Protein 9FRB (pdb70)

InterPro domains:
  IPR006028 Gamma-aminobutyric acid A receptor/Glycine receptor alpha [PR00253] (284-304)
  IPR006028 Gamma-aminobutyric acid A receptor/Glycine receptor alpha [PR00253] (310-331)
  IPR006028 Gamma-aminobutyric acid A receptor/Glycine receptor alpha [PR00253] (344-365)
  IPR006028 Gamma-aminobutyric acid A receptor/Glycine receptor alpha [PR00253] (458-478)
  IPR006029 Neurotransmitter-gated ion-channel transmembrane domain [PF02932] (288-475)
  IPR006201 Neurotransmitter-gated ion-channel [PR00252] (119-135)
  IPR006201 Neurotransmitter-gated ion-channel [PR00252] (152-163)
  IPR006201 Neurotransmitter-gated ion-channel [PR00252] (198-212)
  IPR006201 Neurotransmitter-gated ion-channel [PR00252] (275-287)
  IPR006201 Neurotransmitter-gated ion-channel [PTHR18945] (76-378)
  IPR006201 Neurotransmitter-gated ion-channel [TIGR00860] (82-477)
  IPR006202 Neurotransmitter-gated ion-channel ligand-binding domain [PF02931] (81-280)
  IPR008057 Gamma-aminobutyric-acid A receptor, Rho [PR01670] (7-24)
  IPR008057 Gamma-aminobutyric-acid A receptor, Rho [PR01670] (396-407)
  IPR008057 Gamma-aminobutyric-acid A receptor, Rho [PR01670] (431-441)
  IPR008058 Gamma-aminobutyric-acid A receptor, Rho1 [PR01671] (17-29)
  IPR008058 Gamma-aminobutyric-acid A receptor, Rho1 [PR01671] (43-54)
  IPR008058 Gamma-aminobutyric-acid A receptor, Rho1 [PR01671] (416-428)
  IPR018000 Neurotransmitter-gated ion-channel, conserved site [PS00236] (198-212)
  IPR036719 Neurotransmitter-gated ion-channel transmembrane domain superfamily [SSF90112] (282-478)

Nearest PDB structures (foldseek):
  8oq6-assembly1_A  TM=1.001E+00  e=8.379E-66  Homo sapiens
  8rh9-assembly1_A  TM=1.001E+00  e=1.060E-65  Homo sapiens
  7qnd-assembly1_E  TM=8.812E-01  e=1.172E-38  Homo sapiens
  7l31-assembly1_E  TM=9.126E-01  e=3.224E-34  Homo sapiens
  5bkf-assembly1_E  TM=8.501E-01  e=2.734E-35  Homo sapiens

B-factor: mean 10.72, std 11.0, range [0.01, 55.04]

Sequence (1665 aa):
KSEQLLRIDDHDFSMRPGFGGPAIPVGVDVQVESLDSISEVDMDFTMTLYLRHYWKDERLSFPSTNNLSMTFDGRLVKKIWVPDMFFVHSKRSFIHDTTTDNVMLRVQPDGKVLYSLRVTVTAMCNMDFSRFPLDTQTCSLEIESYAYTEDDLMLYWKKGNDSLKTDERISLSQFLIQEFHTTTKLAFYSSTGWYNRLYINFTLRRHIFFFLLQTYFPATLMVMLSWVSFWIDRRAVPARVPLGITTVLTMSTIITGVNASMPRVSYIKAVDIYLWVSFVFVFLSVLEYAAVNYLTTVQERKEQDTHAIDKYSRIIFPAAYILFNLIYWSIFSKSEQLLRIDDHDFSMRPGFGGPAIPVGVDVQVESLDSISEVDMDFTMTLYLRHYWKDERLSFPSTNNLSMTFDGRLVKKIWVPDMFFVHSKRSFIHDTTTDNVMLRVQPDGKVLYSLRVTVTAMCNMDFSRFPLDTQTCSLEIESYAYTEDDLMLYWKKGNDSLKTDERISLSQFLIQEFHTTTKLAFYSSTGWYNRLYINFTLRRHIFFFLLQTYFPATLMVMLSWVSFWIDRRAVPARVPLGITTVLTMSTIITGVNASMPRVSYIKAVDIYLWVSFVFVFLSVLEYAAVNYLTTVQERKEQDTHAIDKYSRIIFPAAYILFNLIYWSIFSKSEQLLRIDDHDFSMRPGFGGPAIPVGVDVQVESLDSISEVDMDFTMTLYLRHYWKDERLSFPSTNNLSMTFDGRLVKKIWVPDMFFVHSKRSFIHDTTTDNVMLRVQPDGKVLYSLRVTVTAMCNMDFSRFPLDTQTCSLEIESYAYTEDDLMLYWKKGNDSLKTDERISLSQFLIQEFHTTTKLAFYSSTGWYNRLYINFTLRRHIFFFLLQTYFPATLMVMLSWVSFWIDRRAVPARVPLGITTVLTMSTIITGVNASMPRVSYIKAVDIYLWVSFVFVFLSVLEYAAVNYLTTVQERKEQDTHAIDKYSRIIFPAAYILFNLIYWSIFSKSEQLLRIDDHDFSMRPGFGGPAIPVGVDVQVESLDSISEVDMDFTMTLYLRHYWKDERLSFPSTNNLSMTFDGRLVKKIWVPDMFFVHSKRSFIHDTTTDNVMLRVQPDGKVLYSLRVTVTAMCNMDFSRFPLDTQTCSLEIESYAYTEDDLMLYWKKGNDSLKTDERISLSQFLIQEFHTTTKLAFYSSTGWYNRLYINFTLRRHIFFFLLQTYFPATLMVMLSWVSFWIDRRAVPARVPLGITTVLTMSTIITGVNASMPRVSYIKAVDIYLWVSFVFVFLSVLEYAAVNYLTTVQERKEQDTHAIDKYSRIIFPAAYILFNLIYWSIFSKSEQLLRIDDHDFSMRPGFGGPAIPVGVDVQVESLDSISEVDMDFTMTLYLRHYWKDERLSFPSTNNLSMTFDGRLVKKIWVPDMFFVHSKRSFIHDTTTDNVMLRVQPDGKVLYSLRVTVTAMCNMDFSRFPLDTQTCSLEIESYAYTEDDLMLYWKKGNDSLKTDERISLSQFLIQEFHTTTKLAFYSSTGWYNRLYINFTLRRHIFFFLLQTYFPATLMVMLSWVSFWIDRRAVPARVPLGITTVLTMSTIITGVNASMPRVSYIKAVDIYLWVSFVFVFLSVLEYAAVNYLTTVQERKEQDTHAIDKYSRIIFPAAYILFNLIYWSIFS

GO terms:
  GO:0005886 plasma membrane (C, EXP)
  GO:0004890 GABA-A receptor activity (F, TAS)
  GO:0005886 plasma membrane (C, TAS)
  GO:0007214 gamma-aminobutyric acid signaling pathway (P, TAS)
  GO:0007268 chemical synaptic transmission (P, TAS)

Secondary structure (DSSP, 8-state):
-GGGTTTGGGS-TTS-TTTTSSPEEEEEEEEEEEEEEEETTTTEEEEEEEEEEEEE-GGG----SS---EEE-GGGGGGS----EEEETEEEEEE--SSS--EEEEE-TTSEEEEEEEEEEEEE-----TTTTS--EEEEEEEEESS--TTTEEEEETTGGGGEEE-TT---SS-EEEEEEEEEEEEEETTTEEEEEEEEEEEEE--HHHHIIIIIHHHHHHHHHHGGGGGS-TT-HHHHHHHHHHHHHHHHHHHHHHHHHS----S--HHHHHHHHHHHHHHHHHHHHHHHHHHHHHHHHHH----HHHHHHHHHHHHHHHHHHHHHHHH--/-GGGTTTGGGS-TTS-TTTTSSPEEEEEEEEEEEEEEEETTTTEEEEEEEEEEEEE-GGG----SS---EEE-GGGGGGS----EEEETEEEEEE--SSS--EEEEE-TTSEEEEEEEEEEEEE-----TTTTS--EEEEEEEEESS--TTTEEEEETTGGGGEEE-TT---SS-EEEEEEEEEEEEEETTTEEEEEEEEEEEEE--HHHHIIIIIHHHHHHHHHHGGGGGS-TT-HHHHHHHHHHHHHHHHHHHHHHHHHS----S--HHHHHHHHHHHHHHHHHHHHHHHHHHHHHHHHHH----HHHHHHHHHHHHHHHHHHHHHHHH--/-GGGTTTGGGS-TTS-TTTTSSPEEEEEEEEEEEEEEEETTTTEEEEEEEEEEEEE-GGG----SS---EEE-GGGGGGS----EEEETEEEEEE--SSS--EEEEE-TTSEEEEEEEEEEEEE-----TTTTS--EEEEEEEEESS--TTTEEEEETTGGGGEEE-TT---SS-EEEEEEEEEEEEEETTTEEEEEEEEEEEEE--HHHHIIIIIHHHHHHHHHHGGGGGS-TT-HHHHHHHHHHHHHHHHHHHHHHHHHS----S--HHHHHHHHHHHHHHHHHHHHHHHHHHHHHHHHHH----HHHHHHHHHHHHHHHHHHHHHHHH--/-GGGTTTGGGS-TTS-TTTTSSPEEEEEEEEEEEEEEEETTTTEEEEEEEEEEEEE-GGG----SS---EEE-GGGGGGS----EEEETEEEEEE--SSS--EEEEE-TTSEEEEEEEEEEEEE-----TTTTS--EEEEEEEEESS--TTTEEEEETTGGGGEEE-TT---SS-EEEEEEEEEEEEEETTTEEEEEEEEEEEEE--HHHHIIIIIHHHHHHHHHHGGGGGS-TT-HHHHHHHHHHHHHHHHHHHHHHHHHS----S--HHHHHHHHHHHHHHHHHHHHHHHHHHHHHHHHHH----HHHHHHHHHHHHHHHHHHHHHHHH--/-GGGTTTGGGS-TTS-TTTTSSPEEEEEEEEEEEEEEEETTTTEEEEEEEEEEEEE-GGG----SS---EEE-GGGGGGS----EEEETEEEEEE--SSS--EEEEE-TTSEEEEEEEEEEEEE-----TTTTS--EEEEEEEEESS--TTTEEEEETTGGGGEEE-TT---SS-EEEEEEEEEEEEEETTTEEEEEEEEEEEEE--HHHHIIIIIHHHHHHHHHHGGGGGS-TT-HHHHHHHHHHHHHHHHHHHHHHHHHS----S--HHHHHHHHHHHHHHHHHHHHHHHHHHHHHHHHHH----HHHHHHHHHHHHHHHHHHHHHHHH--

Structure (mmCIF, N/CA/C/O backbone):
data_9FRB
#
_entry.id   9FRB
#
_cell.length_a   1.00
_cell.length_b   1.00
_cell.length_c   1.00
_cell.angle_alpha   90.00
_cell.angle_beta   90.00
_cell.angle_gamma   90.00
#
_symmetry.space_group_name_H-M   'P 1'
#
loop_
_entity.id
_entity.type
_entity.pdbx_description
1 polymer 'Gamma-aminobutyric acid receptor subunit rho-1'
2 non-polymer CGP-36742
3 non-polymer 2-acetamido-2-deoxy-beta-D-glucopyranose
4 non-polymer HEXANE
5 non-polymer N-OCTANE
6 non-polymer DODECANE
7 non-polymer DECANE
8 non-polymer 'CHLORIDE ION'
9 water water
#
loop_
_atom_site.group_PDB
_atom_site.id
_atom_site.type_symbol
_atom_site.label_atom_id
_atom_site.label_alt_id
_atom_site.label_comp_id
_atom_site.label_asym_id
_atom_site.label_entity_id
_atom_site.label_seq_id
_atom_site.pdbx_PDB_ins_code
_atom_site.Cartn_x
_atom_site.Cartn_y
_atom_site.Cartn_z
_atom_site.occupancy
_atom_site.B_iso_or_equiv
_atom_site.auth_seq_id
_atom_site.auth_comp_id
_atom_site.auth_asym_id
_atom_site.auth_atom_id
_atom_site.pdbx_PDB_model_num
ATOM 1 N N . LYS A 1 74 ? 138.564 162.159 62.549 1.00 40.21 74 LYS A N 1
ATOM 2 C CA . LYS A 1 74 ? 139.160 161.483 63.694 1.00 28.85 74 LYS A CA 1
ATOM 3 C C . LYS A 1 74 ? 140.334 162.282 64.240 1.00 34.30 74 LYS A C 1
ATOM 4 O O . LYS A 1 74 ? 141.223 162.676 63.492 1.00 32.59 74 LYS A O 1
ATOM 6 N N . SER A 1 75 ? 140.312 162.548 65.548 1.00 32.49 75 SER A N 1
ATOM 7 C CA . SER A 1 75 ? 141.369 163.338 66.167 1.00 29.93 75 SER A CA 1
ATOM 8 C C . SER A 1 75 ? 142.698 162.596 66.195 1.00 27.53 75 SER A C 1
ATOM 9 O O . SER A 1 75 ? 143.759 163.224 66.187 1.00 28.02 75 SER A O 1
ATOM 12 N N . GLU A 1 76 ? 142.661 161.265 66.230 1.00 26.72 76 GLU A N 1
ATOM 13 C CA . GLU A 1 76 ? 143.884 160.473 66.243 1.00 30.64 76 GLU A CA 1
ATOM 14 C C . GLU A 1 76 ? 144.582 160.450 64.892 1.00 30.70 76 GLU A C 1
ATOM 15 O O . GLU A 1 76 ? 145.697 159.927 64.808 1.00 33.03 76 GLU A O 1
ATOM 17 N N . GLN A 1 77 ? 143.959 160.986 63.841 1.00 33.08 77 GLN A N 1
ATOM 18 C CA . GLN A 1 77 ? 144.611 161.142 62.547 1.00 29.05 77 GLN A CA 1
ATOM 19 C C . GLN A 1 77 ? 145.306 162.490 62.402 1.00 31.23 77 GLN A C 1
ATOM 20 O O . GLN A 1 77 ? 146.096 162.660 61.470 1.00 37.21 77 GLN A O 1
ATOM 22 N N . LEU A 1 78 ? 145.041 163.438 63.301 1.00 31.39 78 LEU A N 1
ATOM 23 C CA . LEU A 1 78 ? 145.813 164.673 63.315 1.00 30.07 78 LEU A CA 1
ATOM 24 C C . LEU A 1 78 ? 147.225 164.416 63.815 1.00 33.34 78 LEU A C 1
ATOM 25 O O . LEU A 1 78 ? 148.172 165.079 63.380 1.00 38.33 78 LEU A O 1
ATOM 30 N N . LEU A 1 79 ? 147.387 163.463 64.731 1.00 29.22 79 LEU A N 1
ATOM 31 C CA . LEU A 1 79 ? 148.694 162.943 65.099 1.00 29.26 79 LEU A CA 1
ATOM 32 C C . LEU A 1 79 ? 149.001 161.745 64.209 1.00 34.82 79 LEU A C 1
ATOM 33 O O . LEU A 1 79 ? 148.209 160.803 64.131 1.00 35.70 79 LEU A O 1
ATOM 38 N N . ARG A 1 80 ? 150.146 161.778 63.536 1.00 31.47 80 ARG A N 1
ATOM 39 C CA . ARG A 1 80 ? 150.518 160.708 62.612 1.00 29.69 80 ARG A CA 1
ATOM 40 C C . ARG A 1 80 ? 150.977 159.507 63.433 1.00 30.92 80 ARG A C 1
ATOM 41 O O . ARG A 1 80 ? 152.167 159.211 63.566 1.00 39.12 80 ARG A O 1
ATOM 43 N N . ILE A 1 81 ? 149.994 158.808 63.999 1.00 29.79 81 ILE A N 1
ATOM 44 C CA . ILE A 1 81 ? 150.297 157.710 64.916 1.00 32.14 81 ILE A CA 1
ATOM 45 C C . ILE A 1 81 ? 151.023 156.577 64.204 1.00 35.29 81 ILE A C 1
ATOM 46 O O . ILE A 1 81 ? 151.988 156.012 64.733 1.00 42.96 81 ILE A O 1
ATOM 51 N N . ASP A 1 82 ? 150.583 156.230 63.001 1.00 35.03 82 ASP A N 1
ATOM 52 C CA . ASP A 1 82 ? 151.147 155.099 62.278 1.00 31.84 82 ASP A CA 1
ATOM 53 C C . ASP A 1 82 ? 152.418 155.450 61.516 1.00 35.35 82 ASP A C 1
ATOM 54 O O . ASP A 1 82 ? 153.008 154.560 60.895 1.00 36.66 82 ASP A O 1
ATOM 56 N N . ASP A 1 83 ? 152.855 156.707 61.551 1.00 32.96 83 ASP A N 1
ATOM 57 C CA . ASP A 1 83 ? 154.053 157.141 60.846 1.00 35.83 83 ASP A CA 1
ATOM 58 C C . ASP A 1 83 ? 155.298 157.156 61.724 1.00 35.63 83 ASP A C 1
ATOM 59 O O . ASP A 1 83 ? 156.353 157.602 61.264 1.00 34.72 83 ASP A O 1
ATOM 61 N N . HIS A 1 84 ? 155.203 156.710 62.974 1.00 31.17 84 HIS A N 1
ATOM 62 C CA . HIS A 1 84 ? 156.333 156.760 63.889 1.00 32.06 84 HIS A CA 1
ATOM 63 C C . HIS A 1 84 ? 156.386 155.489 64.725 1.00 34.24 84 HIS A C 1
ATOM 64 O O . HIS A 1 84 ? 155.358 154.872 65.017 1.00 40.24 84 HIS A O 1
ATOM 71 N N . ASP A 1 85 ? 157.601 155.121 65.128 1.00 26.71 85 ASP A N 1
ATOM 72 C CA . ASP A 1 85 ? 157.822 154.004 66.042 1.00 25.87 85 ASP A CA 1
ATOM 73 C C . ASP A 1 85 ? 157.801 154.552 67.464 1.00 27.66 85 ASP A C 1
ATOM 74 O O . ASP A 1 85 ? 158.742 155.228 67.889 1.00 30.01 85 ASP A O 1
ATOM 79 N N . PHE A 1 86 ? 156.724 154.274 68.196 1.00 29.07 86 PHE A N 1
ATOM 80 C CA . PHE A 1 86 ? 156.573 154.747 69.564 1.00 24.00 86 PHE A CA 1
ATOM 81 C C . PHE A 1 86 ? 157.039 153.723 70.592 1.00 29.78 86 PHE A C 1
ATOM 82 O O . PHE A 1 86 ? 156.620 153.781 71.754 1.00 31.94 86 PHE A O 1
ATOM 90 N N . SER A 1 87 ? 157.870 152.770 70.182 1.00 26.88 87 SER A N 1
ATOM 91 C CA . SER A 1 87 ? 158.587 151.916 71.120 1.00 26.47 87 SER A CA 1
ATOM 92 C C . SER A 1 87 ? 159.939 152.495 71.522 1.00 24.45 87 SER A C 1
ATOM 93 O O . SER A 1 87 ? 160.575 151.957 72.428 1.00 26.82 87 SER A O 1
ATOM 96 N N . MET A 1 88 ? 160.391 153.565 70.875 1.00 21.70 88 MET A N 1
ATOM 97 C CA . MET A 1 88 ? 161.616 154.255 71.248 1.00 21.71 88 MET A CA 1
ATOM 98 C C . MET A 1 88 ? 161.304 155.638 71.812 1.00 18.96 88 MET A C 1
ATOM 99 O O . MET A 1 88 ? 160.275 156.245 71.512 1.00 22.62 88 MET A O 1
ATOM 101 N N . ARG A 1 89 ? 162.225 156.146 72.625 1.00 15.45 89 ARG A N 1
ATOM 102 C CA . ARG A 1 89 ? 162.048 157.415 73.313 1.00 15.13 89 ARG A CA 1
ATOM 103 C C . ARG A 1 89 ? 162.251 158.595 72.366 1.00 16.71 89 ARG A C 1
ATOM 104 O O . ARG A 1 89 ? 162.897 158.471 71.325 1.00 18.33 89 ARG A O 1
ATOM 112 N N . PRO A 1 90 ? 161.687 159.753 72.693 1.00 18.20 90 PRO A N 1
ATOM 113 C CA . PRO A 1 90 ? 162.028 160.963 71.939 1.00 16.35 90 PRO A CA 1
ATOM 114 C C . PRO A 1 90 ? 163.509 161.289 72.086 1.00 19.97 90 PRO A C 1
ATOM 115 O O . PRO A 1 90 ? 164.091 161.141 73.160 1.00 17.53 90 PRO A O 1
ATOM 119 N N . GLY A 1 91 ? 164.122 161.735 70.991 1.00 24.47 91 GLY A N 1
ATOM 120 C CA . GLY A 1 91 ? 165.536 162.049 71.026 1.00 20.02 91 GLY A CA 1
ATOM 121 C C . GLY A 1 91 ? 166.457 160.852 71.035 1.00 20.34 91 GLY A C 1
ATOM 122 O O . GLY A 1 91 ? 167.616 160.987 71.433 1.00 25.82 91 GLY A O 1
ATOM 123 N N . PHE A 1 92 ? 165.966 159.678 70.632 1.00 22.90 92 PHE A N 1
ATOM 124 C CA . PHE A 1 92 ? 166.752 158.451 70.673 1.00 20.74 92 PHE A CA 1
ATOM 125 C C . PHE A 1 92 ? 168.067 158.607 69.922 1.00 27.70 92 PHE A C 1
ATOM 126 O O . PHE A 1 92 ? 168.114 159.166 68.824 1.00 35.77 92 PHE A O 1
ATOM 134 N N . GLY A 1 93 ? 169.146 158.118 70.537 1.00 25.81 93 GLY A N 1
ATOM 135 C CA . GLY A 1 93 ? 170.471 158.207 69.965 1.00 27.56 93 GLY A CA 1
ATOM 136 C C . GLY A 1 93 ? 171.258 159.437 70.367 1.00 30.85 93 GLY A C 1
ATOM 137 O O . GLY A 1 93 ? 172.450 159.517 70.054 1.00 33.78 93 GLY A O 1
ATOM 138 N N . GLY A 1 94 ? 170.631 160.396 71.044 1.00 28.40 94 GLY A N 1
ATOM 139 C CA . GLY A 1 94 ? 171.283 161.624 71.432 1.00 24.42 94 GLY A CA 1
ATOM 140 C C . GLY A 1 94 ? 171.238 161.868 72.928 1.00 25.83 94 GLY A C 1
ATOM 141 O O . GLY A 1 94 ? 171.219 160.940 73.736 1.00 28.18 94 GLY A O 1
ATOM 142 N N . PRO A 1 95 ? 171.229 163.139 73.319 1.00 26.22 95 PRO A N 1
ATOM 143 C CA . PRO A 1 95 ? 171.169 163.482 74.741 1.00 21.01 95 PRO A CA 1
ATOM 144 C C . PRO A 1 95 ? 169.869 163.017 75.383 1.00 20.10 95 PRO A C 1
ATOM 145 O O . PRO A 1 95 ? 168.841 162.846 74.728 1.00 22.82 95 PRO A O 1
ATOM 149 N N . ALA A 1 96 ? 169.938 162.811 76.694 1.00 11.93 96 ALA A N 1
ATOM 150 C CA . ALA A 1 96 ? 168.793 162.356 77.472 1.00 15.34 96 ALA A CA 1
ATOM 151 C C . ALA A 1 96 ? 167.658 163.379 77.445 1.00 8.43 96 ALA A C 1
ATOM 152 O O . ALA A 1 96 ? 167.883 164.587 77.356 1.00 12.61 96 ALA A O 1
ATOM 154 N N . ILE A 1 97 ? 166.424 162.886 77.529 1.00 9.31 97 ILE A N 1
ATOM 155 C CA . ILE A 1 97 ? 165.240 163.742 77.511 1.00 6.25 97 ILE A CA 1
ATOM 156 C C . ILE A 1 97 ? 164.873 164.108 78.948 1.00 6.62 97 ILE A C 1
ATOM 157 O O . ILE A 1 97 ? 164.735 163.212 79.791 1.00 8.02 97 ILE A O 1
ATOM 162 N N . PRO A 1 98 ? 164.756 165.391 79.280 1.00 5.99 98 PRO A N 1
ATOM 163 C CA . PRO A 1 98 ? 164.351 165.766 80.640 1.00 7.16 98 PRO A CA 1
ATOM 164 C C . PRO A 1 98 ? 162.855 165.583 80.877 1.00 2.74 98 PRO A C 1
ATOM 165 O O . PRO A 1 98 ? 162.026 165.885 80.019 1.00 2.93 98 PRO A O 1
ATOM 169 N N . VAL A 1 99 ? 162.517 165.082 82.063 1.00 1.82 99 VAL A N 1
ATOM 170 C CA . VAL A 1 99 ? 161.132 164.859 82.472 1.00 1.37 99 VAL A CA 1
ATOM 171 C C . VAL A 1 99 ? 160.916 165.504 83.842 1.00 1.12 99 VAL A C 1
ATOM 172 O O . VAL A 1 99 ? 161.558 165.109 84.819 1.00 1.13 99 VAL A O 1
ATOM 176 N N . GLY A 1 100 ? 159.988 166.455 83.921 1.00 1.01 100 GLY A N 1
ATOM 177 C CA . GLY A 1 100 ? 159.674 167.143 85.159 1.00 0.87 100 GLY A CA 1
ATOM 178 C C . GLY A 1 100 ? 158.452 166.560 85.849 1.00 0.58 100 GLY A C 1
ATOM 179 O O . GLY A 1 100 ? 157.530 166.089 85.200 1.00 1.03 100 GLY A O 1
ATOM 180 N N . VAL A 1 101 ? 158.442 166.614 87.182 1.00 0.60 101 VAL A N 1
ATOM 181 C CA . VAL A 1 101 ? 157.430 165.960 88.015 1.00 0.53 101 VAL A CA 1
ATOM 182 C C . VAL A 1 101 ? 156.879 166.938 89.051 1.00 1.33 101 VAL A C 1
ATOM 183 O O . VAL A 1 101 ? 157.634 167.713 89.643 1.00 2.99 101 VAL A O 1
ATOM 187 N N . ASP A 1 102 ? 155.556 166.911 89.255 1.00 1.27 102 ASP A N 1
ATOM 188 C CA . ASP A 1 102 ? 154.863 167.569 90.364 1.00 1.33 102 ASP A CA 1
ATOM 189 C C . ASP A 1 102 ? 153.976 166.559 91.087 1.00 0.37 102 ASP A C 1
ATOM 190 O O . ASP A 1 102 ? 153.491 165.607 90.477 1.00 0.54 102 ASP A O 1
ATOM 195 N N . VAL A 1 103 ? 153.756 166.769 92.392 1.00 0.17 103 VAL A N 1
ATOM 196 C CA . VAL A 1 103 ? 152.965 165.863 93.226 1.00 0.15 103 VAL A CA 1
ATOM 197 C C . VAL A 1 103 ? 151.993 166.664 94.098 1.00 0.29 103 VAL A C 1
ATOM 198 O O . VAL A 1 103 ? 152.366 167.681 94.689 1.00 1.01 103 VAL A O 1
ATOM 202 N N . GLN A 1 104 ? 150.745 166.201 94.180 1.00 0.19 104 GLN A N 1
ATOM 203 C CA . GLN A 1 104 ? 149.746 166.733 95.105 1.00 0.53 104 GLN A CA 1
ATOM 204 C C . GLN A 1 104 ? 149.235 165.599 95.988 1.00 0.19 104 GLN A C 1
ATOM 205 O O . GLN A 1 104 ? 148.660 164.633 95.486 1.00 0.35 104 GLN A O 1
ATOM 211 N N . VAL A 1 105 ? 149.415 165.729 97.296 1.00 0.14 105 VAL A N 1
ATOM 212 C CA . VAL A 1 105 ? 149.039 164.685 98.247 1.00 0.39 105 VAL A CA 1
ATOM 213 C C . VAL A 1 105 ? 147.613 164.944 98.727 1.00 0.73 105 VAL A C 1
ATOM 214 O O . VAL A 1 105 ? 147.313 166.011 99.266 1.00 4.28 105 VAL A O 1
ATOM 218 N N . GLU A 1 106 ? 146.731 163.963 98.540 1.00 0.56 106 GLU A N 1
ATOM 219 C CA . GLU A 1 106 ? 145.328 164.125 98.907 1.00 0.88 106 GLU A CA 1
ATOM 220 C C . GLU A 1 106 ? 145.033 163.697 100.345 1.00 1.07 106 GLU A C 1
ATOM 221 O O . GLU A 1 106 ? 144.312 164.409 101.048 1.00 1.88 106 GLU A O 1
ATOM 227 N N . SER A 1 107 ? 145.557 162.560 100.806 1.00 1.12 107 SER A N 1
ATOM 228 C CA . SER A 1 107 ? 145.276 162.113 102.166 1.00 1.45 107 SER A CA 1
ATOM 229 C C . SER A 1 107 ? 146.300 161.081 102.618 1.00 1.86 107 SER A C 1
ATOM 230 O O . SER A 1 107 ? 147.007 160.479 101.811 1.00 1.28 107 SER A O 1
ATOM 233 N N . LEU A 1 108 ? 146.358 160.888 103.932 1.00 2.24 108 LEU A N 1
ATOM 234 C CA . LEU A 1 108 ? 147.071 159.781 104.560 1.00 2.30 108 LEU A CA 1
ATOM 235 C C . LEU A 1 108 ? 146.036 158.824 105.131 1.00 3.78 108 LEU A C 1
ATOM 236 O O . LEU A 1 108 ? 145.268 159.195 106.022 1.00 11.06 108 LEU A O 1
ATOM 241 N N . ASP A 1 109 ? 146.027 157.594 104.629 1.00 7.43 109 ASP A N 1
ATOM 242 C CA . ASP A 1 109 ? 144.892 156.707 104.861 1.00 3.75 109 ASP A CA 1
ATOM 243 C C . ASP A 1 109 ? 145.022 155.855 106.118 1.00 4.62 109 ASP A C 1
ATOM 244 O O . ASP A 1 109 ? 144.018 155.647 106.806 1.00 14.99 109 ASP A O 1
ATOM 249 N N . SER A 1 110 ? 146.209 155.345 106.432 1.00 3.01 110 SER A N 1
ATOM 250 C CA . SER A 1 110 ? 146.388 154.478 107.594 1.00 3.24 110 SER A CA 1
ATOM 251 C C . SER A 1 110 ? 147.877 154.309 107.868 1.00 4.35 110 SER A C 1
ATOM 252 O O . SER A 1 110 ? 148.723 154.665 107.047 1.00 3.32 110 SER A O 1
ATOM 255 N N . ILE A 1 111 ? 148.183 153.770 109.044 1.00 3.32 111 ILE A N 1
ATOM 256 C CA . ILE A 1 111 ? 149.546 153.426 109.440 1.00 3.51 111 ILE A CA 1
ATOM 257 C C . ILE A 1 111 ? 149.510 152.174 110.312 1.00 4.52 111 ILE A C 1
ATOM 258 O O . ILE A 1 111 ? 148.616 152.004 111.142 1.00 5.95 111 ILE A O 1
ATOM 263 N N . SER A 1 112 ? 150.488 151.294 110.120 1.00 3.24 112 SER A N 1
ATOM 264 C CA . SER A 1 112 ? 150.568 150.026 110.837 1.00 4.25 112 SER A CA 1
ATOM 265 C C . SER A 1 112 ? 151.901 149.966 111.573 1.00 5.58 112 SER A C 1
ATOM 266 O O . SER A 1 112 ? 152.962 149.933 110.945 1.00 4.80 112 SER A O 1
ATOM 269 N N . GLU A 1 113 ? 151.847 149.961 112.900 1.00 4.95 113 GLU A N 1
ATOM 270 C CA . GLU A 1 113 ? 153.075 149.963 113.685 1.00 5.99 113 GLU A CA 1
ATOM 271 C C . GLU A 1 113 ? 153.739 148.593 113.754 1.00 4.55 113 GLU A C 1
ATOM 272 O O . GLU A 1 113 ? 154.969 148.518 113.781 1.00 4.97 113 GLU A O 1
ATOM 278 N N . VAL A 1 114 ? 152.963 147.507 113.769 1.00 4.32 114 VAL A N 1
ATOM 279 C CA . VAL A 1 114 ? 153.558 146.174 113.832 1.00 6.45 114 VAL A CA 1
ATOM 280 C C . VAL A 1 114 ? 154.224 145.811 112.506 1.00 7.36 114 VAL A C 1
ATOM 281 O O . VAL A 1 114 ? 155.343 145.289 112.484 1.00 7.14 114 VAL A O 1
ATOM 285 N N . ASP A 1 115 ? 153.566 146.093 1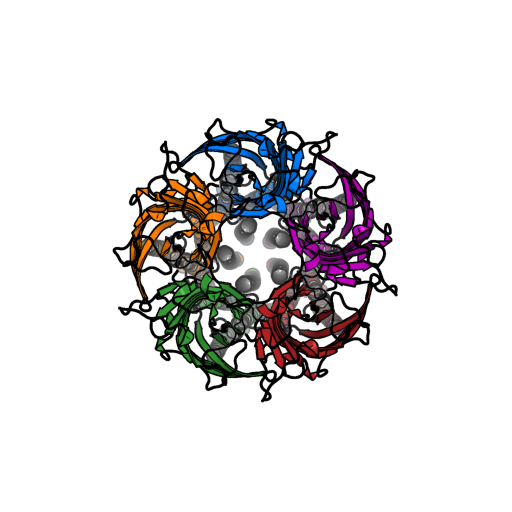11.382 1.00 8.52 115 ASP A N 1
ATOM 286 C CA . ASP A 1 115 ? 154.135 145.783 110.075 1.00 7.60 115 ASP A CA 1
ATOM 287 C C . ASP A 1 115 ? 155.039 146.883 109.534 1.00 5.02 115 ASP A C 1
ATOM 288 O O . ASP A 1 115 ? 155.728 146.646 108.540 1.00 7.86 115 ASP A O 1
ATOM 293 N N . MET A 1 116 ? 155.064 148.058 110.169 1.00 4.65 116 MET A N 1
ATOM 294 C CA . MET A 1 116 ? 155.942 149.176 109.806 1.00 6.01 116 MET A CA 1
ATOM 295 C C . MET A 1 116 ? 155.738 149.631 108.352 1.00 3.46 116 MET A C 1
ATOM 296 O O . MET A 1 116 ? 156.615 149.498 107.503 1.00 5.96 116 MET A O 1
ATOM 301 N N . ASP A 1 117 ? 154.552 150.187 108.083 1.00 2.67 117 ASP A N 1
ATOM 302 C CA . ASP A 1 117 ? 154.257 150.777 106.775 1.00 2.48 117 ASP A CA 1
ATOM 303 C C . ASP A 1 117 ? 153.155 151.830 106.906 1.00 1.35 117 ASP A C 1
ATOM 304 O O . ASP A 1 117 ? 152.504 151.942 107.945 1.00 2.83 117 ASP A O 1
ATOM 309 N N . PHE A 1 118 ? 152.947 152.597 105.827 1.00 0.63 118 PHE A N 1
ATOM 310 C CA . PHE A 1 118 ? 151.911 153.630 105.758 1.00 0.70 118 PHE A CA 1
ATOM 311 C C . PHE A 1 118 ? 151.312 153.674 104.350 1.00 0.30 118 PHE A C 1
ATOM 312 O O . PHE A 1 118 ? 151.916 153.205 103.389 1.00 0.39 118 PHE A O 1
ATOM 320 N N . THR A 1 119 ? 150.110 154.255 104.234 1.00 0.20 119 THR A N 1
ATOM 321 C CA . THR A 1 119 ? 149.348 154.308 102.982 1.00 0.48 119 THR A CA 1
ATOM 322 C C . THR A 1 119 ? 148.948 155.744 102.646 1.00 0.33 119 THR A C 1
ATOM 323 O O . THR A 1 119 ? 148.484 156.483 103.513 1.00 1.25 119 THR A O 1
ATOM 327 N N . MET A 1 120 ? 149.112 156.128 101.373 1.00 0.12 120 MET A N 1
ATOM 328 C CA . MET A 1 120 ? 148.879 157.488 100.890 1.00 0.14 120 MET A CA 1
ATOM 329 C C . MET A 1 120 ? 148.158 157.487 99.536 1.00 0.08 120 MET A C 1
ATOM 330 O O . MET A 1 120 ? 148.356 156.591 98.720 1.00 0.04 120 MET A O 1
ATOM 335 N N . THR A 1 121 ? 147.333 158.514 99.293 1.00 0.07 121 THR A N 1
ATOM 336 C CA . THR A 1 121 ? 146.660 158.747 98.011 1.00 0.08 121 THR A CA 1
ATOM 337 C C . THR A 1 121 ? 147.093 160.091 97.436 1.00 0.06 121 THR A C 1
ATOM 338 O O . THR A 1 121 ? 147.102 161.096 98.154 1.00 0.18 121 THR A O 1
ATOM 342 N N . LEU A 1 122 ? 147.457 160.088 96.148 1.00 0.02 122 LEU A N 1
ATOM 343 C CA . LEU A 1 122 ? 147.986 161.302 95.537 1.00 0.05 122 LEU A CA 1
ATOM 344 C C . LEU A 1 122 ? 147.831 161.433 94.023 1.00 0.04 122 LEU A C 1
ATOM 345 O O . LEU A 1 122 ? 147.517 160.471 93.327 1.00 0.05 122 LEU A O 1
ATOM 350 N N . TYR A 1 123 ? 148.055 162.642 93.519 1.00 0.03 123 TYR A N 1
ATOM 351 C CA . TYR A 1 123 ? 148.059 162.920 92.084 1.00 0.04 123 TYR A CA 1
ATOM 352 C C . TYR A 1 123 ? 149.500 163.055 91.596 1.00 0.05 123 TYR A C 1
ATOM 353 O O . TYR A 1 123 ? 150.280 163.807 92.184 1.00 0.06 123 TYR A O 1
ATOM 362 N N . LEU A 1 124 ? 149.838 162.361 90.506 1.00 0.04 124 LEU A N 1
ATOM 363 C CA . LEU A 1 124 ? 151.169 162.389 89.903 1.00 0.03 124 LEU A CA 1
ATOM 364 C C . LEU A 1 124 ? 151.097 162.996 88.503 1.00 0.14 124 LEU A C 1
ATOM 365 O O . LEU A 1 124 ? 150.315 162.536 87.669 1.00 0.53 124 LEU A O 1
ATOM 370 N N . ARG A 1 125 ? 151.926 164.008 88.232 1.00 0.07 125 ARG A N 1
ATOM 371 C CA . ARG A 1 125 ? 151.889 164.737 86.964 1.00 0.30 125 ARG A CA 1
ATOM 372 C C . ARG A 1 125 ? 153.274 164.776 86.314 1.00 0.47 125 ARG A C 1
ATOM 373 O O . ARG A 1 125 ? 154.272 164.993 87.000 1.00 1.01 125 ARG A O 1
ATOM 381 N N . HIS A 1 126 ? 153.330 164.570 84.987 1.00 0.59 126 HIS A N 1
ATOM 382 C CA . HIS A 1 126 ? 154.571 164.526 84.209 1.00 0.64 126 HIS A CA 1
ATOM 383 C C . HIS A 1 126 ? 154.554 165.572 83.093 1.00 1.08 126 HIS A C 1
ATOM 384 O O . HIS A 1 126 ? 153.520 165.820 82.475 1.00 2.09 126 HIS A O 1
ATOM 391 N N . TYR A 1 127 ? 155.724 166.142 82.793 1.00 0.83 127 TYR A N 1
ATOM 392 C CA . TYR A 1 127 ? 155.884 167.128 81.721 1.00 1.44 127 TYR A CA 1
ATOM 393 C C . TYR A 1 127 ? 157.084 166.783 80.843 1.00 1.56 127 TYR A C 1
ATOM 394 O O . TYR A 1 127 ? 158.187 166.595 81.358 1.00 2.35 127 TYR A O 1
ATOM 403 N N . TRP A 1 128 ? 156.878 166.732 79.523 1.00 1.78 128 TRP A N 1
ATOM 404 C CA . TRP A 1 128 ? 157.962 166.546 78.556 1.00 2.51 128 TRP A CA 1
ATOM 405 C C . TRP A 1 128 ? 157.489 166.995 77.177 1.00 5.28 128 TRP A C 1
ATOM 406 O O . TRP A 1 128 ? 156.309 167.263 76.959 1.00 10.24 128 TRP A O 1
ATOM 417 N N . LYS A 1 129 ? 158.432 167.072 76.236 1.00 6.79 129 LYS A N 1
ATOM 418 C CA . LYS A 1 129 ? 158.160 167.503 74.868 1.00 9.25 129 LYS A CA 1
ATOM 419 C C . LYS A 1 129 ? 158.492 166.398 73.867 1.00 11.08 129 LYS A C 1
ATOM 420 O O . LYS A 1 129 ? 159.501 165.704 74.011 1.00 13.14 129 LYS A O 1
ATOM 426 N N . ASP A 1 130 ? 157.647 166.247 72.846 1.00 14.42 130 ASP A N 1
ATOM 427 C CA . ASP A 1 130 ? 157.854 165.256 71.786 1.00 14.93 130 ASP A CA 1
ATOM 428 C C . ASP A 1 130 ? 157.422 165.871 70.461 1.00 19.11 130 ASP A C 1
ATOM 429 O O . ASP A 1 130 ? 156.230 166.089 70.236 1.00 20.44 130 ASP A O 1
ATOM 434 N N . GLU A 1 131 ? 158.387 166.134 69.575 1.00 20.79 131 GLU A N 1
ATOM 435 C CA . GLU A 1 131 ? 158.081 166.760 68.292 1.00 23.23 131 GLU A CA 1
ATOM 436 C C . GLU A 1 131 ? 157.244 165.873 67.374 1.00 21.51 131 GLU A C 1
ATOM 437 O O . GLU A 1 131 ? 156.612 166.388 66.452 1.00 27.99 131 GLU A O 1
ATOM 443 N N . ARG A 1 132 ? 157.226 164.559 67.596 1.00 21.49 132 ARG A N 1
ATOM 444 C CA . ARG A 1 132 ? 156.435 163.669 66.751 1.00 17.97 132 ARG A CA 1
ATOM 445 C C . ARG A 1 132 ? 154.933 163.849 66.945 1.00 19.87 132 ARG A C 1
ATOM 446 O O . ARG A 1 132 ? 154.158 163.394 66.102 1.00 30.12 132 ARG A O 1
ATOM 454 N N . LEU A 1 133 ? 154.506 164.487 68.029 1.00 18.13 133 LEU A N 1
ATOM 455 C CA . LEU A 1 133 ? 153.093 164.680 68.315 1.00 21.23 133 LEU A CA 1
ATOM 456 C C . LEU A 1 133 ? 152.579 166.053 67.900 1.00 21.23 133 LEU A C 1
ATOM 457 O O . LEU A 1 133 ? 151.402 166.346 68.119 1.00 30.92 133 LEU A O 1
ATOM 462 N N . SER A 1 134 ? 153.417 166.890 67.299 1.00 21.67 134 SER A N 1
ATOM 463 C CA . SER A 1 134 ? 152.985 168.208 66.858 1.00 25.77 134 SER A CA 1
ATOM 464 C C . SER A 1 134 ? 151.947 168.097 65.742 1.00 26.11 134 SER A C 1
ATOM 465 O O . SER A 1 134 ? 152.023 167.211 64.888 1.00 34.01 134 SER A O 1
ATOM 468 N N . PHE A 1 135 ? 150.969 168.999 65.754 1.00 25.91 135 PHE A N 1
ATOM 469 C CA . PHE A 1 135 ? 149.901 169.005 64.764 1.00 26.29 135 PHE A CA 1
ATOM 470 C C . PHE A 1 135 ? 149.591 170.433 64.341 1.00 31.23 135 PHE A C 1
ATOM 471 O O . PHE A 1 135 ? 149.780 171.371 65.124 1.00 31.30 135 PHE A O 1
ATOM 479 N N . PRO A 1 136 ? 149.130 170.630 63.107 1.00 33.88 136 PRO A N 1
ATOM 480 C CA . PRO A 1 136 ? 148.802 171.984 62.653 1.00 31.97 136 PRO A CA 1
ATOM 481 C C . PRO A 1 136 ? 147.522 172.495 63.289 1.00 35.14 136 PRO A C 1
ATOM 482 O O . PRO A 1 136 ? 146.586 171.739 63.560 1.00 37.33 136 PRO A O 1
ATOM 486 N N . SER A 1 137 ? 147.478 173.807 63.496 1.00 36.62 137 SER A N 1
ATOM 487 C CA . SER A 1 137 ? 146.308 174.436 64.083 1.00 35.98 137 SER A CA 1
ATOM 488 C C . SER A 1 137 ? 146.225 175.878 63.605 1.00 35.10 137 SER A C 1
ATOM 489 O O . SER A 1 137 ? 147.244 176.547 63.421 1.00 38.27 137 SER A O 1
ATOM 492 N N . THR A 1 138 ? 144.998 176.351 63.420 1.00 38.53 138 THR A N 1
ATOM 493 C CA . THR A 1 138 ? 144.735 177.742 63.079 1.00 38.04 138 THR A CA 1
ATOM 494 C C . THR A 1 138 ? 144.515 178.594 64.315 1.00 38.68 138 THR A C 1
ATOM 495 O O . THR A 1 138 ? 144.200 179.780 64.197 1.00 43.60 138 THR A O 1
ATOM 499 N N . ASN A 1 139 ? 144.681 178.004 65.490 1.00 37.87 139 ASN A N 1
ATOM 500 C CA . ASN A 1 139 ? 144.509 178.660 66.770 1.00 39.27 139 ASN A CA 1
ATOM 501 C C . ASN A 1 139 ? 145.512 178.039 67.732 1.00 39.48 139 ASN A C 1
ATOM 502 O O . ASN A 1 139 ? 146.412 177.299 67.326 1.00 38.60 139 ASN A O 1
ATOM 507 N N . ASN A 1 140 ? 145.366 178.341 69.013 1.00 37.77 140 ASN A N 1
ATOM 508 C CA . ASN A 1 140 ? 146.269 177.814 70.026 1.00 35.22 140 ASN A CA 1
ATOM 509 C C . ASN A 1 140 ? 145.557 176.893 71.009 1.00 34.78 140 ASN A C 1
ATOM 510 O O . ASN A 1 140 ? 145.898 176.859 72.191 1.00 42.68 140 ASN A O 1
ATOM 515 N N . LEU A 1 141 ? 144.560 176.153 70.540 1.00 34.44 141 LEU A N 1
ATOM 516 C CA . LEU A 1 141 ? 143.829 175.219 71.386 1.00 33.66 141 LEU A CA 1
ATOM 517 C C . LEU A 1 141 ? 144.510 173.857 71.415 1.00 31.48 141 LEU A C 1
ATOM 518 O O . LEU A 1 141 ? 145.036 173.390 70.402 1.00 30.19 141 LEU A O 1
ATOM 523 N N . SER A 1 142 ? 144.477 173.216 72.576 1.00 30.61 142 SER A N 1
ATOM 524 C CA . SER A 1 142 ? 145.055 171.896 72.769 1.00 22.11 142 SER A CA 1
ATOM 525 C C . SER A 1 142 ? 143.982 170.812 72.700 1.00 23.87 142 SER A C 1
ATOM 526 O O . SER A 1 142 ? 142.785 171.083 72.787 1.00 31.30 142 SER A O 1
ATOM 529 N N . MET A 1 143 ? 144.431 169.570 72.542 1.00 22.75 143 MET A N 1
ATOM 530 C CA . MET A 1 143 ? 143.551 168.413 72.454 1.00 17.29 143 MET A CA 1
ATOM 531 C C . MET A 1 143 ? 143.742 167.507 73.667 1.00 17.93 143 MET A C 1
ATOM 532 O O . MET A 1 143 ? 144.870 167.293 74.117 1.00 14.99 143 MET A O 1
ATOM 537 N N . THR A 1 144 ? 142.637 166.975 74.187 1.00 15.56 144 THR A N 1
ATOM 538 C CA . THR A 1 144 ? 142.620 166.193 75.417 1.00 14.90 144 THR A CA 1
ATOM 539 C C . THR A 1 144 ? 142.127 164.777 75.143 1.00 16.17 144 THR A C 1
ATOM 540 O O . THR A 1 144 ? 141.147 164.580 74.423 1.00 23.56 144 THR A O 1
ATOM 544 N N . PHE A 1 145 ? 142.804 163.792 75.731 1.00 13.82 145 PHE A N 1
ATOM 545 C CA . PHE A 1 145 ? 142.483 162.386 75.560 1.00 12.98 145 PHE A CA 1
ATOM 546 C C . PHE A 1 145 ? 142.452 161.682 76.910 1.00 15.68 145 PHE A C 1
ATOM 547 O O . PHE A 1 145 ? 143.025 162.164 77.886 1.00 19.52 145 PHE A O 1
ATOM 555 N N . ASP A 1 146 ? 141.765 160.550 76.971 1.00 17.81 146 ASP A N 1
ATOM 556 C CA . ASP A 1 146 ? 141.737 159.707 78.158 1.00 19.54 146 ASP A CA 1
ATOM 557 C C . ASP A 1 146 ? 142.764 158.584 78.022 1.00 20.28 146 ASP A C 1
ATOM 558 O O . ASP A 1 146 ? 143.620 158.601 77.139 1.00 23.72 146 ASP A O 1
ATOM 563 N N . GLY A 1 147 ? 142.672 157.590 78.908 1.00 18.86 147 GLY A N 1
ATOM 564 C CA . GLY A 1 147 ? 143.674 156.547 79.028 1.00 17.02 147 GLY A CA 1
ATOM 565 C C . GLY A 1 147 ? 143.824 155.626 77.832 1.00 22.17 147 GLY A C 1
ATOM 566 O O . GLY A 1 147 ? 144.821 154.900 77.769 1.00 24.55 147 GLY A O 1
ATOM 567 N N . ARG A 1 148 ? 142.874 155.623 76.894 1.00 24.30 148 ARG A N 1
ATOM 568 C CA . ARG A 1 148 ? 142.960 154.713 75.757 1.00 20.08 148 ARG A CA 1
ATOM 569 C C . ARG A 1 148 ? 144.090 155.077 74.797 1.00 24.53 148 ARG A C 1
ATOM 570 O O . ARG A 1 148 ? 144.586 154.195 74.095 1.00 27.48 148 ARG A O 1
ATOM 578 N N . LEU A 1 149 ? 144.513 156.338 74.761 1.00 25.87 149 LEU A N 1
ATOM 579 C CA . LEU A 1 149 ? 145.603 156.744 73.883 1.00 19.31 149 LEU A CA 1
ATOM 580 C C . LEU A 1 149 ? 146.975 156.347 74.418 1.00 21.03 149 LEU A C 1
ATOM 581 O O . LEU A 1 149 ? 147.935 156.305 73.645 1.00 19.58 149 LEU A O 1
ATOM 586 N N . VAL A 1 150 ? 147.081 156.036 75.711 1.00 19.73 150 VAL A N 1
ATOM 587 C CA . VAL A 1 150 ? 148.382 155.791 76.329 1.00 15.23 150 VAL A CA 1
ATOM 588 C C . VAL A 1 150 ? 149.088 154.607 75.673 1.00 20.41 150 VAL A C 1
ATOM 589 O O . VAL A 1 150 ? 150.308 154.620 75.494 1.00 18.05 150 VAL A O 1
ATOM 593 N N . LYS A 1 151 ? 148.335 153.573 75.296 1.00 21.23 151 LYS A N 1
ATOM 594 C CA . LYS A 1 151 ? 148.933 152.393 74.683 1.00 16.22 151 LYS A CA 1
ATOM 595 C C . LYS A 1 151 ? 149.453 152.643 73.274 1.00 18.51 151 LYS A C 1
ATOM 596 O O . LYS A 1 151 ? 150.139 151.776 72.729 1.00 21.51 151 LYS A O 1
ATOM 602 N N . LYS A 1 152 ? 149.162 153.791 72.672 1.00 16.85 152 LYS A N 1
ATOM 603 C CA . LYS A 1 152 ? 149.570 154.049 71.299 1.00 17.64 152 LYS A CA 1
ATOM 604 C C . LYS A 1 152 ? 150.798 154.938 71.176 1.00 21.70 152 LYS A C 1
ATOM 605 O O . LYS A 1 152 ? 151.345 155.044 70.077 1.00 23.26 152 LYS A O 1
ATOM 611 N N . ILE A 1 153 ? 151.252 155.572 72.256 1.00 15.78 153 ILE A N 1
ATOM 612 C CA . ILE A 1 153 ? 152.392 156.480 72.223 1.00 14.83 153 ILE A CA 1
ATOM 613 C C . ILE A 1 153 ? 153.374 156.088 73.321 1.00 15.03 153 ILE A C 1
ATOM 614 O O . ILE A 1 153 ? 153.106 155.219 74.145 1.00 21.06 153 ILE A O 1
ATOM 619 N N . TRP A 1 154 ? 154.534 156.740 73.306 1.00 12.79 154 TRP A N 1
ATOM 620 C CA . TRP A 1 154 ? 155.552 156.546 74.334 1.00 11.80 154 TRP A CA 1
ATOM 621 C C . TRP A 1 154 ? 155.245 157.418 75.553 1.00 6.18 154 TRP A C 1
ATOM 622 O O . TRP A 1 154 ? 154.919 158.598 75.407 1.00 8.06 154 TRP A O 1
ATOM 633 N N . VAL A 1 155 ? 155.344 156.836 76.744 1.00 5.99 155 VAL A N 1
ATOM 634 C CA . VAL A 1 155 ? 155.218 157.562 78.009 1.00 6.49 155 VAL A CA 1
ATOM 635 C C . VAL A 1 155 ? 156.295 157.075 78.973 1.00 6.11 155 VAL A C 1
ATOM 636 O O . VAL A 1 155 ? 156.810 155.959 78.833 1.00 8.51 155 VAL A O 1
ATOM 640 N N . PRO A 1 156 ? 156.675 157.904 79.951 1.00 8.12 156 PRO A N 1
ATOM 641 C CA . PRO A 1 156 ? 157.667 157.471 80.956 1.00 7.53 156 PRO A CA 1
ATOM 642 C C . PRO A 1 156 ? 157.141 156.390 81.903 1.00 6.37 156 PRO A C 1
ATOM 643 O O . PRO A 1 156 ? 155.955 156.340 82.227 1.00 10.31 156 PRO A O 1
ATOM 647 N N . ASP A 1 157 ? 158.043 155.511 82.337 1.00 6.53 157 ASP A N 1
ATOM 648 C CA . ASP A 1 157 ? 157.711 154.333 83.162 1.00 4.44 157 ASP A CA 1
ATOM 649 C C . ASP A 1 157 ? 158.125 154.504 84.629 1.00 2.95 157 ASP A C 1
ATOM 650 O O . ASP A 1 157 ? 159.004 153.806 85.117 1.00 7.87 157 ASP A O 1
ATOM 655 N N . MET A 1 158 ? 157.454 155.381 85.367 1.00 2.17 158 MET A N 1
ATOM 656 C CA . MET A 1 158 ? 157.797 155.578 86.777 1.00 0.34 158 MET A CA 1
ATOM 657 C C . MET A 1 158 ? 157.224 154.465 87.661 1.00 0.13 158 MET A C 1
ATOM 658 O O . MET A 1 158 ? 156.154 153.922 87.385 1.00 0.09 158 MET A O 1
ATOM 663 N N . PHE A 1 159 ? 157.939 154.145 88.748 1.00 0.01 159 PHE A N 1
ATOM 664 C CA . PHE A 1 159 ? 157.485 153.183 89.752 1.00 0.01 159 PHE A CA 1
ATOM 665 C C . PHE A 1 159 ? 157.944 153.628 91.141 1.00 0.00 159 PHE A C 1
ATOM 666 O O . PHE A 1 159 ? 158.853 154.445 91.278 1.00 0.02 159 PHE A O 1
ATOM 674 N N . PHE A 1 160 ? 157.303 153.083 92.179 1.00 0.07 160 PHE A N 1
ATOM 675 C CA . PHE A 1 160 ? 157.571 153.467 93.565 1.00 0.01 160 PHE A CA 1
ATOM 676 C C . PHE A 1 160 ? 158.521 152.464 94.225 1.00 0.02 160 PHE A C 1
ATOM 677 O O . PHE A 1 160 ? 158.190 151.284 94.358 1.00 0.02 160 PHE A O 1
ATOM 685 N N . VAL A 1 161 ? 159.673 152.949 94.685 1.00 0.04 161 VAL A N 1
ATOM 686 C CA . VAL A 1 161 ? 160.706 152.104 95.282 1.00 0.09 161 VAL A CA 1
ATOM 687 C C . VAL A 1 161 ? 160.325 151.779 96.721 1.00 0.15 161 VAL A C 1
ATOM 688 O O . VAL A 1 161 ? 159.822 152.636 97.453 1.00 0.18 161 VAL A O 1
ATOM 692 N N . HIS A 1 162 ? 160.582 150.533 97.131 1.00 0.26 162 HIS A N 1
ATOM 693 C CA . HIS A 1 162 ? 160.304 150.051 98.491 1.00 0.59 162 HIS A CA 1
ATOM 694 C C . HIS A 1 162 ? 158.810 150.059 98.821 1.00 0.78 162 HIS A C 1
ATOM 695 O O . HIS A 1 162 ? 158.425 150.319 99.957 1.00 3.20 162 HIS A O 1
ATOM 702 N N . SER A 1 163 ? 157.944 149.788 97.855 1.00 0.10 163 SER A N 1
ATOM 703 C CA . SER A 1 163 ? 156.519 149.693 98.122 1.00 0.28 163 SER A CA 1
ATOM 704 C C . SER A 1 163 ? 156.081 148.236 98.234 1.00 0.14 163 SER A C 1
ATOM 705 O O . SER A 1 163 ? 156.717 147.325 97.707 1.00 0.22 163 SER A O 1
ATOM 708 N N . LYS A 1 164 ? 154.957 148.034 98.915 1.00 0.23 164 LYS A N 1
ATOM 709 C CA . LYS A 1 164 ? 154.388 146.707 99.103 1.00 0.32 164 LYS A CA 1
ATOM 710 C C . LYS A 1 164 ? 153.205 146.415 98.195 1.00 0.26 164 LYS A C 1
ATOM 711 O O . LYS A 1 164 ? 153.025 145.261 97.810 1.00 1.84 164 LYS A O 1
ATOM 717 N N . ARG A 1 165 ? 152.408 147.419 97.837 1.00 0.23 165 ARG A N 1
ATOM 718 C CA . ARG A 1 165 ? 151.261 147.261 96.943 1.00 0.66 165 ARG A CA 1
ATOM 719 C C . ARG A 1 165 ? 150.773 148.638 96.495 1.00 0.22 165 ARG A C 1
ATOM 720 O O . ARG A 1 165 ? 150.978 149.627 97.199 1.00 1.18 165 ARG A O 1
ATOM 728 N N . SER A 1 166 ? 150.135 148.693 95.322 1.00 0.03 166 SER A N 1
ATOM 729 C CA . SER A 1 166 ? 149.618 149.947 94.773 1.00 0.05 166 SER A CA 1
ATOM 730 C C . SER A 1 166 ? 148.625 149.657 93.650 1.00 0.02 166 SER A C 1
ATOM 731 O O . SER A 1 166 ? 148.609 148.562 93.090 1.00 0.02 166 SER A O 1
ATOM 734 N N . PHE A 1 167 ? 147.791 150.653 93.327 1.00 0.02 167 PHE A N 1
ATOM 735 C CA . PHE A 1 167 ? 146.831 150.529 92.228 1.00 0.00 167 PHE A CA 1
ATOM 736 C C . PHE A 1 167 ? 146.401 151.911 91.739 1.00 0.00 167 PHE A C 1
ATOM 737 O O . PHE A 1 167 ? 146.538 152.907 92.446 1.00 0.02 167 PHE A O 1
ATOM 745 N N . ILE A 1 168 ? 145.848 151.945 90.524 1.00 0.02 168 ILE A N 1
ATOM 746 C CA . ILE A 1 168 ? 145.322 153.156 89.891 1.00 0.00 168 ILE A CA 1
ATOM 747 C C . ILE A 1 168 ? 143.797 153.106 89.932 1.00 0.02 168 ILE A C 1
ATOM 748 O O . ILE A 1 168 ? 143.196 152.097 89.551 1.00 0.03 168 ILE A O 1
ATOM 753 N N . HIS A 1 169 ? 143.172 154.200 90.377 1.00 0.03 169 HIS A N 1
ATOM 754 C CA . HIS A 1 169 ? 141.715 154.245 90.534 1.00 0.07 169 HIS A CA 1
ATOM 755 C C . HIS A 1 169 ? 141.000 154.200 89.181 1.00 0.27 169 HIS A C 1
ATOM 756 O O . HIS A 1 169 ? 141.461 154.784 88.201 1.00 0.35 169 HIS A O 1
ATOM 763 N N . ASP A 1 170 ? 139.848 153.504 89.133 1.00 0.91 170 ASP A N 1
ATOM 764 C CA . ASP A 1 170 ? 139.194 153.258 87.848 1.00 1.93 170 ASP A CA 1
ATOM 765 C C . ASP A 1 170 ? 137.663 153.423 87.871 1.00 2.10 170 ASP A C 1
ATOM 766 O O . ASP A 1 170 ? 136.966 152.807 87.063 1.00 3.89 170 ASP A O 1
ATOM 771 N N . THR A 1 171 ? 137.119 154.255 88.754 1.00 1.96 171 THR A N 1
ATOM 772 C CA . THR A 1 171 ? 135.684 154.539 88.789 1.00 1.63 171 THR A CA 1
ATOM 773 C C . THR A 1 171 ? 135.453 156.031 88.549 1.00 1.54 171 THR A C 1
ATOM 774 O O . THR A 1 171 ? 136.095 156.862 89.190 1.00 1.57 171 THR A O 1
ATOM 778 N N . THR A 1 172 ? 134.542 156.380 87.637 1.00 1.92 172 THR A N 1
ATOM 779 C CA . THR A 1 172 ? 133.728 155.458 86.847 1.00 3.06 172 THR A CA 1
ATOM 780 C C . THR A 1 172 ? 134.457 154.942 85.610 1.00 3.08 172 THR A C 1
ATOM 781 O O . THR A 1 172 ? 133.972 154.043 84.943 1.00 8.79 172 THR A O 1
ATOM 785 N N . THR A 1 173 ? 135.599 155.542 85.295 1.00 2.76 173 THR A N 1
ATOM 786 C CA . THR A 1 173 ? 136.518 155.029 84.289 1.00 4.43 173 THR A CA 1
ATOM 787 C C . THR A 1 173 ? 137.931 155.281 84.805 1.00 2.92 173 THR A C 1
ATOM 788 O O . THR A 1 173 ? 138.110 155.820 85.897 1.00 2.21 173 THR A O 1
ATOM 792 N N . ASP A 1 174 ? 138.943 154.870 84.035 1.00 4.54 174 ASP A N 1
ATOM 793 C CA . ASP A 1 174 ? 140.329 155.057 84.468 1.00 2.22 174 ASP A CA 1
ATOM 794 C C . ASP A 1 174 ? 140.629 156.538 84.680 1.00 1.44 174 ASP A C 1
ATOM 795 O O . ASP A 1 174 ? 140.373 157.361 83.801 1.00 1.41 174 ASP A O 1
ATOM 800 N N . ASN A 1 175 ? 141.205 156.869 85.839 1.00 0.68 175 ASN A N 1
ATOM 801 C CA . ASN A 1 175 ? 141.486 158.257 86.222 1.00 0.79 175 ASN A CA 1
ATOM 802 C C . ASN A 1 175 ? 142.830 158.707 85.630 1.00 0.78 175 ASN A C 1
ATOM 803 O O . ASN A 1 175 ? 143.817 158.934 86.334 1.00 0.94 175 ASN A O 1
ATOM 808 N N . VAL A 1 176 ? 142.860 158.826 84.298 1.00 1.23 176 VAL A N 1
ATOM 809 C CA . VAL A 1 176 ? 144.060 159.162 83.534 1.00 1.28 176 VAL A CA 1
ATOM 810 C C . VAL A 1 176 ? 143.709 160.217 82.487 1.00 3.72 176 VAL A C 1
ATOM 811 O O . VAL A 1 176 ? 142.655 160.159 81.863 1.00 20.26 176 VAL A O 1
ATOM 815 N N . MET A 1 177 ? 144.699 160.958 82.062 1.00 4.65 177 MET A N 1
ATOM 816 C CA . MET A 1 177 ? 144.452 161.866 80.960 1.00 4.84 177 MET A CA 1
ATOM 817 C C . MET A 1 177 ? 145.757 162.390 80.354 1.00 3.36 177 MET A C 1
ATOM 818 O O . MET A 1 177 ? 146.755 162.491 81.049 1.00 4.13 177 MET A O 1
ATOM 823 N N . LEU A 1 178 ? 145.726 162.731 79.071 1.00 4.57 178 LEU A N 1
ATOM 824 C CA . LEU A 1 178 ? 146.848 163.308 78.347 1.00 5.67 178 LEU A CA 1
ATOM 825 C C . LEU A 1 178 ? 146.433 164.560 77.559 1.00 7.09 178 LEU A C 1
ATOM 826 O O . LEU A 1 178 ? 145.524 164.480 76.748 1.00 13.69 178 LEU A O 1
ATOM 831 N N . ARG A 1 179 ? 147.134 165.665 77.769 1.00 5.90 179 ARG A N 1
ATOM 832 C CA . ARG A 1 179 ? 146.861 166.907 77.063 1.00 6.42 179 ARG A CA 1
ATOM 833 C C . ARG A 1 179 ? 148.039 167.258 76.170 1.00 8.45 179 ARG A C 1
ATOM 834 O O . ARG A 1 179 ? 149.175 167.283 76.624 1.00 11.04 179 ARG A O 1
ATOM 842 N N . VAL A 1 180 ? 147.770 167.578 74.919 1.00 11.26 180 VAL A N 1
ATOM 843 C CA . VAL A 1 180 ? 148.827 167.783 73.936 1.00 8.75 180 VAL A CA 1
ATOM 844 C C . VAL A 1 180 ? 148.702 169.181 73.340 1.00 13.98 180 VAL A C 1
ATOM 845 O O . VAL A 1 180 ? 147.652 169.534 72.795 1.00 17.40 180 VAL A O 1
ATOM 849 N N . GLN A 1 181 ? 149.780 169.951 73.408 1.00 13.30 181 GLN A N 1
ATOM 850 C CA . GLN A 1 181 ? 149.842 171.281 72.818 1.00 15.91 181 GLN A CA 1
ATOM 851 C C . GLN A 1 181 ? 150.173 171.200 71.326 1.00 17.82 181 GLN A C 1
ATOM 852 O O . GLN A 1 181 ? 150.689 170.191 70.847 1.00 19.68 181 GLN A O 1
ATOM 858 N N . PRO A 1 182 ? 149.860 172.252 70.562 1.00 24.35 182 PRO A N 1
ATOM 859 C CA . PRO A 1 182 ? 150.184 172.229 69.124 1.00 21.63 182 PRO A CA 1
ATOM 860 C C . PRO A 1 182 ? 151.655 172.007 68.812 1.00 22.37 182 PRO A C 1
ATOM 861 O O . PRO A 1 182 ? 151.961 171.434 67.762 1.00 24.90 182 PRO A O 1
ATOM 865 N N . ASP A 1 183 ? 152.570 172.432 69.680 1.00 23.29 183 ASP A N 1
ATOM 866 C CA . ASP A 1 183 ? 154.000 172.291 69.444 1.00 19.90 183 ASP A CA 1
ATOM 867 C C . ASP A 1 183 ? 154.586 170.993 70.006 1.00 24.72 183 ASP A C 1
ATOM 868 O O . ASP A 1 183 ? 155.792 170.779 69.871 1.00 31.16 183 ASP A O 1
ATOM 873 N N . GLY A 1 184 ? 153.773 170.132 70.601 1.00 22.56 184 GLY A N 1
ATOM 874 C CA . GLY A 1 184 ? 154.241 168.845 71.073 1.00 17.10 184 GLY A CA 1
ATOM 875 C C . GLY A 1 184 ? 154.530 168.722 72.554 1.00 17.34 184 GLY A C 1
ATOM 876 O O . GLY A 1 184 ? 155.091 167.704 72.965 1.00 18.20 184 GLY A O 1
ATOM 877 N N . LYS A 1 185 ? 154.183 169.719 73.362 1.00 15.61 185 LYS A N 1
ATOM 878 C CA . LYS A 1 185 ? 154.309 169.601 74.811 1.00 10.87 185 LYS A CA 1
ATOM 879 C C . LYS A 1 185 ? 153.170 168.758 75.375 1.00 9.02 185 LYS A C 1
ATOM 880 O O . LYS A 1 185 ? 152.026 168.863 74.930 1.00 15.99 185 LYS A O 1
ATOM 886 N N . VAL A 1 186 ? 153.488 167.913 76.359 1.00 5.79 186 VAL A N 1
ATOM 887 C CA . VAL A 1 186 ? 152.569 166.906 76.876 1.00 4.33 186 VAL A CA 1
ATOM 888 C C . VAL A 1 186 ? 152.472 167.029 78.394 1.00 3.96 186 VAL A C 1
ATOM 889 O O . VAL A 1 186 ? 153.486 167.212 79.073 1.00 6.66 186 VAL A O 1
ATOM 893 N N . LEU A 1 187 ? 151.250 166.927 78.922 1.00 3.25 187 LEU A N 1
ATOM 894 C CA . LEU A 1 187 ? 150.983 166.762 80.348 1.00 2.14 187 LEU A CA 1
ATOM 895 C C . LEU A 1 187 ? 150.291 165.421 80.580 1.00 2.27 187 LEU A C 1
ATOM 896 O O . LEU A 1 187 ? 149.313 165.101 79.901 1.00 4.40 187 LEU A O 1
ATOM 901 N N . TYR A 1 188 ? 150.787 164.653 81.551 1.00 2.02 188 TYR A N 1
ATOM 902 C CA . TYR A 1 188 ? 150.319 163.301 81.844 1.00 1.29 188 TYR A CA 1
ATOM 903 C C . TYR A 1 188 ? 149.992 163.196 83.334 1.00 0.82 188 TYR A C 1
ATOM 904 O O . TYR A 1 188 ? 150.886 163.335 84.170 1.00 3.17 188 TYR A O 1
ATOM 913 N N . SER A 1 189 ? 148.724 162.925 83.663 1.00 0.54 189 SER A N 1
ATOM 914 C CA . SER A 1 189 ? 148.210 163.014 85.028 1.00 0.44 189 SER A CA 1
ATOM 915 C C . SER A 1 189 ? 147.408 161.772 85.411 1.00 0.29 189 SER A C 1
ATOM 916 O O . SER A 1 189 ? 146.571 161.304 84.635 1.00 1.56 189 SER A O 1
ATOM 919 N N . LEU A 1 190 ? 147.645 161.251 86.618 1.00 0.13 190 LEU A N 1
ATOM 920 C CA . LEU A 1 190 ? 146.901 160.088 87.097 1.00 0.21 190 LEU A CA 1
ATOM 921 C C . LEU A 1 190 ? 146.819 160.067 88.623 1.00 0.09 190 LEU A C 1
ATOM 922 O O . LEU A 1 190 ? 147.640 160.664 89.319 1.00 0.08 190 LEU A O 1
ATOM 927 N N . ARG A 1 191 ? 145.807 159.362 89.131 1.00 0.03 191 ARG A N 1
ATOM 928 C CA . ARG A 1 191 ? 145.489 159.293 90.556 1.00 0.03 191 ARG A CA 1
ATOM 929 C C . ARG A 1 191 ? 145.756 157.884 91.085 1.00 0.02 191 ARG A C 1
ATOM 930 O O . ARG A 1 191 ? 145.211 156.915 90.555 1.00 0.02 191 ARG A O 1
ATOM 938 N N . VAL A 1 192 ? 146.555 157.774 92.156 1.00 0.00 192 VAL A N 1
ATOM 939 C CA . VAL A 1 192 ? 147.092 156.493 92.622 1.00 0.01 192 VAL A CA 1
ATOM 940 C C . VAL A 1 192 ? 147.081 156.396 94.152 1.00 0.02 192 VAL A C 1
ATOM 941 O O . VAL A 1 192 ? 147.139 157.404 94.859 1.00 0.06 192 VAL A O 1
ATOM 945 N N . THR A 1 193 ? 147.011 155.161 94.662 1.00 0.00 193 THR A N 1
ATOM 946 C CA . THR A 1 193 ? 147.140 154.851 96.089 1.00 0.03 193 THR A CA 1
ATOM 947 C C . THR A 1 193 ? 148.280 153.855 96.293 1.00 0.02 193 THR A C 1
ATOM 948 O O . THR A 1 193 ? 148.372 152.867 95.565 1.00 0.02 193 THR A O 1
ATOM 952 N N . VAL A 1 194 ? 149.147 154.109 97.280 1.00 0.02 194 VAL A N 1
ATOM 953 C CA . VAL A 1 194 ? 150.371 153.327 97.480 1.00 0.02 194 VAL A CA 1
ATOM 954 C C . VAL A 1 194 ? 150.590 153.025 98.965 1.00 0.05 194 VAL A C 1
ATOM 955 O O . VAL A 1 194 ? 150.303 153.855 99.833 1.00 0.08 194 VAL A O 1
ATOM 959 N N . THR A 1 195 ? 151.092 151.824 99.256 1.00 0.08 195 THR A N 1
ATOM 960 C CA . THR A 1 195 ? 151.532 151.419 100.591 1.00 0.11 195 THR A CA 1
ATOM 961 C C . THR A 1 195 ? 153.045 151.215 100.586 1.00 0.16 195 THR A C 1
ATOM 962 O O . THR A 1 195 ? 153.559 150.424 99.794 1.00 0.33 195 THR A O 1
ATOM 966 N N . ALA A 1 196 ? 153.754 151.902 101.487 1.00 0.14 196 ALA A N 1
ATOM 967 C CA . ALA A 1 196 ? 155.214 151.921 101.496 1.00 0.64 196 ALA A CA 1
ATOM 968 C C . ALA A 1 196 ? 155.785 151.583 102.872 1.00 1.22 196 ALA A C 1
ATOM 969 O O . ALA A 1 196 ? 155.177 151.870 103.901 1.00 1.31 196 ALA A O 1
ATOM 971 N N . MET A 1 197 ? 156.979 150.997 102.876 1.00 1.20 197 MET A N 1
ATOM 972 C CA . MET A 1 197 ? 157.623 150.568 104.114 1.00 3.00 197 MET A CA 1
ATOM 973 C C . MET A 1 197 ? 158.281 151.737 104.852 1.00 4.90 197 MET A C 1
ATOM 974 O O . MET A 1 197 ? 158.697 152.724 104.248 1.00 3.88 197 MET A O 1
ATOM 979 N N . CYS A 1 198 ? 158.313 151.670 106.191 1.00 4.07 198 CYS A N 1
ATOM 980 C CA . CYS A 1 198 ? 158.936 152.735 107.022 1.00 8.49 198 CYS A CA 1
ATOM 981 C C . CYS A 1 198 ? 159.524 152.093 108.298 1.00 7.36 198 CYS A C 1
ATOM 982 O O . CYS A 1 198 ? 158.773 151.814 109.226 1.00 11.39 198 CYS A O 1
ATOM 985 N N . ASN A 1 199 ? 160.842 151.828 108.344 1.00 6.74 199 ASN A N 1
ATOM 986 C CA . ASN A 1 199 ? 161.472 151.263 109.541 1.00 9.61 199 ASN A CA 1
ATOM 987 C C . ASN A 1 199 ? 161.336 152.203 110.736 1.00 7.46 199 ASN A C 1
ATOM 988 O O . ASN A 1 199 ? 161.685 153.384 110.655 1.00 6.93 199 ASN A O 1
ATOM 993 N N . MET A 1 200 ? 160.868 151.667 111.854 1.00 6.56 200 MET A N 1
ATOM 994 C CA . MET A 1 200 ? 160.603 152.437 113.058 1.00 5.64 200 MET A CA 1
ATOM 995 C C . MET A 1 200 ? 161.418 151.898 114.232 1.00 5.82 200 MET A C 1
ATOM 996 O O . MET A 1 200 ? 161.792 150.725 114.261 1.00 7.06 200 MET A O 1
ATOM 1001 N N . ASP A 1 201 ? 161.698 152.772 115.198 1.00 6.16 201 ASP A N 1
ATOM 1002 C CA . ASP A 1 201 ? 162.459 152.438 116.399 1.00 7.37 201 ASP A CA 1
ATOM 1003 C C . ASP A 1 201 ? 161.652 152.874 117.613 1.00 5.01 201 ASP A C 1
ATOM 1004 O O . ASP A 1 201 ? 161.382 154.065 117.784 1.00 5.24 201 ASP A O 1
ATOM 1009 N N . PHE A 1 202 ? 161.289 151.915 118.462 1.00 3.91 202 PHE A N 1
ATOM 1010 C CA . PHE A 1 202 ? 160.428 152.164 119.606 1.00 4.24 202 PHE A CA 1
ATOM 1011 C C . PHE A 1 202 ? 161.167 152.177 120.944 1.00 2.39 202 PHE A C 1
ATOM 1012 O O . PHE A 1 202 ? 160.547 152.009 121.989 1.00 2.56 202 PHE A O 1
ATOM 1020 N N . SER A 1 203 ? 162.492 152.378 120.927 1.00 2.82 203 SER A N 1
ATOM 1021 C CA . SER A 1 203 ? 163.269 152.341 122.169 1.00 3.29 203 SER A CA 1
ATOM 1022 C C . SER A 1 203 ? 162.830 153.424 123.157 1.00 1.82 203 SER A C 1
ATOM 1023 O O . SER A 1 203 ? 162.821 153.191 124.369 1.00 1.96 203 SER A O 1
ATOM 1026 N N . ARG A 1 204 ? 162.482 154.607 122.665 1.00 1.75 204 ARG A N 1
ATOM 1027 C CA . ARG A 1 204 ? 162.160 155.749 123.511 1.00 2.07 204 ARG A CA 1
ATOM 1028 C C . ARG A 1 204 ? 160.656 155.948 123.706 1.00 2.10 204 ARG A C 1
ATOM 1029 O O . ARG A 1 204 ? 160.250 156.989 124.220 1.00 3.39 204 ARG A O 1
ATOM 1037 N N . PHE A 1 205 ? 159.835 154.975 123.318 1.00 1.87 205 PHE A N 1
ATOM 1038 C CA . PHE A 1 205 ? 158.385 155.082 123.443 1.00 1.99 205 PHE A CA 1
ATOM 1039 C C . PHE A 1 205 ? 157.996 155.396 124.890 1.00 2.29 205 PHE A C 1
ATOM 1040 O O . PHE A 1 205 ? 158.526 154.782 125.821 1.00 2.20 205 PHE A O 1
ATOM 1048 N N . PRO A 1 206 ? 157.044 156.320 125.123 1.00 2.46 206 PRO A N 1
ATOM 1049 C CA . PRO A 1 206 ? 156.232 157.067 124.158 1.00 2.59 206 PRO A CA 1
ATOM 1050 C C . PRO A 1 206 ? 156.799 158.411 123.710 1.00 2.18 206 PRO A C 1
ATOM 1051 O O . PRO A 1 206 ? 156.048 159.221 123.188 1.00 4.07 206 PRO A O 1
ATOM 1055 N N . LEU A 1 207 ? 158.093 158.647 123.905 1.00 2.39 207 LEU A N 1
ATOM 1056 C CA . LEU A 1 207 ? 158.720 159.911 123.541 1.00 3.33 207 LEU A CA 1
ATOM 1057 C C . LEU A 1 207 ? 159.536 159.804 122.254 1.00 2.93 207 LEU A C 1
ATOM 1058 O O . LEU A 1 207 ? 160.459 160.593 122.043 1.00 9.66 207 LEU A O 1
ATOM 1063 N N . ASP A 1 208 ? 159.210 158.850 121.391 1.00 2.94 208 ASP A N 1
ATOM 1064 C CA . ASP A 1 208 ? 159.941 158.600 120.160 1.00 5.14 208 ASP A CA 1
ATOM 1065 C C . ASP A 1 208 ? 159.489 159.544 119.045 1.00 4.00 208 ASP A C 1
ATOM 1066 O O . ASP A 1 208 ? 158.389 160.091 119.068 1.00 10.50 208 ASP A O 1
ATOM 1071 N N . THR A 1 209 ? 160.368 159.720 118.060 1.00 7.23 209 THR A N 1
ATOM 1072 C CA . THR A 1 209 ? 160.109 160.480 116.841 1.00 5.95 209 THR A CA 1
ATOM 1073 C C . THR A 1 209 ? 160.476 159.615 115.639 1.00 6.55 209 THR A C 1
ATOM 1074 O O . THR A 1 209 ? 161.505 158.943 115.650 1.00 13.07 209 THR A O 1
ATOM 1078 N N . GLN A 1 210 ? 159.638 159.632 114.602 1.00 5.79 210 GLN A N 1
ATOM 1079 C CA . GLN A 1 210 ? 159.849 158.810 113.414 1.00 4.07 210 GLN A CA 1
ATOM 1080 C C . GLN A 1 210 ? 159.922 159.674 112.156 1.00 4.75 210 GLN A C 1
ATOM 1081 O O . GLN A 1 210 ? 159.244 160.694 112.049 1.00 5.96 210 GLN A O 1
ATOM 1087 N N . THR A 1 211 ? 160.750 159.255 111.198 1.00 5.12 211 THR A N 1
ATOM 1088 C CA . THR A 1 211 ? 160.862 159.904 109.892 1.00 9.87 211 THR A CA 1
ATOM 1089 C C . THR A 1 211 ? 160.557 158.903 108.782 1.00 4.91 211 THR A C 1
ATOM 1090 O O . THR A 1 211 ? 161.056 157.776 108.801 1.00 16.60 211 THR A O 1
ATOM 1094 N N . CYS A 1 212 ? 159.668 159.284 107.862 1.00 9.09 212 CYS A N 1
ATOM 1095 C CA . CYS A 1 212 ? 159.291 158.414 106.744 1.00 7.20 212 CYS A CA 1
ATOM 1096 C C . CYS A 1 212 ? 159.526 159.091 105.393 1.00 3.19 212 CYS A C 1
ATOM 1097 O O . CYS A 1 212 ? 159.676 160.313 105.326 1.00 3.45 212 CYS A O 1
ATOM 1100 N N . SER A 1 213 ? 159.521 158.309 104.310 1.00 3.98 213 SER A N 1
ATOM 1101 C CA . SER A 1 213 ? 159.735 158.835 102.967 1.00 2.66 213 SER A CA 1
ATOM 1102 C C . SER A 1 213 ? 159.047 157.971 101.912 1.00 1.39 213 SER A C 1
ATOM 1103 O O . SER A 1 213 ? 158.831 156.775 102.108 1.00 1.69 213 SER A O 1
ATOM 1106 N N . LEU A 1 214 ? 158.713 158.599 100.786 1.00 0.88 214 LEU A N 1
ATOM 1107 C CA . LEU A 1 214 ? 158.218 157.938 99.583 1.00 0.56 214 LEU A CA 1
ATOM 1108 C C . LEU A 1 214 ? 159.152 158.264 98.421 1.00 0.54 214 LEU A C 1
ATOM 1109 O O . LEU A 1 214 ? 159.532 159.422 98.241 1.00 1.18 214 LEU A O 1
ATOM 1114 N N . GLU A 1 215 ? 159.517 157.251 97.630 1.00 0.28 215 GLU A N 1
ATOM 1115 C CA . GLU A 1 215 ? 160.574 157.356 96.624 1.00 0.30 215 GLU A CA 1
ATOM 1116 C C . GLU A 1 215 ? 160.060 156.992 95.230 1.00 0.12 215 GLU A C 1
ATOM 1117 O O . GLU A 1 215 ? 159.289 156.044 95.070 1.00 0.10 215 GLU A O 1
ATOM 1123 N N . ILE A 1 216 ? 160.502 157.750 94.221 1.00 0.10 216 ILE A N 1
ATOM 1124 C CA . ILE A 1 216 ? 160.054 157.622 92.833 1.00 0.05 216 ILE A CA 1
ATOM 1125 C C . ILE A 1 216 ? 161.274 157.472 91.922 1.00 0.06 216 ILE A C 1
ATOM 1126 O O . ILE A 1 216 ? 162.245 158.224 92.058 1.00 0.17 216 ILE A O 1
ATOM 1131 N N . GLU A 1 217 ? 161.212 156.521 90.982 1.00 0.07 217 GLU A N 1
ATOM 1132 C CA . GLU A 1 217 ? 162.340 156.179 90.119 1.00 0.12 217 GLU A CA 1
ATOM 1133 C C . GLU A 1 217 ? 161.848 155.578 88.800 1.00 0.21 217 GLU A C 1
ATOM 1134 O O . GLU A 1 217 ? 160.758 155.017 88.728 1.00 0.10 217 GLU A O 1
ATOM 1140 N N . SER A 1 218 ? 162.663 155.706 87.755 1.00 0.12 218 SER A N 1
ATOM 1141 C CA . SER A 1 218 ? 162.411 155.046 86.475 1.00 0.49 218 SER A CA 1
ATOM 1142 C C . SER A 1 218 ? 162.831 153.572 86.517 1.00 0.29 218 SER A C 1
ATOM 1143 O O . SER A 1 218 ? 163.875 153.227 87.070 1.00 0.29 218 SER A O 1
ATOM 1146 N N . TYR A 1 219 ? 162.011 152.695 85.925 1.00 0.47 219 TYR A N 1
ATOM 1147 C CA . TYR A 1 219 ? 162.323 151.266 85.975 1.00 0.45 219 TYR A CA 1
ATOM 1148 C C . TYR A 1 219 ? 163.454 150.891 85.015 1.00 0.64 219 TYR A C 1
ATOM 1149 O O . TYR A 1 219 ? 164.358 150.144 85.391 1.00 1.01 219 TYR A O 1
ATOM 1158 N N . ALA A 1 220 ? 163.418 151.374 83.775 1.00 0.58 220 ALA A N 1
ATOM 1159 C CA . ALA A 1 220 ? 164.272 150.829 82.730 1.00 2.10 220 ALA A CA 1
ATOM 1160 C C . ALA A 1 220 ? 165.264 151.803 82.098 1.00 3.00 220 ALA A C 1
ATOM 1161 O O . ALA A 1 220 ? 166.118 151.352 81.334 1.00 8.96 220 ALA A O 1
ATOM 1163 N N . TYR A 1 221 ? 165.197 153.101 82.376 1.00 2.65 221 TYR A N 1
ATOM 1164 C CA . TYR A 1 221 ? 166.048 154.086 81.705 1.00 2.54 221 TYR A CA 1
ATOM 1165 C C . TYR A 1 221 ? 167.056 154.677 82.685 1.00 2.51 221 TYR A C 1
ATOM 1166 O O . TYR A 1 221 ? 166.670 155.243 83.709 1.00 2.34 221 TYR A O 1
ATOM 1175 N N . THR A 1 222 ? 168.339 154.587 82.346 1.00 2.76 222 THR A N 1
ATOM 1176 C CA . THR A 1 222 ? 169.397 155.193 83.143 1.00 3.95 222 THR A CA 1
ATOM 1177 C C . THR A 1 222 ? 169.470 156.697 82.875 1.00 4.86 222 THR A C 1
ATOM 1178 O O . THR A 1 222 ? 168.814 157.230 81.981 1.00 8.21 222 THR A O 1
ATOM 1182 N N . GLU A 1 223 ? 170.301 157.383 83.658 1.00 6.81 223 GLU A N 1
ATOM 1183 C CA . GLU A 1 223 ? 170.443 158.830 83.542 1.00 10.86 223 GLU A CA 1
ATOM 1184 C C . GLU A 1 223 ? 171.034 159.267 82.206 1.00 12.68 223 GLU A C 1
ATOM 1185 O O . GLU A 1 223 ? 170.979 160.456 81.891 1.00 13.56 223 GLU A O 1
ATOM 1191 N N . ASP A 1 224 ? 171.604 158.353 81.426 1.00 14.55 224 ASP A N 1
ATOM 1192 C CA . ASP A 1 224 ? 172.085 158.710 80.099 1.00 14.42 224 ASP A CA 1
ATOM 1193 C C . ASP A 1 224 ? 170.953 158.833 79.083 1.00 13.37 224 ASP A C 1
ATOM 1194 O O . ASP A 1 224 ? 171.130 159.496 78.057 1.00 16.86 224 ASP A O 1
ATOM 1199 N N . ASP A 1 225 ? 169.808 158.210 79.343 1.00 10.94 225 ASP A N 1
ATOM 1200 C CA . ASP A 1 225 ? 168.669 158.255 78.441 1.00 11.32 225 ASP A CA 1
ATOM 1201 C C . ASP A 1 225 ? 167.513 159.113 78.943 1.00 11.27 225 ASP A C 1
ATOM 1202 O O . ASP A 1 225 ? 166.797 159.686 78.127 1.00 13.19 225 ASP A O 1
ATOM 1207 N N . LEU A 1 226 ? 167.306 159.213 80.256 1.00 10.61 226 LEU A N 1
ATOM 1208 C CA . LEU A 1 226 ? 166.185 159.957 80.822 1.00 5.55 226 LEU A CA 1
ATOM 1209 C C . LEU A 1 226 ? 166.663 160.711 82.055 1.00 8.01 226 LEU A C 1
ATOM 1210 O O . LEU A 1 226 ? 167.228 160.105 82.966 1.00 9.99 226 LEU A O 1
ATOM 1215 N N . MET A 1 227 ? 166.417 162.020 82.097 1.00 8.66 227 MET A N 1
ATOM 1216 C CA . MET A 1 227 ? 166.829 162.881 83.203 1.00 4.98 227 MET A CA 1
ATOM 1217 C C . MET A 1 227 ? 165.591 163.320 83.986 1.00 3.72 227 MET A C 1
ATOM 1218 O O . MET A 1 227 ? 164.797 164.131 83.502 1.00 8.96 227 MET A O 1
ATOM 1223 N N . LEU A 1 228 ? 165.443 162.807 85.202 1.00 2.19 228 LEU A N 1
ATOM 1224 C CA . LEU A 1 228 ? 164.266 163.026 86.037 1.00 1.73 228 LEU A CA 1
ATOM 1225 C C . LEU A 1 228 ? 164.567 164.062 87.120 1.00 1.49 228 LEU A C 1
ATOM 1226 O O . LEU A 1 228 ? 165.567 163.939 87.831 1.00 1.84 228 LEU A O 1
ATOM 1231 N N . TYR A 1 229 ? 163.696 165.069 87.257 1.00 1.16 229 TYR A N 1
ATOM 1232 C CA . TYR A 1 229 ? 163.923 166.170 88.195 1.00 1.04 229 TYR A CA 1
ATOM 1233 C C . TYR A 1 229 ? 162.591 166.755 88.672 1.00 1.19 229 TYR A C 1
ATOM 1234 O O . TYR A 1 229 ? 161.552 166.584 88.037 1.00 0.96 229 TYR A O 1
ATOM 1243 N N . TRP A 1 230 ? 162.640 167.479 89.795 1.00 1.04 230 TRP A N 1
ATOM 1244 C CA . TRP A 1 230 ? 161.479 168.214 90.301 1.00 1.56 230 TRP A CA 1
ATOM 1245 C C . TRP A 1 230 ? 161.270 169.466 89.456 1.00 3.00 230 TRP A C 1
ATOM 1246 O O . TRP A 1 230 ? 162.190 170.267 89.288 1.00 9.61 230 TRP A O 1
ATOM 1257 N N . LYS A 1 231 ? 160.050 169.648 88.946 1.00 3.55 231 LYS A N 1
ATOM 1258 C CA . LYS A 1 231 ? 159.814 170.688 87.947 1.00 5.99 231 LYS A CA 1
ATOM 1259 C C . LYS A 1 231 ? 160.044 172.096 88.506 1.00 9.95 231 LYS A C 1
ATOM 1260 O O . LYS A 1 231 ? 160.630 172.936 87.820 1.00 12.80 231 LYS A O 1
ATOM 1266 N N . LYS A 1 232 ? 159.599 172.368 89.726 1.00 9.22 232 LYS A N 1
ATOM 1267 C CA . LYS A 1 232 ? 159.717 173.705 90.303 1.00 10.93 232 LYS A CA 1
ATOM 1268 C C . LYS A 1 232 ? 160.411 173.674 91.663 1.00 12.77 232 LYS A C 1
ATOM 1269 O O . LYS A 1 232 ? 160.079 174.463 92.544 1.00 14.84 232 LYS A O 1
ATOM 1275 N N . GLY A 1 233 ? 161.368 172.764 91.856 1.00 9.98 233 GLY A N 1
ATOM 1276 C CA . GLY A 1 233 ? 162.084 172.692 93.125 1.00 8.78 233 GLY A CA 1
ATOM 1277 C C . GLY A 1 233 ? 161.162 172.321 94.277 1.00 13.21 233 GLY A C 1
ATOM 1278 O O . GLY A 1 233 ? 160.385 171.367 94.196 1.00 9.64 233 GLY A O 1
ATOM 1279 N N . ASN A 1 234 ? 161.246 173.077 95.372 1.00 13.77 234 ASN A N 1
ATOM 1280 C CA . ASN A 1 234 ? 160.423 172.820 96.548 1.00 14.76 234 ASN A CA 1
ATOM 1281 C C . ASN A 1 234 ? 158.979 173.269 96.375 1.00 16.11 234 ASN A C 1
ATOM 1282 O O . ASN A 1 234 ? 158.130 172.898 97.189 1.00 18.95 234 ASN A O 1
ATOM 1287 N N . ASP A 1 235 ? 158.673 174.030 95.330 1.00 13.70 235 ASP A N 1
ATOM 1288 C CA . ASP A 1 235 ? 157.301 174.420 95.040 1.00 12.64 235 ASP A CA 1
ATOM 1289 C C . ASP A 1 235 ? 156.527 173.336 94.300 1.00 11.84 235 ASP A C 1
ATOM 1290 O O . ASP A 1 235 ? 155.346 173.537 94.009 1.00 12.00 235 ASP A O 1
ATOM 1295 N N . SER A 1 236 ? 157.156 172.202 94.000 1.00 11.46 236 SER A N 1
ATOM 1296 C CA . SER A 1 236 ? 156.513 171.114 93.272 1.00 8.95 236 SER A CA 1
ATOM 1297 C C . SER A 1 236 ? 155.639 170.230 94.154 1.00 4.84 236 SER A C 1
ATOM 1298 O O . SER A 1 236 ? 154.940 169.368 93.620 1.00 6.76 236 SER A O 1
ATOM 1301 N N . LEU A 1 237 ? 155.659 170.411 95.468 1.00 3.08 237 LEU A N 1
ATOM 1302 C CA . LEU A 1 237 ? 154.927 169.565 96.404 1.00 3.07 237 LEU A CA 1
ATOM 1303 C C . LEU A 1 237 ? 153.828 170.378 97.088 1.00 3.30 237 LEU A C 1
ATOM 1304 O O . LEU A 1 237 ? 154.112 171.406 97.708 1.00 6.55 237 LEU A O 1
ATOM 1309 N N . LYS A 1 238 ? 152.585 169.906 96.993 1.00 2.94 238 LYS A N 1
ATOM 1310 C CA . LYS A 1 238 ? 151.447 170.504 97.679 1.00 3.35 238 LYS A CA 1
ATOM 1311 C C . LYS A 1 238 ? 150.750 169.449 98.528 1.00 3.06 238 LYS A C 1
ATOM 1312 O O . LYS A 1 238 ? 150.693 168.275 98.161 1.00 2.13 238 LYS A O 1
ATOM 1318 N N . THR A 1 239 ? 150.221 169.870 99.674 1.00 3.54 239 THR A N 1
ATOM 1319 C CA . THR A 1 239 ? 149.520 168.974 100.587 1.00 5.72 239 THR A CA 1
ATOM 1320 C C . THR A 1 239 ? 148.158 169.549 100.959 1.00 7.34 239 THR A C 1
ATOM 1321 O O . THR A 1 239 ? 147.978 170.765 101.027 1.00 11.80 239 THR A O 1
ATOM 1325 N N . ASP A 1 240 ? 147.205 168.656 101.210 1.00 5.42 240 ASP A N 1
ATOM 1326 C CA . ASP A 1 240 ? 145.842 169.051 101.548 1.00 9.94 240 ASP A CA 1
ATOM 1327 C C . ASP A 1 240 ? 145.785 169.723 102.919 1.00 16.88 240 ASP A C 1
ATOM 1328 O O . ASP A 1 240 ? 146.509 169.349 103.844 1.00 14.04 240 ASP A O 1
ATOM 1333 N N . GLU A 1 241 ? 144.912 170.724 103.043 1.00 12.51 241 GLU A N 1
ATOM 1334 C CA . GLU A 1 241 ? 144.827 171.511 104.270 1.00 17.82 241 GLU A CA 1
ATOM 1335 C C . GLU A 1 241 ? 144.339 170.708 105.470 1.00 20.13 241 GLU A C 1
ATOM 1336 O O . GLU A 1 241 ? 144.605 171.109 106.603 1.00 24.74 241 GLU A O 1
ATOM 1342 N N . ARG A 1 242 ? 143.645 169.594 105.258 1.00 19.29 242 ARG A N 1
ATOM 1343 C CA . ARG A 1 242 ? 143.035 168.835 106.342 1.00 19.18 242 ARG A CA 1
ATOM 1344 C C . ARG A 1 242 ? 143.648 167.445 106.496 1.00 13.65 242 ARG A C 1
ATOM 1345 O O . ARG A 1 242 ? 142.998 166.528 106.991 1.00 20.63 242 ARG A O 1
ATOM 1353 N N . ILE A 1 243 ? 144.907 167.275 106.097 1.00 10.62 243 ILE A N 1
ATOM 1354 C CA . ILE A 1 243 ? 145.573 165.984 106.235 1.00 12.12 243 ILE A CA 1
ATOM 1355 C C . ILE A 1 243 ? 145.837 165.696 107.709 1.00 12.91 243 ILE A C 1
ATOM 1356 O O . ILE A 1 243 ? 146.341 166.553 108.445 1.00 15.81 243 ILE A O 1
ATOM 1361 N N . SER A 1 244 ? 145.481 164.493 108.155 1.00 12.50 244 SER A N 1
ATOM 1362 C CA . SER A 1 244 ? 145.629 164.164 109.568 1.00 15.63 244 SER A CA 1
ATOM 1363 C C . SER A 1 244 ? 145.654 162.656 109.763 1.00 14.22 244 SER A C 1
ATOM 1364 O O . SER A 1 244 ? 145.169 161.888 108.933 1.00 12.57 244 SER A O 1
ATOM 1367 N N . LEU A 1 245 ? 146.208 162.249 110.900 1.00 16.39 245 LEU A N 1
ATOM 1368 C CA . LEU A 1 245 ? 146.194 160.870 111.372 1.00 12.10 245 LEU A CA 1
ATOM 1369 C C . LEU A 1 245 ? 145.628 160.863 112.784 1.00 13.53 245 LEU A C 1
ATOM 1370 O O . LEU A 1 245 ? 145.754 161.829 113.528 1.00 18.86 245 LEU A O 1
ATOM 1375 N N . SER A 1 246 ? 144.988 159.750 113.146 1.00 17.68 246 SER A N 1
ATOM 1376 C CA . SER A 1 246 ? 144.279 159.689 114.417 1.00 12.20 246 SER A CA 1
ATOM 1377 C C . SER A 1 246 ? 145.237 159.763 115.609 1.00 13.76 246 SER A C 1
ATOM 1378 O O . SER A 1 246 ? 144.999 160.518 116.556 1.00 16.05 246 SER A O 1
ATOM 1381 N N . GLN A 1 247 ? 146.321 158.989 115.589 1.00 10.80 247 GLN A N 1
ATOM 1382 C CA . GLN A 1 247 ? 147.206 158.894 116.745 1.00 12.01 247 GLN A CA 1
ATOM 1383 C C . GLN A 1 247 ? 148.539 159.638 116.597 1.00 7.66 247 GLN A C 1
ATOM 1384 O O . GLN A 1 247 ? 149.390 159.513 117.480 1.00 11.95 247 GLN A O 1
ATOM 1390 N N . PHE A 1 248 ? 148.757 160.399 115.520 1.00 5.41 248 PHE A N 1
ATOM 1391 C CA . PHE A 1 248 ? 150.030 161.089 115.317 1.00 4.49 248 PHE A CA 1
ATOM 1392 C C . PHE A 1 248 ? 149.820 162.545 114.908 1.00 6.06 248 PHE A C 1
ATOM 1393 O O . PHE A 1 248 ? 148.783 162.918 114.359 1.00 9.54 248 PHE A O 1
ATOM 1401 N N . LEU A 1 249 ? 150.835 163.365 115.171 1.00 6.38 249 LEU A N 1
ATOM 1402 C CA . LEU A 1 249 ? 150.958 164.700 114.596 1.00 5.12 249 LEU A CA 1
ATOM 1403 C C . LEU A 1 249 ? 151.960 164.668 113.443 1.00 5.72 249 LEU A C 1
ATOM 1404 O O . LEU A 1 249 ? 152.994 164.009 113.535 1.00 7.51 249 LEU A O 1
ATOM 1409 N N . ILE A 1 250 ? 151.656 165.389 112.364 1.00 5.25 250 ILE A N 1
ATOM 1410 C CA . ILE A 1 250 ? 152.435 165.357 111.125 1.00 6.06 250 ILE A CA 1
ATOM 1411 C C . ILE A 1 250 ? 153.044 166.735 110.884 1.00 7.92 250 ILE A C 1
ATOM 1412 O O . ILE A 1 250 ? 152.349 167.749 111.005 1.00 15.48 250 ILE A O 1
ATOM 1417 N N . GLN A 1 251 ? 154.331 166.775 110.530 1.00 7.26 251 GLN A N 1
ATOM 1418 C CA . GLN A 1 251 ? 155.013 168.047 110.323 1.00 9.91 251 GLN A CA 1
ATOM 1419 C C . GLN A 1 251 ? 156.156 167.903 109.318 1.00 5.95 251 GLN A C 1
ATOM 1420 O O . GLN A 1 251 ? 156.646 166.801 109.054 1.00 7.86 251 GLN A O 1
ATOM 1426 N N . GLU A 1 252 ? 156.562 169.044 108.750 1.00 9.42 252 GLU A N 1
ATOM 1427 C CA . GLU A 1 252 ? 157.809 169.211 108.006 1.00 11.32 252 GLU A CA 1
ATOM 1428 C C . GLU A 1 252 ? 157.878 168.390 106.716 1.00 5.09 252 GLU A C 1
ATOM 1429 O O . GLU A 1 252 ? 158.778 167.559 106.567 1.00 9.12 252 GLU A O 1
ATOM 1435 N N . PHE A 1 253 ? 156.976 168.643 105.767 1.00 4.28 253 PHE A N 1
ATOM 1436 C CA . PHE A 1 253 ? 157.069 168.087 104.419 1.00 2.24 253 PHE A CA 1
ATOM 1437 C C . PHE A 1 253 ? 158.135 168.829 103.613 1.00 2.02 253 PHE A C 1
ATOM 1438 O O . PHE A 1 253 ? 158.205 170.058 103.654 1.00 7.70 253 PHE A O 1
ATOM 1446 N N . HIS A 1 254 ? 158.971 168.077 102.890 1.00 2.31 254 HIS A N 1
ATOM 1447 C CA . HIS A 1 254 ? 159.943 168.657 101.965 1.00 2.45 254 HIS A CA 1
ATOM 1448 C C . HIS A 1 254 ? 160.442 167.575 101.006 1.00 1.40 254 HIS A C 1
ATOM 1449 O O . HIS A 1 254 ? 160.204 166.383 101.206 1.00 2.52 254 HIS A O 1
ATOM 1456 N N . THR A 1 255 ? 161.140 168.009 99.953 1.00 1.22 255 THR A N 1
ATOM 1457 C CA . THR A 1 255 ? 161.645 167.132 98.900 1.00 1.99 255 THR A CA 1
ATOM 1458 C C . THR A 1 255 ? 163.171 167.147 98.823 1.00 1.97 255 THR A C 1
ATOM 1459 O O . THR A 1 255 ? 163.812 168.138 99.178 1.00 6.17 255 THR A O 1
ATOM 1463 N N . THR A 1 256 ? 163.747 166.029 98.355 1.00 2.47 256 THR A N 1
ATOM 1464 C CA . THR A 1 256 ? 165.176 165.898 98.059 1.00 2.17 256 THR A CA 1
ATOM 1465 C C . THR A 1 256 ? 165.373 165.005 96.831 1.00 1.77 256 THR A C 1
ATOM 1466 O O . THR A 1 256 ? 164.427 164.402 96.323 1.00 2.80 256 THR A O 1
ATOM 1470 N N . THR A 1 257 ? 166.620 164.941 96.338 1.00 2.28 257 THR A N 1
ATOM 1471 C CA . THR A 1 257 ? 167.012 164.067 95.233 1.00 2.62 257 THR A CA 1
ATOM 1472 C C . THR A 1 257 ? 168.371 163.428 95.513 1.00 4.04 257 THR A C 1
ATOM 1473 O O . THR A 1 257 ? 169.207 164.007 96.210 1.00 9.69 257 THR A O 1
ATOM 1477 N N . LYS A 1 258 ? 168.604 162.246 94.933 1.00 3.65 258 LYS A N 1
ATOM 1478 C CA . LYS A 1 258 ? 169.870 161.535 95.100 1.00 4.07 258 LYS A CA 1
ATOM 1479 C C . LYS A 1 258 ? 170.047 160.494 93.995 1.00 4.42 258 LYS A C 1
ATOM 1480 O O . LYS A 1 258 ? 169.076 159.906 93.520 1.00 3.66 258 LYS A O 1
ATOM 1486 N N . LEU A 1 259 ? 171.302 160.245 93.623 1.00 3.08 259 LEU A N 1
ATOM 1487 C CA . LEU A 1 259 ? 171.643 159.255 92.604 1.00 3.22 259 LEU A CA 1
ATOM 1488 C C . LEU A 1 259 ? 171.858 157.877 93.223 1.00 3.37 259 LEU A C 1
ATOM 1489 O O . LEU A 1 259 ? 172.491 157.746 94.270 1.00 13.30 259 LEU A O 1
ATOM 1494 N N . ALA A 1 260 ? 171.327 156.847 92.565 1.00 2.41 260 ALA A N 1
ATOM 1495 C CA . ALA A 1 260 ? 171.435 155.464 93.015 1.00 3.83 260 ALA A CA 1
ATOM 1496 C C . ALA A 1 260 ? 172.142 154.614 91.966 1.00 4.34 260 ALA A C 1
ATOM 1497 O O . ALA A 1 260 ? 172.011 154.848 90.765 1.00 7.01 260 ALA A O 1
ATOM 1499 N N . PHE A 1 261 ? 172.881 153.608 92.426 1.00 5.49 261 PHE A N 1
ATOM 1500 C CA . PHE A 1 261 ? 173.682 152.751 91.558 1.00 4.83 261 PHE A CA 1
ATOM 1501 C C . PHE A 1 261 ? 173.201 151.305 91.624 1.00 4.01 261 PHE A C 1
ATOM 1502 O O . PHE A 1 261 ? 172.992 150.763 92.710 1.00 6.53 261 PHE A O 1
ATOM 1510 N N . TYR A 1 262 ? 173.030 150.689 90.461 1.00 3.33 262 TYR A N 1
ATOM 1511 C CA . TYR A 1 262 ? 172.718 149.271 90.334 1.00 4.90 262 TYR A CA 1
ATOM 1512 C C . TYR A 1 262 ? 173.828 148.604 89.537 1.00 7.91 262 TYR A C 1
ATOM 1513 O O . TYR A 1 262 ? 174.138 149.033 88.425 1.00 8.55 262 TYR A O 1
ATOM 1522 N N . SER A 1 263 ? 174.425 147.554 90.099 1.00 7.75 263 SER A N 1
ATOM 1523 C CA . SER A 1 263 ? 175.490 146.862 89.382 1.00 10.48 263 SER A CA 1
ATOM 1524 C C . SER A 1 263 ? 174.994 146.184 88.112 1.00 12.28 263 SER A C 1
ATOM 1525 O O . SER A 1 263 ? 175.787 145.962 87.198 1.00 15.93 263 SER A O 1
ATOM 1528 N N . SER A 1 264 ? 173.706 145.863 88.026 1.00 12.34 264 SER A N 1
ATOM 1529 C CA . SER A 1 264 ? 173.193 145.210 86.829 1.00 11.74 264 SER A CA 1
ATOM 1530 C C . SER A 1 264 ? 173.085 146.172 85.645 1.00 12.67 264 SER A C 1
ATOM 1531 O O . SER A 1 264 ? 173.307 145.768 84.500 1.00 16.62 264 SER A O 1
ATOM 1534 N N . THR A 1 265 ? 172.737 147.438 85.879 1.00 10.26 265 THR A N 1
ATOM 1535 C CA . THR A 1 265 ? 172.496 148.322 84.736 1.00 10.61 265 THR A CA 1
ATOM 1536 C C . THR A 1 265 ? 173.093 149.724 84.818 1.00 8.96 265 THR A C 1
ATOM 1537 O O . THR A 1 265 ? 173.284 150.330 83.761 1.00 14.82 265 THR A O 1
ATOM 1541 N N . GLY A 1 266 ? 173.386 150.284 85.986 1.00 8.61 266 GLY A N 1
ATOM 1542 C CA . GLY A 1 266 ? 174.006 151.599 86.001 1.00 5.83 266 GLY A CA 1
ATOM 1543 C C . GLY A 1 266 ? 173.386 152.577 86.983 1.00 4.08 266 GLY A C 1
ATOM 1544 O O . GLY A 1 266 ? 172.825 152.150 87.994 1.00 3.70 266 GLY A O 1
ATOM 1545 N N . TRP A 1 267 ? 173.506 153.880 86.716 1.00 4.34 267 TRP A N 1
ATOM 1546 C CA . TRP A 1 267 ? 173.094 154.955 87.620 1.00 4.31 267 TRP A CA 1
ATOM 1547 C C . TRP A 1 267 ? 171.703 155.482 87.274 1.00 2.00 267 TRP A C 1
ATOM 1548 O O . TRP A 1 267 ? 171.379 155.659 86.102 1.00 5.22 267 TRP A O 1
ATOM 1559 N N . TYR A 1 268 ? 170.893 155.754 88.306 1.00 1.78 268 TYR A N 1
ATOM 1560 C CA . TYR A 1 268 ? 169.527 156.247 88.152 1.00 1.65 268 TYR A CA 1
ATOM 1561 C C . TYR A 1 268 ? 169.267 157.422 89.094 1.00 1.78 268 TYR A C 1
ATOM 1562 O O . TYR A 1 268 ? 169.806 157.475 90.200 1.00 1.92 268 TYR A O 1
ATOM 1571 N N . ASN A 1 269 ? 168.409 158.351 88.653 1.00 1.64 269 ASN A N 1
ATOM 1572 C CA . ASN A 1 269 ? 167.939 159.451 89.500 1.00 1.67 269 ASN A CA 1
ATOM 1573 C C . ASN A 1 269 ? 166.764 159.010 90.369 1.00 0.88 269 ASN A C 1
ATOM 1574 O O . ASN A 1 269 ? 165.834 158.363 89.890 1.00 3.92 269 ASN A O 1
ATOM 1579 N N . ARG A 1 270 ? 166.789 159.394 91.645 1.00 0.84 270 ARG A N 1
ATOM 1580 C CA . ARG A 1 270 ? 165.730 159.062 92.596 1.00 0.58 270 ARG A CA 1
ATOM 1581 C C . ARG A 1 270 ? 165.225 160.322 93.307 1.00 0.75 270 ARG A C 1
ATOM 1582 O O . ARG A 1 270 ? 166.021 161.163 93.725 1.00 2.20 270 ARG A O 1
ATOM 1590 N N . LEU A 1 271 ? 163.902 160.447 93.443 1.00 0.46 271 LEU A N 1
ATOM 1591 C CA . LEU A 1 271 ? 163.256 161.577 94.106 1.00 0.52 271 LEU A CA 1
ATOM 1592 C C . LEU A 1 271 ? 162.600 161.140 95.416 1.00 0.49 271 LEU A C 1
ATOM 1593 O O . LEU A 1 271 ? 162.070 160.034 95.517 1.00 0.48 271 LEU A O 1
ATOM 1598 N N . TYR A 1 272 ? 162.607 162.033 96.416 1.00 0.35 272 TYR A N 1
ATOM 1599 C CA . TYR A 1 272 ? 162.137 161.726 97.769 1.00 0.66 272 TYR A CA 1
ATOM 1600 C C . TYR A 1 272 ? 161.114 162.743 98.275 1.00 0.87 272 TYR A C 1
ATOM 1601 O O . TYR A 1 272 ? 161.241 163.943 98.024 1.00 1.46 272 TYR A O 1
ATOM 1610 N N . ILE A 1 273 ? 160.128 162.255 99.031 1.00 0.95 273 ILE A N 1
ATOM 1611 C CA . ILE A 1 273 ? 159.179 163.071 99.790 1.00 1.64 273 ILE A CA 1
ATOM 1612 C C . ILE A 1 273 ? 159.309 162.687 101.265 1.00 1.54 273 ILE A C 1
ATOM 1613 O O . ILE A 1 273 ? 159.066 161.533 101.625 1.00 5.51 273 ILE A O 1
ATOM 1618 N N . ASN A 1 274 ? 159.661 163.655 102.123 1.00 1.19 274 ASN A N 1
ATOM 1619 C CA . ASN A 1 274 ? 159.996 163.395 103.526 1.00 1.54 274 ASN A CA 1
ATOM 1620 C C . ASN A 1 274 ? 159.024 164.086 104.483 1.00 1.82 274 ASN A C 1
ATOM 1621 O O . ASN A 1 274 ? 158.566 165.196 104.214 1.00 2.33 274 ASN A O 1
ATOM 1626 N N . PHE A 1 275 ? 158.731 163.439 105.621 1.00 1.01 275 PHE A N 1
ATOM 1627 C CA . PHE A 1 275 ? 157.900 164.020 106.681 1.00 1.93 275 PHE A CA 1
ATOM 1628 C C . PHE A 1 275 ? 158.191 163.325 108.015 1.00 1.55 275 PHE A C 1
ATOM 1629 O O . PHE A 1 275 ? 158.831 162.275 108.057 1.00 2.58 275 PHE A O 1
ATOM 1637 N N . THR A 1 276 ? 157.707 163.932 109.114 1.00 1.46 276 THR A N 1
ATOM 1638 C CA . THR A 1 276 ? 157.994 163.526 110.493 1.00 2.23 276 THR A CA 1
ATOM 1639 C C . THR A 1 276 ? 156.707 163.329 111.303 1.00 2.54 276 THR A C 1
ATOM 1640 O O . THR A 1 276 ? 155.715 164.026 111.094 1.00 7.00 276 THR A O 1
ATOM 1644 N N . LEU A 1 277 ? 156.733 162.377 112.246 1.00 2.28 277 LEU A N 1
ATOM 1645 C CA . LEU A 1 277 ? 155.584 162.035 113.089 1.00 3.09 277 LEU A CA 1
ATOM 1646 C C . LEU A 1 277 ? 155.916 162.146 114.581 1.00 5.01 277 LEU A C 1
ATOM 1647 O O . LEU A 1 277 ? 157.013 161.778 115.005 1.00 4.42 277 LEU A O 1
ATOM 1652 N N . ARG A 1 278 ? 154.950 162.619 115.381 1.00 4.17 278 ARG A N 1
ATOM 1653 C CA . ARG A 1 278 ? 155.075 162.725 116.840 1.00 4.77 278 ARG A CA 1
ATOM 1654 C C . ARG A 1 278 ? 153.771 162.320 117.529 1.00 3.82 278 ARG A C 1
ATOM 1655 O O . ARG A 1 278 ? 152.691 162.427 116.953 1.00 5.69 278 ARG A O 1
ATOM 1663 N N . ARG A 1 279 ? 153.879 161.894 118.794 1.00 2.94 279 ARG A N 1
ATOM 1664 C CA . ARG A 1 279 ? 152.737 161.472 119.609 1.00 2.41 279 ARG A CA 1
ATOM 1665 C C . ARG A 1 279 ? 152.255 162.590 120.542 1.00 2.76 279 ARG A C 1
ATOM 1666 O O . ARG A 1 279 ? 152.897 163.626 120.697 1.00 3.07 279 ARG A O 1
ATOM 1674 N N . HIS A 1 280 ? 151.099 162.356 121.175 1.00 2.80 280 HIS A N 1
ATOM 1675 C CA . HIS A 1 280 ? 150.533 163.248 122.196 1.00 4.43 280 HIS A CA 1
ATOM 1676 C C . HIS A 1 280 ? 151.032 162.805 123.572 1.00 3.61 280 HIS A C 1
ATOM 1677 O O . HIS A 1 280 ? 150.539 161.826 124.133 1.00 4.83 280 HIS A O 1
ATOM 1684 N N . ILE A 1 281 ? 151.978 163.548 124.145 1.00 4.15 281 ILE A N 1
ATOM 1685 C CA . ILE A 1 281 ? 152.677 163.082 125.345 1.00 7.41 281 ILE A CA 1
ATOM 1686 C C . ILE A 1 281 ? 151.756 163.058 126.571 1.00 4.05 281 ILE A C 1
ATOM 1687 O O . ILE A 1 281 ? 151.831 162.135 127.392 1.00 5.08 281 ILE A O 1
ATOM 1692 N N . PHE A 1 282 ? 150.888 164.063 126.724 1.00 4.18 282 PHE A N 1
ATOM 1693 C CA . PHE A 1 282 ? 150.120 164.200 127.963 1.00 5.55 282 PHE A CA 1
ATOM 1694 C C . PHE A 1 282 ? 149.142 163.050 128.174 1.00 4.52 282 PHE A C 1
ATOM 1695 O O . PHE A 1 282 ? 148.919 162.635 129.320 1.00 4.78 282 PHE A O 1
ATOM 1703 N N . PHE A 1 283 ? 148.563 162.522 127.095 1.00 2.10 283 PHE A N 1
ATOM 1704 C CA . PHE A 1 283 ? 147.697 161.355 127.209 1.00 2.13 283 PHE A CA 1
ATOM 1705 C C . PHE A 1 283 ? 148.448 160.182 127.837 1.00 2.60 283 PHE A C 1
ATOM 1706 O O . PHE A 1 283 ? 147.942 159.522 128.753 1.00 2.85 283 PHE A O 1
ATOM 1714 N N . PHE A 1 284 ? 149.666 159.914 127.360 1.00 2.12 284 PHE A N 1
ATOM 1715 C CA . PHE A 1 284 ? 150.433 158.792 127.896 1.00 2.41 284 PHE A CA 1
ATOM 1716 C C . PHE A 1 284 ? 150.894 159.063 129.324 1.00 3.27 284 PHE A C 1
ATOM 1717 O O . PHE A 1 284 ? 150.893 158.147 130.155 1.00 5.88 284 PHE A O 1
ATOM 1725 N N . LEU A 1 285 ? 151.263 160.305 129.640 1.00 2.38 285 LEU A N 1
ATOM 1726 C CA . LEU A 1 285 ? 151.641 160.617 131.016 1.00 3.54 285 LEU A CA 1
ATOM 1727 C C . LEU A 1 285 ? 150.492 160.315 131.969 1.00 2.88 285 LEU A C 1
ATOM 1728 O O . LEU A 1 285 ? 150.661 159.561 132.937 1.00 3.26 285 LEU A O 1
ATOM 1733 N N . LEU A 1 286 ? 149.297 160.824 131.652 1.00 3.32 286 LEU A N 1
ATOM 1734 C CA . LEU A 1 286 ? 148.134 160.615 132.510 1.00 3.13 286 LEU A CA 1
ATOM 1735 C C . LEU A 1 286 ? 147.746 159.144 132.597 1.00 3.55 286 LEU A C 1
ATOM 1736 O O . LEU A 1 286 ? 147.360 158.666 133.666 1.00 3.33 286 LEU A O 1
ATOM 1741 N N . GLN A 1 287 ? 147.822 158.412 131.484 1.00 3.30 287 GLN A N 1
ATOM 1742 C CA . GLN A 1 287 ? 147.352 157.030 131.485 1.00 5.20 287 GLN A CA 1
ATOM 1743 C C . GLN A 1 287 ? 148.334 156.065 132.144 1.00 5.64 287 GLN A C 1
ATOM 1744 O O . GLN A 1 287 ? 147.910 155.046 132.692 1.00 8.51 287 GLN A O 1
ATOM 1750 N N . THR A 1 288 ? 149.635 156.340 132.099 1.00 4.73 288 THR A N 1
ATOM 1751 C CA . THR A 1 288 ? 150.597 155.361 132.588 1.00 3.56 288 THR A CA 1
ATOM 1752 C C . THR A 1 288 ? 151.395 155.843 133.788 1.00 4.81 288 THR A C 1
ATOM 1753 O O . THR A 1 288 ? 151.437 155.146 134.807 1.00 4.96 288 THR A O 1
ATOM 1757 N N . TYR A 1 289 ? 152.048 157.005 133.697 1.00 3.82 289 TYR A N 1
ATOM 1758 C CA . TYR A 1 289 ? 153.008 157.371 134.731 1.00 2.18 289 TYR A CA 1
ATOM 1759 C C . TYR A 1 289 ? 152.307 157.781 136.024 1.00 1.21 289 TYR A C 1
ATOM 1760 O O . TYR A 1 289 ? 152.847 157.555 137.109 1.00 1.91 289 TYR A O 1
ATOM 1769 N N . PHE A 1 290 ? 151.120 158.388 135.917 1.00 1.06 290 PHE A N 1
ATOM 1770 C CA . PHE A 1 290 ? 150.385 158.884 137.081 1.00 1.31 290 PHE A CA 1
ATOM 1771 C C . PHE A 1 290 ? 149.971 157.775 138.048 1.00 1.12 290 PHE A C 1
ATOM 1772 O O . PHE A 1 290 ? 150.326 157.852 139.239 1.00 0.94 290 PHE A O 1
ATOM 1780 N N . PRO A 1 291 ? 149.243 156.728 137.624 1.00 1.53 291 PRO A N 1
ATOM 1781 C CA . PRO A 1 291 ? 148.827 155.688 138.591 1.00 1.47 291 PRO A CA 1
ATOM 1782 C C . PRO A 1 291 ? 149.978 154.973 139.282 1.00 0.68 291 PRO A C 1
ATOM 1783 O O . PRO A 1 291 ? 149.866 154.640 140.467 1.00 0.71 291 PRO A O 1
ATOM 1787 N N . ALA A 1 292 ? 151.076 154.710 138.567 1.00 0.82 292 ALA A N 1
ATOM 1788 C CA . ALA A 1 292 ? 152.202 154.004 139.174 1.00 0.88 292 ALA A CA 1
ATOM 1789 C C . ALA A 1 292 ? 152.843 154.833 140.284 1.00 0.77 292 ALA A C 1
ATOM 1790 O O . ALA A 1 292 ? 153.141 154.308 141.365 1.00 0.98 292 ALA A O 1
ATOM 1792 N N . THR A 1 293 ? 153.028 156.132 140.046 1.00 0.49 293 THR A N 1
ATOM 1793 C CA . THR A 1 293 ? 153.545 157.018 141.087 1.00 0.86 293 THR A CA 1
ATOM 1794 C C . THR A 1 293 ? 152.591 157.083 142.277 1.00 0.64 293 THR A C 1
ATOM 1795 O O . THR A 1 293 ? 153.031 157.074 143.433 1.00 1.01 293 THR A O 1
ATOM 1799 N N . LEU A 1 294 ? 151.279 157.130 142.011 1.00 0.70 294 LEU A N 1
ATOM 1800 C CA . LEU A 1 294 ? 150.313 157.157 143.109 1.00 0.78 294 LEU A CA 1
ATOM 1801 C C . LEU A 1 294 ? 150.387 155.887 143.956 1.00 0.60 294 LEU A C 1
ATOM 1802 O O . LEU A 1 294 ? 150.323 155.954 145.186 1.00 0.68 294 LEU A O 1
ATOM 1807 N N . MET A 1 295 ? 150.535 154.723 143.324 1.00 0.37 295 MET A N 1
ATOM 1808 C CA . MET A 1 295 ? 150.611 153.485 144.100 1.00 0.69 295 MET A CA 1
ATOM 1809 C C . MET A 1 295 ? 151.912 153.392 144.901 1.00 0.61 295 MET A C 1
ATOM 1810 O O . MET A 1 295 ? 151.915 152.901 146.040 1.00 0.90 295 MET A O 1
ATOM 1815 N N . VAL A 1 296 ? 153.024 153.875 144.339 1.00 0.39 296 VAL A N 1
ATOM 1816 C CA . VAL A 1 296 ? 154.268 153.914 145.107 1.00 0.39 296 VAL A CA 1
ATOM 1817 C C . VAL A 1 296 ? 154.113 154.821 146.329 1.00 0.64 296 VAL A C 1
ATOM 1818 O O . VAL A 1 296 ? 154.544 154.472 147.434 1.00 0.69 296 VAL A O 1
ATOM 1822 N N . MET A 1 297 ? 153.477 155.981 146.162 1.00 0.68 297 MET A N 1
ATOM 1823 C CA . MET A 1 297 ? 153.255 156.860 147.310 1.00 1.34 297 MET A CA 1
ATOM 1824 C C . MET A 1 297 ? 152.313 156.218 148.330 1.00 1.32 297 MET A C 1
ATOM 1825 O O . MET A 1 297 ? 152.482 156.418 149.534 1.00 1.35 297 MET A O 1
ATOM 1830 N N . LEU A 1 298 ? 151.328 155.452 147.865 1.00 0.90 298 LEU A N 1
ATOM 1831 C CA . LEU A 1 298 ? 150.412 154.779 148.773 1.00 0.94 298 LEU A CA 1
ATOM 1832 C C . LEU A 1 298 ? 151.122 153.719 149.612 1.00 1.68 298 LEU A C 1
ATOM 1833 O O . LEU A 1 298 ? 150.749 153.502 150.769 1.00 1.69 298 LEU A O 1
ATOM 1838 N N . SER A 1 299 ? 152.123 153.039 149.049 1.00 0.91 299 SER A N 1
ATOM 1839 C CA . SER A 1 299 ? 152.823 152.022 149.828 1.00 1.51 299 SER A CA 1
ATOM 1840 C C . SER A 1 299 ? 153.605 152.610 151.004 1.00 1.57 299 SER A C 1
ATOM 1841 O O . SER A 1 299 ? 153.936 151.878 151.934 1.00 2.98 299 SER A O 1
ATOM 1844 N N . TRP A 1 300 ? 153.878 153.913 151.006 1.00 0.99 300 TRP A N 1
ATOM 1845 C CA . TRP A 1 300 ? 154.636 154.528 152.093 1.00 1.95 300 TRP A CA 1
ATOM 1846 C C . TRP A 1 300 ? 153.787 154.812 153.332 1.00 3.15 300 TRP A C 1
ATOM 1847 O O . TRP A 1 300 ? 154.349 155.146 154.376 1.00 8.07 300 TRP A O 1
ATOM 1858 N N . VAL A 1 301 ? 152.460 154.676 153.241 1.00 3.05 301 VAL A N 1
ATOM 1859 C CA . VAL A 1 301 ? 151.576 154.975 154.367 1.00 3.50 301 VAL A CA 1
ATOM 1860 C C . VAL A 1 301 ? 151.831 154.017 155.523 1.00 4.19 301 VAL A C 1
ATOM 1861 O O . VAL A 1 301 ? 151.715 154.402 156.693 1.00 5.27 301 VAL A O 1
ATOM 1865 N N . SER A 1 302 ? 152.178 152.765 155.220 1.00 2.68 302 SER A N 1
ATOM 1866 C CA . SER A 1 302 ? 152.380 151.771 156.266 1.00 6.17 302 SER A CA 1
ATOM 1867 C C . SER A 1 302 ? 153.490 152.148 157.242 1.00 4.86 302 SER A C 1
ATOM 1868 O O . SER A 1 302 ? 153.496 151.643 158.363 1.00 7.89 302 SER A O 1
ATOM 1871 N N . PHE A 1 303 ? 154.418 153.025 156.851 1.00 3.95 303 PHE A N 1
ATOM 1872 C CA . PHE A 1 303 ? 155.507 153.398 157.748 1.00 4.07 303 PHE A CA 1
ATOM 1873 C C . PHE A 1 303 ? 155.023 154.235 158.929 1.00 5.21 303 PHE A C 1
ATOM 1874 O O . PHE A 1 303 ? 155.754 154.368 159.913 1.00 11.40 303 PHE A O 1
ATOM 1882 N N . TRP A 1 304 ? 153.820 154.801 158.853 1.00 3.88 304 TRP A N 1
ATOM 1883 C CA . TRP A 1 304 ? 153.264 155.627 159.915 1.00 8.12 304 TRP A CA 1
ATOM 1884 C C . TRP A 1 304 ? 152.198 154.912 160.744 1.00 9.27 304 TRP A C 1
ATOM 1885 O O . TRP A 1 304 ? 151.596 155.535 161.618 1.00 14.97 304 TRP A O 1
ATOM 1896 N N . ILE A 1 305 ? 151.955 153.629 160.499 1.00 7.66 305 ILE A N 1
ATOM 1897 C CA . ILE A 1 305 ? 150.939 152.845 161.201 1.00 9.64 305 ILE A CA 1
ATOM 1898 C C . ILE A 1 305 ? 151.599 152.080 162.340 1.00 12.62 305 ILE A C 1
ATOM 1899 O O . ILE A 1 305 ? 152.740 151.627 162.220 1.00 9.11 305 ILE A O 1
ATOM 1904 N N . ASP A 1 306 ? 150.879 151.951 163.455 1.00 16.54 306 ASP A N 1
ATOM 1905 C CA . ASP A 1 306 ? 151.352 151.231 164.639 1.00 12.79 306 ASP A CA 1
ATOM 1906 C C . ASP A 1 306 ? 151.825 149.824 164.289 1.00 13.03 306 ASP A C 1
ATOM 1907 O O . ASP A 1 306 ? 151.089 149.042 163.683 1.00 19.03 306 ASP A O 1
ATOM 1912 N N . ARG A 1 307 ? 153.059 149.499 164.687 1.00 14.82 307 ARG A N 1
ATOM 1913 C CA . ARG A 1 307 ? 153.642 148.200 164.358 1.00 16.09 307 ARG A CA 1
ATOM 1914 C C . ARG A 1 307 ? 152.958 147.034 165.063 1.00 19.82 307 ARG A C 1
ATOM 1915 O O . ARG A 1 307 ? 153.181 145.882 164.680 1.00 20.49 307 ARG A O 1
ATOM 1923 N N . ARG A 1 308 ? 152.168 147.293 166.097 1.00 18.45 308 ARG A N 1
ATOM 1924 C CA . ARG A 1 308 ? 151.440 146.237 166.784 1.00 16.00 308 ARG A CA 1
ATOM 1925 C C . ARG A 1 308 ? 150.190 145.795 166.035 1.00 15.00 308 ARG A C 1
ATOM 1926 O O . ARG A 1 308 ? 149.640 144.741 166.360 1.00 14.72 308 ARG A O 1
ATOM 1934 N N . ALA A 1 309 ? 149.745 146.556 165.039 1.00 16.15 309 ALA A N 1
ATOM 1935 C CA . ALA A 1 309 ? 148.556 146.211 164.257 1.00 13.99 309 ALA A CA 1
ATOM 1936 C C . ALA A 1 309 ? 148.949 145.361 163.043 1.00 17.77 309 ALA A C 1
ATOM 1937 O O . ALA A 1 309 ? 148.899 145.790 161.892 1.00 18.44 309 ALA A O 1
ATOM 1939 N N . VAL A 1 310 ? 149.334 144.111 163.330 1.00 8.40 310 VAL A N 1
ATOM 1940 C CA . VAL A 1 310 ? 149.721 143.176 162.262 1.00 8.56 310 VAL A CA 1
ATOM 1941 C C . VAL A 1 310 ? 148.584 142.914 161.275 1.00 8.99 310 VAL A C 1
ATOM 1942 O O . VAL A 1 310 ? 148.826 142.980 160.054 1.00 14.19 310 VAL A O 1
ATOM 1946 N N . PRO A 1 311 ? 147.351 142.611 161.709 1.00 10.09 311 PRO A N 1
ATOM 1947 C CA . PRO A 1 311 ? 146.271 142.353 160.742 1.00 11.31 311 PRO A CA 1
ATOM 1948 C C . PRO A 1 311 ? 145.891 143.564 159.904 1.00 13.58 311 PRO A C 1
ATOM 1949 O O . PRO A 1 311 ? 145.065 143.424 158.999 1.00 17.65 311 PRO A O 1
ATOM 1953 N N . ALA A 1 312 ? 146.430 144.742 160.190 1.00 11.60 312 ALA A N 1
ATOM 1954 C CA . ALA A 1 312 ? 146.281 145.887 159.305 1.00 16.39 312 ALA A CA 1
ATOM 1955 C C . ALA A 1 312 ? 147.492 146.092 158.401 1.00 14.26 312 ALA A C 1
ATOM 1956 O O . ALA A 1 312 ? 147.325 146.432 157.229 1.00 16.99 312 ALA A O 1
ATOM 1958 N N . ARG A 1 313 ? 148.707 145.865 158.911 1.00 7.51 313 ARG A N 1
ATOM 1959 C CA . ARG A 1 313 ? 149.908 146.120 158.115 1.00 9.17 313 ARG A CA 1
ATOM 1960 C C . ARG A 1 313 ? 150.075 145.099 156.989 1.00 6.70 313 ARG A C 1
ATOM 1961 O O . ARG A 1 313 ? 150.435 145.473 155.870 1.00 9.73 313 ARG A O 1
ATOM 1969 N N . VAL A 1 314 ? 149.832 143.818 157.254 1.00 10.61 314 VAL A N 1
ATOM 1970 C CA . VAL A 1 314 ? 150.122 142.797 156.235 1.00 10.88 314 VAL A CA 1
ATOM 1971 C C . VAL A 1 314 ? 149.193 142.888 155.017 1.00 8.76 314 VAL A C 1
ATOM 1972 O O . VAL A 1 314 ? 149.683 142.971 153.865 1.00 12.86 314 VAL A O 1
ATOM 1976 N N . PRO A 1 315 ? 147.863 142.857 155.200 1.00 9.60 315 PRO A N 1
ATOM 1977 C CA . PRO A 1 315 ? 146.975 142.895 154.024 1.00 6.64 315 PRO A CA 1
ATOM 1978 C C . PRO A 1 315 ? 147.161 144.126 153.165 1.00 8.47 315 PRO A C 1
ATOM 1979 O O . PRO A 1 315 ? 146.990 144.043 151.946 1.00 11.08 315 PRO A O 1
ATOM 1983 N N . LEU A 1 316 ? 147.521 145.257 153.766 1.00 8.55 316 LEU A N 1
ATOM 1984 C CA . LEU A 1 316 ? 147.739 146.475 153.001 1.00 7.56 316 LEU A CA 1
ATOM 1985 C C . LEU A 1 316 ? 148.871 146.302 151.987 1.00 5.67 316 LEU A C 1
ATOM 1986 O O . LEU A 1 316 ? 148.719 146.631 150.803 1.00 5.13 316 LEU A O 1
ATOM 1991 N N . GLY A 1 317 ? 150.008 145.762 152.434 1.00 3.97 317 GLY A N 1
ATOM 1992 C CA . GLY A 1 317 ? 151.120 145.535 151.522 1.00 3.19 317 GLY A CA 1
ATOM 1993 C C . GLY A 1 317 ? 150.791 144.550 150.417 1.00 2.17 317 GLY A C 1
ATOM 1994 O O . GLY A 1 317 ? 151.074 144.803 149.237 1.00 1.60 317 GLY A O 1
ATOM 1995 N N . ILE A 1 318 ? 150.179 143.414 150.778 1.00 2.37 318 ILE A N 1
ATOM 1996 C CA . ILE A 1 318 ? 149.913 142.421 149.734 1.00 2.93 318 ILE A CA 1
ATOM 1997 C C . ILE A 1 318 ? 148.884 142.947 148.725 1.00 1.71 318 ILE A C 1
ATOM 1998 O O . ILE A 1 318 ? 148.996 142.702 147.515 1.00 1.47 318 ILE A O 1
ATOM 2003 N N . THR A 1 319 ? 147.892 143.714 149.192 1.00 0.98 319 THR A N 1
ATOM 2004 C CA . THR A 1 319 ? 146.903 144.264 148.267 1.00 1.37 319 THR A CA 1
ATOM 2005 C C . THR A 1 319 ? 147.505 145.336 147.368 1.00 0.45 319 THR A C 1
ATOM 2006 O O . THR A 1 319 ? 147.110 145.449 146.202 1.00 0.26 319 THR A O 1
ATOM 2010 N N . THR A 1 320 ? 148.456 146.124 147.886 1.00 0.55 320 THR A N 1
ATOM 2011 C CA . THR A 1 320 ? 149.154 147.092 147.041 1.00 0.47 320 THR A CA 1
ATOM 2012 C C . THR A 1 320 ? 149.926 146.386 145.926 1.00 0.20 320 THR A C 1
ATOM 2013 O O . THR A 1 320 ? 149.927 146.841 144.772 1.00 0.09 320 THR A O 1
ATOM 2017 N N . VAL A 1 321 ? 150.577 145.262 146.255 1.00 0.16 321 VAL A N 1
ATOM 2018 C CA . VAL A 1 321 ? 151.277 144.488 145.223 1.00 0.10 321 VAL A CA 1
ATOM 2019 C C . VAL A 1 321 ? 150.295 143.992 144.156 1.00 0.08 321 VAL A C 1
ATOM 2020 O O . VAL A 1 321 ? 150.564 144.085 142.949 1.00 0.06 321 VAL A O 1
ATOM 2024 N N . LEU A 1 322 ? 149.139 143.466 144.582 1.00 0.08 322 LEU A N 1
ATOM 2025 C CA . LEU A 1 322 ? 148.140 143.000 143.613 1.00 0.09 322 LEU A CA 1
ATOM 2026 C C . LEU A 1 322 ? 147.664 144.136 142.699 1.00 0.11 322 LEU A C 1
ATOM 2027 O O . LEU A 1 322 ? 147.533 143.956 141.479 1.00 0.13 322 LEU A O 1
ATOM 2032 N N . THR A 1 323 ? 147.410 145.316 143.275 1.00 0.08 323 THR A N 1
ATOM 2033 C CA . THR A 1 323 ? 146.943 146.447 142.477 1.00 0.22 323 THR A CA 1
ATOM 2034 C C . THR A 1 323 ? 147.976 146.864 141.429 1.00 0.25 323 THR A C 1
ATOM 2035 O O . THR A 1 323 ? 147.628 147.101 140.264 1.00 0.34 323 THR A O 1
ATOM 2039 N N . MET A 1 324 ? 149.250 146.944 141.826 1.00 0.17 324 MET A N 1
ATOM 2040 C CA . MET A 1 324 ? 150.296 147.314 140.872 1.00 0.30 324 MET A CA 1
ATOM 2041 C C . MET A 1 324 ? 150.411 146.288 139.748 1.00 0.42 324 MET A C 1
ATOM 2042 O O . MET A 1 324 ? 150.615 146.648 138.579 1.00 0.61 324 MET A O 1
ATOM 2047 N N . SER A 1 325 ? 150.279 145.000 140.083 1.00 0.31 325 SER A N 1
ATOM 2048 C CA . SER A 1 325 ? 150.332 143.970 139.050 1.00 0.44 325 SER A CA 1
ATOM 2049 C C . SER A 1 325 ? 149.191 144.122 138.044 1.00 0.61 325 SER A C 1
ATOM 2050 O O . SER A 1 325 ? 149.406 144.009 136.828 1.00 0.84 325 SER A O 1
ATOM 2053 N N . THR A 1 326 ? 147.970 144.390 138.528 1.00 0.55 326 THR A N 1
ATOM 2054 C CA . THR A 1 326 ? 146.850 144.553 137.598 1.00 0.71 326 THR A CA 1
ATOM 2055 C C . THR A 1 326 ? 147.038 145.787 136.716 1.00 0.88 326 THR A C 1
ATOM 2056 O O . THR A 1 326 ? 146.691 145.765 135.529 1.00 1.14 326 THR A O 1
ATOM 2060 N N . ILE A 1 327 ? 147.615 146.857 137.269 1.00 0.76 327 ILE A N 1
ATOM 2061 C CA . ILE A 1 327 ? 147.888 148.044 136.457 1.00 1.02 327 ILE A CA 1
ATOM 2062 C C . ILE A 1 327 ? 148.867 147.716 135.330 1.00 0.95 327 ILE A C 1
ATOM 2063 O O . ILE A 1 327 ? 148.650 148.086 134.169 1.00 1.33 327 ILE A O 1
ATOM 2068 N N . ILE A 1 328 ? 149.956 147.011 135.654 1.00 0.93 328 ILE A N 1
ATOM 2069 C CA . ILE A 1 328 ? 150.958 146.701 134.630 1.00 1.19 328 ILE A CA 1
ATOM 2070 C C . ILE A 1 328 ? 150.367 145.803 133.540 1.00 2.64 328 ILE A C 1
ATOM 2071 O O . ILE A 1 328 ? 150.618 146.009 132.347 1.00 2.83 328 ILE A O 1
ATOM 2076 N N . THR A 1 329 ? 149.579 144.797 133.931 1.00 1.62 329 THR A N 1
ATOM 2077 C CA . THR A 1 329 ? 148.951 143.936 132.925 1.00 3.08 329 THR A CA 1
ATOM 2078 C C . THR A 1 329 ? 148.029 144.738 132.008 1.00 3.24 329 THR A C 1
ATOM 2079 O O . THR A 1 329 ? 148.057 144.573 130.777 1.00 4.91 329 THR A O 1
ATOM 2083 N N . GLY A 1 330 ? 147.215 145.625 132.589 1.00 2.26 330 GLY A N 1
ATOM 2084 C CA . GLY A 1 330 ? 146.340 146.444 131.771 1.00 2.79 330 GLY A CA 1
ATOM 2085 C C . GLY A 1 330 ? 147.094 147.345 130.810 1.00 7.33 330 GLY A C 1
ATOM 2086 O O . GLY A 1 330 ? 146.691 147.511 129.656 1.00 10.24 330 GLY A O 1
ATOM 2087 N N . VAL A 1 331 ? 148.203 147.929 131.267 1.00 5.45 331 VAL A N 1
ATOM 2088 C CA . VAL A 1 331 ? 148.993 148.798 130.400 1.00 6.64 331 VAL A CA 1
ATOM 2089 C C . VAL A 1 331 ? 149.612 147.994 129.259 1.00 10.32 331 VAL A C 1
ATOM 2090 O O . VAL A 1 331 ? 149.615 148.443 128.109 1.00 11.68 331 VAL A O 1
ATOM 2094 N N . ASN A 1 332 ? 150.133 146.805 129.557 1.00 6.39 332 ASN A N 1
ATOM 2095 C CA . ASN A 1 332 ? 150.693 145.966 128.500 1.00 7.37 332 ASN A CA 1
ATOM 2096 C C . ASN A 1 332 ? 149.642 145.619 127.456 1.00 13.12 332 ASN A C 1
ATOM 2097 O O . ASN A 1 332 ? 149.954 145.509 126.267 1.00 13.19 332 ASN A O 1
ATOM 2102 N N . ALA A 1 333 ? 148.393 145.424 127.881 1.00 11.18 333 ALA A N 1
ATOM 2103 C CA . ALA A 1 333 ? 147.369 145.014 126.926 1.00 14.35 333 ALA A CA 1
ATOM 2104 C C . ALA A 1 333 ? 147.025 146.099 125.902 1.00 14.71 333 ALA A C 1
ATOM 2105 O O . ALA A 1 333 ? 146.428 145.780 124.871 1.00 19.69 333 ALA A O 1
ATOM 2107 N N . SER A 1 334 ? 147.380 147.363 126.144 1.00 16.03 334 SER A N 1
ATOM 2108 C CA . SER A 1 334 ? 146.925 148.463 125.297 1.00 16.05 334 SER A CA 1
ATOM 2109 C C . SER A 1 334 ? 148.008 149.073 124.413 1.00 17.41 334 SER A C 1
ATOM 2110 O O . SER A 1 334 ? 147.710 149.996 123.654 1.00 21.07 334 SER A O 1
ATOM 2113 N N . MET A 1 335 ? 149.235 148.612 124.487 1.00 17.85 335 MET A N 1
ATOM 2114 C CA . MET A 1 335 ? 150.290 149.143 123.635 1.00 18.01 335 MET A CA 1
ATOM 2115 C C . MET A 1 335 ? 150.474 148.258 122.409 1.00 20.75 335 MET A C 1
ATOM 2116 O O . MET A 1 335 ? 150.051 147.100 122.403 1.00 20.06 335 MET A O 1
ATOM 2121 N N . PRO A 1 336 ? 151.082 148.775 121.337 1.00 25.75 336 PRO A N 1
ATOM 2122 C CA . PRO A 1 336 ? 151.362 147.925 120.170 1.00 19.36 336 PRO A CA 1
ATOM 2123 C C . PRO A 1 336 ? 152.297 146.780 120.532 1.00 16.21 336 PRO A C 1
ATOM 2124 O O . PRO A 1 336 ? 153.232 146.940 121.316 1.00 23.59 336 PRO A O 1
ATOM 2128 N N . ARG A 1 337 ? 152.048 145.616 119.932 1.00 16.97 337 ARG A N 1
ATOM 2129 C CA . ARG A 1 337 ? 152.735 144.376 120.302 1.00 17.18 337 ARG A CA 1
ATOM 2130 C C . ARG A 1 337 ? 154.142 144.370 119.707 1.00 15.51 337 ARG A C 1
ATOM 2131 O O . ARG A 1 337 ? 154.425 143.733 118.693 1.00 19.17 337 ARG A O 1
ATOM 2139 N N . VAL A 1 338 ? 155.041 145.100 120.360 1.00 14.54 338 VAL A N 1
ATOM 2140 C CA . VAL A 1 338 ? 156.451 145.163 119.992 1.00 13.73 338 VAL A CA 1
ATOM 2141 C C . VAL A 1 338 ? 157.253 144.505 121.113 1.00 11.32 338 VAL A C 1
ATOM 2142 O O . VAL A 1 338 ? 157.220 144.963 122.260 1.00 16.36 338 VAL A O 1
ATOM 2146 N N . SER A 1 339 ? 157.968 143.437 120.785 1.00 4.64 339 SER A N 1
ATOM 2147 C CA . SER A 1 339 ? 158.589 142.570 121.797 1.00 4.41 339 SER A CA 1
ATOM 2148 C C . SER A 1 339 ? 160.056 142.933 122.024 1.00 2.42 339 SER A C 1
ATOM 2149 O O . SER A 1 339 ? 160.952 142.139 121.778 1.00 2.88 339 SER A O 1
ATOM 2152 N N . TYR A 1 340 ? 160.297 144.135 122.532 1.00 1.97 340 TYR A N 1
ATOM 2153 C CA . TYR A 1 340 ? 161.596 144.482 123.100 1.00 1.35 340 TYR A CA 1
ATOM 2154 C C . TYR A 1 340 ? 161.403 145.640 124.074 1.00 0.85 340 TYR A C 1
ATOM 2155 O O . TYR A 1 340 ? 160.340 146.256 124.130 1.00 1.63 340 TYR A O 1
ATOM 2164 N N . ILE A 1 341 ? 162.448 145.924 124.840 1.00 0.59 341 ILE A N 1
ATOM 2165 C CA . ILE A 1 341 ? 162.344 146.763 126.032 1.00 1.06 341 ILE A CA 1
ATOM 2166 C C . ILE A 1 341 ? 162.206 148.232 125.639 1.00 1.14 341 ILE A C 1
ATOM 2167 O O . ILE A 1 341 ? 162.987 148.755 124.840 1.00 1.12 341 ILE A O 1
ATOM 2172 N N . LYS A 1 342 ? 161.210 148.901 126.214 1.00 0.78 342 LYS A N 1
ATOM 2173 C CA . LYS A 1 342 ? 160.946 150.321 126.017 1.00 2.24 342 LYS A CA 1
ATOM 2174 C C . LYS A 1 342 ? 161.040 151.072 127.344 1.00 0.68 342 LYS A C 1
ATOM 2175 O O . LYS A 1 342 ? 161.008 150.480 128.422 1.00 0.61 342 LYS A O 1
ATOM 2181 N N . ALA A 1 343 ? 161.141 152.403 127.245 1.00 0.74 343 ALA A N 1
ATOM 2182 C CA . ALA A 1 343 ? 161.392 153.242 128.421 1.00 1.01 343 ALA A CA 1
ATOM 2183 C C . ALA A 1 343 ? 160.288 153.111 129.467 1.00 0.50 343 ALA A C 1
ATOM 2184 O O . ALA A 1 343 ? 160.568 153.092 130.668 1.00 0.62 343 ALA A O 1
ATOM 2186 N N . VAL A 1 344 ? 159.025 153.057 129.029 1.00 0.54 344 VAL A N 1
ATOM 2187 C CA . VAL A 1 344 ? 157.900 152.977 129.962 1.00 0.66 344 VAL A CA 1
ATOM 2188 C C . VAL A 1 344 ? 157.936 151.672 130.764 1.00 0.36 344 VAL A C 1
ATOM 2189 O O . VAL A 1 344 ? 157.535 151.643 131.932 1.00 0.32 344 VAL A O 1
ATOM 2193 N N . ASP A 1 345 ? 158.442 150.586 130.169 1.00 0.58 345 ASP A N 1
ATOM 2194 C CA . ASP A 1 345 ? 158.614 149.321 130.893 1.00 1.39 345 ASP A CA 1
ATOM 2195 C C . ASP A 1 345 ? 159.629 149.459 132.021 1.00 0.17 345 ASP A C 1
ATOM 2196 O O . ASP A 1 345 ? 159.440 148.914 133.109 1.00 0.16 345 ASP A O 1
ATOM 2201 N N . ILE A 1 346 ? 160.714 150.189 131.774 1.00 0.14 346 ILE A N 1
ATOM 2202 C CA . ILE A 1 346 ? 161.714 150.420 132.815 1.00 0.17 346 ILE A CA 1
ATOM 2203 C C . ILE A 1 346 ? 161.093 151.146 134.003 1.00 0.11 346 ILE A C 1
ATOM 2204 O O . ILE A 1 346 ? 161.292 150.762 135.160 1.00 0.05 346 ILE A O 1
ATOM 2209 N N . TYR A 1 347 ? 160.334 152.208 133.732 1.00 0.11 347 TYR A N 1
ATOM 2210 C CA . TYR A 1 347 ? 159.680 152.953 134.802 1.00 0.11 347 TYR A CA 1
ATOM 2211 C C . TYR A 1 347 ? 158.735 152.055 135.603 1.00 0.05 347 TYR A C 1
ATOM 2212 O O . TYR A 1 347 ? 158.754 152.061 136.837 1.00 0.07 347 TYR A O 1
ATOM 2221 N N . LEU A 1 348 ? 157.903 151.269 134.912 1.00 0.05 348 LEU A N 1
ATOM 2222 C CA . LEU A 1 348 ? 156.911 150.448 135.608 1.00 0.13 348 LEU A CA 1
ATOM 2223 C C . LEU A 1 348 ? 157.557 149.379 136.489 1.00 0.07 348 LEU A C 1
ATOM 2224 O O . LEU A 1 348 ? 157.116 149.154 137.622 1.00 0.07 348 LEU A O 1
ATOM 2229 N N . TRP A 1 349 ? 158.600 148.704 135.992 1.00 0.04 349 TRP A N 1
ATOM 2230 C CA . TRP A 1 349 ? 159.182 147.620 136.773 1.00 0.10 349 TRP A CA 1
ATOM 2231 C C . TRP A 1 349 ? 160.030 148.127 137.935 1.00 0.07 349 TRP A C 1
ATOM 2232 O O . TRP A 1 349 ? 160.109 147.447 138.959 1.00 0.05 349 TRP A O 1
ATOM 2243 N N . VAL A 1 350 ? 160.653 149.306 137.813 1.00 0.04 350 VAL A N 1
ATOM 2244 C CA . VAL A 1 350 ? 161.310 149.917 138.975 1.00 0.05 350 VAL A CA 1
ATOM 2245 C C . VAL A 1 350 ? 160.285 150.239 140.059 1.00 0.03 350 VAL A C 1
ATOM 2246 O O . VAL A 1 350 ? 160.519 149.995 141.249 1.00 0.03 350 VAL A O 1
ATOM 2250 N N . SER A 1 351 ? 159.126 150.778 139.664 1.00 0.05 351 SER A N 1
ATOM 2251 C CA . SER A 1 351 ? 158.078 151.061 140.645 1.00 0.09 351 SER A CA 1
ATOM 2252 C C . SER A 1 351 ? 157.612 149.789 141.345 1.00 0.06 351 SER A C 1
ATOM 2253 O O . SER A 1 351 ? 157.364 149.800 142.553 1.00 0.04 351 SER A O 1
ATOM 2256 N N . PHE A 1 352 ? 157.474 148.694 140.589 1.00 0.04 352 PHE A N 1
ATOM 2257 C CA . PHE A 1 352 ? 157.079 147.414 141.172 1.00 0.10 352 PHE A CA 1
ATOM 2258 C C . PHE A 1 352 ? 158.090 146.939 142.215 1.00 0.05 352 PHE A C 1
ATOM 2259 O O . PHE A 1 352 ? 157.710 146.409 143.262 1.00 0.05 352 PHE A O 1
ATOM 2267 N N . VAL A 1 353 ? 159.383 147.101 141.927 1.00 0.04 353 VAL A N 1
ATOM 2268 C CA . VAL A 1 353 ? 160.423 146.719 142.882 1.00 0.04 353 VAL A CA 1
ATOM 2269 C C . VAL A 1 353 ? 160.312 147.534 144.168 1.00 0.06 353 VAL A C 1
ATOM 2270 O O . VAL A 1 353 ? 160.449 146.992 145.273 1.00 0.05 353 VAL A O 1
ATOM 2274 N N . PHE A 1 354 ? 160.048 148.841 144.051 1.00 0.06 354 PHE A N 1
ATOM 2275 C CA . PHE A 1 354 ? 159.858 149.660 145.249 1.00 0.11 354 PHE A CA 1
ATOM 2276 C C . PHE A 1 354 ? 158.729 149.113 146.124 1.00 0.14 354 PHE A C 1
ATOM 2277 O O . PHE A 1 354 ? 158.866 149.036 147.347 1.00 0.21 354 PHE A O 1
ATOM 2285 N N . VAL A 1 355 ? 157.599 148.745 145.511 1.00 0.07 355 VAL A N 1
ATOM 2286 C CA . VAL A 1 355 ? 156.462 148.224 146.274 1.00 0.13 355 VAL A CA 1
ATOM 2287 C C . VAL A 1 355 ? 156.817 146.912 146.980 1.00 0.20 355 VAL A C 1
ATOM 2288 O O . VAL A 1 355 ? 156.429 146.681 148.133 1.00 0.36 355 VAL A O 1
ATOM 2292 N N . PHE A 1 356 ? 157.570 146.045 146.306 1.00 0.19 356 PHE A N 1
ATOM 2293 C CA . PHE A 1 356 ? 158.017 144.776 146.885 1.00 0.17 356 PHE A CA 1
ATOM 2294 C C . PHE A 1 356 ? 158.895 145.004 148.115 1.00 0.39 356 PHE A C 1
ATOM 2295 O O . PHE A 1 356 ? 158.732 144.329 149.136 1.00 0.65 356 PHE A O 1
ATOM 2303 N N . LEU A 1 357 ? 159.852 145.938 148.027 1.00 0.34 357 LEU A N 1
ATOM 2304 C CA . LEU A 1 357 ? 160.732 146.186 149.169 1.00 0.63 357 LEU A CA 1
ATOM 2305 C C . LEU A 1 357 ? 159.972 146.712 150.393 1.00 0.70 357 LEU A C 1
ATOM 2306 O O . LEU A 1 357 ? 160.362 146.431 151.531 1.00 0.86 357 LEU A O 1
ATOM 2311 N N . SER A 1 358 ? 158.891 147.471 150.181 1.00 0.91 358 SER A N 1
ATOM 2312 C CA . SER A 1 358 ? 158.101 147.975 151.302 1.00 1.62 358 SER A CA 1
ATOM 2313 C C . SER A 1 358 ? 157.455 146.848 152.105 1.00 1.57 358 SER A C 1
ATOM 2314 O O . SER A 1 358 ? 157.231 146.990 153.309 1.00 2.33 358 SER A O 1
ATOM 2317 N N . VAL A 1 359 ? 157.213 145.700 151.485 1.00 1.35 359 VAL A N 1
ATOM 2318 C CA . VAL A 1 359 ? 156.673 144.581 152.251 1.00 1.39 359 VAL A CA 1
ATOM 2319 C C . VAL A 1 359 ? 157.773 143.863 153.025 1.00 1.85 359 VAL A C 1
ATOM 2320 O O . VAL A 1 359 ? 157.556 143.423 154.156 1.00 0.97 359 VAL A O 1
ATOM 2324 N N . LEU A 1 360 ? 158.951 143.695 152.418 1.00 1.77 360 LEU A N 1
ATOM 2325 C CA . LEU A 1 360 ? 160.059 143.083 153.136 1.00 2.02 360 LEU A CA 1
ATOM 2326 C C . LEU A 1 360 ? 160.416 143.867 154.401 1.00 2.12 360 LEU A C 1
ATOM 2327 O O . LEU A 1 360 ? 160.834 143.278 155.408 1.00 2.19 360 LEU A O 1
ATOM 2332 N N . GLU A 1 361 ? 160.277 145.193 154.359 1.00 2.38 361 GLU A N 1
ATOM 2333 C CA . GLU A 1 361 ? 160.620 146.021 155.513 1.00 2.69 361 GLU A CA 1
ATOM 2334 C C . GLU A 1 361 ? 159.793 145.656 156.741 1.00 2.75 361 GLU A C 1
ATOM 2335 O O . GLU A 1 361 ? 160.328 145.512 157.840 1.00 2.86 361 GLU A O 1
ATOM 2341 N N . TYR A 1 362 ? 158.480 145.514 156.576 1.00 1.55 362 TYR A N 1
ATOM 2342 C CA . TYR A 1 362 ? 157.645 145.193 157.726 1.00 2.51 362 TYR A CA 1
ATOM 2343 C C . TYR A 1 362 ? 157.853 143.764 158.202 1.00 3.24 362 TYR A C 1
ATOM 2344 O O . TYR A 1 362 ? 157.730 143.494 159.401 1.00 3.74 362 TYR A O 1
ATOM 2353 N N . ALA A 1 363 ? 158.153 142.837 157.290 1.00 1.66 363 ALA A N 1
ATOM 2354 C CA . ALA A 1 363 ? 158.483 141.486 157.723 1.00 2.23 363 ALA A CA 1
ATOM 2355 C C . ALA A 1 363 ? 159.652 141.503 158.701 1.00 4.04 363 ALA A C 1
ATOM 2356 O O . ALA A 1 363 ? 159.623 140.826 159.734 1.00 3.75 363 ALA A O 1
ATOM 2358 N N . ALA A 1 364 ? 160.703 142.265 158.378 1.00 3.09 364 ALA A N 1
ATOM 2359 C CA . ALA A 1 364 ? 161.845 142.346 159.282 1.00 3.98 364 ALA A CA 1
ATOM 2360 C C . ALA A 1 364 ? 161.464 142.969 160.626 1.00 6.50 364 ALA A C 1
ATOM 2361 O O . ALA A 1 364 ? 161.922 142.516 161.682 1.00 5.95 364 ALA A O 1
ATOM 2363 N N . VAL A 1 365 ? 160.655 144.029 160.599 1.00 4.27 365 VAL A N 1
ATOM 2364 C CA . VAL A 1 365 ? 160.264 144.707 161.834 1.00 6.05 365 VAL A CA 1
ATOM 2365 C C . VAL A 1 365 ? 159.489 143.759 162.749 1.00 8.29 365 VAL A C 1
ATOM 2366 O O . VAL A 1 365 ? 159.747 143.679 163.953 1.00 10.47 365 VAL A O 1
ATOM 2370 N N . ASN A 1 366 ? 158.534 143.020 162.184 1.00 8.42 366 ASN A N 1
ATOM 2371 C CA . ASN A 1 366 ? 157.723 142.124 163.001 1.00 7.46 366 ASN A CA 1
ATOM 2372 C C . ASN A 1 366 ? 158.567 141.025 163.635 1.00 8.49 366 ASN A C 1
ATOM 2373 O O . ASN A 1 366 ? 158.380 140.691 164.809 1.00 12.76 366 ASN A O 1
ATOM 2378 N N . TYR A 1 367 ? 159.489 140.440 162.869 1.00 10.39 367 TYR A N 1
ATOM 2379 C CA . TYR A 1 367 ? 160.330 139.388 163.425 1.00 9.04 367 TYR A CA 1
ATOM 2380 C C . TYR A 1 367 ? 161.186 139.902 164.582 1.00 12.61 367 TYR A C 1
ATOM 2381 O O . TYR A 1 367 ? 161.302 139.240 165.619 1.00 14.11 367 TYR A O 1
ATOM 2390 N N . LEU A 1 368 ? 161.801 141.076 164.421 1.00 8.74 368 LEU A N 1
ATOM 2391 C CA . LEU A 1 368 ? 162.663 141.593 165.476 1.00 12.20 368 LEU A CA 1
ATOM 2392 C C . LEU A 1 368 ? 161.879 141.921 166.743 1.00 16.86 368 LEU A C 1
ATOM 2393 O O . LEU A 1 368 ? 162.352 141.665 167.856 1.00 22.03 368 LEU A O 1
ATOM 2398 N N . THR A 1 369 ? 160.680 142.487 166.599 1.00 16.63 369 THR A N 1
ATOM 2399 C CA . THR A 1 369 ? 159.875 142.786 167.777 1.00 17.37 369 THR A CA 1
ATOM 2400 C C . THR A 1 369 ? 159.500 141.515 168.528 1.00 22.85 369 THR A C 1
ATOM 2401 O O . THR A 1 369 ? 159.558 141.475 169.763 1.00 25.15 369 THR A O 1
ATOM 2405 N N . THR A 1 370 ? 159.107 140.470 167.798 1.00 19.82 370 THR A N 1
ATOM 2406 C CA . THR A 1 370 ? 158.752 139.217 168.450 1.00 18.96 370 THR A CA 1
ATOM 2407 C C . THR A 1 370 ? 159.943 138.630 169.192 1.00 22.93 370 THR A C 1
ATOM 2408 O O . THR A 1 370 ? 159.798 138.121 170.307 1.00 26.45 370 THR A O 1
ATOM 2412 N N . VAL A 1 371 ? 161.129 138.691 168.587 1.00 19.91 371 VAL A N 1
ATOM 2413 C CA . VAL A 1 371 ? 162.323 138.179 169.248 1.00 21.64 371 VAL A CA 1
ATOM 2414 C C . VAL A 1 371 ? 162.568 138.916 170.558 1.00 28.23 371 VAL A C 1
ATOM 2415 O O . VAL A 1 371 ? 162.869 138.302 171.587 1.00 28.45 371 VAL A O 1
ATOM 2419 N N . GLN A 1 372 ? 162.443 140.243 170.541 1.00 27.10 372 GLN A N 1
ATOM 2420 C CA . GLN A 1 372 ? 162.706 141.016 171.750 1.00 22.96 372 GLN A CA 1
ATOM 2421 C C . GLN A 1 372 ? 161.711 140.687 172.856 1.00 30.19 372 GLN A C 1
ATOM 2422 O O . GLN A 1 372 ? 162.094 140.553 174.022 1.00 33.45 372 GLN A O 1
ATOM 2424 N N . GLU A 1 373 ? 160.429 140.561 172.515 1.00 27.87 373 GLU A N 1
ATOM 2425 C CA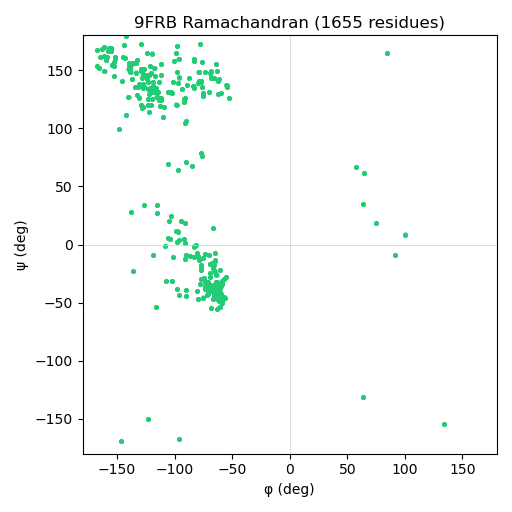 . GLU A 1 373 ? 159.441 140.258 173.542 1.00 24.88 373 GLU A CA 1
ATOM 2426 C C . GLU A 1 373 ? 159.679 138.885 174.154 1.00 32.67 373 GLU A C 1
ATOM 2427 O O . GLU A 1 373 ? 159.604 138.719 175.377 1.00 35.93 373 GLU A O 1
ATOM 2429 N N . ARG A 1 374 ? 159.992 137.891 173.320 1.00 28.87 374 ARG A N 1
ATOM 2430 C CA . ARG A 1 374 ? 160.255 136.560 173.846 1.00 29.19 374 ARG A CA 1
ATOM 2431 C C . ARG A 1 374 ? 161.469 136.562 174.764 1.00 34.51 374 ARG A C 1
ATOM 2432 O O . ARG A 1 374 ? 161.463 135.923 175.821 1.00 36.76 374 ARG A O 1
ATOM 2434 N N . LYS A 1 375 ? 162.521 137.280 174.375 1.00 33.88 375 LYS A N 1
ATOM 2435 C CA . LYS A 1 375 ? 163.711 137.351 175.213 1.00 31.19 375 LYS A CA 1
ATOM 2436 C C . LYS A 1 375 ? 163.408 138.004 176.554 1.00 35.66 375 LYS A C 1
ATOM 2437 O O . LYS A 1 375 ? 163.879 137.542 177.597 1.00 40.50 375 LYS A O 1
ATOM 2439 N N . GLU A 1 376 ? 162.629 139.087 176.547 1.00 36.24 376 GLU A N 1
ATOM 2440 C CA . GLU A 1 376 ? 162.330 139.770 177.800 1.00 37.03 376 GLU A CA 1
ATOM 2441 C C . GLU A 1 376 ? 161.529 138.886 178.741 1.00 36.24 376 GLU A C 1
ATOM 2442 O O . GLU A 1 376 ? 161.807 138.830 179.944 1.00 48.49 376 GLU A O 1
ATOM 2444 N N . GLN A 1 377 ? 160.528 138.178 178.220 1.00 34.91 377 GLN A N 1
ATOM 2445 C CA . GLN A 1 377 ? 159.743 137.307 179.083 1.00 36.56 377 GLN A CA 1
ATOM 2446 C C . GLN A 1 377 ? 160.585 136.150 179.609 1.00 39.42 377 GLN A C 1
ATOM 2447 O O . GLN A 1 377 ? 160.442 135.745 180.767 1.00 49.64 377 GLN A O 1
ATOM 2449 N N . ASP A 1 451 ? 156.632 152.908 171.449 1.00 31.24 451 ASP A N 1
ATOM 2450 C CA . ASP A 1 451 ? 157.675 153.635 170.733 1.00 28.40 451 ASP A CA 1
ATOM 2451 C C . ASP A 1 451 ? 157.805 153.155 169.289 1.00 28.39 451 ASP A C 1
ATOM 2452 O O . ASP A 1 451 ? 157.296 152.099 168.935 1.00 29.37 451 ASP A O 1
ATOM 2457 N N . THR A 1 452 ? 158.486 153.943 168.460 1.00 25.88 452 THR A N 1
ATOM 2458 C CA . THR A 1 452 ? 158.694 153.614 167.056 1.00 18.89 452 THR A CA 1
ATOM 2459 C C . THR A 1 452 ? 160.019 152.880 166.887 1.00 20.93 452 THR A C 1
ATOM 2460 O O . THR A 1 452 ? 161.041 153.300 167.435 1.00 26.31 452 THR A O 1
ATOM 2464 N N . HIS A 1 453 ? 159.992 151.786 166.131 1.00 17.68 453 HIS A N 1
ATOM 2465 C CA . HIS A 1 453 ? 161.200 151.042 165.805 1.00 16.14 453 HIS A CA 1
ATOM 2466 C C . HIS A 1 453 ? 162.097 151.862 164.878 1.00 13.96 453 HIS A C 1
ATOM 2467 O O . HIS A 1 453 ? 161.624 152.666 164.073 1.00 14.82 453 HIS A O 1
ATOM 2474 N N . ALA A 1 454 ? 163.410 151.654 165.005 1.00 12.63 454 ALA A N 1
ATOM 2475 C CA . ALA A 1 454 ? 164.378 152.443 164.243 1.00 14.53 454 ALA A CA 1
ATOM 2476 C C . ALA A 1 454 ? 164.221 152.257 162.736 1.00 11.55 454 ALA A C 1
ATOM 2477 O O . ALA A 1 454 ? 164.458 153.198 161.964 1.00 12.12 454 ALA A O 1
ATOM 2479 N N . ILE A 1 455 ? 163.834 151.056 162.300 1.00 12.14 455 ILE A N 1
ATOM 2480 C CA . ILE A 1 455 ? 163.717 150.771 160.873 1.00 9.78 455 ILE A CA 1
ATOM 2481 C C . ILE A 1 455 ? 162.634 151.633 160.236 1.00 9.74 455 ILE A C 1
ATOM 2482 O O . ILE A 1 455 ? 162.831 152.188 159.152 1.00 13.19 455 ILE A O 1
ATOM 2487 N N . ASP A 1 456 ? 161.483 151.772 160.902 1.00 8.21 456 ASP A N 1
ATOM 2488 C CA . ASP A 1 456 ? 160.437 152.660 160.395 1.00 9.20 456 ASP A CA 1
ATOM 2489 C C . ASP A 1 456 ? 160.929 154.099 160.303 1.00 9.92 456 ASP A C 1
ATOM 2490 O O . ASP A 1 456 ? 160.655 154.795 159.315 1.00 10.69 456 ASP A O 1
ATOM 2495 N N . LYS A 1 457 ? 161.657 154.559 161.326 1.00 8.93 457 LYS A N 1
ATOM 2496 C CA . LYS A 1 457 ? 162.142 155.935 161.354 1.00 11.58 457 LYS A CA 1
ATOM 2497 C C . LYS A 1 457 ? 163.083 156.216 160.192 1.00 5.54 457 LYS A C 1
ATOM 2498 O O . LYS A 1 457 ? 163.010 157.281 159.575 1.00 11.24 457 LYS A O 1
ATOM 2504 N N . TYR A 1 458 ? 163.973 155.275 159.876 1.00 7.18 458 TYR A N 1
ATOM 2505 C CA . TYR A 1 458 ? 164.868 155.494 158.744 1.00 11.49 458 TYR A CA 1
ATOM 2506 C C . TYR A 1 458 ? 164.138 155.347 157.409 1.00 7.96 458 TYR A C 1
ATOM 2507 O O . TYR A 1 458 ? 164.404 156.113 156.479 1.00 10.61 458 TYR A O 1
ATOM 2516 N N . SER A 1 459 ? 163.205 154.392 157.300 1.00 7.05 459 SER A N 1
ATOM 2517 C CA . SER A 1 459 ? 162.505 154.170 156.034 1.00 9.30 459 SER A CA 1
ATOM 2518 C C . SER A 1 459 ? 161.675 155.382 155.631 1.00 5.72 459 SER A C 1
ATOM 2519 O O . SER A 1 459 ? 161.622 155.732 154.441 1.00 7.35 459 SER A O 1
ATOM 2522 N N . ARG A 1 460 ? 161.054 156.044 156.617 1.00 6.74 460 ARG A N 1
ATOM 2523 C CA . ARG A 1 460 ? 160.239 157.229 156.351 1.00 5.98 460 ARG A CA 1
ATOM 2524 C C . ARG A 1 460 ? 161.015 158.301 155.594 1.00 7.37 460 ARG A C 1
ATOM 2525 O O . ARG A 1 460 ? 160.420 159.102 154.869 1.00 8.44 460 ARG A O 1
ATOM 2533 N N . ILE A 1 461 ? 162.332 158.340 155.754 1.00 5.82 461 ILE A N 1
ATOM 2534 C CA . ILE A 1 461 ? 163.174 159.289 155.043 1.00 8.68 461 ILE A CA 1
ATOM 2535 C C . ILE A 1 461 ? 163.783 158.673 153.792 1.00 5.92 461 ILE A C 1
ATOM 2536 O O . ILE A 1 461 ? 163.823 159.310 152.743 1.00 7.10 461 ILE A O 1
ATOM 2541 N N . ILE A 1 462 ? 164.272 157.438 153.898 1.00 3.71 462 ILE A N 1
ATOM 2542 C CA . ILE A 1 462 ? 165.106 156.866 152.849 1.00 4.11 462 ILE A CA 1
ATOM 2543 C C . ILE A 1 462 ? 164.290 156.556 151.592 1.00 4.25 462 ILE A C 1
ATOM 2544 O O . ILE A 1 462 ? 164.757 156.800 150.474 1.00 4.93 462 ILE A O 1
ATOM 2549 N N . PHE A 1 463 ? 163.077 156.004 151.736 1.00 3.42 463 PHE A N 1
ATOM 2550 C CA . PHE A 1 463 ? 162.334 155.601 150.538 1.00 3.28 463 PHE A CA 1
ATOM 2551 C C . PHE A 1 463 ? 162.025 156.768 149.592 1.00 3.51 463 PHE A C 1
ATOM 2552 O O . PHE A 1 463 ? 162.351 156.668 148.389 1.00 5.71 463 PHE A O 1
ATOM 2560 N N . PRO A 1 464 ? 161.406 157.876 150.039 1.00 5.43 464 PRO A N 1
ATOM 2561 C CA . PRO A 1 464 ? 161.121 158.980 149.101 1.00 3.21 464 PRO A CA 1
ATOM 2562 C C . PRO A 1 464 ? 162.351 159.598 148.457 1.00 3.87 464 PRO A C 1
ATOM 2563 O O . PRO A 1 464 ? 162.290 160.012 147.293 1.00 4.84 464 PRO A O 1
ATOM 2567 N N . ALA A 1 465 ? 163.462 159.699 149.190 1.00 3.73 465 ALA A N 1
ATOM 2568 C CA . ALA A 1 465 ? 164.661 160.305 148.619 1.00 5.36 465 ALA A CA 1
ATOM 2569 C C . ALA A 1 465 ? 165.221 159.465 147.476 1.00 4.26 465 ALA A C 1
ATOM 2570 O O . ALA A 1 465 ? 165.628 160.006 146.439 1.00 5.59 465 ALA A O 1
ATOM 2572 N N . ALA A 1 466 ? 165.235 158.140 147.646 1.00 2.14 466 ALA A N 1
ATOM 2573 C CA . ALA A 1 466 ? 165.677 157.253 146.576 1.00 2.30 466 ALA A CA 1
ATOM 2574 C C . ALA A 1 466 ? 164.752 157.337 145.367 1.00 2.03 466 ALA A C 1
ATOM 2575 O O . ALA A 1 466 ? 165.218 157.332 144.221 1.00 2.16 466 ALA A O 1
ATOM 2577 N N . TYR A 1 467 ? 163.435 157.417 145.597 1.00 1.95 467 TYR A N 1
ATOM 2578 C CA . TYR A 1 467 ? 162.523 157.519 144.457 1.00 1.85 467 TYR A CA 1
ATOM 2579 C C . TYR A 1 467 ? 162.719 158.835 143.699 1.00 1.95 467 TYR A C 1
ATOM 2580 O O . TYR A 1 467 ? 162.677 158.860 142.461 1.00 1.81 467 TYR A O 1
ATOM 2589 N N . ILE A 1 468 ? 162.942 159.935 144.428 1.00 2.00 468 ILE A N 1
ATOM 2590 C CA . ILE A 1 468 ? 163.196 161.227 143.790 1.00 2.86 468 ILE A CA 1
ATOM 2591 C C . ILE A 1 468 ? 164.483 161.188 142.972 1.00 3.56 468 ILE A C 1
ATOM 2592 O O . ILE A 1 468 ? 164.546 161.724 141.856 1.00 5.75 468 ILE A O 1
ATOM 2597 N N . LEU A 1 469 ? 165.532 160.569 143.514 1.00 3.07 469 LEU A N 1
ATOM 2598 C CA . LEU A 1 469 ? 166.792 160.463 142.780 1.00 6.24 469 LEU A CA 1
ATOM 2599 C C . LEU A 1 469 ? 166.626 159.648 141.500 1.00 5.35 469 LEU A C 1
ATOM 2600 O O . LEU A 1 469 ? 167.161 160.017 140.440 1.00 6.37 469 LEU A O 1
ATOM 2605 N N . PHE A 1 470 ? 165.889 158.532 141.581 1.00 2.83 470 PHE A N 1
ATOM 2606 C CA . PHE A 1 470 ? 165.620 157.738 140.387 1.00 2.91 470 PHE A CA 1
ATOM 2607 C C . PHE A 1 470 ? 164.882 158.565 139.340 1.00 2.57 470 PHE A C 1
ATOM 2608 O O . PHE A 1 470 ? 165.212 158.503 138.154 1.00 3.36 470 PHE A O 1
ATOM 2616 N N . ASN A 1 471 ? 163.890 159.352 139.763 1.00 1.73 471 ASN A N 1
ATOM 2617 C CA . ASN A 1 471 ? 163.161 160.186 138.813 1.00 2.69 471 ASN A CA 1
ATOM 2618 C C . ASN A 1 471 ? 164.064 161.229 138.156 1.00 5.72 471 ASN A C 1
ATOM 2619 O O . ASN A 1 471 ? 163.959 161.477 136.947 1.00 5.37 471 ASN A O 1
ATOM 2624 N N . LEU A 1 472 ? 164.965 161.841 138.927 1.00 4.88 472 LEU A N 1
ATOM 2625 C CA . LEU A 1 472 ? 165.870 162.830 138.345 1.00 7.49 472 LEU A CA 1
ATOM 2626 C C . LEU A 1 472 ? 166.762 162.202 137.280 1.00 10.89 472 LEU A C 1
ATOM 2627 O O . LEU A 1 472 ? 166.920 162.749 136.183 1.00 13.17 472 LEU A O 1
ATOM 2632 N N . ILE A 1 473 ? 167.324 161.032 137.575 1.00 7.06 473 ILE A N 1
ATOM 2633 C CA . ILE A 1 473 ? 168.193 160.373 136.602 1.00 7.96 473 ILE A CA 1
ATOM 2634 C C . ILE A 1 473 ? 167.402 159.956 135.362 1.00 10.64 473 ILE A C 1
ATOM 2635 O O . ILE A 1 473 ? 167.842 160.167 134.224 1.00 9.94 473 ILE A O 1
ATOM 2640 N N . TYR A 1 474 ? 166.221 159.362 135.566 1.00 8.24 474 TYR A N 1
ATOM 2641 C CA . TYR A 1 474 ? 165.406 158.888 134.450 1.00 3.73 474 TYR A CA 1
ATOM 2642 C C . TYR A 1 474 ? 165.033 160.026 133.509 1.00 6.12 474 TYR A C 1
ATOM 2643 O O . TYR A 1 474 ? 165.173 159.905 132.289 1.00 5.90 474 TYR A O 1
ATOM 2652 N N . TRP A 1 475 ? 164.532 161.133 134.058 1.00 6.10 475 TRP A N 1
ATOM 2653 C CA . TRP A 1 475 ? 164.084 162.219 133.203 1.00 7.43 475 TRP A CA 1
ATOM 2654 C C . TRP A 1 475 ? 165.238 163.045 132.648 1.00 12.63 475 TRP A C 1
ATOM 2655 O O . TRP A 1 475 ? 165.049 163.740 131.649 1.00 17.49 475 TRP A O 1
ATOM 2666 N N . SER A 1 476 ? 166.431 162.984 133.247 1.00 13.69 476 SER A N 1
ATOM 2667 C CA . SER A 1 476 ? 167.586 163.568 132.574 1.00 15.32 476 SER A CA 1
ATOM 2668 C C . SER A 1 476 ? 168.065 162.702 131.417 1.00 17.25 476 SER A C 1
ATOM 2669 O O . SER A 1 476 ? 168.614 163.226 130.445 1.00 23.18 476 SER A O 1
ATOM 2672 N N . ILE A 1 477 ? 167.857 161.389 131.486 1.00 14.93 477 ILE A N 1
ATOM 2673 C CA . ILE A 1 477 ? 168.284 160.533 130.383 1.00 13.21 477 ILE A CA 1
ATOM 2674 C C . ILE A 1 477 ? 167.289 160.580 129.229 1.00 17.47 477 ILE A C 1
ATOM 2675 O O . ILE A 1 477 ? 167.678 160.733 128.067 1.00 29.00 477 ILE A O 1
ATOM 2680 N N . PHE A 1 478 ? 165.993 160.454 129.514 1.00 16.12 478 PHE A N 1
ATOM 2681 C CA . PHE A 1 478 ? 164.993 160.299 128.463 1.00 14.35 478 PHE A CA 1
ATOM 2682 C C . PHE A 1 478 ? 164.301 161.600 128.087 1.00 22.71 478 PHE A C 1
ATOM 2683 O O . PHE A 1 478 ? 163.302 161.561 127.364 1.00 24.40 478 PHE A O 1
ATOM 2691 N N . SER A 1 479 ? 164.806 162.739 128.554 1.00 25.75 479 SER A N 1
ATOM 2692 C CA . SER A 1 479 ? 164.247 164.066 128.266 1.00 30.02 479 SER A CA 1
ATOM 2693 C C . SER A 1 479 ? 162.857 164.257 128.845 1.00 26.87 479 SER A C 1
ATOM 2694 O O . SER A 1 479 ? 162.460 165.378 129.157 1.00 31.05 479 SER A O 1
ATOM 2698 N N . LYS B 1 74 ? 160.282 150.130 62.465 1.00 40.21 74 LYS B N 1
ATOM 2699 C CA . LYS B 1 74 ? 159.825 149.354 63.611 1.00 28.85 74 LYS B CA 1
ATOM 2700 C C . LYS B 1 74 ? 160.952 148.492 64.161 1.00 34.30 74 LYS B C 1
ATOM 2701 O O . LYS B 1 74 ? 161.607 147.770 63.415 1.00 32.59 74 LYS B O 1
ATOM 2703 N N . SER B 1 75 ? 161.195 148.599 65.469 1.00 32.49 75 SER B N 1
ATOM 2704 C CA . SER B 1 75 ? 162.276 147.846 66.092 1.00 29.93 75 SER B CA 1
ATOM 2705 C C . SER B 1 75 ? 161.990 146.351 66.122 1.00 27.53 75 SER B C 1
ATOM 2706 O O . SER B 1 75 ? 162.920 145.541 66.118 1.00 28.02 75 SER B O 1
ATOM 2709 N N . GLU B 1 76 ? 160.715 145.967 66.156 1.00 26.72 76 GLU B N 1
ATOM 2710 C CA . GLU B 1 76 ? 160.347 144.558 66.171 1.00 30.64 76 GLU B CA 1
ATOM 2711 C C . GLU B 1 76 ? 160.547 143.885 64.822 1.00 30.70 76 GLU B C 1
ATOM 2712 O O . GLU B 1 76 ? 160.402 142.662 64.741 1.00 33.03 76 GLU B O 1
ATOM 2714 N N . GLN B 1 77 ? 160.862 144.642 63.770 1.00 33.08 77 GLN B N 1
ATOM 2715 C CA . GLN B 1 77 ? 161.218 144.070 62.478 1.00 29.05 77 GLN B CA 1
ATOM 2716 C C . GLN B 1 77 ? 162.716 143.833 62.336 1.00 31.23 77 GLN B C 1
ATOM 2717 O O . GLN B 1 77 ? 163.128 143.135 61.406 1.00 37.21 77 GLN B O 1
ATOM 2719 N N . LEU B 1 78 ? 163.531 144.385 63.235 1.00 31.39 78 LEU B N 1
ATOM 2720 C CA . LEU B 1 78 ? 164.946 144.041 63.253 1.00 30.07 78 LEU B CA 1
ATOM 2721 C C . LEU B 1 78 ? 165.145 142.620 63.756 1.00 33.34 78 LEU B C 1
ATOM 2722 O O . LEU B 1 78 ? 166.073 141.929 63.324 1.00 38.33 78 LEU B O 1
ATOM 2727 N N . LEU B 1 79 ? 164.290 142.169 64.672 1.00 29.22 79 LEU B N 1
ATOM 2728 C CA . LEU B 1 79 ? 164.207 140.766 65.043 1.00 29.26 79 LEU B CA 1
ATOM 2729 C C . LEU B 1 79 ? 163.167 140.096 64.152 1.00 34.82 79 LEU B C 1
ATOM 2730 O O . LEU B 1 79 ? 162.024 140.551 64.071 1.00 35.70 79 LEU B O 1
ATOM 2735 N N . ARG B 1 80 ? 163.560 139.018 63.482 1.00 31.47 80 ARG B N 1
ATOM 2736 C CA . ARG B 1 80 ? 162.663 138.326 62.558 1.00 29.69 80 ARG B CA 1
ATOM 2737 C C . ARG B 1 80 ? 161.666 137.514 63.379 1.00 30.92 80 ARG B C 1
ATOM 2738 O O . ARG B 1 80 ? 161.759 136.292 63.515 1.00 39.12 80 ARG B O 1
ATOM 2740 N N . ILE B 1 81 ? 160.692 138.229 63.942 1.00 29.79 81 ILE B N 1
ATOM 2741 C CA . ILE B 1 81 ? 159.743 137.598 64.858 1.00 32.14 81 ILE B CA 1
ATOM 2742 C C . ILE B 1 81 ? 158.897 136.551 64.147 1.00 35.29 81 ILE B C 1
ATOM 2743 O O . ILE B 1 81 ? 158.664 135.459 64.678 1.00 42.96 81 ILE B O 1
ATOM 2748 N N . ASP B 1 82 ? 158.432 136.857 62.943 1.00 35.03 82 ASP B N 1
ATOM 2749 C CA . ASP B 1 82 ? 157.537 135.964 62.220 1.00 31.84 82 ASP B CA 1
ATOM 2750 C C . ASP B 1 82 ? 158.271 134.867 61.462 1.00 35.35 82 ASP B C 1
ATOM 2751 O O . ASP B 1 82 ? 157.613 134.025 60.841 1.00 36.66 82 ASP B O 1
ATOM 2753 N N . ASP B 1 83 ? 159.602 134.847 61.499 1.00 32.96 83 ASP B N 1
ATOM 2754 C CA . ASP B 1 83 ? 160.392 133.845 60.798 1.00 35.83 83 ASP B CA 1
ATOM 2755 C C . ASP B 1 83 ? 160.796 132.670 61.679 1.00 35.63 83 ASP B C 1
ATOM 2756 O O . ASP B 1 83 ? 161.552 131.807 61.222 1.00 34.72 83 ASP B O 1
ATOM 2758 N N . HIS B 1 84 ? 160.340 132.622 62.929 1.00 31.17 84 HIS B N 1
ATOM 2759 C CA . HIS B 1 84 ? 160.741 131.567 63.847 1.00 32.06 84 HIS B CA 1
ATOM 2760 C C . HIS B 1 84 ? 159.550 131.119 64.681 1.00 34.24 84 HIS B C 1
ATOM 2761 O O . HIS B 1 84 ? 158.641 131.902 64.970 1.00 40.24 84 HIS B O 1
ATOM 2768 N N . ASP B 1 85 ? 159.582 129.851 65.087 1.00 26.71 85 ASP B N 1
ATOM 2769 C CA . ASP B 1 85 ? 158.589 129.292 66.001 1.00 25.87 85 ASP B CA 1
ATOM 2770 C C . ASP B 1 85 ? 159.101 129.487 67.423 1.00 27.66 85 ASP B C 1
ATOM 2771 O O . ASP B 1 85 ? 160.037 128.808 67.851 1.00 30.01 85 ASP B O 1
ATOM 2776 N N . PHE B 1 86 ? 158.497 130.424 68.152 1.00 29.07 86 PHE B N 1
ATOM 2777 C CA . PHE B 1 86 ? 158.896 130.719 69.520 1.00 24.00 86 PHE B CA 1
ATOM 2778 C C . PHE B 1 86 ? 158.068 129.957 70.548 1.00 29.78 86 PHE B C 1
ATOM 2779 O O . PHE B 1 86 ? 157.989 130.375 71.709 1.00 31.94 86 PHE B O 1
ATOM 2787 N N . SER B 1 87 ? 157.426 128.867 70.140 1.00 26.88 87 SER B N 1
ATOM 2788 C CA . SER B 1 87 ? 156.839 127.920 71.079 1.00 26.47 87 SER B CA 1
ATOM 2789 C C . SER B 1 87 ? 157.813 126.820 71.485 1.00 24.45 87 SER B C 1
ATOM 2790 O O . SER B 1 87 ? 157.500 126.049 72.392 1.00 26.82 87 SER B O 1
ATOM 2793 N N . MET B 1 88 ? 158.972 126.726 70.840 1.00 21.70 88 MET B N 1
ATOM 2794 C CA . MET B 1 88 ? 160.011 125.781 71.217 1.00 21.71 88 MET B CA 1
ATOM 2795 C C . MET B 1 88 ? 161.225 126.513 71.782 1.00 18.96 88 MET B C 1
ATOM 2796 O O . MET B 1 88 ? 161.478 127.680 71.479 1.00 22.62 88 MET B O 1
ATOM 2798 N N . ARG B 1 89 ? 161.995 125.800 72.598 1.00 15.45 89 ARG B N 1
ATOM 2799 C CA . ARG B 1 89 ? 163.143 126.369 73.286 1.00 15.13 89 ARG B CA 1
ATOM 2800 C C . ARG B 1 89 ? 164.329 126.545 72.341 1.00 16.71 89 ARG B C 1
ATOM 2801 O O . ARG B 1 89 ? 164.416 125.891 71.302 1.00 18.33 89 ARG B O 1
ATOM 2809 N N . PRO B 1 90 ? 165.250 127.445 72.668 1.00 18.20 90 PRO B N 1
ATOM 2810 C CA . PRO B 1 90 ? 166.507 127.501 71.916 1.00 16.35 90 PRO B CA 1
ATOM 2811 C C . PRO B 1 90 ? 167.282 126.197 72.067 1.00 19.97 90 PRO B C 1
ATOM 2812 O O . PRO B 1 90 ? 167.323 125.601 73.143 1.00 17.53 90 PRO B O 1
ATOM 2816 N N . GLY B 1 91 ? 167.900 125.753 70.974 1.00 24.47 91 GLY B N 1
ATOM 2817 C CA . GLY B 1 91 ? 168.643 124.510 71.013 1.00 20.02 91 GLY B CA 1
ATOM 2818 C C . GLY B 1 91 ? 167.796 123.259 71.024 1.00 20.34 91 GLY B C 1
ATOM 2819 O O . GLY B 1 91 ? 168.288 122.202 71.425 1.00 25.82 91 GLY B O 1
ATOM 2820 N N . PHE B 1 92 ? 166.528 123.355 70.618 1.00 22.90 92 PHE B N 1
ATOM 2821 C CA . PHE B 1 92 ? 165.610 122.223 70.660 1.00 20.74 92 PHE B CA 1
ATOM 2822 C C . PHE B 1 92 ? 166.173 121.023 69.913 1.00 27.70 92 PHE B C 1
ATOM 2823 O O . PHE B 1 92 ? 166.721 121.151 68.815 1.00 35.77 92 PHE B O 1
ATOM 2831 N N . GLY B 1 93 ? 166.047 119.846 70.530 1.00 25.81 93 GLY B N 1
ATOM 2832 C CA . GLY B 1 93 ? 166.550 118.615 69.962 1.00 27.56 93 GLY B CA 1
ATOM 2833 C C . GLY B 1 93 ? 167.964 118.255 70.367 1.00 30.85 93 GLY B C 1
ATOM 2834 O O . GLY B 1 93 ? 168.415 117.148 70.057 1.00 33.78 93 GLY B O 1
ATOM 2835 N N . GLY B 1 94 ? 168.676 119.154 71.043 1.00 28.40 94 GLY B N 1
ATOM 2836 C CA . GLY B 1 94 ? 170.046 118.922 71.434 1.00 24.42 94 GLY B CA 1
ATOM 2837 C C . GLY B 1 94 ? 170.261 119.044 72.930 1.00 25.83 94 GLY B C 1
ATOM 2838 O O . GLY B 1 94 ? 169.372 118.772 73.737 1.00 28.18 94 GLY B O 1
ATOM 2839 N N . PRO B 1 95 ? 171.464 119.454 73.323 1.00 26.22 95 PRO B N 1
ATOM 2840 C CA . PRO B 1 95 ? 171.768 119.621 74.745 1.00 21.01 95 PRO B CA 1
ATOM 2841 C C . PRO B 1 95 ? 170.916 120.711 75.383 1.00 20.10 95 PRO B C 1
ATOM 2842 O O . PRO B 1 95 ? 170.432 121.631 74.725 1.00 22.82 95 PRO B O 1
ATOM 2846 N N . ALA B 1 96 ? 170.740 120.583 76.694 1.00 11.93 96 ALA B N 1
ATOM 2847 C CA . ALA B 1 96 ? 169.947 121.529 77.468 1.00 15.34 96 ALA B CA 1
ATOM 2848 C C . ALA B 1 96 ? 170.561 122.928 77.439 1.00 8.43 96 ALA B C 1
ATOM 2849 O O . ALA B 1 96 ? 171.779 123.094 77.352 1.00 12.61 96 ALA B O 1
ATOM 2851 N N . ILE B 1 97 ? 169.705 123.944 77.520 1.00 9.31 97 ILE B N 1
ATOM 2852 C CA . ILE B 1 97 ? 170.145 125.338 77.499 1.00 6.25 97 ILE B CA 1
ATOM 2853 C C . ILE B 1 97 ? 170.375 125.804 78.936 1.00 6.62 97 ILE B C 1
ATOM 2854 O O . ILE B 1 97 ? 169.479 125.655 79.777 1.00 8.02 97 ILE B O 1
ATOM 2859 N N . PRO B 1 98 ? 171.555 126.319 79.269 1.00 5.99 98 PRO B N 1
ATOM 2860 C CA . PRO B 1 98 ? 171.781 126.825 80.628 1.00 7.16 98 PRO B CA 1
ATOM 2861 C C . PRO B 1 98 ? 171.137 128.188 80.861 1.00 2.74 98 PRO B C 1
ATOM 2862 O O . PRO B 1 98 ? 171.164 129.068 80.001 1.00 2.93 98 PRO B O 1
ATOM 2866 N N . VAL B 1 99 ? 170.553 128.354 82.045 1.00 1.82 99 VAL B N 1
ATOM 2867 C CA . VAL B 1 99 ? 169.905 129.599 82.451 1.00 1.37 99 VAL B CA 1
ATOM 2868 C C . VAL B 1 99 ? 170.447 130.010 83.821 1.00 1.12 99 VAL B C 1
ATOM 2869 O O . VAL B 1 99 ? 170.272 129.279 84.799 1.00 1.13 99 VAL B O 1
ATOM 2873 N N . GLY B 1 100 ? 171.058 131.190 83.898 1.00 1.01 100 GLY B N 1
ATOM 2874 C CA . GLY B 1 100 ? 171.610 131.707 85.136 1.00 0.87 100 GLY B CA 1
ATOM 2875 C C . GLY B 1 100 ? 170.671 132.686 85.822 1.00 0.58 100 GLY B C 1
ATOM 2876 O O . GLY B 1 100 ? 169.935 133.411 85.170 1.00 1.03 100 GLY B O 1
ATOM 2877 N N . VAL B 1 101 ? 170.717 132.715 87.155 1.00 0.60 101 VAL B N 1
ATOM 2878 C CA . VAL B 1 101 ? 169.776 133.472 87.985 1.00 0.53 101 VAL B CA 1
ATOM 2879 C C . VAL B 1 101 ? 170.529 134.305 89.020 1.00 1.33 101 VAL B C 1
ATOM 2880 O O . VAL B 1 101 ? 171.501 133.833 89.615 1.00 2.99 101 VAL B O 1
ATOM 2884 N N . ASP B 1 102 ? 170.087 135.553 89.221 1.00 1.27 102 ASP B N 1
ATOM 2885 C CA . ASP B 1 102 ? 170.492 136.420 90.329 1.00 1.33 102 ASP B CA 1
ATOM 2886 C C . ASP B 1 102 ? 169.253 136.946 91.048 1.00 0.37 102 ASP B C 1
ATOM 2887 O O . ASP B 1 102 ? 168.198 137.106 90.436 1.00 0.54 102 ASP B O 1
ATOM 2892 N N . VAL B 1 103 ? 169.381 137.224 92.353 1.00 0.17 103 VAL B N 1
ATOM 2893 C CA . VAL B 1 103 ? 168.270 137.691 93.184 1.00 0.15 103 VAL B CA 1
ATOM 2894 C C . VAL B 1 103 ? 168.724 138.868 94.054 1.00 0.29 103 VAL B C 1
ATOM 2895 O O . VAL B 1 103 ? 169.805 138.835 94.647 1.00 1.01 103 VAL B O 1
ATOM 2899 N N . GLN B 1 104 ? 167.892 139.907 94.132 1.00 0.19 104 GLN B N 1
ATOM 2900 C CA . GLN B 1 104 ? 168.081 141.025 95.055 1.00 0.53 104 GLN B CA 1
ATOM 2901 C C . GLN B 1 104 ? 166.842 141.155 95.936 1.00 0.19 104 GLN B C 1
ATOM 2902 O O . GLN B 1 104 ? 165.745 141.396 95.431 1.00 0.35 104 GLN B O 1
ATOM 2908 N N . VAL B 1 105 ? 167.020 141.028 97.244 1.00 0.14 105 VAL B N 1
ATOM 2909 C CA . VAL B 1 105 ? 165.909 141.059 98.193 1.00 0.39 105 VAL B CA 1
ATOM 2910 C C . VAL B 1 105 ? 165.705 142.495 98.670 1.00 0.73 105 VAL B C 1
ATOM 2911 O O . VAL B 1 105 ? 166.623 143.117 99.209 1.00 4.28 105 VAL B O 1
ATOM 2915 N N . GLU B 1 106 ? 164.497 143.023 98.479 1.00 0.56 106 GLU B N 1
ATOM 2916 C CA . GLU B 1 106 ? 164.209 144.407 98.843 1.00 0.88 106 GLU B CA 1
ATOM 2917 C C . GLU B 1 106 ? 163.707 144.556 100.279 1.00 1.07 106 GLU B C 1
ATOM 2918 O O . GLU B 1 106 ? 164.155 145.465 100.981 1.00 1.88 106 GLU B O 1
ATOM 2924 N N . SER B 1 107 ? 162.792 143.702 100.741 1.00 1.12 107 SER B N 1
ATOM 2925 C CA . SER B 1 107 ? 162.277 143.831 102.100 1.00 1.45 107 SER B CA 1
ATOM 2926 C C . SER B 1 107 ? 161.618 142.535 102.553 1.00 1.86 107 SER B C 1
ATOM 2927 O O . SER B 1 107 ? 161.271 141.673 101.747 1.00 1.28 107 SER B O 1
ATOM 2930 N N . LEU B 1 108 ? 161.451 142.422 103.867 1.00 2.24 108 LEU B N 1
ATOM 2931 C CA . LEU B 1 108 ? 160.623 141.399 104.496 1.00 2.30 108 LEU B CA 1
ATOM 2932 C C . LEU B 1 108 ? 159.388 142.082 105.063 1.00 3.78 108 LEU B C 1
ATOM 2933 O O . LEU B 1 108 ? 159.497 142.929 105.952 1.00 11.06 108 LEU B O 1
ATOM 2938 N N . ASP B 1 109 ? 158.219 141.702 104.560 1.00 7.43 109 ASP B N 1
ATOM 2939 C CA . ASP B 1 109 ? 157.019 142.501 104.788 1.00 3.75 109 ASP B CA 1
ATOM 2940 C C . ASP B 1 109 ? 156.249 142.113 106.044 1.00 4.62 109 ASP B C 1
ATOM 2941 O O . ASP B 1 109 ? 155.735 143.002 106.730 1.00 14.99 109 ASP B O 1
ATOM 2946 N N . SER B 1 110 ? 156.138 140.826 106.361 1.00 3.01 110 SER B N 1
ATOM 2947 C CA . SER B 1 110 ? 155.369 140.386 107.523 1.00 3.24 110 SER B CA 1
ATOM 2948 C C . SER B 1 110 ? 155.676 138.920 107.800 1.00 4.35 110 SER B C 1
ATOM 2949 O O . SER B 1 110 ? 156.282 138.227 106.982 1.00 3.32 110 SER B O 1
ATOM 2952 N N . ILE B 1 111 ? 155.259 138.463 108.977 1.00 3.32 111 ILE B N 1
ATOM 2953 C CA . ILE B 1 111 ? 155.360 137.062 109.376 1.00 3.51 111 ILE B CA 1
ATOM 2954 C C . ILE B 1 111 ? 154.159 136.704 110.247 1.00 4.52 111 ILE B C 1
ATOM 2955 O O . ILE B 1 111 ? 153.715 137.501 111.074 1.00 5.95 111 ILE B O 1
ATOM 2960 N N . SER B 1 112 ? 153.631 135.499 110.056 1.00 3.24 112 SER B N 1
ATOM 2961 C CA . SER B 1 112 ? 152.451 135.026 110.772 1.00 4.25 112 SER B CA 1
ATOM 2962 C C . SER B 1 112 ? 152.812 133.743 111.512 1.00 5.58 112 SER B C 1
ATOM 2963 O O . SER B 1 112 ? 153.116 132.724 110.886 1.00 4.80 112 SER B O 1
ATOM 2966 N N . GLU B 1 113 ? 152.788 133.796 112.838 1.00 4.95 113 GLU B N 1
ATOM 2967 C CA . GLU B 1 113 ? 153.175 132.632 113.627 1.00 5.99 113 GLU B CA 1
ATOM 2968 C C . GLU B 1 113 ? 152.083 131.571 113.696 1.00 4.55 113 GLU B C 1
ATOM 2969 O O . GLU B 1 113 ? 152.398 130.380 113.726 1.00 4.97 113 GLU B O 1
ATOM 2975 N N . VAL B 1 114 ? 150.808 131.967 113.708 1.00 4.32 114 VAL B N 1
ATOM 2976 C CA . VAL B 1 114 ? 149.729 130.983 113.771 1.00 6.45 114 VAL B CA 1
ATOM 2977 C C . VAL B 1 114 ? 149.597 130.233 112.447 1.00 7.36 114 VAL B C 1
ATOM 2978 O O . VAL B 1 114 ? 149.453 129.007 112.427 1.00 7.14 114 VAL B O 1
ATOM 2982 N N . ASP B 1 115 ? 149.659 130.944 111.321 1.00 8.52 115 ASP B N 1
ATOM 2983 C CA . ASP B 1 115 ? 149.546 130.304 110.015 1.00 7.60 115 ASP B CA 1
ATOM 2984 C C . ASP B 1 115 ? 150.876 129.790 109.478 1.00 5.02 115 ASP B C 1
ATOM 2985 O O . ASP B 1 115 ? 150.869 129.060 108.485 1.00 7.86 115 ASP B O 1
ATOM 2990 N N . MET B 1 116 ? 151.998 130.137 110.114 1.00 4.65 116 MET B N 1
ATOM 2991 C CA . MET B 1 116 ? 153.336 129.655 109.755 1.00 6.01 116 MET B CA 1
ATOM 2992 C C . MET B 1 116 ? 153.706 129.988 108.300 1.00 3.46 116 MET B C 1
ATOM 2993 O O . MET B 1 116 ? 153.857 129.112 107.454 1.00 5.96 116 MET B O 1
ATOM 2998 N N . ASP B 1 117 ? 153.862 131.288 108.029 1.00 2.67 117 ASP B N 1
ATOM 2999 C CA . ASP B 1 117 ? 154.331 131.751 106.721 1.00 2.48 117 ASP B CA 1
ATOM 3000 C C . ASP B 1 117 ? 154.984 133.129 106.850 1.00 1.35 117 ASP B C 1
ATOM 3001 O O . ASP B 1 117 ? 154.884 133.784 107.887 1.00 2.83 117 ASP B O 1
ATOM 3006 N N . PHE B 1 118 ? 155.649 133.565 105.771 1.00 0.63 118 PHE B N 1
ATOM 3007 C CA . PHE B 1 118 ? 156.304 134.873 105.700 1.00 0.70 118 PHE B CA 1
ATOM 3008 C C . PHE B 1 118 ? 156.160 135.452 104.291 1.00 0.30 118 PHE B C 1
ATOM 3009 O O . PHE B 1 118 ? 155.906 134.729 103.331 1.00 0.39 118 PHE B O 1
ATOM 3017 N N . THR B 1 119 ? 156.334 136.776 104.172 1.00 0.20 119 THR B N 1
ATOM 3018 C CA . THR B 1 119 ? 156.147 137.513 102.918 1.00 0.48 119 THR B CA 1
ATOM 3019 C C . THR B 1 119 ? 157.385 138.343 102.583 1.00 0.33 119 THR B C 1
ATOM 3020 O O . THR B 1 119 ? 157.939 139.018 103.449 1.00 1.25 119 THR B O 1
ATOM 3024 N N . MET B 1 120 ? 157.803 138.306 101.311 1.00 0.12 120 MET B N 1
ATOM 3025 C CA . MET B 1 120 ? 159.022 138.954 100.828 1.00 0.14 120 MET B CA 1
ATOM 3026 C C . MET B 1 120 ? 158.796 139.635 99.472 1.00 0.08 120 MET B C 1
ATOM 3027 O O . MET B 1 120 ? 158.010 139.163 98.656 1.00 0.04 120 MET B O 1
ATOM 3032 N N . THR B 1 121 ? 159.512 140.740 99.228 1.00 0.07 121 THR B N 1
ATOM 3033 C CA . THR B 1 121 ? 159.524 141.450 97.945 1.00 0.08 121 THR B CA 1
ATOM 3034 C C . THR B 1 121 ? 160.937 141.460 97.372 1.00 0.06 121 THR B C 1
ATOM 3035 O O . THR B 1 121 ? 161.893 141.769 98.091 1.00 0.18 121 THR B O 1
ATOM 3039 N N . LEU B 1 122 ? 161.051 141.111 96.085 1.00 0.02 122 LEU B N 1
ATOM 3040 C CA . LEU B 1 122 ? 162.371 140.989 95.477 1.00 0.05 122 LEU B CA 1
ATOM 3041 C C . LEU B 1 122 ? 162.449 141.174 93.963 1.00 0.04 122 LEU B C 1
ATOM 3042 O O . LEU B 1 122 ? 161.439 141.168 93.265 1.00 0.05 122 LEU B O 1
ATOM 3047 N N . TYR B 1 123 ? 163.668 141.340 93.460 1.00 0.03 123 TYR B N 1
ATOM 3048 C CA . TYR B 1 123 ? 163.936 141.421 92.026 1.00 0.04 123 TYR B CA 1
ATOM 3049 C C . TYR B 1 123 ? 164.518 140.094 91.542 1.00 0.05 123 TYR B C 1
ATOM 3050 O O . TYR B 1 123 ? 165.476 139.591 92.133 1.00 0.06 123 TYR B O 1
ATOM 3059 N N . LEU B 1 124 ? 163.968 139.553 90.452 1.00 0.04 124 LEU B N 1
ATOM 3060 C CA . LEU B 1 124 ? 164.414 138.297 89.853 1.00 0.03 124 LEU B CA 1
ATOM 3061 C C . LEU B 1 124 ? 164.970 138.553 88.453 1.00 0.14 124 LEU B C 1
ATOM 3062 O O . LEU B 1 124 ? 164.289 139.149 87.616 1.00 0.53 124 LEU B O 1
ATOM 3067 N N . ARG B 1 125 ? 166.192 138.083 88.185 1.00 0.07 125 ARG B N 1
ATOM 3068 C CA . ARG B 1 125 ? 166.875 138.345 86.918 1.00 0.30 125 ARG B CA 1
ATOM 3069 C C . ARG B 1 125 ? 167.348 137.041 86.272 1.00 0.47 125 ARG B C 1
ATOM 3070 O O . ARG B 1 125 ? 167.867 136.163 86.960 1.00 1.01 125 ARG B O 1
ATOM 3078 N N . HIS B 1 126 ? 167.173 136.920 84.945 1.00 0.59 126 HIS B N 1
ATOM 3079 C CA . HIS B 1 126 ? 167.523 135.727 84.170 1.00 0.64 126 HIS B CA 1
ATOM 3080 C C . HIS B 1 126 ? 168.512 136.069 83.055 1.00 1.08 126 HIS B C 1
ATOM 3081 O O . HIS B 1 126 ? 168.424 137.127 82.434 1.00 2.09 126 HIS B O 1
ATOM 3088 N N . TYR B 1 127 ? 169.422 135.137 82.758 1.00 0.83 127 TYR B N 1
ATOM 3089 C CA . TYR B 1 127 ? 170.410 135.293 81.688 1.00 1.44 127 TYR B CA 1
ATOM 3090 C C . TYR B 1 127 ? 170.461 134.043 80.813 1.00 1.56 127 TYR B C 1
ATOM 3091 O O . TYR B 1 127 ? 170.629 132.938 81.331 1.00 2.35 127 TYR B O 1
ATOM 3100 N N . TRP B 1 128 ? 170.351 134.220 79.492 1.00 1.78 128 TRP B N 1
ATOM 3101 C CA . TRP B 1 128 ? 170.517 133.130 78.528 1.00 2.51 128 TRP B CA 1
ATOM 3102 C C . TRP B 1 128 ? 170.797 133.718 77.148 1.00 5.28 128 TRP B C 1
ATOM 3103 O O . TRP B 1 128 ? 170.680 134.921 76.927 1.00 10.24 128 TRP B O 1
ATOM 3114 N N . LYS B 1 129 ? 171.168 132.844 76.210 1.00 6.79 129 LYS B N 1
ATOM 3115 C CA . LYS B 1 129 ? 171.494 133.235 74.841 1.00 9.25 129 LYS B CA 1
ATOM 3116 C C . LYS B 1 129 ? 170.551 132.570 73.840 1.00 11.08 129 LYS B C 1
ATOM 3117 O O . LYS B 1 129 ? 170.210 131.395 73.986 1.00 13.14 129 LYS B O 1
ATOM 3123 N N . ASP B 1 130 ? 170.144 133.323 72.817 1.00 14.42 130 ASP B N 1
ATOM 3124 C CA . ASP B 1 130 ? 169.270 132.812 71.756 1.00 14.93 130 ASP B CA 1
ATOM 3125 C C . ASP B 1 130 ? 169.721 133.413 70.431 1.00 19.11 130 ASP B C 1
ATOM 3126 O O . ASP B 1 130 ? 169.553 134.612 70.203 1.00 20.44 130 ASP B O 1
ATOM 3131 N N . GLU B 1 131 ? 170.275 132.578 69.548 1.00 20.79 131 GLU B N 1
ATOM 3132 C CA . GLU B 1 131 ? 170.776 133.062 68.264 1.00 23.23 131 GLU B CA 1
ATOM 3133 C C . GLU B 1 131 ? 169.672 133.576 67.343 1.00 21.51 131 GLU B C 1
ATOM 3134 O O . GLU B 1 131 ? 169.964 134.336 66.420 1.00 27.99 131 GLU B O 1
ATOM 3140 N N . ARG B 1 132 ? 168.419 133.180 67.564 1.00 21.49 132 ARG B N 1
ATOM 3141 C CA . ARG B 1 132 ? 167.327 133.649 66.716 1.00 17.97 132 ARG B CA 1
ATOM 3142 C C . ARG B 1 132 ? 167.025 135.132 66.906 1.00 19.87 132 ARG B C 1
ATOM 3143 O O . ARG B 1 132 ? 166.351 135.723 66.061 1.00 30.12 132 ARG B O 1
ATOM 3151 N N . LEU B 1 133 ? 167.494 135.740 67.990 1.00 18.13 133 LEU B N 1
ATOM 3152 C CA . LEU B 1 133 ? 167.233 137.143 68.272 1.00 21.23 133 LEU B CA 1
ATOM 3153 C C . LEU B 1 133 ? 168.375 138.062 67.857 1.00 21.23 133 LEU B C 1
ATOM 3154 O O . LEU B 1 133 ? 168.283 139.272 68.073 1.00 30.92 133 LEU B O 1
ATOM 3159 N N . SER B 1 134 ? 169.434 137.528 67.259 1.00 21.67 134 SER B N 1
ATOM 3160 C CA . SER B 1 134 ? 170.551 138.352 66.818 1.00 25.77 134 SER B CA 1
ATOM 3161 C C . SER B 1 134 ? 170.121 139.300 65.700 1.00 26.11 134 SER B C 1
ATOM 3162 O O . SER B 1 134 ? 169.305 138.947 64.845 1.00 34.01 134 SER B O 1
ATOM 3165 N N . PHE B 1 135 ? 170.670 140.512 65.710 1.00 25.91 135 PHE B N 1
ATOM 3166 C CA . PHE B 1 135 ? 170.341 141.525 64.717 1.00 26.29 135 PHE B CA 1
ATOM 3167 C C . PHE B 1 135 ? 171.600 142.268 64.295 1.00 31.23 135 PHE B C 1
ATOM 3168 O O . PHE B 1 135 ? 172.548 142.385 65.079 1.00 31.30 135 PHE B O 1
ATOM 3176 N N . PRO B 1 136 ? 171.644 142.765 63.060 1.00 33.88 136 PRO B N 1
ATOM 3177 C CA . PRO B 1 136 ? 172.827 143.501 62.606 1.00 31.97 136 PRO B CA 1
ATOM 3178 C C . PRO B 1 136 ? 172.909 144.878 63.239 1.00 35.14 136 PRO B C 1
ATOM 3179 O O . PRO B 1 136 ? 171.896 145.529 63.507 1.00 37.33 136 PRO B O 1
ATOM 3183 N N . SER B 1 137 ? 174.140 145.333 63.448 1.00 36.62 137 SER B N 1
ATOM 3184 C CA . SER B 1 137 ? 174.368 146.642 64.032 1.00 35.98 137 SER B CA 1
ATOM 3185 C C . SER B 1 137 ? 175.712 147.173 63.555 1.00 35.10 137 SER B C 1
ATOM 3186 O O . SER B 1 137 ? 176.668 146.416 63.375 1.00 38.27 137 SER B O 1
ATOM 3189 N N . THR B 1 138 ? 175.775 148.487 63.368 1.00 38.53 138 THR B N 1
ATOM 3190 C CA . THR B 1 138 ? 177.014 149.173 63.027 1.00 38.04 138 THR B CA 1
ATOM 3191 C C . THR B 1 138 ? 177.751 149.652 64.264 1.00 38.68 138 THR B C 1
ATOM 3192 O O . THR B 1 138 ? 178.778 150.324 64.146 1.00 43.60 138 THR B O 1
ATOM 3196 N N . ASN B 1 139 ? 177.241 149.312 65.438 1.00 37.87 139 ASN B N 1
ATOM 3197 C CA . ASN B 1 139 ? 177.807 149.684 66.719 1.00 39.27 139 ASN B CA 1
ATOM 3198 C C . ASN B 1 139 ? 177.531 148.539 67.683 1.00 39.48 139 ASN B C 1
ATOM 3199 O O . ASN B 1 139 ? 177.113 147.451 67.278 1.00 38.60 139 ASN B O 1
ATOM 3204 N N . ASN B 1 140 ? 177.770 148.775 68.964 1.00 37.77 140 ASN B N 1
ATOM 3205 C CA . ASN B 1 140 ? 177.552 147.755 69.978 1.00 35.22 140 ASN B CA 1
ATOM 3206 C C . ASN B 1 140 ? 176.452 148.143 70.959 1.00 34.78 140 ASN B C 1
ATOM 3207 O O . ASN B 1 140 ? 176.525 147.811 72.141 1.00 42.68 140 ASN B O 1
ATOM 3212 N N . LEU B 1 141 ? 175.437 148.856 70.486 1.00 34.44 141 LEU B N 1
ATOM 3213 C CA . LEU B 1 141 ? 174.319 149.258 71.329 1.00 33.66 141 LEU B CA 1
ATOM 3214 C C . LEU B 1 141 ? 173.240 148.183 71.359 1.00 31.48 141 LEU B C 1
ATOM 3215 O O . LEU B 1 141 ? 172.964 147.535 70.347 1.00 30.19 141 LEU B O 1
ATOM 3220 N N . SER B 1 142 ? 172.619 148.015 72.519 1.00 30.61 142 SER B N 1
ATOM 3221 C CA . SER B 1 142 ? 171.547 147.052 72.712 1.00 22.11 142 SER B CA 1
ATOM 3222 C C . SER B 1 142 ? 170.181 147.730 72.639 1.00 23.87 142 SER B C 1
ATOM 3223 O O . SER B 1 142 ? 170.062 148.951 72.723 1.00 31.30 142 SER B O 1
ATOM 3226 N N . MET B 1 143 ? 169.143 146.913 72.481 1.00 22.75 143 MET B N 1
ATOM 3227 C CA . MET B 1 143 ? 167.769 147.384 72.390 1.00 17.29 143 MET B CA 1
ATOM 3228 C C . MET B 1 143 ? 166.966 146.920 73.602 1.00 17.93 143 MET B C 1
ATOM 3229 O O . MET B 1 143 ? 167.117 145.783 74.055 1.00 14.99 143 MET B O 1
ATOM 3234 N N . THR B 1 144 ? 166.113 147.803 74.119 1.00 15.56 144 THR B N 1
ATOM 3235 C CA . THR B 1 144 ? 165.363 147.576 75.348 1.00 14.90 144 THR B CA 1
ATOM 3236 C C . THR B 1 144 ? 163.864 147.598 75.071 1.00 16.17 144 THR B C 1
ATOM 3237 O O . THR B 1 144 ? 163.371 148.465 74.348 1.00 23.56 144 THR B O 1
ATOM 3241 N N . PHE B 1 145 ? 163.141 146.647 75.660 1.00 13.82 145 PHE B N 1
ATOM 3242 C CA . PHE B 1 145 ? 161.706 146.509 75.486 1.00 12.98 145 PHE B CA 1
ATOM 3243 C C . PHE B 1 145 ? 161.025 146.321 76.836 1.00 15.68 145 PHE B C 1
ATOM 3244 O O . PHE B 1 145 ? 161.661 145.930 77.814 1.00 19.52 145 PHE B O 1
ATOM 3252 N N . ASP B 1 146 ? 159.735 146.617 76.894 1.00 17.81 146 ASP B N 1
ATOM 3253 C CA . ASP B 1 146 ? 158.923 146.381 78.080 1.00 19.54 146 ASP B CA 1
ATOM 3254 C C . ASP B 1 146 ? 158.181 145.053 77.945 1.00 20.28 146 ASP B C 1
ATOM 3255 O O . ASP B 1 146 ? 158.468 144.243 77.065 1.00 23.72 146 ASP B O 1
ATOM 3260 N N . GLY B 1 147 ? 157.207 144.829 78.830 1.00 18.86 147 GLY B N 1
ATOM 3261 C CA . GLY B 1 147 ? 156.531 143.550 78.952 1.00 17.02 147 GLY B CA 1
ATOM 3262 C C . GLY B 1 147 ? 155.706 143.116 77.755 1.00 22.17 147 GLY B C 1
ATOM 3263 O O . GLY B 1 147 ? 155.331 141.941 77.694 1.00 24.55 147 GLY B O 1
ATOM 3264 N N . ARG B 1 148 ? 155.406 144.015 76.815 1.00 24.30 148 ARG B N 1
ATOM 3265 C CA . ARG B 1 148 ? 154.572 143.644 75.677 1.00 20.08 148 ARG B CA 1
ATOM 3266 C C . ARG B 1 148 ? 155.274 142.684 74.720 1.00 24.53 148 ARG B C 1
ATOM 3267 O O . ARG B 1 148 ? 154.594 141.934 74.019 1.00 27.48 148 ARG B O 1
ATOM 3275 N N . LEU B 1 149 ? 156.604 142.679 74.687 1.00 25.87 149 LEU B N 1
ATOM 3276 C CA . LEU B 1 149 ? 157.334 141.770 73.812 1.00 19.31 149 LEU B CA 1
ATOM 3277 C C . LEU B 1 149 ? 157.388 140.344 74.350 1.00 21.03 149 LEU B C 1
ATOM 3278 O O . LEU B 1 149 ? 157.651 139.418 73.580 1.00 19.58 149 LEU B O 1
ATOM 3283 N N . VAL B 1 150 ? 157.123 140.148 75.643 1.00 19.73 150 VAL B N 1
ATOM 3284 C CA . VAL B 1 150 ? 157.299 138.838 76.264 1.00 15.23 150 VAL B CA 1
ATOM 3285 C C . VAL B 1 150 ? 156.398 137.794 75.609 1.00 20.41 150 VAL B C 1
ATOM 3286 O O . VAL B 1 150 ? 156.794 136.639 75.433 1.00 18.05 150 VAL B O 1
ATOM 3290 N N . LYS B 1 151 ? 155.180 138.183 75.229 1.00 21.23 151 LYS B N 1
ATOM 3291 C CA . LYS B 1 151 ? 154.249 137.242 74.616 1.00 16.22 151 LYS B CA 1
ATOM 3292 C C . LYS B 1 151 ? 154.653 136.824 73.209 1.00 18.51 151 LYS B C 1
ATOM 3293 O O . LYS B 1 151 ? 154.047 135.899 72.665 1.00 21.51 151 LYS B O 1
ATOM 3299 N N . LYS B 1 152 ? 155.652 137.460 72.607 1.00 16.85 152 LYS B N 1
ATOM 3300 C CA . LYS B 1 152 ? 156.028 137.151 71.236 1.00 17.64 152 LYS B CA 1
ATOM 3301 C C . LYS B 1 152 ? 157.258 136.265 71.117 1.00 21.70 152 LYS B C 1
ATOM 3302 O O . LYS B 1 152 ? 157.533 135.776 70.020 1.00 23.26 152 LYS B O 1
ATOM 3308 N N . ILE B 1 153 ? 158.001 136.035 72.199 1.00 15.78 153 ILE B N 1
ATOM 3309 C CA . ILE B 1 153 ? 159.221 135.239 72.170 1.00 14.83 153 ILE B CA 1
ATOM 3310 C C . ILE B 1 153 ? 159.156 134.186 73.270 1.00 15.03 153 ILE B C 1
ATOM 3311 O O . ILE B 1 153 ? 158.245 134.169 74.092 1.00 21.06 153 ILE B O 1
ATOM 3316 N N . TRP B 1 154 ? 160.140 133.289 73.259 1.00 12.79 154 TRP B N 1
ATOM 3317 C CA . TRP B 1 154 ? 160.274 132.264 74.289 1.00 11.80 154 TRP B CA 1
ATOM 3318 C C . TRP B 1 154 ? 161.003 132.833 75.508 1.00 6.18 154 TRP B C 1
ATOM 3319 O O . TRP B 1 154 ? 162.021 133.513 75.363 1.00 8.06 154 TRP B O 1
ATOM 3330 N N . VAL B 1 155 ? 160.479 132.558 76.699 1.00 5.99 155 VAL B N 1
ATOM 3331 C CA . VAL B 1 155 ? 161.127 132.909 77.964 1.00 6.49 155 VAL B CA 1
ATOM 3332 C C . VAL B 1 155 ? 161.001 131.736 78.931 1.00 6.11 155 VAL B C 1
ATOM 3333 O O . VAL B 1 155 ? 160.104 130.896 78.791 1.00 8.51 155 VAL B O 1
ATOM 3337 N N . PRO B 1 156 ? 161.906 131.638 79.911 1.00 8.12 156 PRO B N 1
ATOM 3338 C CA . PRO B 1 156 ? 161.805 130.562 80.918 1.00 7.53 156 PRO B CA 1
ATOM 3339 C C . PRO B 1 156 ? 160.612 130.724 81.862 1.00 6.37 156 PRO B C 1
ATOM 3340 O O . PRO B 1 156 ? 160.191 131.834 82.183 1.00 10.31 156 PRO B O 1
ATOM 3344 N N . ASP B 1 157 ? 160.060 129.592 82.298 1.00 6.53 157 ASP B N 1
ATOM 3345 C CA . ASP B 1 157 ? 158.836 129.538 83.121 1.00 4.44 157 ASP B CA 1
ATOM 3346 C C . ASP B 1 157 ? 159.126 129.202 84.589 1.00 2.95 157 ASP B C 1
ATOM 3347 O O . ASP B 1 157 ? 158.739 128.150 85.079 1.00 7.87 157 ASP B O 1
ATOM 3352 N N . MET B 1 158 ? 159.746 130.117 85.326 1.00 2.17 158 MET B N 1
ATOM 3353 C CA . MET B 1 158 ? 160.038 129.856 86.737 1.00 0.34 158 MET B CA 1
ATOM 3354 C C . MET B 1 158 ? 158.800 130.052 87.618 1.00 0.13 158 MET B C 1
ATOM 3355 O O . MET B 1 158 ? 157.949 130.897 87.339 1.00 0.09 158 MET B O 1
ATOM 3360 N N . PHE B 1 159 ? 158.719 129.275 88.707 1.00 0.01 159 PHE B N 1
ATOM 3361 C CA . PHE B 1 159 ? 157.661 129.406 89.709 1.00 0.01 159 PHE B CA 1
ATOM 3362 C C . PHE B 1 159 ? 158.225 129.113 91.100 1.00 0.00 159 PHE B C 1
ATOM 3363 O O . PHE B 1 159 ? 159.287 128.507 91.240 1.00 0.02 159 PHE B O 1
ATOM 3371 N N . PHE B 1 160 ? 157.505 129.553 92.135 1.00 0.07 160 PHE B N 1
ATOM 3372 C CA . PHE B 1 160 ? 157.951 129.422 93.522 1.00 0.01 160 PHE B CA 1
ATOM 3373 C C . PHE B 1 160 ? 157.296 128.206 94.184 1.00 0.02 160 PHE B C 1
ATOM 3374 O O . PHE B 1 160 ? 156.072 128.150 94.315 1.00 0.02 160 PHE B O 1
ATOM 3382 N N . VAL B 1 161 ? 158.118 127.266 94.647 1.00 0.04 161 VAL B N 1
ATOM 3383 C CA . VAL B 1 161 ? 157.640 126.021 95.246 1.00 0.09 161 VAL B CA 1
ATOM 3384 C C . VAL B 1 161 ? 157.209 126.284 96.684 1.00 0.15 161 VAL B C 1
ATOM 3385 O O . VAL B 1 161 ? 157.863 127.032 97.415 1.00 0.18 161 VAL B O 1
ATOM 3389 N N . HIS B 1 162 ? 156.106 125.649 97.093 1.00 0.26 162 HIS B N 1
ATOM 3390 C CA . HIS B 1 162 ? 155.559 125.764 98.452 1.00 0.59 162 HIS B CA 1
ATOM 3391 C C . HIS B 1 162 ? 155.096 127.186 98.778 1.00 0.78 162 HIS B C 1
ATOM 3392 O O . HIS B 1 162 ? 155.220 127.635 99.913 1.00 3.20 162 HIS B O 1
ATOM 3399 N N . SER B 1 163 ? 154.568 127.920 97.810 1.00 0.10 163 SER B N 1
ATOM 3400 C CA . SER B 1 163 ? 154.029 129.244 98.073 1.00 0.28 163 SER B CA 1
ATOM 3401 C C . SER B 1 163 ? 152.508 129.202 98.182 1.00 0.14 163 SER B C 1
ATOM 3402 O O . SER B 1 163 ? 151.845 128.310 97.656 1.00 0.22 163 SER B O 1
ATOM 3405 N N . LYS B 1 164 ? 151.962 130.207 98.860 1.00 0.23 164 LYS B N 1
ATOM 3406 C CA . LYS B 1 164 ? 150.523 130.330 99.045 1.00 0.32 164 LYS B CA 1
ATOM 3407 C C . LYS B 1 164 ? 149.875 131.359 98.133 1.00 0.26 164 LYS B C 1
ATOM 3408 O O . LYS B 1 164 ? 148.724 131.166 97.747 1.00 1.84 164 LYS B O 1
ATOM 3414 N N . ARG B 1 165 ? 150.579 132.431 97.774 1.00 0.23 165 ARG B N 1
ATOM 3415 C CA . ARG B 1 165 ? 150.070 133.468 96.877 1.00 0.66 165 ARG B CA 1
ATOM 3416 C C . ARG B 1 165 ? 151.224 134.363 96.429 1.00 0.22 165 ARG B C 1
ATOM 3417 O O . ARG B 1 165 ? 152.226 134.481 97.135 1.00 1.18 165 ARG B O 1
ATOM 3425 N N . SER B 1 166 ? 151.078 134.983 95.255 1.00 0.03 166 SER B N 1
ATOM 3426 C CA . SER B 1 166 ? 152.107 135.867 94.706 1.00 0.05 166 SER B CA 1
ATOM 3427 C C . SER B 1 166 ? 151.521 136.716 93.580 1.00 0.02 166 SER B C 1
ATOM 3428 O O . SER B 1 166 ? 150.478 136.386 93.019 1.00 0.02 166 SER B O 1
ATOM 3431 N N . PHE B 1 167 ? 152.205 137.820 93.255 1.00 0.02 167 PHE B N 1
ATOM 3432 C CA . PHE B 1 167 ? 151.787 138.690 92.154 1.00 0.00 167 PHE B CA 1
ATOM 3433 C C . PHE B 1 167 ? 152.965 139.532 91.665 1.00 0.00 167 PHE B C 1
ATOM 3434 O O . PHE B 1 167 ? 153.952 139.717 92.373 1.00 0.02 167 PHE B O 1
ATOM 3442 N N . ILE B 1 168 ? 152.825 140.065 90.449 1.00 0.02 168 ILE B N 1
ATOM 3443 C CA . ILE B 1 168 ? 153.811 140.944 89.815 1.00 0.00 168 ILE B CA 1
ATOM 3444 C C . ILE B 1 168 ? 153.284 142.376 89.852 1.00 0.02 168 ILE B C 1
ATOM 3445 O O . ILE B 1 168 ? 152.138 142.628 89.469 1.00 0.03 168 ILE B O 1
ATOM 3450 N N . HIS B 1 169 ? 154.125 143.314 90.297 1.00 0.03 169 HIS B N 1
ATOM 3451 C CA . HIS B 1 169 ? 153.709 144.712 90.450 1.00 0.07 169 HIS B CA 1
ATOM 3452 C C . HIS B 1 169 ? 153.444 145.373 89.095 1.00 0.27 169 HIS B C 1
ATOM 3453 O O . HIS B 1 169 ? 154.145 145.117 88.117 1.00 0.35 169 HIS B O 1
ATOM 3460 N N . ASP B 1 170 ? 152.421 146.248 89.043 1.00 0.91 170 ASP B N 1
ATOM 3461 C CA . ASP B 1 170 ? 151.984 146.788 87.756 1.00 1.93 170 ASP B CA 1
ATOM 3462 C C . ASP B 1 170 ? 151.660 148.294 87.775 1.00 2.10 170 ASP B C 1
ATOM 3463 O O . ASP B 1 170 ? 150.857 148.760 86.965 1.00 3.89 170 ASP B O 1
ATOM 3468 N N . THR B 1 171 ? 152.277 149.074 88.658 1.00 1.96 171 THR B N 1
ATOM 3469 C CA . THR B 1 171 ? 152.095 150.525 88.689 1.00 1.63 171 THR B CA 1
ATOM 3470 C C . THR B 1 171 ? 153.439 151.213 88.450 1.00 1.54 171 THR B C 1
ATOM 3471 O O . THR B 1 171 ? 154.429 150.866 89.094 1.00 1.57 171 THR B O 1
ATOM 3475 N N . THR B 1 172 ? 153.486 152.186 87.536 1.00 1.92 172 THR B N 1
ATOM 3476 C CA . THR B 1 172 ? 152.356 152.667 86.743 1.00 3.06 172 THR B CA 1
ATOM 3477 C C . THR B 1 172 ? 152.098 151.810 85.507 1.00 3.08 172 THR B C 1
ATOM 3478 O O . THR B 1 172 ? 151.093 151.986 84.838 1.00 8.79 172 THR B O 1
ATOM 3482 N N . THR B 1 173 ? 153.027 150.914 85.196 1.00 2.76 173 THR B N 1
ATOM 3483 C CA . THR B 1 173 ? 152.831 149.878 84.192 1.00 4.43 173 THR B CA 1
ATOM 3484 C C . THR B 1 173 ? 153.513 148.617 84.712 1.00 2.92 173 THR B C 1
ATOM 3485 O O . THR B 1 173 ? 154.079 148.619 85.805 1.00 2.21 173 THR B O 1
ATOM 3489 N N . ASP B 1 174 ? 153.443 147.525 83.944 1.00 4.54 174 ASP B N 1
ATOM 3490 C CA . ASP B 1 174 ? 154.055 146.269 84.381 1.00 2.22 174 ASP B CA 1
ATOM 3491 C C . ASP B 1 174 ? 155.555 146.451 84.596 1.00 1.44 174 ASP B C 1
ATOM 3492 O O . ASP B 1 174 ? 156.257 146.950 83.717 1.00 1.41 174 ASP B O 1
ATOM 3497 N N . ASN B 1 175 ? 156.048 146.010 85.756 1.00 0.68 175 ASN B N 1
ATOM 3498 C CA . ASN B 1 175 ? 157.454 146.181 86.142 1.00 0.79 175 ASN B CA 1
ATOM 3499 C C . ASN B 1 175 ? 158.304 145.045 85.554 1.00 0.78 175 ASN B C 1
ATOM 3500 O O . ASN B 1 175 ? 158.829 144.181 86.260 1.00 0.94 175 ASN B O 1
ATOM 3505 N N . VAL B 1 176 ? 158.429 145.051 84.222 1.00 1.23 176 VAL B N 1
ATOM 3506 C CA . VAL B 1 176 ? 159.127 144.016 83.461 1.00 1.28 176 VAL B CA 1
ATOM 3507 C C . VAL B 1 176 ? 160.020 144.679 82.414 1.00 3.72 176 VAL B C 1
ATOM 3508 O O . VAL B 1 176 ? 159.634 145.660 81.788 1.00 20.26 176 VAL B O 1
ATOM 3512 N N . MET B 1 177 ? 161.035 143.971 81.993 1.00 4.65 177 MET B N 1
ATOM 3513 C CA . MET B 1 177 ? 161.822 144.489 80.891 1.00 4.84 177 MET B CA 1
ATOM 3514 C C . MET B 1 177 ? 162.730 143.413 80.289 1.00 3.36 177 MET B C 1
ATOM 3515 O O . MET B 1 177 ? 163.139 142.499 80.987 1.00 4.13 177 MET B O 1
ATOM 3520 N N . LEU B 1 178 ? 163.047 143.547 79.006 1.00 4.57 178 LEU B N 1
ATOM 3521 C CA . LEU B 1 178 ? 163.949 142.662 78.286 1.00 5.67 178 LEU B CA 1
ATOM 3522 C C . LEU B 1 178 ? 165.008 143.448 77.498 1.00 7.09 178 LEU B C 1
ATOM 3523 O O . LEU B 1 178 ? 164.648 144.284 76.685 1.00 13.69 178 LEU B O 1
ATOM 3528 N N . ARG B 1 179 ? 166.277 143.130 77.711 1.00 5.90 179 ARG B N 1
ATOM 3529 C CA . ARG B 1 179 ? 167.371 143.778 77.006 1.00 6.42 179 ARG B CA 1
ATOM 3530 C C . ARG B 1 179 ? 168.077 142.769 76.116 1.00 8.45 179 ARG B C 1
ATOM 3531 O O . ARG B 1 179 ? 168.457 141.699 76.573 1.00 11.04 179 ARG B O 1
ATOM 3539 N N . VAL B 1 180 ? 168.298 143.122 74.865 1.00 11.26 180 VAL B N 1
ATOM 3540 C CA . VAL B 1 180 ? 168.827 142.181 73.885 1.00 8.75 180 VAL B CA 1
ATOM 3541 C C . VAL B 1 180 ? 170.116 142.738 73.290 1.00 13.98 180 VAL B C 1
ATOM 3542 O O . VAL B 1 180 ? 170.122 143.844 72.743 1.00 17.40 180 VAL B O 1
ATOM 3546 N N . GLN B 1 181 ? 171.185 141.957 73.362 1.00 13.30 181 GLN B N 1
ATOM 3547 C CA . GLN B 1 181 ? 172.469 142.315 72.773 1.00 15.91 181 GLN B CA 1
ATOM 3548 C C . GLN B 1 181 ? 172.498 141.972 71.282 1.00 17.82 181 GLN B C 1
ATOM 3549 O O . GLN B 1 181 ? 171.704 141.164 70.803 1.00 19.68 181 GLN B O 1
ATOM 3555 N N . PRO B 1 182 ? 173.400 142.598 70.518 1.00 24.35 182 PRO B N 1
ATOM 3556 C CA . PRO B 1 182 ? 173.483 142.280 69.081 1.00 21.63 182 PRO B CA 1
ATOM 3557 C C . PRO B 1 182 ? 173.735 140.813 68.773 1.00 22.37 182 PRO B C 1
ATOM 3558 O O . PRO B 1 182 ? 173.289 140.340 67.723 1.00 24.90 182 PRO B O 1
ATOM 3562 N N . ASP B 1 183 ? 174.425 140.080 69.644 1.00 23.29 183 ASP B N 1
ATOM 3563 C CA . ASP B 1 183 ? 174.741 138.678 69.411 1.00 19.90 183 ASP B CA 1
ATOM 3564 C C . ASP B 1 183 ? 173.692 137.715 69.973 1.00 24.72 183 ASP B C 1
ATOM 3565 O O . ASP B 1 183 ? 173.868 136.502 69.841 1.00 31.16 183 ASP B O 1
ATOM 3570 N N . GLY B 1 184 ? 172.618 138.217 70.565 1.00 22.56 184 GLY B N 1
ATOM 3571 C CA . GLY B 1 184 ? 171.543 137.369 71.037 1.00 17.10 184 GLY B CA 1
ATOM 3572 C C . GLY B 1 184 ? 171.514 137.059 72.519 1.00 17.34 184 GLY B C 1
ATOM 3573 O O . GLY B 1 184 ? 170.723 136.208 72.930 1.00 18.20 184 GLY B O 1
ATOM 3574 N N . LYS B 1 185 ? 172.350 137.704 73.327 1.00 15.61 185 LYS B N 1
ATOM 3575 C CA . LYS B 1 185 ? 172.275 137.550 74.776 1.00 10.87 185 LYS B CA 1
ATOM 3576 C C . LYS B 1 185 ? 171.115 138.368 75.336 1.00 9.02 185 LYS B C 1
ATOM 3577 O O . LYS B 1 185 ? 170.856 139.486 74.888 1.00 15.99 185 LYS B O 1
ATOM 3583 N N . VAL B 1 186 ? 170.411 137.802 76.320 1.00 5.79 186 VAL B N 1
ATOM 3584 C CA . VAL B 1 186 ? 169.166 138.359 76.834 1.00 4.33 186 VAL B CA 1
ATOM 3585 C C . VAL B 1 186 ? 169.249 138.493 78.352 1.00 3.96 186 VAL B C 1
ATOM 3586 O O . VAL B 1 186 ? 169.741 137.590 79.034 1.00 6.66 186 VAL B O 1
ATOM 3590 N N . LEU B 1 187 ? 168.767 139.622 78.876 1.00 3.25 187 LEU B N 1
ATOM 3591 C CA . LEU B 1 187 ? 168.524 139.827 80.302 1.00 2.14 187 LEU B CA 1
ATOM 3592 C C . LEU B 1 187 ? 167.033 140.063 80.530 1.00 2.27 187 LEU B C 1
ATOM 3593 O O . LEU B 1 187 ? 166.423 140.889 79.848 1.00 4.40 187 LEU B O 1
ATOM 3598 N N . TYR B 1 188 ? 166.458 139.353 81.502 1.00 2.02 188 TYR B N 1
ATOM 3599 C CA . TYR B 1 188 ? 165.027 139.373 81.792 1.00 1.29 188 TYR B CA 1
ATOM 3600 C C . TYR B 1 188 ? 164.822 139.653 83.281 1.00 0.82 188 TYR B C 1
ATOM 3601 O O . TYR B 1 188 ? 165.233 138.850 84.120 1.00 3.17 188 TYR B O 1
ATOM 3610 N N . SER B 1 189 ? 164.165 140.772 83.607 1.00 0.54 189 SER B N 1
ATOM 3611 C CA . SER B 1 189 ? 164.086 141.291 84.970 1.00 0.44 189 SER B CA 1
ATOM 3612 C C . SER B 1 189 ? 162.654 141.663 85.350 1.00 0.29 189 SER B C 1
ATOM 3613 O O . SER B 1 189 ? 161.948 142.309 84.571 1.00 1.56 189 SER B O 1
ATOM 3616 N N . LEU B 1 190 ? 162.232 141.277 86.557 1.00 0.13 190 LEU B N 1
ATOM 3617 C CA . LEU B 1 190 ? 160.893 141.618 87.033 1.00 0.21 190 LEU B CA 1
ATOM 3618 C C . LEU B 1 190 ? 160.844 141.693 88.559 1.00 0.09 190 LEU B C 1
ATOM 3619 O O . LEU B 1 190 ? 161.668 141.103 89.257 1.00 0.08 190 LEU B O 1
ATOM 3624 N N . ARG B 1 191 ? 159.856 142.433 89.063 1.00 0.03 191 ARG B N 1
ATOM 3625 C CA . ARG B 1 191 ? 159.688 142.716 90.487 1.00 0.03 191 ARG B CA 1
ATOM 3626 C C . ARG B 1 191 ? 158.433 142.021 91.015 1.00 0.02 191 ARG B C 1
ATOM 3627 O O . ARG B 1 191 ? 157.343 142.233 90.483 1.00 0.02 191 ARG B O 1
ATOM 3635 N N . VAL B 1 192 ? 158.578 141.230 92.088 1.00 0.00 192 VAL B N 1
ATOM 3636 C CA . VAL B 1 192 ? 157.530 140.319 92.555 1.00 0.01 192 VAL B CA 1
ATOM 3637 C C . VAL B 1 192 ? 157.432 140.302 94.084 1.00 0.02 192 VAL B C 1
ATOM 3638 O O . VAL B 1 192 ? 158.406 140.566 94.793 1.00 0.06 192 VAL B O 1
ATOM 3642 N N . THR B 1 193 ? 156.237 139.981 94.593 1.00 0.00 193 THR B N 1
ATOM 3643 C CA . THR B 1 193 ? 155.980 139.765 96.020 1.00 0.03 193 THR B CA 1
ATOM 3644 C C . THR B 1 193 ? 155.393 138.370 96.226 1.00 0.02 193 THR B C 1
ATOM 3645 O O . THR B 1 193 ? 154.485 137.970 95.497 1.00 0.02 193 THR B O 1
ATOM 3649 N N . VAL B 1 194 ? 155.905 137.629 97.216 1.00 0.02 194 VAL B N 1
ATOM 3650 C CA . VAL B 1 194 ? 155.547 136.221 97.418 1.00 0.02 194 VAL B CA 1
ATOM 3651 C C . VAL B 1 194 ? 155.327 135.922 98.903 1.00 0.05 194 VAL B C 1
ATOM 3652 O O . VAL B 1 194 ? 156.023 136.457 99.771 1.00 0.08 194 VAL B O 1
ATOM 3656 N N . THR B 1 195 ? 154.344 135.068 99.194 1.00 0.08 195 THR B N 1
ATOM 3657 C CA . THR B 1 195 ? 154.095 134.526 100.530 1.00 0.11 195 THR B CA 1
ATOM 3658 C C . THR B 1 195 ? 154.377 133.026 100.529 1.00 0.16 195 THR B C 1
ATOM 3659 O O . THR B 1 195 ? 153.790 132.287 99.738 1.00 0.33 195 THR B O 1
ATOM 3663 N N . ALA B 1 196 ? 155.251 132.571 101.433 1.00 0.14 196 ALA B N 1
ATOM 3664 C CA . ALA B 1 196 ? 155.728 131.191 101.445 1.00 0.64 196 ALA B CA 1
ATOM 3665 C C . ALA B 1 196 ? 155.584 130.545 102.823 1.00 1.22 196 ALA B C 1
ATOM 3666 O O . ALA B 1 196 ? 155.664 131.215 103.850 1.00 1.31 196 ALA B O 1
ATOM 3668 N N . MET B 1 197 ? 155.403 129.228 102.829 1.00 1.20 197 MET B N 1
ATOM 3669 C CA . MET B 1 197 ? 155.196 128.484 104.068 1.00 3.00 197 MET B CA 1
ATOM 3670 C C . MET B 1 197 ? 156.512 128.229 104.809 1.00 4.90 197 MET B C 1
ATOM 3671 O O . MET B 1 197 ? 157.580 128.143 104.208 1.00 3.88 197 MET B O 1
ATOM 3676 N N . CYS B 1 198 ? 156.456 128.180 106.148 1.00 4.07 198 CYS B N 1
ATOM 3677 C CA . CYS B 1 198 ? 157.661 127.926 106.982 1.00 8.49 198 CYS B CA 1
ATOM 3678 C C . CYS B 1 198 ? 157.234 127.168 108.259 1.00 7.36 198 CYS B C 1
ATOM 3679 O O . CYS B 1 198 ? 156.731 127.796 109.185 1.00 11.39 198 CYS B O 1
ATOM 3682 N N . ASN B 1 199 ? 157.397 125.834 108.308 1.00 6.74 199 ASN B N 1
ATOM 3683 C CA . ASN B 1 199 ? 157.057 125.061 109.506 1.00 9.61 199 ASN B CA 1
ATOM 3684 C C . ASN B 1 199 ? 157.904 125.488 110.702 1.00 7.46 199 ASN B C 1
ATOM 3685 O O . ASN B 1 199 ? 159.135 125.528 110.623 1.00 6.93 199 ASN B O 1
ATOM 3690 N N . MET B 1 200 ? 157.246 125.766 111.818 1.00 6.56 200 MET B N 1
ATOM 3691 C CA . MET B 1 200 ? 157.891 126.263 113.022 1.00 5.64 200 MET B CA 1
ATOM 3692 C C . MET B 1 200 ? 157.634 125.322 114.198 1.00 5.82 200 MET B C 1
ATOM 3693 O O . MET B 1 200 ? 156.638 124.598 114.227 1.00 7.06 200 MET B O 1
ATOM 3698 N N . ASP B 1 201 ? 158.550 125.333 115.166 1.00 6.16 201 ASP B N 1
ATOM 3699 C CA . ASP B 1 201 ? 158.470 124.509 116.368 1.00 7.37 201 ASP B CA 1
ATOM 3700 C C . ASP B 1 201 ? 158.628 125.414 117.580 1.00 5.01 201 ASP B C 1
ATOM 3701 O O . ASP B 1 201 ? 159.673 126.046 117.752 1.00 5.24 201 ASP B O 1
ATOM 3706 N N . PHE B 1 202 ? 157.602 125.459 118.428 1.00 3.91 202 PHE B N 1
ATOM 3707 C CA . PHE B 1 202 ? 157.565 126.357 119.570 1.00 4.24 202 PHE B CA 1
ATOM 3708 C C . PHE B 1 202 ? 157.808 125.663 120.909 1.00 2.39 202 PHE B C 1
ATOM 3709 O O . PHE B 1 202 ? 157.451 126.201 121.953 1.00 2.56 202 PHE B O 1
ATOM 3717 N N . SER B 1 203 ? 158.415 124.468 120.896 1.00 2.82 203 SER B N 1
ATOM 3718 C CA . SER B 1 203 ? 158.622 123.722 122.140 1.00 3.29 203 SER B CA 1
ATOM 3719 C C . SER B 1 203 ? 159.510 124.481 123.128 1.00 1.82 203 SER B C 1
ATOM 3720 O O . SER B 1 203 ? 159.284 124.419 124.340 1.00 1.96 203 SER B O 1
ATOM 3723 N N . ARG B 1 204 ? 160.525 125.183 122.636 1.00 1.75 204 ARG B N 1
ATOM 3724 C CA . ARG B 1 204 ? 161.506 125.849 123.483 1.00 2.07 204 ARG B CA 1
ATOM 3725 C C . ARG B 1 204 ? 161.222 127.340 123.674 1.00 2.10 204 ARG B C 1
ATOM 3726 O O . ARG B 1 204 ? 162.081 128.054 124.188 1.00 3.39 204 ARG B O 1
ATOM 3734 N N . PHE B 1 205 ? 160.041 127.812 123.283 1.00 1.87 205 PHE B N 1
ATOM 3735 C CA . PHE B 1 205 ? 159.686 129.223 123.404 1.00 1.99 205 PHE B CA 1
ATOM 3736 C C . PHE B 1 205 ? 159.859 129.694 124.850 1.00 2.29 205 PHE B C 1
ATOM 3737 O O . PHE B 1 205 ? 159.441 129.000 125.782 1.00 2.20 205 PHE B O 1
ATOM 3745 N N . PRO B 1 206 ? 160.436 130.889 125.082 1.00 2.46 206 PRO B N 1
ATOM 3746 C CA . PRO B 1 206 ? 160.892 131.892 124.115 1.00 2.59 206 PRO B CA 1
ATOM 3747 C C . PRO B 1 206 ? 162.347 131.776 123.670 1.00 2.18 206 PRO B C 1
ATOM 3748 O O . PRO B 1 206 ? 162.881 132.742 123.147 1.00 4.07 206 PRO B O 1
ATOM 3752 N N . LEU B 1 207 ? 162.977 130.622 123.869 1.00 2.39 207 LEU B N 1
ATOM 3753 C CA . LEU B 1 207 ? 164.375 130.423 123.508 1.00 3.33 207 LEU B CA 1
ATOM 3754 C C . LEU B 1 207 ? 164.533 129.612 122.223 1.00 2.93 207 LEU B C 1
ATOM 3755 O O . LEU B 1 207 ? 165.572 128.984 122.015 1.00 9.66 207 LEU B O 1
ATOM 3760 N N . ASP B 1 208 ? 163.526 129.620 121.358 1.00 2.94 208 ASP B N 1
ATOM 3761 C CA . ASP B 1 208 ? 163.521 128.845 120.129 1.00 5.14 208 ASP B CA 1
ATOM 3762 C C . ASP B 1 208 ? 164.277 129.568 119.014 1.00 4.00 208 ASP B C 1
ATOM 3763 O O . ASP B 1 208 ? 164.450 130.784 119.034 1.00 10.50 208 ASP B O 1
ATOM 3768 N N . THR B 1 209 ? 164.722 128.787 118.031 1.00 7.23 209 THR B N 1
ATOM 3769 C CA . THR B 1 209 ? 165.364 129.269 116.812 1.00 5.95 209 THR B CA 1
ATOM 3770 C C . THR B 1 209 ? 164.661 128.646 115.610 1.00 6.55 209 THR B C 1
ATOM 3771 O O . THR B 1 209 ? 164.346 127.458 115.623 1.00 13.07 209 THR B O 1
ATOM 3775 N N . GLN B 1 210 ? 164.415 129.445 114.571 1.00 5.79 210 GLN B N 1
ATOM 3776 C CA . GLN B 1 210 ? 163.703 128.983 113.383 1.00 4.07 210 GLN B CA 1
ATOM 3777 C C . GLN B 1 210 ? 164.549 129.183 112.126 1.00 4.75 210 GLN B C 1
ATOM 3778 O O . GLN B 1 210 ? 165.304 130.147 112.018 1.00 5.96 210 GLN B O 1
ATOM 3784 N N . THR B 1 211 ? 164.413 128.263 111.170 1.00 5.12 211 THR B N 1
ATOM 3785 C CA . THR B 1 211 ? 165.067 128.358 109.865 1.00 9.87 211 THR B CA 1
ATOM 3786 C C . THR B 1 211 ? 164.023 128.330 108.753 1.00 4.91 211 THR B C 1
ATOM 3787 O O . THR B 1 211 ? 163.110 127.502 108.772 1.00 16.60 211 THR B O 1
ATOM 3791 N N . CYS B 1 212 ? 164.106 129.292 107.831 1.00 9.09 212 CYS B N 1
ATOM 3792 C CA . CYS B 1 212 ? 163.164 129.374 106.711 1.00 7.20 212 CYS B CA 1
ATOM 3793 C C . CYS B 1 212 ? 163.883 129.361 105.361 1.00 3.19 212 CYS B C 1
ATOM 3794 O O . CYS B 1 212 ? 165.090 129.602 105.296 1.00 3.45 212 CYS B O 1
ATOM 3797 N N . SER B 1 213 ? 163.141 129.117 104.277 1.00 3.98 213 SER B N 1
ATOM 3798 C CA . SER B 1 213 ? 163.710 129.076 102.936 1.00 2.66 213 SER B CA 1
ATOM 3799 C C . SER B 1 213 ? 162.676 129.455 101.878 1.00 1.39 213 SER B C 1
ATOM 3800 O O . SER B 1 213 ? 161.472 129.285 102.072 1.00 1.69 213 SER B O 1
ATOM 3803 N N . LEU B 1 214 ? 163.169 129.967 100.752 1.00 0.88 214 LEU B N 1
ATOM 3804 C CA . LEU B 1 214 ? 162.388 130.227 99.547 1.00 0.56 214 LEU B CA 1
ATOM 3805 C C . LEU B 1 214 ? 162.993 129.440 98.387 1.00 0.54 214 LEU B C 1
ATOM 3806 O O . LEU B 1 214 ? 164.212 129.443 98.210 1.00 1.18 214 LEU B O 1
ATOM 3811 N N . GLU B 1 215 ? 162.148 128.773 97.596 1.00 0.28 215 GLU B N 1
ATOM 3812 C CA . GLU B 1 215 ? 162.581 127.801 96.593 1.00 0.30 215 GLU B CA 1
ATOM 3813 C C . GLU B 1 215 ? 162.077 128.171 95.198 1.00 0.12 215 GLU B C 1
ATOM 3814 O O . GLU B 1 215 ? 160.935 128.605 95.035 1.00 0.10 215 GLU B O 1
ATOM 3820 N N . ILE B 1 216 ? 162.937 127.988 94.191 1.00 0.10 216 ILE B N 1
ATOM 3821 C CA . ILE B 1 216 ? 162.677 128.370 92.801 1.00 0.05 216 ILE B CA 1
ATOM 3822 C C . ILE B 1 216 ? 162.920 127.163 91.893 1.00 0.06 216 ILE B C 1
ATOM 3823 O O . ILE B 1 216 ? 163.939 126.478 92.033 1.00 0.17 216 ILE B O 1
ATOM 3828 N N . GLU B 1 217 ? 162.000 126.920 90.952 1.00 0.07 217 GLU B N 1
ATOM 3829 C CA . GLU B 1 217 ? 162.031 125.740 90.092 1.00 0.12 217 GLU B CA 1
ATOM 3830 C C . GLU B 1 217 ? 161.308 126.015 88.771 1.00 0.21 217 GLU B C 1
ATOM 3831 O O . GLU B 1 217 ? 160.433 126.873 88.695 1.00 0.10 217 GLU B O 1
ATOM 3837 N N . SER B 1 218 ? 161.688 125.279 87.728 1.00 0.12 218 SER B N 1
ATOM 3838 C CA . SER B 1 218 ? 160.985 125.308 86.447 1.00 0.49 218 SER B CA 1
ATOM 3839 C C . SER B 1 218 ? 159.717 124.446 86.488 1.00 0.29 218 SER B C 1
ATOM 3840 O O . SER B 1 218 ? 159.717 123.348 87.044 1.00 0.29 218 SER B O 1
ATOM 3843 N N . TYR B 1 219 ? 158.628 124.948 85.893 1.00 0.47 219 TYR B N 1
ATOM 3844 C CA . TYR B 1 219 ? 157.370 124.202 85.943 1.00 0.45 219 TYR B CA 1
ATOM 3845 C C . TYR B 1 219 ? 157.371 123.009 84.985 1.00 0.64 219 TYR B C 1
ATOM 3846 O O . TYR B 1 219 ? 156.945 121.916 85.363 1.00 1.01 219 TYR B O 1
ATOM 3855 N N . ALA B 1 220 ? 157.820 123.192 83.746 1.00 0.58 220 ALA B N 1
ATOM 3856 C CA . ALA B 1 220 ? 157.573 122.208 82.703 1.00 2.10 220 ALA B CA 1
ATOM 3857 C C . ALA B 1 220 ? 158.811 121.571 82.074 1.00 3.00 220 ALA B C 1
ATOM 3858 O O . ALA B 1 220 ? 158.653 120.617 81.312 1.00 8.96 220 ALA B O 1
ATOM 3860 N N . TYR B 1 221 ? 160.022 122.043 82.353 1.00 2.65 221 TYR B N 1
ATOM 3861 C CA . TYR B 1 221 ? 161.226 121.543 81.686 1.00 2.54 221 TYR B CA 1
ATOM 3862 C C . TYR B 1 221 ? 162.102 120.775 82.669 1.00 2.51 221 TYR B C 1
ATOM 3863 O O . TYR B 1 221 ? 162.516 121.321 83.692 1.00 2.34 221 TYR B O 1
ATOM 3872 N N . THR B 1 222 ? 162.420 119.528 82.333 1.00 2.76 222 THR B N 1
ATOM 3873 C CA . THR B 1 222 ? 163.327 118.716 83.134 1.00 3.95 222 THR B CA 1
ATOM 3874 C C . THR B 1 222 ? 164.778 119.119 82.867 1.00 4.86 222 THR B C 1
ATOM 3875 O O . THR B 1 222 ? 165.079 119.907 81.972 1.00 8.21 222 THR B O 1
ATOM 3879 N N . GLU B 1 223 ? 165.689 118.547 83.653 1.00 6.81 223 GLU B N 1
ATOM 3880 C CA . GLU B 1 223 ? 167.108 118.867 83.539 1.00 10.86 223 GLU B CA 1
ATOM 3881 C C . GLU B 1 223 ? 167.711 118.441 82.205 1.00 12.68 223 GLU B C 1
ATOM 3882 O O . GLU B 1 223 ? 168.823 118.866 81.891 1.00 13.56 223 GLU B O 1
ATOM 3888 N N . ASP B 1 224 ? 167.024 117.610 81.426 1.00 14.55 224 ASP B N 1
ATOM 3889 C CA . ASP B 1 224 ? 167.516 117.263 80.100 1.00 14.42 224 ASP B CA 1
ATOM 3890 C C . ASP B 1 224 ? 167.279 118.374 79.081 1.00 13.37 224 ASP B C 1
ATOM 3891 O O . ASP B 1 224 ? 167.966 118.412 78.057 1.00 16.86 224 ASP B O 1
ATOM 3896 N N . ASP B 1 225 ? 166.327 119.266 79.338 1.00 10.94 225 ASP B N 1
ATOM 3897 C CA . ASP B 1 225 ? 166.013 120.359 78.433 1.00 11.32 225 ASP B CA 1
ATOM 3898 C C . ASP B 1 225 ? 166.463 121.727 78.933 1.00 11.27 225 ASP B C 1
ATOM 3899 O O . ASP B 1 225 ? 166.783 122.585 78.115 1.00 13.19 225 ASP B O 1
ATOM 3904 N N . LEU B 1 226 ? 166.491 121.958 80.245 1.00 10.61 226 LEU B N 1
ATOM 3905 C CA . LEU B 1 226 ? 166.843 123.258 80.809 1.00 5.55 226 LEU B CA 1
ATOM 3906 C C . LEU B 1 226 ? 167.707 123.044 82.044 1.00 8.01 226 LEU B C 1
ATOM 3907 O O . LEU B 1 226 ? 167.308 122.319 82.956 1.00 9.99 226 LEU B O 1
ATOM 3912 N N . MET B 1 227 ? 168.872 123.689 82.087 1.00 8.66 227 MET B N 1
ATOM 3913 C CA . MET B 1 227 ? 169.817 123.571 83.195 1.00 4.98 227 MET B CA 1
ATOM 3914 C C . MET B 1 227 ? 169.843 124.886 83.975 1.00 3.72 227 MET B C 1
ATOM 3915 O O . MET B 1 227 ? 170.364 125.894 83.490 1.00 8.96 227 MET B O 1
ATOM 3920 N N . LEU B 1 228 ? 169.308 124.868 85.190 1.00 2.19 228 LEU B N 1
ATOM 3921 C CA . LEU B 1 228 ? 169.144 126.056 86.022 1.00 1.73 228 LEU B CA 1
ATOM 3922 C C . LEU B 1 228 ? 170.220 126.098 87.107 1.00 1.49 228 LEU B C 1
ATOM 3923 O O . LEU B 1 228 ? 170.416 125.112 87.820 1.00 1.84 228 LEU B O 1
ATOM 3928 N N . TYR B 1 229 ? 170.902 127.242 87.243 1.00 1.16 229 TYR B N 1
ATOM 3929 C CA . TYR B 1 229 ? 172.017 127.375 88.182 1.00 1.04 229 TYR B CA 1
ATOM 3930 C C . TYR B 1 229 ? 172.152 128.824 88.656 1.00 1.19 229 TYR B C 1
ATOM 3931 O O . TYR B 1 229 ? 171.664 129.755 88.018 1.00 0.96 229 TYR B O 1
ATOM 3940 N N . TRP B 1 230 ? 172.853 129.008 89.780 1.00 1.04 230 TRP B N 1
ATOM 3941 C CA . TRP B 1 230 ? 173.185 130.342 90.284 1.00 1.56 230 TRP B CA 1
ATOM 3942 C C . TRP B 1 230 ? 174.309 130.932 89.440 1.00 3.00 230 TRP B C 1
ATOM 3943 O O . TRP B 1 230 ? 175.359 130.311 89.275 1.00 9.61 230 TRP B O 1
ATOM 3954 N N . LYS B 1 231 ? 174.099 132.147 88.927 1.00 3.55 231 LYS B N 1
ATOM 3955 C CA . LYS B 1 231 ? 175.014 132.695 87.928 1.00 5.99 231 LYS B CA 1
ATOM 3956 C C . LYS B 1 231 ? 176.422 132.921 88.489 1.00 9.95 231 LYS B C 1
ATOM 3957 O O . LYS B 1 231 ? 177.405 132.627 87.805 1.00 12.80 231 LYS B O 1
ATOM 3963 N N . LYS B 1 232 ? 176.538 133.432 89.708 1.00 9.22 232 LYS B N 1
ATOM 3964 C CA . LYS B 1 232 ? 177.843 133.741 90.287 1.00 10.93 232 LYS B CA 1
ATOM 3965 C C . LYS B 1 232 ? 178.029 133.076 91.649 1.00 12.77 232 LYS B C 1
ATOM 3966 O O . LYS B 1 232 ? 178.672 133.641 92.530 1.00 14.84 232 LYS B O 1
ATOM 3972 N N . GLY B 1 233 ? 177.466 131.882 91.843 1.00 9.98 233 GLY B N 1
ATOM 3973 C CA . GLY B 1 233 ? 177.621 131.182 93.114 1.00 8.78 233 GLY B CA 1
ATOM 3974 C C . GLY B 1 233 ? 176.976 131.943 94.263 1.00 13.21 233 GLY B C 1
ATOM 3975 O O . GLY B 1 233 ? 175.827 132.381 94.179 1.00 9.64 233 GLY B O 1
ATOM 3976 N N . ASN B 1 234 ? 177.719 132.104 95.359 1.00 13.77 234 ASN B N 1
ATOM 3977 C CA . ASN B 1 234 ? 177.214 132.807 96.533 1.00 14.76 234 ASN B CA 1
ATOM 3978 C C . ASN B 1 234 ? 177.186 134.318 96.356 1.00 16.11 234 ASN B C 1
ATOM 3979 O O . ASN B 1 234 ? 176.566 135.009 97.168 1.00 18.95 234 ASN B O 1
ATOM 3984 N N . ASP B 1 235 ? 177.814 134.846 95.311 1.00 13.70 235 ASP B N 1
ATOM 3985 C CA . ASP B 1 235 ? 177.754 136.270 95.018 1.00 12.64 235 ASP B CA 1
ATOM 3986 C C . ASP B 1 235 ? 176.483 136.662 94.275 1.00 11.84 235 ASP B C 1
ATOM 3987 O O . ASP B 1 235 ? 176.302 137.846 93.981 1.00 12.00 235 ASP B O 1
ATOM 3992 N N . SER B 1 236 ? 175.604 135.708 93.975 1.00 11.46 236 SER B N 1
ATOM 3993 C CA . SER B 1 236 ? 174.371 135.975 93.245 1.00 8.95 236 SER B CA 1
ATOM 3994 C C . SER B 1 236 ? 173.255 136.528 94.123 1.00 4.84 236 SER B C 1
ATOM 3995 O O . SER B 1 236 ? 172.218 136.920 93.587 1.00 6.76 236 SER B O 1
ATOM 3998 N N . LEU B 1 237 ? 173.431 136.569 95.438 1.00 3.08 237 LEU B N 1
ATOM 3999 C CA . LEU B 1 237 ? 172.396 137.000 96.371 1.00 3.07 237 LEU B CA 1
ATOM 4000 C C . LEU B 1 237 ? 172.821 138.300 97.053 1.00 3.30 237 LEU B C 1
ATOM 4001 O O . LEU B 1 237 ? 173.885 138.355 97.675 1.00 6.55 237 LEU B O 1
ATOM 4006 N N . LYS B 1 238 ? 171.982 139.332 96.954 1.00 2.94 238 LYS B N 1
ATOM 4007 C CA . LYS B 1 238 ? 172.191 140.602 97.638 1.00 3.35 238 LYS B CA 1
ATOM 4008 C C . LYS B 1 238 ? 170.969 140.933 98.484 1.00 3.06 238 LYS B C 1
ATOM 4009 O O . LYS B 1 238 ? 169.837 140.617 98.115 1.00 2.13 238 LYS B O 1
ATOM 4015 N N . THR B 1 239 ? 171.200 141.570 99.629 1.00 3.54 239 THR B N 1
ATOM 4016 C CA . THR B 1 239 ? 170.127 141.956 100.539 1.00 5.72 239 THR B CA 1
ATOM 4017 C C . THR B 1 239 ? 170.244 143.431 100.908 1.00 7.34 239 THR B C 1
ATOM 4018 O O . THR B 1 239 ? 171.342 143.984 100.977 1.00 11.80 239 THR B O 1
ATOM 4022 N N . ASP B 1 240 ? 169.096 144.055 101.155 1.00 5.42 240 ASP B N 1
ATOM 4023 C CA . ASP B 1 240 ? 169.042 145.474 101.490 1.00 9.94 240 ASP B CA 1
ATOM 4024 C C . ASP B 1 240 ? 169.659 145.742 102.862 1.00 16.88 240 ASP B C 1
ATOM 4025 O O . ASP B 1 240 ? 169.530 144.939 103.788 1.00 14.04 240 ASP B O 1
ATOM 4030 N N . GLU B 1 241 ? 170.335 146.886 102.984 1.00 12.51 241 GLU B N 1
ATOM 4031 C CA . GLU B 1 241 ? 171.053 147.217 104.212 1.00 17.82 241 GLU B CA 1
ATOM 4032 C C . GLU B 1 241 ? 170.135 147.430 105.410 1.00 20.13 241 GLU B C 1
ATOM 4033 O O . GLU B 1 241 ? 170.597 147.306 106.544 1.00 24.74 241 GLU B O 1
ATOM 4039 N N . ARG B 1 242 ? 168.860 147.738 105.195 1.00 19.29 242 ARG B N 1
ATOM 4040 C CA . ARG B 1 242 ? 167.946 148.081 106.276 1.00 19.18 242 ARG B CA 1
ATOM 4041 C C . ARG B 1 242 ? 166.819 147.062 106.431 1.00 13.65 242 ARG B C 1
ATOM 4042 O O . ARG B 1 242 ? 165.743 147.392 106.923 1.00 20.63 242 ARG B O 1
ATOM 4050 N N . ILE B 1 243 ? 167.054 145.813 106.035 1.00 10.62 243 ILE B N 1
ATOM 4051 C CA . ILE B 1 243 ? 166.037 144.775 106.173 1.00 12.12 243 ILE B CA 1
ATOM 4052 C C . ILE B 1 243 ? 165.844 144.437 107.648 1.00 12.91 243 ILE B C 1
ATOM 4053 O O . ILE B 1 243 ? 166.815 144.230 108.386 1.00 15.81 243 ILE B O 1
ATOM 4058 N N . SER B 1 244 ? 164.590 144.398 108.091 1.00 12.50 244 SER B N 1
ATOM 4059 C CA . SER B 1 244 ? 164.321 144.157 109.505 1.00 15.63 244 SER B CA 1
ATOM 4060 C C . SER B 1 244 ? 162.897 143.660 109.698 1.00 14.22 244 SER B C 1
ATOM 4061 O O . SER B 1 244 ? 162.017 143.877 108.866 1.00 12.57 244 SER B O 1
ATOM 4064 N N . LEU B 1 245 ? 162.683 143.008 110.836 1.00 16.39 245 LEU B N 1
ATOM 4065 C CA . LEU B 1 245 ? 161.369 142.589 111.307 1.00 12.10 245 LEU B CA 1
ATOM 4066 C C . LEU B 1 245 ? 161.182 143.127 112.717 1.00 13.53 245 LEU B C 1
ATOM 4067 O O . LEU B 1 245 ? 162.137 143.313 113.462 1.00 18.86 245 LEU B O 1
ATOM 4072 N N . SER B 1 246 ? 159.923 143.385 113.076 1.00 17.68 246 SER B N 1
ATOM 4073 C CA . SER B 1 246 ? 159.640 144.042 114.345 1.00 12.20 246 SER B CA 1
ATOM 4074 C C . SER B 1 246 ? 160.009 143.159 115.540 1.00 13.76 246 SER B C 1
ATOM 4075 O O . SER B 1 246 ? 160.650 143.624 116.487 1.00 16.05 246 SER B O 1
ATOM 4078 N N . GLN B 1 247 ? 159.616 141.886 115.522 1.00 10.80 247 GLN B N 1
ATOM 4079 C CA . GLN B 1 247 ? 159.802 141.019 116.680 1.00 12.01 247 GLN B CA 1
ATOM 4080 C C . GLN B 1 247 ? 160.927 139.987 116.537 1.00 7.66 247 GLN B C 1
ATOM 4081 O O . GLN B 1 247 ? 161.075 139.142 117.422 1.00 11.95 247 GLN B O 1
ATOM 4087 N N . PHE B 1 248 ? 161.720 140.017 115.461 1.00 5.41 248 PHE B N 1
ATOM 4088 C CA . PHE B 1 248 ? 162.776 139.025 115.262 1.00 4.49 248 PHE B CA 1
ATOM 4089 C C . PHE B 1 248 ? 164.093 139.681 114.854 1.00 6.06 248 PHE B C 1
ATOM 4090 O O . PHE B 1 248 ? 164.122 140.782 114.303 1.00 9.54 248 PHE B O 1
ATOM 4098 N N . LEU B 1 249 ? 165.190 138.976 115.121 1.00 6.38 249 LEU B N 1
ATOM 4099 C CA . LEU B 1 249 ? 166.497 139.278 114.547 1.00 5.12 249 LEU B CA 1
ATOM 4100 C C . LEU B 1 249 ? 166.784 138.314 113.397 1.00 5.72 249 LEU B C 1
ATOM 4101 O O . LEU B 1 249 ? 166.483 137.126 113.491 1.00 7.51 249 LEU B O 1
ATOM 4106 N N . ILE B 1 250 ? 167.374 138.827 112.318 1.00 5.25 250 ILE B N 1
ATOM 4107 C CA . ILE B 1 250 ? 167.591 138.075 111.081 1.00 6.06 250 ILE B CA 1
ATOM 4108 C C . ILE B 1 250 ? 169.091 137.929 110.843 1.00 7.92 250 ILE B C 1
ATOM 4109 O O . ILE B 1 250 ? 169.835 138.908 110.963 1.00 15.48 250 ILE B O 1
ATOM 4114 N N . GLN B 1 251 ? 169.534 136.720 110.492 1.00 7.26 251 GLN B N 1
ATOM 4115 C CA . GLN B 1 251 ? 170.957 136.472 110.288 1.00 9.91 251 GLN B CA 1
ATOM 4116 C C . GLN B 1 251 ? 171.181 135.339 109.286 1.00 5.95 251 GLN B C 1
ATOM 4117 O O . GLN B 1 251 ? 170.290 134.527 109.023 1.00 7.86 251 GLN B O 1
ATOM 4123 N N . GLU B 1 252 ? 172.393 135.311 108.721 1.00 9.42 252 GLU B N 1
ATOM 4124 C CA . GLU B 1 252 ? 172.945 134.178 107.980 1.00 11.32 252 GLU B CA 1
ATOM 4125 C C . GLU B 1 252 ? 172.190 133.852 106.689 1.00 5.09 252 GLU B C 1
ATOM 4126 O O . GLU B 1 252 ? 171.684 132.736 106.542 1.00 9.12 252 GLU B O 1
ATOM 4132 N N . PHE B 1 253 ? 172.148 134.786 105.738 1.00 4.28 253 PHE B N 1
ATOM 4133 C CA . PHE B 1 253 ? 171.652 134.520 104.390 1.00 2.24 253 PHE B CA 1
ATOM 4134 C C . PHE B 1 253 ? 172.693 133.739 103.588 1.00 2.02 253 PHE B C 1
ATOM 4135 O O . PHE B 1 253 ? 173.882 134.059 103.630 1.00 7.70 253 PHE B O 1
ATOM 4143 N N . HIS B 1 254 ? 172.243 132.708 102.866 1.00 2.31 254 HIS B N 1
ATOM 4144 C CA . HIS B 1 254 ? 173.101 131.965 101.944 1.00 2.45 254 HIS B CA 1
ATOM 4145 C C . HIS B 1 254 ? 172.233 131.149 100.985 1.00 1.40 254 HIS B C 1
ATOM 4146 O O . HIS B 1 254 ? 171.026 131.001 101.184 1.00 2.52 254 HIS B O 1
ATOM 4153 N N . THR B 1 255 ? 172.866 130.621 99.935 1.00 1.22 255 THR B N 1
ATOM 4154 C CA . THR B 1 255 ? 172.194 129.863 98.882 1.00 1.99 255 THR B CA 1
ATOM 4155 C C . THR B 1 255 ? 172.688 128.419 98.809 1.00 1.97 255 THR B C 1
ATOM 4156 O O . THR B 1 255 ? 173.830 128.123 99.167 1.00 6.17 255 THR B O 1
ATOM 4160 N N . THR B 1 256 ? 171.809 127.520 98.342 1.00 2.47 256 THR B N 1
ATOM 4161 C CA . THR B 1 256 ? 172.135 126.121 98.049 1.00 2.17 256 THR B CA 1
ATOM 4162 C C . THR B 1 256 ? 171.351 125.651 96.821 1.00 1.77 256 THR B C 1
ATOM 4163 O O . THR B 1 256 ? 170.482 126.358 96.310 1.00 2.80 256 THR B O 1
ATOM 4167 N N . THR B 1 257 ? 171.683 124.446 96.331 1.00 2.28 257 THR B N 1
ATOM 4168 C CA . THR B 1 257 ? 170.979 123.797 95.226 1.00 2.62 257 THR B CA 1
ATOM 4169 C C . THR B 1 257 ? 170.799 122.306 95.509 1.00 4.04 257 THR B C 1
ATOM 4170 O O . THR B 1 257 ? 171.610 121.696 96.209 1.00 9.69 257 THR B O 1
ATOM 4174 N N . LYS B 1 258 ? 169.751 121.712 94.929 1.00 3.65 258 LYS B N 1
ATOM 4175 C CA . LYS B 1 258 ? 169.474 120.287 95.098 1.00 4.07 258 LYS B CA 1
ATOM 4176 C C . LYS B 1 258 ? 168.544 119.789 93.993 1.00 4.42 258 LYS B C 1
ATOM 4177 O O . LYS B 1 258 ? 167.681 120.525 93.515 1.00 3.66 258 LYS B O 1
ATOM 4183 N N . LEU B 1 259 ? 168.703 118.519 93.624 1.00 3.08 259 LEU B N 1
ATOM 4184 C CA . LEU B 1 259 ? 167.872 117.882 92.605 1.00 3.22 259 LEU B CA 1
ATOM 4185 C C . LEU B 1 259 ? 166.630 117.246 93.223 1.00 3.37 259 LEU B C 1
ATOM 4186 O O . LEU B 1 259 ? 166.703 116.606 94.271 1.00 13.30 259 LEU B O 1
ATOM 4191 N N . ALA B 1 260 ? 165.487 117.424 92.562 1.00 2.41 260 ALA B N 1
ATOM 4192 C CA . ALA B 1 260 ? 164.207 116.888 93.011 1.00 3.83 260 ALA B CA 1
ATOM 4193 C C . ALA B 1 260 ? 163.624 115.947 91.963 1.00 4.34 260 ALA B C 1
ATOM 4194 O O . ALA B 1 260 ? 163.808 116.143 90.762 1.00 7.01 260 ALA B O 1
ATOM 4196 N N . PHE B 1 261 ? 162.901 114.930 92.424 1.00 5.49 261 PHE B N 1
ATOM 4197 C CA . PHE B 1 261 ? 162.341 113.899 91.557 1.00 4.83 261 PHE B CA 1
ATOM 4198 C C . PHE B 1 261 ? 160.817 113.901 91.621 1.00 4.01 261 PHE B C 1
ATOM 4199 O O . PHE B 1 261 ? 160.235 113.931 92.706 1.00 6.53 261 PHE B O 1
ATOM 4207 N N . TYR B 1 262 ? 160.180 113.867 90.457 1.00 3.33 262 TYR B N 1
ATOM 4208 C CA . TYR B 1 262 ? 158.737 113.717 90.327 1.00 4.90 262 TYR B CA 1
ATOM 4209 C C . TYR B 1 262 ? 158.454 112.452 89.533 1.00 7.91 262 TYR B C 1
ATOM 4210 O O . TYR B 1 262 ? 158.961 112.290 88.422 1.00 8.55 262 TYR B O 1
ATOM 4219 N N . SER B 1 263 ? 157.644 111.556 90.095 1.00 7.75 263 SER B N 1
ATOM 4220 C CA . SER B 1 263 ? 157.323 110.326 89.380 1.00 10.48 263 SER B CA 1
ATOM 4221 C C . SER B 1 263 ? 156.526 110.581 88.108 1.00 12.28 263 SER B C 1
ATOM 4222 O O . SER B 1 263 ? 156.566 109.756 87.196 1.00 15.93 263 SER B O 1
ATOM 4225 N N . SER B 1 264 ? 155.816 111.702 88.018 1.00 12.34 264 SER B N 1
ATOM 4226 C CA . SER B 1 264 ? 155.037 111.981 86.819 1.00 11.74 264 SER B CA 1
ATOM 4227 C C . SER B 1 264 ? 155.919 112.384 85.636 1.00 12.67 264 SER B C 1
ATOM 4228 O O . SER B 1 264 ? 155.607 112.043 84.491 1.00 16.62 264 SER B O 1
ATOM 4231 N N . THR B 1 265 ? 157.011 113.113 85.871 1.00 10.26 265 THR B N 1
ATOM 4232 C CA . THR B 1 265 ? 157.776 113.617 84.728 1.00 10.61 265 THR B CA 1
ATOM 4233 C C . THR B 1 265 ? 159.294 113.491 84.813 1.00 8.96 265 THR B C 1
ATOM 4234 O O . THR B 1 265 ? 159.932 113.498 83.757 1.00 14.82 265 THR B O 1
ATOM 4238 N N . GLY B 1 266 ? 159.916 113.392 85.982 1.00 8.61 266 GLY B N 1
ATOM 4239 C CA . GLY B 1 266 ? 161.359 113.217 86.000 1.00 5.83 266 GLY B CA 1
ATOM 4240 C C . GLY B 1 266 ? 162.091 114.115 86.982 1.00 4.08 266 GLY B C 1
ATOM 4241 O O . GLY B 1 266 ? 161.507 114.515 87.991 1.00 3.70 266 GLY B O 1
ATOM 4242 N N . TRP B 1 267 ? 163.366 114.410 86.716 1.00 4.34 267 TRP B N 1
ATOM 4243 C CA . TRP B 1 267 ? 164.255 115.141 87.620 1.00 4.31 267 TRP B CA 1
ATOM 4244 C C . TRP B 1 267 ? 164.319 116.627 87.271 1.00 2.00 267 TRP B C 1
ATOM 4245 O O . TRP B 1 267 ? 164.387 116.987 86.098 1.00 5.22 267 TRP B O 1
ATOM 4256 N N . TYR B 1 268 ? 164.320 117.483 88.301 1.00 1.78 268 TYR B N 1
ATOM 4257 C CA . TYR B 1 268 ? 164.359 118.935 88.144 1.00 1.65 268 TYR B CA 1
ATOM 4258 C C . TYR B 1 268 ? 165.391 119.553 89.087 1.00 1.78 268 TYR B C 1
ATOM 4259 O O . TYR B 1 268 ? 165.609 119.060 90.194 1.00 1.92 268 TYR B O 1
ATOM 4268 N N . ASN B 1 269 ? 166.004 120.659 88.644 1.00 1.64 269 ASN B N 1
ATOM 4269 C CA . ASN B 1 269 ? 166.899 121.453 89.491 1.00 1.67 269 ASN B CA 1
ATOM 4270 C C . ASN B 1 269 ? 166.109 122.431 90.356 1.00 0.88 269 ASN B C 1
ATOM 4271 O O . ASN B 1 269 ? 165.204 123.110 89.874 1.00 3.92 269 ASN B O 1
ATOM 4276 N N . ARG B 1 270 ? 166.479 122.531 91.633 1.00 0.84 270 ARG B N 1
ATOM 4277 C CA . ARG B 1 270 ? 165.829 123.434 92.581 1.00 0.58 270 ARG B CA 1
ATOM 4278 C C . ARG B 1 270 ? 166.865 124.311 93.292 1.00 0.75 270 ARG B C 1
ATOM 4279 O O . ARG B 1 270 ? 167.913 123.821 93.713 1.00 2.20 270 ARG B O 1
ATOM 4287 N N . LEU B 1 271 ? 166.568 125.607 93.424 1.00 0.46 271 LEU B N 1
ATOM 4288 C CA . LEU B 1 271 ? 167.436 126.577 94.087 1.00 0.52 271 LEU B CA 1
ATOM 4289 C C . LEU B 1 271 ? 166.813 127.065 95.395 1.00 0.49 271 LEU B C 1
ATOM 4290 O O . LEU B 1 271 ? 165.596 127.220 95.493 1.00 0.48 271 LEU B O 1
ATOM 4295 N N . TYR B 1 272 ? 167.661 127.341 96.396 1.00 0.35 272 TYR B N 1
ATOM 4296 C CA . TYR B 1 272 ? 167.219 127.694 97.747 1.00 0.66 272 TYR B CA 1
ATOM 4297 C C . TYR B 1 272 ? 167.862 128.986 98.251 1.00 0.87 272 TYR B C 1
ATOM 4298 O O . TYR B 1 272 ? 169.042 129.242 98.002 1.00 1.46 272 TYR B O 1
ATOM 4307 N N . ILE B 1 273 ? 167.087 129.770 99.004 1.00 0.95 273 ILE B N 1
ATOM 4308 C CA . ILE B 1 273 ? 167.562 130.929 99.761 1.00 1.64 273 ILE B CA 1
ATOM 4309 C C . ILE B 1 273 ? 167.236 130.688 101.236 1.00 1.54 273 ILE B C 1
ATOM 4310 O O . ILE B 1 273 ? 166.063 130.557 101.595 1.00 5.51 273 ILE B O 1
ATOM 4315 N N . ASN B 1 274 ? 168.264 130.660 102.096 1.00 1.19 274 ASN B N 1
ATOM 4316 C CA . ASN B 1 274 ? 168.120 130.264 103.500 1.00 1.54 274 ASN B CA 1
ATOM 4317 C C . ASN B 1 274 ? 168.468 131.406 104.455 1.00 1.82 274 ASN B C 1
ATOM 4318 O O . ASN B 1 274 ? 169.379 132.189 104.186 1.00 2.33 274 ASN B O 1
ATOM 4323 N N . PHE B 1 275 ? 167.760 131.483 105.592 1.00 1.01 275 PHE B N 1
ATOM 4324 C CA . PHE B 1 275 ? 168.048 132.457 106.650 1.00 1.93 275 PHE B CA 1
ATOM 4325 C C . PHE B 1 275 ? 167.478 131.965 107.984 1.00 1.55 275 PHE B C 1
ATOM 4326 O O . PHE B 1 275 ? 166.682 131.027 108.027 1.00 2.58 275 PHE B O 1
ATOM 4334 N N . THR B 1 276 ? 167.900 132.618 109.082 1.00 1.46 276 THR B N 1
ATOM 4335 C CA . THR B 1 276 ? 167.602 132.221 110.462 1.00 2.23 276 THR B CA 1
ATOM 4336 C C . THR B 1 276 ? 167.009 133.382 111.268 1.00 2.54 276 THR B C 1
ATOM 4337 O O . THR B 1 276 ? 167.359 134.543 111.057 1.00 7.00 276 THR B O 1
ATOM 4341 N N . LEU B 1 277 ? 166.112 133.060 112.210 1.00 2.28 277 LEU B N 1
ATOM 4342 C CA . LEU B 1 277 ? 165.424 134.045 113.050 1.00 3.09 277 LEU B CA 1
ATOM 4343 C C . LEU B 1 277 ? 165.631 133.768 114.543 1.00 5.01 277 LEU B C 1
ATOM 4344 O O . LEU B 1 277 ? 165.626 132.612 114.969 1.00 4.42 277 LEU B O 1
ATOM 4349 N N . ARG B 1 278 ? 165.775 134.836 115.341 1.00 4.17 278 ARG B N 1
ATOM 4350 C CA . ARG B 1 278 ? 165.912 134.754 116.800 1.00 4.77 278 ARG B CA 1
ATOM 4351 C C . ARG B 1 278 ? 165.117 135.866 117.485 1.00 3.82 278 ARG B C 1
ATOM 4352 O O . ARG B 1 278 ? 164.880 136.923 116.906 1.00 5.69 278 ARG B O 1
ATOM 4360 N N . ARG B 1 279 ? 164.744 135.632 118.750 1.00 2.94 279 ARG B N 1
ATOM 4361 C CA . ARG B 1 279 ? 163.983 136.585 119.562 1.00 2.41 279 ARG B CA 1
ATOM 4362 C C . ARG B 1 279 ? 164.891 137.396 120.494 1.00 2.76 279 ARG B C 1
ATOM 4363 O O . ARG B 1 279 ? 166.076 137.113 120.652 1.00 3.07 279 ARG B O 1
ATOM 4371 N N . HIS B 1 280 ? 164.304 138.421 121.124 1.00 2.80 280 HIS B N 1
ATOM 4372 C CA . HIS B 1 280 ? 164.971 139.242 122.145 1.00 4.43 280 HIS B CA 1
ATOM 4373 C C . HIS B 1 280 ? 164.705 138.632 123.521 1.00 3.61 280 HIS B C 1
ATOM 4374 O O . HIS B 1 280 ? 163.620 138.793 124.080 1.00 4.83 280 HIS B O 1
ATOM 4381 N N . ILE B 1 281 ? 165.707 137.968 124.098 1.00 4.15 281 ILE B N 1
ATOM 4382 C CA . ILE B 1 281 ? 165.482 137.161 125.299 1.00 7.41 281 ILE B CA 1
ATOM 4383 C C . ILE B 1 281 ? 165.167 138.030 126.523 1.00 4.05 281 ILE B C 1
ATOM 4384 O O . ILE B 1 281 ? 164.313 137.671 127.343 1.00 5.08 281 ILE B O 1
ATOM 4389 N N . PHE B 1 282 ? 165.848 139.171 126.674 1.00 4.18 282 PHE B N 1
ATOM 4390 C CA . PHE B 1 282 ? 165.734 139.946 127.911 1.00 5.55 282 PHE B CA 1
ATOM 4391 C C . PHE B 1 282 ? 164.335 140.513 128.119 1.00 4.52 282 PHE B C 1
ATOM 4392 O O . PHE B 1 282 ? 163.869 140.597 129.264 1.00 4.78 282 PHE B O 1
ATOM 4400 N N . PHE B 1 283 ? 163.654 140.894 127.038 1.00 2.10 283 PHE B N 1
ATOM 4401 C CA . PHE B 1 283 ? 162.273 141.349 127.148 1.00 2.13 283 PHE B CA 1
ATOM 4402 C C . PHE B 1 283 ? 161.395 140.269 127.777 1.00 2.60 283 PHE B C 1
ATOM 4403 O O . PHE B 1 283 ? 160.607 140.544 128.691 1.00 2.85 283 PHE B O 1
ATOM 4411 N N . PHE B 1 284 ? 161.524 139.028 127.303 1.00 2.12 284 PHE B N 1
ATOM 4412 C CA . PHE B 1 284 ? 160.699 137.948 127.840 1.00 2.41 284 PHE B CA 1
ATOM 4413 C C . PHE B 1 284 ? 161.099 137.599 129.269 1.00 3.27 284 PHE B C 1
ATOM 4414 O O . PHE B 1 284 ? 160.228 137.313 130.099 1.00 5.88 284 PHE B O 1
ATOM 4422 N N . LEU B 1 285 ? 162.393 137.640 129.587 1.00 2.38 285 LEU B N 1
ATOM 4423 C CA . LEU B 1 285 ? 162.806 137.382 130.965 1.00 3.54 285 LEU B CA 1
ATOM 4424 C C . LEU B 1 285 ? 162.156 138.380 131.914 1.00 2.88 285 LEU B C 1
ATOM 4425 O O . LEU B 1 285 ? 161.492 137.984 132.882 1.00 3.26 285 LEU B O 1
ATOM 4430 N N . LEU B 1 286 ? 162.264 139.673 131.595 1.00 3.32 286 LEU B N 1
ATOM 4431 C CA . LEU B 1 286 ? 161.699 140.714 132.449 1.00 3.13 286 LEU B CA 1
ATOM 4432 C C . LEU B 1 286 ? 160.180 140.620 132.534 1.00 3.55 286 LEU B C 1
ATOM 4433 O O . LEU B 1 286 ? 159.603 140.838 133.601 1.00 3.33 286 LEU B O 1
ATOM 4438 N N . GLN B 1 287 ? 159.511 140.315 131.420 1.00 3.30 287 GLN B N 1
ATOM 4439 C CA . GLN B 1 287 ? 158.051 140.326 131.419 1.00 5.20 287 GLN B CA 1
ATOM 4440 C C . GLN B 1 287 ? 157.443 139.092 132.079 1.00 5.64 287 GLN B C 1
ATOM 4441 O O . GLN B 1 287 ? 156.341 139.175 132.625 1.00 8.51 287 GLN B O 1
ATOM 4447 N N . THR B 1 288 ? 158.113 137.944 132.038 1.00 4.73 288 THR B N 1
ATOM 4448 C CA . THR B 1 288 ? 157.485 136.724 132.529 1.00 3.56 288 THR B CA 1
ATOM 4449 C C . THR B 1 288 ? 158.192 136.120 133.731 1.00 4.81 288 THR B C 1
ATOM 4450 O O . THR B 1 288 ? 157.541 135.863 134.750 1.00 4.96 288 THR B O 1
ATOM 4454 N N . TYR B 1 289 ? 159.500 135.866 133.643 1.00 3.82 289 TYR B N 1
ATOM 4455 C CA . TYR B 1 289 ? 160.148 135.072 134.680 1.00 2.18 289 TYR B CA 1
ATOM 4456 C C . TYR B 1 289 ? 160.314 135.869 135.972 1.00 1.21 289 TYR B C 1
ATOM 4457 O O . TYR B 1 289 ? 160.267 135.288 137.058 1.00 1.91 289 TYR B O 1
ATOM 4466 N N . PHE B 1 290 ? 160.517 137.186 135.862 1.00 1.06 290 PHE B N 1
ATOM 4467 C CA . PHE B 1 290 ? 160.755 138.043 137.025 1.00 1.31 290 PHE B CA 1
ATOM 4468 C C . PHE B 1 290 ? 159.570 138.089 137.989 1.00 1.12 290 PHE B C 1
ATOM 4469 O O . PHE B 1 290 ? 159.753 137.779 139.181 1.00 0.94 290 PHE B O 1
ATOM 4477 N N . PRO B 1 291 ? 158.348 138.450 137.562 1.00 1.53 291 PRO B N 1
ATOM 4478 C CA . PRO B 1 291 ? 157.228 138.520 138.527 1.00 1.47 291 PRO B CA 1
ATOM 4479 C C . PRO B 1 291 ? 156.910 137.204 139.221 1.00 0.68 291 PRO B C 1
ATOM 4480 O O . PRO B 1 291 ? 156.557 137.208 140.405 1.00 0.71 291 PRO B O 1
ATOM 4484 N N . ALA B 1 292 ? 157.007 136.077 138.508 1.00 0.82 292 ALA B N 1
ATOM 4485 C CA . ALA B 1 292 ? 156.690 134.788 139.117 1.00 0.88 292 ALA B CA 1
ATOM 4486 C C . ALA B 1 292 ? 157.676 134.442 140.230 1.00 0.77 292 ALA B C 1
ATOM 4487 O O . ALA B 1 292 ? 157.270 133.997 141.311 1.00 0.98 292 ALA B O 1
ATOM 4489 N N . THR B 1 293 ? 158.968 134.675 139.994 1.00 0.49 293 THR B N 1
ATOM 4490 C CA . THR B 1 293 ? 159.970 134.465 141.037 1.00 0.86 293 THR B CA 1
ATOM 4491 C C . THR B 1 293 ? 159.729 135.394 142.225 1.00 0.64 293 THR B C 1
ATOM 4492 O O . THR B 1 293 ? 159.857 134.976 143.382 1.00 1.01 293 THR B O 1
ATOM 4496 N N . LEU B 1 294 ? 159.362 136.653 141.955 1.00 0.70 294 LEU B N 1
ATOM 4497 C CA . LEU B 1 294 ? 159.082 137.581 143.051 1.00 0.78 294 LEU B CA 1
ATOM 4498 C C . LEU B 1 294 ? 157.898 137.113 143.897 1.00 0.60 294 LEU B C 1
ATOM 4499 O O . LEU B 1 294 ? 157.939 137.198 145.126 1.00 0.68 294 LEU B O 1
ATOM 4504 N N . MET B 1 295 ? 156.841 136.605 143.264 1.00 0.37 295 MET B N 1
ATOM 4505 C CA . MET B 1 295 ? 155.688 136.146 144.039 1.00 0.69 295 MET B CA 1
ATOM 4506 C C . MET B 1 295 ? 156.007 134.883 144.843 1.00 0.61 295 MET B C 1
ATOM 4507 O O . MET B 1 295 ? 155.540 134.729 145.982 1.00 0.90 295 MET B O 1
ATOM 4512 N N . VAL B 1 296 ? 156.817 133.978 144.284 1.00 0.39 296 VAL B N 1
ATOM 4513 C CA . VAL B 1 296 ? 157.243 132.811 145.056 1.00 0.39 296 VAL B CA 1
ATOM 4514 C C . VAL B 1 296 ? 158.053 133.246 146.278 1.00 0.64 296 VAL B C 1
ATOM 4515 O O . VAL B 1 296 ? 157.856 132.730 147.384 1.00 0.69 296 VAL B O 1
ATOM 4519 N N . MET B 1 297 ? 158.955 134.215 146.111 1.00 0.68 297 MET B N 1
ATOM 4520 C CA . MET B 1 297 ? 159.717 134.704 147.259 1.00 1.34 297 MET B CA 1
ATOM 4521 C C . MET B 1 297 ? 158.810 135.399 148.276 1.00 1.32 297 MET B C 1
ATOM 4522 O O . MET B 1 297 ? 159.051 135.304 149.481 1.00 1.35 297 MET B O 1
ATOM 4527 N N . LEU B 1 298 ? 157.774 136.092 147.808 1.00 0.90 298 LEU B N 1
ATOM 4528 C CA . LEU B 1 298 ? 156.845 136.752 148.712 1.00 0.94 298 LEU B CA 1
ATOM 4529 C C . LEU B 1 298 ? 156.061 135.746 149.552 1.00 1.68 298 LEU B C 1
ATOM 4530 O O . LEU B 1 298 ? 155.736 136.035 150.708 1.00 1.69 298 LEU B O 1
ATOM 4535 N N . SER B 1 299 ? 155.731 134.581 148.991 1.00 0.91 299 SER B N 1
ATOM 4536 C CA . SER B 1 299 ? 154.984 133.599 149.771 1.00 1.51 299 SER B CA 1
ATOM 4537 C C . SER B 1 299 ? 155.786 133.044 150.950 1.00 1.57 299 SER B C 1
ATOM 4538 O O . SER B 1 299 ? 155.194 132.501 151.880 1.00 2.98 299 SER B O 1
ATOM 4541 N N . TRP B 1 300 ? 157.109 133.194 150.954 1.00 0.99 300 TRP B N 1
ATOM 4542 C CA . TRP B 1 300 ? 157.929 132.670 152.043 1.00 1.95 300 TRP B CA 1
ATOM 4543 C C . TRP B 1 300 ? 157.930 133.568 153.280 1.00 3.15 300 TRP B C 1
ATOM 4544 O O . TRP B 1 300 ? 158.422 133.142 154.326 1.00 8.07 300 TRP B O 1
ATOM 4555 N N . VAL B 1 301 ? 157.384 134.785 153.186 1.00 3.05 301 VAL B N 1
ATOM 4556 C CA . VAL B 1 301 ? 157.387 135.721 154.310 1.00 3.50 301 VAL B CA 1
ATOM 4557 C C . VAL B 1 301 ? 156.556 135.180 155.465 1.00 4.19 301 VAL B C 1
ATOM 4558 O O . VAL B 1 301 ? 156.883 135.414 156.635 1.00 5.27 301 VAL B O 1
ATOM 4562 N N . SER B 1 302 ? 155.477 134.456 155.162 1.00 2.68 302 SER B N 1
ATOM 4563 C CA . SER B 1 302 ? 154.595 133.954 156.208 1.00 6.17 302 SER B CA 1
ATOM 4564 C C . SER B 1 302 ? 155.300 133.021 157.187 1.00 4.86 302 SER B C 1
ATOM 4565 O O . SER B 1 302 ? 154.821 132.859 158.307 1.00 7.89 302 SER B O 1
ATOM 4568 N N . PHE B 1 303 ? 156.425 132.415 156.799 1.00 3.95 303 PHE B N 1
ATOM 4569 C CA . PHE B 1 303 ? 157.120 131.501 157.700 1.00 4.07 303 PHE B CA 1
ATOM 4570 C C . PHE B 1 303 ? 157.761 132.226 158.880 1.00 5.21 303 PHE B C 1
ATOM 4571 O O . PHE B 1 303 ? 158.115 131.576 159.866 1.00 11.40 303 PHE B O 1
ATOM 4579 N N . TRP B 1 304 ? 157.920 133.546 158.801 1.00 3.88 304 TRP B N 1
ATOM 4580 C CA . TRP B 1 304 ? 158.527 134.336 159.863 1.00 8.12 304 TRP B CA 1
ATOM 4581 C C . TRP B 1 304 ? 157.512 135.125 160.688 1.00 9.27 304 TRP B C 1
ATOM 4582 O O . TRP B 1 304 ? 157.912 135.894 161.561 1.00 14.97 304 TRP B O 1
ATOM 4593 N N . ILE B 1 305 ? 156.218 134.951 160.441 1.00 7.66 305 ILE B N 1
ATOM 4594 C CA . ILE B 1 305 ? 155.153 135.671 161.140 1.00 9.64 305 ILE B CA 1
ATOM 4595 C C . ILE B 1 305 ? 154.632 134.806 162.280 1.00 12.62 305 ILE B C 1
ATOM 4596 O O . ILE B 1 305 ? 154.561 133.580 162.162 1.00 9.11 305 ILE B O 1
ATOM 4601 N N . ASP B 1 306 ? 154.281 135.452 163.393 1.00 16.54 306 ASP B N 1
ATOM 4602 C CA . ASP B 1 306 ? 153.744 134.779 164.577 1.00 12.79 306 ASP B CA 1
ATOM 4603 C C . ASP B 1 306 ? 152.558 133.887 164.227 1.00 13.03 306 ASP B C 1
ATOM 4604 O O . ASP B 1 306 ? 151.585 134.338 163.618 1.00 19.03 306 ASP B O 1
ATOM 4609 N N . ARG B 1 307 ? 152.637 132.614 164.628 1.00 14.82 307 ARG B N 1
ATOM 4610 C CA . ARG B 1 307 ? 151.588 131.651 164.299 1.00 16.09 307 ARG B CA 1
ATOM 4611 C C . ARG B 1 307 ? 150.264 131.935 165.001 1.00 19.82 307 ARG B C 1
ATOM 4612 O O . ARG B 1 307 ? 149.242 131.361 164.618 1.00 20.49 307 ARG B O 1
ATOM 4620 N N . ARG B 1 308 ? 150.260 132.769 166.033 1.00 18.45 308 ARG B N 1
ATOM 4621 C CA . ARG B 1 308 ? 149.027 133.130 166.717 1.00 16.00 308 ARG B CA 1
ATOM 4622 C C . ARG B 1 308 ? 148.216 134.176 165.965 1.00 15.00 308 ARG B C 1
ATOM 4623 O O . ARG B 1 308 ? 147.042 134.367 166.287 1.00 14.72 308 ARG B O 1
ATOM 4631 N N . ALA B 1 309 ? 148.800 134.835 164.968 1.00 16.15 309 ALA B N 1
ATOM 4632 C CA . ALA B 1 309 ? 148.100 135.854 164.183 1.00 13.99 309 ALA B CA 1
ATOM 4633 C C . ALA B 1 309 ? 147.419 135.211 162.969 1.00 17.77 309 ALA B C 1
ATOM 4634 O O . ALA B 1 309 ? 147.813 135.390 161.818 1.00 18.44 309 ALA B O 1
ATOM 4636 N N . VAL B 1 310 ? 146.353 134.453 163.256 1.00 8.40 310 VAL B N 1
ATOM 4637 C CA . VAL B 1 310 ? 145.589 133.789 162.188 1.00 8.56 310 VAL B CA 1
ATOM 4638 C C . VAL B 1 310 ? 144.985 134.784 161.197 1.00 8.99 310 VAL B C 1
ATOM 4639 O O . VAL B 1 310 ? 145.126 134.572 159.977 1.00 14.19 310 VAL B O 1
ATOM 4643 N N . PRO B 1 311 ? 144.309 135.860 161.628 1.00 10.09 311 PRO B N 1
ATOM 4644 C CA . PRO B 1 311 ? 143.726 136.802 160.658 1.00 11.31 311 PRO B CA 1
ATOM 4645 C C . PRO B 1 311 ? 144.758 137.541 159.820 1.00 13.58 311 PRO B C 1
ATOM 4646 O O . PRO B 1 311 ? 144.367 138.280 158.913 1.00 17.65 311 PRO B O 1
ATOM 4650 N N . ALA B 1 312 ? 146.045 137.401 160.109 1.00 11.60 312 ALA B N 1
ATOM 4651 C CA . ALA B 1 312 ? 147.086 137.900 159.224 1.00 16.39 312 ALA B CA 1
ATOM 4652 C C . ALA B 1 312 ? 147.663 136.813 158.324 1.00 14.26 312 ALA B C 1
ATOM 4653 O O . ALA B 1 312 ? 147.936 137.076 157.152 1.00 16.99 312 ALA B O 1
ATOM 4655 N N . ARG B 1 313 ? 147.829 135.590 158.837 1.00 7.51 313 ARG B N 1
ATOM 4656 C CA . ARG B 1 313 ? 148.450 134.528 158.044 1.00 9.17 313 ARG B CA 1
ATOM 4657 C C . ARG B 1 313 ? 147.536 134.046 156.918 1.00 6.70 313 ARG B C 1
ATOM 4658 O O . ARG B 1 313 ? 148.006 133.819 155.800 1.00 9.73 313 ARG B O 1
ATOM 4666 N N . VAL B 1 314 ? 146.243 133.874 157.181 1.00 10.61 314 VAL B N 1
ATOM 4667 C CA . VAL B 1 314 ? 145.367 133.276 156.161 1.00 10.88 314 VAL B CA 1
ATOM 4668 C C . VAL B 1 314 ? 145.163 134.184 154.941 1.00 8.76 314 VAL B C 1
ATOM 4669 O O . VAL B 1 314 ? 145.398 133.742 153.790 1.00 12.86 314 VAL B O 1
ATOM 4673 N N . PRO B 1 315 ? 144.715 135.437 155.120 1.00 9.60 315 PRO B N 1
ATOM 4674 C CA . PRO B 1 315 ? 144.474 136.289 153.942 1.00 6.64 315 PRO B CA 1
ATOM 4675 C C . PRO B 1 315 ? 145.703 136.498 153.085 1.00 8.47 315 PRO B C 1
ATOM 4676 O O . PRO B 1 315 ? 145.572 136.631 151.865 1.00 11.08 315 PRO B O 1
ATOM 4680 N N . LEU B 1 316 ? 146.888 136.513 153.688 1.00 8.55 316 LEU B N 1
ATOM 4681 C CA . LEU B 1 316 ? 148.115 136.687 152.925 1.00 7.56 316 LEU B CA 1
ATOM 4682 C C . LEU B 1 316 ? 148.308 135.556 151.914 1.00 5.67 316 LEU B C 1
ATOM 4683 O O . LEU B 1 316 ? 148.575 135.801 150.730 1.00 5.13 316 LEU B O 1
ATOM 4688 N N . GLY B 1 317 ? 148.152 134.308 152.363 1.00 3.97 317 GLY B N 1
ATOM 4689 C CA . GLY B 1 317 ? 148.288 133.179 151.454 1.00 3.19 317 GLY B CA 1
ATOM 4690 C C . GLY B 1 317 ? 147.252 133.179 150.347 1.00 2.17 317 GLY B C 1
ATOM 4691 O O . GLY B 1 317 ? 147.583 132.988 149.168 1.00 1.60 317 GLY B O 1
ATOM 4692 N N . ILE B 1 318 ? 145.980 133.404 150.705 1.00 2.37 318 ILE B N 1
ATOM 4693 C CA . ILE B 1 318 ? 144.956 133.342 149.659 1.00 2.93 318 ILE B CA 1
ATOM 4694 C C . ILE B 1 318 ? 145.133 134.482 148.648 1.00 1.71 318 ILE B C 1
ATOM 4695 O O . ILE B 1 318 ? 144.938 134.296 147.438 1.00 1.47 318 ILE B O 1
ATOM 4700 N N . THR B 1 319 ? 145.549 135.666 149.113 1.00 0.98 319 THR B N 1
ATOM 4701 C CA . THR B 1 319 ? 145.761 136.775 148.186 1.00 1.37 319 THR B CA 1
ATOM 4702 C C . THR B 1 319 ? 146.970 136.539 147.290 1.00 0.45 319 THR B C 1
ATOM 4703 O O . THR B 1 319 ? 146.955 136.947 146.123 1.00 0.26 319 THR B O 1
ATOM 4707 N N . THR B 1 320 ? 148.016 135.885 147.811 1.00 0.55 320 THR B N 1
ATOM 4708 C CA . THR B 1 320 ? 149.156 135.525 146.969 1.00 0.47 320 THR B CA 1
ATOM 4709 C C . THR B 1 320 ? 148.731 134.568 145.856 1.00 0.20 320 THR B C 1
ATOM 4710 O O . THR B 1 320 ? 149.165 134.707 144.702 1.00 0.09 320 THR B O 1
ATOM 4714 N N . VAL B 1 321 ? 147.868 133.597 146.185 1.00 0.16 321 VAL B N 1
ATOM 4715 C CA . VAL B 1 321 ? 147.355 132.687 145.154 1.00 0.10 321 VAL B CA 1
ATOM 4716 C C . VAL B 1 321 ? 146.577 133.461 144.084 1.00 0.08 321 VAL B C 1
ATOM 4717 O O . VAL B 1 321 ? 146.752 133.232 142.878 1.00 0.06 321 VAL B O 1
ATOM 4721 N N . LEU B 1 322 ? 145.714 134.394 144.506 1.00 0.08 322 LEU B N 1
ATOM 4722 C CA . LEU B 1 322 ? 144.959 135.193 143.534 1.00 0.09 322 LEU B CA 1
ATOM 4723 C C . LEU B 1 322 ? 145.889 136.000 142.620 1.00 0.11 322 LEU B C 1
ATOM 4724 O O . LEU B 1 322 ? 145.679 136.065 141.400 1.00 0.13 322 LEU B O 1
ATOM 4729 N N . THR B 1 323 ? 146.928 136.614 143.197 1.00 0.08 323 THR B N 1
ATOM 4730 C CA . THR B 1 323 ? 147.857 137.411 142.399 1.00 0.22 323 THR B CA 1
ATOM 4731 C C . THR B 1 323 ? 148.579 136.559 141.354 1.00 0.25 323 THR B C 1
ATOM 4732 O O . THR B 1 323 ? 148.697 136.962 140.188 1.00 0.34 323 THR B O 1
ATOM 4736 N N . MET B 1 324 ? 149.055 135.376 141.754 1.00 0.17 324 MET B N 1
ATOM 4737 C CA . MET B 1 324 ? 149.737 134.497 140.804 1.00 0.30 324 MET B CA 1
ATOM 4738 C C . MET B 1 324 ? 148.801 134.063 139.679 1.00 0.42 324 MET B C 1
ATOM 4739 O O . MET B 1 324 ? 149.209 133.980 138.511 1.00 0.61 324 MET B O 1
ATOM 4744 N N . SER B 1 325 ? 147.536 133.784 140.012 1.00 0.31 325 SER B N 1
ATOM 4745 C CA . SER B 1 325 ? 146.577 133.408 138.978 1.00 0.44 325 SER B CA 1
ATOM 4746 C C . SER B 1 325 ? 146.364 134.536 137.969 1.00 0.61 325 SER B C 1
ATOM 4747 O O . SER B 1 325 ? 146.327 134.294 136.754 1.00 0.84 325 SER B O 1
ATOM 4750 N N . THR B 1 326 ? 146.234 135.781 138.450 1.00 0.55 326 THR B N 1
ATOM 4751 C CA . THR B 1 326 ? 146.038 136.893 137.518 1.00 0.71 326 THR B CA 1
ATOM 4752 C C . THR B 1 326 ? 147.270 137.101 136.637 1.00 0.88 326 THR B C 1
ATOM 4753 O O . THR B 1 326 ? 147.143 137.421 135.449 1.00 1.14 326 THR B O 1
ATOM 4757 N N . ILE B 1 327 ? 148.467 136.891 137.193 1.00 0.76 327 ILE B N 1
ATOM 4758 C CA . ILE B 1 327 ? 149.681 137.003 136.383 1.00 1.02 327 ILE B CA 1
ATOM 4759 C C . ILE B 1 327 ? 149.679 135.968 135.258 1.00 0.95 327 ILE B C 1
ATOM 4760 O O . ILE B 1 327 ? 149.964 136.288 134.097 1.00 1.33 327 ILE B O 1
ATOM 4765 N N . ILE B 1 328 ? 149.352 134.713 135.584 1.00 0.93 328 ILE B N 1
ATOM 4766 C CA . ILE B 1 328 ? 149.374 133.662 134.563 1.00 1.19 328 ILE B CA 1
ATOM 4767 C C . ILE B 1 328 ? 148.338 133.939 133.470 1.00 2.64 328 ILE B C 1
ATOM 4768 O O . ILE B 1 328 ? 148.615 133.762 132.278 1.00 2.83 328 ILE B O 1
ATOM 4773 N N . THR B 1 329 ? 147.135 134.371 133.858 1.00 1.62 329 THR B N 1
ATOM 4774 C CA . THR B 1 329 ? 146.122 134.694 132.850 1.00 3.08 329 THR B CA 1
ATOM 4775 C C . THR B 1 329 ? 146.595 135.820 131.931 1.00 3.24 329 THR B C 1
ATOM 4776 O O . THR B 1 329 ? 146.449 135.739 130.700 1.00 4.91 329 THR B O 1
ATOM 4780 N N . GLY B 1 330 ? 147.180 136.873 132.511 1.00 2.26 330 GLY B N 1
ATOM 4781 C CA . GLY B 1 330 ? 147.684 137.959 131.691 1.00 2.79 330 GLY B CA 1
ATOM 4782 C C . GLY B 1 330 ? 148.778 137.524 130.733 1.00 7.33 330 GLY B C 1
ATOM 4783 O O . GLY B 1 330 ? 148.811 137.957 129.578 1.00 10.24 330 GLY B O 1
ATOM 4784 N N . VAL B 1 331 ? 149.680 136.656 131.194 1.00 5.45 331 VAL B N 1
ATOM 4785 C CA . VAL B 1 331 ? 150.755 136.178 130.330 1.00 6.64 331 VAL B CA 1
ATOM 4786 C C . VAL B 1 331 ? 150.188 135.335 129.189 1.00 10.32 331 VAL B C 1
ATOM 4787 O O . VAL B 1 331 ? 150.618 135.471 128.040 1.00 11.68 331 VAL B O 1
ATOM 4791 N N . ASN B 1 332 ? 149.223 134.467 129.488 1.00 6.39 332 ASN B N 1
ATOM 4792 C CA . ASN B 1 332 ? 148.605 133.669 128.431 1.00 7.37 332 ASN B CA 1
ATOM 4793 C C . ASN B 1 332 ? 147.947 134.556 127.384 1.00 13.12 332 ASN B C 1
ATOM 4794 O O . ASN B 1 332 ? 147.942 134.222 126.196 1.00 13.19 332 ASN B O 1
ATOM 4799 N N . ALA B 1 333 ? 147.368 135.681 127.806 1.00 11.18 333 ALA B N 1
ATOM 4800 C CA . ALA B 1 333 ? 146.658 136.522 126.847 1.00 14.35 333 ALA B CA 1
ATOM 4801 C C . ALA B 1 333 ? 147.582 137.187 125.824 1.00 14.71 333 ALA B C 1
ATOM 4802 O O . ALA B 1 333 ? 147.093 137.651 124.791 1.00 19.69 333 ALA B O 1
ATOM 4804 N N . SER B 1 334 ? 148.893 137.248 126.068 1.00 16.03 334 SER B N 1
ATOM 4805 C CA . SER B 1 334 ? 149.796 138.024 125.221 1.00 16.05 334 SER B CA 1
ATOM 4806 C C . SER B 1 334 ? 150.717 137.186 124.340 1.00 17.41 334 SER B C 1
ATOM 4807 O O . SER B 1 334 ? 151.501 137.757 123.581 1.00 21.07 334 SER B O 1
ATOM 4810 N N . MET B 1 335 ? 150.665 135.876 124.417 1.00 17.85 335 MET B N 1
ATOM 4811 C CA . MET B 1 335 ? 151.502 135.040 123.568 1.00 18.01 335 MET B CA 1
ATOM 4812 C C . MET B 1 335 ? 150.722 134.584 122.342 1.00 20.75 335 MET B C 1
ATOM 4813 O O . MET B 1 335 ? 149.490 134.622 122.334 1.00 20.06 335 MET B O 1
ATOM 4818 N N . PRO B 1 336 ? 151.406 134.168 121.272 1.00 25.75 336 PRO B N 1
ATOM 4819 C CA . PRO B 1 336 ? 150.690 133.632 120.105 1.00 19.36 336 PRO B CA 1
ATOM 4820 C C . PRO B 1 336 ? 149.896 132.385 120.468 1.00 16.21 336 PRO B C 1
ATOM 4821 O O . PRO B 1 336 ? 150.340 131.550 121.255 1.00 23.59 336 PRO B O 1
ATOM 4825 N N . ARG B 1 337 ? 148.714 132.254 119.867 1.00 16.97 337 ARG B N 1
ATOM 4826 C CA . ARG B 1 337 ? 147.752 131.213 120.237 1.00 17.18 337 ARG B CA 1
ATOM 4827 C C . ARG B 1 337 ? 148.190 129.874 119.646 1.00 15.51 337 ARG B C 1
ATOM 4828 O O . ARG B 1 337 ? 147.676 129.403 118.632 1.00 19.17 337 ARG B O 1
ATOM 4836 N N . VAL B 1 338 ? 149.164 129.252 120.302 1.00 14.54 338 VAL B N 1
ATOM 4837 C CA . VAL B 1 338 ? 149.668 127.932 119.938 1.00 13.73 338 VAL B CA 1
ATOM 4838 C C . VAL B 1 338 ? 149.294 126.966 121.060 1.00 11.32 338 VAL B C 1
ATOM 4839 O O . VAL B 1 338 ? 149.716 127.144 122.208 1.00 16.36 338 VAL B O 1
ATOM 4843 N N . SER B 1 339 ? 148.505 125.951 120.733 1.00 4.64 339 SER B N 1
ATOM 4844 C CA . SER B 1 339 ? 147.876 125.091 121.746 1.00 4.41 339 SER B CA 1
ATOM 4845 C C . SER B 1 339 ? 148.681 123.813 121.977 1.00 2.42 339 SER B C 1
ATOM 4846 O O . SER B 1 339 ? 148.210 122.712 121.733 1.00 2.88 339 SER B O 1
ATOM 4849 N N . TYR B 1 340 ? 149.897 123.964 122.487 1.00 1.97 340 TYR B N 1
ATOM 4850 C CA . TYR B 1 340 ? 150.634 122.841 123.059 1.00 1.35 340 TYR B CA 1
ATOM 4851 C C . TYR B 1 340 ? 151.671 123.390 124.033 1.00 0.85 340 TYR B C 1
ATOM 4852 O O . TYR B 1 340 ? 151.921 124.593 124.087 1.00 1.63 340 TYR B O 1
ATOM 4861 N N . ILE B 1 341 ? 152.268 122.489 124.802 1.00 0.59 341 ILE B N 1
ATOM 4862 C CA . ILE B 1 341 ? 153.029 122.854 125.995 1.00 1.06 341 ILE B CA 1
ATOM 4863 C C . ILE B 1 341 ? 154.381 123.447 125.603 1.00 1.14 341 ILE B C 1
ATOM 4864 O O . ILE B 1 341 ? 155.124 122.868 124.807 1.00 1.12 341 ILE B O 1
ATOM 4869 N N . LYS B 1 342 ? 154.702 124.604 126.176 1.00 0.78 342 LYS B N 1
ATOM 4870 C CA . LYS B 1 342 ? 155.967 125.300 125.980 1.00 2.24 342 LYS B CA 1
ATOM 4871 C C . LYS B 1 342 ? 156.707 125.450 127.308 1.00 0.68 342 LYS B C 1
ATOM 4872 O O . LYS B 1 342 ? 156.133 125.297 128.385 1.00 0.61 342 LYS B O 1
ATOM 4878 N N . ALA B 1 343 ? 158.003 125.773 127.211 1.00 0.74 343 ALA B N 1
ATOM 4879 C CA . ALA B 1 343 ? 158.876 125.801 128.388 1.00 1.01 343 ALA B CA 1
ATOM 4880 C C . ALA B 1 343 ? 158.402 126.810 129.431 1.00 0.50 343 ALA B C 1
ATOM 4881 O O . ALA B 1 343 ? 158.470 126.541 130.633 1.00 0.62 343 ALA B O 1
ATOM 4883 N N . VAL B 1 344 ? 157.955 127.991 128.990 1.00 0.54 344 VAL B N 1
ATOM 4884 C CA . VAL B 1 344 ? 157.523 129.036 129.920 1.00 0.66 344 VAL B CA 1
ATOM 4885 C C . VAL B 1 344 ? 156.294 128.593 130.720 1.00 0.36 344 VAL B C 1
ATOM 4886 O O . VAL B 1 344 ? 156.139 128.967 131.887 1.00 0.32 344 VAL B O 1
ATOM 4890 N N . ASP B 1 345 ? 155.424 127.770 130.126 1.00 0.58 345 ASP B N 1
ATOM 4891 C CA . ASP B 1 345 ? 154.276 127.210 130.849 1.00 1.39 345 ASP B CA 1
ATOM 4892 C C . ASP B 1 345 ? 154.724 126.293 131.980 1.00 0.17 345 ASP B C 1
ATOM 4893 O O . ASP B 1 345 ? 154.145 126.303 133.066 1.00 0.16 345 ASP B O 1
ATOM 4898 N N . ILE B 1 346 ? 155.758 125.492 131.736 1.00 0.14 346 ILE B N 1
ATOM 4899 C CA . ILE B 1 346 ? 156.290 124.617 132.780 1.00 0.17 346 ILE B CA 1
ATOM 4900 C C . ILE B 1 346 ? 156.782 125.438 133.967 1.00 0.11 346 ILE B C 1
ATOM 4901 O O . ILE B 1 346 ? 156.478 125.131 135.124 1.00 0.05 346 ILE B O 1
ATOM 4906 N N . TYR B 1 347 ? 157.552 126.492 133.695 1.00 0.11 347 TYR B N 1
ATOM 4907 C CA . TYR B 1 347 ? 158.052 127.349 134.764 1.00 0.11 347 TYR B CA 1
ATOM 4908 C C . TYR B 1 347 ? 156.901 127.965 135.562 1.00 0.05 347 TYR B C 1
ATOM 4909 O O . TYR B 1 347 ? 156.910 127.952 136.796 1.00 0.07 347 TYR B O 1
ATOM 4918 N N . LEU B 1 348 ? 155.894 128.507 134.868 1.00 0.05 348 LEU B N 1
ATOM 4919 C CA . LEU B 1 348 ? 154.802 129.192 135.560 1.00 0.13 348 LEU B CA 1
ATOM 4920 C C . LEU B 1 348 ? 153.988 128.244 136.442 1.00 0.07 348 LEU B C 1
ATOM 4921 O O . LEU B 1 348 ? 153.634 128.595 137.574 1.00 0.07 348 LEU B O 1
ATOM 4926 N N . TRP B 1 349 ? 153.676 127.041 135.947 1.00 0.04 349 TRP B N 1
ATOM 4927 C CA . TRP B 1 349 ? 152.829 126.149 136.728 1.00 0.10 349 TRP B CA 1
ATOM 4928 C C . TRP B 1 349 ? 153.575 125.506 137.893 1.00 0.07 349 TRP B C 1
ATOM 4929 O O . TRP B 1 349 ? 152.952 125.220 138.917 1.00 0.05 349 TRP B O 1
ATOM 4940 N N . VAL B 1 350 ? 154.890 125.285 137.774 1.00 0.04 350 VAL B N 1
ATOM 4941 C CA . VAL B 1 350 ? 155.675 124.856 138.938 1.00 0.05 350 VAL B CA 1
ATOM 4942 C C . VAL B 1 350 ? 155.656 125.933 140.020 1.00 0.03 350 VAL B C 1
ATOM 4943 O O . VAL B 1 350 ? 155.496 125.637 141.210 1.00 0.03 350 VAL B O 1
ATOM 4947 N N . SER B 1 351 ? 155.804 127.202 139.623 1.00 0.05 351 SER B N 1
ATOM 4948 C CA . SER B 1 351 ? 155.741 128.288 140.601 1.00 0.09 351 SER B CA 1
ATOM 4949 C C . SER B 1 351 ? 154.386 128.332 141.298 1.00 0.06 351 SER B C 1
ATOM 4950 O O . SER B 1 351 ? 154.316 128.573 142.506 1.00 0.04 351 SER B O 1
ATOM 4953 N N . PHE B 1 352 ? 153.304 128.117 140.541 1.00 0.04 352 PHE B N 1
ATOM 4954 C CA . PHE B 1 352 ? 151.964 128.090 141.122 1.00 0.10 352 PHE B CA 1
ATOM 4955 C C . PHE B 1 352 ? 151.829 126.984 142.167 1.00 0.05 352 PHE B C 1
ATOM 4956 O O . PHE B 1 352 ? 151.205 127.180 143.212 1.00 0.05 352 PHE B O 1
ATOM 4964 N N . VAL B 1 353 ? 152.390 125.807 141.882 1.00 0.04 353 VAL B N 1
ATOM 4965 C CA . VAL B 1 353 ? 152.353 124.701 142.840 1.00 0.04 353 VAL B CA 1
ATOM 4966 C C . VAL B 1 353 ? 153.089 125.066 144.126 1.00 0.06 353 VAL B C 1
ATOM 4967 O O . VAL B 1 353 ? 152.616 124.768 145.231 1.00 0.05 353 VAL B O 1
ATOM 4971 N N . PHE B 1 354 ? 154.247 125.727 144.010 1.00 0.06 354 PHE B N 1
ATOM 4972 C CA . PHE B 1 354 ? 154.963 126.168 145.208 1.00 0.11 354 PHE B CA 1
ATOM 4973 C C . PHE B 1 354 ? 154.087 127.069 146.080 1.00 0.14 354 PHE B C 1
ATOM 4974 O O . PHE B 1 354 ? 154.055 126.918 147.303 1.00 0.21 354 PHE B O 1
ATOM 4982 N N . VAL B 1 355 ? 153.383 128.025 145.463 1.00 0.07 355 VAL B N 1
ATOM 4983 C CA . VAL B 1 355 ? 152.530 128.942 146.223 1.00 0.13 355 VAL B CA 1
ATOM 4984 C C . VAL B 1 355 ? 151.395 128.194 146.928 1.00 0.20 355 VAL B C 1
ATOM 4985 O O . VAL B 1 355 ? 151.051 128.492 148.080 1.00 0.36 355 VAL B O 1
ATOM 4989 N N . PHE B 1 356 ? 150.810 127.205 146.256 1.00 0.19 356 PHE B N 1
ATOM 4990 C CA . PHE B 1 356 ? 149.745 126.383 146.834 1.00 0.17 356 PHE B CA 1
ATOM 4991 C C . PHE B 1 356 ? 150.235 125.624 148.067 1.00 0.39 356 PHE B C 1
ATOM 4992 O O . PHE B 1 356 ? 149.541 125.569 149.087 1.00 0.65 356 PHE B O 1
ATOM 5000 N N . LEU B 1 357 ? 151.423 125.009 147.982 1.00 0.34 357 LEU B N 1
ATOM 5001 C CA . LEU B 1 357 ? 151.933 124.254 149.127 1.00 0.63 357 LEU B CA 1
ATOM 5002 C C . LEU B 1 357 ? 152.191 125.144 150.350 1.00 0.70 357 LEU B C 1
ATOM 5003 O O . LEU B 1 357 ? 152.045 124.688 151.488 1.00 0.86 357 LEU B O 1
ATOM 5008 N N . SER B 1 358 ? 152.572 126.408 150.135 1.00 0.91 358 SER B N 1
ATOM 5009 C CA . SER B 1 358 ? 152.800 127.319 151.255 1.00 1.62 358 SER B CA 1
ATOM 5010 C C . SER B 1 358 ? 151.525 127.580 152.055 1.00 1.57 358 SER B C 1
ATOM 5011 O O . SER B 1 358 ? 151.588 127.840 153.259 1.00 2.33 358 SER B O 1
ATOM 5014 N N . VAL B 1 359 ? 150.361 127.447 151.433 1.00 1.35 359 VAL B N 1
ATOM 5015 C CA . VAL B 1 359 ? 149.127 127.609 152.197 1.00 1.39 359 VAL B CA 1
ATOM 5016 C C . VAL B 1 359 ? 148.790 126.341 152.973 1.00 1.85 359 VAL B C 1
ATOM 5017 O O . VAL B 1 359 ? 148.302 126.411 154.103 1.00 0.97 359 VAL B O 1
ATOM 5021 N N . LEU B 1 360 ? 149.002 125.169 152.369 1.00 1.77 360 LEU B N 1
ATOM 5022 C CA . LEU B 1 360 ? 148.768 123.926 153.089 1.00 2.02 360 LEU B CA 1
ATOM 5023 C C . LEU B 1 360 ? 149.622 123.836 154.356 1.00 2.12 360 LEU B C 1
ATOM 5024 O O . LEU B 1 360 ? 149.193 123.257 155.363 1.00 2.19 360 LEU B O 1
ATOM 5029 N N . GLU B 1 361 ? 150.838 124.385 154.315 1.00 2.38 361 GLU B N 1
ATOM 5030 C CA . GLU B 1 361 ? 151.729 124.323 155.471 1.00 2.69 361 GLU B CA 1
ATOM 5031 C C . GLU B 1 361 ? 151.121 124.996 156.696 1.00 2.75 361 GLU B C 1
ATOM 5032 O O . GLU B 1 361 ? 151.150 124.445 157.796 1.00 2.86 361 GLU B O 1
ATOM 5038 N N . TYR B 1 362 ? 150.573 126.197 156.527 1.00 1.55 362 TYR B N 1
ATOM 5039 C CA . TYR B 1 362 ? 150.004 126.891 157.675 1.00 2.51 362 TYR B CA 1
ATOM 5040 C C . TYR B 1 362 ? 148.712 126.245 158.150 1.00 3.24 362 TYR B C 1
ATOM 5041 O O . TYR B 1 362 ? 148.415 126.280 159.348 1.00 3.74 362 TYR B O 1
ATOM 5050 N N . ALA B 1 363 ? 147.928 125.667 157.238 1.00 1.66 363 ALA B N 1
ATOM 5051 C CA . ALA B 1 363 ? 146.748 124.930 157.670 1.00 2.23 363 ALA B CA 1
ATOM 5052 C C . ALA B 1 363 ? 147.130 123.828 158.651 1.00 4.04 363 ALA B C 1
ATOM 5053 O O . ALA B 1 363 ? 146.477 123.645 159.684 1.00 3.75 363 ALA B O 1
ATOM 5055 N N . ALA B 1 364 ? 148.185 123.069 158.332 1.00 3.09 364 ALA B N 1
ATOM 5056 C CA . ALA B 1 364 ? 148.619 122.012 159.239 1.00 3.98 364 ALA B CA 1
ATOM 5057 C C . ALA B 1 364 ? 149.088 122.573 160.583 1.00 6.50 364 ALA B C 1
ATOM 5058 O O . ALA B 1 364 ? 148.800 121.998 161.639 1.00 5.95 364 ALA B O 1
ATOM 5060 N N . VAL B 1 365 ? 149.840 123.674 160.555 1.00 4.27 365 VAL B N 1
ATOM 5061 C CA . VAL B 1 365 ? 150.359 124.261 161.789 1.00 6.05 365 VAL B CA 1
ATOM 5062 C C . VAL B 1 365 ? 149.213 124.701 162.701 1.00 8.29 365 VAL B C 1
ATOM 5063 O O . VAL B 1 365 ? 149.216 124.433 163.906 1.00 10.47 365 VAL B O 1
ATOM 5067 N N . ASN B 1 366 ? 148.213 125.374 162.133 1.00 8.42 366 ASN B N 1
ATOM 5068 C CA . ASN B 1 366 ? 147.106 125.864 162.947 1.00 7.46 366 ASN B CA 1
ATOM 5069 C C . ASN B 1 366 ? 146.326 124.718 163.582 1.00 8.49 366 ASN B C 1
ATOM 5070 O O . ASN B 1 366 ? 145.949 124.793 164.755 1.00 12.76 366 ASN B O 1
ATOM 5075 N N . TYR B 1 367 ? 146.062 123.657 162.818 1.00 10.39 367 TYR B N 1
ATOM 5076 C CA . TYR B 1 367 ? 145.327 122.530 163.375 1.00 9.04 367 TYR B CA 1
ATOM 5077 C C . TYR B 1 367 ? 146.082 121.881 164.535 1.00 12.61 367 TYR B C 1
ATOM 5078 O O . TYR B 1 367 ? 145.488 121.565 165.571 1.00 14.11 367 TYR B O 1
ATOM 5087 N N . LEU B 1 368 ? 147.390 121.666 164.377 1.00 8.74 368 LEU B N 1
ATOM 5088 C CA . LEU B 1 368 ? 148.150 121.013 165.434 1.00 12.20 368 LEU B CA 1
ATOM 5089 C C . LEU B 1 368 ? 148.213 121.863 166.700 1.00 16.86 368 LEU B C 1
ATOM 5090 O O . LEU B 1 368 ? 148.117 121.336 167.814 1.00 22.03 368 LEU B O 1
ATOM 5095 N N . THR B 1 369 ? 148.373 123.179 166.553 1.00 16.63 369 THR B N 1
ATOM 5096 C CA . THR B 1 369 ? 148.402 124.040 167.729 1.00 17.37 369 THR B CA 1
ATOM 5097 C C . THR B 1 369 ? 147.076 123.998 168.478 1.00 22.85 369 THR B C 1
ATOM 5098 O O . THR B 1 369 ? 147.054 123.933 169.713 1.00 25.15 369 THR B O 1
ATOM 5102 N N . THR B 1 370 ? 145.962 124.040 167.746 1.00 19.82 370 THR B N 1
ATOM 5103 C CA . THR B 1 370 ? 144.660 123.985 168.396 1.00 18.96 370 THR B CA 1
ATOM 5104 C C . THR B 1 370 ? 144.476 122.671 169.140 1.00 22.93 370 THR B C 1
ATOM 5105 O O . THR B 1 370 ? 143.945 122.651 170.254 1.00 26.45 370 THR B O 1
ATOM 5109 N N . VAL B 1 371 ? 144.908 121.563 168.538 1.00 19.91 371 VAL B N 1
ATOM 5110 C CA . VAL B 1 371 ? 144.796 120.270 169.202 1.00 21.64 371 VAL B CA 1
ATOM 5111 C C . VAL B 1 371 ? 145.570 120.272 170.513 1.00 28.23 371 VAL B C 1
ATOM 5112 O O . VAL B 1 371 ? 145.080 119.796 171.543 1.00 28.45 371 VAL B O 1
ATOM 5116 N N . GLN B 1 372 ? 146.790 120.808 170.497 1.00 27.10 372 GLN B N 1
ATOM 5117 C CA . GLN B 1 372 ? 147.605 120.804 171.708 1.00 22.96 372 GLN B CA 1
ATOM 5118 C C . GLN B 1 372 ? 146.978 121.648 172.811 1.00 30.19 372 GLN B C 1
ATOM 5119 O O . GLN B 1 372 ? 146.969 121.245 173.978 1.00 33.45 372 GLN B O 1
ATOM 5121 N N . GLU B 1 373 ? 146.455 122.824 172.466 1.00 27.87 373 GLU B N 1
ATOM 5122 C CA . GLU B 1 373 ? 145.855 123.669 173.490 1.00 24.88 373 GLU B CA 1
ATOM 5123 C C . GLU B 1 373 ? 144.626 123.013 174.102 1.00 32.67 373 GLU B C 1
ATOM 5124 O O . GLU B 1 373 ? 144.442 123.035 175.324 1.00 35.93 373 GLU B O 1
ATOM 5126 N N . ARG B 1 374 ? 143.782 122.401 173.267 1.00 28.87 374 ARG B N 1
ATOM 5127 C CA . ARG B 1 374 ? 142.600 121.734 173.793 1.00 29.19 374 ARG B CA 1
ATOM 5128 C C . ARG B 1 374 ? 142.982 120.585 174.714 1.00 34.51 374 ARG B C 1
ATOM 5129 O O . ARG B 1 374 ? 142.372 120.392 175.770 1.00 36.76 374 ARG B O 1
ATOM 5131 N N . LYS B 1 375 ? 143.995 119.811 174.329 1.00 33.88 375 LYS B N 1
ATOM 5132 C CA . LYS B 1 375 ? 144.435 118.705 175.170 1.00 31.19 375 LYS B CA 1
ATOM 5133 C C . LYS B 1 375 ? 144.958 119.201 176.511 1.00 35.66 375 LYS B C 1
ATOM 5134 O O . LYS B 1 375 ? 144.665 118.611 177.554 1.00 40.50 375 LYS B O 1
ATOM 5136 N N . GLU B 1 376 ? 145.741 120.281 176.503 1.00 36.24 376 GLU B N 1
ATOM 5137 C CA . GLU B 1 376 ? 146.293 120.783 177.756 1.00 37.03 376 GLU B CA 1
ATOM 5138 C C . GLU B 1 376 ? 145.200 121.267 178.694 1.00 36.24 376 GLU B C 1
ATOM 5139 O O . GLU B 1 376 ? 145.232 120.988 179.897 1.00 48.49 376 GLU B O 1
ATOM 5141 N N . GLN B 1 377 ? 144.214 121.994 178.169 1.00 34.91 377 GLN B N 1
ATOM 5142 C CA . GLN B 1 377 ? 143.139 122.467 179.029 1.00 36.56 377 GLN B CA 1
ATOM 5143 C C . GLN B 1 377 ? 142.304 121.305 179.556 1.00 39.42 377 GLN B C 1
ATOM 5144 O O . GLN B 1 377 ? 141.873 121.316 180.713 1.00 49.64 377 GLN B O 1
ATOM 5146 N N . ASP B 1 451 ? 156.984 130.309 171.403 1.00 31.24 451 ASP B N 1
ATOM 5147 C CA . ASP B 1 451 ? 158.004 129.546 170.690 1.00 28.40 451 ASP B CA 1
ATOM 5148 C C . ASP B 1 451 ? 157.591 129.268 169.246 1.00 28.39 451 ASP B C 1
ATOM 5149 O O . ASP B 1 451 ? 156.430 129.419 168.890 1.00 29.37 451 ASP B O 1
ATOM 5154 N N . THR B 1 452 ? 158.555 128.868 168.420 1.00 25.88 452 THR B N 1
ATOM 5155 C CA . THR B 1 452 ? 158.311 128.564 167.016 1.00 18.89 452 THR B CA 1
ATOM 5156 C C . THR B 1 452 ? 158.031 127.075 166.850 1.00 20.93 452 THR B C 1
ATOM 5157 O O . THR B 1 452 ? 158.750 126.238 167.401 1.00 26.31 452 THR B O 1
ATOM 5161 N N . HIS B 1 453 ? 156.985 126.755 166.093 1.00 17.68 453 HIS B N 1
ATOM 5162 C CA . HIS B 1 453 ? 156.659 125.373 165.769 1.00 16.14 453 HIS B CA 1
ATOM 5163 C C . HIS B 1 453 ? 157.722 124.778 164.845 1.00 13.96 453 HIS B C 1
ATOM 5164 O O . HIS B 1 453 ? 158.337 125.478 164.040 1.00 14.82 453 HIS B O 1
ATOM 5171 N N . ALA B 1 454 ? 157.937 123.466 164.976 1.00 12.63 454 ALA B N 1
ATOM 5172 C CA . ALA B 1 454 ? 158.991 122.794 164.217 1.00 14.53 454 ALA B CA 1
ATOM 5173 C C . ALA B 1 454 ? 158.768 122.881 162.710 1.00 11.55 454 ALA B C 1
ATOM 5174 O O . ALA B 1 454 ? 159.737 122.950 161.939 1.00 12.12 454 ALA B O 1
ATOM 5176 N N . ILE B 1 455 ? 157.507 122.870 162.271 1.00 12.14 455 ILE B N 1
ATOM 5177 C CA . ILE B 1 455 ? 157.202 122.888 160.844 1.00 9.78 455 ILE B CA 1
ATOM 5178 C C . ILE B 1 455 ? 157.681 124.186 160.205 1.00 9.74 455 ILE B C 1
ATOM 5179 O O . ILE B 1 455 ? 158.272 124.171 159.122 1.00 13.19 455 ILE B O 1
ATOM 5184 N N . ASP B 1 456 ? 157.450 125.324 160.868 1.00 8.21 456 ASP B N 1
ATOM 5185 C CA . ASP B 1 456 ? 157.965 126.595 160.359 1.00 9.20 456 ASP B CA 1
ATOM 5186 C C . ASP B 1 456 ? 159.486 126.580 160.270 1.00 9.92 456 ASP B C 1
ATOM 5187 O O . ASP B 1 456 ? 160.062 127.057 159.282 1.00 10.69 456 ASP B O 1
ATOM 5192 N N . LYS B 1 457 ? 160.150 126.036 161.295 1.00 8.93 457 LYS B N 1
ATOM 5193 C CA . LYS B 1 457 ? 161.608 126.008 161.326 1.00 11.58 457 LYS B CA 1
ATOM 5194 C C . LYS B 1 457 ? 162.173 125.201 160.167 1.00 5.54 457 LYS B C 1
ATOM 5195 O O . LYS B 1 457 ? 163.162 125.603 159.550 1.00 11.24 457 LYS B O 1
ATOM 5201 N N . TYR B 1 458 ? 161.560 124.059 159.852 1.00 7.18 458 TYR B N 1
ATOM 5202 C CA . TYR B 1 458 ? 162.052 123.276 158.723 1.00 11.49 458 TYR B CA 1
ATOM 5203 C C . TYR B 1 458 ? 161.685 123.920 157.385 1.00 7.96 458 TYR B C 1
ATOM 5204 O O . TYR B 1 458 ? 162.497 123.906 156.457 1.00 10.61 458 TYR B O 1
ATOM 5213 N N . SER B 1 459 ? 160.485 124.505 157.273 1.00 7.05 459 SER B N 1
ATOM 5214 C CA . SER B 1 459 ? 160.057 125.097 156.005 1.00 9.30 459 SER B CA 1
ATOM 5215 C C . SER B 1 459 ? 160.947 126.265 155.601 1.00 5.72 459 SER B C 1
ATOM 5216 O O . SER B 1 459 ? 161.265 126.423 154.411 1.00 7.35 459 SER B O 1
ATOM 5219 N N . ARG B 1 460 ? 161.378 127.065 156.586 1.00 6.74 460 ARG B N 1
ATOM 5220 C CA . ARG B 1 460 ? 162.247 128.210 156.319 1.00 5.98 460 ARG B CA 1
ATOM 5221 C C . ARG B 1 460 ? 163.510 127.809 155.565 1.00 7.37 460 ARG B C 1
ATOM 5222 O O . ARG B 1 460 ? 164.085 128.624 154.839 1.00 8.44 460 ARG B O 1
ATOM 5230 N N . ILE B 1 461 ? 163.961 126.572 155.729 1.00 5.82 461 ILE B N 1
ATOM 5231 C CA . ILE B 1 461 ? 165.128 126.069 155.021 1.00 8.68 461 ILE B CA 1
ATOM 5232 C C . ILE B 1 461 ? 164.737 125.295 153.771 1.00 5.92 461 ILE B C 1
ATOM 5233 O O . ILE B 1 461 ? 165.356 125.455 152.723 1.00 7.10 461 ILE B O 1
ATOM 5238 N N . ILE B 1 462 ? 163.718 124.442 153.877 1.00 3.71 462 ILE B N 1
ATOM 5239 C CA . ILE B 1 462 ? 163.440 123.468 152.830 1.00 4.11 462 ILE B CA 1
ATOM 5240 C C . ILE B 1 462 ? 162.891 124.143 151.570 1.00 4.25 462 ILE B C 1
ATOM 5241 O O . ILE B 1 462 ? 163.272 123.774 150.454 1.00 4.93 462 ILE B O 1
ATOM 5246 N N . PHE B 1 463 ? 161.985 125.121 151.710 1.00 3.42 463 PHE B N 1
ATOM 5247 C CA . PHE B 1 463 ? 161.371 125.697 150.510 1.00 3.28 463 PHE B CA 1
ATOM 5248 C C . PHE B 1 463 ? 162.384 126.355 149.564 1.00 3.51 463 PHE B C 1
ATOM 5249 O O . PHE B 1 463 ? 162.393 126.012 148.362 1.00 5.71 463 PHE B O 1
ATOM 5257 N N . PRO B 1 464 ? 163.240 127.292 150.011 1.00 5.43 464 PRO B N 1
ATOM 5258 C CA . PRO B 1 464 ? 164.200 127.908 149.073 1.00 3.21 464 PRO B CA 1
ATOM 5259 C C . PRO B 1 464 ? 165.175 126.933 148.433 1.00 3.87 464 PRO B C 1
ATOM 5260 O O . PRO B 1 464 ? 165.551 127.119 147.269 1.00 4.84 464 PRO B O 1
ATOM 5264 N N . ALA B 1 465 ? 165.619 125.912 149.169 1.00 3.73 465 ALA B N 1
ATOM 5265 C CA . ALA B 1 465 ? 166.572 124.963 148.602 1.00 5.36 465 ALA B CA 1
ATOM 5266 C C . ALA B 1 465 ? 165.953 124.165 147.460 1.00 4.26 465 ALA B C 1
ATOM 5267 O O . ALA B 1 465 ? 166.596 123.946 146.424 1.00 5.59 465 ALA B O 1
ATOM 5269 N N . ALA B 1 466 ? 164.699 123.735 147.628 1.00 2.14 466 ALA B N 1
ATOM 5270 C CA . ALA B 1 466 ? 163.998 123.034 146.559 1.00 2.30 466 ALA B CA 1
ATOM 5271 C C . ALA B 1 466 ? 163.789 123.936 145.347 1.00 2.03 466 ALA B C 1
ATOM 5272 O O . ALA B 1 466 ? 163.933 123.490 144.202 1.00 2.16 466 ALA B O 1
ATOM 5274 N N . TYR B 1 467 ? 163.450 125.212 145.574 1.00 1.95 467 TYR B N 1
ATOM 5275 C CA . TYR B 1 467 ? 163.262 126.107 144.431 1.00 1.85 467 TYR B CA 1
ATOM 5276 C C . TYR B 1 467 ? 164.575 126.333 143.675 1.00 1.95 467 TYR B C 1
ATOM 5277 O O . TYR B 1 467 ? 164.587 126.378 142.437 1.00 1.81 467 TYR B O 1
ATOM 5286 N N . ILE B 1 468 ? 165.688 126.469 144.406 1.00 2.00 468 ILE B N 1
ATOM 5287 C CA . ILE B 1 468 ? 166.995 126.633 143.770 1.00 2.86 468 ILE B CA 1
ATOM 5288 C C . ILE B 1 468 ? 167.364 125.397 142.955 1.00 3.56 468 ILE B C 1
ATOM 5289 O O . ILE B 1 468 ? 167.895 125.503 141.840 1.00 5.75 468 ILE B O 1
ATOM 5294 N N . LEU B 1 469 ? 167.106 124.208 143.500 1.00 3.07 469 LEU B N 1
ATOM 5295 C CA . LEU B 1 469 ? 167.403 122.977 142.769 1.00 6.24 469 LEU B CA 1
ATOM 5296 C C . LEU B 1 469 ? 166.579 122.875 141.488 1.00 5.35 469 LEU B C 1
ATOM 5297 O O . LEU B 1 469 ? 167.099 122.481 140.429 1.00 6.37 469 LEU B O 1
ATOM 5302 N N . PHE B 1 470 ? 165.288 123.224 141.565 1.00 2.83 470 PHE B N 1
ATOM 5303 C CA . PHE B 1 470 ? 164.452 123.227 140.370 1.00 2.91 470 PHE B CA 1
ATOM 5304 C C . PHE B 1 470 ? 165.006 124.186 139.322 1.00 2.57 470 PHE B C 1
ATOM 5305 O O . PHE B 1 470 ? 165.053 123.850 138.137 1.00 3.36 470 PHE B O 1
ATOM 5313 N N . ASN B 1 471 ? 165.441 125.376 139.743 1.00 1.73 471 ASN B N 1
ATOM 5314 C CA . ASN B 1 471 ? 166.005 126.328 138.792 1.00 2.69 471 ASN B CA 1
ATOM 5315 C C . ASN B 1 471 ? 167.280 125.797 138.138 1.00 5.72 471 ASN B C 1
ATOM 5316 O O . ASN B 1 471 ? 167.485 125.972 136.929 1.00 5.37 471 ASN B O 1
ATOM 5321 N N . LEU B 1 472 ? 168.143 125.136 138.912 1.00 4.88 472 LEU B N 1
ATOM 5322 C CA . LEU B 1 472 ? 169.368 124.587 138.334 1.00 7.49 472 LEU B CA 1
ATOM 5323 C C . LEU B 1 472 ? 169.054 123.540 137.271 1.00 10.89 472 LEU B C 1
ATOM 5324 O O . LEU B 1 472 ? 169.625 123.560 136.175 1.00 13.17 472 LEU B O 1
ATOM 5329 N N . ILE B 1 473 ? 168.119 122.639 137.566 1.00 7.06 473 ILE B N 1
ATOM 5330 C CA . ILE B 1 473 ? 167.769 121.605 136.594 1.00 7.96 473 ILE B CA 1
ATOM 5331 C C . ILE B 1 473 ? 167.126 122.222 135.352 1.00 10.64 473 ILE B C 1
ATOM 5332 O O . ILE B 1 473 ? 167.467 121.868 134.215 1.00 9.94 473 ILE B O 1
ATOM 5337 N N . TYR B 1 474 ? 166.191 123.157 135.552 1.00 8.24 474 TYR B N 1
ATOM 5338 C CA . TYR B 1 474 ? 165.487 123.779 134.434 1.00 3.73 474 TYR B CA 1
ATOM 5339 C C . TYR B 1 474 ? 166.451 124.489 133.493 1.00 6.12 474 TYR B C 1
ATOM 5340 O O . TYR B 1 474 ? 166.383 124.315 132.273 1.00 5.90 474 TYR B O 1
ATOM 5349 N N . TRP B 1 475 ? 167.344 125.314 134.042 1.00 6.10 475 TRP B N 1
ATOM 5350 C CA . TRP B 1 475 ? 168.235 126.079 133.186 1.00 7.43 475 TRP B CA 1
ATOM 5351 C C . TRP B 1 475 ? 169.383 125.242 132.635 1.00 12.63 475 TRP B C 1
ATOM 5352 O O . TRP B 1 475 ? 169.985 125.637 131.637 1.00 17.49 475 TRP B O 1
ATOM 5363 N N . SER B 1 476 ? 169.699 124.091 133.238 1.00 13.69 476 SER B N 1
ATOM 5364 C CA . SER B 1 476 ? 170.618 123.177 132.568 1.00 15.32 476 SER B CA 1
ATOM 5365 C C . SER B 1 476 ? 169.949 122.447 131.412 1.00 17.25 476 SER B C 1
ATOM 5366 O O . SER B 1 476 ? 170.621 122.089 130.442 1.00 23.18 476 SER B O 1
ATOM 5369 N N . ILE B 1 477 ? 168.637 122.232 131.479 1.00 14.93 477 ILE B N 1
ATOM 5370 C CA . ILE B 1 477 ? 167.961 121.555 130.376 1.00 13.21 477 ILE B CA 1
ATOM 5371 C C . ILE B 1 477 ? 167.694 122.512 129.219 1.00 17.47 477 ILE B C 1
ATOM 5372 O O . ILE B 1 477 ? 167.964 122.188 128.059 1.00 29.00 477 ILE B O 1
ATOM 5377 N N . PHE B 1 478 ? 167.167 123.703 129.501 1.00 16.12 478 PHE B N 1
ATOM 5378 C CA . PHE B 1 478 ? 166.707 124.602 128.447 1.00 14.35 478 PHE B CA 1
ATOM 5379 C C . PHE B 1 478 ? 167.725 125.667 128.070 1.00 22.71 478 PHE B C 1
ATOM 5380 O O . PHE B 1 478 ? 167.375 126.601 127.345 1.00 24.40 478 PHE B O 1
ATOM 5388 N N . SER B 1 479 ? 168.964 125.546 128.540 1.00 25.75 479 SER B N 1
ATOM 5389 C CA . SER B 1 479 ? 170.049 126.494 128.252 1.00 30.02 479 SER B CA 1
ATOM 5390 C C . SER B 1 479 ? 169.792 127.875 128.827 1.00 26.87 479 SER B C 1
ATOM 5391 O O . SER B 1 479 ? 170.731 128.605 129.139 1.00 31.05 479 SER B O 1
ATOM 5395 N N . LYS C 1 74 ? 155.642 125.666 62.502 1.00 40.21 74 LYS C N 1
ATOM 5396 C CA . LYS C 1 74 ? 154.766 125.871 63.648 1.00 28.85 74 LYS C CA 1
ATOM 5397 C C . LYS C 1 74 ? 154.276 124.539 64.196 1.00 34.30 74 LYS C C 1
ATOM 539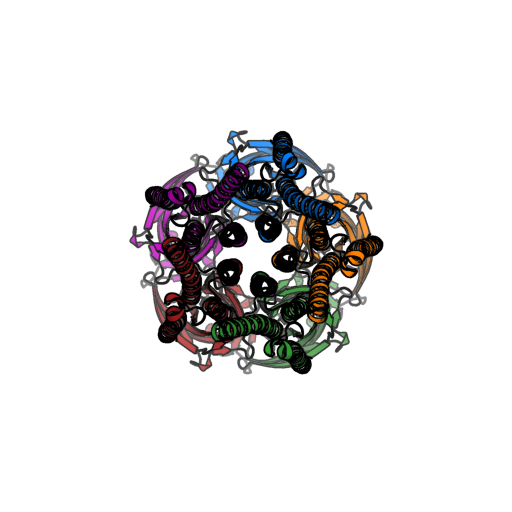8 O O . LYS C 1 74 ? 153.780 123.701 63.450 1.00 32.59 74 LYS C O 1
ATOM 5400 N N . SER C 1 75 ? 154.450 124.337 65.504 1.00 32.49 75 SER C N 1
ATOM 5401 C CA . SER C 1 75 ? 154.050 123.081 66.125 1.00 29.93 75 SER C CA 1
ATOM 5402 C C . SER C 1 75 ? 152.537 122.913 66.156 1.00 27.53 75 SER C C 1
ATOM 5403 O O . SER C 1 75 ? 152.038 121.785 66.150 1.00 28.02 75 SER C O 1
ATOM 5406 N N . GLU C 1 76 ? 151.794 124.018 66.191 1.00 26.72 76 GLU C N 1
ATOM 5407 C CA . GLU C 1 76 ? 150.339 123.952 66.207 1.00 30.64 76 GLU C CA 1
ATOM 5408 C C . GLU C 1 76 ? 149.755 123.564 64.857 1.00 30.70 76 GLU C C 1
ATOM 5409 O O . GLU C 1 76 ? 148.543 123.341 64.776 1.00 33.03 76 GLU C O 1
ATOM 5411 N N . GLN C 1 77 ? 150.571 123.488 63.805 1.00 33.08 77 GLN C N 1
ATOM 5412 C CA . GLN C 1 77 ? 150.129 122.981 62.512 1.00 29.05 77 GLN C CA 1
ATOM 5413 C C . GLN C 1 77 ? 150.346 121.480 62.369 1.00 31.23 77 GLN C C 1
ATOM 5414 O O . GLN C 1 77 ? 149.800 120.881 61.438 1.00 37.21 77 GLN C O 1
ATOM 5416 N N . LEU C 1 78 ? 151.114 120.863 63.267 1.00 31.39 78 LEU C N 1
ATOM 5417 C CA . LEU C 1 78 ? 151.203 119.409 63.282 1.00 30.07 78 LEU C CA 1
ATOM 5418 C C . LEU C 1 78 ? 149.906 118.799 63.785 1.00 33.34 78 LEU C C 1
ATOM 5419 O O . LEU C 1 78 ? 149.519 117.708 63.352 1.00 38.33 78 LEU C O 1
ATOM 5424 N N . LEU C 1 79 ? 149.222 119.481 64.702 1.00 29.22 79 LEU C N 1
ATOM 5425 C CA . LEU C 1 79 ? 147.856 119.146 65.073 1.00 29.26 79 LEU C CA 1
ATOM 5426 C C . LEU C 1 79 ? 146.909 119.942 64.183 1.00 34.82 79 LEU C C 1
ATOM 5427 O O . LEU C 1 79 ? 147.006 121.168 64.104 1.00 35.70 79 LEU C O 1
ATOM 5432 N N . ARG C 1 80 ? 145.995 119.249 63.513 1.00 31.47 80 ARG C N 1
ATOM 5433 C CA . ARG C 1 80 ? 145.069 119.903 62.589 1.00 29.69 80 ARG C CA 1
ATOM 5434 C C . ARG C 1 80 ? 143.999 120.614 63.412 1.00 30.92 80 ARG C C 1
ATOM 5435 O O . ARG C 1 80 ? 142.859 120.164 63.547 1.00 39.12 80 ARG C O 1
ATOM 5437 N N . ILE C 1 81 ? 144.394 121.755 63.976 1.00 29.79 81 ILE C N 1
ATOM 5438 C CA . ILE C 1 81 ? 143.511 122.474 64.893 1.00 32.14 81 ILE C CA 1
ATOM 5439 C C . ILE C 1 81 ? 142.261 122.973 64.183 1.00 35.29 81 ILE C C 1
ATOM 5440 O O . ILE C 1 81 ? 141.148 122.873 64.714 1.00 42.96 81 ILE C O 1
ATOM 5445 N N . ASP C 1 82 ? 142.415 123.510 62.979 1.00 35.03 82 ASP C N 1
ATOM 5446 C CA . ASP C 1 82 ? 141.298 124.102 62.257 1.00 31.84 82 ASP C CA 1
ATOM 5447 C C . ASP C 1 82 ? 140.466 123.077 61.498 1.00 35.35 82 ASP C C 1
ATOM 5448 O O . ASP C 1 82 ? 139.468 123.458 60.878 1.00 36.66 82 ASP C O 1
ATOM 5450 N N . ASP C 1 83 ? 140.841 121.800 61.534 1.00 32.96 83 ASP C N 1
ATOM 5451 C CA . ASP C 1 83 ? 140.116 120.750 60.831 1.00 35.83 83 ASP C CA 1
ATOM 5452 C C . ASP C 1 83 ? 139.113 120.016 61.712 1.00 35.63 83 ASP C C 1
ATOM 5453 O O . ASP C 1 83 ? 138.513 119.039 61.254 1.00 34.72 83 ASP C O 1
ATOM 5455 N N . HIS C 1 84 ? 138.934 120.435 62.961 1.00 31.17 84 HIS C N 1
ATOM 5456 C CA . HIS C 1 84 ? 138.045 119.739 63.879 1.00 32.06 84 HIS C CA 1
ATOM 5457 C C . HIS C 1 84 ? 137.265 120.744 64.715 1.00 34.24 84 HIS C C 1
ATOM 5458 O O . HIS C 1 84 ? 137.743 121.844 65.005 1.00 40.24 84 HIS C O 1
ATOM 5465 N N . ASP C 1 85 ? 136.063 120.338 65.121 1.00 26.71 85 ASP C N 1
ATOM 5466 C CA . ASP C 1 85 ? 135.235 121.120 66.035 1.00 25.87 85 ASP C CA 1
ATOM 5467 C C . ASP C 1 85 ? 135.573 120.688 67.457 1.00 27.66 85 ASP C C 1
ATOM 5468 O O . ASP C 1 85 ? 135.201 119.591 67.884 1.00 30.01 85 ASP C O 1
ATOM 5473 N N . PHE C 1 86 ? 136.290 121.541 68.187 1.00 29.07 86 PHE C N 1
ATOM 5474 C CA . PHE C 1 86 ? 136.690 121.245 69.554 1.00 24.00 86 PHE C CA 1
ATOM 5475 C C . PHE C 1 86 ? 135.717 121.809 70.584 1.00 29.78 86 PHE C C 1
ATOM 5476 O O . PHE C 1 86 ? 136.094 122.006 71.745 1.00 31.94 86 PHE C O 1
ATOM 5484 N N . SER C 1 87 ? 134.487 122.101 70.175 1.00 26.88 87 SER C N 1
ATOM 5485 C CA . SER C 1 87 ? 133.408 122.381 71.115 1.00 26.47 87 SER C CA 1
ATOM 5486 C C . SER C 1 87 ? 132.645 121.125 71.520 1.00 24.45 87 SER C C 1
ATOM 5487 O O . SER C 1 87 ? 131.816 121.194 72.427 1.00 26.82 87 SER C O 1
ATOM 5490 N N . MET C 1 88 ? 132.898 119.991 70.873 1.00 21.70 88 MET C N 1
ATOM 5491 C CA . MET C 1 88 ? 132.302 118.718 71.249 1.00 21.71 88 MET C CA 1
ATOM 5492 C C . MET C 1 88 ? 133.360 117.774 71.812 1.00 18.96 88 MET C C 1
ATOM 5493 O O . MET C 1 88 ? 134.550 117.877 71.510 1.00 22.62 88 MET C O 1
ATOM 5495 N N . ARG C 1 89 ? 132.907 116.826 72.627 1.00 15.45 89 ARG C N 1
ATOM 5496 C CA . ARG C 1 89 ? 133.790 115.897 73.315 1.00 15.13 89 ARG C CA 1
ATOM 5497 C C . ARG C 1 89 ? 134.308 114.818 72.368 1.00 16.71 89 ARG C C 1
ATOM 5498 O O . ARG C 1 89 ? 133.709 114.542 71.328 1.00 18.33 89 ARG C O 1
ATOM 5506 N N . PRO C 1 90 ? 135.441 114.203 72.694 1.00 18.20 90 PRO C N 1
ATOM 5507 C CA . PRO C 1 90 ? 135.865 113.019 71.940 1.00 16.35 90 PRO C CA 1
ATOM 5508 C C . PRO C 1 90 ? 134.849 111.894 72.090 1.00 19.97 90 PRO C C 1
ATOM 5509 O O . PRO C 1 90 ? 134.291 111.677 73.166 1.00 17.53 90 PRO C O 1
ATOM 5513 N N . GLY C 1 91 ? 134.607 111.173 70.997 1.00 24.47 91 GLY C N 1
ATOM 5514 C CA . GLY C 1 91 ? 133.639 110.096 71.035 1.00 20.02 91 GLY C CA 1
ATOM 5515 C C . GLY C 1 91 ? 132.194 110.536 71.046 1.00 20.34 91 GLY C C 1
ATOM 5516 O O . GLY C 1 91 ? 131.329 109.753 71.446 1.00 25.82 91 GLY C O 1
ATOM 5517 N N . PHE C 1 92 ? 131.911 111.776 70.642 1.00 22.90 92 PHE C N 1
ATOM 5518 C CA . PHE C 1 92 ? 130.558 112.318 70.684 1.00 20.74 92 PHE C CA 1
ATOM 5519 C C . PHE C 1 92 ? 129.577 111.426 69.936 1.00 27.70 92 PHE C C 1
ATOM 5520 O O . PHE C 1 92 ? 129.862 110.943 68.838 1.00 35.77 92 PHE C O 1
ATOM 5528 N N . GLY C 1 93 ? 128.416 111.198 70.553 1.00 25.81 93 GLY C N 1
ATOM 5529 C CA . GLY C 1 93 ? 127.388 110.355 69.984 1.00 27.56 93 GLY C CA 1
ATOM 5530 C C . GLY C 1 93 ? 127.463 108.898 70.388 1.00 30.85 93 GLY C C 1
ATOM 5531 O O . GLY C 1 93 ? 126.538 108.140 70.077 1.00 33.78 93 GLY C O 1
ATOM 5532 N N . GLY C 1 94 ? 128.531 108.482 71.063 1.00 28.40 94 GLY C N 1
ATOM 5533 C CA . GLY C 1 94 ? 128.715 107.104 71.452 1.00 24.42 94 GLY C CA 1
ATOM 5534 C C . GLY C 1 94 ? 128.896 106.933 72.948 1.00 25.83 94 GLY C C 1
ATOM 5535 O O . GLY C 1 94 ? 128.373 107.701 73.756 1.00 28.18 94 GLY C O 1
ATOM 5536 N N . PRO C 1 95 ? 129.642 105.904 73.339 1.00 26.22 95 PRO C N 1
ATOM 5537 C CA . PRO C 1 95 ? 129.893 105.662 74.761 1.00 21.01 95 PRO C CA 1
ATOM 5538 C C . PRO C 1 95 ? 130.682 106.796 75.400 1.00 20.10 95 PRO C C 1
ATOM 5539 O O . PRO C 1 95 ? 131.418 107.532 74.743 1.00 22.82 95 PRO C O 1
ATOM 5543 N N . ALA C 1 96 ? 130.508 106.925 76.712 1.00 11.93 96 ALA C N 1
ATOM 5544 C CA . ALA C 1 96 ? 131.177 107.962 77.487 1.00 15.34 96 ALA C CA 1
ATOM 5545 C C . ALA C 1 96 ? 132.695 107.788 77.458 1.00 8.43 96 ALA C C 1
ATOM 5546 O O . ALA C 1 96 ? 133.214 106.674 77.369 1.00 12.61 96 ALA C O 1
ATOM 5548 N N . ILE C 1 97 ? 133.413 108.907 77.539 1.00 9.31 97 ILE C N 1
ATOM 5549 C CA . ILE C 1 97 ? 134.874 108.898 77.519 1.00 6.25 97 ILE C CA 1
ATOM 5550 C C . ILE C 1 97 ? 135.388 108.815 78.955 1.00 6.62 97 ILE C C 1
ATOM 5551 O O . ILE C 1 97 ? 134.981 109.625 79.798 1.00 8.02 97 ILE C O 1
ATOM 5556 N N . PRO C 1 98 ? 136.229 107.839 79.287 1.00 5.99 98 PRO C N 1
ATOM 5557 C CA . PRO C 1 98 ? 136.779 107.770 80.646 1.00 7.16 98 PRO C CA 1
ATOM 5558 C C . PRO C 1 98 ? 137.891 108.789 80.880 1.00 2.74 98 PRO C C 1
ATOM 5559 O O . PRO C 1 98 ? 138.740 109.023 80.020 1.00 2.93 98 PRO C O 1
ATOM 5563 N N . VAL C 1 99 ? 137.877 109.394 82.065 1.00 1.82 99 VAL C N 1
ATOM 5564 C CA . VAL C 1 99 ? 138.876 110.381 82.471 1.00 1.37 99 VAL C CA 1
ATOM 5565 C C . VAL C 1 99 ? 139.428 109.983 83.841 1.00 1.12 99 VAL C C 1
ATOM 5566 O O . VAL C 1 99 ? 138.678 109.932 84.819 1.00 1.13 99 VAL C O 1
ATOM 5570 N N . GLY C 1 100 ? 140.736 109.748 83.918 1.00 1.01 100 GLY C N 1
ATOM 5571 C CA . GLY C 1 100 ? 141.394 109.372 85.155 1.00 0.87 100 GLY C CA 1
ATOM 5572 C C . GLY C 1 100 ? 142.051 110.557 85.842 1.00 0.58 100 GLY C C 1
ATOM 5573 O O . GLY C 1 100 ? 142.527 111.475 85.192 1.00 1.03 100 GLY C O 1
ATOM 5574 N N . VAL C 1 101 ? 142.093 110.520 87.175 1.00 0.60 101 VAL C N 1
ATOM 5575 C CA . VAL C 1 101 ? 142.538 111.641 88.006 1.00 0.53 101 VAL C CA 1
ATOM 5576 C C . VAL C 1 101 ? 143.556 111.167 89.041 1.00 1.33 101 VAL C C 1
ATOM 5577 O O . VAL C 1 101 ? 143.393 110.098 89.635 1.00 2.99 101 VAL C O 1
ATOM 5581 N N . ASP C 1 102 ? 144.618 111.957 89.242 1.00 1.27 102 ASP C N 1
ATOM 5582 C CA . ASP C 1 102 ? 145.566 111.826 90.350 1.00 1.33 102 ASP C CA 1
ATOM 5583 C C . ASP C 1 102 ? 145.703 113.164 91.071 1.00 0.37 102 ASP C C 1
ATOM 5584 O O . ASP C 1 102 ? 145.543 114.220 90.460 1.00 0.54 102 ASP C O 1
ATOM 5589 N N . VAL C 1 103 ? 146.006 113.122 92.376 1.00 0.17 103 VAL C N 1
ATOM 5590 C CA . VAL C 1 103 ? 146.125 114.320 93.208 1.00 0.15 103 VAL C CA 1
ATOM 5591 C C . VAL C 1 103 ? 147.383 114.234 94.078 1.00 0.29 103 VAL C C 1
ATOM 5592 O O . VAL C 1 103 ? 147.671 113.190 94.670 1.00 1.01 103 VAL C O 1
ATOM 5596 N N . GLN C 1 104 ? 148.130 115.336 94.157 1.00 0.19 104 GLN C N 1
ATOM 5597 C CA . GLN C 1 104 ? 149.254 115.484 95.080 1.00 0.53 104 GLN C CA 1
ATOM 5598 C C . GLN C 1 104 ? 149.012 116.705 95.962 1.00 0.19 104 GLN C C 1
ATOM 5599 O O . GLN C 1 104 ? 148.918 117.825 95.459 1.00 0.35 104 GLN C O 1
ATOM 5605 N N . VAL C 1 105 ? 148.944 116.496 97.271 1.00 0.14 105 VAL C N 1
ATOM 5606 C CA . VAL C 1 105 ? 148.645 117.565 98.221 1.00 0.39 105 VAL C CA 1
ATOM 5607 C C . VAL C 1 105 ? 149.957 118.184 98.698 1.00 0.73 105 VAL C C 1
ATOM 5608 O O . VAL C 1 105 ? 150.822 117.490 99.236 1.00 4.28 105 VAL C O 1
ATOM 5612 N N . GLU C 1 106 ? 150.105 119.494 98.509 1.00 0.56 106 GLU C N 1
ATOM 5613 C CA . GLU C 1 106 ? 151.341 120.178 98.873 1.00 0.88 106 GLU C CA 1
ATOM 5614 C C . GLU C 1 106 ? 151.335 120.699 100.311 1.00 1.07 106 GLU C C 1
ATOM 5615 O O . GLU C 1 106 ? 152.337 120.539 101.012 1.00 1.88 106 GLU C O 1
ATOM 5621 N N . SER C 1 107 ? 150.249 121.321 100.773 1.00 1.12 107 SER C N 1
ATOM 5622 C CA . SER C 1 107 ? 150.220 121.849 102.132 1.00 1.45 107 SER C CA 1
ATOM 5623 C C . SER C 1 107 ? 148.788 122.095 102.587 1.00 1.86 107 SER C C 1
ATOM 5624 O O . SER C 1 107 ? 147.862 122.173 101.781 1.00 1.28 107 SER C O 1
ATOM 5627 N N . LEU C 1 108 ? 148.631 122.220 103.901 1.00 2.24 108 LEU C N 1
ATOM 5628 C CA . LEU C 1 108 ? 147.409 122.708 104.530 1.00 2.30 108 LEU C CA 1
ATOM 5629 C C . LEU C 1 108 ? 147.696 124.088 105.099 1.00 3.78 108 LEU C C 1
ATOM 5630 O O . LEU C 1 108 ? 148.539 124.234 105.989 1.00 11.06 108 LEU C O 1
ATOM 5635 N N . ASP C 1 109 ? 146.988 125.094 104.597 1.00 7.43 109 ASP C N 1
ATOM 5636 C CA . ASP C 1 109 ? 147.397 126.476 104.827 1.00 3.75 109 ASP C CA 1
ATOM 5637 C C . ASP C 1 109 ? 146.799 127.095 106.084 1.00 4.62 109 ASP C C 1
ATOM 5638 O O . ASP C 1 109 ? 147.496 127.849 106.770 1.00 14.99 109 ASP C O 1
ATOM 5643 N N . SER C 1 110 ? 145.537 126.821 106.401 1.00 3.01 110 SER C N 1
ATOM 5644 C CA . SER C 1 110 ? 144.889 127.424 107.563 1.00 3.24 110 SER C CA 1
ATOM 5645 C C . SER C 1 110 ? 143.580 126.697 107.840 1.00 4.35 110 SER C C 1
ATOM 5646 O O . SER C 1 110 ? 143.097 125.915 107.021 1.00 3.32 110 SER C O 1
ATOM 5649 N N . ILE C 1 111 ? 143.020 126.959 109.017 1.00 3.32 111 ILE C N 1
ATOM 5650 C CA . ILE C 1 111 ? 141.711 126.448 109.416 1.00 3.51 111 ILE C CA 1
ATOM 5651 C C . ILE C 1 111 ? 141.014 127.489 110.288 1.00 4.52 111 ILE C C 1
ATOM 5652 O O . ILE C 1 111 ? 141.645 128.148 111.116 1.00 5.95 111 ILE C O 1
ATOM 5657 N N . SER C 1 112 ? 139.707 127.637 110.098 1.00 3.24 112 SER C N 1
ATOM 5658 C CA . SER C 1 112 ? 138.906 128.623 110.815 1.00 4.25 112 SER C CA 1
ATOM 5659 C C . SER C 1 112 ? 137.788 127.899 111.554 1.00 5.58 112 SER C C 1
ATOM 5660 O O . SER C 1 112 ? 136.904 127.308 110.928 1.00 4.80 112 SER C O 1
ATOM 5663 N N . GLU C 1 113 ? 137.831 127.936 112.881 1.00 4.95 113 GLU C N 1
ATOM 5664 C CA . GLU C 1 113 ? 136.834 127.222 113.668 1.00 5.99 113 GLU C CA 1
ATOM 5665 C C . GLU C 1 113 ? 135.498 127.951 113.739 1.00 4.55 113 GLU C C 1
ATOM 5666 O O . GLU C 1 113 ? 134.453 127.298 113.769 1.00 4.97 113 GLU C O 1
ATOM 5672 N N . VAL C 1 114 ? 135.499 129.286 113.752 1.00 4.32 114 VAL C N 1
ATOM 5673 C CA . VAL C 1 114 ? 134.240 130.025 113.817 1.00 6.45 114 VAL C CA 1
ATOM 5674 C C . VAL C 1 114 ? 133.485 129.932 112.492 1.00 7.36 114 VAL C C 1
ATOM 5675 O O . VAL C 1 114 ? 132.271 129.707 112.473 1.00 7.14 114 VAL C O 1
ATOM 5679 N N . ASP C 1 115 ? 134.182 130.084 111.367 1.00 8.52 115 ASP C N 1
ATOM 5680 C CA . ASP C 1 115 ? 133.537 130.004 110.061 1.00 7.60 115 ASP C CA 1
ATOM 5681 C C . ASP C 1 115 ? 133.439 128.583 109.522 1.00 5.02 115 ASP C C 1
ATOM 5682 O O . ASP C 1 115 ? 132.739 128.374 108.529 1.00 7.86 115 ASP C O 1
ATOM 5687 N N . MET C 1 116 ? 134.102 127.613 110.157 1.00 4.65 116 MET C N 1
ATOM 5688 C CA . MET C 1 116 ? 134.037 126.192 109.795 1.00 6.01 116 MET C CA 1
ATOM 5689 C C . MET C 1 116 ? 134.464 125.939 108.341 1.00 3.46 116 MET C C 1
ATOM 5690 O O . MET C 1 116 ? 133.672 125.536 107.494 1.00 5.96 116 MET C O 1
ATOM 5695 N N . ASP C 1 117 ? 135.752 126.175 108.070 1.00 2.67 117 ASP C N 1
ATOM 5696 C CA . ASP C 1 117 ? 136.333 125.864 106.761 1.00 2.48 117 ASP C CA 1
ATOM 5697 C C . ASP C 1 117 ? 137.842 125.648 106.890 1.00 1.35 117 ASP C C 1
ATOM 5698 O O . ASP C 1 117 ? 138.439 125.936 107.927 1.00 2.83 117 ASP C O 1
ATOM 5703 N N . PHE C 1 118 ? 138.455 125.143 105.810 1.00 0.63 118 PHE C N 1
ATOM 5704 C CA . PHE C 1 118 ? 139.898 124.904 105.739 1.00 0.70 118 PHE C CA 1
ATOM 5705 C C . PHE C 1 118 ? 140.409 125.214 104.330 1.00 0.30 118 PHE C C 1
ATOM 5706 O O . PHE C 1 118 ? 139.643 125.244 103.370 1.00 0.39 118 PHE C O 1
ATOM 5714 N N . THR C 1 119 ? 141.725 125.440 104.211 1.00 0.20 119 THR C N 1
ATOM 5715 C CA . THR C 1 119 ? 142.373 125.838 102.957 1.00 0.48 119 THR C CA 1
ATOM 5716 C C . THR C 1 119 ? 143.533 124.901 102.620 1.00 0.33 119 THR C C 1
ATOM 5717 O O . THR C 1 119 ? 144.341 124.570 103.486 1.00 1.25 119 THR C O 1
ATOM 5721 N N . MET C 1 120 ? 143.620 124.492 101.348 1.00 0.12 120 MET C N 1
ATOM 5722 C CA . MET C 1 120 ? 144.599 123.519 100.864 1.00 0.14 120 MET C CA 1
ATOM 5723 C C . MET C 1 120 ? 145.183 123.938 99.509 1.00 0.08 120 MET C C 1
ATOM 5724 O O . MET C 1 120 ? 144.500 124.551 98.693 1.00 0.04 120 MET C O 1
ATOM 5729 N N . THR C 1 121 ? 146.450 123.581 99.264 1.00 0.07 121 THR C N 1
ATOM 5730 C CA . THR C 1 121 ? 147.131 123.780 97.981 1.00 0.08 121 THR C CA 1
ATOM 5731 C C . THR C 1 121 ? 147.559 122.434 97.406 1.00 0.06 121 THR C C 1
ATOM 5732 O O . THR C 1 121 ? 148.136 121.612 98.124 1.00 0.18 121 THR C O 1
ATOM 5736 N N . LEU C 1 122 ? 147.258 122.224 96.119 1.00 0.02 122 LEU C N 1
ATOM 5737 C CA . LEU C 1 122 ? 147.532 120.928 95.509 1.00 0.05 122 LEU C CA 1
ATOM 5738 C C . LEU C 1 122 ? 147.732 120.909 93.995 1.00 0.04 122 LEU C C 1
ATOM 5739 O O . LEU C 1 122 ? 147.427 121.874 93.298 1.00 0.05 122 LEU C O 1
ATOM 5744 N N . TYR C 1 123 ? 148.251 119.795 93.491 1.00 0.03 123 TYR C N 1
ATOM 5745 C CA . TYR C 1 123 ? 148.407 119.564 92.056 1.00 0.04 123 TYR C CA 1
ATOM 5746 C C . TYR C 1 123 ? 147.311 118.617 91.571 1.00 0.05 123 TYR C C 1
ATOM 5747 O O . TYR C 1 123 ? 147.114 117.552 92.161 1.00 0.06 123 TYR C O 1
ATOM 5756 N N . LEU C 1 124 ? 146.631 118.984 90.482 1.00 0.04 124 LEU C N 1
ATOM 5757 C CA . LEU C 1 124 ? 145.563 118.187 89.882 1.00 0.03 124 LEU C CA 1
ATOM 5758 C C . LEU C 1 124 ? 145.972 117.733 88.481 1.00 0.14 124 LEU C C 1
ATOM 5759 O O . LEU C 1 124 ? 146.340 118.561 87.646 1.00 0.53 124 LEU C O 1
ATOM 5764 N N . ARG C 1 125 ? 145.884 116.428 88.212 1.00 0.07 125 ARG C N 1
ATOM 5765 C CA . ARG C 1 125 ? 146.336 115.855 86.944 1.00 0.30 125 ARG C CA 1
ATOM 5766 C C . ARG C 1 125 ? 145.230 115.017 86.297 1.00 0.47 125 ARG C C 1
ATOM 5767 O O . ARG C 1 125 ? 144.545 114.262 86.985 1.00 1.01 125 ARG C O 1
ATOM 5775 N N . HIS C 1 126 ? 145.063 115.151 84.970 1.00 0.59 126 HIS C N 1
ATOM 5776 C CA . HIS C 1 126 ? 144.025 114.465 84.195 1.00 0.64 126 HIS C CA 1
ATOM 5777 C C . HIS C 1 126 ? 144.645 113.622 83.078 1.00 1.08 126 HIS C C 1
ATOM 5778 O O . HIS C 1 126 ? 145.630 114.020 82.458 1.00 2.09 126 HIS C O 1
ATOM 5785 N N . TYR C 1 127 ? 144.023 112.478 82.781 1.00 0.83 127 TYR C N 1
ATOM 5786 C CA . TYR C 1 127 ? 144.464 111.582 81.709 1.00 1.44 127 TYR C CA 1
ATOM 5787 C C . TYR C 1 127 ? 143.285 111.164 80.834 1.00 1.56 127 TYR C C 1
ATOM 5788 O O . TYR C 1 127 ? 142.279 110.677 81.351 1.00 2.35 127 TYR C O 1
ATOM 5797 N N . TRP C 1 128 ? 143.421 111.324 79.513 1.00 1.78 128 TRP C N 1
ATOM 5798 C CA . TRP C 1 128 ? 142.429 110.844 78.548 1.00 2.51 128 TRP C CA 1
ATOM 5799 C C . TRP C 1 128 ? 143.072 110.752 77.168 1.00 5.28 128 TRP C C 1
ATOM 5800 O O . TRP C 1 128 ? 144.188 111.219 76.948 1.00 10.24 128 TRP C O 1
ATOM 5811 N N . LYS C 1 129 ? 142.348 110.141 76.229 1.00 6.79 129 LYS C N 1
ATOM 5812 C CA . LYS C 1 129 ? 142.817 109.946 74.861 1.00 9.25 129 LYS C CA 1
ATOM 5813 C C . LYS C 1 129 ? 141.904 110.652 73.861 1.00 11.08 129 LYS C C 1
ATOM 5814 O O . LYS C 1 129 ? 140.679 110.631 74.007 1.00 13.14 129 LYS C O 1
ATOM 5820 N N . ASP C 1 130 ? 142.502 111.264 72.838 1.00 14.42 130 ASP C N 1
ATOM 5821 C CA . ASP C 1 130 ? 141.756 111.949 71.778 1.00 14.93 130 ASP C CA 1
ATOM 5822 C C . ASP C 1 130 ? 142.462 111.698 70.452 1.00 19.11 130 ASP C C 1
ATOM 5823 O O . ASP C 1 130 ? 143.559 112.213 70.225 1.00 20.44 130 ASP C O 1
ATOM 5828 N N . GLU C 1 131 ? 141.828 110.923 69.568 1.00 20.79 131 GLU C N 1
ATOM 5829 C CA . GLU C 1 131 ? 142.439 110.589 68.285 1.00 23.23 131 GLU C CA 1
ATOM 5830 C C . GLU C 1 131 ? 142.603 111.797 67.365 1.00 21.51 131 GLU C C 1
ATOM 5831 O O . GLU C 1 131 ? 143.415 111.743 66.442 1.00 27.99 131 GLU C O 1
ATOM 5837 N N . ARG C 1 132 ? 141.855 112.877 67.587 1.00 21.49 132 ARG C N 1
ATOM 5838 C CA . ARG C 1 132 ? 141.980 114.060 66.741 1.00 17.97 132 ARG C CA 1
ATOM 5839 C C . ARG C 1 132 ? 143.308 114.786 66.931 1.00 19.87 132 ARG C C 1
ATOM 5840 O O . ARG C 1 132 ? 143.673 115.606 66.087 1.00 30.12 132 ARG C O 1
ATOM 5848 N N . LEU C 1 133 ? 144.028 114.516 68.014 1.00 18.13 133 LEU C N 1
ATOM 5849 C CA . LEU C 1 133 ? 145.290 115.180 68.298 1.00 21.23 133 LEU C CA 1
ATOM 5850 C C . LEU C 1 133 ? 146.506 114.361 67.881 1.00 21.23 133 LEU C C 1
ATOM 5851 O O . LEU C 1 133 ? 147.634 114.806 68.098 1.00 30.92 133 LEU C O 1
ATOM 5856 N N . SER C 1 134 ? 146.309 113.192 67.282 1.00 21.67 134 SER C N 1
ATOM 5857 C CA . SER C 1 134 ? 147.425 112.370 66.840 1.00 25.77 134 SER C CA 1
ATOM 5858 C C . SER C 1 134 ? 148.204 113.062 65.722 1.00 26.11 134 SER C C 1
ATOM 5859 O O . SER C 1 134 ? 147.626 113.738 64.868 1.00 34.01 134 SER C O 1
ATOM 5862 N N . PHE C 1 135 ? 149.524 112.896 65.732 1.00 25.91 135 PHE C N 1
ATOM 5863 C CA . PHE C 1 135 ? 150.395 113.510 64.740 1.00 26.29 135 PHE C CA 1
ATOM 5864 C C . PHE C 1 135 ? 151.476 112.527 64.316 1.00 31.23 135 PHE C C 1
ATOM 5865 O O . PHE C 1 135 ? 151.869 111.655 65.099 1.00 31.30 135 PHE C O 1
ATOM 5873 N N . PRO C 1 136 ? 151.964 112.633 63.081 1.00 33.88 136 PRO C N 1
ATOM 5874 C CA . PRO C 1 136 ? 153.016 111.721 62.626 1.00 31.97 136 PRO C CA 1
ATOM 5875 C C . PRO C 1 136 ? 154.356 112.050 63.259 1.00 35.14 136 PRO C C 1
ATOM 5876 O O . PRO C 1 136 ? 154.679 113.209 63.528 1.00 37.33 136 PRO C O 1
ATOM 5880 N N . SER C 1 137 ? 155.155 111.008 63.466 1.00 36.62 137 SER C N 1
ATOM 5881 C CA . SER C 1 137 ? 156.473 111.176 64.051 1.00 35.98 137 SER C CA 1
ATOM 5882 C C . SER C 1 137 ? 157.378 110.050 63.572 1.00 35.10 137 SER C C 1
ATOM 5883 O O . SER C 1 137 ? 156.937 108.913 63.391 1.00 38.27 137 SER C O 1
ATOM 5886 N N . THR C 1 138 ? 158.651 110.377 63.385 1.00 38.53 138 THR C N 1
ATOM 5887 C CA . THR C 1 138 ? 159.672 109.398 63.043 1.00 38.04 138 THR C CA 1
ATOM 5888 C C . THR C 1 138 ? 160.349 108.833 64.279 1.00 38.68 138 THR C C 1
ATOM 5889 O O . THR C 1 138 ? 161.294 108.051 64.160 1.00 43.60 138 THR C O 1
ATOM 5893 N N . ASN C 1 139 ? 159.873 109.219 65.454 1.00 37.87 139 ASN C N 1
ATOM 5894 C CA . ASN C 1 139 ? 160.396 108.786 66.734 1.00 39.27 139 ASN C CA 1
ATOM 5895 C C . ASN C 1 139 ? 159.221 108.710 67.698 1.00 39.48 139 ASN C C 1
ATOM 5896 O O . ASN C 1 139 ? 158.057 108.789 67.294 1.00 38.60 139 ASN C O 1
ATOM 5901 N N . ASN C 1 140 ? 159.517 108.550 68.978 1.00 37.77 140 ASN C N 1
ATOM 5902 C CA . ASN C 1 140 ? 158.478 108.456 69.993 1.00 35.22 140 ASN C CA 1
ATOM 5903 C C . ASN C 1 140 ? 158.524 109.620 70.975 1.00 34.78 140 ASN C C 1
ATOM 5904 O O . ASN C 1 140 ? 158.229 109.451 72.158 1.00 42.68 140 ASN C O 1
ATOM 5909 N N . LEU C 1 141 ? 158.905 110.801 70.504 1.00 34.44 141 LEU C N 1
ATOM 5910 C CA . LEU C 1 141 ? 158.959 111.987 71.348 1.00 33.66 141 LEU C CA 1
ATOM 5911 C C . LEU C 1 141 ? 157.613 112.700 71.379 1.00 31.48 141 LEU C C 1
ATOM 5912 O O . LEU C 1 141 ? 156.912 112.774 70.367 1.00 30.19 141 LEU C O 1
ATOM 5917 N N . SER C 1 142 ? 157.270 113.242 72.540 1.00 30.61 142 SER C N 1
ATOM 5918 C CA . SER C 1 142 ? 156.033 113.981 72.734 1.00 22.11 142 SER C CA 1
ATOM 5919 C C . SER C 1 142 ? 156.276 115.487 72.663 1.00 23.87 142 SER C C 1
ATOM 5920 O O . SER C 1 142 ? 157.408 115.962 72.748 1.00 31.30 142 SER C O 1
ATOM 5923 N N . MET C 1 143 ? 155.189 116.237 72.506 1.00 22.75 143 MET C N 1
ATOM 5924 C CA . MET C 1 143 ? 155.233 117.690 72.416 1.00 17.29 143 MET C CA 1
ATOM 5925 C C . MET C 1 143 ? 154.553 118.317 73.630 1.00 17.93 143 MET C C 1
ATOM 5926 O O . MET C 1 143 ? 153.512 117.837 74.082 1.00 14.99 143 MET C O 1
ATOM 5931 N N . THR C 1 144 ? 155.145 119.393 74.148 1.00 15.56 144 THR C N 1
ATOM 5932 C CA . THR C 1 144 ? 154.706 120.041 75.378 1.00 14.90 144 THR C CA 1
ATOM 5933 C C . THR C 1 144 ? 154.284 121.479 75.103 1.00 16.17 144 THR C C 1
ATOM 5934 O O . THR C 1 144 ? 154.966 122.208 74.381 1.00 23.56 144 THR C O 1
ATOM 5938 N N . PHE C 1 145 ? 153.162 121.889 75.692 1.00 13.82 145 PHE C N 1
ATOM 5939 C CA . PHE C 1 145 ? 152.606 123.219 75.521 1.00 12.98 145 PHE C CA 1
ATOM 5940 C C . PHE C 1 145 ? 152.225 123.812 76.871 1.00 15.68 145 PHE C C 1
ATOM 5941 O O . PHE C 1 145 ? 152.040 123.088 77.848 1.00 19.52 145 PHE C O 1
ATOM 5949 N N . ASP C 1 146 ? 152.127 125.132 76.930 1.00 17.81 146 ASP C N 1
ATOM 5950 C CA . ASP C 1 146 ? 151.662 125.836 78.117 1.00 19.54 146 ASP C CA 1
ATOM 5951 C C . ASP C 1 146 ? 150.173 126.154 77.984 1.00 20.28 146 ASP C C 1
ATOM 5952 O O . ASP C 1 146 ? 149.485 125.641 77.102 1.00 23.72 146 ASP C O 1
ATOM 5957 N N . GLY C 1 147 ? 149.672 127.017 78.869 1.00 18.86 147 GLY C N 1
ATOM 5958 C CA . GLY C 1 147 ? 148.251 127.284 78.992 1.00 17.02 147 GLY C CA 1
ATOM 5959 C C . GLY C 1 147 ? 147.592 127.945 77.796 1.00 22.17 147 GLY C C 1
ATOM 5960 O O . GLY C 1 147 ? 146.358 127.957 77.735 1.00 24.55 147 GLY C O 1
ATOM 5961 N N . ARG C 1 148 ? 148.362 128.498 76.856 1.00 24.30 148 ARG C N 1
ATOM 5962 C CA . ARG C 1 148 ? 147.761 129.188 75.719 1.00 20.08 148 ARG C CA 1
ATOM 5963 C C . ARG C 1 148 ? 147.051 128.234 74.762 1.00 24.53 148 ARG C C 1
ATOM 5964 O O . ARG C 1 148 ? 146.134 128.663 74.061 1.00 27.48 148 ARG C O 1
ATOM 5972 N N . LEU C 1 149 ? 147.439 126.962 74.726 1.00 25.87 149 LEU C N 1
ATOM 5973 C CA . LEU C 1 149 ? 146.786 125.997 73.851 1.00 19.31 149 LEU C CA 1
ATOM 5974 C C . LEU C 1 149 ? 145.440 125.524 74.388 1.00 21.03 149 LEU C C 1
ATOM 5975 O O . LEU C 1 149 ? 144.633 125.000 73.617 1.00 19.58 149 LEU C O 1
ATOM 5980 N N . VAL C 1 150 ? 145.175 125.717 75.682 1.00 19.73 150 VAL C N 1
ATOM 5981 C CA . VAL C 1 150 ? 143.975 125.161 76.302 1.00 15.23 150 VAL C CA 1
ATOM 5982 C C . VAL C 1 150 ? 142.711 125.714 75.648 1.00 20.41 150 VAL C C 1
ATOM 5983 O O . VAL C 1 150 ? 141.726 124.995 75.471 1.00 18.05 150 VAL C O 1
ATOM 5987 N N . LYS C 1 151 ? 142.723 126.993 75.269 1.00 21.23 151 LYS C N 1
ATOM 5988 C CA . LYS C 1 151 ? 141.550 127.605 74.658 1.00 16.22 151 LYS C CA 1
ATOM 5989 C C . LYS C 1 151 ? 141.269 127.098 73.250 1.00 18.51 151 LYS C C 1
ATOM 5990 O O . LYS C 1 151 ? 140.206 127.405 72.706 1.00 21.51 151 LYS C O 1
ATOM 5996 N N . LYS C 1 152 ? 142.172 126.332 72.647 1.00 16.85 152 LYS C N 1
ATOM 5997 C CA . LYS C 1 152 ? 141.987 125.883 71.275 1.00 17.64 152 LYS C CA 1
ATOM 5998 C C . LYS C 1 152 ? 141.504 124.446 71.154 1.00 21.70 152 LYS C C 1
ATOM 5999 O O . LYS C 1 152 ? 141.118 124.041 70.057 1.00 23.26 152 LYS C O 1
ATOM 6005 N N . ILE C 1 153 ? 141.505 123.668 72.235 1.00 15.78 153 ILE C N 1
ATOM 6006 C CA . ILE C 1 153 ? 141.104 122.266 72.205 1.00 14.83 153 ILE C CA 1
ATOM 6007 C C . ILE C 1 153 ? 140.079 122.016 73.305 1.00 15.03 153 ILE C C 1
ATOM 6008 O O . ILE C 1 153 ? 139.794 122.880 74.128 1.00 21.06 153 ILE C O 1
ATOM 6013 N N . TRP C 1 154 ? 139.514 120.812 73.292 1.00 12.79 154 TRP C N 1
ATOM 6014 C CA . TRP C 1 154 ? 138.574 120.379 74.322 1.00 11.80 154 TRP C CA 1
ATOM 6015 C C . TRP C 1 154 ? 139.333 119.849 75.540 1.00 6.18 154 TRP C C 1
ATOM 6016 O O . TRP C 1 154 ? 140.283 119.078 75.394 1.00 8.06 154 TRP C O 1
ATOM 6027 N N . VAL C 1 155 ? 138.916 120.267 76.732 1.00 5.99 155 VAL C N 1
ATOM 6028 C CA . VAL C 1 155 ? 139.443 119.751 77.996 1.00 6.49 155 VAL C CA 1
ATOM 6029 C C . VAL C 1 155 ? 138.285 119.522 78.963 1.00 6.11 155 VAL C C 1
ATOM 6030 O O . VAL C 1 155 ? 137.217 120.131 78.824 1.00 8.51 155 VAL C O 1
ATOM 6034 N N . PRO C 1 156 ? 138.459 118.628 79.941 1.00 8.12 156 PRO C N 1
ATOM 6035 C CA . PRO C 1 156 ? 137.401 118.405 80.949 1.00 7.53 156 PRO C CA 1
ATOM 6036 C C . PRO C 1 156 ? 137.203 119.592 81.894 1.00 6.37 156 PRO C C 1
ATOM 6037 O O . PRO C 1 156 ? 138.140 120.322 82.216 1.00 10.31 156 PRO C O 1
ATOM 6041 N N . ASP C 1 157 ? 135.959 119.784 82.330 1.00 6.53 157 ASP C N 1
ATOM 6042 C CA . ASP C 1 157 ? 135.546 120.936 83.155 1.00 4.44 157 ASP C CA 1
ATOM 6043 C C . ASP C 1 157 ? 135.311 120.558 84.623 1.00 2.95 157 ASP C C 1
ATOM 6044 O O . ASP C 1 157 ? 134.191 120.616 85.113 1.00 7.87 157 ASP C O 1
ATOM 6049 N N . MET C 1 158 ? 136.368 120.235 85.359 1.00 2.17 158 MET C N 1
ATOM 6050 C CA . MET C 1 158 ? 136.206 119.877 86.770 1.00 0.34 158 MET C CA 1
ATOM 6051 C C . MET C 1 158 ? 136.027 121.117 87.653 1.00 0.13 158 MET C C 1
ATOM 6052 O O . MET C 1 158 ? 136.582 122.180 87.375 1.00 0.09 158 MET C O 1
ATOM 6057 N N . PHE C 1 159 ? 135.261 120.963 88.741 1.00 0.01 159 PHE C N 1
ATOM 6058 C CA . PHE C 1 159 ? 135.074 122.011 89.744 1.00 0.01 159 PHE C CA 1
ATOM 6059 C C . PHE C 1 159 ? 134.961 121.384 91.134 1.00 0.00 159 PHE C C 1
ATOM 6060 O O . PHE C 1 159 ? 134.696 120.191 91.273 1.00 0.02 159 PHE C O 1
ATOM 6068 N N . PHE C 1 160 ? 135.168 122.201 92.171 1.00 0.07 160 PHE C N 1
ATOM 6069 C CA . PHE C 1 160 ? 135.175 121.735 93.558 1.00 0.01 160 PHE C CA 1
ATOM 6070 C C . PHE C 1 160 ? 133.821 122.000 94.220 1.00 0.02 160 PHE C C 1
ATOM 6071 O O . PHE C 1 160 ? 133.405 123.153 94.352 1.00 0.02 160 PHE C O 1
ATOM 6079 N N . VAL C 1 161 ? 133.165 120.936 94.682 1.00 0.04 161 VAL C N 1
ATOM 6080 C CA . VAL C 1 161 ? 131.835 121.025 95.281 1.00 0.09 161 VAL C CA 1
ATOM 6081 C C . VAL C 1 161 ? 131.959 121.512 96.719 1.00 0.15 161 VAL C C 1
ATOM 6082 O O . VAL C 1 161 ? 132.867 121.108 97.450 1.00 0.18 161 VAL C O 1
ATOM 6086 N N . HIS C 1 162 ? 131.026 122.378 97.130 1.00 0.26 162 HIS C N 1
ATOM 6087 C CA . HIS C 1 162 ? 130.975 122.933 98.489 1.00 0.59 162 HIS C CA 1
ATOM 6088 C C . HIS C 1 162 ? 132.196 123.795 98.816 1.00 0.78 162 HIS C C 1
ATOM 6089 O O . HIS C 1 162 ? 132.663 123.808 99.952 1.00 3.20 162 HIS C O 1
ATOM 6096 N N . SER C 1 163 ? 132.742 124.517 97.849 1.00 0.10 163 SER C N 1
ATOM 6097 C CA . SER C 1 163 ? 133.847 125.423 98.113 1.00 0.28 163 SER C CA 1
ATOM 6098 C C . SER C 1 163 ? 133.357 126.863 98.224 1.00 0.14 163 SER C C 1
ATOM 6099 O O . SER C 1 163 ? 132.310 127.235 97.698 1.00 0.22 163 SER C O 1
ATOM 6102 N N . LYS C 1 164 ? 134.156 127.681 98.903 1.00 0.23 164 LYS C N 1
ATOM 6103 C CA . LYS C 1 164 ? 133.849 129.092 99.089 1.00 0.32 164 LYS C CA 1
ATOM 6104 C C . LYS C 1 164 ? 134.640 130.016 98.179 1.00 0.26 164 LYS C C 1
ATOM 6105 O O . LYS C 1 164 ? 134.116 131.060 97.794 1.00 1.84 164 LYS C O 1
ATOM 6111 N N . ARG C 1 165 ? 135.872 129.662 97.819 1.00 0.23 165 ARG C N 1
ATOM 6112 C CA . ARG C 1 165 ? 136.712 130.455 96.923 1.00 0.66 165 ARG C CA 1
ATOM 6113 C C . ARG C 1 165 ? 137.908 129.618 96.474 1.00 0.22 165 ARG C C 1
ATOM 6114 O O . ARG C 1 165 ? 138.317 128.694 97.178 1.00 1.18 165 ARG C O 1
ATOM 6122 N N . SER C 1 166 ? 138.458 129.942 95.299 1.00 0.03 166 SER C N 1
ATOM 6123 C CA . SER C 1 166 ? 139.606 129.221 94.749 1.00 0.05 166 SER C CA 1
ATOM 6124 C C . SER C 1 166 ? 140.244 130.033 93.624 1.00 0.02 166 SER C C 1
ATOM 6125 O O . SER C 1 166 ? 139.620 130.933 93.064 1.00 0.02 166 SER C O 1
ATOM 6128 N N . PHE C 1 167 ? 141.501 129.706 93.299 1.00 0.02 167 PHE C N 1
ATOM 6129 C CA . PHE C 1 167 ? 142.208 130.364 92.199 1.00 0.00 167 PHE C CA 1
ATOM 6130 C C . PHE C 1 167 ? 143.360 129.488 91.709 1.00 0.00 167 PHE C C 1
ATOM 6131 O O . PHE C 1 167 ? 143.828 128.598 92.416 1.00 0.02 167 PHE C O 1
ATOM 6139 N N . ILE C 1 168 ? 143.828 129.780 90.492 1.00 0.02 168 ILE C N 1
ATOM 6140 C CA . ILE C 1 168 ? 144.958 129.099 89.858 1.00 0.00 168 ILE C CA 1
ATOM 6141 C C . ILE C 1 168 ? 146.171 130.026 89.896 1.00 0.02 168 ILE C C 1
ATOM 6142 O O . ILE C 1 168 ? 146.073 131.196 89.514 1.00 0.03 168 ILE C O 1
ATOM 6147 N N . HIS C 1 169 ? 147.316 129.499 90.340 1.00 0.03 169 HIS C N 1
ATOM 6148 C CA . HIS C 1 169 ? 148.528 130.309 90.494 1.00 0.07 169 HIS C CA 1
ATOM 6149 C C . HIS C 1 169 ? 149.082 130.759 89.139 1.00 0.27 169 HIS C C 1
ATOM 6150 O O . HIS C 1 169 ? 149.044 130.015 88.160 1.00 0.35 169 HIS C O 1
ATOM 6157 N N . ASP C 1 170 ? 149.615 131.995 89.089 1.00 0.91 170 ASP C N 1
ATOM 6158 C CA . ASP C 1 170 ? 150.002 132.574 87.802 1.00 1.93 170 ASP C CA 1
ATOM 6159 C C . ASP C 1 170 ? 151.344 133.329 87.822 1.00 2.10 170 ASP C C 1
ATOM 6160 O O . ASP C 1 170 ? 151.552 134.234 87.013 1.00 3.89 170 ASP C O 1
ATOM 6165 N N . THR C 1 171 ? 152.272 132.969 88.704 1.00 1.96 171 THR C N 1
ATOM 6166 C CA . THR C 1 171 ? 153.605 133.571 88.736 1.00 1.63 171 THR C CA 1
ATOM 6167 C C . THR C 1 171 ? 154.659 132.491 88.495 1.00 1.54 171 THR C C 1
ATOM 6168 O O . THR C 1 171 ? 154.620 131.442 89.138 1.00 1.57 171 THR C O 1
ATOM 6172 N N . THR C 1 172 ? 155.602 132.735 87.582 1.00 1.92 172 THR C N 1
ATOM 6173 C CA . THR C 1 172 ? 155.727 133.957 86.790 1.00 3.06 172 THR C CA 1
ATOM 6174 C C . THR C 1 172 ? 154.832 133.952 85.555 1.00 3.08 172 THR C C 1
ATOM 6175 O O . THR C 1 172 ? 154.704 134.965 84.887 1.00 8.79 172 THR C O 1
ATOM 6179 N N . THR C 1 173 ? 154.251 132.800 85.242 1.00 2.76 173 THR C N 1
ATOM 6180 C CA . THR C 1 173 ? 153.203 132.683 84.238 1.00 4.43 173 THR C CA 1
ATOM 6181 C C . THR C 1 173 ? 152.200 131.657 84.757 1.00 2.92 173 THR C C 1
ATOM 6182 O O . THR C 1 173 ? 152.369 131.116 85.849 1.00 2.21 173 THR C O 1
ATOM 6186 N N . ASP C 1 174 ? 151.136 131.403 83.989 1.00 4.54 174 ASP C N 1
ATOM 6187 C CA . ASP C 1 174 ? 150.117 130.446 84.425 1.00 2.22 174 ASP C CA 1
ATOM 6188 C C . ASP C 1 174 ? 150.734 129.067 84.637 1.00 1.44 174 ASP C C 1
ATOM 6189 O O . ASP C 1 174 ? 151.419 128.545 83.758 1.00 1.41 174 ASP C O 1
ATOM 6194 N N . ASN C 1 175 ? 150.459 128.464 85.797 1.00 0.68 175 ASN C N 1
ATOM 6195 C CA . ASN C 1 175 ? 151.038 127.171 86.181 1.00 0.79 175 ASN C CA 1
ATOM 6196 C C . ASN C 1 175 ? 150.204 126.024 85.592 1.00 0.78 175 ASN C C 1
ATOM 6197 O O . ASN C 1 175 ? 149.534 125.266 86.298 1.00 0.94 175 ASN C O 1
ATOM 6202 N N . VAL C 1 176 ? 150.247 125.908 84.260 1.00 1.23 176 VAL C N 1
ATOM 6203 C CA . VAL C 1 176 ? 149.464 124.936 83.498 1.00 1.28 176 VAL C CA 1
ATOM 6204 C C . VAL C 1 176 ? 150.360 124.280 82.450 1.00 3.72 176 VAL C C 1
ATOM 6205 O O . VAL C 1 176 ? 151.184 124.939 81.824 1.00 20.26 176 VAL C O 1
ATOM 6209 N N . MET C 1 177 ? 149.984 123.102 82.027 1.00 4.65 177 MET C N 1
ATOM 6210 C CA . MET C 1 177 ? 150.711 122.505 80.925 1.00 4.84 177 MET C CA 1
ATOM 6211 C C . MET C 1 177 ? 149.952 121.320 80.321 1.00 3.36 177 MET C C 1
ATOM 6212 O O . MET C 1 177 ? 149.200 120.658 81.018 1.00 4.13 177 MET C O 1
ATOM 6217 N N . LEU C 1 178 ? 150.173 121.059 79.038 1.00 4.57 178 LEU C N 1
ATOM 6218 C CA . LEU C 1 178 ? 149.594 119.936 78.317 1.00 5.67 178 LEU C CA 1
ATOM 6219 C C . LEU C 1 178 ? 150.658 119.157 77.528 1.00 7.09 178 LEU C C 1
ATOM 6220 O O . LEU C 1 178 ? 151.350 119.750 76.715 1.00 13.69 178 LEU C O 1
ATOM 6225 N N . ARG C 1 179 ? 150.729 117.851 77.739 1.00 5.90 179 ARG C N 1
ATOM 6226 C CA . ARG C 1 179 ? 151.672 116.998 77.032 1.00 6.42 179 ARG C CA 1
ATOM 6227 C C . ARG C 1 179 ? 150.915 116.027 76.142 1.00 8.45 179 ARG C C 1
ATOM 6228 O O . ARG C 1 179 ? 150.006 115.347 76.598 1.00 11.04 179 ARG C O 1
ATOM 6236 N N . VAL C 1 180 ? 151.318 115.921 74.890 1.00 11.26 180 VAL C N 1
ATOM 6237 C CA . VAL C 1 180 ? 150.575 115.139 73.909 1.00 8.75 180 VAL C CA 1
ATOM 6238 C C . VAL C 1 180 ? 151.488 114.073 73.313 1.00 13.98 180 VAL C C 1
ATOM 6239 O O . VAL C 1 180 ? 152.547 114.395 72.766 1.00 17.40 180 VAL C O 1
ATOM 6243 N N . GLN C 1 181 ? 151.058 112.820 73.383 1.00 13.30 181 GLN C N 1
ATOM 6244 C CA . GLN C 1 181 ? 151.779 111.701 72.793 1.00 15.91 181 GLN C CA 1
ATOM 6245 C C . GLN C 1 181 ? 151.460 111.573 71.302 1.00 17.82 181 GLN C C 1
ATOM 6246 O O . GLN C 1 181 ? 150.453 112.094 70.824 1.00 19.68 181 GLN C O 1
ATOM 6252 N N . PRO C 1 182 ? 152.325 110.898 70.537 1.00 24.35 182 PRO C N 1
ATOM 6253 C CA . PRO C 1 182 ? 152.045 110.726 69.100 1.00 21.63 182 PRO C CA 1
ATOM 6254 C C . PRO C 1 182 ? 150.718 110.052 68.791 1.00 22.37 182 PRO C C 1
ATOM 6255 O O . PRO C 1 182 ? 150.134 110.340 67.742 1.00 24.90 182 PRO C O 1
ATOM 6259 N N . ASP C 1 183 ? 150.222 109.176 69.661 1.00 23.29 183 ASP C N 1
ATOM 6260 C CA . ASP C 1 183 ? 148.976 108.460 69.428 1.00 19.90 183 ASP C CA 1
ATOM 6261 C C . ASP C 1 183 ? 147.746 109.176 69.991 1.00 24.72 183 ASP C C 1
ATOM 6262 O O . ASP C 1 183 ? 146.639 108.650 69.859 1.00 31.16 183 ASP C O 1
ATOM 6267 N N . GLY C 1 184 ? 147.908 110.350 70.585 1.00 22.56 184 GLY C N 1
ATOM 6268 C CA . GLY C 1 184 ? 146.780 111.126 71.058 1.00 17.10 184 GLY C CA 1
ATOM 6269 C C . GLY C 1 184 ? 146.476 111.060 72.539 1.00 17.34 184 GLY C C 1
ATOM 6270 O O . GLY C 1 184 ? 145.429 111.563 72.951 1.00 18.20 184 GLY C O 1
ATOM 6271 N N . LYS C 1 185 ? 147.339 110.451 73.346 1.00 15.61 185 LYS C N 1
ATOM 6272 C CA . LYS C 1 185 ? 147.171 110.476 74.796 1.00 10.87 185 LYS C CA 1
ATOM 6273 C C . LYS C 1 185 ? 147.609 111.824 75.357 1.00 9.02 185 LYS C C 1
ATOM 6274 O O . LYS C 1 185 ? 148.600 112.403 74.910 1.00 15.99 185 LYS C O 1
ATOM 6280 N N . VAL C 1 186 ? 146.861 112.328 76.342 1.00 5.79 186 VAL C N 1
ATOM 6281 C CA . VAL C 1 186 ? 147.025 113.682 76.857 1.00 4.33 186 VAL C CA 1
ATOM 6282 C C . VAL C 1 186 ? 147.178 113.640 78.375 1.00 3.96 186 VAL C C 1
ATOM 6283 O O . VAL C 1 186 ? 146.460 112.903 79.056 1.00 6.66 186 VAL C O 1
ATOM 6287 N N . LEU C 1 187 ? 148.114 114.434 78.900 1.00 3.25 187 LEU C N 1
ATOM 6288 C CA . LEU C 1 187 ? 148.238 114.725 80.326 1.00 2.14 187 LEU C CA 1
ATOM 6289 C C . LEU C 1 187 ? 148.023 116.219 80.557 1.00 2.27 187 LEU C C 1
ATOM 6290 O O . LEU C 1 187 ? 148.632 117.047 79.876 1.00 4.40 187 LEU C O 1
ATOM 6295 N N . TYR C 1 188 ? 147.175 116.557 81.529 1.00 2.02 188 TYR C N 1
ATOM 6296 C CA . TYR C 1 188 ? 146.771 117.930 81.821 1.00 1.29 188 TYR C CA 1
ATOM 6297 C C . TYR C 1 188 ? 146.978 118.207 83.310 1.00 0.82 188 TYR C C 1
ATOM 6298 O O . TYR C 1 188 ? 146.333 117.575 84.148 1.00 3.17 188 TYR C O 1
ATOM 6307 N N . SER C 1 189 ? 147.854 119.164 83.637 1.00 0.54 189 SER C N 1
ATOM 6308 C CA . SER C 1 189 ? 148.326 119.392 85.000 1.00 0.44 189 SER C CA 1
ATOM 6309 C C . SER C 1 189 ? 148.258 120.869 85.382 1.00 0.29 189 SER C C 1
ATOM 6310 O O . SER C 1 189 ? 148.666 121.736 84.604 1.00 1.56 189 SER C O 1
ATOM 6313 N N . LEU C 1 190 ? 147.765 121.157 86.589 1.00 0.13 190 LEU C N 1
ATOM 6314 C CA . LEU C 1 190 ? 147.695 122.536 87.067 1.00 0.21 190 LEU C CA 1
ATOM 6315 C C . LEU C 1 190 ? 147.753 122.603 88.593 1.00 0.09 190 LEU C C 1
ATOM 6316 O O . LEU C 1 190 ? 147.432 121.641 89.290 1.00 0.08 190 LEU C O 1
ATOM 6321 N N . ARG C 1 191 ? 148.168 123.765 89.099 1.00 0.03 191 ARG C N 1
ATOM 6322 C CA . ARG C 1 191 ? 148.389 124.008 90.523 1.00 0.03 191 ARG C CA 1
ATOM 6323 C C . ARG C 1 191 ? 147.354 125.000 91.053 1.00 0.02 191 ARG C C 1
ATOM 6324 O O . ARG C 1 191 ? 147.234 126.105 90.522 1.00 0.02 191 ARG C O 1
ATOM 6332 N N . VAL C 1 192 ? 146.641 124.627 92.125 1.00 0.00 192 VAL C N 1
ATOM 6333 C CA . VAL C 1 192 ? 145.461 125.358 92.593 1.00 0.01 192 VAL C CA 1
ATOM 6334 C C . VAL C 1 192 ? 145.416 125.445 94.123 1.00 0.02 192 VAL C C 1
ATOM 6335 O O . VAL C 1 192 ? 145.956 124.592 94.830 1.00 0.06 192 VAL C O 1
ATOM 6339 N N . THR C 1 193 ? 144.757 126.492 94.633 1.00 0.00 193 THR C N 1
ATOM 6340 C CA . THR C 1 193 ? 144.474 126.671 96.060 1.00 0.03 193 THR C CA 1
ATOM 6341 C C . THR C 1 193 ? 142.968 126.819 96.266 1.00 0.02 193 THR C C 1
ATOM 6342 O O . THR C 1 193 ? 142.318 127.569 95.539 1.00 0.02 193 THR C O 1
ATOM 6346 N N . VAL C 1 194 ? 142.411 126.110 97.255 1.00 0.02 194 VAL C N 1
ATOM 6347 C CA . VAL C 1 194 ? 140.961 126.036 97.458 1.00 0.02 194 VAL C CA 1
ATOM 6348 C C . VAL C 1 194 ? 140.610 126.156 98.943 1.00 0.05 194 VAL C C 1
ATOM 6349 O O . VAL C 1 194 ? 141.327 125.648 99.810 1.00 0.08 194 VAL C O 1
ATOM 6353 N N . THR C 1 195 ? 139.504 126.842 99.235 1.00 0.08 195 THR C N 1
ATOM 6354 C CA . THR C 1 195 ? 138.913 126.918 100.571 1.00 0.11 195 THR C CA 1
ATOM 6355 C C . THR C 1 195 ? 137.563 126.205 100.569 1.00 0.16 195 THR C C 1
ATOM 6356 O O . THR C 1 195 ? 136.684 126.549 99.778 1.00 0.33 195 THR C O 1
ATOM 6360 N N . ALA C 1 196 ? 137.387 125.235 101.472 1.00 0.14 196 ALA C N 1
ATOM 6361 C CA . ALA C 1 196 ? 136.209 124.371 101.484 1.00 0.64 196 ALA C CA 1
ATOM 6362 C C . ALA C 1 196 ? 135.551 124.316 102.861 1.00 1.22 196 ALA C C 1
ATOM 6363 O O . ALA C 1 196 ? 136.214 124.437 103.889 1.00 1.31 196 ALA C O 1
ATOM 6365 N N . MET C 1 197 ? 134.238 124.100 102.868 1.00 1.20 197 MET C N 1
ATOM 6366 C CA . MET C 1 197 ? 133.467 124.076 104.107 1.00 3.00 197 MET C CA 1
ATOM 6367 C C . MET C 1 197 ? 133.612 122.743 104.846 1.00 4.90 197 MET C C 1
ATOM 6368 O O . MET C 1 197 ? 133.846 121.697 104.243 1.00 3.88 197 MET C O 1
ATOM 6373 N N . CYS C 1 198 ? 133.549 122.781 106.185 1.00 4.07 198 CYS C N 1
ATOM 6374 C CA . CYS C 1 198 ? 133.662 121.553 107.017 1.00 8.49 198 CYS C CA 1
ATOM 6375 C C . CYS C 1 198 ? 132.813 121.735 108.295 1.00 7.36 198 CYS C C 1
ATOM 6376 O O . CYS C 1 198 ? 133.264 122.400 109.221 1.00 11.39 198 CYS C O 1
ATOM 6379 N N . ASN C 1 199 ? 131.586 121.185 108.343 1.00 6.74 199 ASN C N 1
ATOM 6380 C CA . ASN C 1 199 ? 130.747 121.281 109.542 1.00 9.61 199 ASN C CA 1
ATOM 6381 C C . ASN C 1 199 ? 131.406 120.596 110.736 1.00 7.46 199 ASN C C 1
ATOM 6382 O O . ASN C 1 199 ? 131.808 119.432 110.656 1.00 6.93 199 ASN C O 1
ATOM 6387 N N . MET C 1 200 ? 131.478 121.305 111.854 1.00 6.56 200 MET C N 1
ATOM 6388 C CA . MET C 1 200 ? 132.143 120.834 113.057 1.00 5.64 200 MET C CA 1
ATOM 6389 C C . MET C 1 200 ? 131.168 120.800 114.233 1.00 5.82 200 MET C C 1
ATOM 6390 O O . MET C 1 200 ? 130.183 121.538 114.262 1.00 7.06 200 MET C O 1
ATOM 6395 N N . ASP C 1 201 ? 131.450 119.928 115.199 1.00 6.16 201 ASP C N 1
ATOM 6396 C CA . ASP C 1 201 ? 130.639 119.759 116.402 1.00 7.37 201 ASP C CA 1
ATOM 6397 C C . ASP C 1 201 ? 131.551 119.874 117.614 1.00 5.01 201 ASP C C 1
ATOM 6398 O O . ASP C 1 201 ? 132.463 119.062 117.784 1.00 5.24 201 ASP C O 1
ATOM 6403 N N . PHE C 1 202 ? 131.291 120.866 118.462 1.00 3.91 202 PHE C N 1
ATOM 6404 C CA . PHE C 1 202 ? 132.138 121.165 119.605 1.00 4.24 202 PHE C CA 1
ATOM 6405 C C . PHE C 1 202 ? 131.546 120.727 120.944 1.00 2.39 202 PHE C C 1
ATOM 6406 O O . PHE C 1 202 ? 131.955 121.225 121.988 1.00 2.56 202 PHE C O 1
ATOM 6414 N N . SER C 1 203 ? 130.585 119.794 120.930 1.00 2.82 203 SER C N 1
ATOM 6415 C CA . SER C 1 203 ? 129.933 119.374 122.173 1.00 3.29 203 SER C CA 1
ATOM 6416 C C . SER C 1 203 ? 130.921 118.748 123.160 1.00 1.82 203 SER C C 1
ATOM 6417 O O . SER C 1 203 ? 130.795 118.945 124.372 1.00 1.96 203 SER C O 1
ATOM 6420 N N . ARG C 1 204 ? 131.891 117.987 122.668 1.00 1.75 204 ARG C N 1
ATOM 6421 C CA . ARG C 1 204 ? 132.818 117.246 123.513 1.00 2.07 204 ARG C CA 1
ATOM 6422 C C . ARG C 1 204 ? 134.158 117.957 123.705 1.00 2.10 204 ARG C C 1
ATOM 6423 O O . ARG C 1 204 ? 135.094 117.347 124.218 1.00 3.39 204 ARG C O 1
ATOM 6431 N N . PHE C 1 205 ? 134.260 119.226 123.315 1.00 1.87 205 PHE C N 1
ATOM 6432 C CA . PHE C 1 205 ? 135.503 119.981 123.437 1.00 1.99 205 PHE C CA 1
ATOM 6433 C C . PHE C 1 205 ? 136.004 119.953 124.883 1.00 2.29 205 PHE C C 1
ATOM 6434 O O . PHE C 1 205 ? 135.218 120.146 125.815 1.00 2.20 205 PHE C O 1
ATOM 6442 N N . PRO C 1 206 ? 137.316 119.755 125.114 1.00 2.46 206 PRO C N 1
ATOM 6443 C CA . PRO C 1 206 ? 138.410 119.617 124.147 1.00 2.59 206 PRO C CA 1
ATOM 6444 C C . PRO C 1 206 ? 138.728 118.193 123.701 1.00 2.18 206 PRO C C 1
ATOM 6445 O O . PRO C 1 206 ? 139.809 117.970 123.177 1.00 4.07 206 PRO C O 1
ATOM 6449 N N . LEU C 1 207 ? 137.812 117.250 123.898 1.00 2.39 207 LEU C N 1
ATOM 6450 C CA . LEU C 1 207 ? 138.036 115.856 123.535 1.00 3.33 207 LEU C CA 1
ATOM 6451 C C . LEU C 1 207 ? 137.307 115.468 122.250 1.00 2.93 207 LEU C C 1
ATOM 6452 O O . LEU C 1 207 ? 137.014 114.289 122.041 1.00 9.66 207 LEU C O 1
ATOM 6457 N N . ASP C 1 208 ? 137.017 116.433 121.387 1.00 2.94 208 ASP C N 1
ATOM 6458 C CA . ASP C 1 208 ? 136.274 116.210 120.157 1.00 5.14 208 ASP C CA 1
ATOM 6459 C C . ASP C 1 208 ? 137.189 115.703 119.041 1.00 4.00 208 ASP C C 1
ATOM 6460 O O . ASP C 1 208 ? 138.402 115.897 119.062 1.00 10.50 208 ASP C O 1
ATOM 6465 N N . THR C 1 209 ? 136.574 115.048 118.058 1.00 7.23 209 THR C N 1
ATOM 6466 C CA . THR C 1 209 ? 137.224 114.579 116.838 1.00 5.95 209 THR C CA 1
ATOM 6467 C C . THR C 1 209 ? 136.421 115.068 115.637 1.00 6.55 209 THR C C 1
ATOM 6468 O O . THR C 1 209 ? 135.193 115.017 115.650 1.00 13.07 209 THR C O 1
ATOM 6472 N N . GLN C 1 210 ? 137.111 115.540 114.598 1.00 5.79 210 GLN C N 1
ATOM 6473 C CA . GLN C 1 210 ? 136.459 116.085 113.411 1.00 4.07 210 GLN C CA 1
ATOM 6474 C C . GLN C 1 210 ? 136.900 115.338 112.153 1.00 4.75 210 GLN C C 1
ATOM 6475 O O . GLN C 1 210 ? 138.044 114.901 112.044 1.00 5.96 210 GLN C O 1
ATOM 6481 N N . THR C 1 211 ? 135.981 115.197 111.197 1.00 5.12 211 THR C N 1
ATOM 6482 C CA . THR C 1 211 ? 136.264 114.602 109.891 1.00 9.87 211 THR C CA 1
ATOM 6483 C C . THR C 1 211 ? 135.929 115.593 108.780 1.00 4.91 211 THR C C 1
ATOM 6484 O O . THR C 1 211 ? 134.868 116.220 108.800 1.00 16.60 211 THR C O 1
ATOM 6488 N N . CYS C 1 212 ? 136.873 115.798 107.858 1.00 9.09 212 CYS C N 1
ATOM 6489 C CA . CYS C 1 212 ? 136.672 116.724 106.740 1.00 7.20 212 CYS C CA 1
ATOM 6490 C C . CYS C 1 212 ? 136.872 116.035 105.389 1.00 3.19 212 CYS C C 1
ATOM 6491 O O . CYS C 1 212 ? 137.459 114.953 105.322 1.00 3.45 212 CYS C O 1
ATOM 6494 N N . SER C 1 213 ? 136.420 116.673 104.306 1.00 3.98 213 SER C N 1
ATOM 6495 C CA . SER C 1 213 ? 136.549 116.119 102.964 1.00 2.66 213 SER C CA 1
ATOM 6496 C C . SER C 1 213 ? 136.605 117.221 101.907 1.00 1.39 213 SER C C 1
ATOM 6497 O O . SER C 1 213 ? 136.086 118.320 102.103 1.00 1.69 213 SER C O 1
ATOM 6500 N N . LEU C 1 214 ? 137.240 116.902 100.781 1.00 0.88 214 LEU C N 1
ATOM 6501 C CA . LEU C 1 214 ? 137.256 117.726 99.577 1.00 0.56 214 LEU C CA 1
ATOM 6502 C C . LEU C 1 214 ? 136.684 116.917 98.416 1.00 0.54 214 LEU C C 1
ATOM 6503 O O . LEU C 1 214 ? 137.047 115.754 98.237 1.00 1.18 214 LEU C O 1
ATOM 6508 N N . GLU C 1 215 ? 135.797 117.529 97.626 1.00 0.28 215 GLU C N 1
ATOM 6509 C CA . GLU C 1 215 ? 134.996 116.828 96.623 1.00 0.30 215 GLU C CA 1
ATOM 6510 C C . GLU C 1 215 ? 135.200 117.421 95.227 1.00 0.12 215 GLU C C 1
ATOM 6511 O O . GLU C 1 215 ? 135.277 118.641 95.066 1.00 0.10 215 GLU C O 1
ATOM 6517 N N . ILE C 1 216 ? 135.279 116.546 94.219 1.00 0.10 216 ILE C N 1
ATOM 6518 C CA . ILE C 1 216 ? 135.567 116.909 92.830 1.00 0.05 216 ILE C CA 1
ATOM 6519 C C . ILE C 1 216 ? 134.485 116.322 91.922 1.00 0.06 216 ILE C C 1
ATOM 6520 O O . ILE C 1 216 ? 134.132 115.146 92.060 1.00 0.17 216 ILE C O 1
ATOM 6525 N N . GLU C 1 217 ? 133.981 117.131 90.982 1.00 0.07 217 GLU C N 1
ATOM 6526 C CA . GLU C 1 217 ? 132.863 116.753 90.121 1.00 0.12 217 GLU C CA 1
ATOM 6527 C C . GLU C 1 217 ? 132.912 117.526 88.801 1.00 0.21 217 GLU C C 1
ATOM 6528 O O . GLU C 1 217 ? 133.473 118.616 88.727 1.00 0.10 217 GLU C O 1
ATOM 6534 N N . SER C 1 218 ? 132.321 116.947 87.758 1.00 0.12 218 SER C N 1
ATOM 6535 C CA . SER C 1 218 ? 132.141 117.630 86.478 1.00 0.49 218 SER C CA 1
ATOM 6536 C C . SER C 1 218 ? 130.943 118.585 86.521 1.00 0.29 218 SER C C 1
ATOM 6537 O O . SER C 1 218 ? 129.894 118.260 87.076 1.00 0.29 218 SER C O 1
ATOM 6540 N N . TYR C 1 219 ? 131.100 119.775 85.927 1.00 0.47 219 TYR C N 1
ATOM 6541 C CA . TYR C 1 219 ? 130.016 120.757 85.978 1.00 0.45 219 TYR C CA 1
ATOM 6542 C C . TYR C 1 219 ? 128.876 120.404 85.020 1.00 0.64 219 TYR C C 1
ATOM 6543 O O . TYR C 1 219 ? 127.706 120.487 85.398 1.00 1.01 219 TYR C O 1
ATOM 6552 N N . ALA C 1 220 ? 129.183 120.030 83.780 1.00 0.58 220 ALA C N 1
ATOM 6553 C CA . ALA C 1 220 ? 128.170 119.977 82.737 1.00 2.10 220 ALA C CA 1
ATOM 6554 C C . ALA C 1 220 ? 127.927 118.607 82.107 1.00 3.00 220 ALA C C 1
ATOM 6555 O O . ALA C 1 220 ? 126.969 118.477 81.344 1.00 8.96 220 ALA C O 1
ATOM 6557 N N . TYR C 1 221 ? 128.736 117.589 82.384 1.00 2.65 221 TYR C N 1
ATOM 6558 C CA . TYR C 1 221 ? 128.615 116.293 81.715 1.00 2.54 221 TYR C CA 1
ATOM 6559 C C . TYR C 1 221 ? 128.139 115.227 82.697 1.00 2.51 221 TYR C C 1
ATOM 6560 O O . TYR C 1 221 ? 128.784 114.992 83.720 1.00 2.34 221 TYR C O 1
ATOM 6569 N N . THR C 1 222 ? 127.042 114.555 82.361 1.00 2.76 222 THR C N 1
ATOM 6570 C CA . THR C 1 222 ? 126.534 113.448 83.160 1.00 3.95 222 THR C CA 1
ATOM 6571 C C . THR C 1 222 ? 127.348 112.181 82.892 1.00 4.86 222 THR C C 1
ATOM 6572 O O . THR C 1 222 ? 128.190 112.127 81.997 1.00 8.21 222 THR C O 1
ATOM 6576 N N . GLU C 1 223 ? 127.071 111.141 83.677 1.00 6.81 223 GLU C N 1
ATOM 6577 C CA . GLU C 1 223 ? 127.796 109.880 83.561 1.00 10.86 223 GLU C CA 1
ATOM 6578 C C . GLU C 1 223 ? 127.567 109.180 82.226 1.00 12.68 223 GLU C C 1
ATOM 6579 O O . GLU C 1 223 ? 128.302 108.243 81.911 1.00 13.56 223 GLU C O 1
ATOM 6585 N N . ASP C 1 224 ? 126.571 109.592 81.447 1.00 14.55 224 ASP C N 1
ATOM 6586 C CA . ASP C 1 224 ? 126.384 109.020 80.121 1.00 14.42 224 ASP C CA 1
ATOM 6587 C C . ASP C 1 224 ? 127.375 109.576 79.103 1.00 13.37 224 ASP C C 1
ATOM 6588 O O . ASP C 1 224 ? 127.615 108.933 78.077 1.00 16.86 224 ASP C O 1
ATOM 6593 N N . ASP C 1 225 ? 127.946 110.749 79.361 1.00 10.94 225 ASP C N 1
ATOM 6594 C CA . ASP C 1 225 ? 128.897 111.373 78.456 1.00 11.32 225 ASP C CA 1
ATOM 6595 C C . ASP C 1 225 ? 130.338 111.347 78.956 1.00 11.27 225 ASP C C 1
ATOM 6596 O O . ASP C 1 225 ? 131.252 111.295 78.138 1.00 13.19 225 ASP C O 1
ATOM 6601 N N . LEU C 1 226 ? 130.566 111.387 80.268 1.00 10.61 226 LEU C N 1
ATOM 6602 C CA . LEU C 1 226 ? 131.912 111.433 80.832 1.00 5.55 226 LEU C CA 1
ATOM 6603 C C . LEU C 1 226 ? 131.963 110.543 82.066 1.00 8.01 226 LEU C C 1
ATOM 6604 O O . LEU C 1 226 ? 131.153 110.709 82.978 1.00 9.99 226 LEU C O 1
ATOM 6609 N N . MET C 1 227 ? 132.924 109.621 82.107 1.00 8.66 227 MET C N 1
ATOM 6610 C CA . MET C 1 227 ? 133.091 108.682 83.214 1.00 4.98 227 MET C CA 1
ATOM 6611 C C . MET C 1 227 ? 134.355 109.045 83.995 1.00 3.72 227 MET C C 1
ATOM 6612 O O . MET C 1 227 ? 135.471 108.845 83.509 1.00 8.96 227 MET C O 1
ATOM 6617 N N . LEU C 1 228 ? 134.179 109.550 85.210 1.00 2.19 228 LEU C N 1
ATOM 6618 C CA . LEU C 1 228 ? 135.266 110.056 86.043 1.00 1.73 228 LEU C CA 1
ATOM 6619 C C . LEU C 1 228 ? 135.625 109.039 87.126 1.00 1.49 228 LEU C C 1
ATOM 6620 O O . LEU C 1 228 ? 134.741 108.559 87.839 1.00 1.84 228 LEU C O 1
ATOM 6625 N N . TYR C 1 229 ? 136.919 108.726 87.261 1.00 1.16 229 TYR C N 1
ATOM 6626 C CA . TYR C 1 229 ? 137.375 107.699 88.200 1.00 1.04 229 TYR C CA 1
ATOM 6627 C C . TYR C 1 229 ? 138.800 107.997 88.674 1.00 1.19 229 TYR C C 1
ATOM 6628 O O . TYR C 1 229 ? 139.545 108.739 88.037 1.00 0.96 229 TYR C O 1
ATOM 6637 N N . TRP C 1 230 ? 139.183 107.380 89.797 1.00 1.04 230 TRP C N 1
ATOM 6638 C CA . TRP C 1 230 ? 140.556 107.457 90.301 1.00 1.56 230 TRP C CA 1
ATOM 6639 C C . TRP C 1 230 ? 141.452 106.559 89.455 1.00 3.00 230 TRP C C 1
ATOM 6640 O O . TRP C 1 230 ? 141.168 105.372 89.289 1.00 9.61 230 TRP C O 1
ATOM 6651 N N . LYS C 1 231 ? 142.550 107.119 88.943 1.00 3.55 231 LYS C N 1
ATOM 6652 C CA . LYS C 1 231 ? 143.344 106.408 87.943 1.00 5.99 231 LYS C CA 1
ATOM 6653 C C . LYS C 1 231 ? 143.976 105.129 88.502 1.00 9.95 231 LYS C C 1
ATOM 6654 O O . LYS C 1 231 ? 143.986 104.104 87.817 1.00 12.80 231 LYS C O 1
ATOM 6660 N N . LYS C 1 232 ? 144.498 105.167 89.721 1.00 9.22 232 LYS C N 1
ATOM 6661 C CA . LYS C 1 232 ? 145.180 104.011 90.299 1.00 10.93 232 LYS C CA 1
ATOM 6662 C C . LYS C 1 232 ? 144.599 103.635 91.660 1.00 12.77 232 LYS C C 1
ATOM 6663 O O . LYS C 1 232 ? 145.329 103.187 92.540 1.00 14.84 232 LYS C O 1
ATOM 6669 N N . GLY C 1 233 ? 143.292 103.820 91.855 1.00 9.98 233 GLY C N 1
ATOM 6670 C CA . GLY C 1 233 ? 142.670 103.464 93.126 1.00 8.78 233 GLY C CA 1
ATOM 6671 C C . GLY C 1 233 ? 143.206 104.303 94.276 1.00 13.21 233 GLY C C 1
ATOM 6672 O O . GLY C 1 233 ? 143.285 105.531 94.193 1.00 9.64 233 GLY C O 1
ATOM 6673 N N . ASN C 1 234 ? 143.579 103.640 95.371 1.00 13.77 234 ASN C N 1
ATOM 6674 C CA . ASN C 1 234 ? 144.102 104.329 96.545 1.00 14.76 234 ASN C CA 1
ATOM 6675 C C . ASN C 1 234 ? 145.538 104.802 96.369 1.00 16.11 234 ASN C C 1
ATOM 6676 O O . ASN C 1 234 ? 146.015 105.598 97.181 1.00 18.95 234 ASN C O 1
ATOM 6681 N N . ASP C 1 235 ? 146.227 104.359 95.323 1.00 13.70 235 ASP C N 1
ATOM 6682 C CA . ASP C 1 235 ? 147.570 104.838 95.030 1.00 12.64 235 ASP C CA 1
ATOM 6683 C C . ASP C 1 235 ? 147.569 106.169 94.289 1.00 11.84 235 ASP C C 1
ATOM 6684 O O . ASP C 1 235 ? 148.646 106.692 93.995 1.00 12.00 235 ASP C O 1
ATOM 6689 N N . SER C 1 236 ? 146.398 106.727 93.990 1.00 11.46 236 SER C N 1
ATOM 6690 C CA . SER C 1 236 ? 146.288 107.985 93.261 1.00 8.95 236 SER C CA 1
ATOM 6691 C C . SER C 1 236 ? 146.487 109.213 94.141 1.00 4.84 236 SER C C 1
ATOM 6692 O O . SER C 1 236 ? 146.554 110.320 93.606 1.00 6.76 236 SER C O 1
ATOM 6695 N N . LEU C 1 237 ? 146.578 109.056 95.455 1.00 3.08 237 LEU C N 1
ATOM 6696 C CA . LEU C 1 237 ? 146.684 110.171 96.390 1.00 3.07 237 LEU C CA 1
ATOM 6697 C C . LEU C 1 237 ? 148.052 110.148 97.072 1.00 3.30 237 LEU C C 1
ATOM 6698 O O . LEU C 1 237 ? 148.419 109.147 97.692 1.00 6.55 237 LEU C O 1
ATOM 6703 N N . LYS C 1 238 ? 148.790 111.254 96.974 1.00 2.94 238 LYS C N 1
ATOM 6704 C CA . LYS C 1 238 ? 150.064 111.429 97.658 1.00 3.35 238 LYS C CA 1
ATOM 6705 C C . LYS C 1 238 ? 150.020 112.694 98.505 1.00 3.06 238 LYS C C 1
ATOM 6706 O O . LYS C 1 238 ? 149.384 113.682 98.138 1.00 2.13 238 LYS C O 1
ATOM 6712 N N . THR C 1 239 ? 150.697 112.660 99.650 1.00 3.54 239 THR C N 1
ATOM 6713 C CA . THR C 1 239 ? 150.749 113.798 100.562 1.00 5.72 239 THR C CA 1
ATOM 6714 C C . THR C 1 239 ? 152.192 114.121 100.931 1.00 7.34 239 THR C C 1
ATOM 6715 O O . THR C 1 239 ? 153.045 113.236 100.998 1.00 11.80 239 THR C O 1
ATOM 6719 N N . ASP C 1 240 ? 152.450 115.402 101.180 1.00 5.42 240 ASP C N 1
ATOM 6720 C CA . ASP C 1 240 ? 153.789 115.873 101.515 1.00 9.94 240 ASP C CA 1
ATOM 6721 C C . ASP C 1 240 ? 154.228 115.360 102.886 1.00 16.88 240 ASP C C 1
ATOM 6722 O O . ASP C 1 240 ? 153.423 115.245 103.812 1.00 14.04 240 ASP C O 1
ATOM 6727 N N . GLU C 1 241 ? 155.521 115.053 103.008 1.00 12.51 241 GLU C N 1
ATOM 6728 C CA . GLU C 1 241 ? 156.049 114.463 104.235 1.00 17.82 241 GLU C CA 1
ATOM 6729 C C . GLU C 1 241 ? 155.982 115.402 105.434 1.00 20.13 241 GLU C C 1
ATOM 6730 O O . GLU C 1 241 ? 156.000 114.922 106.567 1.00 24.74 241 GLU C O 1
ATOM 6736 N N . ARG C 1 242 ? 155.899 116.711 105.220 1.00 19.29 242 ARG C N 1
ATOM 6737 C CA . ARG C 1 242 ? 155.957 117.685 106.303 1.00 19.18 242 ARG C CA 1
ATOM 6738 C C . ARG C 1 242 ? 154.651 118.460 106.459 1.00 13.65 242 ARG C C 1
ATOM 6739 O O . ARG C 1 242 ? 154.648 119.585 106.952 1.00 20.63 242 ARG C O 1
ATOM 6747 N N . ILE C 1 243 ? 153.526 117.867 106.062 1.00 10.62 243 ILE C N 1
ATOM 6748 C CA . ILE C 1 243 ? 152.235 118.531 106.202 1.00 12.12 243 ILE C CA 1
ATOM 6749 C C . ILE C 1 243 ? 151.855 118.613 107.676 1.00 12.91 243 ILE C C 1
ATOM 6750 O O . ILE C 1 243 ? 151.944 117.624 108.413 1.00 15.81 243 ILE C O 1
ATOM 6755 N N . SER C 1 244 ? 151.447 119.800 108.122 1.00 12.50 244 SER C N 1
ATOM 6756 C CA . SER C 1 244 ? 151.137 119.983 109.535 1.00 15.63 244 SER C CA 1
ATOM 6757 C C . SER C 1 244 ? 150.241 121.197 109.730 1.00 14.22 244 SER C C 1
ATOM 6758 O O . SER C 1 244 ? 150.189 122.102 108.899 1.00 12.57 244 SER C O 1
ATOM 6761 N N . LEU C 1 245 ? 149.556 121.207 110.868 1.00 16.39 245 LEU C N 1
ATOM 6762 C CA . LEU C 1 245 ? 148.767 122.338 111.340 1.00 12.10 245 LEU C CA 1
ATOM 6763 C C . LEU C 1 245 ? 149.226 122.675 112.751 1.00 13.53 245 LEU C C 1
ATOM 6764 O O . LEU C 1 245 ? 149.686 121.816 113.495 1.00 18.86 245 LEU C O 1
ATOM 6769 N N . SER C 1 246 ? 149.101 123.953 113.112 1.00 17.68 246 SER C N 1
ATOM 6770 C CA . SER C 1 246 ? 149.645 124.416 114.381 1.00 12.20 246 SER C CA 1
ATOM 6771 C C . SER C 1 246 ? 148.910 123.800 115.575 1.00 13.76 246 SER C C 1
ATOM 6772 O O . SER C 1 246 ? 149.544 123.325 116.522 1.00 16.05 246 SER C O 1
ATOM 6775 N N . GLN C 1 247 ? 147.578 123.801 115.558 1.00 10.80 247 GLN C N 1
ATOM 6776 C CA . GLN C 1 247 ? 146.805 123.365 116.716 1.00 12.01 247 GLN C CA 1
ATOM 6777 C C . GLN C 1 247 ? 146.152 121.985 116.570 1.00 7.66 247 GLN C C 1
ATOM 6778 O O . GLN C 1 247 ? 145.388 121.593 117.455 1.00 11.95 247 GLN C O 1
ATOM 6784 N N . PHE C 1 248 ? 146.415 121.238 115.494 1.00 5.41 248 PHE C N 1
ATOM 6785 C CA . PHE C 1 248 ? 145.779 119.936 115.293 1.00 4.49 248 PHE C CA 1
ATOM 6786 C C . PHE C 1 248 ? 146.795 118.873 114.884 1.00 6.06 248 PHE C C 1
ATOM 6787 O O . PHE C 1 248 ? 147.855 119.171 114.333 1.00 9.54 248 PHE C O 1
ATOM 6795 N N . LEU C 1 249 ? 146.446 117.616 115.149 1.00 6.38 249 LEU C N 1
ATOM 6796 C CA . LEU C 1 249 ? 147.120 116.457 114.574 1.00 5.12 249 LEU C CA 1
ATOM 6797 C C . LEU C 1 249 ? 146.284 115.900 113.423 1.00 5.72 249 LEU C C 1
ATOM 6798 O O . LEU C 1 249 ? 145.060 115.836 113.517 1.00 7.51 249 LEU C O 1
ATOM 6803 N N . ILE C 1 250 ? 146.948 115.488 112.343 1.00 5.25 250 ILE C N 1
ATOM 6804 C CA . ILE C 1 250 ? 146.293 115.060 111.106 1.00 6.06 250 ILE C CA 1
ATOM 6805 C C . ILE C 1 250 ? 146.598 113.585 110.866 1.00 7.92 250 ILE C C 1
ATOM 6806 O O . ILE C 1 250 ? 147.753 113.163 110.986 1.00 15.48 250 ILE C O 1
ATOM 6811 N N . GLN C 1 251 ? 145.573 112.804 110.515 1.00 7.26 251 GLN C N 1
ATOM 6812 C CA . GLN C 1 251 ? 145.756 111.372 110.309 1.00 9.91 251 GLN C CA 1
ATOM 6813 C C . GLN C 1 251 ? 144.741 110.824 109.307 1.00 5.95 251 GLN C C 1
ATOM 6814 O O . GLN C 1 251 ? 143.701 111.436 109.044 1.00 7.86 251 GLN C O 1
ATOM 6820 N N . GLU C 1 252 ? 145.072 109.659 108.739 1.00 9.42 252 GLU C N 1
ATOM 6821 C CA . GLU C 1 252 ? 144.153 108.798 107.998 1.00 11.32 252 GLU C CA 1
ATOM 6822 C C . GLU C 1 252 ? 143.617 109.425 106.708 1.00 5.09 252 GLU C C 1
ATOM 6823 O O . GLU C 1 252 ? 142.402 109.578 106.561 1.00 9.12 252 GLU C O 1
ATOM 6829 N N . PHE C 1 253 ? 144.497 109.742 105.757 1.00 4.28 253 PHE C N 1
ATOM 6830 C CA . PHE C 1 253 ? 144.096 110.139 104.409 1.00 2.24 253 PHE C CA 1
ATOM 6831 C C . PHE C 1 253 ? 143.658 108.914 103.606 1.00 2.02 253 PHE C C 1
ATOM 6832 O O . PHE C 1 253 ? 144.315 107.873 103.647 1.00 7.70 253 PHE C O 1
ATOM 6840 N N . HIS C 1 254 ? 142.539 109.040 102.884 1.00 2.31 254 HIS C N 1
ATOM 6841 C CA . HIS C 1 254 ? 142.083 108.002 101.961 1.00 2.45 254 HIS C CA 1
ATOM 6842 C C . HIS C 1 254 ? 141.047 108.592 101.003 1.00 1.40 254 HIS C C 1
ATOM 6843 O O . HIS C 1 254 ? 140.549 109.701 101.203 1.00 2.52 254 HIS C O 1
ATOM 6850 N N . THR C 1 255 ? 140.729 107.832 99.952 1.00 1.22 255 THR C N 1
ATOM 6851 C CA . THR C 1 255 ? 139.807 108.251 98.900 1.00 1.99 255 THR C CA 1
ATOM 6852 C C . THR C 1 255 ? 138.573 107.352 98.826 1.00 1.97 255 THR C C 1
ATOM 6853 O O . THR C 1 255 ? 138.628 106.174 99.182 1.00 6.17 255 THR C O 1
ATOM 6857 N N . THR C 1 256 ? 137.454 107.927 98.359 1.00 2.47 256 THR C N 1
ATOM 6858 C CA . THR C 1 256 ? 136.215 107.203 98.066 1.00 2.17 256 THR C CA 1
ATOM 6859 C C . THR C 1 256 ? 135.533 107.814 96.839 1.00 1.77 256 THR C C 1
ATOM 6860 O O . THR C 1 256 ? 135.952 108.854 96.329 1.00 2.80 256 THR C O 1
ATOM 6864 N N . THR C 1 257 ? 134.480 107.142 96.349 1.00 2.28 257 THR C N 1
ATOM 6865 C CA . THR C 1 257 ? 133.652 107.624 95.244 1.00 2.62 257 THR C CA 1
ATOM 68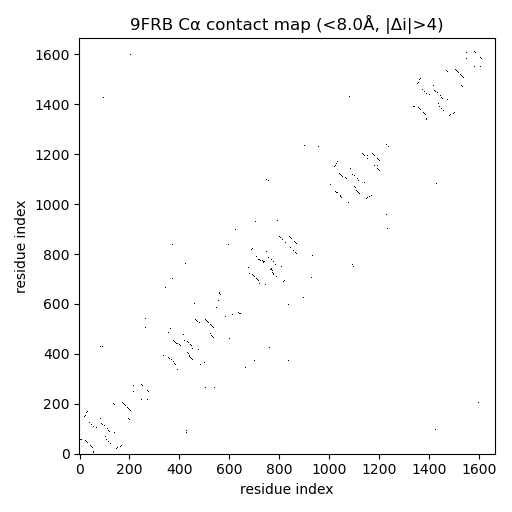66 C C . THR C 1 257 ? 132.175 107.355 95.527 1.00 4.04 257 THR C C 1
ATOM 6867 O O . THR C 1 257 ? 131.832 106.399 96.226 1.00 9.69 257 THR C O 1
ATOM 6871 N N . LYS C 1 258 ? 131.297 108.181 94.948 1.00 3.65 258 LYS C N 1
ATOM 6872 C CA . LYS C 1 258 ? 129.854 108.024 95.118 1.00 4.07 258 LYS C CA 1
ATOM 6873 C C . LYS C 1 258 ? 129.103 108.768 94.013 1.00 4.42 258 LYS C C 1
ATOM 6874 O O . LYS C 1 258 ? 129.551 109.810 93.536 1.00 3.66 258 LYS C O 1
ATOM 6880 N N . LEU C 1 259 ? 127.937 108.241 93.644 1.00 3.08 259 LEU C N 1
ATOM 6881 C CA . LEU C 1 259 ? 127.082 108.847 92.625 1.00 3.22 259 LEU C CA 1
ATOM 6882 C C . LEU C 1 259 ? 126.108 109.845 93.245 1.00 3.37 259 LEU C C 1
ATOM 6883 O O . LEU C 1 259 ? 125.518 109.585 94.293 1.00 13.30 259 LEU C O 1
ATOM 6888 N N . ALA C 1 260 ? 125.940 110.991 92.586 1.00 2.41 260 ALA C N 1
ATOM 6889 C CA . ALA C 1 260 ? 125.050 112.054 93.036 1.00 3.83 260 ALA C CA 1
ATOM 6890 C C . ALA C 1 260 ? 123.979 112.334 91.989 1.00 4.34 260 ALA C C 1
ATOM 6891 O O . ALA C 1 260 ? 124.219 112.219 90.787 1.00 7.01 260 ALA C O 1
ATOM 6893 N N . PHE C 1 261 ? 122.794 112.724 92.450 1.00 5.49 261 PHE C N 1
ATOM 6894 C CA . PHE C 1 261 ? 121.642 112.956 91.584 1.00 4.83 261 PHE C CA 1
ATOM 6895 C C . PHE C 1 261 ? 121.194 114.412 91.649 1.00 4.01 261 PHE C C 1
ATOM 6896 O O . PHE C 1 261 ? 121.051 114.976 92.735 1.00 6.53 261 PHE C O 1
ATOM 6904 N N . TYR C 1 262 ? 120.973 115.012 90.486 1.00 3.33 262 TYR C N 1
ATOM 6905 C CA . TYR C 1 262 ? 120.403 116.347 90.358 1.00 4.90 262 TYR C CA 1
ATOM 6906 C C . TYR C 1 262 ? 119.111 116.244 89.564 1.00 7.91 262 TYR C C 1
ATOM 6907 O O . TYR C 1 262 ? 119.106 115.714 88.452 1.00 8.55 262 TYR C O 1
ATOM 6916 N N . SER C 1 263 ? 118.016 116.753 90.127 1.00 7.75 263 SER C N 1
ATOM 6917 C CA . SER C 1 263 ? 116.746 116.696 89.412 1.00 10.48 263 SER C CA 1
ATOM 6918 C C . SER C 1 263 ? 116.753 117.535 88.141 1.00 12.28 263 SER C C 1
ATOM 6919 O O . SER C 1 263 ? 115.977 117.254 87.229 1.00 15.93 263 SER C O 1
ATOM 6922 N N . SER C 1 264 ? 117.615 118.544 88.053 1.00 12.34 264 SER C N 1
ATOM 6923 C CA . SER C 1 264 ? 117.651 119.372 86.855 1.00 11.74 264 SER C CA 1
ATOM 6924 C C . SER C 1 264 ? 118.296 118.651 85.670 1.00 12.67 264 SER C C 1
ATOM 6925 O O . SER C 1 264 ? 117.879 118.849 84.526 1.00 16.62 264 SER C O 1
ATOM 6928 N N . THR C 1 265 ? 119.315 117.823 85.904 1.00 10.26 265 THR C N 1
ATOM 6929 C CA . THR C 1 265 ? 120.023 117.242 84.760 1.00 10.61 265 THR C CA 1
ATOM 6930 C C . THR C 1 265 ? 120.352 115.754 84.843 1.00 8.96 265 THR C C 1
ATOM 6931 O O . THR C 1 265 ? 120.546 115.149 83.786 1.00 14.82 265 THR C O 1
ATOM 6935 N N . GLY C 1 266 ? 120.440 115.129 86.012 1.00 8.61 266 GLY C N 1
ATOM 6936 C CA . GLY C 1 266 ? 120.700 113.699 86.028 1.00 5.83 266 GLY C CA 1
ATOM 6937 C C . GLY C 1 266 ? 121.774 113.264 87.008 1.00 4.08 266 GLY C C 1
ATOM 6938 O O . GLY C 1 266 ? 121.985 113.939 88.018 1.00 3.70 266 GLY C O 1
ATOM 6939 N N . TRP C 1 267 ? 122.433 112.133 86.742 1.00 4.34 267 TRP C N 1
ATOM 6940 C CA . TRP C 1 267 ? 123.394 111.499 87.645 1.00 4.31 267 TRP C CA 1
ATOM 6941 C C . TRP C 1 267 ? 124.832 111.878 87.296 1.00 2.00 267 TRP C C 1
ATOM 6942 O O . TRP C 1 267 ? 125.197 111.920 86.123 1.00 5.22 267 TRP C O 1
ATOM 6953 N N . TYR C 1 268 ? 125.651 112.128 88.326 1.00 1.78 268 TYR C N 1
ATOM 6954 C CA . TYR C 1 268 ? 127.049 112.520 88.169 1.00 1.65 268 TYR C CA 1
ATOM 6955 C C . TYR C 1 268 ? 127.945 111.716 89.111 1.00 1.78 268 TYR C C 1
ATOM 6956 O O . TYR C 1 268 ? 127.539 111.361 90.218 1.00 1.92 268 TYR C O 1
ATOM 6965 N N . ASN C 1 269 ? 129.182 111.457 88.668 1.00 1.64 269 ASN C N 1
ATOM 6966 C CA . ASN C 1 269 ? 130.206 110.836 89.514 1.00 1.67 269 ASN C CA 1
ATOM 6967 C C . ASN C 1 269 ? 130.907 111.879 90.380 1.00 0.88 269 ASN C C 1
ATOM 6968 O O . ASN C 1 269 ? 131.288 112.945 89.899 1.00 3.92 269 ASN C O 1
ATOM 6973 N N . ARG C 1 270 ? 131.112 111.553 91.656 1.00 0.84 270 ARG C N 1
ATOM 6974 C CA . ARG C 1 270 ? 131.783 112.440 92.605 1.00 0.58 270 ARG C CA 1
ATOM 6975 C C . ARG C 1 270 ? 132.927 111.708 93.315 1.00 0.75 270 ARG C C 1
ATOM 6976 O O . ARG C 1 270 ? 132.769 110.562 93.735 1.00 2.20 270 ARG C O 1
ATOM 6984 N N . LEU C 1 271 ? 134.077 112.375 93.448 1.00 0.46 271 LEU C N 1
ATOM 6985 C CA . LEU C 1 271 ? 135.260 111.831 94.110 1.00 0.52 271 LEU C CA 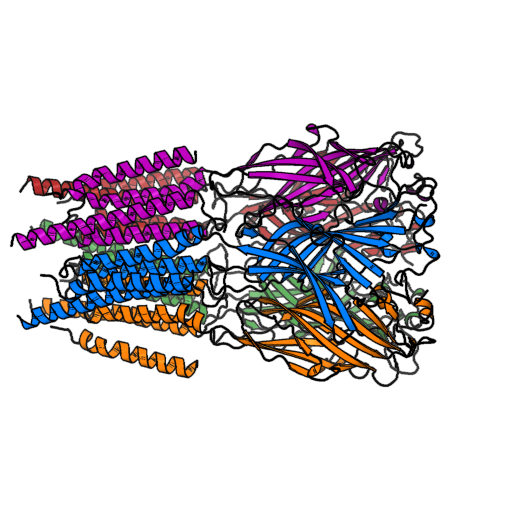1
ATOM 6986 C C . LEU C 1 271 ? 135.543 112.570 95.418 1.00 0.49 271 LEU C C 1
ATOM 6987 O O . LEU C 1 271 ? 135.332 113.778 95.518 1.00 0.48 271 LEU C O 1
ATOM 6992 N N . TYR C 1 272 ? 136.057 111.840 96.418 1.00 0.35 272 TYR C N 1
ATOM 6993 C CA . TYR C 1 272 ? 136.264 112.364 97.770 1.00 0.66 272 TYR C CA 1
ATOM 6994 C C . TYR C 1 272 ? 137.688 112.131 98.274 1.00 0.87 272 TYR C C 1
ATOM 6995 O O . TYR C 1 272 ? 138.282 111.081 98.023 1.00 1.46 272 TYR C O 1
ATOM 7004 N N . ILE C 1 273 ? 138.209 113.102 99.028 1.00 0.95 273 ILE C N 1
ATOM 7005 C CA . ILE C 1 273 ? 139.457 112.990 99.785 1.00 1.64 273 ILE C CA 1
ATOM 7006 C C . ILE C 1 273 ? 139.130 113.229 101.260 1.00 1.54 273 ILE C C 1
ATOM 7007 O O . ILE C 1 273 ? 138.658 114.310 101.620 1.00 5.51 273 ILE C O 1
ATOM 7012 N N . ASN C 1 274 ? 139.408 112.238 102.119 1.00 1.19 274 ASN C N 1
ATOM 7013 C CA . ASN C 1 274 ? 138.986 112.256 103.523 1.00 1.54 274 ASN C CA 1
ATOM 7014 C C . ASN C 1 274 ? 140.180 112.260 104.478 1.00 1.82 274 ASN C C 1
ATOM 7015 O O . ASN C 1 274 ? 141.198 111.622 104.208 1.00 2.33 274 ASN C O 1
ATOM 7020 N N . PHE C 1 275 ? 140.045 112.958 105.615 1.00 1.01 275 PHE C N 1
ATOM 7021 C CA . PHE C 1 275 ? 141.061 112.969 106.673 1.00 1.93 275 PHE C CA 1
ATOM 7022 C C . PHE C 1 275 ? 140.423 113.367 108.008 1.00 1.55 275 PHE C C 1
ATOM 7023 O O . PHE C 1 275 ? 139.292 113.850 108.052 1.00 2.58 275 PHE C O 1
ATOM 7031 N N . THR C 1 276 ? 141.171 113.155 109.106 1.00 1.46 276 THR C N 1
ATOM 7032 C CA . THR C 1 276 ? 140.704 113.321 110.486 1.00 2.23 276 THR C CA 1
ATOM 7033 C C . THR C 1 276 ? 141.638 114.230 111.293 1.00 2.54 276 THR C C 1
ATOM 7034 O O . THR C 1 276 ? 142.850 114.238 111.082 1.00 7.00 276 THR C O 1
ATOM 7038 N N . LEU C 1 277 ? 141.066 114.990 112.236 1.00 2.28 277 LEU C N 1
ATOM 7039 C CA . LEU C 1 277 ? 141.804 115.937 113.077 1.00 3.09 277 LEU C CA 1
ATOM 7040 C C . LEU C 1 277 ? 141.601 115.656 114.569 1.00 5.01 277 LEU C C 1
ATOM 7041 O O . LEU C 1 277 ? 140.495 115.318 114.996 1.00 4.42 277 LEU C O 1
ATOM 7046 N N . ARG C 1 278 ? 142.663 115.833 115.367 1.00 4.17 278 ARG C N 1
ATOM 7047 C CA . ARG C 1 278 ? 142.626 115.676 116.827 1.00 4.77 278 ARG C CA 1
ATOM 7048 C C . ARG C 1 278 ? 143.453 116.764 117.513 1.00 3.82 278 ARG C C 1
ATOM 7049 O O . ARG C 1 278 ? 144.393 117.303 116.935 1.00 5.69 278 ARG C O 1
ATOM 7057 N N . ARG C 1 279 ? 143.120 117.049 118.778 1.00 2.94 279 ARG C N 1
ATOM 7058 C CA . ARG C 1 279 ? 143.805 118.057 119.591 1.00 2.41 279 ARG C CA 1
ATOM 7059 C C . ARG C 1 279 ? 144.849 117.428 120.523 1.00 2.76 279 ARG C C 1
ATOM 7060 O O . ARG C 1 279 ? 144.928 116.212 120.679 1.00 3.07 279 ARG C O 1
ATOM 7068 N N . HIS C 1 280 ? 145.655 118.291 121.153 1.00 2.80 280 HIS C N 1
ATOM 7069 C CA . HIS C 1 280 ? 146.636 117.895 122.173 1.00 4.43 280 HIS C CA 1
ATOM 7070 C C . HIS C 1 280 ? 145.974 117.967 123.550 1.00 3.61 280 HIS C C 1
ATOM 7071 O O . HIS C 1 280 ? 145.808 119.051 124.110 1.00 4.83 280 HIS C O 1
ATOM 7078 N N . ILE C 1 281 ? 145.637 116.813 124.125 1.00 4.15 281 ILE C N 1
ATOM 7079 C CA . ILE C 1 281 ? 144.800 116.788 125.327 1.00 7.41 281 ILE C CA 1
ATOM 7080 C C . ILE C 1 281 ? 145.537 117.344 126.551 1.00 4.05 281 ILE C C 1
ATOM 7081 O O . ILE C 1 281 ? 144.942 118.052 127.372 1.00 5.08 281 ILE C O 1
ATOM 7086 N N . PHE C 1 282 ? 146.828 117.030 126.702 1.00 4.18 282 PHE C N 1
ATOM 7087 C CA . PHE C 1 282 ? 147.535 117.366 127.939 1.00 5.55 282 PHE C CA 1
ATOM 7088 C C . PHE C 1 282 ? 147.663 118.871 128.148 1.00 4.52 282 PHE C C 1
ATOM 7089 O O . PHE C 1 282 ? 147.606 119.339 129.294 1.00 4.78 282 PHE C O 1
ATOM 7097 N N . PHE C 1 283 ? 147.826 119.636 127.068 1.00 2.10 283 PHE C N 1
ATOM 7098 C CA . PHE C 1 283 ? 147.853 121.089 127.180 1.00 2.13 283 PHE C CA 1
ATOM 7099 C C . PHE C 1 283 ? 146.561 121.608 127.810 1.00 2.60 283 PHE C C 1
ATOM 7100 O O . PHE C 1 283 ? 146.591 122.440 128.725 1.00 2.85 283 PHE C O 1
ATOM 7108 N N . PHE C 1 284 ? 145.413 121.118 127.336 1.00 2.12 284 PHE C N 1
ATOM 7109 C CA . PHE C 1 284 ? 144.138 121.586 127.873 1.00 2.41 284 PHE C CA 1
ATOM 7110 C C . PHE C 1 284 ? 143.923 121.099 129.302 1.00 3.27 284 PHE C C 1
ATOM 7111 O O . PHE C 1 284 ? 143.393 121.847 130.133 1.00 5.88 284 PHE C O 1
ATOM 7119 N N . LEU C 1 285 ? 144.345 119.875 129.619 1.00 2.38 285 LEU C N 1
ATOM 7120 C CA . LEU C 1 285 ? 144.221 119.403 130.996 1.00 3.54 285 LEU C CA 1
ATOM 7121 C C . LEU C 1 285 ? 144.982 120.317 131.946 1.00 2.88 285 LEU C C 1
ATOM 7122 O O . LEU C 1 285 ? 144.408 120.834 132.915 1.00 3.26 285 LEU C O 1
ATOM 7127 N N . LEU C 1 286 ? 146.250 120.596 131.627 1.00 3.32 286 LEU C N 1
ATOM 7128 C CA . LEU C 1 286 ? 147.077 121.443 132.482 1.00 3.13 286 LEU C CA 1
ATOM 7129 C C . LEU C 1 286 ? 146.538 122.866 132.569 1.00 3.55 286 LEU C C 1
ATOM 7130 O O . LEU C 1 286 ? 146.576 123.481 133.637 1.00 3.33 286 LEU C O 1
ATOM 7135 N N . GLN C 1 287 ? 146.049 123.416 131.456 1.00 3.30 287 GLN C N 1
ATOM 7136 C CA . GLN C 1 287 ? 145.629 124.814 131.456 1.00 5.20 287 GLN C CA 1
ATOM 7137 C C . GLN C 1 287 ? 144.270 125.030 132.117 1.00 5.64 287 GLN C C 1
ATOM 7138 O O . GLN C 1 287 ? 144.024 126.106 132.664 1.00 8.51 287 GLN C O 1
ATOM 7144 N N . THR C 1 288 ? 143.371 124.050 132.075 1.00 4.73 288 THR C N 1
ATOM 7145 C CA . THR C 1 288 ? 142.020 124.289 132.566 1.00 3.56 288 THR C CA 1
ATOM 7146 C C . THR C 1 288 ? 141.652 123.434 133.767 1.00 4.81 288 THR C C 1
ATOM 7147 O O . THR C 1 288 ? 141.215 123.979 134.787 1.00 4.96 288 THR C O 1
ATOM 7151 N N . TYR C 1 289 ? 141.796 122.109 133.678 1.00 3.82 289 TYR C N 1
ATOM 7152 C CA . TYR C 1 289 ? 141.229 121.255 134.714 1.00 2.18 289 TYR C CA 1
ATOM 7153 C C . TYR C 1 289 ? 142.040 121.330 136.005 1.00 1.21 289 TYR C C 1
ATOM 7154 O O . TYR C 1 289 ? 141.471 121.201 137.091 1.00 1.91 289 TYR C O 1
ATOM 7163 N N . PHE C 1 290 ? 143.358 121.525 135.896 1.00 1.06 290 PHE C N 1
ATOM 7164 C CA . PHE C 1 290 ? 144.247 121.550 137.058 1.00 1.31 290 PHE C CA 1
ATOM 7165 C C . PHE C 1 290 ? 143.941 122.694 138.024 1.00 1.12 290 PHE C C 1
ATOM 7166 O O . PHE C 1 290 ? 143.699 122.426 139.216 1.00 0.94 290 PHE C O 1
ATOM 7174 N N . PRO C 1 291 ? 143.925 123.969 137.599 1.00 1.53 291 PRO C N 1
ATOM 7175 C CA . PRO C 1 291 ? 143.661 125.058 138.565 1.00 1.47 291 PRO C CA 1
ATOM 7176 C C . PRO C 1 291 ? 142.310 124.972 139.259 1.00 0.68 291 PRO C C 1
ATOM 7177 O O . PRO C 1 291 ? 142.210 125.310 140.443 1.00 0.71 291 PRO C O 1
ATOM 7181 N N . ALA C 1 292 ? 141.262 124.547 138.546 1.00 0.82 292 ALA C N 1
ATOM 7182 C CA . ALA C 1 292 ? 139.936 124.469 139.155 1.00 0.88 292 ALA C CA 1
ATOM 7183 C C . ALA C 1 292 ? 139.898 123.423 140.267 1.00 0.77 292 ALA C C 1
ATOM 7184 O O . ALA C 1 292 ? 139.353 123.678 141.348 1.00 0.98 292 ALA C O 1
ATOM 7186 N N . THR C 1 293 ? 140.502 122.258 140.029 1.00 0.49 293 THR C N 1
ATOM 7187 C CA . THR C 1 293 ? 140.598 121.237 141.071 1.00 0.86 293 THR C CA 1
ATOM 7188 C C . THR C 1 293 ? 141.414 121.740 142.259 1.00 0.64 293 THR C C 1
ATOM 7189 O O . THR C 1 293 ? 141.052 121.493 143.416 1.00 1.01 293 THR C O 1
ATOM 7193 N N . LEU C 1 294 ? 142.509 122.464 141.990 1.00 0.70 294 LEU C N 1
ATOM 7194 C CA . LEU C 1 294 ? 143.312 123.004 143.086 1.00 0.78 294 LEU C CA 1
ATOM 7195 C C . LEU C 1 294 ? 142.516 123.996 143.933 1.00 0.60 294 LEU C C 1
ATOM 7196 O O . LEU C 1 294 ? 142.609 123.980 145.163 1.00 0.68 294 LEU C O 1
ATOM 7201 N N . MET C 1 295 ? 141.718 124.857 143.302 1.00 0.37 295 MET C N 1
ATOM 7202 C CA . MET C 1 295 ? 140.938 125.821 144.078 1.00 0.69 295 MET C CA 1
ATOM 7203 C C . MET C 1 295 ? 139.827 125.142 144.882 1.00 0.61 295 MET C C 1
ATOM 7204 O O . MET C 1 295 ? 139.541 125.541 146.021 1.00 0.90 295 MET C O 1
ATOM 7209 N N . VAL C 1 296 ? 139.201 124.102 144.322 1.00 0.39 296 VAL C N 1
ATOM 7210 C CA . VAL C 1 296 ? 138.213 123.349 145.093 1.00 0.39 296 VAL C CA 1
ATOM 7211 C C . VAL C 1 296 ? 138.868 122.702 146.314 1.00 0.64 296 VAL C C 1
ATOM 7212 O O . VAL C 1 296 ? 138.316 122.737 147.420 1.00 0.69 296 VAL C O 1
ATOM 7216 N N . MET C 1 297 ? 140.059 122.127 146.146 1.00 0.68 297 MET C N 1
ATOM 7217 C CA . MET C 1 297 ? 140.753 121.542 147.293 1.00 1.34 297 MET C CA 1
ATOM 7218 C C . MET C 1 297 ? 141.148 122.613 148.311 1.00 1.32 297 MET C C 1
ATOM 7219 O O . MET C 1 297 ? 141.129 122.353 149.516 1.00 1.35 297 MET C O 1
ATOM 7224 N N . LEU C 1 298 ? 141.504 123.808 147.844 1.00 0.90 298 LEU C N 1
ATOM 7225 C CA . LEU C 1 298 ? 141.860 124.889 148.751 1.00 0.94 298 LEU C CA 1
ATOM 7226 C C . LEU C 1 298 ? 140.668 125.340 149.591 1.00 1.68 298 LEU C C 1
ATOM 7227 O O . LEU C 1 298 ? 140.848 125.735 150.747 1.00 1.69 298 LEU C O 1
ATOM 7232 N N . SER C 1 299 ? 139.457 125.311 149.030 1.00 0.91 299 SER C N 1
ATOM 7233 C CA . SER C 1 299 ? 138.298 125.733 149.811 1.00 1.51 299 SER C CA 1
ATOM 7234 C C . SER C 1 299 ? 138.005 124.802 150.988 1.00 1.57 299 SER C C 1
ATOM 7235 O O . SER C 1 299 ? 137.312 125.206 151.919 1.00 2.98 299 SER C O 1
ATOM 7238 N N . TRP C 1 300 ? 138.540 123.583 150.991 1.00 0.99 300 TRP C N 1
ATOM 7239 C CA . TRP C 1 300 ? 138.282 122.643 152.079 1.00 1.95 300 TRP C CA 1
ATOM 7240 C C . TRP C 1 300 ? 139.140 122.906 153.316 1.00 3.15 300 TRP C C 1
ATOM 7241 O O . TRP C 1 300 ? 138.879 122.309 154.362 1.00 8.07 300 TRP C O 1
ATOM 7252 N N . VAL C 1 301 ? 140.141 123.788 153.223 1.00 3.05 301 VAL C N 1
ATOM 7253 C CA . VAL C 1 301 ? 141.036 124.059 154.347 1.00 3.50 301 VAL C CA 1
ATOM 7254 C C . VAL C 1 301 ? 140.274 124.692 155.503 1.00 4.19 301 VAL C C 1
ATOM 7255 O O . VAL C 1 301 ? 140.594 124.448 156.673 1.00 5.27 301 VAL C O 1
ATOM 7259 N N . SER C 1 302 ? 139.264 125.509 155.201 1.00 2.68 302 SER C N 1
ATOM 7260 C CA . SER C 1 302 ? 138.524 126.202 156.248 1.00 6.17 302 SER C CA 1
ATOM 7261 C C . SER C 1 302 ? 137.841 125.252 157.226 1.00 4.86 302 SER C C 1
ATOM 7262 O O . SER C 1 302 ? 137.545 125.661 158.347 1.00 7.89 302 SER C O 1
ATOM 7265 N N . PHE C 1 303 ? 137.595 123.998 156.837 1.00 3.95 303 PHE C N 1
ATOM 7266 C CA . PHE C 1 303 ? 136.926 123.063 157.736 1.00 4.07 303 PHE C CA 1
ATOM 7267 C C . PHE C 1 303 ? 137.809 122.664 158.916 1.00 5.21 303 PHE C C 1
ATOM 7268 O O . PHE C 1 303 ? 137.293 122.133 159.902 1.00 11.40 303 PHE C O 1
ATOM 7276 N N . TRP C 1 304 ? 139.117 122.903 158.838 1.00 3.88 304 TRP C N 1
ATOM 7277 C CA . TRP C 1 304 ? 140.051 122.554 159.898 1.00 8.12 304 TRP C CA 1
ATOM 7278 C C . TRP C 1 304 ? 140.505 123.757 160.725 1.00 9.27 304 TRP C C 1
ATOM 7279 O O . TRP C 1 304 ? 141.358 123.600 161.598 1.00 14.97 304 TRP C O 1
ATOM 7290 N N . ILE C 1 305 ? 139.957 124.942 160.480 1.00 7.66 305 ILE C N 1
ATOM 7291 C CA . ILE C 1 305 ? 140.329 126.171 161.180 1.00 9.64 305 ILE C CA 1
ATOM 7292 C C . ILE C 1 305 ? 139.350 126.412 162.320 1.00 12.62 305 ILE C C 1
ATOM 7293 O O . ILE C 1 305 ? 138.158 126.117 162.203 1.00 9.11 305 ILE C O 1
ATOM 7298 N N . ASP C 1 306 ? 139.863 126.936 163.434 1.00 16.54 306 ASP C N 1
ATOM 7299 C CA . ASP C 1 306 ? 139.061 127.249 164.619 1.00 12.79 306 ASP C CA 1
ATOM 7300 C C . ASP C 1 306 ? 137.859 128.119 164.270 1.00 13.03 306 ASP C C 1
ATOM 7301 O O . ASP C 1 306 ? 138.002 129.182 163.662 1.00 19.03 306 ASP C O 1
ATOM 7306 N N . ARG C 1 307 ? 136.666 127.667 164.670 1.00 14.82 307 ARG C N 1
ATOM 7307 C CA . ARG C 1 307 ? 135.436 128.385 164.343 1.00 16.09 307 ARG C CA 1
ATOM 7308 C C . ARG C 1 307 ? 135.317 129.732 165.046 1.00 19.82 307 ARG C C 1
ATOM 7309 O O . ARG C 1 307 ? 134.465 130.540 164.664 1.00 20.49 307 ARG C O 1
ATOM 7317 N N . ARG C 1 308 ? 136.112 129.982 166.079 1.00 18.45 308 ARG C N 1
ATOM 7318 C CA . ARG C 1 308 ? 136.092 131.265 166.764 1.00 16.00 308 ARG C CA 1
ATOM 7319 C C . ARG C 1 308 ? 136.852 132.350 166.013 1.00 15.00 308 ARG C C 1
ATOM 7320 O O . ARG C 1 308 ? 136.688 133.528 166.337 1.00 14.72 308 ARG C O 1
ATOM 7328 N N . ALA C 1 309 ? 137.654 131.988 165.016 1.00 16.15 309 ALA C N 1
ATOM 7329 C CA . ALA C 1 309 ? 138.420 132.959 164.231 1.00 13.99 309 ALA C CA 1
ATOM 7330 C C . ALA C 1 309 ? 137.605 133.421 163.018 1.00 17.77 309 ALA C C 1
ATOM 7331 O O . ALA C 1 309 ? 137.893 133.099 161.867 1.00 18.44 309 ALA C O 1
ATOM 7333 N N . VAL C 1 310 ? 136.566 134.215 163.306 1.00 8.40 310 VAL C N 1
ATOM 7334 C CA . VAL C 1 310 ? 135.706 134.750 162.239 1.00 8.56 310 VAL C CA 1
ATOM 7335 C C . VAL C 1 310 ? 136.477 135.623 161.250 1.00 8.99 310 VAL C C 1
ATOM 7336 O O . VAL C 1 310 ? 136.316 135.427 160.029 1.00 14.19 310 VAL C O 1
ATOM 7340 N N . PRO C 1 311 ? 137.305 136.586 161.681 1.00 10.09 311 PRO C N 1
ATOM 7341 C CA . PRO C 1 311 ? 138.033 137.422 160.712 1.00 11.31 311 PRO C CA 1
ATOM 7342 C C . PRO C 1 311 ? 139.044 136.656 159.873 1.00 13.58 311 PRO C C 1
ATOM 7343 O O . PRO C 1 311 ? 139.634 137.249 158.966 1.00 17.65 311 PRO C O 1
ATOM 7347 N N . ALA C 1 312 ? 139.290 135.385 160.160 1.00 11.60 312 ALA C N 1
ATOM 7348 C CA . ALA C 1 312 ? 140.075 134.538 159.275 1.00 16.39 312 ALA C CA 1
ATOM 7349 C C . ALA C 1 312 ? 139.207 133.667 158.373 1.00 14.26 312 ALA C C 1
ATOM 7350 O O . ALA C 1 312 ? 139.539 133.486 157.201 1.00 16.99 312 ALA C O 1
ATOM 7352 N N . ARG C 1 313 ? 138.087 133.146 158.886 1.00 7.51 313 ARG C N 1
ATOM 7353 C CA . ARG C 1 313 ? 137.256 132.240 158.092 1.00 9.17 313 ARG C CA 1
ATOM 7354 C C . ARG C 1 313 ? 136.525 132.973 156.967 1.00 6.70 313 ARG C C 1
ATOM 7355 O O . ARG C 1 313 ? 136.448 132.458 155.848 1.00 9.73 313 ARG C O 1
ATOM 7363 N N . VAL C 1 314 ? 135.979 134.157 157.231 1.00 10.61 314 VAL C N 1
ATOM 7364 C CA . VAL C 1 314 ? 135.149 134.819 156.213 1.00 10.88 314 VAL C CA 1
ATOM 7365 C C . VAL C 1 314 ? 135.955 135.283 154.993 1.00 8.76 314 VAL C C 1
ATOM 7366 O O . VAL C 1 314 ? 135.603 134.929 153.842 1.00 12.86 314 VAL C O 1
ATOM 7370 N N . PRO C 1 315 ? 137.020 136.081 155.173 1.00 9.60 315 PRO C N 1
ATOM 7371 C CA . PRO C 1 315 ? 137.763 136.564 153.995 1.00 6.64 315 PRO C CA 1
ATOM 7372 C C . PRO C 1 315 ? 138.325 135.453 153.137 1.00 8.47 315 PRO C C 1
ATOM 7373 O O . PRO C 1 315 ? 138.414 135.619 151.917 1.00 11.08 315 PRO C O 1
ATOM 7377 N N . LEU C 1 316 ? 138.690 134.324 153.738 1.00 8.55 316 LEU C N 1
ATOM 7378 C CA . LEU C 1 316 ? 139.219 133.205 152.974 1.00 7.56 316 LEU C CA 1
ATOM 7379 C C . LEU C 1 316 ? 138.196 132.688 151.962 1.00 5.67 316 LEU C C 1
ATOM 7380 O O . LEU C 1 316 ? 138.508 132.507 150.778 1.00 5.13 316 LEU C O 1
ATOM 7385 N N . GLY C 1 317 ? 136.957 132.467 152.411 1.00 3.97 317 GLY C N 1
ATOM 7386 C CA . GLY C 1 317 ? 135.919 132.005 151.502 1.00 3.19 317 GLY C CA 1
ATOM 7387 C C . GLY C 1 317 ? 135.612 132.996 150.396 1.00 2.17 317 GLY C C 1
ATOM 7388 O O . GLY C 1 317 ? 135.527 132.625 149.217 1.00 1.60 317 GLY C O 1
ATOM 7389 N N . ILE C 1 318 ? 135.451 134.277 150.756 1.00 2.37 318 ILE C N 1
ATOM 7390 C CA . ILE C 1 318 ? 135.089 135.239 149.711 1.00 2.93 318 ILE C CA 1
ATOM 7391 C C . ILE C 1 318 ? 136.230 135.407 148.700 1.00 1.71 318 ILE C C 1
ATOM 7392 O O . ILE C 1 318 ? 135.995 135.540 147.490 1.00 1.47 318 ILE C O 1
ATOM 7397 N N . THR C 1 319 ? 137.484 135.360 149.165 1.00 0.98 319 THR C N 1
ATOM 7398 C CA . THR C 1 319 ? 138.607 135.485 148.238 1.00 1.37 319 THR C CA 1
ATOM 7399 C C . THR C 1 319 ? 138.738 134.262 147.340 1.00 0.45 319 THR C C 1
ATOM 7400 O O . THR C 1 319 ? 139.123 134.398 146.173 1.00 0.26 319 THR C O 1
ATOM 7404 N N . THR C 1 320 ? 138.423 133.069 147.860 1.00 0.55 320 THR C N 1
ATOM 7405 C CA . THR C 1 320 ? 138.416 131.874 147.016 1.00 0.47 320 THR C CA 1
ATOM 7406 C C . THR C 1 320 ? 137.375 131.999 145.903 1.00 0.20 320 THR C C 1
ATOM 7407 O O . THR C 1 320 ? 137.637 131.627 144.749 1.00 0.09 320 THR C O 1
ATOM 7411 N N . VAL C 1 321 ? 136.193 132.536 146.234 1.00 0.16 321 VAL C N 1
ATOM 7412 C CA . VAL C 1 321 ? 135.172 132.759 145.203 1.00 0.10 321 VAL C CA 1
ATOM 7413 C C . VAL C 1 321 ? 135.681 133.732 144.134 1.00 0.08 321 VAL C C 1
ATOM 7414 O O . VAL C 1 321 ? 135.514 133.498 142.928 1.00 0.06 321 VAL C O 1
ATOM 7418 N N . LEU C 1 322 ? 136.317 134.832 144.558 1.00 0.08 322 LEU C N 1
ATOM 7419 C CA . LEU C 1 322 ? 136.858 135.790 143.587 1.00 0.09 322 LEU C CA 1
ATOM 7420 C C . LEU C 1 322 ? 137.904 135.141 142.672 1.00 0.11 322 LEU C C 1
ATOM 7421 O O . LEU C 1 322 ? 137.904 135.362 141.451 1.00 0.13 322 LEU C O 1
ATOM 7426 N N . THR C 1 323 ? 138.797 134.329 143.247 1.00 0.08 323 THR C N 1
ATOM 7427 C CA . THR C 1 323 ? 139.833 133.679 142.448 1.00 0.22 323 THR C CA 1
ATOM 7428 C C . THR C 1 323 ? 139.232 132.738 141.402 1.00 0.25 323 THR C C 1
ATOM 7429 O O . THR C 1 323 ? 139.651 132.746 140.236 1.00 0.34 323 THR C O 1
ATOM 7433 N N . MET C 1 324 ? 138.242 131.933 141.802 1.00 0.17 324 MET C N 1
ATOM 7434 C CA . MET C 1 324 ? 137.604 131.023 140.850 1.00 0.30 324 MET C CA 1
ATOM 7435 C C . MET C 1 324 ? 136.913 131.790 139.726 1.00 0.42 324 MET C C 1
ATOM 7436 O O . MET C 1 324 ? 136.954 131.377 138.558 1.00 0.61 324 MET C O 1
ATOM 7441 N N . SER C 1 325 ? 136.273 132.916 140.061 1.00 0.31 325 SER C N 1
ATOM 7442 C CA . SER C 1 325 ? 135.629 133.722 139.028 1.00 0.44 325 SER C CA 1
ATOM 7443 C C . SER C 1 325 ? 136.645 134.260 138.020 1.00 0.61 325 SER C C 1
ATOM 7444 O O . SER C 1 325 ? 136.402 134.226 136.804 1.00 0.84 325 SER C O 1
ATOM 7447 N N . THR C 1 326 ? 137.795 134.752 138.501 1.00 0.55 326 THR C N 1
ATOM 7448 C CA . THR C 1 326 ? 138.800 135.269 137.569 1.00 0.71 326 THR C CA 1
ATOM 7449 C C . THR C 1 326 ? 139.362 134.154 136.687 1.00 0.88 326 THR C C 1
ATOM 7450 O O . THR C 1 326 ? 139.630 134.372 135.499 1.00 1.14 326 THR C O 1
ATOM 7454 N N . ILE C 1 327 ? 139.515 132.949 137.241 1.00 0.76 327 ILE C N 1
ATOM 7455 C CA . ILE C 1 327 ? 139.981 131.823 136.430 1.00 1.02 327 ILE C CA 1
ATOM 7456 C C . ILE C 1 327 ? 138.991 131.520 135.305 1.00 0.95 327 ILE C C 1
ATOM 7457 O O . ILE C 1 327 ? 139.381 131.343 134.143 1.00 1.33 327 ILE C O 1
ATOM 7462 N N . ILE C 1 328 ? 137.696 131.461 135.631 1.00 0.93 328 ILE C N 1
ATOM 7463 C CA . ILE C 1 328 ? 136.699 131.130 134.609 1.00 1.19 328 ILE C CA 1
ATOM 7464 C C . ILE C 1 328 ? 136.656 132.203 133.518 1.00 2.64 328 ILE C C 1
ATOM 7465 O O . ILE C 1 328 ? 136.569 131.889 132.326 1.00 2.83 328 ILE C O 1
ATOM 7470 N N . THR C 1 329 ? 136.714 133.481 133.908 1.00 1.62 329 THR C N 1
ATOM 7471 C CA . THR C 1 329 ? 136.723 134.545 132.900 1.00 3.08 329 THR C CA 1
ATOM 7472 C C . THR C 1 329 ? 137.938 134.427 131.981 1.00 3.24 329 THR C C 1
ATOM 7473 O O . THR C 1 329 ? 137.817 134.543 130.750 1.00 4.91 329 THR C O 1
ATOM 7477 N N . GLY C 1 330 ? 139.117 134.178 132.561 1.00 2.26 330 GLY C N 1
ATOM 7478 C CA . GLY C 1 330 ? 140.303 134.019 131.741 1.00 2.79 330 GLY C CA 1
ATOM 7479 C C . GLY C 1 330 ? 140.211 132.847 130.781 1.00 7.33 330 GLY C C 1
ATOM 7480 O O . GLY C 1 330 ? 140.634 132.944 129.626 1.00 10.24 330 GLY C O 1
ATOM 7481 N N . VAL C 1 331 ? 139.649 131.728 131.240 1.00 5.45 331 VAL C N 1
ATOM 7482 C CA . VAL C 1 331 ? 139.509 130.560 130.375 1.00 6.64 331 VAL C CA 1
ATOM 7483 C C . VAL C 1 331 ? 138.536 130.854 129.235 1.00 10.32 331 VAL C C 1
ATOM 7484 O O . VAL C 1 331 ? 138.792 130.485 128.085 1.00 11.68 331 VAL C O 1
ATOM 7488 N N . ASN C 1 332 ? 137.422 131.519 129.535 1.00 6.39 332 ASN C N 1
ATOM 7489 C CA . ASN C 1 332 ? 136.477 131.876 128.479 1.00 7.37 332 ASN C CA 1
ATOM 7490 C C . ASN C 1 332 ? 137.129 132.767 127.433 1.00 13.12 332 ASN C C 1
ATOM 7491 O O . ASN C 1 332 ? 136.809 132.674 126.244 1.00 13.19 332 ASN C O 1
ATOM 7496 N N . ALA C 1 333 ? 138.033 133.652 127.855 1.00 11.18 333 ALA C N 1
ATOM 7497 C CA . ALA C 1 333 ? 138.626 134.580 126.898 1.00 14.35 333 ALA C CA 1
ATOM 7498 C C . ALA C 1 333 ? 139.535 133.895 125.873 1.00 14.71 333 ALA C C 1
ATOM 7499 O O . ALA C 1 333 ? 139.834 134.501 124.841 1.00 19.69 333 ALA C O 1
ATOM 7501 N N . SER C 1 334 ? 139.981 132.660 126.116 1.00 16.03 334 SER C N 1
ATOM 7502 C CA . SER C 1 334 ? 140.989 132.028 125.268 1.00 16.05 334 SER C CA 1
ATOM 7503 C C . SER C 1 334 ? 140.460 130.902 124.386 1.00 17.41 334 SER C C 1
ATOM 7504 O O . SER C 1 334 ? 141.237 130.323 123.626 1.00 21.07 334 SER C O 1
ATOM 7507 N N . MET C 1 335 ? 139.194 130.564 124.463 1.00 17.85 335 MET C N 1
ATOM 7508 C CA . MET C 1 335 ? 138.642 129.518 123.613 1.00 18.01 335 MET C CA 1
ATOM 7509 C C . MET C 1 335 ? 137.976 130.130 122.387 1.00 20.75 335 MET C C 1
ATOM 7510 O O . MET C 1 335 ? 137.647 131.319 122.380 1.00 20.06 335 MET C O 1
ATOM 7515 N N . PRO C 1 336 ? 137.779 129.355 121.316 1.00 25.75 336 PRO C N 1
ATOM 7516 C CA . PRO C 1 336 ? 137.056 129.883 120.150 1.00 19.36 336 PRO C CA 1
ATOM 7517 C C . PRO C 1 336 ? 135.630 130.272 120.514 1.00 16.21 336 PRO C C 1
ATOM 7518 O O . PRO C 1 336 ? 134.963 129.600 121.300 1.00 23.59 336 PRO C O 1
ATOM 7522 N N . ARG C 1 337 ? 135.156 131.364 119.914 1.00 16.97 337 ARG C N 1
ATOM 7523 C CA . ARG C 1 337 ? 133.877 131.974 120.285 1.00 17.18 337 ARG C CA 1
ATOM 7524 C C . ARG C 1 337 ? 132.727 131.161 119.693 1.00 15.51 337 ARG C C 1
ATOM 7525 O O . ARG C 1 337 ? 132.125 131.514 118.680 1.00 19.17 337 ARG C O 1
ATOM 7533 N N . VAL C 1 338 ? 132.420 130.045 120.348 1.00 14.54 338 VAL C N 1
ATOM 7534 C CA . VAL C 1 338 ? 131.309 129.175 119.983 1.00 13.73 338 VAL C CA 1
ATOM 7535 C C . VAL C 1 338 ? 130.276 129.245 121.106 1.00 11.32 338 VAL C C 1
ATOM 7536 O O . VAL C 1 338 ? 130.571 128.893 122.252 1.00 16.36 338 VAL C O 1
ATOM 7540 N N . SER C 1 339 ? 129.073 129.699 120.779 1.00 4.64 339 SER C N 1
ATOM 7541 C CA . SER C 1 339 ? 128.065 130.045 121.792 1.00 4.41 339 SER C CA 1
ATOM 7542 C C . SER C 1 339 ? 127.082 128.898 122.022 1.00 2.42 339 SER C C 1
ATOM 7543 O O . SER C 1 339 ? 125.891 129.023 121.778 1.00 2.88 339 SER C O 1
ATOM 7546 N N . TYR C 1 340 ? 127.585 127.780 122.531 1.00 1.97 340 TYR C N 1
ATOM 7547 C CA . TYR C 1 340 ? 126.731 126.744 123.102 1.00 1.35 340 TYR C CA 1
ATOM 7548 C C . TYR C 1 340 ? 127.562 125.914 124.075 1.00 0.85 340 TYR C C 1
ATOM 7549 O O . TYR C 1 340 ? 128.785 126.030 124.129 1.00 1.63 340 TYR C O 1
ATOM 7558 N N . ILE C 1 341 ? 126.878 125.077 124.843 1.00 0.59 341 ILE C N 1
ATOM 7559 C CA . ILE C 1 341 ? 127.452 124.456 126.035 1.00 1.06 341 ILE C CA 1
ATOM 7560 C C . ILE C 1 341 ? 128.417 123.340 125.642 1.00 1.14 341 ILE C C 1
ATOM 7561 O O . ILE C 1 341 ? 128.084 122.459 124.844 1.00 1.12 341 ILE C O 1
ATOM 7566 N N . LYS C 1 342 ? 129.617 123.374 126.214 1.00 0.78 342 LYS C N 1
ATOM 7567 C CA . LYS C 1 342 ? 130.657 122.372 126.017 1.00 2.24 342 LYS C CA 1
ATOM 7568 C C . LYS C 1 342 ? 131.019 121.707 127.344 1.00 0.68 342 LYS C C 1
ATOM 7569 O O . LYS C 1 342 ? 130.703 122.209 128.422 1.00 0.61 342 LYS C O 1
ATOM 7575 N N . ALA C 1 343 ? 131.710 120.565 127.245 1.00 0.74 343 ALA C N 1
ATOM 7576 C CA . ALA C 1 343 ? 131.995 119.738 128.421 1.00 1.01 343 ALA C CA 1
ATOM 7577 C C . ALA C 1 343 ? 132.819 120.487 129.465 1.00 0.50 343 ALA C C 1
ATOM 7578 O O . ALA C 1 343 ? 132.582 120.341 130.667 1.00 0.62 343 ALA C O 1
ATOM 7580 N N . VAL C 1 344 ? 133.815 121.264 129.025 1.00 0.54 344 VAL C N 1
ATOM 7581 C CA . VAL C 1 344 ? 134.686 121.984 129.955 1.00 0.66 344 VAL C CA 1
ATOM 7582 C C . VAL C 1 344 ? 133.900 123.026 130.757 1.00 0.36 344 VAL C C 1
ATOM 7583 O O . VAL C 1 344 ? 134.211 123.284 131.925 1.00 0.32 344 VAL C O 1
ATOM 7587 N N . ASP C 1 345 ? 132.856 123.615 130.164 1.00 0.58 345 ASP C N 1
ATOM 7588 C CA . ASP C 1 345 ? 131.983 124.546 130.888 1.00 1.39 345 ASP C CA 1
ATOM 7589 C C . ASP C 1 345 ? 131.238 123.845 132.018 1.00 0.17 345 ASP C C 1
ATOM 7590 O O . ASP C 1 345 ? 131.078 124.400 133.106 1.00 0.16 345 ASP C O 1
ATOM 7595 N N . ILE C 1 346 ? 130.779 122.621 131.773 1.00 0.14 346 ILE C N 1
ATOM 7596 C CA . ILE C 1 346 ? 130.101 121.853 132.816 1.00 0.17 346 ILE C CA 1
ATOM 7597 C C . ILE C 1 346 ? 131.030 121.624 134.003 1.00 0.11 346 ILE C C 1
ATOM 7598 O O . ILE C 1 346 ? 130.647 121.822 135.160 1.00 0.05 346 ILE C O 1
ATOM 7603 N N . TYR C 1 347 ? 132.265 121.200 133.730 1.00 0.11 347 TYR C N 1
ATOM 7604 C CA . TYR C 1 347 ? 133.232 120.975 134.799 1.00 0.11 347 TYR C CA 1
ATOM 7605 C C . TYR C 1 347 ? 133.480 122.256 135.598 1.00 0.05 347 TYR C C 1
ATOM 7606 O O . TYR C 1 347 ? 133.471 122.241 136.832 1.00 0.07 347 TYR C O 1
ATOM 7615 N N . LEU C 1 348 ? 133.700 123.378 134.905 1.00 0.05 348 LEU C N 1
ATOM 7616 C CA . LEU C 1 348 ? 134.032 124.623 135.599 1.00 0.13 348 LEU C CA 1
ATOM 7617 C C . LEU C 1 348 ? 132.886 125.119 136.482 1.00 0.07 348 LEU C C 1
ATOM 7618 O O . LEU C 1 348 ? 133.116 125.560 137.614 1.00 0.07 348 LEU C O 1
ATOM 7623 N N . TRP C 1 349 ? 131.644 125.062 135.987 1.00 0.04 349 TRP C N 1
ATOM 7624 C CA . TRP C 1 349 ? 130.542 125.607 136.769 1.00 0.10 349 TRP C CA 1
ATOM 7625 C C . TRP C 1 349 ? 130.149 124.703 137.933 1.00 0.07 349 TRP C C 1
ATOM 7626 O O . TRP C 1 349 ? 129.691 125.212 138.957 1.00 0.05 349 TRP C O 1
ATOM 7637 N N . VAL C 1 350 ? 130.326 123.382 137.812 1.00 0.04 350 VAL C N 1
ATOM 7638 C CA . VAL C 1 350 ? 130.148 122.504 138.976 1.00 0.05 350 VAL C CA 1
ATOM 7639 C C . VAL C 1 350 ? 131.172 122.839 140.057 1.00 0.03 350 VAL C C 1
ATOM 7640 O O . VAL C 1 350 ? 130.841 122.903 141.248 1.00 0.03 350 VAL C O 1
ATOM 7644 N N . SER C 1 351 ? 132.427 123.073 139.660 1.00 0.05 351 SER C N 1
ATOM 7645 C CA . SER C 1 351 ? 133.447 123.452 140.639 1.00 0.09 351 SER C CA 1
ATOM 7646 C C . SER C 1 351 ? 133.088 124.759 141.338 1.00 0.06 351 SER C C 1
ATOM 7647 O O . SER C 1 351 ? 133.298 124.896 142.545 1.00 0.04 351 SER C O 1
ATOM 7650 N N . PHE C 1 352 ? 132.563 125.730 140.582 1.00 0.04 352 PHE C N 1
ATOM 7651 C CA . PHE C 1 352 ? 132.142 127.002 141.164 1.00 0.10 352 PHE C CA 1
ATOM 7652 C C . PHE C 1 352 ? 131.045 126.802 142.209 1.00 0.05 352 PHE C C 1
ATOM 7653 O O . PHE C 1 352 ? 131.048 127.456 143.255 1.00 0.05 352 PHE C O 1
ATOM 7661 N N . VAL C 1 353 ? 130.086 125.919 141.924 1.00 0.04 353 VAL C N 1
ATOM 7662 C CA . VAL C 1 353 ? 129.019 125.627 142.881 1.00 0.04 353 VAL C CA 1
ATOM 7663 C C . VAL C 1 353 ? 129.585 125.029 144.167 1.00 0.06 353 VAL C C 1
ATOM 7664 O O . VAL C 1 353 ? 129.161 125.392 145.272 1.00 0.05 353 VAL C O 1
ATOM 7668 N N . PHE C 1 354 ? 130.559 124.119 144.049 1.00 0.06 354 PHE C N 1
ATOM 7669 C CA . PHE C 1 354 ? 131.192 123.564 145.246 1.00 0.11 354 PHE C CA 1
ATOM 7670 C C . PHE C 1 354 ? 131.794 124.666 146.119 1.00 0.14 354 PHE C C 1
ATOM 7671 O O . PHE C 1 354 ? 131.640 124.650 147.342 1.00 0.21 354 PHE C O 1
ATOM 7679 N N . VAL C 1 355 ? 132.499 125.621 145.504 1.00 0.07 355 VAL C N 1
ATOM 7680 C CA . VAL C 1 355 ? 133.124 126.707 146.265 1.00 0.13 355 VAL C CA 1
ATOM 7681 C C . VAL C 1 355 ? 132.074 127.569 146.971 1.00 0.20 355 VAL C C 1
ATOM 7682 O O . VAL C 1 355 ? 132.257 127.984 148.124 1.00 0.36 355 VAL C O 1
ATOM 7686 N N . PHE C 1 356 ? 130.956 127.837 146.299 1.00 0.19 356 PHE C N 1
ATOM 7687 C CA . PHE C 1 356 ? 129.856 128.611 146.879 1.00 0.17 356 PHE C CA 1
ATOM 7688 C C . PHE C 1 356 ? 129.276 127.916 148.111 1.00 0.39 356 PHE C C 1
ATOM 7689 O O . PHE C 1 356 ? 129.018 128.562 149.132 1.00 0.65 356 PHE C O 1
ATOM 7697 N N . LEU C 1 357 ? 129.039 126.600 148.025 1.00 0.34 357 LEU C N 1
ATOM 7698 C CA . LEU C 1 357 ? 128.469 125.888 149.169 1.00 0.63 357 LEU C CA 1
ATOM 7699 C C . LEU C 1 357 ? 129.395 125.903 150.391 1.00 0.70 357 LEU C C 1
ATOM 7700 O O . LEU C 1 357 ? 128.917 125.907 151.530 1.00 0.86 357 LEU C O 1
ATOM 7705 N N . SER C 1 358 ? 130.716 125.913 150.177 1.00 0.91 358 SER C N 1
ATOM 7706 C CA . SER C 1 358 ? 131.654 125.963 151.296 1.00 1.62 358 SER C CA 1
ATOM 7707 C C . SER C 1 358 ? 131.526 127.257 152.098 1.00 1.57 358 SER C C 1
ATOM 7708 O O . SER C 1 358 ? 131.793 127.272 153.301 1.00 2.33 358 SER C O 1
ATOM 7711 N N . VAL C 1 359 ? 131.055 128.331 151.477 1.00 1.35 359 VAL C N 1
ATOM 7712 C CA . VAL C 1 359 ? 130.846 129.556 152.242 1.00 1.39 359 VAL C CA 1
ATOM 7713 C C . VAL C 1 359 ? 129.535 129.503 153.019 1.00 1.85 359 VAL C C 1
ATOM 7714 O O . VAL C 1 359 ? 129.458 129.988 154.149 1.00 0.97 359 VAL C O 1
ATOM 7718 N N . LEU C 1 360 ? 128.477 128.954 152.414 1.00 1.77 360 LEU C N 1
ATOM 7719 C CA . LEU C 1 360 ? 127.221 128.810 153.134 1.00 2.02 360 LEU C CA 1
ATOM 7720 C C . LEU C 1 360 ? 127.388 127.965 154.400 1.00 2.12 360 LEU C C 1
ATOM 7721 O O . LEU C 1 360 ? 126.707 128.203 155.408 1.00 2.19 360 LEU C O 1
ATOM 7726 N N . GLU C 1 361 ? 128.271 126.967 154.358 1.00 2.38 361 GLU C N 1
ATOM 7727 C CA . GLU C 1 361 ? 128.475 126.095 155.512 1.00 2.69 361 GLU C CA 1
ATOM 7728 C C . GLU C 1 361 ? 128.939 126.874 156.739 1.00 2.75 361 GLU C C 1
ATOM 7729 O O . GLU C 1 361 ? 128.421 126.682 157.839 1.00 2.86 361 GLU C O 1
ATOM 7735 N N . TYR C 1 362 ? 129.924 127.752 156.571 1.00 1.55 362 TYR C N 1
ATOM 7736 C CA . TYR C 1 362 ? 130.420 128.500 157.719 1.00 2.51 362 TYR C CA 1
ATOM 7737 C C . TYR C 1 362 ? 129.421 129.543 158.196 1.00 3.24 362 TYR C C 1
ATOM 7738 O O . TYR C 1 362 ? 129.366 129.835 159.395 1.00 3.74 362 TYR C O 1
ATOM 7747 N N . ALA C 1 363 ? 128.637 130.122 157.284 1.00 1.66 363 ALA C N 1
ATOM 7748 C CA . ALA C 1 363 ? 127.584 131.030 157.718 1.00 2.23 363 ALA C CA 1
ATOM 7749 C C . ALA C 1 363 ? 126.644 130.338 158.699 1.00 4.04 363 ALA C C 1
ATOM 7750 O O . ALA C 1 363 ? 126.276 130.907 159.732 1.00 3.75 363 ALA C O 1
ATOM 7752 N N . ALA C 1 364 ? 126.231 129.107 158.378 1.00 3.09 364 ALA C N 1
ATOM 7753 C CA . ALA C 1 364 ? 125.350 128.379 159.284 1.00 3.98 364 ALA C CA 1
ATOM 7754 C C . ALA C 1 364 ? 126.024 128.095 160.627 1.00 6.50 364 ALA C C 1
ATOM 7755 O O . ALA C 1 364 ? 125.390 128.199 161.684 1.00 5.95 364 ALA C O 1
ATOM 7757 N N . VAL C 1 365 ? 127.298 127.702 160.599 1.00 4.27 365 VAL C N 1
ATOM 7758 C CA . VAL C 1 365 ? 128.013 127.379 161.833 1.00 6.05 365 VAL C CA 1
ATOM 7759 C C . VAL C 1 365 ? 128.094 128.601 162.746 1.00 8.29 365 VAL C C 1
ATOM 7760 O O . VAL C 1 365 ? 127.840 128.518 163.951 1.00 10.47 365 VAL C O 1
ATOM 7764 N N . ASN C 1 366 ? 128.441 129.757 162.179 1.00 8.42 366 ASN C N 1
ATOM 7765 C CA . ASN C 1 366 ? 128.582 130.958 162.995 1.00 7.46 366 ASN C CA 1
ATOM 7766 C C . ASN C 1 366 ? 127.258 131.363 163.630 1.00 8.49 366 ASN C C 1
ATOM 7767 O O . ASN C 1 366 ? 127.218 131.745 164.804 1.00 12.76 366 ASN C O 1
ATOM 7772 N N . TYR C 1 367 ? 126.166 131.303 162.866 1.00 10.39 367 TYR C N 1
ATOM 7773 C CA . TYR C 1 367 ? 124.872 131.671 163.424 1.00 9.04 367 TYR C CA 1
ATOM 7774 C C . TYR C 1 367 ? 124.476 130.757 164.583 1.00 12.61 367 TYR C C 1
ATOM 7775 O O . TYR C 1 367 ? 123.998 131.230 165.620 1.00 14.11 367 TYR C O 1
ATOM 7784 N N . LEU C 1 368 ? 124.657 129.444 164.423 1.00 8.74 368 LEU C N 1
ATOM 7785 C CA . LEU C 1 368 ? 124.257 128.524 165.480 1.00 12.20 368 LEU C CA 1
ATOM 7786 C C . LEU C 1 368 ? 125.088 128.714 166.745 1.00 16.86 368 LEU C C 1
ATOM 7787 O O . LEU C 1 368 ? 124.556 128.649 167.859 1.00 22.03 368 LEU C O 1
ATOM 7792 N N . THR C 1 369 ? 126.393 128.949 166.599 1.00 16.63 369 THR C N 1
ATOM 7793 C CA . THR C 1 369 ? 127.224 129.175 167.775 1.00 17.37 369 THR C CA 1
ATOM 7794 C C . THR C 1 369 ? 126.792 130.428 168.525 1.00 22.85 369 THR C C 1
ATOM 7795 O O . THR C 1 369 ? 126.724 130.428 169.760 1.00 25.15 369 THR C O 1
ATOM 7799 N N . THR C 1 370 ? 126.503 131.506 167.795 1.00 19.82 370 THR C N 1
ATOM 7800 C CA . THR C 1 370 ? 126.066 132.733 168.446 1.00 18.96 370 THR C CA 1
ATOM 7801 C C . THR C 1 370 ? 124.756 132.520 169.190 1.00 22.93 370 THR C C 1
ATOM 7802 O O . THR C 1 370 ? 124.581 133.020 170.305 1.00 26.45 370 THR C O 1
ATOM 7806 N N . VAL C 1 371 ? 123.825 131.781 168.588 1.00 19.91 371 VAL C N 1
ATOM 7807 C CA . VAL C 1 371 ? 122.557 131.504 169.251 1.00 21.64 371 VAL C CA 1
ATOM 7808 C C . VAL C 1 371 ? 122.788 130.764 170.562 1.00 28.23 371 VAL C C 1
ATOM 7809 O O . VAL C 1 371 ? 122.188 131.090 171.592 1.00 28.45 371 VAL C O 1
ATOM 7813 N N . GLN C 1 372 ? 123.661 129.756 170.545 1.00 27.10 372 GLN C N 1
ATOM 7814 C CA . GLN C 1 372 ? 123.898 128.976 171.754 1.00 22.96 372 GLN C CA 1
ATOM 7815 C C . GLN C 1 372 ? 124.519 129.823 172.858 1.00 30.19 372 GLN C C 1
ATOM 7816 O O . GLN C 1 372 ? 124.131 129.711 174.025 1.00 33.45 372 GLN C O 1
ATOM 7818 N N . GLU C 1 373 ? 125.488 130.670 172.514 1.00 27.87 373 GLU C N 1
ATOM 7819 C CA . GLU C 1 373 ? 126.118 131.491 173.539 1.00 24.88 373 GLU C CA 1
ATOM 7820 C C . GLU C 1 373 ? 125.128 132.471 174.152 1.00 32.67 373 GLU C C 1
ATOM 7821 O O . GLU C 1 373 ? 125.095 132.651 175.375 1.00 35.93 373 GLU C O 1
ATOM 7823 N N . ARG C 1 374 ? 124.294 133.098 173.319 1.00 28.87 374 ARG C N 1
ATOM 7824 C CA . ARG C 1 374 ? 123.308 134.029 173.845 1.00 29.19 374 ARG C CA 1
ATOM 7825 C C . ARG C 1 374 ? 122.323 133.323 174.766 1.00 34.51 374 ARG C C 1
ATOM 7826 O O . ARG C 1 374 ? 121.958 133.848 175.823 1.00 36.76 374 ARG C O 1
ATOM 7828 N N . LYS C 1 375 ? 121.883 132.127 174.379 1.00 33.88 375 LYS C N 1
ATOM 7829 C CA . LYS C 1 375 ? 120.957 131.379 175.219 1.00 31.19 375 LYS C CA 1
ATOM 7830 C C . LYS C 1 375 ? 121.585 131.025 176.560 1.00 35.66 375 LYS C C 1
ATOM 7831 O O . LYS C 1 375 ? 120.935 131.129 177.604 1.00 40.50 375 LYS C O 1
ATOM 7833 N N . GLU C 1 376 ? 122.848 130.596 176.551 1.00 36.24 376 GLU C N 1
ATOM 7834 C CA . GLU C 1 376 ? 123.491 130.215 177.803 1.00 37.03 376 GLU C CA 1
ATOM 7835 C C . GLU C 1 376 ? 123.631 131.401 178.743 1.00 36.24 376 GLU C C 1
ATOM 7836 O O . GLU C 1 376 ? 123.374 131.287 179.946 1.00 48.49 376 GLU C O 1
ATOM 7838 N N . GLN C 1 377 ? 124.033 132.558 178.220 1.00 34.91 377 GLN C N 1
ATOM 7839 C CA . GLN C 1 377 ? 124.168 133.724 179.081 1.00 36.56 377 GLN C CA 1
ATOM 7840 C C . GLN C 1 377 ? 122.811 134.177 179.609 1.00 39.42 377 GLN C C 1
ATOM 7841 O O . GLN C 1 377 ? 122.694 134.591 180.767 1.00 49.64 377 GLN C O 1
ATOM 7843 N N . ASP C 1 451 ? 135.750 122.824 171.440 1.00 31.24 451 ASP C N 1
ATOM 7844 C CA . ASP C 1 451 ? 135.322 121.626 170.726 1.00 28.40 451 ASP C CA 1
ATOM 7845 C C . ASP C 1 451 ? 134.935 121.939 169.282 1.00 28.39 451 ASP C C 1
ATOM 7846 O O . ASP C 1 451 ? 134.735 123.094 168.927 1.00 29.37 451 ASP C O 1
ATOM 7851 N N . THR C 1 452 ? 134.837 120.901 168.454 1.00 25.88 452 THR C N 1
ATOM 7852 C CA . THR C 1 452 ? 134.474 121.047 167.051 1.00 18.89 452 THR C CA 1
ATOM 7853 C C . THR C 1 452 ? 132.969 120.874 166.885 1.00 20.93 452 THR C C 1
ATOM 7854 O O . THR C 1 452 ? 132.382 119.939 167.435 1.00 26.31 452 THR C O 1
ATOM 7858 N N . HIS C 1 453 ? 132.354 121.779 166.129 1.00 17.68 453 HIS C N 1
ATOM 7859 C CA . HIS C 1 453 ? 130.938 121.683 165.805 1.00 16.14 453 HIS C CA 1
ATOM 7860 C C . HIS C 1 453 ? 130.683 120.493 164.880 1.00 13.96 453 HIS C C 1
ATOM 7861 O O . HIS C 1 453 ? 131.533 120.113 164.074 1.00 14.82 453 HIS C O 1
ATOM 7868 N N . ALA C 1 454 ? 129.493 119.900 165.010 1.00 12.63 454 ALA C N 1
ATOM 7869 C CA . ALA C 1 454 ? 129.162 118.695 164.250 1.00 14.53 454 ALA C CA 1
ATOM 7870 C C . ALA C 1 454 ? 129.179 118.935 162.742 1.00 11.55 454 ALA C C 1
ATOM 7871 O O . ALA C 1 454 ? 129.532 118.031 161.971 1.00 12.12 454 ALA C O 1
ATOM 7873 N N . ILE C 1 455 ? 128.796 120.137 162.306 1.00 12.14 455 ILE C N 1
ATOM 7874 C CA . ILE C 1 455 ? 128.723 120.436 160.878 1.00 9.78 455 ILE C CA 1
ATOM 7875 C C . ILE C 1 455 ? 130.104 120.362 160.239 1.00 9.74 455 ILE C C 1
ATOM 7876 O O . ILE C 1 455 ? 130.265 119.795 159.155 1.00 13.19 455 ILE C O 1
ATOM 7881 N N . ASP C 1 456 ? 131.123 120.919 160.903 1.00 8.21 456 ASP C N 1
ATOM 7882 C CA . ASP C 1 456 ? 132.490 120.803 160.393 1.00 9.20 456 ASP C CA 1
ATOM 7883 C C . ASP C 1 456 ? 132.925 119.346 160.302 1.00 9.92 456 ASP C C 1
ATOM 7884 O O . ASP C 1 456 ? 133.550 118.937 159.314 1.00 10.69 456 ASP C O 1
ATOM 7889 N N . LYS C 1 457 ? 132.601 118.550 161.327 1.00 8.93 457 LYS C N 1
ATOM 7890 C CA . LYS C 1 457 ? 133.006 117.148 161.356 1.00 11.58 457 LYS C CA 1
ATOM 7891 C C . LYS C 1 457 ? 132.401 116.371 160.196 1.00 5.54 457 LYS C C 1
ATOM 7892 O O . LYS C 1 457 ? 133.078 115.546 159.578 1.00 11.24 457 LYS C O 1
ATOM 7898 N N . TYR C 1 458 ? 131.130 116.620 159.882 1.00 7.18 458 TYR C N 1
ATOM 7899 C CA . TYR C 1 458 ? 130.526 115.920 158.751 1.00 11.49 458 TYR C CA 1
ATOM 7900 C C . TYR C 1 458 ? 131.033 116.462 157.415 1.00 7.96 458 TYR C C 1
ATOM 7901 O O . TYR C 1 458 ? 131.260 115.683 156.485 1.00 10.61 458 TYR C O 1
ATOM 7910 N N . SER C 1 459 ? 131.237 117.782 157.304 1.00 7.05 459 SER C N 1
ATOM 7911 C CA . SER C 1 459 ? 131.676 118.368 156.037 1.00 9.30 459 SER C CA 1
ATOM 7912 C C . SER C 1 459 ? 133.055 117.863 155.632 1.00 5.72 459 SER C C 1
ATOM 7913 O O . SER C 1 459 ? 133.299 117.607 154.442 1.00 7.35 459 SER C O 1
ATOM 7916 N N . ARG C 1 460 ? 133.947 117.686 156.616 1.00 6.74 460 ARG C N 1
ATOM 7917 C CA . ARG C 1 460 ? 135.298 117.194 156.349 1.00 5.98 460 ARG C CA 1
ATOM 7918 C C . ARG C 1 460 ? 135.288 115.870 155.593 1.00 7.37 460 ARG C C 1
ATOM 7919 O O . ARG C 1 460 ? 136.236 115.563 154.867 1.00 8.44 460 ARG C O 1
ATOM 7927 N N . ILE C 1 461 ? 134.239 115.074 155.756 1.00 5.82 461 ILE C N 1
ATOM 7928 C CA . ILE C 1 461 ? 134.103 113.811 155.047 1.00 8.68 461 ILE C CA 1
ATOM 7929 C C . ILE C 1 461 ? 133.248 113.957 153.797 1.00 5.92 461 ILE C C 1
ATOM 7930 O O . ILE C 1 461 ? 133.583 113.414 152.748 1.00 7.10 461 ILE C O 1
ATOM 7935 N N . ILE C 1 462 ? 132.132 114.679 153.904 1.00 3.71 462 ILE C N 1
ATOM 7936 C CA . ILE C 1 462 ? 131.119 114.659 152.857 1.00 4.11 462 ILE C CA 1
ATOM 7937 C C . ILE C 1 462 ? 131.601 115.383 151.598 1.00 4.25 462 ILE C C 1
ATOM 7938 O O . ILE C 1 462 ? 131.361 114.912 150.481 1.00 4.93 462 ILE C O 1
ATOM 7943 N N . PHE C 1 463 ? 132.268 116.538 151.740 1.00 3.42 463 PHE C N 1
ATOM 7944 C CA . PHE C 1 463 ? 132.637 117.296 150.540 1.00 3.28 463 PHE C CA 1
ATOM 7945 C C . PHE C 1 463 ? 133.565 116.524 149.593 1.00 3.51 463 PHE C C 1
ATOM 7946 O O . PHE C 1 463 ? 133.239 116.415 148.391 1.00 5.71 463 PHE C O 1
ATOM 7954 N N . PRO C 1 464 ? 134.713 115.983 150.039 1.00 5.43 464 PRO C N 1
ATOM 7955 C CA . PRO C 1 464 ? 135.585 115.249 149.100 1.00 3.21 464 PRO C CA 1
ATOM 7956 C C . PRO C 1 464 ? 134.941 114.030 148.459 1.00 3.87 464 PRO C C 1
ATOM 7957 O O . PRO C 1 464 ? 135.230 113.727 147.295 1.00 4.84 464 PRO C O 1
ATOM 7961 N N . ALA C 1 465 ? 134.097 113.303 149.194 1.00 3.73 465 ALA C N 1
ATOM 7962 C CA . ALA C 1 465 ? 133.472 112.113 148.626 1.00 5.36 465 ALA C CA 1
ATOM 7963 C C . ALA C 1 465 ? 132.526 112.470 147.484 1.00 4.26 465 ALA C C 1
ATOM 7964 O O . ALA C 1 465 ? 132.508 111.792 146.448 1.00 5.59 465 ALA C O 1
ATOM 7966 N N . ALA C 1 466 ? 131.746 113.541 147.654 1.00 2.14 466 ALA C N 1
ATOM 7967 C CA . ALA C 1 466 ? 130.869 114.005 146.585 1.00 2.30 466 ALA C CA 1
ATOM 7968 C C . ALA C 1 466 ? 131.668 114.472 145.374 1.00 2.03 466 ALA C C 1
ATOM 7969 O O . ALA C 1 466 ? 131.284 114.204 144.229 1.00 2.16 466 ALA C O 1
ATOM 7971 N N . TYR C 1 467 ? 132.787 115.172 145.601 1.00 1.95 467 TYR C N 1
ATOM 7972 C CA . TYR C 1 467 ? 133.587 115.618 144.459 1.00 1.85 467 TYR C CA 1
ATOM 7973 C C . TYR C 1 467 ? 134.190 114.432 143.702 1.00 1.95 467 TYR C C 1
ATOM 7974 O O . TYR C 1 467 ? 134.237 114.435 142.464 1.00 1.81 467 TYR C O 1
ATOM 7983 N N . ILE C 1 468 ? 134.649 113.408 144.431 1.00 2.00 468 ILE C N 1
ATOM 7984 C CA . ILE C 1 468 ? 135.192 112.208 143.794 1.00 2.86 468 ILE C CA 1
ATOM 7985 C C . ILE C 1 468 ? 134.120 111.491 142.978 1.00 3.56 468 ILE C C 1
ATOM 7986 O O . ILE C 1 468 ? 134.378 111.017 141.862 1.00 5.75 468 ILE C O 1
ATOM 7991 N N . LEU C 1 469 ? 132.908 111.386 143.522 1.00 3.07 469 LEU C N 1
ATOM 7992 C CA . LEU C 1 469 ? 131.819 110.740 142.791 1.00 6.24 469 LEU C CA 1
ATOM 7993 C C . LEU C 1 469 ? 131.479 111.498 141.511 1.00 5.35 469 LEU C C 1
ATOM 7994 O O . LEU C 1 469 ? 131.256 110.886 140.452 1.00 6.37 469 LEU C O 1
ATOM 7999 N N . PHE C 1 470 ? 131.430 112.835 141.590 1.00 2.83 470 PHE C N 1
ATOM 8000 C CA . PHE C 1 470 ? 131.186 113.636 140.396 1.00 2.91 470 PHE C CA 1
ATOM 8001 C C . PHE C 1 470 ? 132.265 113.390 139.347 1.00 2.57 470 PHE C C 1
ATOM 8002 O O . PHE C 1 470 ? 131.959 113.248 138.162 1.00 3.36 470 PHE C O 1
ATOM 8010 N N . ASN C 1 471 ? 133.531 113.326 139.768 1.00 1.73 471 ASN C N 1
ATOM 8011 C CA . ASN C 1 471 ? 134.607 113.070 138.817 1.00 2.69 471 ASN C CA 1
ATOM 8012 C C . ASN C 1 471 ? 134.477 111.696 138.161 1.00 5.72 471 ASN C C 1
ATOM 8013 O O . ASN C 1 471 ? 134.704 111.553 136.952 1.00 5.37 471 ASN C O 1
ATOM 8018 N N . LEU C 1 472 ? 134.100 110.675 138.934 1.00 4.88 472 LEU C N 1
ATOM 8019 C CA . LEU C 1 472 ? 133.937 109.344 138.354 1.00 7.49 472 LEU C CA 1
ATOM 8020 C C . LEU C 1 472 ? 132.844 109.335 137.291 1.00 10.89 472 LEU C C 1
ATOM 8021 O O . LEU C 1 472 ? 133.032 108.797 136.194 1.00 13.17 472 LEU C O 1
ATOM 8026 N N . ILE C 1 473 ? 131.708 109.962 137.587 1.00 7.06 473 ILE C N 1
ATOM 8027 C CA . ILE C 1 473 ? 130.616 109.992 136.616 1.00 7.96 473 ILE C CA 1
ATOM 8028 C C . ILE C 1 473 ? 131.015 110.790 135.374 1.00 10.64 473 ILE C C 1
ATOM 8029 O O . ILE C 1 473 ? 130.778 110.361 134.237 1.00 9.94 473 ILE C O 1
ATOM 8034 N N . TYR C 1 474 ? 131.632 111.959 135.576 1.00 8.24 474 TYR C N 1
ATOM 8035 C CA . TYR C 1 474 ? 132.018 112.817 134.458 1.00 3.73 474 TYR C CA 1
ATOM 8036 C C . TYR C 1 474 ? 132.981 112.107 133.516 1.00 6.12 474 TYR C C 1
ATOM 8037 O O . TYR C 1 474 ? 132.795 112.122 132.297 1.00 5.90 474 TYR C O 1
ATOM 8046 N N . TRP C 1 475 ? 134.033 111.497 134.064 1.00 6.10 475 TRP C N 1
ATOM 8047 C CA . TRP C 1 475 ? 135.027 110.873 133.208 1.00 7.43 475 TRP C CA 1
ATOM 8048 C C . TRP C 1 475 ? 134.567 109.529 132.656 1.00 12.63 475 TRP C C 1
ATOM 8049 O O . TRP C 1 475 ? 135.122 109.072 131.656 1.00 17.49 475 TRP C O 1
ATOM 8060 N N . SER C 1 476 ? 133.561 108.887 133.257 1.00 13.69 476 SER C N 1
ATOM 8061 C CA . SER C 1 476 ? 132.959 107.739 132.587 1.00 15.32 476 SER C CA 1
ATOM 8062 C C . SER C 1 476 ? 132.064 108.165 131.431 1.00 17.25 476 SER C C 1
ATOM 8063 O O . SER C 1 476 ? 131.920 107.418 130.460 1.00 23.18 476 SER C O 1
ATOM 8066 N N . ILE C 1 477 ? 131.471 109.354 131.499 1.00 14.93 477 ILE C N 1
ATOM 8067 C CA . ILE C 1 477 ? 130.624 109.802 130.397 1.00 13.21 477 ILE C CA 1
ATOM 8068 C C . ILE C 1 477 ? 131.459 110.340 129.241 1.00 17.47 477 ILE C C 1
ATOM 8069 O O . ILE C 1 477 ? 131.230 109.988 128.080 1.00 29.00 477 ILE C O 1
ATOM 8074 N N . PHE C 1 478 ? 132.441 111.196 129.523 1.00 16.12 478 PHE C N 1
ATOM 8075 C CA . PHE C 1 478 ? 133.164 111.902 128.470 1.00 14.35 478 PHE C CA 1
ATOM 8076 C C . PHE C 1 478 ? 134.482 111.245 128.093 1.00 22.71 478 PHE C C 1
ATOM 8077 O O . PHE C 1 478 ? 135.271 111.856 127.368 1.00 24.40 478 PHE C O 1
ATOM 8085 N N . SER C 1 479 ? 134.733 110.025 128.561 1.00 25.75 479 SER C N 1
ATOM 8086 C CA . SER C 1 479 ? 135.959 109.269 128.272 1.00 30.02 479 SER C CA 1
ATOM 8087 C C . SER C 1 479 ? 137.202 109.922 128.848 1.00 26.87 479 SER C C 1
ATOM 8088 O O . SER C 1 479 ? 138.177 109.240 129.159 1.00 31.05 479 SER C O 1
ATOM 8092 N N . LYS D 1 74 ? 131.138 122.905 62.512 1.00 40.21 74 LYS D N 1
ATOM 8093 C CA . LYS D 1 74 ? 131.051 123.799 63.659 1.00 28.85 74 LYS D CA 1
ATOM 8094 C C . LYS D 1 74 ? 129.631 123.837 64.205 1.00 34.30 74 LYS D C 1
ATOM 8095 O O . LYS D 1 74 ? 128.680 124.041 63.458 1.00 32.59 74 LYS D O 1
ATOM 8097 N N . SER D 1 75 ? 129.493 123.605 65.513 1.00 32.49 75 SER D N 1
ATOM 8098 C CA . SER D 1 75 ? 128.174 123.581 66.132 1.00 29.93 75 SER D CA 1
ATOM 8099 C C . SER D 1 75 ? 127.531 124.961 66.164 1.00 27.53 75 SER D C 1
ATOM 8100 O O . SER D 1 75 ? 126.303 125.073 66.156 1.00 28.02 75 SER D O 1
ATOM 8103 N N . GLU D 1 76 ? 128.340 126.018 66.202 1.00 26.72 76 GLU D N 1
ATOM 8104 C CA . GLU D 1 76 ? 127.813 127.376 66.219 1.00 30.64 76 GLU D CA 1
ATOM 8105 C C . GLU D 1 76 ? 127.260 127.808 64.869 1.00 30.70 76 GLU D C 1
ATOM 8106 O O . GLU D 1 76 ? 126.663 128.885 64.788 1.00 33.03 76 GLU D O 1
ATOM 8108 N N . GLN D 1 77 ? 127.452 127.012 63.816 1.00 33.08 77 GLN D N 1
ATOM 8109 C CA . GLN D 1 77 ? 126.832 127.271 62.523 1.00 29.05 77 GLN D CA 1
ATOM 8110 C C . GLN D 1 77 ? 125.479 126.586 62.375 1.00 31.23 77 GLN D C 1
ATOM 8111 O O . GLN D 1 77 ? 124.739 126.913 61.444 1.00 37.21 77 GLN D O 1
ATOM 8113 N N . LEU D 1 78 ? 125.139 125.659 63.272 1.00 31.39 78 LEU D N 1
ATOM 8114 C CA . LEU D 1 78 ? 123.790 125.110 63.284 1.00 30.07 78 LEU D CA 1
ATOM 8115 C C . LEU D 1 78 ? 122.796 126.144 63.787 1.00 33.34 78 LEU D C 1
ATOM 8116 O O . LEU D 1 78 ? 121.640 126.162 63.352 1.00 38.33 78 LEU D O 1
ATOM 8121 N N . LEU D 1 79 ? 123.222 127.009 64.706 1.00 29.22 79 LEU D N 1
ATOM 8122 C CA . LEU D 1 79 ? 122.467 128.194 65.077 1.00 29.26 79 LEU D CA 1
ATOM 8123 C C . LEU D 1 79 ? 122.920 129.348 64.191 1.00 34.82 79 LEU D C 1
ATOM 8124 O O . LEU D 1 79 ? 124.114 129.648 64.114 1.00 35.70 79 LEU D O 1
ATOM 8129 N N . ARG D 1 80 ? 121.973 129.994 63.520 1.00 31.47 80 ARG D N 1
ATOM 8130 C CA . ARG D 1 80 ? 122.298 131.082 62.599 1.00 29.69 80 ARG D CA 1
ATOM 8131 C C . ARG D 1 80 ? 122.629 132.321 63.423 1.00 30.92 80 ARG D C 1
ATOM 8132 O O . ARG D 1 80 ? 121.838 133.258 63.559 1.00 39.12 80 ARG D O 1
ATOM 8134 N N . ILE D 1 81 ? 123.835 132.311 63.989 1.00 29.79 81 ILE D N 1
ATOM 8135 C CA . ILE D 1 81 ? 124.232 133.375 64.910 1.00 32.14 81 ILE D CA 1
ATOM 8136 C C . ILE D 1 81 ? 124.307 134.721 64.202 1.00 35.29 81 ILE D C 1
ATOM 8137 O O . ILE D 1 81 ? 123.856 135.743 64.734 1.00 42.96 81 ILE D O 1
ATOM 8142 N N . ASP D 1 82 ? 124.867 134.748 62.999 1.00 35.03 82 ASP D N 1
ATOM 8143 C CA . ASP D 1 82 ? 125.072 135.997 62.279 1.00 31.84 82 ASP D CA 1
ATOM 8144 C C . ASP D 1 82 ? 123.837 136.460 61.519 1.00 35.35 82 ASP D C 1
ATOM 8145 O O . ASP D 1 82 ? 123.880 137.528 60.901 1.00 36.66 82 ASP D O 1
ATOM 8147 N N . ASP D 1 83 ? 122.746 135.696 61.551 1.00 32.96 83 ASP D N 1
ATOM 8148 C CA . ASP D 1 83 ? 121.521 136.048 60.847 1.00 35.83 83 ASP D CA 1
ATOM 8149 C C . ASP D 1 83 ? 120.503 136.763 61.728 1.00 35.63 83 ASP D C 1
ATOM 8150 O O . ASP D 1 83 ? 119.387 137.020 61.268 1.00 34.72 83 ASP D O 1
ATOM 8152 N N . HIS D 1 84 ? 120.841 137.065 62.978 1.00 31.17 84 HIS D N 1
ATOM 8153 C CA . HIS D 1 84 ? 119.896 137.683 63.895 1.00 32.06 84 HIS D CA 1
ATOM 8154 C C . HIS D 1 84 ? 120.597 138.742 64.734 1.00 34.24 84 HIS D C 1
ATOM 8155 O O . HIS D 1 84 ? 121.792 138.639 65.026 1.00 40.24 84 HIS D O 1
ATOM 8162 N N . ASP D 1 85 ? 119.828 139.751 65.140 1.00 26.71 85 ASP D N 1
ATOM 8163 C CA . ASP D 1 85 ? 120.303 140.783 66.057 1.00 25.87 85 ASP D CA 1
ATOM 8164 C C . ASP D 1 85 ? 119.999 140.322 67.478 1.00 27.66 85 ASP D C 1
ATOM 8165 O O . ASP D 1 85 ? 118.840 140.324 67.903 1.00 30.01 85 ASP D O 1
ATOM 8170 N N . PHE D 1 86 ? 121.035 139.915 68.209 1.00 29.07 86 PHE D N 1
ATOM 8171 C CA . PHE D 1 86 ? 120.880 139.439 69.575 1.00 24.00 86 PHE D CA 1
ATOM 8172 C C . PHE D 1 86 ? 121.102 140.539 70.607 1.00 29.78 86 PHE D C 1
ATOM 8173 O O . PHE D 1 86 ? 121.408 140.243 71.768 1.00 31.94 86 PHE D O 1
ATOM 8181 N N . SER D 1 87 ? 120.987 141.799 70.200 1.00 26.88 87 SER D N 1
ATOM 8182 C CA . SER D 1 87 ? 120.905 142.908 71.142 1.00 26.47 87 SER D CA 1
ATOM 8183 C C . SER D 1 87 ? 119.470 143.230 71.545 1.00 24.45 87 SER D C 1
ATOM 8184 O O . SER D 1 87 ? 119.270 144.035 72.453 1.00 26.82 87 SER D O 1
ATOM 8187 N N . MET D 1 88 ? 118.477 142.629 70.896 1.00 21.70 88 MET D N 1
ATOM 8188 C CA . MET D 1 88 ? 117.080 142.786 71.269 1.00 21.71 88 MET D CA 1
ATOM 8189 C C . MET D 1 88 ? 116.523 141.480 71.829 1.00 18.96 88 MET D C 1
ATOM 8190 O O . MET D 1 88 ? 117.002 140.387 71.526 1.00 22.62 88 MET D O 1
ATOM 8192 N N . ARG D 1 89 ? 115.479 141.605 72.643 1.00 15.45 89 ARG D N 1
ATOM 8193 C CA . ARG D 1 89 ? 114.880 140.471 73.327 1.00 15.13 89 ARG D CA 1
ATOM 8194 C C . ARG D 1 89 ? 114.024 139.636 72.378 1.00 16.71 89 ARG D C 1
ATOM 8195 O O . ARG D 1 89 ? 113.573 140.118 71.338 1.00 18.33 89 ARG D O 1
ATOM 8203 N N . PRO D 1 90 ? 113.803 138.366 72.701 1.00 18.20 90 PRO D N 1
ATOM 8204 C CA . PRO D 1 90 ? 112.818 137.587 71.945 1.00 16.35 90 PRO D CA 1
ATOM 8205 C C . PRO D 1 90 ? 111.427 138.190 72.094 1.00 19.97 90 PRO D C 1
ATOM 8206 O O . PRO D 1 90 ? 111.042 138.648 73.169 1.00 17.53 90 PRO D O 1
ATOM 8210 N N . GLY D 1 91 ? 110.669 138.191 70.999 1.00 24.47 91 GLY D N 1
ATOM 8211 C CA . GLY D 1 91 ? 109.339 138.764 71.035 1.00 20.02 91 GLY D CA 1
ATOM 8212 C C . GLY D 1 91 ? 109.293 140.274 71.049 1.00 20.34 91 GLY D C 1
ATOM 8213 O O . GLY D 1 91 ? 108.275 140.842 71.448 1.00 25.82 91 GLY D O 1
ATOM 8214 N N . PHE D 1 92 ? 110.379 140.939 70.648 1.00 22.90 92 PHE D N 1
ATOM 8215 C CA . PHE D 1 92 ? 110.460 142.394 70.693 1.00 20.74 92 PHE D CA 1
ATOM 8216 C C . PHE D 1 92 ? 109.303 143.040 69.944 1.00 27.70 92 PHE D C 1
ATOM 8217 O O . PHE D 1 92 ? 108.937 142.617 68.845 1.00 35.77 92 PHE D O 1
ATOM 8225 N N . GLY D 1 93 ? 108.714 144.066 70.562 1.00 25.81 93 GLY D N 1
ATOM 8226 C CA . GLY D 1 93 ? 107.588 144.772 69.992 1.00 27.56 93 GLY D CA 1
ATOM 8227 C C . GLY D 1 93 ? 106.230 144.234 70.392 1.00 30.85 93 GLY D C 1
ATOM 8228 O O . GLY D 1 93 ? 105.217 144.868 70.081 1.00 33.78 93 GLY D O 1
ATOM 8229 N N . GLY D 1 94 ? 106.177 143.088 71.066 1.00 28.40 94 GLY D N 1
ATOM 8230 C CA . GLY D 1 94 ? 104.929 142.473 71.452 1.00 24.42 94 GLY D CA 1
ATOM 8231 C C . GLY D 1 94 ? 104.823 142.244 72.948 1.00 25.83 94 GLY D C 1
ATOM 8232 O O . GLY D 1 94 ? 105.381 142.983 73.758 1.00 28.18 94 GLY D O 1
ATOM 8233 N N . PRO D 1 95 ? 104.086 141.208 73.336 1.00 26.22 95 PRO D N 1
ATOM 8234 C CA . PRO D 1 95 ? 103.933 140.890 74.757 1.00 21.01 95 PRO D CA 1
ATOM 8235 C C . PRO D 1 95 ? 105.259 140.504 75.397 1.00 20.10 95 PRO D C 1
ATOM 8236 O O . PRO D 1 95 ? 106.193 140.043 74.741 1.00 22.82 95 PRO D O 1
ATOM 8240 N N . ALA D 1 96 ? 105.324 140.708 76.709 1.00 11.93 96 ALA D N 1
ATOM 8241 C CA . ALA D 1 96 ? 106.519 140.404 77.486 1.00 15.34 96 ALA D CA 1
ATOM 8242 C C . ALA D 1 96 ? 106.840 138.910 77.455 1.00 8.43 96 ALA D C 1
ATOM 8243 O O . ALA D 1 96 ? 105.950 138.063 77.363 1.00 12.61 96 ALA D O 1
ATOM 8245 N N . ILE D 1 97 ? 108.129 138.586 77.538 1.00 9.31 97 ILE D N 1
ATOM 8246 C CA . ILE D 1 97 ? 108.587 137.199 77.516 1.00 6.25 97 ILE D CA 1
ATOM 8247 C C . ILE D 1 97 ? 108.670 136.683 78.951 1.00 6.62 97 ILE D C 1
ATOM 8248 O O . ILE D 1 97 ? 109.307 137.326 79.796 1.00 8.02 97 ILE D O 1
ATOM 8253 N N . PRO D 1 98 ? 108.014 135.574 79.280 1.00 5.99 98 PRO D N 1
ATOM 8254 C CA . PRO D 1 98 ? 108.122 135.029 80.638 1.00 7.16 98 PRO D CA 1
ATOM 8255 C C . PRO D 1 98 ? 109.442 134.300 80.873 1.00 2.74 98 PRO D C 1
ATOM 8256 O O . PRO D 1 98 ? 109.937 133.573 80.013 1.00 2.93 98 PRO D O 1
ATOM 8260 N N . VAL D 1 99 ? 110.010 134.505 82.060 1.00 1.82 99 VAL D N 1
ATOM 8261 C CA . VAL D 1 99 ? 111.263 133.874 82.467 1.00 1.37 99 VAL D CA 1
ATOM 8262 C C . VAL D 1 99 ? 111.060 133.220 83.835 1.00 1.12 99 VAL D C 1
ATOM 8263 O O . VAL D 1 99 ? 110.771 133.913 84.814 1.00 1.13 99 VAL D O 1
ATOM 8267 N N . GLY D 1 100 ? 111.256 131.906 83.910 1.00 1.01 100 GLY D N 1
ATOM 8268 C CA . GLY D 1 100 ? 111.107 131.160 85.146 1.00 0.87 100 GLY D CA 1
ATOM 8269 C C . GLY D 1 100 ? 112.439 130.915 85.835 1.00 0.58 100 GLY D C 1
ATOM 8270 O O . GLY D 1 100 ? 113.462 130.759 85.186 1.00 1.03 100 GLY D O 1
ATOM 8271 N N . VAL D 1 101 ? 112.416 130.862 87.168 1.00 0.60 101 VAL D N 1
ATOM 8272 C CA . VAL D 1 101 ? 113.619 130.797 88.001 1.00 0.53 101 VAL D CA 1
ATOM 8273 C C . VAL D 1 101 ? 113.493 129.678 89.034 1.00 1.33 101 VAL D C 1
ATOM 8274 O O . VAL D 1 101 ? 112.427 129.490 89.625 1.00 2.99 101 VAL D O 1
ATOM 8278 N N . ASP D 1 102 ? 114.581 128.925 89.235 1.00 1.27 102 ASP D N 1
ATOM 8279 C CA . ASP D 1 102 ? 114.757 127.982 90.342 1.00 1.33 102 ASP D CA 1
ATOM 8280 C C . ASP D 1 102 ? 116.068 128.280 91.066 1.00 0.37 102 ASP D C 1
ATOM 8281 O O . ASP D 1 102 ? 117.019 128.769 90.457 1.00 0.54 102 ASP D O 1
ATOM 8286 N N . VAL D 1 103 ? 116.123 127.977 92.370 1.00 0.17 103 VAL D N 1
ATOM 8287 C CA . VAL D 1 103 ? 117.295 128.245 93.204 1.00 0.15 103 VAL D CA 1
ATOM 8288 C C . VAL D 1 103 ? 117.614 127.024 94.073 1.00 0.29 103 VAL D C 1
ATOM 8289 O O . VAL D 1 103 ? 116.716 126.417 94.662 1.00 1.01 103 VAL D O 1
ATOM 8293 N N . GLN D 1 104 ? 118.897 126.668 94.154 1.00 0.19 104 GLN D N 1
ATOM 8294 C CA . GLN D 1 104 ? 119.395 125.649 95.076 1.00 0.53 104 GLN D CA 1
ATOM 8295 C C . GLN D 1 104 ? 120.473 126.267 95.961 1.00 0.19 104 GLN D C 1
ATOM 8296 O O . GLN D 1 104 ? 121.505 126.715 95.460 1.00 0.35 104 GLN D O 1
ATOM 8302 N N . VAL D 1 105 ? 120.251 126.263 97.269 1.00 0.14 105 VAL D N 1
ATOM 8303 C CA . VAL D 1 105 ? 121.167 126.886 98.221 1.00 0.39 105 VAL D CA 1
ATOM 8304 C C . VAL D 1 105 ? 122.171 125.840 98.698 1.00 0.73 105 VAL D C 1
ATOM 8305 O O . VAL D 1 105 ? 121.790 124.798 99.234 1.00 4.28 105 VAL D O 1
ATOM 8309 N N . GLU D 1 106 ? 123.461 126.119 98.512 1.00 0.56 106 GLU D N 1
ATOM 8310 C CA . GLU D 1 106 ? 124.503 125.165 98.876 1.00 0.88 106 GLU D CA 1
ATOM 8311 C C . GLU D 1 106 ? 124.993 125.335 100.315 1.00 1.07 106 GLU D C 1
ATOM 8312 O O . GLU D 1 106 ? 125.160 124.334 101.015 1.00 1.88 106 GLU D O 1
ATOM 8318 N N . SER D 1 107 ? 125.234 126.562 100.780 1.00 1.12 107 SER D N 1
ATOM 8319 C CA . SER D 1 107 ? 125.724 126.756 102.140 1.00 1.45 107 SER D CA 1
ATOM 8320 C C . SER D 1 107 ? 125.498 128.191 102.596 1.00 1.86 107 SER D C 1
ATOM 8321 O O . SER D 1 107 ? 125.277 129.095 101.792 1.00 1.28 107 SER D O 1
ATOM 8324 N N . LEU D 1 108 ? 125.564 128.377 103.911 1.00 2.24 108 LEU D N 1
ATOM 8325 C CA . LEU D 1 108 ? 125.634 129.690 104.543 1.00 2.30 108 LEU D CA 1
ATOM 8326 C C . LEU D 1 108 ? 127.034 129.858 105.114 1.00 3.78 108 LEU D C 1
ATOM 8327 O O . LEU D 1 108 ? 127.439 129.105 106.003 1.00 11.06 108 LEU D O 1
ATOM 8332 N N . ASP D 1 109 ? 127.761 130.851 104.615 1.00 7.43 109 ASP D N 1
ATOM 8333 C CA . ASP D 1 109 ? 129.201 130.905 104.848 1.00 3.75 109 ASP D CA 1
ATOM 8334 C C . ASP D 1 109 ? 129.594 131.668 106.107 1.00 4.62 109 ASP D C 1
ATOM 8335 O O . ASP D 1 109 ? 130.530 131.247 106.794 1.00 14.99 109 ASP D O 1
ATOM 8340 N N . SER D 1 110 ? 128.931 132.776 106.424 1.00 3.01 110 SER D N 1
ATOM 8341 C CA . SER D 1 110 ? 129.293 133.580 107.588 1.00 3.24 110 SER D CA 1
ATOM 8342 C C . SER D 1 110 ? 128.185 134.588 107.865 1.00 4.35 110 SER D C 1
ATOM 8343 O O . SER D 1 110 ? 127.291 134.797 107.045 1.00 3.32 110 SER D O 1
ATOM 8346 N N . ILE D 1 111 ? 128.253 135.201 109.043 1.00 3.32 111 ILE D N 1
ATOM 8347 C CA . ILE D 1 111 ? 127.349 136.277 109.442 1.00 3.51 111 ILE D CA 1
ATOM 8348 C C . ILE D 1 111 ? 128.112 137.268 110.317 1.00 4.52 111 ILE D C 1
ATOM 8349 O O . ILE D 1 111 ? 128.936 136.880 111.146 1.00 5.95 111 ILE D O 1
ATOM 8354 N N . SER D 1 112 ? 127.834 138.554 110.129 1.00 3.24 112 SER D N 1
ATOM 8355 C CA . SER D 1 112 ? 128.512 139.627 110.849 1.00 4.25 112 SER D CA 1
ATOM 8356 C C . SER D 1 112 ? 127.467 140.454 111.588 1.00 5.58 112 SER D C 1
ATOM 8357 O O . SER D 1 112 ? 126.626 141.104 110.962 1.00 4.80 112 SER D O 1
ATOM 8360 N N . GLU D 1 113 ? 127.513 140.422 112.915 1.00 4.95 113 GLU D N 1
ATOM 8361 C CA . GLU D 1 113 ? 126.517 141.138 113.702 1.00 5.99 113 GLU D CA 1
ATOM 8362 C C . GLU D 1 113 ? 126.781 142.637 113.775 1.00 4.55 113 GLU D C 1
ATOM 8363 O O . GLU D 1 113 ? 125.828 143.418 113.805 1.00 4.97 113 GLU D O 1
ATOM 8369 N N . VAL D 1 114 ? 128.046 143.063 113.791 1.00 4.32 114 VAL D N 1
ATOM 8370 C CA . VAL D 1 114 ? 128.344 144.491 113.859 1.00 6.45 114 VAL D CA 1
ATOM 8371 C C . VAL D 1 114 ? 128.017 145.180 112.535 1.00 7.36 114 VAL D C 1
ATOM 8372 O O . VAL D 1 114 ? 127.415 146.258 112.516 1.00 7.14 114 VAL D O 1
ATOM 8376 N N . ASP D 1 115 ? 128.385 144.569 111.409 1.00 8.52 115 ASP D N 1
ATOM 8377 C CA . ASP D 1 115 ? 128.105 145.157 110.104 1.00 7.60 115 ASP D CA 1
ATOM 8378 C C . ASP D 1 115 ? 126.728 144.797 109.562 1.00 5.02 115 ASP D C 1
ATOM 8379 O O . ASP D 1 115 ? 126.309 145.395 108.569 1.00 7.86 115 ASP D O 1
ATOM 8384 N N . MET D 1 116 ? 126.020 143.857 110.194 1.00 4.65 116 MET D N 1
ATOM 8385 C CA . MET D 1 116 ? 124.654 143.466 109.830 1.00 6.01 116 MET D CA 1
ATOM 8386 C C . MET D 1 116 ? 124.552 142.982 108.374 1.00 3.46 116 MET D C 1
ATOM 8387 O O . MET D 1 116 ? 123.919 143.606 107.527 1.00 5.96 116 MET D O 1
ATOM 8392 N N . ASP D 1 117 ? 125.188 141.838 108.102 1.00 2.67 117 ASP D N 1
ATOM 8393 C CA . ASP D 1 117 ? 125.082 141.190 106.792 1.00 2.48 117 ASP D CA 1
ATOM 8394 C C . ASP D 1 117 ? 125.359 139.691 106.918 1.00 1.35 117 ASP D C 1
ATOM 8395 O O . ASP D 1 117 ? 125.821 139.216 107.956 1.00 2.83 117 ASP D O 1
ATOM 8400 N N . PHE D 1 118 ? 125.078 138.951 105.837 1.00 0.63 118 PHE D N 1
ATOM 8401 C CA . PHE D 1 118 ? 125.313 137.507 105.764 1.00 0.70 118 PHE D CA 1
ATOM 8402 C C . PHE D 1 118 ? 125.773 137.125 104.355 1.00 0.30 118 PHE D C 1
ATOM 8403 O O . PHE D 1 118 ? 125.558 137.861 103.396 1.00 0.39 118 PHE D O 1
ATOM 8411 N N . THR D 1 119 ? 126.407 135.950 104.235 1.00 0.20 119 THR D N 1
ATOM 8412 C CA . THR D 1 119 ? 126.993 135.465 102.982 1.00 0.48 119 THR D CA 1
ATOM 8413 C C . THR D 1 119 ? 126.477 134.067 102.642 1.00 0.33 119 THR D C 1
ATOM 8414 O O . THR D 1 119 ? 126.420 133.194 103.506 1.00 1.25 119 THR D O 1
ATOM 8418 N N . MET D 1 120 ? 126.119 133.856 101.368 1.00 0.12 120 MET D N 1
ATOM 8419 C CA . MET D 1 120 ? 125.511 132.619 100.882 1.00 0.14 120 MET D CA 1
ATOM 8420 C C . MET D 1 120 ? 126.096 132.201 99.526 1.00 0.08 120 MET D C 1
ATOM 8421 O O . MET D 1 120 ? 126.461 133.046 98.713 1.00 0.04 120 MET D O 1
ATOM 8426 N N . THR D 1 121 ? 126.164 130.886 99.279 1.00 0.07 121 THR D N 1
ATOM 8427 C CA . THR D 1 121 ? 126.573 130.307 97.996 1.00 0.08 121 THR D CA 1
ATOM 8428 C C . THR D 1 121 ? 125.435 129.473 97.418 1.00 0.06 121 THR D C 1
ATOM 8429 O O . THR D 1 121 ? 124.839 128.661 98.134 1.00 0.18 121 THR D O 1
ATOM 8433 N N . LEU D 1 122 ? 125.142 129.692 96.131 1.00 0.02 122 LEU D N 1
ATOM 8434 C CA . LEU D 1 122 ? 124.002 129.020 95.518 1.00 0.05 122 LEU D CA 1
ATOM 8435 C C . LEU D 1 122 ? 124.051 128.827 94.003 1.00 0.04 122 LEU D C 1
ATOM 8436 O O . LEU D 1 122 ? 124.869 129.425 93.309 1.00 0.05 122 LEU D O 1
ATOM 8441 N N . TYR D 1 123 ? 123.161 127.980 93.497 1.00 0.03 123 TYR D N 1
ATOM 8442 C CA . TYR D 1 123 ? 122.995 127.761 92.061 1.00 0.04 123 TYR D CA 1
ATOM 8443 C C . TYR D 1 123 ? 121.748 128.497 91.575 1.00 0.05 123 TYR D C 1
ATOM 8444 O O . TYR D 1 123 ? 120.675 128.343 92.163 1.00 0.06 123 TYR D O 1
ATOM 8453 N N . LEU D 1 124 ? 121.881 129.261 90.487 1.00 0.04 124 LEU D N 1
ATOM 8454 C CA . LEU D 1 124 ? 120.785 130.019 89.887 1.00 0.03 124 LEU D CA 1
ATOM 8455 C C . LEU D 1 124 ? 120.488 129.489 88.485 1.00 0.14 124 LEU D C 1
ATOM 8456 O O . LEU D 1 124 ? 121.391 129.407 87.651 1.00 0.53 124 LEU D O 1
ATOM 8461 N N . ARG D 1 125 ? 119.224 129.155 88.213 1.00 0.07 125 ARG D N 1
ATOM 8462 C CA . ARG D 1 125 ? 118.827 128.546 86.943 1.00 0.30 125 ARG D CA 1
ATOM 8463 C C . ARG D 1 125 ? 117.681 129.328 86.296 1.00 0.47 125 ARG D C 1
ATOM 8464 O O . ARG D 1 125 ? 116.745 129.734 86.983 1.00 1.01 125 ARG D O 1
ATOM 8472 N N . HIS D 1 126 ? 117.756 129.532 84.969 1.00 0.59 126 HIS D N 1
ATOM 8473 C CA . HIS D 1 126 ? 116.776 130.296 84.193 1.00 0.64 126 HIS D CA 1
ATOM 8474 C C . HIS D 1 126 ? 116.177 129.442 83.075 1.00 1.08 126 HIS D C 1
ATOM 8475 O O . HIS D 1 126 ? 116.870 128.637 82.455 1.00 2.09 126 HIS D O 1
ATOM 8482 N N . TYR D 1 127 ? 114.895 129.666 82.776 1.00 0.83 127 TYR D N 1
ATOM 8483 C CA . TYR D 1 127 ? 114.188 128.963 81.701 1.00 1.44 127 TYR D CA 1
ATOM 8484 C C . TYR D 1 127 ? 113.418 129.948 80.826 1.00 1.56 127 TYR D C 1
ATOM 8485 O O . TYR D 1 127 ? 112.634 130.745 81.344 1.00 2.35 127 TYR D O 1
ATOM 8494 N N . TRP D 1 128 ? 113.614 129.873 79.506 1.00 1.78 128 TRP D N 1
ATOM 8495 C CA . TRP D 1 128 ? 112.845 130.661 78.541 1.00 2.51 128 TRP D CA 1
ATOM 8496 C C . TRP D 1 128 ? 112.965 130.024 77.161 1.00 5.28 128 TRP D C 1
ATOM 8497 O O . TRP D 1 128 ? 113.765 129.117 76.940 1.00 10.24 128 TRP D O 1
ATOM 8508 N N . LYS D 1 129 ? 112.156 130.517 76.221 1.00 6.79 129 LYS D N 1
ATOM 8509 C CA . LYS D 1 129 ? 112.124 130.012 74.852 1.00 9.25 129 LYS D CA 1
ATOM 8510 C C . LYS D 1 129 ? 112.502 131.106 73.854 1.00 11.08 129 LYS D C 1
ATOM 8511 O O . LYS D 1 129 ? 112.090 132.259 74.001 1.00 13.14 129 LYS D O 1
ATOM 8517 N N . ASP D 1 130 ? 113.275 130.736 72.832 1.00 14.42 130 ASP D N 1
ATOM 8518 C CA . ASP D 1 130 ? 113.688 131.664 71.774 1.00 14.93 130 ASP D CA 1
ATOM 8519 C C . ASP D 1 130 ? 113.678 130.916 70.447 1.00 19.11 130 ASP D C 1
ATOM 8520 O O . ASP D 1 130 ? 114.516 130.042 70.220 1.00 20.44 130 ASP D O 1
ATOM 8525 N N . GLU D 1 131 ? 112.742 131.271 69.562 1.00 20.79 131 GLU D N 1
ATOM 8526 C CA . GLU D 1 131 ? 112.623 130.588 68.277 1.00 23.23 131 GLU D CA 1
ATOM 8527 C C . GLU D 1 131 ? 113.821 130.819 67.360 1.00 21.51 131 GLU D C 1
ATOM 8528 O O . GLU D 1 131 ? 114.032 130.035 66.436 1.00 27.99 131 GLU D O 1
ATOM 8534 N N . ARG D 1 132 ? 114.605 131.873 67.585 1.00 21.49 132 ARG D N 1
ATOM 8535 C CA . ARG D 1 132 ? 115.767 132.134 66.741 1.00 17.97 132 ARG D CA 1
ATOM 8536 C C . ARG D 1 132 ? 116.879 131.108 66.932 1.00 19.87 132 ARG D C 1
ATOM 8537 O O . ARG D 1 132 ? 117.774 131.026 66.089 1.00 30.12 132 ARG D O 1
ATOM 8545 N N . LEU D 1 133 ? 116.852 130.338 68.014 1.00 18.13 133 LEU D N 1
ATOM 8546 C CA . LEU D 1 133 ? 117.884 129.353 68.297 1.00 21.23 133 LEU D CA 1
ATOM 8547 C C . LEU D 1 133 ? 117.497 127.940 67.877 1.00 21.23 133 LEU D C 1
ATOM 8548 O O . LEU D 1 133 ? 118.279 127.013 68.094 1.00 30.92 133 LEU D O 1
ATOM 8553 N N . SER D 1 134 ? 116.328 127.754 67.276 1.00 21.67 134 SER D N 1
ATOM 8554 C CA . SER D 1 134 ? 115.906 126.434 66.831 1.00 25.77 134 SER D CA 1
ATOM 8555 C C . SER D 1 134 ? 116.812 125.920 65.713 1.00 26.11 134 SER D C 1
ATOM 8556 O O . SER D 1 134 ? 117.270 126.685 64.862 1.00 34.01 134 SER D O 1
ATOM 8559 N N . PHE D 1 135 ? 117.077 124.616 65.722 1.00 25.91 135 PHE D N 1
ATOM 8560 C CA . PHE D 1 135 ? 117.939 123.988 64.730 1.00 26.29 135 PHE D CA 1
ATOM 8561 C C . PHE D 1 135 ? 117.354 122.651 64.303 1.00 31.23 135 PHE D C 1
ATOM 8562 O O . PHE D 1 135 ? 116.652 121.999 65.084 1.00 31.30 135 PHE D O 1
ATOM 8570 N N . PRO D 1 136 ? 117.612 122.225 63.067 1.00 33.88 136 PRO D N 1
ATOM 8571 C CA . PRO D 1 136 ? 117.085 120.936 62.610 1.00 31.97 136 PRO D CA 1
ATOM 8572 C C . PRO D 1 136 ? 117.824 119.771 63.242 1.00 35.14 136 PRO D C 1
ATOM 8573 O O . PRO D 1 136 ? 119.025 119.834 63.513 1.00 37.33 136 PRO D O 1
ATOM 8577 N N . SER D 1 137 ? 117.091 118.681 63.446 1.00 36.62 137 SER D N 1
ATOM 8578 C CA . SER D 1 137 ? 117.671 117.484 64.029 1.00 35.98 137 SER D CA 1
ATOM 8579 C C . SER D 1 137 ? 116.894 116.268 63.548 1.00 35.10 137 SER D C 1
ATOM 8580 O O . SER D 1 137 ? 115.676 116.323 63.364 1.00 38.27 137 SER D O 1
ATOM 8583 N N . THR D 1 138 ? 117.612 115.166 63.360 1.00 38.53 138 THR D N 1
ATOM 8584 C CA . THR D 1 138 ? 117.010 113.886 63.015 1.00 38.04 138 THR D CA 1
ATOM 8585 C C . THR D 1 138 ? 116.690 113.063 64.248 1.00 38.68 138 THR D C 1
ATOM 8586 O O . THR D 1 138 ? 116.250 111.917 64.127 1.00 43.60 138 THR D O 1
ATOM 8590 N N . ASN D 1 139 ? 116.901 113.635 65.425 1.00 37.87 139 ASN D N 1
ATOM 8591 C CA . ASN D 1 139 ? 116.656 112.999 66.703 1.00 39.27 139 ASN D CA 1
ATOM 8592 C C . ASN D 1 139 ? 116.206 114.086 67.668 1.00 39.48 139 ASN D C 1
ATOM 8593 O O . ASN D 1 139 ? 115.910 115.215 67.266 1.00 38.60 139 ASN D O 1
ATOM 8598 N N . ASN D 1 140 ? 116.148 113.752 68.948 1.00 37.77 140 ASN D N 1
ATOM 8599 C CA . ASN D 1 140 ? 115.725 114.705 69.964 1.00 35.22 140 ASN D CA 1
ATOM 8600 C C . ASN D 1 140 ? 116.841 115.032 70.948 1.00 34.78 140 ASN D C 1
ATOM 8601 O O . ASN D 1 140 ? 116.584 115.256 72.131 1.00 42.68 140 ASN D O 1
ATOM 8606 N N . LEU D 1 141 ? 118.082 115.049 70.479 1.00 34.44 141 LEU D N 1
ATOM 8607 C CA . LEU D 1 141 ? 119.222 115.376 71.326 1.00 33.66 141 LEU D CA 1
ATOM 8608 C C . LEU D 1 141 ? 119.468 116.879 71.360 1.00 31.48 141 LEU D C 1
ATOM 8609 O O . LEU D 1 141 ? 119.315 117.568 70.349 1.00 30.19 141 LEU D O 1
ATOM 8614 N N . SER D 1 142 ? 119.870 117.376 72.522 1.00 30.61 142 SER D N 1
ATOM 8615 C CA . SER D 1 142 ? 120.174 118.783 72.719 1.00 22.11 142 SER D CA 1
ATOM 8616 C C . SER D 1 142 ? 121.679 119.034 72.651 1.00 23.87 142 SER D C 1
ATOM 8617 O O . SER D 1 142 ? 122.490 118.113 72.735 1.00 31.30 142 SER D O 1
ATOM 8620 N N . MET D 1 143 ? 122.042 120.304 72.497 1.00 22.75 143 MET D N 1
ATOM 8621 C CA . MET D 1 143 ? 123.433 120.727 72.410 1.00 17.29 143 MET D CA 1
ATOM 8622 C C . MET D 1 143 ? 123.809 121.570 73.626 1.00 17.93 143 MET D C 1
ATOM 8623 O O . MET D 1 143 ? 123.020 122.402 74.078 1.00 14.99 143 MET D O 1
ATOM 8628 N N . THR D 1 144 ? 125.016 121.352 74.145 1.00 15.56 144 THR D N 1
ATOM 8629 C CA . THR D 1 144 ? 125.488 121.972 75.377 1.00 14.90 144 THR D CA 1
ATOM 8630 C C . THR D 1 144 ? 126.716 122.832 75.105 1.00 16.17 144 THR D C 1
ATOM 8631 O O . THR D 1 144 ? 127.626 122.420 74.384 1.00 23.56 144 THR D O 1
ATOM 8635 N N . PHE D 1 145 ? 126.744 124.026 75.697 1.00 13.82 145 PHE D N 1
ATOM 8636 C CA . PHE D 1 145 ? 127.828 124.978 75.529 1.00 12.98 145 PHE D CA 1
ATOM 8637 C C . PHE D 1 145 ? 128.265 125.526 76.880 1.00 15.68 145 PHE D C 1
ATOM 8638 O O . PHE D 1 145 ? 127.519 125.468 77.856 1.00 19.52 145 PHE D O 1
ATOM 8646 N N . ASP D 1 146 ? 129.485 126.041 76.943 1.00 17.81 146 ASP D N 1
ATOM 8647 C CA . ASP D 1 146 ? 130.002 126.705 78.132 1.00 19.54 146 ASP D CA 1
ATOM 8648 C C . ASP D 1 146 ? 129.827 128.217 78.000 1.00 20.28 146 ASP D C 1
ATOM 8649 O O . ASP D 1 146 ? 129.123 128.707 77.119 1.00 23.72 146 ASP D O 1
ATOM 8654 N N . GLY D 1 147 ? 130.483 128.966 78.889 1.00 18.86 147 GLY D N 1
ATOM 8655 C CA . GLY D 1 147 ? 130.282 130.398 79.013 1.00 17.02 147 GLY D CA 1
ATOM 8656 C C . GLY D 1 147 ? 130.700 131.236 77.819 1.00 22.17 147 GLY D C 1
ATOM 8657 O O . GLY D 1 147 ? 130.317 132.408 77.760 1.00 24.55 147 GLY D O 1
ATOM 8658 N N . ARG D 1 148 ? 131.471 130.685 76.880 1.00 24.30 148 ARG D N 1
ATOM 8659 C CA . ARG D 1 148 ? 131.935 131.476 75.745 1.00 20.08 148 ARG D CA 1
ATOM 8660 C C . ARG D 1 148 ? 130.806 131.846 74.786 1.00 24.53 148 ARG D C 1
ATOM 8661 O O . ARG D 1 148 ? 130.920 132.853 74.087 1.00 27.48 148 ARG D O 1
ATOM 8669 N N . LEU D 1 149 ? 129.724 131.071 74.748 1.00 25.87 149 LEU D N 1
ATOM 8670 C CA . LEU D 1 149 ? 128.603 131.383 73.871 1.00 19.31 149 LEU D CA 1
ATOM 8671 C C . LEU D 1 149 ? 127.723 132.507 74.409 1.00 21.03 149 LEU D C 1
ATOM 8672 O O . LEU D 1 149 ? 126.970 133.105 73.638 1.00 19.58 149 LEU D O 1
ATOM 8677 N N . VAL D 1 150 ? 127.819 132.817 75.703 1.00 19.73 150 VAL D N 1
ATOM 8678 C CA . VAL D 1 150 ? 126.908 133.776 76.324 1.00 15.23 150 VAL D CA 1
ATOM 8679 C C . VAL D 1 150 ? 127.029 135.151 75.672 1.00 20.41 150 VAL D C 1
ATOM 8680 O O . VAL D 1 150 ? 126.033 135.855 75.495 1.00 18.05 150 VAL D O 1
ATOM 8684 N N . LYS D 1 151 ? 128.245 135.549 75.296 1.00 21.23 151 LYS D N 1
ATOM 8685 C CA . LYS D 1 151 ? 128.452 136.858 74.687 1.00 16.22 151 LYS D CA 1
ATOM 8686 C C . LYS D 1 151 ? 127.884 136.964 73.278 1.00 18.51 151 LYS D C 1
ATOM 8687 O O . LYS D 1 151 ? 127.835 138.070 72.737 1.00 21.51 151 LYS D O 1
ATOM 8693 N N . LYS D 1 152 ? 127.447 135.865 72.673 1.00 16.85 152 LYS D N 1
ATOM 8694 C CA . LYS D 1 152 ? 126.966 135.898 71.300 1.00 17.64 152 LYS D CA 1
ATOM 8695 C C . LYS D 1 152 ? 125.450 135.897 71.177 1.00 21.70 152 LYS D C 1
ATOM 8696 O O . LYS D 1 152 ? 124.944 136.135 70.079 1.00 23.26 152 LYS D O 1
ATOM 8702 N N . ILE D 1 153 ? 124.710 135.646 72.256 1.00 15.78 153 ILE D N 1
ATOM 8703 C CA . ILE D 1 153 ? 123.254 135.578 72.223 1.00 14.83 153 ILE D CA 1
ATOM 8704 C C . ILE D 1 153 ? 122.688 136.467 73.324 1.00 15.03 153 ILE D C 1
ATOM 8705 O O . ILE D 1 153 ? 123.414 137.012 74.149 1.00 21.06 153 ILE D O 1
ATOM 8710 N N . TRP D 1 154 ? 121.366 136.618 73.309 1.00 12.79 154 TRP D N 1
ATOM 8711 C CA . TRP D 1 154 ? 120.654 137.368 74.339 1.00 11.80 154 TRP D CA 1
ATOM 8712 C C . TRP D 1 154 ? 120.392 136.478 75.556 1.00 6.18 154 TRP D C 1
ATOM 8713 O O . TRP D 1 154 ? 119.966 135.331 75.406 1.00 8.06 154 TRP D O 1
ATOM 8724 N N . VAL D 1 155 ? 120.653 137.004 76.748 1.00 5.99 155 VAL D N 1
ATOM 8725 C CA . VAL D 1 155 ? 120.330 136.338 78.011 1.00 6.49 155 VAL D CA 1
ATOM 8726 C C . VAL D 1 155 ? 119.742 137.361 78.978 1.00 6.11 155 VAL D C 1
ATOM 8727 O O . VAL D 1 155 ? 119.978 138.568 78.842 1.00 8.51 155 VAL D O 1
ATOM 8731 N N . PRO D 1 156 ? 118.949 136.909 79.955 1.00 8.12 156 PRO D N 1
ATOM 8732 C CA . PRO D 1 156 ? 118.398 137.838 80.963 1.00 7.53 156 PRO D CA 1
ATOM 8733 C C . PRO D 1 156 ? 119.457 138.403 81.911 1.00 6.37 156 PRO D C 1
ATOM 8734 O O . PRO D 1 156 ? 120.448 137.748 82.234 1.00 10.31 156 PRO D O 1
ATOM 8738 N N . ASP D 1 157 ? 119.241 139.642 82.349 1.00 6.53 157 ASP D N 1
ATOM 8739 C CA . ASP D 1 157 ? 120.200 140.400 83.176 1.00 4.44 157 ASP D CA 1
ATOM 8740 C C . ASP D 1 157 ? 119.764 140.500 84.644 1.00 2.95 157 ASP D C 1
ATOM 8741 O O . ASP D 1 157 ? 119.460 141.579 85.135 1.00 7.87 157 ASP D O 1
ATOM 8746 N N . MET D 1 158 ? 119.795 139.394 85.378 1.00 2.17 158 MET D N 1
ATOM 8747 C CA . MET D 1 158 ? 119.401 139.431 86.789 1.00 0.34 158 MET D CA 1
ATOM 8748 C C . MET D 1 158 ? 120.517 139.995 87.674 1.00 0.13 158 MET D C 1
ATOM 8749 O O . MET D 1 158 ? 121.703 139.809 87.398 1.00 0.09 158 MET D O 1
ATOM 8754 N N . PHE D 1 159 ? 120.125 140.670 88.763 1.00 0.01 159 PHE D N 1
ATOM 8755 C CA . PHE D 1 159 ? 121.057 141.181 89.769 1.00 0.01 159 PHE D CA 1
ATOM 8756 C C . PHE D 1 159 ? 120.424 141.085 91.157 1.00 0.00 159 PHE D C 1
ATOM 8757 O O . PHE D 1 159 ? 119.209 140.954 91.294 1.00 0.02 159 PHE D O 1
ATOM 8765 N N . PHE D 1 160 ? 121.263 141.148 92.196 1.00 0.07 160 PHE D N 1
ATOM 8766 C CA . PHE D 1 160 ? 120.820 140.990 93.581 1.00 0.01 160 PHE D CA 1
ATOM 8767 C C . PHE D 1 160 ? 120.638 142.357 94.245 1.00 0.02 160 PHE D C 1
ATOM 8768 O O . PHE D 1 160 ? 121.597 143.119 94.380 1.00 0.02 160 PHE D O 1
ATOM 8776 N N . VAL D 1 161 ? 119.420 142.637 94.706 1.00 0.04 161 VAL D N 1
ATOM 8777 C CA . VAL D 1 161 ? 119.077 143.925 95.307 1.00 0.09 161 VAL D CA 1
ATOM 8778 C C . VAL D 1 161 ? 119.577 143.961 96.746 1.00 0.15 161 VAL D C 1
ATOM 8779 O O . VAL D 1 161 ? 119.482 142.970 97.475 1.00 0.18 161 VAL D O 1
ATOM 8783 N N . HIS D 1 162 ? 120.098 145.121 97.159 1.00 0.26 162 HIS D N 1
ATOM 8784 C CA . HIS D 1 162 ? 120.605 145.345 98.520 1.00 0.59 162 HIS D CA 1
ATOM 8785 C C . HIS D 1 162 ? 121.812 144.462 98.847 1.00 0.78 162 HIS D C 1
ATOM 8786 O O . HIS D 1 162 ? 121.972 144.023 99.982 1.00 3.20 162 HIS D O 1
ATOM 8793 N N . SER D 1 163 ? 122.672 144.178 97.881 1.00 0.10 163 SER D N 1
ATOM 8794 C CA . SER D 1 163 ? 123.883 143.419 98.145 1.00 0.28 163 SER D CA 1
ATOM 8795 C C . SER D 1 163 ? 125.091 144.344 98.260 1.00 0.14 163 SER D C 1
ATOM 8796 O O . SER D 1 163 ? 125.109 145.456 97.736 1.00 0.22 163 SER D O 1
ATOM 8799 N N . LYS D 1 164 ? 126.121 143.847 98.940 1.00 0.23 164 LYS D N 1
ATOM 8800 C CA . LYS D 1 164 ? 127.359 144.589 99.130 1.00 0.32 164 LYS D CA 1
ATOM 8801 C C . LYS D 1 164 ? 128.489 144.136 98.221 1.00 0.26 164 LYS D C 1
ATOM 8802 O O . LYS D 1 164 ? 129.311 144.967 97.838 1.00 1.84 164 LYS D O 1
ATOM 8808 N N . ARG D 1 165 ? 128.547 142.856 97.859 1.00 0.23 165 ARG D N 1
ATOM 8809 C CA . ARG D 1 165 ? 129.570 142.315 96.963 1.00 0.66 165 ARG D CA 1
ATOM 8810 C C . ARG D 1 165 ? 129.159 140.915 96.511 1.00 0.22 165 ARG D C 1
ATOM 8811 O O . ARG D 1 165 ? 128.413 140.231 97.213 1.00 1.18 165 ARG D O 1
ATOM 8819 N N . SER D 1 166 ? 129.644 140.500 95.337 1.00 0.03 166 SER D N 1
ATOM 8820 C CA . SER D 1 166 ? 129.328 139.182 94.784 1.00 0.05 166 SER D CA 1
ATOM 8821 C C . SER D 1 166 ? 130.303 138.839 93.660 1.00 0.02 166 SER D C 1
ATOM 8822 O O . SER D 1 166 ? 130.957 139.719 93.103 1.00 0.02 166 SER D O 1
ATOM 8825 N N . PHE D 1 167 ? 130.396 137.544 93.333 1.00 0.02 167 PHE D N 1
ATOM 8826 C CA . PHE D 1 167 ? 131.247 137.086 92.233 1.00 0.00 167 PHE D CA 1
ATOM 8827 C C . PHE D 1 167 ? 130.786 135.715 91.740 1.00 0.00 167 PHE D C 1
ATOM 8828 O O . PHE D 1 167 ? 130.092 134.986 92.445 1.00 0.02 167 PHE D O 1
ATOM 8836 N N . ILE D 1 168 ? 131.214 135.367 90.524 1.00 0.02 168 ILE D N 1
ATOM 8837 C CA . ILE D 1 168 ? 130.932 134.080 89.887 1.00 0.00 168 ILE D CA 1
ATOM 8838 C C . ILE D 1 168 ? 132.197 133.227 89.925 1.00 0.02 168 ILE D C 1
ATOM 8839 O O . ILE D 1 168 ? 133.275 133.694 89.546 1.00 0.03 168 ILE D O 1
ATOM 8844 N N . HIS D 1 169 ? 132.063 131.973 90.367 1.00 0.03 169 HIS D N 1
ATOM 8845 C CA . HIS D 1 169 ? 133.218 131.083 90.521 1.00 0.07 169 HIS D CA 1
ATOM 8846 C C . HIS D 1 169 ? 133.824 130.705 89.167 1.00 0.27 169 HIS D C 1
ATOM 8847 O O . HIS D 1 169 ? 133.108 130.504 88.186 1.00 0.35 169 HIS D O 1
ATOM 8854 N N . ASP D 1 170 ? 135.165 130.594 89.119 1.00 0.91 170 ASP D N 1
ATOM 8855 C CA . ASP D 1 170 ? 135.839 130.414 87.833 1.00 1.93 170 ASP D CA 1
ATOM 8856 C C . ASP D 1 170 ? 136.984 129.384 87.853 1.00 2.10 170 ASP D C 1
ATOM 8857 O O . ASP D 1 170 ? 137.909 129.478 87.045 1.00 3.89 170 ASP D O 1
ATOM 8862 N N . THR D 1 171 ? 136.937 128.389 88.733 1.00 1.96 171 THR D N 1
ATOM 8863 C CA . THR D 1 171 ? 137.934 127.318 88.765 1.00 1.63 171 THR D CA 1
ATOM 8864 C C . THR D 1 171 ? 137.248 125.974 88.521 1.00 1.54 171 THR D C 1
ATOM 8865 O O . THR D 1 171 ? 136.241 125.674 89.161 1.00 1.57 171 THR D O 1
ATOM 8869 N N . THR D 1 172 ? 137.782 125.160 87.607 1.00 1.92 172 THR D N 1
ATOM 8870 C CA . THR D 1 172 ? 138.982 125.433 86.817 1.00 3.06 172 THR D CA 1
ATOM 8871 C C . THR D 1 172 ? 138.693 126.282 85.583 1.00 3.08 172 THR D C 1
ATOM 8872 O O . THR D 1 172 ? 139.613 126.729 84.917 1.00 8.79 172 THR D O 1
ATOM 8876 N N . THR D 1 173 ? 137.416 126.465 85.268 1.00 2.76 173 THR D N 1
ATOM 8877 C CA . THR D 1 173 ? 136.971 127.422 84.265 1.00 4.43 173 THR D CA 1
ATOM 8878 C C . THR D 1 173 ? 135.678 128.044 84.783 1.00 2.92 173 THR D C 1
ATOM 8879 O O . THR D 1 173 ? 135.218 127.709 85.874 1.00 2.21 173 THR D O 1
ATOM 8883 N N . ASP D 1 174 ? 135.099 128.972 84.016 1.00 4.54 174 ASP D N 1
ATOM 8884 C CA . ASP D 1 174 ? 133.866 129.631 84.451 1.00 2.22 174 ASP D CA 1
ATOM 8885 C C . ASP D 1 174 ? 132.755 128.605 84.660 1.00 1.44 174 ASP D C 1
ATOM 8886 O O . ASP D 1 174 ? 132.481 127.791 83.778 1.00 1.41 174 ASP D O 1
ATOM 8891 N N . ASN D 1 175 ? 132.095 128.671 85.819 1.00 0.68 175 ASN D N 1
ATOM 8892 C CA . ASN D 1 175 ? 131.054 127.709 86.199 1.00 0.79 175 ASN D CA 1
ATOM 8893 C C . ASN D 1 175 ? 129.701 128.133 85.608 1.00 0.78 175 ASN D C 1
ATOM 8894 O O . ASN D 1 175 ? 128.768 128.525 86.313 1.00 0.94 175 ASN D O 1
ATOM 8899 N N . VAL D 1 176 ? 129.607 128.058 84.276 1.00 1.23 176 VAL D N 1
ATOM 8900 C CA . VAL D 1 176 ? 128.438 128.491 83.513 1.00 1.28 176 VAL D CA 1
ATOM 8901 C C . VAL D 1 176 ? 128.104 127.433 82.463 1.00 3.72 176 VAL D C 1
ATOM 8902 O O . VAL D 1 176 ? 128.993 126.865 81.837 1.00 20.26 176 VAL D O 1
ATOM 8906 N N . MET D 1 177 ? 126.868 127.414 82.038 1.00 4.65 177 MET D N 1
ATOM 8907 C CA . MET D 1 177 ? 126.536 126.536 80.933 1.00 4.84 177 MET D CA 1
ATOM 8908 C C . MET D 1 177 ? 125.172 126.878 80.328 1.00 3.36 177 MET D C 1
ATOM 8909 O O . MET D 1 177 ? 124.304 127.378 81.025 1.00 4.13 177 MET D O 1
ATOM 8914 N N . LEU D 1 178 ? 124.997 126.587 79.045 1.00 4.57 178 LEU D N 1
ATOM 8915 C CA . LEU D 1 178 ? 123.750 126.778 78.321 1.00 5.67 178 LEU D CA 1
ATOM 8916 C C . LEU D 1 178 ? 123.353 125.523 77.529 1.00 7.09 178 LEU D C 1
ATOM 8917 O O . LEU D 1 178 ? 124.137 125.058 76.717 1.00 13.69 178 LEU D O 1
ATOM 8922 N N . ARG D 1 179 ? 122.138 125.037 77.738 1.00 5.90 179 ARG D N 1
ATOM 8923 C CA . ARG D 1 179 ? 121.632 123.872 77.028 1.00 6.42 179 ARG D CA 1
ATOM 8924 C C . ARG D 1 179 ? 120.471 124.280 76.137 1.00 8.45 179 ARG D C 1
ATOM 8925 O O . ARG D 1 179 ? 119.536 124.924 76.593 1.00 11.04 179 ARG D O 1
ATOM 8933 N N . VAL D 1 180 ? 120.502 123.867 74.884 1.00 11.26 180 VAL D N 1
ATOM 8934 C CA . VAL D 1 180 ? 119.525 124.323 73.903 1.00 8.75 180 VAL D CA 1
ATOM 8935 C C . VAL D 1 180 ? 118.808 123.118 73.303 1.00 13.98 180 VAL D C 1
ATOM 8936 O O . VAL D 1 180 ? 119.452 122.219 72.756 1.00 17.40 180 VAL D O 1
ATOM 8940 N N . GLN D 1 181 ? 117.483 123.125 73.371 1.00 13.30 181 GLN D N 1
ATOM 8941 C CA . GLN D 1 181 ? 116.654 122.085 72.778 1.00 15.91 181 GLN D CA 1
ATOM 8942 C C . GLN D 1 181 ? 116.433 122.349 71.287 1.00 17.82 181 GLN D C 1
ATOM 8943 O O . GLN D 1 181 ? 116.606 123.470 70.811 1.00 19.68 181 GLN D O 1
ATOM 8949 N N . PRO D 1 182 ? 116.071 121.315 70.520 1.00 24.35 182 PRO D N 1
ATOM 8950 C CA . PRO D 1 182 ? 115.822 121.528 69.082 1.00 21.63 182 PRO D CA 1
ATOM 8951 C C . PRO D 1 182 ? 114.759 122.570 68.774 1.00 22.37 182 PRO D C 1
ATOM 8952 O O . PRO D 1 182 ? 114.847 123.217 67.725 1.00 24.90 182 PRO D O 1
ATOM 8956 N N . ASP D 1 183 ? 113.769 122.759 69.642 1.00 23.29 183 ASP D N 1
ATOM 8957 C CA . ASP D 1 183 ? 112.692 123.711 69.409 1.00 19.90 183 ASP D CA 1
ATOM 8958 C C . ASP D 1 183 ? 112.977 125.105 69.975 1.00 24.72 183 ASP D C 1
ATOM 8959 O O . ASP D 1 183 ? 112.125 125.985 69.843 1.00 31.16 183 ASP D O 1
ATOM 8964 N N . GLY D 1 184 ? 114.140 125.325 70.571 1.00 22.56 184 GLY D N 1
ATOM 8965 C CA . GLY D 1 184 ? 114.515 126.641 71.047 1.00 17.10 184 GLY D CA 1
ATOM 8966 C C . GLY D 1 184 ? 114.352 126.905 72.528 1.00 17.34 184 GLY D C 1
ATOM 8967 O O . GLY D 1 184 ? 114.494 128.058 72.943 1.00 18.20 184 GLY D O 1
ATOM 8968 N N . LYS D 1 185 ? 114.050 125.892 73.333 1.00 15.61 185 LYS D N 1
ATOM 8969 C CA . LYS D 1 185 ? 114.017 126.057 74.783 1.00 10.87 185 LYS D CA 1
ATOM 8970 C C . LYS D 1 185 ? 115.434 126.071 75.347 1.00 9.02 185 LYS D C 1
ATOM 8971 O O . LYS D 1 185 ? 116.300 125.318 74.900 1.00 15.99 185 LYS D O 1
ATOM 8977 N N . VAL D 1 186 ? 115.671 126.940 76.333 1.00 5.79 186 VAL D N 1
ATOM 8978 C CA . VAL D 1 186 ? 117.005 127.216 76.851 1.00 4.33 186 VAL D CA 1
ATOM 8979 C C . VAL D 1 186 ? 117.012 127.055 78.369 1.00 3.96 186 VAL D C 1
ATOM 8980 O O . VAL D 1 186 ? 116.083 127.499 79.049 1.00 6.66 186 VAL D O 1
ATOM 8984 N N . LEU D 1 187 ? 118.062 126.421 78.895 1.00 3.25 187 LEU D N 1
ATOM 8985 C CA . LEU D 1 187 ? 118.375 126.394 80.321 1.00 2.14 187 LEU D CA 1
ATOM 8986 C C . LEU D 1 187 ? 119.722 127.075 80.555 1.00 2.27 187 LEU D C 1
ATOM 8987 O O . LEU D 1 187 ? 120.702 126.764 79.875 1.00 4.40 187 LEU D O 1
ATOM 8992 N N . TYR D 1 188 ? 119.769 127.985 81.529 1.00 2.02 188 TYR D N 1
ATOM 8993 C CA . TYR D 1 188 ? 120.940 128.806 81.824 1.00 1.29 188 TYR D CA 1
ATOM 8994 C C . TYR D 1 188 ? 121.267 128.695 83.314 1.00 0.82 188 TYR D C 1
ATOM 8995 O O . TYR D 1 188 ? 120.461 129.104 84.151 1.00 3.17 188 TYR D O 1
ATOM 9004 N N . SER D 1 189 ? 122.453 128.172 83.641 1.00 0.54 189 SER D N 1
ATOM 9005 C CA . SER D 1 189 ? 122.818 127.794 85.005 1.00 0.44 189 SER D CA 1
ATOM 9006 C C . SER D 1 189 ? 124.195 128.330 85.390 1.00 0.29 189 SER D C 1
ATOM 9007 O O . SER D 1 189 ? 125.148 128.222 84.613 1.00 1.56 189 SER D O 1
ATOM 9010 N N . LEU D 1 190 ? 124.308 128.888 86.598 1.00 0.13 190 LEU D N 1
ATOM 9011 C CA . LEU D 1 190 ? 125.592 129.394 87.079 1.00 0.21 190 LEU D CA 1
ATOM 9012 C C . LEU D 1 190 ? 125.671 129.358 88.605 1.00 0.09 190 LEU D C 1
ATOM 9013 O O . LEU D 1 190 ? 124.656 129.353 89.301 1.00 0.08 190 LEU D O 1
ATOM 9018 N N . ARG D 1 191 ? 126.904 129.335 89.113 1.00 0.03 191 ARG D N 1
ATOM 9019 C CA . ARG D 1 191 ? 127.202 129.201 90.537 1.00 0.03 191 ARG D CA 1
ATOM 9020 C C . ARG D 1 191 ? 127.811 130.498 91.070 1.00 0.02 191 ARG D C 1
ATOM 9021 O O . ARG D 1 191 ? 128.820 130.966 90.542 1.00 0.02 191 ARG D O 1
ATOM 9029 N N . VAL D 1 192 ? 127.228 131.052 92.143 1.00 0.00 192 VAL D N 1
ATOM 9030 C CA . VAL D 1 192 ? 127.543 132.403 92.613 1.00 0.01 192 VAL D CA 1
ATOM 9031 C C . VAL D 1 192 ? 127.608 132.471 94.143 1.00 0.02 192 VAL D C 1
ATOM 9032 O O . VAL D 1 192 ? 126.971 131.686 94.848 1.00 0.06 192 VAL D O 1
ATOM 9036 N N . THR D 1 193 ? 128.388 133.429 94.656 1.00 0.00 193 THR D N 1
ATOM 9037 C CA . THR D 1 193 ? 128.465 133.752 96.084 1.00 0.03 193 THR D CA 1
ATOM 9038 C C . THR D 1 193 ? 128.124 135.226 96.292 1.00 0.02 193 THR D C 1
ATOM 9039 O O . THR D 1 193 ? 128.629 136.083 95.567 1.00 0.02 193 THR D O 1
ATOM 9043 N N . VAL D 1 194 ? 127.273 135.525 97.280 1.00 0.02 194 VAL D N 1
ATOM 9044 C CA . VAL D 1 194 ? 126.739 136.875 97.484 1.00 0.02 194 VAL D CA 1
ATOM 9045 C C . VAL D 1 194 ? 126.738 137.244 98.970 1.00 0.05 194 VAL D C 1
ATOM 9046 O O . VAL D 1 194 ? 126.485 136.401 99.836 1.00 0.08 194 VAL D O 1
ATOM 9050 N N . THR D 1 195 ? 127.034 138.511 99.265 1.00 0.08 195 THR D N 1
ATOM 9051 C CA . THR D 1 195 ? 126.915 139.093 100.602 1.00 0.11 195 THR D CA 1
ATOM 9052 C C . THR D 1 195 ? 125.808 140.144 100.600 1.00 0.16 195 THR D C 1
ATOM 9053 O O . THR D 1 195 ? 125.855 141.088 99.811 1.00 0.33 195 THR D O 1
ATOM 9057 N N . ALA D 1 196 ? 124.831 140.000 101.500 1.00 0.14 196 ALA D N 1
ATOM 9058 C CA . ALA D 1 196 ? 123.636 140.839 101.512 1.00 0.64 196 ALA D CA 1
ATOM 9059 C C . ALA D 1 196 ? 123.371 141.443 102.890 1.00 1.22 196 ALA D C 1
ATOM 9060 O O . ALA D 1 196 ? 123.696 140.852 103.917 1.00 1.31 196 ALA D O 1
ATOM 9062 N N . MET D 1 197 ? 122.747 142.618 102.897 1.00 1.20 197 MET D N 1
ATOM 9063 C CA . MET D 1 197 ? 122.476 143.339 104.137 1.00 3.00 197 MET D CA 1
ATOM 9064 C C . MET D 1 197 ? 121.258 142.774 104.874 1.00 4.90 197 MET D C 1
ATOM 9065 O O . MET D 1 197 ? 120.343 142.220 104.268 1.00 3.88 197 MET D O 1
ATOM 9070 N N . CYS D 1 198 ? 121.271 142.844 106.213 1.00 4.07 198 CYS D N 1
ATOM 9071 C CA . CYS D 1 198 ? 120.142 142.343 107.042 1.00 8.49 198 CYS D CA 1
ATOM 9072 C C . CYS D 1 198 ? 120.042 143.204 108.321 1.00 7.36 198 CYS D C 1
ATOM 9073 O O . CYS D 1 198 ? 120.814 142.987 109.248 1.00 11.39 198 CYS D O 1
ATOM 9076 N N . ASN D 1 199 ? 119.129 144.190 108.370 1.00 6.74 199 ASN D N 1
ATOM 9077 C CA . ASN D 1 199 ? 118.949 145.013 109.569 1.00 9.61 199 ASN D CA 1
ATOM 9078 C C . ASN D 1 199 ? 118.509 144.168 110.762 1.00 7.46 199 ASN D C 1
ATOM 9079 O O . ASN D 1 199 ? 117.534 143.416 110.678 1.00 6.93 199 ASN D O 1
ATOM 9084 N N . MET D 1 200 ? 119.202 144.325 111.880 1.00 6.56 200 MET D N 1
ATOM 9085 C CA . MET D 1 200 ? 118.966 143.542 113.082 1.00 5.64 200 MET D CA 1
ATOM 9086 C C . MET D 1 200 ? 118.621 144.453 114.258 1.00 5.82 200 MET D C 1
ATOM 9087 O O . MET D 1 200 ? 119.004 145.623 114.291 1.00 7.06 200 MET D O 1
ATOM 9092 N N . ASP D 1 201 ? 117.882 143.906 115.223 1.00 6.16 201 ASP D N 1
ATOM 9093 C CA . ASP D 1 201 ? 117.461 144.619 116.426 1.00 7.37 201 ASP D CA 1
ATOM 9094 C C . ASP D 1 201 ? 117.859 143.789 117.638 1.00 5.01 201 ASP D C 1
ATOM 9095 O O . ASP D 1 201 ? 117.381 142.665 117.805 1.00 5.24 201 ASP D O 1
ATOM 9100 N N . PHE D 1 202 ? 118.715 144.351 118.488 1.00 3.91 202 PHE D N 1
ATOM 9101 C CA . PHE D 1 202 ? 119.267 143.642 119.630 1.00 4.24 202 PHE D CA 1
ATOM 9102 C C . PHE D 1 202 ? 118.661 144.060 120.969 1.00 2.39 202 PHE D C 1
ATOM 9103 O O . PHE D 1 202 ? 119.262 143.830 122.014 1.00 2.56 202 PHE D O 1
ATOM 9111 N N . SER D 1 203 ? 117.469 144.673 120.954 1.00 2.82 203 SER D N 1
ATOM 9112 C CA . SER D 1 203 ? 116.861 145.155 122.198 1.00 3.29 203 SER D CA 1
ATOM 9113 C C . SER D 1 203 ? 116.582 144.017 123.182 1.00 1.82 203 SER D C 1
ATOM 9114 O O . SER D 1 203 ? 116.726 144.197 124.395 1.00 1.96 203 SER D O 1
ATOM 9117 N N . ARG D 1 204 ? 116.172 142.855 122.687 1.00 1.75 204 ARG D N 1
ATOM 9118 C CA . ARG D 1 204 ? 115.764 141.739 123.529 1.00 2.07 204 ARG D CA 1
ATOM 9119 C C . ARG D 1 204 ? 116.867 140.696 123.721 1.00 2.10 204 ARG D C 1
ATOM 9120 O O . ARG D 1 204 ? 116.586 139.613 124.232 1.00 3.39 204 ARG D O 1
ATOM 9128 N N . PHE D 1 205 ? 118.102 141.005 123.334 1.00 1.87 205 PHE D N 1
ATOM 9129 C CA . PHE D 1 205 ? 119.215 140.069 123.457 1.00 1.99 205 PHE D CA 1
ATOM 9130 C C . PHE D 1 205 ? 119.346 139.582 124.902 1.00 2.29 205 PHE D C 1
ATOM 9131 O O . PHE D 1 205 ? 119.276 140.388 125.836 1.00 2.20 205 PHE D O 1
ATOM 9139 N N . PRO D 1 206 ? 119.577 138.275 125.131 1.00 2.46 206 PRO D N 1
ATOM 9140 C CA . PRO D 1 206 ? 119.797 137.197 124.163 1.00 2.59 206 PRO D CA 1
ATOM 9141 C C . PRO D 1 206 ? 118.551 136.441 123.713 1.00 2.18 206 PRO D C 1
ATOM 9142 O O . PRO D 1 206 ? 118.685 135.346 123.188 1.00 4.07 206 PRO D O 1
ATOM 9146 N N . LEU D 1 207 ? 117.364 137.007 123.909 1.00 2.39 207 LEU D N 1
ATOM 9147 C CA . LEU D 1 207 ? 116.115 136.350 123.544 1.00 3.33 207 LEU D CA 1
ATOM 9148 C C . LEU D 1 207 ? 115.516 136.919 122.258 1.00 2.93 207 LEU D C 1
ATOM 9149 O O . LEU D 1 207 ? 114.306 136.820 122.047 1.00 9.66 207 LEU D O 1
ATOM 9154 N N . ASP D 1 208 ? 116.339 137.504 121.397 1.00 2.94 208 ASP D N 1
ATOM 9155 C CA . ASP D 1 208 ? 115.893 138.138 120.168 1.00 5.14 208 ASP D CA 1
ATOM 9156 C C . ASP D 1 208 ? 115.707 137.112 119.050 1.00 4.00 208 ASP D C 1
ATOM 9157 O O . ASP D 1 208 ? 116.278 136.024 119.070 1.00 10.50 208 ASP D O 1
ATOM 9162 N N . THR D 1 209 ? 114.891 137.487 118.066 1.00 7.23 209 THR D N 1
ATOM 9163 C CA . THR D 1 209 ? 114.656 136.722 116.845 1.00 5.95 209 THR D CA 1
ATOM 9164 C C . THR D 1 209 ? 114.865 137.642 115.645 1.00 6.55 209 THR D C 1
ATOM 9165 O O . THR D 1 209 ? 114.425 138.789 115.660 1.00 13.07 209 THR D O 1
ATOM 9169 N N . GLN D 1 210 ? 115.534 137.141 114.607 1.00 5.79 210 GLN D N 1
ATOM 9170 C CA . GLN D 1 210 ? 115.845 137.934 113.421 1.00 4.07 210 GLN D CA 1
ATOM 9171 C C . GLN D 1 210 ? 115.280 137.280 112.161 1.00 4.75 210 GLN D C 1
ATOM 9172 O O . GLN D 1 210 ? 115.232 136.057 112.051 1.00 5.96 210 GLN D O 1
ATOM 9178 N N . THR D 1 211 ? 114.854 138.107 111.206 1.00 5.12 211 THR D N 1
ATOM 9179 C CA . THR D 1 211 ? 114.383 137.651 109.898 1.00 9.87 211 THR D CA 1
ATOM 9180 C C . THR D 1 211 ? 115.216 138.287 108.790 1.00 4.91 211 THR D C 1
ATOM 9181 O O . THR D 1 211 ? 115.472 139.493 108.813 1.00 16.60 211 THR D O 1
ATOM 9185 N N . CYS D 1 212 ? 115.714 137.460 107.868 1.00 9.09 212 CYS D N 1
ATOM 9186 C CA . CYS D 1 212 ? 116.529 137.948 106.751 1.00 7.20 212 CYS D CA 1
ATOM 9187 C C . CYS D 1 212 ? 115.942 137.541 105.399 1.00 3.19 212 CYS D C 1
ATOM 9188 O O . CYS D 1 212 ? 115.105 136.638 105.329 1.00 3.45 212 CYS D O 1
ATOM 9191 N N . SER D 1 213 ? 116.404 138.175 104.318 1.00 3.98 213 SER D N 1
ATOM 9192 C CA . SER D 1 213 ? 115.923 137.878 102.974 1.00 2.66 213 SER D CA 1
ATOM 9193 C C . SER D 1 213 ? 116.986 138.178 101.920 1.00 1.39 213 SER D C 1
ATOM 9194 O O . SER D 1 213 ? 117.862 139.021 102.118 1.00 1.69 213 SER D O 1
ATOM 9197 N N . LEU D 1 214 ? 116.889 137.477 100.792 1.00 0.88 214 LEU D N 1
ATOM 9198 C CA . LEU D 1 214 ? 117.678 137.727 99.590 1.00 0.56 214 LEU D CA 1
ATOM 9199 C C . LEU D 1 214 ? 116.730 138.013 98.428 1.00 0.54 214 LEU D C 1
ATOM 9200 O O . LEU D 1 214 ? 115.744 137.297 98.246 1.00 1.18 214 LEU D O 1
ATOM 9205 N N . GLU D 1 215 ? 117.027 139.050 97.640 1.00 0.28 215 GLU D N 1
ATOM 9206 C CA . GLU D 1 215 ? 116.109 139.587 96.636 1.00 0.30 215 GLU D CA 1
ATOM 9207 C C . GLU D 1 215 ? 116.739 139.585 95.242 1.00 0.12 215 GLU D C 1
ATOM 9208 O O . GLU D 1 215 ? 117.919 139.902 95.083 1.00 0.10 215 GLU D O 1
ATOM 9214 N N . ILE D 1 216 ? 115.936 139.232 94.232 1.00 0.10 216 ILE D N 1
ATOM 9215 C CA . ILE D 1 216 ? 116.375 139.078 92.843 1.00 0.05 216 ILE D CA 1
ATOM 9216 C C . ILE D 1 216 ? 115.474 139.917 91.935 1.00 0.06 216 ILE D C 1
ATOM 9217 O O . ILE D 1 216 ? 114.246 139.875 92.071 1.00 0.17 216 ILE D O 1
ATOM 9222 N N . GLU D 1 217 ? 116.081 140.654 90.997 1.00 0.07 217 GLU D N 1
ATOM 9223 C CA . GLU D 1 217 ? 115.367 141.594 90.137 1.00 0.12 217 GLU D CA 1
ATOM 9224 C C . GLU D 1 217 ? 116.117 141.797 88.818 1.00 0.21 217 GLU D C 1
ATOM 9225 O O . GLU D 1 217 ? 117.329 141.614 88.746 1.00 0.10 217 GLU D O 1
ATOM 9231 N N . SER D 1 218 ? 115.382 142.174 87.775 1.00 0.12 218 SER D N 1
ATOM 9232 C CA . SER D 1 218 ? 115.973 142.565 86.496 1.00 0.49 218 SER D CA 1
ATOM 9233 C C . SER D 1 218 ? 116.495 144.006 86.542 1.00 0.29 218 SER D C 1
ATOM 9234 O O . SER D 1 218 ? 115.851 144.895 87.098 1.00 0.29 218 SER D O 1
ATOM 9237 N N . TYR D 1 219 ? 117.674 144.238 85.951 1.00 0.47 219 TYR D N 1
ATOM 9238 C CA . TYR D 1 219 ? 118.258 145.579 86.005 1.00 0.45 219 TYR D CA 1
ATOM 9239 C C . TYR D 1 219 ? 117.560 146.548 85.048 1.00 0.64 219 TYR D C 1
ATOM 9240 O O . TYR D 1 219 ? 117.265 147.682 85.427 1.00 1.01 219 TYR D O 1
ATOM 9249 N N . ALA D 1 220 ? 117.307 146.139 83.806 1.00 0.58 220 ALA D N 1
ATOM 9250 C CA . ALA D 1 220 ? 116.934 147.084 82.764 1.00 2.10 220 ALA D CA 1
ATOM 9251 C C . ALA D 1 220 ? 115.559 146.877 82.131 1.00 3.00 220 ALA D C 1
ATOM 9252 O O . ALA D 1 220 ? 115.131 147.745 81.370 1.00 8.96 220 ALA D O 1
ATOM 9254 N N . TYR D 1 221 ? 114.853 145.785 82.406 1.00 2.65 221 TYR D N 1
ATOM 9255 C CA . TYR D 1 221 ? 113.587 145.487 81.734 1.00 2.54 221 TYR D CA 1
ATOM 9256 C C . TYR D 1 221 ? 112.424 145.595 82.715 1.00 2.51 221 TYR D C 1
ATOM 9257 O O . TYR D 1 221 ? 112.405 144.908 83.737 1.00 2.34 221 TYR D O 1
ATOM 9266 N N . THR D 1 222 ? 111.436 146.421 82.378 1.00 2.76 222 THR D N 1
ATOM 9267 C CA . THR D 1 222 ? 110.224 146.547 83.175 1.00 3.95 222 THR D CA 1
ATOM 9268 C C . THR D 1 222 ? 109.284 145.371 82.904 1.00 4.86 222 THR D C 1
ATOM 9269 O O . THR D 1 222 ? 109.503 144.558 82.008 1.00 8.21 222 THR D O 1
ATOM 9273 N N . GLU D 1 223 ? 108.208 145.299 83.687 1.00 6.81 223 GLU D N 1
ATOM 9274 C CA . GLU D 1 223 ? 107.246 144.210 83.567 1.00 10.86 223 GLU D CA 1
ATOM 9275 C C . GLU D 1 223 ? 106.511 144.206 82.231 1.00 12.68 223 GLU D C 1
ATOM 9276 O O . GLU D 1 223 ? 105.859 143.211 81.914 1.00 13.56 223 GLU D O 1
ATOM 9282 N N . ASP D 1 224 ? 106.584 145.283 81.455 1.00 14.55 224 ASP D N 1
ATOM 9283 C CA . ASP D 1 224 ? 105.985 145.279 80.128 1.00 14.42 224 ASP D CA 1
ATOM 9284 C C . ASP D 1 224 ? 106.831 144.519 79.109 1.00 13.37 224 ASP D C 1
ATOM 9285 O O . ASP D 1 224 ? 106.299 144.089 78.082 1.00 16.86 224 ASP D O 1
ATOM 9290 N N . ASP D 1 225 ? 108.124 144.353 79.369 1.00 10.94 225 ASP D N 1
ATOM 9291 C CA . ASP D 1 225 ? 109.021 143.652 78.465 1.00 11.32 225 ASP D CA 1
ATOM 9292 C C . ASP D 1 225 ? 109.455 142.278 78.963 1.00 11.27 225 ASP D C 1
ATOM 9293 O O . ASP D 1 225 ? 109.700 141.397 78.144 1.00 13.19 225 ASP D O 1
ATOM 9298 N N . LEU D 1 226 ? 109.565 142.072 80.275 1.00 10.61 226 LEU D N 1
ATOM 9299 C CA . LEU D 1 226 ? 110.038 140.811 80.837 1.00 5.55 226 LEU D CA 1
ATOM 9300 C C . LEU D 1 226 ? 109.209 140.476 82.069 1.00 8.01 226 LEU D C 1
ATOM 9301 O O . LEU D 1 226 ? 109.105 141.295 82.983 1.00 9.99 226 LEU D O 1
ATOM 9306 N N . MET D 1 227 ? 108.641 139.271 82.108 1.00 8.66 227 MET D N 1
ATOM 9307 C CA . MET D 1 227 ? 107.803 138.811 83.213 1.00 4.98 227 MET D CA 1
ATOM 9308 C C . MET D 1 227 ? 108.550 137.728 83.992 1.00 3.72 227 MET D C 1
ATOM 9309 O O . MET D 1 227 ? 108.718 136.607 83.505 1.00 8.96 227 MET D O 1
ATOM 9314 N N . LEU D 1 228 ? 108.970 138.053 85.209 1.00 2.19 228 LEU D N 1
ATOM 9315 C CA . LEU D 1 228 ? 109.796 137.184 86.042 1.00 1.73 228 LEU D CA 1
ATOM 9316 C C . LEU D 1 228 ? 108.945 136.517 87.123 1.00 1.49 228 LEU D C 1
ATOM 9317 O O . LEU D 1 228 ? 108.207 137.201 87.836 1.00 1.84 228 LEU D O 1
ATOM 9322 N N . TYR D 1 229 ? 109.061 135.191 87.256 1.00 1.16 229 TYR D N 1
ATOM 9323 C CA . TYR D 1 229 ? 108.233 134.428 88.192 1.00 1.04 229 TYR D CA 1
ATOM 9324 C C . TYR D 1 229 ? 108.970 133.173 88.665 1.00 1.19 229 TYR D C 1
ATOM 9325 O O . TYR D 1 229 ? 109.912 132.705 88.029 1.00 0.96 229 TYR D O 1
ATOM 9334 N N . TRP D 1 230 ? 108.506 132.611 89.786 1.00 1.04 230 TRP D N 1
ATOM 9335 C CA . TRP D 1 230 ? 109.017 131.334 90.288 1.00 1.56 230 TRP D CA 1
ATOM 9336 C C . TRP D 1 230 ? 108.453 130.199 89.440 1.00 3.00 230 TRP D C 1
ATOM 9337 O O . TRP D 1 230 ? 107.238 130.089 89.272 1.00 9.61 230 TRP D O 1
ATOM 9348 N N . LYS D 1 231 ? 109.335 129.339 88.928 1.00 3.55 231 LYS D N 1
ATOM 9349 C CA . LYS D 1 231 ? 108.918 128.361 87.926 1.00 5.99 231 LYS D CA 1
ATOM 9350 C C . LYS D 1 231 ? 107.907 127.352 88.482 1.00 9.95 231 LYS D C 1
ATOM 9351 O O . LYS D 1 231 ? 106.940 127.017 87.795 1.00 12.80 231 LYS D O 1
ATOM 9357 N N . LYS D 1 232 ? 108.108 126.868 89.700 1.00 9.22 232 LYS D N 1
ATOM 9358 C CA . LYS D 1 232 ? 107.230 125.851 90.274 1.00 10.93 232 LYS D CA 1
ATOM 9359 C C . LYS D 1 232 ? 106.685 126.279 91.635 1.00 12.77 232 LYS D C 1
ATOM 9360 O O . LYS D 1 232 ? 106.492 125.442 92.514 1.00 14.84 232 LYS D O 1
ATOM 9366 N N . GLY D 1 233 ? 106.442 127.576 91.832 1.00 9.98 233 GLY D N 1
ATOM 9367 C CA . GLY D 1 233 ? 105.904 128.050 93.103 1.00 8.78 233 GLY D CA 1
ATOM 9368 C C . GLY D 1 233 ? 106.869 127.808 94.254 1.00 13.21 233 GLY D C 1
ATOM 9369 O O . GLY D 1 233 ? 108.057 128.126 94.174 1.00 9.64 233 GLY D O 1
ATOM 9370 N N . ASN D 1 234 ? 106.358 127.241 95.347 1.00 13.77 234 ASN D N 1
ATOM 9371 C CA . ASN D 1 234 ? 107.175 126.964 96.523 1.00 14.76 234 ASN D CA 1
ATOM 9372 C C . ASN D 1 234 ? 108.083 125.755 96.346 1.00 16.11 234 ASN D C 1
ATOM 9373 O O . ASN D 1 234 ? 108.988 125.556 97.159 1.00 18.95 234 ASN D O 1
ATOM 9378 N N . ASP D 1 235 ? 107.885 124.962 95.299 1.00 13.70 235 ASP D N 1
ATOM 9379 C CA . ASP D 1 235 ? 108.769 123.843 95.005 1.00 12.64 235 ASP D CA 1
ATOM 9380 C C . ASP D 1 235 ? 110.031 124.270 94.267 1.00 11.84 235 ASP D C 1
ATOM 9381 O O . ASP D 1 235 ? 110.871 123.417 93.973 1.00 12.00 235 ASP D O 1
ATOM 9386 N N . SER D 1 236 ? 110.186 125.559 93.970 1.00 11.46 236 SER D N 1
ATOM 9387 C CA . SER D 1 236 ? 111.344 126.066 93.244 1.00 8.95 236 SER D CA 1
ATOM 9388 C C . SER D 1 236 ? 112.570 126.269 94.127 1.00 4.84 236 SER D C 1
ATOM 9389 O O . SER D 1 236 ? 113.641 126.560 93.593 1.00 6.76 236 SER 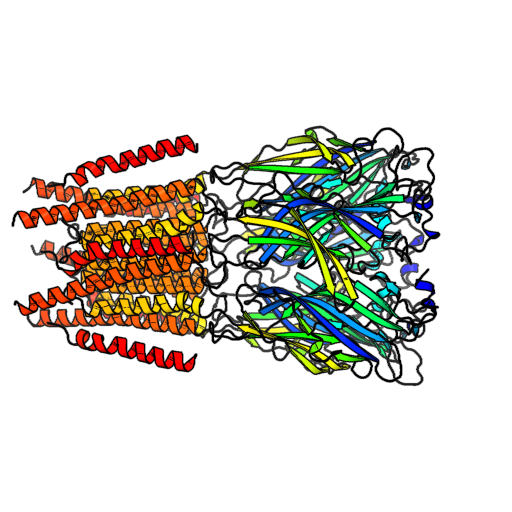D O 1
ATOM 9392 N N . LEU D 1 237 ? 112.448 126.130 95.440 1.00 3.08 237 LEU D N 1
ATOM 9393 C CA . LEU D 1 237 ? 113.537 126.384 96.377 1.00 3.07 237 LEU D CA 1
ATOM 9394 C C . LEU D 1 237 ? 113.951 125.079 97.057 1.00 3.30 237 LEU D C 1
ATOM 9395 O O . LEU D 1 237 ? 113.119 124.411 97.675 1.00 6.55 237 LEU D O 1
ATOM 9400 N N . LYS D 1 238 ? 115.235 124.734 96.961 1.00 2.94 238 LYS D N 1
ATOM 9401 C CA . LYS D 1 238 ? 115.808 123.581 97.644 1.00 3.35 238 LYS D CA 1
ATOM 9402 C C . LYS D 1 238 ? 116.990 124.026 98.494 1.00 3.06 238 LYS D C 1
ATOM 9403 O O . LYS D 1 238 ? 117.724 124.945 98.130 1.00 2.13 238 LYS D O 1
ATOM 9409 N N . THR D 1 239 ? 117.173 123.371 99.638 1.00 3.54 239 THR D N 1
ATOM 9410 C CA . THR D 1 239 ? 118.266 123.684 100.552 1.00 5.72 239 THR D CA 1
ATOM 9411 C C . THR D 1 239 ? 119.033 122.420 100.920 1.00 7.34 239 THR D C 1
ATOM 9412 O O . THR D 1 239 ? 118.467 121.328 100.985 1.00 11.80 239 THR D O 1
ATOM 9416 N N . ASP D 1 240 ? 120.328 122.585 101.172 1.00 5.42 240 ASP D N 1
ATOM 9417 C CA . ASP D 1 240 ? 121.202 121.465 101.506 1.00 9.94 240 ASP D CA 1
ATOM 9418 C C . ASP D 1 240 ? 120.855 120.883 102.876 1.00 16.88 240 ASP D C 1
ATOM 9419 O O . ASP D 1 240 ? 120.487 121.608 103.803 1.00 14.04 240 ASP D O 1
ATOM 9424 N N . GLU D 1 241 ? 120.976 119.560 102.996 1.00 12.51 241 GLU D N 1
ATOM 9425 C CA . GLU D 1 241 ? 120.584 118.869 104.221 1.00 17.82 241 GLU D CA 1
ATOM 9426 C C . GLU D 1 241 ? 121.450 119.230 105.422 1.00 20.13 241 GLU D C 1
ATOM 9427 O O . GLU D 1 241 ? 120.999 119.058 106.554 1.00 24.74 241 GLU D O 1
ATOM 9433 N N . ARG D 1 242 ? 122.665 119.728 105.211 1.00 19.29 242 ARG D N 1
ATOM 9434 C CA . ARG D 1 242 ? 123.604 119.982 106.296 1.00 19.18 242 ARG D CA 1
ATOM 9435 C C . ARG D 1 242 ? 123.921 121.468 106.455 1.00 13.65 242 ARG D C 1
ATOM 9436 O O . ARG D 1 242 ? 124.985 121.829 106.951 1.00 20.63 242 ARG D O 1
ATOM 9444 N N . ILE D 1 243 ? 123.000 122.344 106.058 1.00 10.62 243 ILE D N 1
ATOM 9445 C CA . ILE D 1 243 ? 123.216 123.780 106.200 1.00 12.12 243 ILE D CA 1
ATOM 9446 C C . ILE D 1 243 ? 123.171 124.164 107.675 1.00 12.91 243 ILE D C 1
ATOM 9447 O O . ILE D 1 243 ? 122.260 123.762 108.410 1.00 15.81 243 ILE D O 1
ATOM 9452 N N . SER D 1 244 ? 124.164 124.929 108.124 1.00 12.50 244 SER D N 1
ATOM 9453 C CA . SER D 1 244 ? 124.236 125.278 109.538 1.00 15.63 244 SER D CA 1
ATOM 9454 C C . SER D 1 244 ? 125.099 126.515 109.736 1.00 14.22 244 SER D C 1
ATOM 9455 O O . SER D 1 244 ? 125.942 126.856 108.908 1.00 12.57 244 SER D O 1
ATOM 9458 N N . LEU D 1 245 ? 124.888 127.166 110.875 1.00 16.39 245 LEU D N 1
ATOM 9459 C CA . LEU D 1 245 ? 125.707 128.274 111.351 1.00 12.10 245 LEU D CA 1
ATOM 9460 C C . LEU D 1 245 ? 126.170 127.944 112.762 1.00 13.53 245 LEU D C 1
ATOM 9461 O O . LEU D 1 245 ? 125.502 127.232 113.504 1.00 18.86 245 LEU D O 1
ATOM 9466 N N . SER D 1 246 ? 127.341 128.470 113.125 1.00 17.68 246 SER D N 1
ATOM 9467 C CA . SER D 1 246 ? 127.951 128.101 114.395 1.00 12.20 246 SER D CA 1
ATOM 9468 C C . SER D 1 246 ? 127.131 128.598 115.589 1.00 13.76 246 SER D C 1
ATOM 9469 O O . SER D 1 246 ? 126.882 127.844 116.533 1.00 16.05 246 SER D O 1
ATOM 9472 N N . GLN D 1 247 ? 126.706 129.860 115.572 1.00 10.80 247 GLN D N 1
ATOM 9473 C CA . GLN D 1 247 ? 126.044 130.452 116.730 1.00 12.01 247 GLN D CA 1
ATOM 9474 C C . GLN D 1 247 ? 124.528 130.630 116.583 1.00 7.66 247 GLN D C 1
ATOM 9475 O O . GLN D 1 247 ? 123.911 131.227 117.467 1.00 11.95 247 GLN D O 1
ATOM 9481 N N . PHE D 1 248 ? 123.905 130.144 115.504 1.00 5.41 248 PHE D N 1
ATOM 9482 C CA . PHE D 1 248 ? 122.469 130.331 115.302 1.00 4.49 248 PHE D CA 1
ATOM 9483 C C . PHE D 1 248 ? 121.787 129.029 114.889 1.00 6.06 248 PHE D C 1
ATOM 9484 O O . PHE D 1 248 ? 122.409 128.121 114.337 1.00 9.54 248 PHE D O 1
ATOM 9492 N N . LEU D 1 249 ? 120.484 128.958 115.152 1.00 6.38 249 LEU D N 1
ATOM 9493 C CA . LEU D 1 249 ? 119.603 127.950 114.574 1.00 5.12 249 LEU D CA 1
ATOM 9494 C C . LEU D 1 249 ? 118.809 128.566 113.422 1.00 5.72 249 LEU D C 1
ATOM 9495 O O . LEU D 1 249 ? 118.357 129.705 113.518 1.00 7.51 249 LEU D O 1
ATOM 9500 N N . ILE D 1 250 ? 118.633 127.806 112.341 1.00 5.25 250 ILE D N 1
ATOM 9501 C CA . ILE D 1 250 ? 118.021 128.292 111.104 1.00 6.06 250 ILE D CA 1
ATOM 9502 C C . ILE D 1 250 ? 116.720 127.532 110.860 1.00 7.92 250 ILE D C 1
ATOM 9503 O O . ILE D 1 250 ? 116.690 126.303 110.978 1.00 15.48 250 ILE D O 1
ATOM 9508 N N . GLN D 1 251 ? 115.653 128.255 110.509 1.00 7.26 251 GLN D N 1
ATOM 9509 C CA . GLN D 1 251 ? 114.356 127.624 110.300 1.00 9.91 251 GLN D CA 1
ATOM 9510 C C . GLN D 1 251 ? 113.514 128.413 109.297 1.00 5.95 251 GLN D C 1
ATOM 9511 O O . GLN D 1 251 ? 113.762 129.594 109.036 1.00 7.86 251 GLN D O 1
ATOM 9517 N N . GLU D 1 252 ? 112.516 127.727 108.727 1.00 9.42 252 GLU D N 1
ATOM 9518 C CA . GLU D 1 252 ? 111.408 128.324 107.985 1.00 11.32 252 GLU D CA 1
ATOM 9519 C C . GLU D 1 252 ? 111.833 129.034 106.697 1.00 5.09 252 GLU D C 1
ATOM 9520 O O . GLU D 1 252 ? 111.590 130.235 106.551 1.00 9.12 252 GLU D O 1
ATOM 9526 N N . PHE D 1 253 ? 112.416 128.304 105.746 1.00 4.28 253 PHE D N 1
ATOM 9527 C CA . PHE D 1 253 ? 112.666 128.813 104.399 1.00 2.24 253 PHE D CA 1
ATOM 9528 C C . PHE D 1 253 ? 111.367 128.838 103.593 1.00 2.02 253 PHE D C 1
ATOM 9529 O O . PHE D 1 253 ? 110.591 127.883 103.631 1.00 7.70 253 PHE D O 1
ATOM 9537 N N . HIS D 1 254 ? 111.130 129.939 102.873 1.00 2.31 254 HIS D N 1
ATOM 9538 C CA . HIS D 1 254 ? 110.002 130.041 101.949 1.00 2.45 254 HIS D CA 1
ATOM 9539 C C . HIS D 1 254 ? 110.231 131.213 100.993 1.00 1.40 254 HIS D C 1
ATOM 9540 O O . HIS D 1 254 ? 111.122 132.039 101.196 1.00 2.52 254 HIS D O 1
ATOM 9547 N N . THR D 1 255 ? 109.412 131.273 99.940 1.00 1.22 255 THR D N 1
ATOM 9548 C CA . THR D 1 255 ? 109.516 132.283 98.890 1.00 1.99 255 THR D CA 1
ATOM 9549 C C . THR D 1 255 ? 108.270 133.165 98.816 1.00 1.97 255 THR D C 1
ATOM 9550 O O . THR D 1 255 ? 107.170 132.736 99.170 1.00 6.17 255 THR D O 1
ATOM 9554 N N . THR D 1 256 ? 108.458 134.410 98.352 1.00 2.47 256 THR D N 1
ATOM 9555 C CA . THR D 1 256 ? 107.376 135.353 98.058 1.00 2.17 256 THR D CA 1
ATOM 9556 C C . THR D 1 256 ? 107.739 136.196 96.833 1.00 1.77 256 THR D C 1
ATOM 9557 O O . THR D 1 256 ? 108.859 136.133 96.325 1.00 2.80 256 THR D O 1
ATOM 9561 N N . THR D 1 257 ? 106.766 136.980 96.342 1.00 2.28 257 THR D N 1
ATOM 9562 C CA . THR D 1 257 ? 106.960 137.921 95.240 1.00 2.62 257 THR D CA 1
ATOM 9563 C C . THR D 1 257 ? 106.233 139.234 95.524 1.00 4.04 257 THR D C 1
ATOM 9564 O O . THR D 1 257 ? 105.216 139.252 96.221 1.00 9.69 257 THR D O 1
ATOM 9568 N N . LYS D 1 258 ? 106.736 140.330 94.947 1.00 3.65 258 LYS D N 1
ATOM 9569 C CA . LYS D 1 258 ? 106.126 141.648 95.118 1.00 4.07 258 LYS D CA 1
ATOM 9570 C C . LYS D 1 258 ? 106.592 142.598 94.016 1.00 4.42 258 LYS D C 1
ATOM 9571 O O . LYS D 1 258 ? 107.724 142.508 93.541 1.00 3.66 258 LYS D O 1
ATOM 9577 N N . LEU D 1 259 ? 105.721 143.536 93.647 1.00 3.08 259 LEU D N 1
ATOM 9578 C CA . LEU D 1 259 ? 106.024 144.541 92.630 1.00 3.22 259 LEU D CA 1
ATOM 9579 C C . LEU D 1 259 ? 106.657 145.782 93.253 1.00 3.37 259 LEU D C 1
ATOM 9580 O O . LEU D 1 259 ? 106.221 146.256 94.302 1.00 13.30 259 LEU D O 1
ATOM 9585 N N . ALA D 1 260 ? 107.691 146.308 92.597 1.00 2.41 260 ALA D N 1
ATOM 9586 C CA . ALA D 1 260 ? 108.413 147.491 93.050 1.00 3.83 260 ALA D CA 1
ATOM 9587 C C . ALA D 1 260 ? 108.338 148.597 92.005 1.00 4.34 260 ALA D C 1
ATOM 9588 O O . ALA D 1 260 ? 108.307 148.335 90.803 1.00 7.01 260 ALA D O 1
ATOM 9590 N N . PHE D 1 261 ? 108.328 149.844 92.468 1.00 5.49 261 PHE D N 1
ATOM 9591 C CA . PHE D 1 261 ? 108.180 151.011 91.604 1.00 4.83 261 PHE D CA 1
ATOM 9592 C C . PHE D 1 261 ? 109.417 151.901 91.672 1.00 4.01 261 PHE D C 1
ATOM 9593 O O . PHE D 1 261 ? 109.904 152.215 92.759 1.00 6.53 261 PHE D O 1
ATOM 9601 N N . TYR D 1 262 ? 109.916 152.304 90.511 1.00 3.33 262 TYR D N 1
ATOM 9602 C CA . TYR D 1 262 ? 111.000 153.271 90.386 1.00 4.90 262 TYR D CA 1
ATOM 9603 C C . TYR D 1 262 ? 110.490 154.464 89.593 1.00 7.91 262 TYR D C 1
ATOM 9604 O O . TYR D 1 262 ? 109.988 154.301 88.480 1.00 8.55 262 TYR D O 1
ATOM 9613 N N . SER D 1 263 ? 110.621 155.663 90.158 1.00 7.75 263 SER D N 1
ATOM 9614 C CA . SER D 1 263 ? 110.163 156.849 89.445 1.00 10.48 263 SER D CA 1
ATOM 9615 C C . SER D 1 263 ? 110.962 157.112 88.176 1.00 12.28 263 SER D C 1
ATOM 9616 O O . SER D 1 263 ? 110.450 157.759 87.264 1.00 15.93 263 SER D O 1
ATOM 9619 N N . SER D 1 264 ? 112.194 156.619 88.088 1.00 12.34 264 SER D N 1
ATOM 9620 C CA . SER D 1 264 ? 112.993 156.851 86.892 1.00 11.74 264 SER D CA 1
ATOM 9621 C C . SER D 1 264 ? 112.517 156.011 85.705 1.00 12.67 264 SER D C 1
ATOM 9622 O O . SER D 1 264 ? 112.574 156.472 84.562 1.00 16.62 264 SER D O 1
ATOM 9625 N N . THR D 1 265 ? 112.058 154.781 85.936 1.00 10.26 265 THR D N 1
ATOM 9626 C CA . THR D 1 265 ? 111.735 153.926 84.790 1.00 10.61 265 THR D CA 1
ATOM 9627 C C . THR D 1 265 ? 110.430 153.139 84.870 1.00 8.96 265 THR D C 1
ATOM 9628 O O . THR D 1 265 ? 109.921 152.763 83.812 1.00 14.82 265 THR D O 1
ATOM 9632 N N . GLY D 1 266 ? 109.865 152.854 86.037 1.00 8.61 266 GLY D N 1
ATOM 9633 C CA . GLY D 1 266 ? 108.592 152.151 86.050 1.00 5.83 266 GLY D CA 1
ATOM 9634 C C . GLY D 1 266 ? 108.522 150.992 87.029 1.00 4.08 266 GLY D C 1
ATOM 9635 O O . GLY D 1 266 ? 109.227 151.006 88.040 1.00 3.70 266 GLY D O 1
ATOM 9636 N N . TRP D 1 267 ? 107.662 150.007 86.759 1.00 4.34 267 TRP D N 1
ATOM 9637 C CA . TRP D 1 267 ? 107.366 148.891 87.659 1.00 4.31 267 TRP D CA 1
ATOM 9638 C C . TRP D 1 267 ? 108.185 147.651 87.310 1.00 2.00 267 TRP D C 1
ATOM 9639 O O . TRP D 1 267 ? 108.344 147.321 86.137 1.00 5.22 267 TRP D O 1
ATOM 9650 N N . TYR D 1 268 ? 108.682 146.953 88.340 1.00 1.78 268 TYR D N 1
ATOM 9651 C CA . TYR D 1 268 ? 109.501 145.754 88.182 1.00 1.65 268 TYR D CA 1
ATOM 9652 C C . TYR D 1 268 ? 109.024 144.646 89.121 1.00 1.78 268 TYR D C 1
ATOM 9653 O O . TYR D 1 268 ? 108.556 144.916 90.228 1.00 1.92 268 TYR D O 1
ATOM 9662 N N . ASN D 1 269 ? 109.175 143.392 88.676 1.00 1.64 269 ASN D N 1
ATOM 9663 C CA . ASN D 1 269 ? 108.912 142.223 89.520 1.00 1.67 269 ASN D CA 1
ATOM 9664 C C . ASN D 1 269 ? 110.123 141.889 90.388 1.00 0.88 269 ASN D C 1
ATOM 9665 O O . ASN D 1 269 ? 111.255 141.871 89.909 1.00 3.92 269 ASN D O 1
ATOM 9670 N N . ARG D 1 270 ? 109.878 141.589 91.663 1.00 0.84 270 ARG D N 1
ATOM 9671 C CA . ARG D 1 270 ? 110.930 141.235 92.613 1.00 0.58 270 ARG D CA 1
ATOM 9672 C C . ARG D 1 270 ? 110.602 139.916 93.320 1.00 0.75 270 ARG D C 1
ATOM 9673 O O . ARG D 1 270 ? 109.464 139.699 93.737 1.00 2.20 270 ARG D O 1
ATOM 9681 N N . LEU D 1 271 ? 111.601 139.040 93.453 1.00 0.46 271 LEU D N 1
ATOM 9682 C CA . LEU D 1 271 ? 111.463 137.743 94.112 1.00 0.52 271 LEU D CA 1
ATOM 9683 C C . LEU D 1 271 ? 112.251 137.710 95.422 1.00 0.49 271 LEU D C 1
ATOM 9684 O O . LEU D 1 271 ? 113.328 138.295 95.525 1.00 0.48 271 LEU D O 1
ATOM 9689 N N . TYR D 1 272 ? 111.722 136.987 96.420 1.00 0.35 272 TYR D N 1
ATOM 9690 C CA . TYR D 1 272 ? 112.283 136.956 97.773 1.00 0.66 272 TYR D CA 1
ATOM 9691 C C . TYR D 1 272 ? 112.516 135.531 98.275 1.00 0.87 272 TYR D C 1
ATOM 9692 O O . TYR D 1 272 ? 111.711 134.634 98.021 1.00 1.46 272 TYR D O 1
ATOM 9701 N N . ILE D 1 273 ? 113.601 135.347 99.030 1.00 0.95 273 ILE D N 1
ATOM 9702 C CA . ILE D 1 273 ? 113.893 134.128 99.786 1.00 1.64 273 ILE D CA 1
ATOM 9703 C C . ILE D 1 273 ? 114.012 134.511 101.262 1.00 1.54 273 ILE D C 1
ATOM 9704 O O . ILE D 1 273 ? 114.885 135.303 101.624 1.00 5.51 273 ILE D O 1
ATOM 9709 N N . ASN D 1 274 ? 113.160 133.930 102.118 1.00 1.19 274 ASN D N 1
ATOM 9710 C CA . ASN D 1 274 ? 113.041 134.333 103.522 1.00 1.54 274 ASN D CA 1
ATOM 9711 C C . ASN D 1 274 ? 113.424 133.201 104.476 1.00 1.82 274 ASN D C 1
ATOM 9712 O O . ASN D 1 274 ? 113.145 132.033 104.204 1.00 2.33 274 ASN D O 1
ATOM 9717 N N . PHE D 1 275 ? 114.040 133.550 105.615 1.00 1.01 275 PHE D N 1
ATOM 9718 C CA . PHE D 1 275 ? 114.374 132.589 106.672 1.00 1.93 275 PHE D CA 1
ATOM 9719 C C . PHE D 1 275 ? 114.545 133.319 108.008 1.00 1.55 275 PHE D C 1
ATOM 9720 O O . PHE D 1 275 ? 114.641 134.545 108.054 1.00 2.58 275 PHE D O 1
ATOM 9728 N N . THR D 1 276 ? 114.582 132.540 109.105 1.00 1.46 276 THR D N 1
ATOM 9729 C CA . THR D 1 276 ? 114.587 133.034 110.486 1.00 2.23 276 THR D CA 1
ATOM 9730 C C . THR D 1 276 ? 115.745 132.437 111.294 1.00 2.54 276 THR D C 1
ATOM 9731 O O . THR D 1 276 ? 116.141 131.292 111.082 1.00 7.00 276 THR D O 1
ATOM 9735 N N . LEU D 1 277 ? 116.282 133.221 112.239 1.00 2.28 277 LEU D N 1
ATOM 9736 C CA . LEU D 1 277 ? 117.413 132.823 113.081 1.00 3.09 277 LEU D CA 1
ATOM 9737 C C . LEU D 1 277 ? 117.079 132.923 114.573 1.00 5.01 277 LEU D C 1
ATOM 9738 O O . LEU D 1 277 ? 116.406 133.863 115.000 1.00 4.42 277 LEU D O 1
ATOM 9743 N N . ARG D 1 278 ? 117.585 131.972 115.371 1.00 4.17 278 ARG D N 1
ATOM 9744 C CA . ARG D 1 278 ? 117.422 131.955 116.830 1.00 4.77 278 ARG D CA 1
ATOM 9745 C C . ARG D 1 278 ? 118.716 131.517 117.517 1.00 3.82 278 ARG D C 1
ATOM 9746 O O . ARG D 1 278 ? 119.529 130.800 116.939 1.00 5.69 278 ARG D O 1
ATOM 9754 N N . ARG D 1 279 ? 118.878 131.922 118.783 1.00 2.94 279 ARG D N 1
ATOM 9755 C CA . ARG D 1 279 ? 120.051 131.593 119.597 1.00 2.41 279 ARG D CA 1
ATOM 9756 C C . ARG D 1 279 ? 119.787 130.402 120.527 1.00 2.76 279 ARG D C 1
ATOM 9757 O O . ARG D 1 279 ? 118.660 129.938 120.681 1.00 3.07 279 ARG D O 1
ATOM 9765 N N . HIS D 1 280 ? 120.861 129.913 121.159 1.00 2.80 280 HIS D N 1
ATOM 9766 C CA . HIS D 1 280 ? 120.797 128.855 122.176 1.00 4.43 280 HIS D CA 1
ATOM 9767 C C . HIS D 1 280 ? 120.652 129.502 123.554 1.00 3.61 280 HIS D C 1
ATOM 9768 O O . HIS D 1 280 ? 121.625 130.006 124.117 1.00 4.83 280 HIS D O 1
ATOM 9775 N N . ILE D 1 281 ? 119.450 129.452 124.127 1.00 4.15 281 ILE D N 1
ATOM 9776 C CA . ILE D 1 281 ? 119.157 130.236 125.329 1.00 7.41 281 ILE D CA 1
ATOM 9777 C C . ILE D 1 281 ? 119.917 129.712 126.554 1.00 4.05 281 ILE D C 1
ATOM 9778 O O . ILE D 1 281 ? 120.397 130.502 127.377 1.00 5.08 281 ILE D O 1
ATOM 9783 N N . PHE D 1 282 ? 120.032 128.389 126.703 1.00 4.18 282 PHE D N 1
ATOM 9784 C CA . PHE D 1 282 ? 120.575 127.825 127.940 1.00 5.55 282 PHE D CA 1
ATOM 9785 C C . PHE D 1 282 ? 122.041 128.183 128.152 1.00 4.52 282 PHE D C 1
ATOM 9786 O O . PHE D 1 282 ? 122.465 128.386 129.299 1.00 4.78 282 PHE D O 1
ATOM 9794 N N . PHE D 1 283 ? 122.819 128.275 127.074 1.00 2.10 283 PHE D N 1
ATOM 9795 C CA . PHE D 1 283 ? 124.205 128.714 127.189 1.00 2.13 283 PHE D CA 1
ATOM 9796 C C . PHE D 1 283 ? 124.283 130.103 127.821 1.00 2.60 283 PHE D C 1
ATOM 9797 O O . PHE D 1 283 ? 125.079 130.339 128.738 1.00 2.85 283 PHE D O 1
ATOM 9805 N N . PHE D 1 284 ? 123.452 131.035 127.347 1.00 2.12 284 PHE D N 1
ATOM 9806 C CA . PHE D 1 284 ? 123.488 132.392 127.887 1.00 2.41 284 PHE D CA 1
ATOM 9807 C C . PHE D 1 284 ? 122.955 132.438 129.315 1.00 3.27 284 PHE D C 1
ATOM 9808 O O . PHE D 1 284 ? 123.493 133.177 130.148 1.00 5.88 284 PHE D O 1
ATOM 9816 N N . LEU D 1 285 ? 121.929 131.646 129.629 1.00 2.38 285 LEU D N 1
ATOM 9817 C CA . LEU D 1 285 ? 121.440 131.611 131.005 1.00 3.54 285 LEU D CA 1
ATOM 9818 C C . LEU D 1 285 ? 122.548 131.180 131.956 1.00 2.88 285 LEU D C 1
ATOM 9819 O O . LEU D 1 285 ? 122.853 131.887 132.926 1.00 3.26 285 LEU D O 1
ATOM 9824 N N . LEU D 1 286 ? 123.219 130.068 131.636 1.00 3.32 286 LEU D N 1
ATOM 9825 C CA . LEU D 1 286 ? 124.284 129.554 132.493 1.00 3.13 286 LEU D CA 1
ATOM 9826 C C . LEU D 1 286 ? 125.460 130.519 132.582 1.00 3.55 286 LEU D C 1
ATOM 9827 O O . LEU D 1 286 ? 126.052 130.677 133.652 1.00 3.33 286 LEU D O 1
ATOM 9832 N N . GLN D 1 287 ? 125.827 131.160 131.471 1.00 3.30 287 GLN D N 1
ATOM 9833 C CA . GLN D 1 287 ? 127.017 132.005 131.475 1.00 5.20 287 GLN D CA 1
ATOM 9834 C C . GLN D 1 287 ? 126.786 133.360 132.138 1.00 5.64 287 GLN D C 1
ATOM 9835 O O . GLN D 1 287 ? 127.726 133.937 132.688 1.00 8.51 287 GLN D O 1
ATOM 9841 N N . THR D 1 288 ? 125.570 133.900 132.094 1.00 4.73 288 THR D N 1
ATOM 9842 C CA . THR D 1 288 ? 125.364 135.255 132.587 1.00 3.56 288 THR D CA 1
ATOM 9843 C C . THR D 1 288 ? 124.435 135.328 133.788 1.00 4.81 288 THR D C 1
ATOM 9844 O O . THR D 1 288 ? 124.809 135.915 134.808 1.00 4.96 288 THR D O 1
ATOM 9848 N N . TYR D 1 289 ? 123.225 134.769 133.695 1.00 3.82 289 TYR D N 1
ATOM 9849 C CA . TYR D 1 289 ? 122.233 135.031 134.730 1.00 2.18 289 TYR D CA 1
ATOM 9850 C C . TYR D 1 289 ? 122.561 134.285 136.021 1.00 1.21 289 TYR D C 1
ATOM 9851 O O . TYR D 1 289 ? 122.255 134.781 137.107 1.00 1.91 289 TYR D O 1
ATOM 9860 N N . PHE D 1 290 ? 123.167 133.098 135.910 1.00 1.06 290 PHE D N 1
ATOM 9861 C CA . PHE D 1 290 ? 123.473 132.262 137.072 1.00 1.31 290 PHE D CA 1
ATOM 9862 C C . PHE D 1 290 ? 124.458 132.916 138.041 1.00 1.12 290 PHE D C 1
ATOM 9863 O O . PHE D 1 290 ? 124.125 133.057 139.232 1.00 0.94 290 PHE D O 1
ATOM 9871 N N . PRO D 1 291 ? 125.661 133.339 137.618 1.00 1.53 291 PRO D N 1
ATOM 9872 C CA . PRO D 1 291 ? 126.607 133.936 138.587 1.00 1.47 291 PRO D CA 1
ATOM 9873 C C . PRO D 1 291 ? 126.093 135.187 139.281 1.00 0.68 291 PRO D C 1
ATOM 9874 O O . PRO D 1 291 ? 126.379 135.388 140.467 1.00 0.71 291 PRO D O 1
ATOM 9878 N N . ALA D 1 292 ? 125.357 136.046 138.569 1.00 0.82 292 ALA D N 1
ATOM 9879 C CA . ALA D 1 292 ? 124.858 137.275 139.179 1.00 0.88 292 ALA D CA 1
ATOM 9880 C C . ALA D 1 292 ? 123.852 136.976 140.289 1.00 0.77 292 ALA D C 1
ATOM 9881 O O . ALA D 1 292 ? 123.918 137.572 141.371 1.00 0.98 292 ALA D O 1
ATOM 9883 N N . THR D 1 293 ? 122.942 136.032 140.048 1.00 0.49 293 THR D N 1
ATOM 9884 C CA . THR D 1 293 ? 122.004 135.613 141.088 1.00 0.86 293 THR D CA 1
ATOM 9885 C C . THR D 1 293 ? 122.739 134.998 142.276 1.00 0.64 293 THR D C 1
ATOM 9886 O O . THR D 1 293 ? 122.388 135.260 143.432 1.00 1.01 293 THR D O 1
ATOM 9890 N N . LEU D 1 294 ? 123.775 134.193 142.007 1.00 0.70 294 LEU D N 1
ATOM 9891 C CA . LEU D 1 294 ? 124.542 133.602 143.104 1.00 0.78 294 LEU D CA 1
ATOM 9892 C C . LEU D 1 294 ? 125.226 134.672 143.954 1.00 0.60 294 LEU D C 1
ATOM 9893 O O . LEU D 1 294 ? 125.239 134.577 145.183 1.00 0.68 294 LEU D O 1
ATOM 9898 N N . MET D 1 295 ? 125.788 135.704 143.325 1.00 0.37 295 MET D N 1
ATOM 9899 C CA . MET D 1 295 ? 126.451 136.750 144.104 1.00 0.69 295 MET D CA 1
ATOM 9900 C C . MET D 1 295 ? 125.451 137.585 144.907 1.00 0.61 295 MET D C 1
ATOM 9901 O O . MET D 1 295 ? 125.736 137.981 146.048 1.00 0.90 295 MET D O 1
ATOM 9906 N N . VAL D 1 296 ? 124.267 137.846 144.346 1.00 0.39 296 VAL D N 1
ATOM 9907 C CA . VAL D 1 296 ? 123.235 138.541 145.116 1.00 0.39 296 VAL D CA 1
ATOM 9908 C C . VAL D 1 296 ? 122.830 137.711 146.336 1.00 0.64 296 VAL D C 1
ATOM 9909 O O . VAL D 1 296 ? 122.685 138.243 147.442 1.00 0.69 296 VAL D O 1
ATOM 9913 N N . MET D 1 297 ? 122.666 136.399 146.165 1.00 0.68 297 MET D N 1
ATOM 9914 C CA . MET D 1 297 ? 122.331 135.553 147.310 1.00 1.34 297 MET D CA 1
ATOM 9915 C C . MET D 1 297 ? 123.471 135.519 148.330 1.00 1.32 297 MET D C 1
ATOM 9916 O O . MET D 1 297 ? 123.217 135.452 149.534 1.00 1.35 297 MET D O 1
ATOM 9921 N N . LEU D 1 298 ? 124.718 135.564 147.865 1.00 0.90 298 LEU D N 1
ATOM 9922 C CA . LEU D 1 298 ? 125.855 135.571 148.773 1.00 0.94 298 LEU D CA 1
ATOM 9923 C C . LEU D 1 298 ? 125.900 136.843 149.616 1.00 1.68 298 LEU D C 1
ATOM 9924 O O . LEU D 1 298 ? 126.329 136.797 150.773 1.00 1.69 298 LEU D O 1
ATOM 9929 N N . SER D 1 299 ? 125.487 137.982 149.057 1.00 0.91 299 SER D N 1
ATOM 9930 C CA . SER D 1 299 ? 125.515 139.214 149.839 1.00 1.51 299 SER D CA 1
ATOM 9931 C C . SER D 1 299 ? 124.536 139.192 151.015 1.00 1.57 299 SER D C 1
ATOM 9932 O O . SER D 1 299 ? 124.697 139.976 151.947 1.00 2.98 299 SER D O 1
ATOM 9935 N N . TRP D 1 300 ? 123.552 138.296 151.015 1.00 0.99 300 TRP D N 1
ATOM 9936 C CA . TRP D 1 300 ? 122.577 138.238 152.101 1.00 1.95 300 TRP D CA 1
ATOM 9937 C C . TRP D 1 300 ? 123.099 137.507 153.338 1.00 3.15 300 TRP D C 1
ATOM 9938 O O . TRP D 1 300 ? 122.448 137.562 154.382 1.00 8.07 300 TRP D O 1
ATOM 9949 N N . VAL D 1 301 ? 124.255 136.840 153.245 1.00 3.05 301 VAL D N 1
ATOM 9950 C CA . VAL D 1 301 ? 124.796 136.077 154.369 1.00 3.50 301 VAL D CA 1
ATOM 9951 C C . VAL D 1 301 ? 125.150 136.999 155.528 1.00 4.19 301 VAL D C 1
ATOM 9952 O O . VAL D 1 301 ? 125.019 136.616 156.697 1.00 5.27 301 VAL D O 1
ATOM 9956 N N . SER D 1 302 ? 125.602 138.218 155.228 1.00 2.68 302 SER D N 1
ATOM 9957 C CA . SER D 1 302 ? 126.021 139.139 156.277 1.00 6.17 302 SER D CA 1
ATOM 9958 C C . SER D 1 302 ? 124.900 139.481 157.254 1.00 4.86 302 SER D C 1
ATOM 9959 O O . SER D 1 302 ? 125.191 139.890 158.376 1.00 7.89 302 SER D O 1
ATOM 9962 N N . PHE D 1 303 ? 123.634 139.314 156.863 1.00 3.95 303 PHE D N 1
ATOM 9963 C CA . PHE D 1 303 ? 122.533 139.647 157.761 1.00 4.07 303 PHE D CA 1
ATOM 9964 C C . PHE D 1 303 ? 122.435 138.682 158.939 1.00 5.21 303 PHE D C 1
ATOM 9965 O O . PHE D 1 303 ? 121.765 138.999 159.924 1.00 11.40 303 PHE D O 1
ATOM 9973 N N . TRP D 1 304 ? 123.079 137.519 158.859 1.00 3.88 304 TRP D N 1
ATOM 9974 C CA . TRP D 1 304 ? 123.046 136.520 159.918 1.00 8.12 304 TRP D CA 1
ATOM 9975 C C . TRP D 1 304 ? 124.329 136.473 160.747 1.00 9.27 304 TRP D C 1
ATOM 9976 O O . TRP D 1 304 ? 124.452 135.613 161.619 1.00 14.97 304 TRP D O 1
ATOM 9987 N N . ILE D 1 305 ? 125.277 137.372 160.505 1.00 7.66 305 ILE D N 1
ATOM 9988 C CA . ILE D 1 305 ? 126.560 137.410 161.207 1.00 9.64 305 ILE D CA 1
ATOM 9989 C C . ILE D 1 305 ? 126.473 138.413 162.349 1.00 12.62 305 ILE D C 1
ATOM 9990 O O . ILE D 1 305 ? 125.813 139.449 162.232 1.00 9.11 305 ILE D O 1
ATOM 9995 N N . ASP D 1 306 ? 127.132 138.093 163.463 1.00 16.54 306 ASP D N 1
ATOM 9996 C CA . ASP D 1 306 ? 127.170 138.950 164.650 1.00 12.79 306 ASP D CA 1
ATOM 9997 C C . ASP D 1 306 ? 127.611 140.369 164.304 1.00 13.03 306 ASP D C 1
ATOM 9998 O O . ASP D 1 306 ? 128.665 140.573 163.698 1.00 19.03 306 ASP D O 1
ATOM 10003 N N . ARG D 1 307 ? 126.801 141.354 164.705 1.00 14.82 307 ARG D N 1
ATOM 10004 C CA . ARG D 1 307 ? 127.089 142.749 164.380 1.00 16.09 307 ARG D CA 1
ATOM 10005 C C . ARG D 1 307 ? 128.326 143.291 165.086 1.00 19.82 307 ARG D C 1
ATOM 10006 O O . ARG D 1 307 ? 128.820 144.357 164.707 1.00 20.49 307 ARG D O 1
ATOM 10014 N N . ARG D 1 308 ? 128.815 142.616 166.118 1.00 18.45 308 ARG D N 1
ATOM 10015 C CA . ARG D 1 308 ? 130.023 143.043 166.807 1.00 16.00 308 ARG D CA 1
ATOM 10016 C C . ARG D 1 308 ? 131.295 142.672 166.057 1.00 15.00 308 ARG D C 1
ATOM 10017 O O . ARG D 1 308 ? 132.358 143.203 166.383 1.00 14.72 308 ARG D O 1
ATOM 10025 N N . ALA D 1 309 ? 131.210 141.797 165.058 1.00 16.15 309 ALA D N 1
ATOM 10026 C CA . ALA D 1 309 ? 132.376 141.383 164.275 1.00 13.99 309 ALA D CA 1
ATOM 10027 C C . ALA D 1 309 ? 132.555 142.306 163.064 1.00 17.77 309 ALA D C 1
ATOM 10028 O O . ALA D 1 309 ? 132.345 141.932 161.911 1.00 18.44 309 ALA D O 1
ATOM 10030 N N . VAL D 1 310 ? 132.975 143.544 163.354 1.00 8.40 310 VAL D N 1
ATOM 10031 C CA . VAL D 1 310 ? 133.209 144.531 162.289 1.00 8.56 310 VAL D CA 1
ATOM 10032 C C . VAL D 1 310 ? 134.284 144.081 161.301 1.00 8.99 310 VAL D C 1
ATOM 10033 O O . VAL D 1 310 ? 134.050 144.173 160.080 1.00 14.19 310 VAL D O 1
ATOM 10037 N N . PRO D 1 311 ? 135.461 143.603 161.733 1.00 10.09 311 PRO D N 1
ATOM 10038 C CA . PRO D 1 311 ? 136.488 143.183 160.765 1.00 11.31 311 PRO D CA 1
ATOM 10039 C C . PRO D 1 311 ? 136.087 141.981 159.924 1.00 13.58 311 PRO D C 1
ATOM 10040 O O . PRO D 1 311 ? 136.838 141.613 159.018 1.00 17.65 311 PRO D O 1
ATOM 10044 N N . ALA D 1 312 ? 134.960 141.341 160.208 1.00 11.60 312 ALA D N 1
ATOM 10045 C CA . ALA D 1 312 ? 134.410 140.328 159.320 1.00 16.39 312 ALA D CA 1
ATOM 10046 C C . ALA D 1 312 ? 133.308 140.874 158.417 1.00 14.26 312 ALA D C 1
ATOM 10047 O O . ALA D 1 312 ? 133.245 140.504 157.244 1.00 16.99 312 ALA D O 1
ATOM 10049 N N . ARG D 1 313 ? 132.457 141.768 158.930 1.00 7.51 313 ARG D N 1
ATOM 10050 C CA . ARG D 1 313 ? 131.334 142.267 158.135 1.00 9.17 313 ARG D CA 1
ATOM 10051 C C . ARG D 1 313 ? 131.796 143.195 157.012 1.00 6.70 313 ARG D C 1
ATOM 10052 O O . ARG D 1 313 ? 131.285 143.106 155.893 1.00 9.73 313 ARG D O 1
ATOM 10060 N N . VAL D 1 314 ? 132.743 144.091 157.280 1.00 10.61 314 VAL D N 1
ATOM 10061 C CA . VAL D 1 314 ? 133.106 145.091 156.264 1.00 10.88 314 VAL D CA 1
ATOM 10062 C C . VAL D 1 314 ? 133.806 144.477 155.044 1.00 8.76 314 VAL D C 1
ATOM 10063 O O . VAL D 1 314 ? 133.360 144.700 153.893 1.00 12.86 314 VAL D O 1
ATOM 10067 N N . PRO D 1 315 ? 134.902 143.723 155.225 1.00 9.60 315 PRO D N 1
ATOM 10068 C CA . PRO D 1 315 ? 135.600 143.175 154.047 1.00 6.64 315 PRO D CA 1
ATOM 10069 C C . PRO D 1 315 ? 134.728 142.289 153.185 1.00 8.47 315 PRO D C 1
ATOM 10070 O O . PRO D 1 315 ? 134.915 142.260 151.966 1.00 11.08 315 PRO D O 1
ATOM 10074 N N . LEU D 1 316 ? 133.774 141.581 153.784 1.00 8.55 316 LEU D N 1
ATOM 10075 C CA . LEU D 1 316 ? 132.884 140.724 153.017 1.00 7.56 316 LEU D CA 1
ATOM 10076 C C . LEU D 1 316 ? 132.068 141.530 152.005 1.00 5.67 316 LEU D C 1
ATOM 10077 O O . LEU D 1 316 ? 131.998 141.178 150.820 1.00 5.13 316 LEU D O 1
ATOM 10082 N N . GLY D 1 317 ? 131.462 142.632 152.455 1.00 3.97 317 GLY D N 1
ATOM 10083 C CA . GLY D 1 317 ? 130.694 143.470 151.546 1.00 3.19 317 GLY D CA 1
ATOM 10084 C C . GLY D 1 317 ? 131.537 144.079 150.443 1.00 2.17 317 GLY D C 1
ATOM 10085 O O . GLY D 1 317 ? 131.160 144.043 149.263 1.00 1.60 317 GLY D O 1
ATOM 10086 N N . ILE D 1 318 ? 132.699 144.641 150.805 1.00 2.37 318 ILE D N 1
ATOM 10087 C CA . ILE D 1 318 ? 133.496 145.293 149.763 1.00 2.93 318 ILE D CA 1
ATOM 10088 C C . ILE D 1 318 ? 134.022 144.267 148.751 1.00 1.71 318 ILE D C 1
ATOM 10089 O O . ILE D 1 318 ? 134.075 144.535 147.542 1.00 1.47 318 ILE D O 1
ATOM 10094 N N . THR D 1 319 ? 134.377 143.063 149.215 1.00 0.98 319 THR D N 1
ATOM 10095 C CA . THR D 1 319 ? 134.857 142.041 148.287 1.00 1.37 319 THR D CA 1
ATOM 10096 C C . THR D 1 319 ? 133.741 141.527 147.386 1.00 0.45 319 THR D C 1
ATOM 10097 O O . THR D 1 319 ? 133.995 141.207 146.219 1.00 0.26 319 THR D O 1
ATOM 10101 N N . THR D 1 320 ? 132.508 141.443 147.904 1.00 0.55 320 THR D N 1
ATOM 10102 C CA . THR D 1 320 ? 131.376 141.070 147.058 1.00 0.47 320 THR D CA 1
ATOM 10103 C C . THR D 1 320 ? 131.163 142.098 145.946 1.00 0.20 320 THR D C 1
ATOM 10104 O O . THR D 1 320 ? 130.896 141.733 144.791 1.00 0.09 320 THR D O 1
ATOM 10108 N N . VAL D 1 321 ? 131.294 143.389 146.279 1.00 0.16 321 VAL D N 1
ATOM 10109 C CA . VAL D 1 321 ? 131.180 144.429 145.250 1.00 0.10 321 VAL D CA 1
ATOM 10110 C C . VAL D 1 321 ? 132.266 144.260 144.182 1.00 0.08 321 VAL D C 1
ATOM 10111 O O . VAL D 1 321 ? 131.994 144.345 142.975 1.00 0.06 321 VAL D O 1
ATOM 10115 N N . LEU D 1 322 ? 133.511 144.008 144.608 1.00 0.08 322 LEU D N 1
ATOM 10116 C CA . LEU D 1 322 ? 134.594 143.803 143.638 1.00 0.09 322 LEU D CA 1
ATOM 10117 C C . LEU D 1 322 ? 134.315 142.606 142.720 1.00 0.11 322 LEU D C 1
ATOM 10118 O O . LEU D 1 322 ? 134.526 142.679 141.501 1.00 0.13 322 LEU D O 1
ATOM 10123 N N . THR D 1 323 ? 133.830 141.500 143.293 1.00 0.08 323 THR D N 1
ATOM 10124 C CA . THR D 1 323 ? 133.546 140.312 142.492 1.00 0.22 323 THR D CA 1
ATOM 10125 C C . THR D 1 323 ? 132.464 140.582 141.444 1.00 0.25 323 THR D C 1
ATOM 10126 O O . THR D 1 323 ? 132.608 140.189 140.278 1.00 0.34 323 THR D O 1
ATOM 10130 N N . MET D 1 324 ? 131.385 141.262 141.843 1.00 0.17 324 MET D N 1
ATOM 10131 C CA . MET D 1 324 ? 130.320 141.577 140.890 1.00 0.30 324 MET D CA 1
ATOM 10132 C C . MET D 1 324 ? 130.828 142.479 139.769 1.00 0.42 324 MET D C 1
ATOM 10133 O O . MET D 1 324 ? 130.452 142.311 138.599 1.00 0.61 324 MET D O 1
ATOM 10138 N N . SER D 1 325 ? 131.689 143.445 140.107 1.00 0.31 325 SER D N 1
ATOM 10139 C CA . SER D 1 325 ? 132.249 144.314 139.076 1.00 0.44 325 SER D CA 1
ATOM 10140 C C . SER D 1 325 ? 133.085 143.526 138.068 1.00 0.61 325 SER D C 1
ATOM 10141 O O . SER D 1 325 ? 132.977 143.747 136.853 1.00 0.84 325 SER D O 1
ATOM 10144 N N . THR D 1 326 ? 133.918 142.592 138.549 1.00 0.55 326 THR D N 1
ATOM 10145 C CA . THR D 1 326 ? 134.730 141.807 137.617 1.00 0.71 326 THR D CA 1
ATOM 10146 C C . THR D 1 326 ? 133.855 140.919 136.732 1.00 0.88 326 THR D C 1
ATOM 10147 O O . THR D 1 326 ? 134.150 140.737 135.545 1.00 1.14 326 THR D O 1
ATOM 10151 N N . ILE D 1 327 ? 132.761 140.388 137.284 1.00 0.76 327 ILE D N 1
ATOM 10152 C CA . ILE D 1 327 ? 131.845 139.588 136.469 1.00 1.02 327 ILE D CA 1
ATOM 10153 C C . ILE D 1 327 ? 131.243 140.431 135.345 1.00 0.95 327 ILE D C 1
ATOM 10154 O O . ILE D 1 327 ? 131.202 140.007 134.183 1.00 1.33 327 ILE D O 1
ATOM 10159 N N . ILE D 1 328 ? 130.773 141.639 135.672 1.00 0.93 328 ILE D N 1
ATOM 10160 C CA . ILE D 1 328 ? 130.143 142.480 134.651 1.00 1.19 328 ILE D CA 1
ATOM 10161 C C . ILE D 1 328 ? 131.148 142.865 133.562 1.00 2.64 328 ILE D C 1
ATOM 10162 O O . ILE D 1 328 ? 130.823 142.849 132.369 1.00 2.83 328 ILE D O 1
ATOM 10167 N N . THR D 1 329 ? 132.375 143.218 133.954 1.00 1.62 329 THR D N 1
ATOM 10168 C CA . THR D 1 329 ? 133.389 143.551 132.949 1.00 3.08 329 THR D CA 1
ATOM 10169 C C . THR D 1 329 ? 133.666 142.364 132.029 1.00 3.24 329 THR D C 1
ATOM 10170 O O . THR D 1 329 ? 133.740 142.518 130.798 1.00 4.91 329 THR D O 1
ATOM 10174 N N . GLY D 1 330 ? 133.807 141.166 132.606 1.00 2.26 330 GLY D N 1
ATOM 10175 C CA . GLY D 1 330 ? 134.036 139.993 131.785 1.00 2.79 330 GLY D CA 1
ATOM 10176 C C . GLY D 1 330 ? 132.898 139.707 130.823 1.00 7.33 330 GLY D C 1
ATOM 10177 O O . GLY D 1 330 ? 133.127 139.340 129.668 1.00 10.24 330 GLY D O 1
ATOM 10178 N N . VAL D 1 331 ? 131.657 139.881 131.280 1.00 5.45 331 VAL D N 1
ATOM 10179 C CA . VAL D 1 331 ? 130.507 139.642 130.412 1.00 6.64 331 VAL D CA 1
ATOM 10180 C C . VAL D 1 331 ? 130.477 140.660 129.274 1.00 10.32 331 VAL D C 1
ATOM 10181 O O . VAL D 1 331 ? 130.211 140.301 128.123 1.00 11.68 331 VAL D O 1
ATOM 10185 N N . ASN D 1 332 ? 130.751 141.928 129.576 1.00 6.39 332 ASN D N 1
ATOM 10186 C CA . ASN D 1 332 ? 130.788 142.939 128.522 1.00 7.37 332 ASN D CA 1
ATOM 10187 C C . ASN D 1 332 ? 131.843 142.608 127.477 1.00 13.12 332 ASN D C 1
ATOM 10188 O O . ASN D 1 332 ? 131.655 142.883 126.289 1.00 13.19 332 ASN D O 1
ATOM 10193 N N . ALA D 1 333 ? 132.970 142.033 127.901 1.00 11.18 333 ALA D N 1
ATOM 10194 C CA . ALA D 1 333 ? 134.040 141.769 126.945 1.00 14.35 333 ALA D CA 1
ATOM 10195 C C . ALA D 1 333 ? 133.683 140.691 125.918 1.00 14.71 333 ALA D C 1
ATOM 10196 O O . ALA D 1 333 ? 134.354 140.603 124.886 1.00 19.69 333 ALA D O 1
ATOM 10198 N N . SER D 1 334 ? 132.655 139.873 126.157 1.00 16.03 334 SER D N 1
ATOM 10199 C CA . SER D 1 334 ? 132.380 138.718 125.307 1.00 16.05 334 SER D CA 1
ATOM 10200 C C . SER D 1 334 ? 131.145 138.860 124.423 1.00 17.41 334 SER D C 1
ATOM 10201 O O . SER D 1 334 ? 130.846 137.940 123.661 1.00 21.07 334 SER D O 1
ATOM 10204 N N . MET D 1 335 ? 130.420 139.952 124.500 1.00 17.85 335 MET D N 1
ATOM 10205 C CA . MET D 1 335 ? 129.254 140.142 123.649 1.00 18.01 335 MET D CA 1
ATOM 10206 C C . MET D 1 335 ? 129.623 140.971 122.425 1.00 20.75 335 MET D C 1
ATOM 10207 O O . MET D 1 335 ? 130.644 141.662 122.421 1.00 20.06 335 MET D O 1
ATOM 10212 N N . PRO D 1 336 ? 128.828 140.911 121.353 1.00 25.75 336 PRO D N 1
ATOM 10213 C CA . PRO D 1 336 ? 129.099 141.767 120.189 1.00 19.36 336 PRO D CA 1
ATOM 10214 C C . PRO D 1 336 ? 129.011 143.242 120.555 1.00 16.21 336 PRO D C 1
ATOM 10215 O O . PRO D 1 336 ? 128.160 143.657 121.340 1.00 23.59 336 PRO D O 1
ATOM 10219 N N . ARG D 1 337 ? 129.895 144.041 119.957 1.00 16.97 337 ARG D N 1
ATOM 10220 C CA . ARG D 1 337 ? 130.064 145.448 120.332 1.00 17.18 337 ARG D CA 1
ATOM 10221 C C . ARG D 1 337 ? 128.927 146.278 119.739 1.00 15.51 337 ARG D C 1
ATOM 10222 O O . ARG D 1 337 ? 129.071 146.963 118.727 1.00 19.17 337 ARG D O 1
ATOM 10230 N N . VAL D 1 338 ? 127.771 146.211 120.392 1.00 14.54 338 VAL D N 1
ATOM 10231 C CA . VAL D 1 338 ? 126.591 146.987 120.026 1.00 13.73 338 VAL D CA 1
ATOM 10232 C C . VAL D 1 338 ? 126.326 147.987 121.150 1.00 11.32 338 VAL D C 1
ATOM 10233 O O . VAL D 1 338 ? 126.085 147.593 122.296 1.00 16.36 338 VAL D O 1
ATOM 10237 N N . SER D 1 339 ? 126.372 149.272 120.826 1.00 4.64 339 SER D N 1
ATOM 10238 C CA . SER D 1 339 ? 126.376 150.335 121.841 1.00 4.41 339 SER D CA 1
ATOM 10239 C C . SER D 1 339 ? 124.975 150.900 122.070 1.00 2.42 339 SER D C 1
ATOM 10240 O O . SER D 1 339 ? 124.713 152.069 121.827 1.00 2.88 339 SER D O 1
ATOM 10243 N N . TYR D 1 340 ? 124.075 150.065 122.575 1.00 1.97 340 TYR D N 1
ATOM 10244 C CA . TYR D 1 340 ? 122.819 150.543 123.145 1.00 1.35 340 TYR D CA 1
ATOM 10245 C C . TYR D 1 340 ? 122.297 149.488 124.115 1.00 0.85 340 TYR D C 1
ATOM 10246 O O . TYR D 1 340 ? 122.798 148.366 124.168 1.00 1.63 340 TYR D O 1
ATOM 10255 N N . ILE D 1 341 ? 121.284 149.867 124.883 1.00 0.59 341 ILE D N 1
ATOM 10256 C CA . ILE D 1 341 ? 120.877 149.123 126.072 1.00 1.06 341 ILE D CA 1
ATOM 10257 C C . ILE D 1 341 ? 120.129 147.853 125.676 1.00 1.14 341 ILE D C 1
ATOM 10258 O O . ILE D 1 341 ? 119.189 147.888 124.877 1.00 1.12 341 ILE D O 1
ATOM 10263 N N . LYS D 1 342 ? 120.544 146.725 126.247 1.00 0.78 342 LYS D N 1
ATOM 10264 C CA . LYS D 1 342 ? 119.927 145.420 126.046 1.00 2.24 342 LYS D CA 1
ATOM 10265 C C . LYS D 1 342 ? 119.411 144.863 127.372 1.00 0.68 342 LYS D C 1
ATOM 10266 O O . LYS D 1 342 ? 119.783 145.321 128.451 1.00 0.61 342 LYS D O 1
ATOM 10272 N N . ALA D 1 343 ? 118.549 143.843 127.270 1.00 0.74 343 ALA D N 1
ATOM 10273 C CA . ALA D 1 343 ? 117.854 143.307 128.444 1.00 1.01 343 ALA D CA 1
ATOM 10274 C C . ALA D 1 343 ? 118.826 142.763 129.489 1.00 0.50 343 ALA D C 1
ATOM 10275 O O . ALA D 1 343 ? 118.610 142.939 130.690 1.00 0.62 343 ALA D O 1
ATOM 10277 N N . VAL D 1 344 ? 119.881 142.069 129.049 1.00 0.54 344 VAL D N 1
ATOM 10278 C CA . VAL D 1 344 ? 120.840 141.472 129.980 1.00 0.66 344 VAL D CA 1
ATOM 10279 C C . VAL D 1 344 ? 121.575 142.548 130.785 1.00 0.36 344 VAL D C 1
ATOM 10280 O O . VAL D 1 344 ? 121.917 142.334 131.952 1.00 0.32 344 VAL D O 1
ATOM 10284 N N . ASP D 1 345 ? 121.801 143.727 130.193 1.00 0.58 345 ASP D N 1
ATOM 10285 C CA . ASP D 1 345 ? 122.402 144.851 130.921 1.00 1.39 345 ASP D CA 1
ATOM 10286 C C . ASP D 1 345 ? 121.499 145.330 132.050 1.00 0.17 345 ASP D C 1
ATOM 10287 O O . ASP D 1 345 ? 121.971 145.658 133.139 1.00 0.16 345 ASP D O 1
ATOM 10292 N N . ILE D 1 346 ? 120.192 145.374 131.803 1.00 0.14 346 ILE D N 1
ATOM 10293 C CA . ILE D 1 346 ? 119.246 145.770 132.845 1.00 0.17 346 ILE D CA 1
ATOM 10294 C C . ILE D 1 346 ? 119.324 144.814 134.031 1.00 0.11 346 ILE D C 1
ATOM 10295 O O . ILE D 1 346 ? 119.388 145.238 135.189 1.00 0.05 346 ILE D O 1
ATOM 10300 N N . TYR D 1 347 ? 119.318 143.509 133.756 1.00 0.11 347 TYR D N 1
ATOM 10301 C CA . TYR D 1 347 ? 119.411 142.519 134.823 1.00 0.11 347 TYR D CA 1
ATOM 10302 C C . TYR D 1 347 ? 120.703 142.692 135.624 1.00 0.05 347 TYR D C 1
ATOM 10303 O O . TYR D 1 347 ? 120.684 142.694 136.858 1.00 0.07 347 TYR D O 1
ATOM 10312 N N . LEU D 1 348 ? 121.838 142.843 134.934 1.00 0.05 348 LEU D N 1
ATOM 10313 C CA . LEU D 1 348 ? 123.123 142.926 135.630 1.00 0.13 348 LEU D CA 1
ATOM 10314 C C . LEU D 1 348 ? 123.225 144.168 136.515 1.00 0.07 348 LEU D C 1
ATOM 10315 O O . LEU D 1 348 ? 123.714 144.089 137.648 1.00 0.07 348 LEU D O 1
ATOM 10320 N N . TRP D 1 349 ? 122.775 145.328 136.021 1.00 0.04 349 TRP D N 1
ATOM 10321 C CA . TRP D 1 349 ? 122.938 146.545 136.806 1.00 0.10 349 TRP D CA 1
ATOM 10322 C C . TRP D 1 349 ? 121.954 146.627 137.968 1.00 0.07 349 TRP D C 1
ATOM 10323 O O . TRP D 1 349 ? 122.288 147.221 138.994 1.00 0.05 349 TRP D O 1
ATOM 10334 N N . VAL D 1 350 ? 120.758 146.037 137.844 1.00 0.04 350 VAL D N 1
ATOM 10335 C CA . VAL D 1 350 ? 119.868 145.923 139.006 1.00 0.05 350 VAL D CA 1
ATOM 10336 C C . VAL D 1 350 ? 120.510 145.058 140.087 1.00 0.03 350 VAL D C 1
ATOM 10337 O O . VAL D 1 350 ? 120.463 145.389 141.278 1.00 0.03 350 VAL D O 1
ATOM 10341 N N . SER D 1 351 ? 121.134 143.944 139.689 1.00 0.05 351 SER D N 1
ATOM 10342 C CA . SER D 1 351 ? 121.818 143.098 140.668 1.00 0.09 351 SER D CA 1
ATOM 10343 C C . SER D 1 351 ? 122.940 143.854 141.370 1.00 0.06 351 SER D C 1
ATOM 10344 O O . SER D 1 351 ? 123.135 143.696 142.577 1.00 0.04 351 SER D O 1
ATOM 10347 N N . PHE D 1 352 ? 123.694 144.663 140.616 1.00 0.04 352 PHE D N 1
ATOM 10348 C CA . PHE D 1 352 ? 124.763 145.467 141.202 1.00 0.10 352 PHE D CA 1
ATOM 10349 C C . PHE D 1 352 ? 124.222 146.441 142.248 1.00 0.05 352 PHE D C 1
ATOM 10350 O O . PHE D 1 352 ? 124.840 146.645 143.295 1.00 0.05 352 PHE D O 1
ATOM 10358 N N . VAL D 1 353 ? 123.079 147.068 141.961 1.00 0.04 353 VAL D N 1
ATOM 10359 C CA . VAL D 1 353 ? 122.460 147.984 142.919 1.00 0.04 353 VAL D CA 1
ATOM 10360 C C . VAL D 1 353 ? 122.072 147.254 144.203 1.00 0.06 353 VAL D C 1
ATOM 10361 O O . VAL D 1 353 ? 122.279 147.771 145.309 1.00 0.05 353 VAL D O 1
ATOM 10365 N N . PHE D 1 354 ? 121.521 146.041 144.082 1.00 0.06 354 PHE D N 1
ATOM 10366 C CA . PHE D 1 354 ? 121.195 145.262 145.278 1.00 0.11 354 PHE D CA 1
ATOM 10367 C C . PHE D 1 354 ? 122.431 145.042 146.152 1.00 0.14 354 PHE D C 1
ATOM 10368 O O . PHE D 1 354 ? 122.365 145.181 147.376 1.00 0.21 354 PHE D O 1
ATOM 10376 N N . VAL D 1 355 ? 123.562 144.680 145.538 1.00 0.07 355 VAL D N 1
ATOM 10377 C CA . VAL D 1 355 ? 124.789 144.434 146.301 1.00 0.13 355 VAL D CA 1
ATOM 10378 C C . VAL D 1 355 ? 125.270 145.704 147.010 1.00 0.20 355 VAL D C 1
ATOM 10379 O O . VAL D 1 355 ? 125.719 145.660 148.163 1.00 0.36 355 VAL D O 1
ATOM 10383 N N . PHE D 1 356 ? 125.167 146.849 146.340 1.00 0.19 356 PHE D N 1
ATOM 10384 C CA . PHE D 1 356 ? 125.548 148.138 146.923 1.00 0.17 356 PHE D CA 1
ATOM 10385 C C . PHE D 1 356 ? 124.702 148.464 148.154 1.00 0.39 356 PHE D C 1
ATOM 10386 O O . PHE D 1 356 ? 125.230 148.912 149.176 1.00 0.65 356 PHE D O 1
ATOM 10394 N N . LEU D 1 357 ? 123.380 148.267 148.065 1.00 0.34 357 LEU D N 1
ATOM 10395 C CA . LEU D 1 357 ? 122.521 148.578 149.208 1.00 0.63 357 LEU D CA 1
ATOM 10396 C C . LEU D 1 357 ? 122.829 147.703 150.429 1.00 0.70 357 LEU D C 1
ATOM 10397 O O . LEU D 1 357 ? 122.678 148.156 151.569 1.00 0.86 357 LEU D O 1
ATOM 10402 N N . SER D 1 358 ? 123.261 146.456 150.214 1.00 0.91 358 SER D N 1
ATOM 10403 C CA . SER D 1 358 ? 123.606 145.581 151.332 1.00 1.62 358 SER D CA 1
ATOM 10404 C C . SER D 1 358 ? 124.790 146.114 152.137 1.00 1.57 358 SER D C 1
ATOM 10405 O O . SER D 1 358 ? 124.888 145.864 153.340 1.00 2.33 358 SER D O 1
ATOM 10408 N N . VAL D 1 359 ? 125.658 146.905 151.519 1.00 1.35 359 VAL D N 1
ATOM 10409 C CA . VAL D 1 359 ? 126.751 147.493 152.287 1.00 1.39 359 VAL D CA 1
ATOM 10410 C C . VAL D 1 359 ? 126.280 148.717 153.064 1.00 1.85 359 VAL D C 1
ATOM 10411 O O . VAL D 1 359 ? 126.714 148.943 154.196 1.00 0.97 359 VAL D O 1
ATOM 10415 N N . LEU D 1 360 ? 125.424 149.545 152.460 1.00 1.77 360 LEU D N 1
ATOM 10416 C CA . LEU D 1 360 ? 124.884 150.688 153.181 1.00 2.02 360 LEU D CA 1
ATOM 10417 C C . LEU D 1 360 ? 124.135 150.257 154.445 1.00 2.12 360 LEU D C 1
ATOM 10418 O O . LEU D 1 360 ? 124.141 150.977 155.454 1.00 2.19 360 LEU D O 1
ATOM 10423 N N . GLU D 1 361 ? 123.471 149.101 154.399 1.00 2.38 361 GLU D N 1
ATOM 10424 C CA . GLU D 1 361 ? 122.709 148.628 155.552 1.00 2.69 361 GLU D CA 1
ATOM 10425 C C . GLU D 1 361 ? 123.593 148.436 156.780 1.00 2.75 361 GLU D C 1
ATOM 10426 O O . GLU D 1 361 ? 123.243 148.862 157.880 1.00 2.86 361 GLU D O 1
ATOM 10432 N N . TYR D 1 362 ? 124.740 147.782 156.613 1.00 1.55 362 TYR D N 1
ATOM 10433 C CA . TYR D 1 362 ? 125.605 147.550 157.762 1.00 2.51 362 TYR D CA 1
ATOM 10434 C C . TYR D 1 362 ? 126.273 148.829 158.242 1.00 3.24 362 TYR D C 1
ATOM 10435 O O . TYR D 1 362 ? 126.531 148.972 159.441 1.00 3.74 362 TYR D O 1
ATOM 10444 N N . ALA D 1 363 ? 126.573 149.759 157.332 1.00 1.66 363 ALA D N 1
ATOM 10445 C CA . ALA D 1 363 ? 127.096 151.046 157.769 1.00 2.23 363 ALA D CA 1
ATOM 10446 C C . ALA D 1 363 ? 126.139 151.714 158.749 1.00 4.04 363 ALA D C 1
ATOM 10447 O O . ALA D 1 363 ? 126.559 152.242 159.784 1.00 3.75 363 ALA D O 1
ATOM 10449 N N . ALA D 1 364 ? 124.841 151.712 158.426 1.00 3.09 364 ALA D N 1
ATOM 10450 C CA . ALA D 1 364 ? 123.868 152.313 159.332 1.00 3.98 364 ALA D CA 1
ATOM 10451 C C . ALA D 1 364 ? 123.812 151.581 160.674 1.00 6.50 364 ALA D C 1
ATOM 10452 O O . ALA D 1 364 ? 123.706 152.213 161.732 1.00 5.95 364 ALA D O 1
ATOM 10454 N N . VAL D 1 365 ? 123.847 150.248 160.643 1.00 4.27 365 VAL D N 1
ATOM 10455 C CA . VAL D 1 365 ? 123.767 149.466 161.876 1.00 6.05 365 VAL D CA 1
ATOM 10456 C C . VAL D 1 365 ? 124.950 149.777 162.792 1.00 8.29 365 VAL D C 1
ATOM 10457 O O . VAL D 1 365 ? 124.788 149.990 163.996 1.00 10.47 365 VAL D O 1
ATOM 10461 N N . ASN D 1 366 ? 126.157 149.819 162.227 1.00 8.42 366 ASN D N 1
ATOM 10462 C CA . ASN D 1 366 ? 127.339 150.068 163.044 1.00 7.46 366 ASN D CA 1
ATOM 10463 C C . ASN D 1 366 ? 127.298 151.451 163.683 1.00 8.49 366 ASN D C 1
ATOM 10464 O O . ASN D 1 366 ? 127.645 151.609 164.857 1.00 12.76 366 ASN D O 1
ATOM 10469 N N . TYR D 1 367 ? 126.893 152.467 162.920 1.00 10.39 367 TYR D N 1
ATOM 10470 C CA . TYR D 1 367 ? 126.828 153.811 163.479 1.00 9.04 367 TYR D CA 1
ATOM 10471 C C . TYR D 1 367 ? 125.833 153.892 164.637 1.00 12.61 367 TYR D C 1
ATOM 10472 O O . TYR D 1 367 ? 126.127 154.494 165.676 1.00 14.11 367 TYR D O 1
ATOM 10481 N N . LEU D 1 368 ? 124.647 153.301 164.474 1.00 8.74 368 LEU D N 1
ATOM 10482 C CA . LEU D 1 368 ? 123.645 153.384 165.529 1.00 12.20 368 LEU D CA 1
ATOM 10483 C C . LEU D 1 368 ? 124.089 152.655 166.794 1.00 16.86 368 LEU D C 1
ATOM 10484 O O . LEU D 1 368 ? 123.855 153.136 167.908 1.00 22.03 368 LEU D O 1
ATOM 10489 N N . THR D 1 369 ? 124.729 151.495 166.647 1.00 16.63 369 THR D N 1
ATOM 10490 C CA . THR D 1 369 ? 125.207 150.777 167.823 1.00 17.37 369 THR D CA 1
ATOM 10491 C C . THR D 1 369 ? 126.255 151.586 168.576 1.00 22.85 369 THR D C 1
ATOM 10492 O O . THR D 1 369 ? 126.231 151.649 169.811 1.00 25.15 369 THR D O 1
ATOM 10496 N N . THR D 1 370 ? 127.186 152.205 167.848 1.00 19.82 370 THR D N 1
ATOM 10497 C CA . THR D 1 370 ? 128.207 153.011 168.502 1.00 18.96 370 THR D CA 1
ATOM 10498 C C . THR D 1 370 ? 127.585 154.182 169.248 1.00 22.93 370 THR D C 1
ATOM 10499 O O . THR D 1 370 ? 128.001 154.506 170.364 1.00 26.45 370 THR D O 1
ATOM 10503 N N . VAL D 1 371 ? 126.588 154.829 168.645 1.00 19.91 371 VAL D N 1
ATOM 10504 C CA . VAL D 1 371 ? 125.920 155.941 169.309 1.00 21.64 371 VAL D CA 1
ATOM 10505 C C . VAL D 1 371 ? 125.290 155.483 170.617 1.00 28.23 371 VAL D C 1
ATOM 10506 O O . VAL D 1 371 ? 125.406 156.154 171.648 1.00 28.45 371 VAL D O 1
ATOM 10510 N N . GLN D 1 372 ? 124.614 154.334 170.597 1.00 27.10 372 GLN D N 1
ATOM 10511 C CA . GLN D 1 372 ? 123.948 153.858 171.805 1.00 22.96 372 GLN D CA 1
ATOM 10512 C C . GLN D 1 372 ? 124.948 153.539 172.910 1.00 30.19 372 GLN D C 1
ATOM 10513 O O . GLN D 1 372 ? 124.716 153.868 174.077 1.00 33.45 372 GLN D O 1
ATOM 10515 N N . GLU D 1 373 ? 126.061 152.891 172.567 1.00 27.87 373 GLU D N 1
ATOM 10516 C CA . GLU D 1 373 ? 127.039 152.555 173.593 1.00 24.88 373 GLU D CA 1
ATOM 10517 C C . GLU D 1 373 ? 127.650 153.806 174.209 1.00 32.67 373 GLU D C 1
ATOM 10518 O O . GLU D 1 373 ? 127.808 153.893 175.432 1.00 35.93 373 GLU D O 1
ATOM 10520 N N . ARG D 1 374 ? 127.978 154.797 173.377 1.00 28.87 374 ARG D N 1
ATOM 10521 C CA . ARG D 1 374 ? 128.545 156.029 173.907 1.00 29.19 374 ARG D CA 1
ATOM 10522 C C . ARG D 1 374 ? 127.559 156.735 174.827 1.00 34.51 374 ARG D C 1
ATOM 10523 O O . ARG D 1 374 ? 127.938 157.247 175.886 1.00 36.76 374 ARG D O 1
ATOM 10525 N N . LYS D 1 375 ? 126.286 156.770 174.438 1.00 33.88 375 LYS D N 1
ATOM 10526 C CA . LYS D 1 375 ? 125.280 157.407 175.278 1.00 31.19 375 LYS D CA 1
ATOM 10527 C C . LYS D 1 375 ? 125.143 156.697 176.617 1.00 35.66 375 LYS D C 1
ATOM 10528 O O . LYS D 1 375 ? 125.032 157.344 177.662 1.00 40.50 375 LYS D O 1
ATOM 10530 N N . GLU D 1 376 ? 125.140 155.363 176.606 1.00 36.24 376 GLU D N 1
ATOM 10531 C CA . GLU D 1 376 ? 124.983 154.630 177.857 1.00 37.03 376 GLU D CA 1
ATOM 10532 C C . GLU D 1 376 ? 126.150 154.875 178.799 1.00 36.24 376 GLU D C 1
ATOM 10533 O O . GLU D 1 376 ? 125.957 155.079 180.002 1.00 48.49 376 GLU D O 1
ATOM 10535 N N . GLN D 1 377 ? 127.376 154.864 178.278 1.00 34.91 377 GLN D N 1
ATOM 10536 C CA . GLN D 1 377 ? 128.522 155.108 179.141 1.00 36.56 377 GLN D CA 1
ATOM 10537 C C . GLN D 1 377 ? 128.517 156.537 179.672 1.00 39.42 377 GLN D C 1
ATOM 10538 O O . GLN D 1 377 ? 128.870 156.778 180.830 1.00 49.64 377 GLN D O 1
ATOM 10540 N N . ASP D 1 451 ? 121.908 140.663 171.465 1.00 31.24 451 ASP D N 1
ATOM 10541 C CA . ASP D 1 451 ? 120.637 140.686 170.749 1.00 28.40 451 ASP D CA 1
ATOM 10542 C C . ASP D 1 451 ? 120.813 141.156 169.306 1.00 28.39 451 ASP D C 1
ATOM 10543 O O . ASP D 1 451 ? 121.844 141.715 168.954 1.00 29.37 451 ASP D O 1
ATOM 10548 N N . THR D 1 452 ? 119.799 140.918 168.476 1.00 25.88 452 THR D N 1
ATOM 10549 C CA . THR D 1 452 ? 119.823 141.311 167.073 1.00 18.89 452 THR D CA 1
ATOM 10550 C C . THR D 1 452 ? 119.179 142.682 166.908 1.00 20.93 452 THR D C 1
ATOM 10551 O O . THR D 1 452 ? 118.105 142.939 167.457 1.00 26.31 452 THR D O 1
ATOM 10555 N N . HIS D 1 453 ? 119.841 143.555 166.155 1.00 17.68 453 HIS D N 1
ATOM 10556 C CA . HIS D 1 453 ? 119.298 144.867 165.833 1.00 16.14 453 HIS D CA 1
ATOM 10557 C C . HIS D 1 453 ? 118.091 144.730 164.906 1.00 13.96 453 HIS D C 1
ATOM 10558 O O . HIS D 1 453 ? 118.003 143.804 164.098 1.00 14.82 453 HIS D O 1
ATOM 10565 N N . ALA D 1 454 ? 117.148 145.667 165.035 1.00 12.63 454 ALA D N 1
ATOM 10566 C CA . ALA D 1 454 ? 115.901 145.597 164.273 1.00 14.53 454 ALA D CA 1
ATOM 10567 C C . ALA D 1 454 ? 116.138 145.660 162.766 1.00 11.55 454 ALA D C 1
ATOM 10568 O O . ALA D 1 454 ? 115.395 145.038 161.992 1.00 12.12 454 ALA D O 1
ATOM 10570 N N . ILE D 1 455 ? 117.155 146.408 162.332 1.00 12.14 455 ILE D N 1
ATOM 10571 C CA . ILE D 1 455 ? 117.416 146.575 160.906 1.00 9.78 455 ILE D CA 1
ATOM 10572 C C . ILE D 1 455 ? 117.790 145.244 160.265 1.00 9.74 455 ILE D C 1
ATOM 10573 O O . ILE D 1 455 ? 117.305 144.913 159.180 1.00 13.19 455 ILE D O 1
ATOM 10578 N N . ASP D 1 456 ? 118.641 144.455 160.929 1.00 8.21 456 ASP D N 1
ATOM 10579 C CA . ASP D 1 456 ? 118.969 143.124 160.418 1.00 9.20 456 ASP D CA 1
ATOM 10580 C C . ASP D 1 456 ? 117.728 142.246 160.323 1.00 9.92 456 ASP D C 1
ATOM 10581 O O . ASP D 1 456 ? 117.542 141.525 159.333 1.00 10.69 456 ASP D O 1
ATOM 10586 N N . LYS D 1 457 ? 116.868 142.297 161.346 1.00 8.93 457 LYS D N 1
ATOM 10587 C CA . LYS D 1 457 ? 115.669 141.465 161.372 1.00 11.58 457 LYS D CA 1
ATOM 10588 C C . LYS D 1 457 ? 114.742 141.792 160.211 1.00 5.54 457 LYS D C 1
ATOM 10589 O O . LYS D 1 457 ? 114.177 140.888 159.591 1.00 11.24 457 LYS D O 1
ATOM 10595 N N . TYR D 1 458 ? 114.571 143.077 159.899 1.00 7.18 458 TYR D N 1
ATOM 10596 C CA . TYR D 1 458 ? 113.718 143.427 158.768 1.00 11.49 458 TYR D CA 1
ATOM 10597 C C . TYR D 1 458 ? 114.396 143.123 157.432 1.00 7.96 458 TYR D C 1
ATOM 10598 O O . TYR D 1 458 ? 113.731 142.660 156.500 1.00 10.61 458 TYR D O 1
ATOM 10607 N N . SER D 1 459 ? 115.711 143.351 157.323 1.00 7.05 459 SER D N 1
ATOM 10608 C CA . SER D 1 459 ? 116.408 143.124 156.057 1.00 9.30 459 SER D CA 1
ATOM 10609 C C . SER D 1 459 ? 116.372 141.657 155.649 1.00 5.72 459 SER D C 1
ATOM 10610 O O . SER D 1 459 ? 116.210 141.346 154.458 1.00 7.35 459 SER D O 1
ATOM 10613 N N . ARG D 1 460 ? 116.487 140.754 156.633 1.00 6.74 460 ARG D N 1
ATOM 10614 C CA . ARG D 1 460 ? 116.454 139.317 156.362 1.00 5.98 460 ARG D CA 1
ATOM 10615 C C . ARG D 1 460 ? 115.197 138.905 155.604 1.00 7.37 460 ARG D C 1
ATOM 10616 O O . ARG D 1 460 ? 115.210 137.909 154.876 1.00 8.44 460 ARG D O 1
ATOM 10624 N N . ILE D 1 461 ? 114.107 139.644 155.766 1.00 5.82 461 ILE D N 1
ATOM 10625 C CA . ILE D 1 461 ? 112.869 139.370 155.055 1.00 8.68 461 ILE D CA 1
ATOM 10626 C C . ILE D 1 461 ? 112.736 140.229 153.806 1.00 5.92 461 ILE D C 1
ATOM 10627 O O . ILE D 1 461 ? 112.330 139.740 152.756 1.00 7.10 461 ILE D O 1
ATOM 10632 N N . ILE D 1 462 ? 113.062 141.516 153.916 1.00 3.71 462 ILE D N 1
ATOM 10633 C CA . ILE D 1 462 ? 112.721 142.472 152.870 1.00 4.11 462 ILE D CA 1
ATOM 10634 C C . ILE D 1 462 ? 113.564 142.249 151.612 1.00 4.25 462 ILE D C 1
ATOM 10635 O O . ILE D 1 462 ? 113.043 142.328 150.494 1.00 4.93 462 ILE D O 1
ATOM 10640 N N . PHE D 1 463 ? 114.871 141.985 151.755 1.00 3.42 463 PHE D N 1
ATOM 10641 C CA . PHE D 1 463 ? 115.709 141.881 150.557 1.00 3.28 463 PHE D CA 1
ATOM 10642 C C . PHE D 1 463 ? 115.276 140.756 149.608 1.00 3.51 463 PHE D C 1
ATOM 10643 O O . PHE D 1 463 ? 115.071 141.032 148.405 1.00 5.71 463 PHE D O 1
ATOM 10651 N N . PRO D 1 464 ? 115.129 139.494 150.051 1.00 5.43 464 PRO D N 1
ATOM 10652 C CA . PRO D 1 464 ? 114.714 138.435 149.110 1.00 3.21 464 PRO D CA 1
ATOM 10653 C C . PRO D 1 464 ? 113.355 138.657 148.466 1.00 3.87 464 PRO D C 1
ATOM 10654 O O . PRO D 1 464 ? 113.162 138.289 147.301 1.00 4.84 464 PRO D O 1
ATOM 10658 N N . ALA D 1 465 ? 112.395 139.223 149.201 1.00 3.73 465 ALA D N 1
ATOM 10659 C CA . ALA D 1 465 ? 111.068 139.436 148.631 1.00 5.36 465 ALA D CA 1
ATOM 10660 C C . ALA D 1 465 ? 111.106 140.448 147.491 1.00 4.26 465 ALA D C 1
ATOM 10661 O O . ALA D 1 465 ? 110.460 140.251 146.453 1.00 5.59 465 ALA D O 1
ATOM 10663 N N . ALA D 1 466 ? 111.871 141.530 147.664 1.00 2.14 466 ALA D N 1
ATOM 10664 C CA . ALA D 1 466 ? 112.032 142.511 146.597 1.00 2.30 466 ALA D CA 1
ATOM 10665 C C . ALA D 1 466 ? 112.733 141.905 145.386 1.00 2.03 466 ALA D C 1
ATOM 10666 O O . ALA D 1 466 ? 112.358 142.185 144.241 1.00 2.16 466 ALA D O 1
ATOM 10668 N N . TYR D 1 467 ? 113.753 141.068 145.614 1.00 1.95 467 TYR D N 1
ATOM 10669 C CA . TYR D 1 467 ? 114.433 140.455 144.472 1.00 1.85 467 TYR D CA 1
ATOM 10670 C C . TYR D 1 467 ? 113.503 139.505 143.711 1.00 1.95 467 TYR D C 1
ATOM 10671 O O . TYR D 1 467 ? 113.523 139.464 142.473 1.00 1.81 467 TYR D O 1
ATOM 10680 N N . ILE D 1 468 ? 112.678 138.742 144.438 1.00 2.00 468 ILE D N 1
ATOM 10681 C CA . ILE D 1 468 ? 111.716 137.845 143.797 1.00 2.86 468 ILE D CA 1
ATOM 10682 C C . ILE D 1 468 ? 110.696 138.633 142.981 1.00 3.56 468 ILE D C 1
ATOM 10683 O O . ILE D 1 468 ? 110.331 138.238 141.864 1.00 5.75 468 ILE D O 1
ATOM 10688 N N . LEU D 1 469 ? 110.208 139.747 143.527 1.00 3.07 469 LEU D N 1
ATOM 10689 C CA . LEU D 1 469 ? 109.248 140.573 142.795 1.00 6.24 469 LEU D CA 1
ATOM 10690 C C . LEU D 1 469 ? 109.860 141.140 141.517 1.00 5.35 469 LEU D C 1
ATOM 10691 O O . LEU D 1 469 ? 109.211 141.158 140.457 1.00 6.37 469 LEU D O 1
ATOM 10696 N N . PHE D 1 470 ? 111.111 141.613 141.599 1.00 2.83 470 PHE D N 1
ATOM 10697 C CA . PHE D 1 470 ? 111.794 142.103 140.407 1.00 2.91 470 PHE D CA 1
ATOM 10698 C C . PHE D 1 470 ? 111.908 141.003 139.356 1.00 2.57 470 PHE D C 1
ATOM 10699 O O . PHE D 1 470 ? 111.677 141.250 138.171 1.00 3.36 470 PHE D O 1
ATOM 10707 N N . ASN D 1 471 ? 112.251 139.783 139.776 1.00 1.73 471 ASN D N 1
ATOM 10708 C CA . ASN D 1 471 ? 112.354 138.683 138.822 1.00 2.69 471 ASN D CA 1
ATOM 10709 C C . ASN D 1 471 ? 111.011 138.368 138.164 1.00 5.72 471 ASN D C 1
ATOM 10710 O O . ASN D 1 471 ? 110.951 138.109 136.955 1.00 5.37 471 ASN D O 1
ATOM 10715 N N . LEU D 1 472 ? 109.922 138.398 138.936 1.00 4.88 472 LEU D N 1
ATOM 10716 C CA . LEU D 1 472 ? 108.610 138.128 138.353 1.00 7.49 472 LEU D CA 1
ATOM 10717 C C . LEU D 1 472 ? 108.254 139.162 137.291 1.00 10.89 472 LEU D C 1
ATOM 10718 O O . LEU D 1 472 ? 107.806 138.814 136.193 1.00 13.17 472 LEU D O 1
ATOM 10723 N N . ILE D 1 473 ? 108.484 140.439 137.590 1.00 7.06 473 ILE D N 1
ATOM 10724 C CA . ILE D 1 473 ? 108.166 141.485 136.620 1.00 7.96 473 ILE D CA 1
ATOM 10725 C C . ILE D 1 473 ? 109.051 141.363 135.379 1.00 10.64 473 ILE D C 1
ATOM 10726 O O . ILE D 1 473 ? 108.571 141.453 134.242 1.00 9.94 473 ILE D O 1
ATOM 10731 N N . TYR D 1 474 ? 110.356 141.152 135.583 1.00 8.24 474 TYR D N 1
ATOM 10732 C CA . TYR D 1 474 ? 111.294 141.063 134.466 1.00 3.73 474 TYR D CA 1
ATOM 10733 C C . TYR D 1 474 ? 110.930 139.925 133.522 1.00 6.12 474 TYR D C 1
ATOM 10734 O O . TYR D 1 474 ? 110.888 140.108 132.303 1.00 5.90 474 TYR D O 1
ATOM 10743 N N . TRP D 1 475 ? 110.688 138.732 134.068 1.00 6.10 475 TRP D N 1
ATOM 10744 C CA . TRP D 1 475 ? 110.415 137.592 133.209 1.00 7.43 475 TRP D CA 1
ATOM 10745 C C . TRP D 1 475 ? 108.996 137.600 132.654 1.00 12.63 475 TRP D C 1
ATOM 10746 O O . TRP D 1 475 ? 108.742 136.929 131.653 1.00 17.49 475 TRP D O 1
ATOM 10757 N N . SER D 1 476 ? 108.065 138.346 133.255 1.00 13.69 476 SER D N 1
ATOM 10758 C CA . SER D 1 476 ? 106.787 138.551 132.583 1.00 15.32 476 SER D CA 1
ATOM 10759 C C . SER D 1 476 ? 106.906 139.537 131.429 1.00 17.25 476 SER D C 1
ATOM 10760 O O . SER D 1 476 ? 106.154 139.437 130.457 1.00 23.18 476 SER D O 1
ATOM 10763 N N . ILE D 1 477 ? 107.843 140.479 131.501 1.00 14.93 477 ILE D N 1
ATOM 10764 C CA . ILE D 1 477 ? 107.998 141.427 130.400 1.00 13.21 477 ILE D CA 1
ATOM 10765 C C . ILE D 1 477 ? 108.777 140.809 129.245 1.00 17.47 477 ILE D C 1
ATOM 10766 O O . ILE D 1 477 ? 108.372 140.917 128.083 1.00 29.00 477 ILE D O 1
ATOM 10771 N N . PHE D 1 478 ? 109.902 140.152 129.528 1.00 16.12 478 PHE D N 1
ATOM 10772 C CA . PHE D 1 478 ? 110.803 139.695 128.475 1.00 14.35 478 PHE D CA 1
ATOM 10773 C C . PHE D 1 478 ? 110.602 138.236 128.095 1.00 22.71 478 PHE D C 1
ATOM 10774 O O . PHE D 1 478 ? 111.435 137.685 127.370 1.00 24.40 478 PHE D O 1
ATOM 10782 N N . SER D 1 479 ? 109.526 137.607 128.560 1.00 25.75 479 SER D N 1
ATOM 10783 C CA . SER D 1 479 ? 109.202 136.205 128.268 1.00 30.02 479 SER D CA 1
ATOM 10784 C C . SER D 1 479 ? 110.217 135.234 128.844 1.00 26.87 479 SER D C 1
ATOM 10785 O O . SER D 1 479 ? 109.882 134.092 129.153 1.00 31.05 479 SER D O 1
ATOM 10789 N N . LYS E 1 74 ? 120.610 145.131 62.526 1.00 40.21 74 LYS E N 1
ATOM 10790 C CA . LYS E 1 74 ? 121.435 145.490 63.673 1.00 28.85 74 LYS E CA 1
ATOM 10791 C C . LYS E 1 74 ? 121.034 146.853 64.218 1.00 34.30 74 LYS E C 1
ATOM 10792 O O . LYS E 1 74 ? 120.933 147.820 63.471 1.00 32.59 74 LYS E O 1
ATOM 10794 N N . SER E 1 75 ? 120.773 146.913 65.526 1.00 32.49 75 SER E N 1
ATOM 10795 C CA . SER E 1 75 ? 120.344 148.161 66.145 1.00 29.93 75 SER E CA 1
ATOM 10796 C C . SER E 1 75 ? 121.458 149.198 66.175 1.00 27.53 75 SER E C 1
ATOM 10797 O O . SER E 1 75 ? 121.186 150.401 66.167 1.00 28.02 75 SER E O 1
ATOM 10800 N N . GLU E 1 76 ? 122.714 148.755 66.211 1.00 26.72 76 GLU E N 1
ATOM 10801 C CA . GLU E 1 76 ? 123.843 149.676 66.226 1.00 30.64 76 GLU E CA 1
ATOM 10802 C C . GLU E 1 76 ? 124.081 150.333 64.876 1.00 30.70 76 GLU E C 1
ATOM 10803 O O . GLU E 1 76 ? 124.921 151.234 64.793 1.00 33.03 76 GLU E O 1
ATOM 10805 N N . GLN E 1 77 ? 123.381 149.905 63.824 1.00 33.08 77 GLN E N 1
ATOM 10806 C CA . GLN E 1 77 ? 123.434 150.574 62.530 1.00 29.05 77 GLN E CA 1
ATOM 10807 C C . GLN E 1 77 ? 122.365 151.649 62.384 1.00 31.23 77 GLN E C 1
ATOM 10808 O O . GLN E 1 77 ? 122.447 152.454 61.452 1.00 37.21 77 GLN E O 1
ATOM 10810 N N . LEU E 1 78 ? 121.380 151.688 63.282 1.00 31.39 78 LEU E N 1
ATOM 10811 C CA . LEU E 1 78 ? 120.442 152.802 63.295 1.00 30.07 78 LEU E CA 1
ATOM 10812 C C . LEU E 1 78 ? 121.119 154.066 63.796 1.00 33.34 78 LEU E C 1
ATOM 10813 O O . LEU E 1 78 ? 120.779 155.171 63.361 1.00 38.33 78 LEU E O 1
ATOM 10818 N N . LEU E 1 79 ? 122.074 153.928 64.713 1.00 29.22 79 LEU E N 1
ATOM 10819 C CA . LEU E 1 79 ? 122.970 155.012 65.083 1.00 29.26 79 LEU E CA 1
ATOM 10820 C C . LEU E 1 79 ? 124.205 154.937 64.195 1.00 34.82 79 LEU E C 1
ATOM 10821 O O . LEU E 1 79 ? 124.859 153.894 64.117 1.00 35.70 79 LEU E O 1
ATOM 10826 N N . ARG E 1 80 ? 124.526 156.037 63.522 1.00 31.47 80 ARG E N 1
ATOM 10827 C CA . ARG E 1 80 ? 125.660 156.063 62.600 1.00 29.69 80 ARG E CA 1
ATOM 10828 C C . ARG E 1 80 ? 126.943 156.131 63.423 1.00 30.92 80 ARG E C 1
ATOM 10829 O O . ARG E 1 80 ? 127.590 157.172 63.557 1.00 39.12 80 ARG E O 1
ATOM 10831 N N . ILE E 1 81 ? 127.306 154.980 63.989 1.00 29.79 81 ILE E N 1
ATOM 10832 C CA . ILE E 1 81 ? 128.442 154.931 64.908 1.00 32.14 81 ILE E CA 1
ATOM 10833 C C . ILE E 1 81 ? 129.745 155.275 64.197 1.00 35.29 81 ILE E C 1
ATOM 10834 O O . ILE E 1 81 ? 130.578 156.020 64.728 1.00 42.96 81 ILE E O 1
ATOM 10839 N N . ASP E 1 82 ? 129.941 154.750 62.995 1.00 35.03 82 ASP E N 1
ATOM 10840 C CA . ASP E 1 82 ? 131.192 154.940 62.273 1.00 31.84 82 ASP E CA 1
ATOM 10841 C C . ASP E 1 82 ? 131.249 156.258 61.512 1.00 35.35 82 ASP E C 1
ATOM 10842 O O . ASP E 1 82 ? 132.278 156.546 60.892 1.00 36.66 82 ASP E O 1
ATOM 10844 N N . ASP E 1 83 ? 130.187 157.059 61.546 1.00 32.96 83 ASP E N 1
ATOM 10845 C CA . ASP E 1 83 ? 130.142 158.333 60.841 1.00 35.83 83 ASP E CA 1
ATOM 10846 C C . ASP E 1 83 ? 130.509 159.522 61.720 1.00 35.63 83 ASP E C 1
ATOM 10847 O O . ASP E 1 83 ? 130.409 160.663 61.260 1.00 34.72 83 ASP E O 1
ATOM 10849 N N . HIS E 1 84 ? 130.903 159.294 62.970 1.00 31.17 84 HIS E N 1
ATOM 10850 C CA . HIS E 1 84 ? 131.201 160.385 63.886 1.00 32.06 84 HIS E CA 1
ATOM 10851 C C . HIS E 1 84 ? 132.425 160.045 64.724 1.00 34.24 84 HIS E C 1
ATOM 10852 O O . HIS E 1 84 ? 132.697 158.877 65.016 1.00 40.24 84 HIS E O 1
ATOM 10859 N N . ASP E 1 85 ? 133.148 161.088 65.128 1.00 26.71 85 ASP E N 1
ATOM 10860 C CA . ASP E 1 85 ? 134.278 160.955 66.044 1.00 25.87 85 ASP E CA 1
ATOM 10861 C C . ASP E 1 85 ? 133.748 161.103 67.465 1.00 27.66 85 ASP E C 1
ATOM 10862 O O . ASP E 1 85 ? 133.392 162.206 67.890 1.00 30.01 85 ASP E O 1
ATOM 10867 N N . PHE E 1 86 ? 133.681 159.993 68.197 1.00 29.07 86 PHE E N 1
ATOM 10868 C CA . PHE E 1 86 ? 133.182 159.994 69.564 1.00 24.00 86 PHE E CA 1
ATOM 10869 C C . PHE E 1 86 ? 134.298 160.122 70.593 1.00 29.78 86 PHE E C 1
ATOM 10870 O O . PHE E 1 86 ? 134.113 159.741 71.755 1.00 31.94 86 PHE E O 1
ATOM 10878 N N . SER E 1 87 ? 135.461 160.621 70.185 1.00 26.88 87 SER E N 1
ATOM 10879 C CA . SER E 1 87 ? 136.493 161.041 71.125 1.00 26.47 87 SER E CA 1
ATOM 10880 C C . SER E 1 87 ? 136.356 162.505 71.527 1.00 24.45 87 SER E C 1
ATOM 10881 O O . SER E 1 87 ? 137.062 162.945 72.434 1.00 26.82 87 SER E O 1
ATOM 10884 N N . MET E 1 88 ? 135.477 163.264 70.879 1.00 21.70 88 MET E N 1
ATOM 10885 C CA . MET E 1 88 ? 135.196 164.642 71.252 1.00 21.71 88 MET E CA 1
ATOM 10886 C C . MET E 1 88 ? 133.783 164.769 71.814 1.00 18.96 88 MET E C 1
ATOM 10887 O O . MET E 1 88 ? 132.890 163.976 71.513 1.00 22.62 88 MET E O 1
ATOM 10889 N N . ARG E 1 89 ? 133.581 165.801 72.627 1.00 15.45 89 ARG E N 1
ATOM 10890 C CA . ARG E 1 89 ? 132.318 166.022 73.314 1.00 15.13 89 ARG E CA 1
ATOM 10891 C C . ARG E 1 89 ? 131.259 166.578 72.365 1.00 16.71 89 ARG E C 1
ATOM 10892 O O . ARG E 1 89 ? 131.576 167.155 71.325 1.00 18.33 89 ARG E O 1
ATOM 10900 N N . PRO E 1 90 ? 129.983 166.396 72.691 1.00 18.20 90 PRO E N 1
ATOM 10901 C CA . PRO E 1 90 ? 128.937 167.092 71.935 1.00 16.35 90 PRO E CA 1
ATOM 10902 C C . PRO E 1 90 ? 129.081 168.602 72.083 1.00 19.97 90 PRO E C 1
ATOM 10903 O O . PRO E 1 90 ? 129.399 169.110 73.158 1.00 17.53 90 PRO E O 1
ATOM 10907 N N . GLY E 1 91 ? 128.846 169.322 70.988 1.00 24.47 91 GLY E N 1
ATOM 10908 C CA . GLY E 1 91 ? 128.982 170.765 71.024 1.00 20.02 91 GLY E CA 1
ATOM 10909 C C . GLY E 1 91 ? 130.403 171.274 71.035 1.00 20.34 91 GLY E C 1
ATOM 10910 O O . GLY E 1 91 ? 130.630 172.418 71.434 1.00 25.82 91 GLY E O 1
ATOM 10911 N N . PHE E 1 92 ? 131.371 170.446 70.633 1.00 22.90 92 PHE E N 1
ATOM 10912 C CA . PHE E 1 92 ? 132.780 170.818 70.676 1.00 20.74 92 PHE E CA 1
ATOM 10913 C C . PHE E 1 92 ? 133.036 172.117 69.926 1.00 27.70 92 PHE E C 1
ATOM 10914 O O . PHE E 1 92 ? 132.520 172.334 68.827 1.00 35.77 92 PHE E O 1
ATOM 10922 N N . GLY E 1 93 ? 133.831 172.994 70.542 1.00 25.81 93 GLY E N 1
ATOM 10923 C CA . GLY E 1 93 ? 134.154 174.283 69.971 1.00 27.56 93 GLY E CA 1
ATOM 10924 C C . GLY E 1 93 ? 133.225 175.409 70.372 1.00 30.85 93 GLY E C 1
ATOM 10925 O O . GLY E 1 93 ? 133.515 176.568 70.060 1.00 33.78 93 GLY E O 1
ATOM 10926 N N . GLY E 1 94 ? 132.118 175.106 71.048 1.00 28.40 94 GLY E N 1
ATOM 10927 C CA . GLY E 1 94 ? 131.149 176.104 71.435 1.00 24.42 94 GLY E CA 1
ATOM 10928 C C . GLY E 1 94 ? 130.901 176.135 72.930 1.00 25.83 94 GLY E C 1
ATOM 10929 O O . GLY E 1 94 ? 131.777 175.832 73.739 1.00 28.18 94 GLY E O 1
ATOM 10930 N N . PRO E 1 95 ? 129.688 176.517 73.320 1.00 26.22 95 PRO E N 1
ATOM 10931 C CA . PRO E 1 95 ? 129.341 176.564 74.741 1.00 21.01 95 PRO E CA 1
ATOM 10932 C C . PRO E 1 95 ? 129.384 175.184 75.383 1.00 20.10 95 PRO E C 1
ATOM 10933 O O . PRO E 1 95 ? 129.232 174.153 74.727 1.00 22.82 95 PRO E O 1
ATOM 10937 N N . ALA E 1 96 ? 129.599 175.186 76.694 1.00 11.93 96 ALA E N 1
ATOM 10938 C CA . ALA E 1 96 ? 129.680 173.956 77.472 1.00 15.34 96 ALA E CA 1
ATOM 10939 C C . ALA E 1 96 ? 128.358 173.190 77.443 1.00 8.43 96 ALA E C 1
ATOM 10940 O O . ALA E 1 96 ? 127.278 173.775 77.352 1.00 12.61 96 ALA E O 1
ATOM 10942 N N . ILE E 1 97 ? 128.448 171.864 77.526 1.00 9.31 97 ILE E N 1
ATOM 10943 C CA . ILE E 1 97 ? 127.270 171.000 77.506 1.00 6.25 97 ILE E CA 1
ATOM 10944 C C . ILE E 1 97 ? 126.807 170.763 78.943 1.00 6.62 97 ILE E C 1
ATOM 10945 O O . ILE E 1 97 ? 127.617 170.356 79.787 1.00 8.02 97 ILE E O 1
ATOM 10950 N N . PRO E 1 98 ? 125.550 171.045 79.273 1.00 5.99 98 PRO E N 1
ATOM 10951 C CA . PRO E 1 98 ? 125.067 170.774 80.632 1.00 7.16 98 PRO E CA 1
ATOM 10952 C C . PRO E 1 98 ? 124.782 169.294 80.868 1.00 2.74 98 PRO E C 1
ATOM 10953 O O . PRO E 1 98 ? 124.241 168.598 80.009 1.00 2.93 98 PRO E O 1
ATOM 10957 N N . VAL E 1 99 ? 125.153 168.818 82.055 1.00 1.82 99 VAL E N 1
ATOM 10958 C CA . VAL E 1 99 ? 124.940 167.432 82.463 1.00 1.37 99 VAL E CA 1
ATOM 10959 C C . VAL E 1 99 ? 124.258 167.424 83.832 1.00 1.12 99 VAL E C 1
ATOM 10960 O O . VAL E 1 99 ? 124.829 167.913 84.810 1.00 1.13 99 VAL E O 1
ATOM 10964 N N . GLY E 1 100 ? 123.067 166.832 83.909 1.00 1.01 100 GLY E N 1
ATOM 10965 C CA . GLY E 1 100 ? 122.315 166.744 85.146 1.00 0.87 100 GLY E CA 1
ATOM 10966 C C . GLY E 1 100 ? 122.493 165.402 85.836 1.00 0.58 100 GLY E C 1
ATOM 10967 O O . GLY E 1 100 ? 122.660 164.380 85.187 1.00 1.03 100 GLY E O 1
ATOM 10968 N N . VAL E 1 101 ? 122.437 165.408 87.169 1.00 0.60 101 VAL E N 1
ATOM 10969 C CA . VAL E 1 101 ? 122.748 164.244 88.002 1.00 0.53 101 VAL E CA 1
ATOM 10970 C C . VAL E 1 101 ? 121.646 164.020 89.036 1.00 1.33 101 VAL E C 1
ATOM 10971 O O . VAL E 1 101 ? 121.140 164.976 89.628 1.00 2.99 101 VAL E O 1
ATOM 10975 N N . ASP E 1 102 ? 121.266 162.752 89.239 1.00 1.27 102 ASP E N 1
ATOM 10976 C CA . ASP E 1 102 ? 120.425 162.294 90.347 1.00 1.33 102 ASP E CA 1
ATOM 10977 C C . ASP E 1 102 ? 121.113 161.140 91.071 1.00 0.37 102 ASP E C 1
ATOM 10978 O O . ASP E 1 102 ? 121.871 160.386 90.461 1.00 0.54 102 ASP E O 1
ATOM 10983 N N . VAL E 1 103 ? 120.844 160.994 92.375 1.00 0.17 103 VAL E N 1
ATOM 10984 C CA . VAL E 1 103 ? 121.462 159.963 93.210 1.00 0.15 103 VAL E CA 1
ATOM 10985 C C . VAL E 1 103 ? 120.401 159.284 94.080 1.00 0.29 103 VAL E C 1
ATOM 10986 O O . VAL E 1 103 ? 119.546 159.951 94.670 1.00 1.01 103 VAL E O 1
ATOM 10990 N N . GLN E 1 104 ? 120.458 157.954 94.162 1.00 0.19 104 GLN E N 1
ATOM 10991 C CA . GLN E 1 104 ? 119.644 157.166 95.085 1.00 0.53 104 GLN E CA 1
ATOM 10992 C C . GLN E 1 104 ? 120.565 156.331 95.969 1.00 0.19 104 GLN E C 1
ATOM 10993 O O . GLN E 1 104 ? 121.309 155.488 95.468 1.00 0.35 104 GLN E O 1
ATOM 10999 N N . VAL E 1 105 ? 120.495 156.542 97.277 1.00 0.14 105 VAL E N 1
ATOM 11000 C CA . VAL E 1 105 ? 121.372 155.863 98.229 1.00 0.39 105 VAL E CA 1
ATOM 11001 C C . VAL E 1 105 ? 120.687 154.586 98.708 1.00 0.73 105 VAL E C 1
ATOM 11002 O O . VAL E 1 105 ? 119.579 154.627 99.245 1.00 4.28 105 VAL E O 1
ATOM 11006 N N . GLU E 1 106 ? 121.350 153.445 98.521 1.00 0.56 106 GLU E N 1
ATOM 11007 C CA . GLU E 1 106 ? 120.765 152.159 98.887 1.00 0.88 106 GLU E CA 1
ATOM 11008 C C . GLU E 1 106 ? 121.080 151.747 100.325 1.00 1.07 106 GLU E C 1
ATOM 11009 O O . GLU E 1 106 ? 120.180 151.279 101.027 1.00 1.88 106 GLU E O 1
ATOM 11015 N N . SER E 1 107 ? 122.322 151.896 100.788 1.00 1.12 107 SER E N 1
ATOM 11016 C CA . SER E 1 107 ? 122.659 151.491 102.148 1.00 1.45 107 SER E CA 1
ATOM 11017 C C . SER E 1 107 ? 123.955 152.149 102.602 1.00 1.86 107 SER E C 1
ATOM 11018 O O . SER E 1 107 ? 124.746 152.637 101.797 1.00 1.28 107 SER E O 1
ATOM 11021 N N . LEU E 1 108 ? 124.155 152.144 103.917 1.00 2.24 108 LEU E N 1
ATOM 11022 C CA . LEU E 1 108 ? 125.426 152.483 104.547 1.00 2.30 108 LEU E CA 1
ATOM 11023 C C . LEU E 1 108 ? 126.019 151.204 105.118 1.00 3.78 108 LEU E C 1
ATOM 11024 O O . LEU E 1 108 ? 125.428 150.587 106.008 1.00 11.06 108 LEU E O 1
ATOM 11029 N N . ASP E 1 109 ? 127.187 150.818 104.617 1.00 7.43 109 ASP E N 1
ATOM 11030 C CA . ASP E 1 109 ? 127.683 149.466 104.850 1.00 3.75 109 ASP E CA 1
ATOM 11031 C C . ASP E 1 109 ? 128.532 149.327 106.108 1.00 4.62 109 ASP E C 1
ATOM 11032 O O . ASP E 1 109 ? 128.420 148.308 106.795 1.00 14.99 109 ASP E O 1
ATOM 11037 N N . SER E 1 110 ? 129.381 150.301 106.423 1.00 3.01 110 SER E N 1
ATOM 11038 C CA . SER E 1 110 ? 130.259 150.204 107.586 1.00 3.24 110 SER E CA 1
ATOM 11039 C C . SER E 1 110 ? 130.877 151.570 107.862 1.00 4.35 110 SER E C 1
ATOM 11040 O O . SER E 1 110 ? 130.799 152.484 107.041 1.00 3.32 110 SER E O 1
ATOM 11043 N N . ILE E 1 111 ? 131.482 151.695 109.039 1.00 3.32 111 ILE E N 1
ATOM 11044 C CA . ILE E 1 111 ? 132.227 152.886 109.436 1.00 3.51 111 ILE E CA 1
ATOM 11045 C C . ILE E 1 111 ? 133.407 152.468 110.310 1.00 4.52 111 ILE E C 1
ATOM 11046 O O . ILE E 1 111 ? 133.293 151.564 111.139 1.00 5.95 111 ILE E O 1
ATOM 11051 N N . SER E 1 112 ? 134.545 153.128 110.119 1.00 3.24 112 SER E N 1
ATOM 11052 C CA . SER E 1 112 ? 135.775 152.815 110.838 1.00 4.25 112 SER E CA 1
ATOM 11053 C C . SER E 1 112 ? 136.240 154.065 111.575 1.00 5.58 112 SER E C 1
ATOM 11054 O O . SER E 1 112 ? 136.598 155.065 110.948 1.00 4.80 112 SER E O 1
ATOM 11057 N N . GLU E 1 113 ? 136.226 154.012 112.902 1.00 4.95 113 GLU E N 1
ATOM 11058 C CA . GLU E 1 113 ? 136.600 155.181 113.688 1.00 5.99 113 GLU E CA 1
ATOM 11059 C C . GLU E 1 113 ? 138.108 155.392 113.759 1.00 4.55 113 GLU E C 1
ATOM 11060 O O . GLU E 1 113 ? 138.557 156.540 113.787 1.00 4.97 113 GLU E O 1
ATOM 11066 N N . VAL E 1 114 ? 138.903 154.320 113.775 1.00 4.32 114 VAL E N 1
ATOM 11067 C CA . VAL E 1 114 ? 140.355 154.478 113.840 1.00 6.45 114 VAL E CA 1
ATOM 11068 C C . VAL E 1 114 ? 140.906 155.000 112.515 1.00 7.36 114 VAL E C 1
ATOM 11069 O O . VAL E 1 114 ? 141.747 155.905 112.494 1.00 7.14 114 VAL E O 1
ATOM 11073 N N . ASP E 1 115 ? 140.437 154.461 111.390 1.00 8.52 115 ASP E N 1
ATOM 11074 C CA . ASP E 1 115 ? 140.909 154.908 110.084 1.00 7.60 115 ASP E CA 1
ATOM 11075 C C . ASP E 1 115 ? 140.140 156.106 109.542 1.00 5.02 115 ASP E C 1
ATOM 11076 O O . ASP E 1 115 ? 140.579 156.689 108.549 1.00 7.86 115 ASP E O 1
ATOM 11081 N N . MET E 1 116 ? 139.029 156.490 110.176 1.00 4.65 116 MET E N 1
ATOM 11082 C CA . MET E 1 116 ? 138.235 157.669 109.812 1.00 6.01 116 MET E CA 1
ATOM 11083 C C . MET E 1 116 ? 137.741 157.615 108.357 1.00 3.46 116 MET E C 1
ATOM 11084 O O . MET E 1 116 ? 138.138 158.409 107.509 1.00 5.96 116 MET E O 1
ATOM 11089 N N . ASP E 1 117 ? 136.848 156.657 108.087 1.00 2.67 117 ASP E N 1
ATOM 11090 C CA . ASP E 1 117 ? 136.198 156.558 106.778 1.00 2.48 117 ASP E CA 1
ATOM 11091 C C . ASP E 1 117 ? 134.857 155.832 106.907 1.00 1.35 117 ASP E C 1
ATOM 11092 O O . ASP E 1 117 ? 134.550 155.247 107.945 1.00 2.83 117 ASP E O 1
ATOM 11097 N N . PHE E 1 118 ? 134.065 155.870 105.827 1.00 0.63 118 PHE E N 1
ATOM 11098 C CA . PHE E 1 118 ? 132.764 155.201 105.756 1.00 0.70 118 PHE E CA 1
ATOM 11099 C C . PHE E 1 118 ? 132.540 154.645 104.347 1.00 0.30 118 PHE E C 1
ATOM 11100 O O . PHE E 1 118 ? 133.173 155.076 103.387 1.00 0.39 118 PHE E O 1
ATOM 11108 N N . THR E 1 119 ? 131.619 153.679 104.230 1.00 0.20 119 THR E N 1
ATOM 11109 C CA . THR E 1 119 ? 131.336 152.971 102.977 1.00 0.48 119 THR E CA 1
ATOM 11110 C C . THR E 1 119 ? 129.847 153.031 102.639 1.00 0.33 119 THR E C 1
ATOM 11111 O O . THR E 1 119 ? 129.000 152.816 103.505 1.00 1.25 119 THR E O 1
ATOM 11115 N N . MET E 1 120 ? 129.534 153.305 101.366 1.00 0.12 120 MET E N 1
ATOM 11116 C CA . MET E 1 120 ? 128.169 153.501 100.881 1.00 0.14 120 MET E CA 1
ATOM 11117 C C . MET E 1 120 ? 127.950 152.815 99.526 1.00 0.08 120 MET E C 1
ATOM 11118 O O . MET E 1 120 ? 128.865 152.729 98.711 1.00 0.04 120 MET E O 1
ATOM 11123 N N . THR E 1 121 ? 126.720 152.345 99.281 1.00 0.07 121 THR E N 1
ATOM 11124 C CA . THR E 1 121 ? 126.293 151.777 97.998 1.00 0.08 121 THR E CA 1
ATOM 11125 C C . THR E 1 121 ? 125.148 152.602 97.422 1.00 0.06 121 THR E C 1
ATOM 11126 O O . THR E 1 121 ? 124.193 152.918 98.139 1.00 0.18 121 THR E O 1
ATOM 11130 N N . LEU E 1 122 ? 125.264 152.948 96.134 1.00 0.02 122 LEU E N 1
ATOM 11131 C CA . LEU E 1 122 ? 124.272 153.824 95.522 1.00 0.05 122 LEU E CA 1
ATOM 11132 C C . LEU E 1 122 ? 124.102 153.717 94.008 1.00 0.04 122 LEU E C 1
ATOM 11133 O O . LEU E 1 122 ? 124.922 153.123 93.313 1.00 0.05 122 LEU E O 1
ATOM 11138 N N . TYR E 1 123 ? 123.021 154.301 93.503 1.00 0.03 123 TYR E N 1
ATOM 11139 C CA . TYR E 1 123 ? 122.759 154.391 92.067 1.00 0.04 123 TYR E CA 1
ATOM 11140 C C . TYR E 1 123 ? 123.074 155.804 91.580 1.00 0.05 123 TYR E C 1
ATOM 11141 O O . TYR E 1 123 ? 122.597 156.777 92.168 1.00 0.06 123 TYR E O 1
ATOM 11150 N N . LEU E 1 124 ? 123.839 155.913 90.491 1.00 0.04 124 LEU E N 1
ATOM 11151 C CA . LEU E 1 124 ? 124.222 157.189 89.889 1.00 0.03 124 LEU E CA 1
ATOM 11152 C C . LEU E 1 124 ? 123.624 157.307 88.489 1.00 0.14 124 LEU E C 1
ATOM 11153 O O . LEU E 1 124 ? 123.823 156.422 87.655 1.00 0.53 124 LEU E O 1
ATOM 11158 N N . ARG E 1 125 ? 122.916 158.407 88.217 1.00 0.07 125 ARG E N 1
ATOM 11159 C CA . ARG E 1 125 ? 122.213 158.596 86.948 1.00 0.30 125 ARG E CA 1
ATOM 11160 C C . ARG E 1 125 ? 122.601 159.926 86.299 1.00 0.47 125 ARG E C 1
ATOM 11161 O O . ARG E 1 125 ? 122.700 160.942 86.986 1.00 1.01 125 ARG E O 1
ATOM 11169 N N . HIS E 1 126 ? 122.817 159.917 84.972 1.00 0.59 126 HIS E N 1
ATOM 11170 C CA . HIS E 1 126 ? 123.240 161.084 84.195 1.00 0.64 126 HIS E CA 1
ATOM 11171 C C . HIS E 1 126 ? 122.241 161.390 83.078 1.00 1.08 126 HIS E C 1
ATOM 11172 O O . HIS E 1 126 ? 121.689 160.482 82.459 1.00 2.09 126 HIS E O 1
ATOM 11179 N N . TYR E 1 127 ? 122.058 162.678 82.778 1.00 0.83 127 TYR E N 1
ATOM 11180 C CA . TYR E 1 127 ? 121.170 163.134 81.705 1.00 1.44 127 TYR E CA 1
ATOM 11181 C C . TYR E 1 127 ? 121.868 164.170 80.829 1.00 1.56 127 TYR E C 1
ATOM 11182 O O . TYR E 1 127 ? 122.385 165.162 81.345 1.00 2.35 127 TYR E O 1
ATOM 11191 N N . TRP E 1 128 ? 121.855 163.959 79.509 1.00 1.78 128 TRP E N 1
ATOM 11192 C CA . TRP E 1 128 ? 122.367 164.934 78.543 1.00 2.51 128 TRP E CA 1
ATOM 11193 C C . TRP E 1 128 ? 121.796 164.622 77.163 1.00 5.28 128 TRP E C 1
ATOM 11194 O O . TRP E 1 128 ? 121.179 163.581 76.943 1.00 10.24 128 TRP E O 1
ATOM 11205 N N . LYS E 1 129 ? 122.013 165.543 76.222 1.00 6.79 129 LYS E N 1
ATOM 11206 C CA . LYS E 1 129 ? 121.522 165.417 74.854 1.00 9.25 129 LYS E CA 1
ATOM 11207 C C . LYS E 1 129 ? 122.677 165.394 73.854 1.00 11.08 129 LYS E C 1
ATOM 11208 O O . LYS E 1 129 ? 123.647 166.142 74.000 1.00 13.14 129 LYS E O 1
ATOM 11214 N N . ASP E 1 130 ? 122.562 164.544 72.833 1.00 14.42 130 ASP E N 1
ATOM 11215 C CA . ASP E 1 130 ? 123.571 164.437 71.774 1.00 14.93 130 ASP E CA 1
ATOM 11216 C C . ASP E 1 130 ? 122.854 164.215 70.448 1.00 19.11 130 ASP E C 1
ATOM 11217 O O . ASP E 1 130 ? 122.281 163.148 70.222 1.00 20.44 130 ASP E O 1
ATOM 11222 N N . GLU E 1 131 ? 122.902 165.215 69.562 1.00 20.79 131 GLU E N 1
ATOM 11223 C CA . GLU E 1 131 ? 122.214 165.116 68.278 1.00 23.23 131 GLU E CA 1
ATOM 11224 C C . GLU E 1 131 ? 122.802 164.048 67.361 1.00 21.51 131 GLU E C 1
ATOM 11225 O O . GLU E 1 131 ? 122.119 163.605 66.438 1.00 27.99 131 GLU E O 1
ATOM 11231 N N . ARG E 1 132 ? 124.047 163.627 67.584 1.00 21.49 132 ARG E N 1
ATOM 11232 C CA . ARG E 1 132 ? 124.652 162.602 66.740 1.00 17.97 132 ARG E CA 1
ATOM 11233 C C . ARG E 1 132 ? 124.020 161.227 66.933 1.00 19.87 132 ARG E C 1
ATOM 11234 O O . ARG E 1 132 ? 124.216 160.350 66.090 1.00 30.12 132 ARG E O 1
ATOM 11242 N N . LEU E 1 133 ? 123.280 161.016 68.015 1.00 18.13 133 LEU E N 1
ATOM 11243 C CA . LEU E 1 133 ? 122.662 159.731 68.300 1.00 21.23 133 LEU E CA 1
ATOM 11244 C C . LEU E 1 133 ? 121.198 159.663 67.883 1.00 21.23 133 LEU E C 1
ATOM 11245 O O . LEU E 1 133 ? 120.558 158.633 68.101 1.00 30.92 133 LEU E O 1
ATOM 11250 N N . SER E 1 134 ? 120.660 160.718 67.282 1.00 21.67 134 SER E N 1
ATOM 11251 C CA . SER E 1 134 ? 119.273 160.711 66.839 1.00 25.77 134 SER E CA 1
ATOM 11252 C C . SER E 1 134 ? 119.062 159.690 65.722 1.00 26.11 134 SER E C 1
ATOM 11253 O O . SER E 1 134 ? 119.930 159.490 64.869 1.00 34.01 134 SER E O 1
ATOM 11256 N N . PHE E 1 135 ? 117.903 159.036 65.732 1.00 25.91 135 PHE E N 1
ATOM 11257 C CA . PHE E 1 135 ? 117.571 158.021 64.741 1.00 26.29 135 PHE E CA 1
ATOM 11258 C C . PHE E 1 135 ? 116.118 158.165 64.317 1.00 31.23 135 PHE E C 1
ATOM 11259 O O . PHE E 1 135 ? 115.282 158.632 65.099 1.00 31.30 135 PHE E O 1
ATOM 11267 N N . PRO E 1 136 ? 115.790 157.787 63.082 1.00 33.88 136 PRO E N 1
ATOM 11268 C CA . PRO E 1 136 ? 114.402 157.890 62.626 1.00 31.97 136 PRO E CA 1
ATOM 11269 C C . PRO E 1 136 ? 113.522 156.829 63.260 1.00 35.14 136 PRO E C 1
ATOM 11270 O O . PRO E 1 136 ? 113.953 155.706 63.532 1.00 37.33 136 PRO E O 1
ATOM 11274 N N . SER E 1 137 ? 112.259 157.189 63.466 1.00 36.62 137 SER E N 1
ATOM 11275 C CA . SER E 1 137 ? 111.301 156.269 64.051 1.00 35.98 137 SER E CA 1
ATOM 11276 C C . SER E 1 137 ? 109.903 156.633 63.571 1.00 35.10 137 SER E C 1
ATOM 11277 O O . SER E 1 137 ? 109.580 157.808 63.387 1.00 38.27 137 SER E O 1
ATOM 11280 N N . THR E 1 138 ? 109.077 155.610 63.385 1.00 38.53 138 THR E N 1
ATOM 11281 C CA . THR E 1 138 ? 107.673 155.787 63.042 1.00 38.04 138 THR E CA 1
ATOM 11282 C C . THR E 1 138 ? 106.793 155.838 64.277 1.00 38.68 138 THR E C 1
ATOM 11283 O O . THR E 1 138 ? 105.567 155.903 64.157 1.00 43.60 138 THR E O 1
ATOM 11287 N N . ASN E 1 139 ? 107.404 155.815 65.453 1.00 37.87 139 ASN E N 1
ATOM 11288 C CA . ASN E 1 139 ? 106.725 155.852 66.732 1.00 39.27 139 ASN E CA 1
ATOM 11289 C C . ASN E 1 139 ? 107.622 156.616 67.695 1.00 39.48 139 ASN E C 1
ATOM 11290 O O . ASN E 1 139 ? 108.603 157.245 67.291 1.00 38.60 139 ASN E O 1
ATOM 11295 N N . ASN E 1 140 ? 107.288 156.569 68.976 1.00 37.77 140 ASN E N 1
ATOM 11296 C CA . ASN E 1 140 ? 108.065 157.266 69.990 1.00 35.22 140 ASN E CA 1
ATOM 11297 C C . ASN E 1 140 ? 108.722 156.306 70.974 1.00 34.78 140 ASN E C 1
ATOM 11298 O O . ASN E 1 140 ? 108.857 156.619 72.156 1.00 42.68 140 ASN E O 1
ATOM 11303 N N . LEU E 1 141 ? 109.121 155.130 70.505 1.00 34.44 141 LEU E N 1
ATOM 11304 C CA . LEU E 1 141 ? 109.784 154.147 71.351 1.00 33.66 141 LEU E CA 1
ATOM 11305 C C . LEU E 1 141 ? 111.290 154.377 71.382 1.00 31.48 141 LEU E C 1
ATOM 11306 O O . LEU E 1 141 ? 111.897 154.735 70.370 1.00 30.19 141 LEU E O 1
ATOM 11311 N N . SER E 1 142 ? 111.888 154.149 72.544 1.00 30.61 142 SER E N 1
ATOM 11312 C CA . SER E 1 142 ? 113.321 154.294 72.739 1.00 22.11 142 SER E CA 1
ATOM 11313 C C . SER E 1 142 ? 114.024 152.940 72.671 1.00 23.87 142 SER E C 1
ATOM 11314 O O . SER E 1 142 ? 113.398 151.884 72.757 1.00 31.30 142 SER E O 1
ATOM 11317 N N . MET E 1 143 ? 115.344 152.986 72.515 1.00 22.75 143 MET E N 1
ATOM 11318 C CA . MET E 1 143 ? 116.175 151.793 72.427 1.00 17.29 143 MET E CA 1
ATOM 11319 C C . MET E 1 143 ? 117.094 151.697 73.642 1.00 17.93 143 MET E C 1
ATOM 11320 O O . MET E 1 143 ? 117.644 152.704 74.093 1.00 14.99 143 MET E O 1
ATOM 11325 N N . THR E 1 144 ? 117.261 150.482 74.161 1.00 15.56 144 THR E N 1
ATOM 11326 C CA . THR E 1 144 ? 117.998 150.225 75.392 1.00 14.90 144 THR E CA 1
ATOM 11327 C C . THR E 1 144 ? 119.195 149.321 75.120 1.00 16.17 144 THR E C 1
ATOM 11328 O O . THR E 1 144 ? 119.083 148.328 74.399 1.00 23.56 144 THR E O 1
ATOM 11332 N N . PHE E 1 145 ? 120.339 149.663 75.709 1.00 13.82 145 PHE E N 1
ATOM 11333 C CA . PHE E 1 145 ? 121.579 148.926 75.540 1.00 12.98 145 PHE E CA 1
ATOM 11334 C C . PHE E 1 145 ? 122.238 148.680 76.891 1.00 15.68 145 PHE E C 1
ATOM 11335 O O . PHE E 1 145 ? 121.953 149.373 77.867 1.00 19.52 145 PHE E O 1
ATOM 11343 N N . ASP E 1 146 ? 123.104 147.679 76.953 1.00 17.81 146 ASP E N 1
ATOM 11344 C CA . ASP E 1 146 ? 123.896 147.393 78.141 1.00 19.54 146 ASP E CA 1
ATOM 11345 C C . ASP E 1 146 ? 125.280 148.026 78.007 1.00 20.28 146 ASP E C 1
ATOM 11346 O O . ASP E 1 146 ? 125.528 148.846 77.124 1.00 23.72 146 ASP E O 1
ATOM 11351 N N . GLY E 1 147 ? 126.197 147.633 78.894 1.00 18.86 147 GLY E N 1
ATOM 11352 C CA . GLY E 1 147 ? 127.497 148.266 79.016 1.00 17.02 147 GLY E CA 1
ATOM 11353 C C . GLY E 1 147 ? 128.421 148.127 77.821 1.00 22.17 147 GLY E C 1
ATOM 11354 O O . GLY E 1 147 ? 129.418 148.853 77.760 1.00 24.55 147 GLY E O 1
ATOM 11355 N N . ARG E 1 148 ? 128.134 147.222 76.882 1.00 24.30 148 ARG E N 1
ATOM 11356 C CA . ARG E 1 148 ? 129.028 147.025 75.747 1.00 20.08 148 ARG E CA 1
ATOM 11357 C C . ARG E 1 148 ? 129.030 148.212 74.787 1.00 24.53 148 ARG E C 1
ATOM 11358 O O . ARG E 1 148 ? 130.022 148.414 74.086 1.00 27.48 148 ARG E O 1
ATOM 11366 N N . LEU E 1 149 ? 127.959 149.002 74.750 1.00 25.87 149 LEU E N 1
ATOM 11367 C CA . LEU E 1 149 ? 127.909 150.164 73.872 1.00 19.31 149 LEU E CA 1
ATOM 11368 C C . LEU E 1 149 ? 128.707 151.348 74.409 1.00 21.03 149 LEU E C 1
ATOM 11369 O O . LEU E 1 149 ? 129.043 152.249 73.636 1.00 19.58 149 LEU E O 1
ATOM 11374 N N . VAL E 1 150 ? 129.034 151.353 75.702 1.00 19.73 150 VAL E N 1
ATOM 11375 C CA . VAL E 1 150 ? 129.665 152.516 76.321 1.00 15.23 150 VAL E CA 1
ATOM 11376 C C . VAL E 1 150 ? 131.010 152.825 75.667 1.00 20.41 150 VAL E C 1
ATOM 11377 O O . VAL E 1 150 ? 131.372 153.990 75.489 1.00 18.05 150 VAL E O 1
ATOM 11381 N N . LYS E 1 151 ? 131.763 151.791 75.291 1.00 21.23 151 LYS E N 1
ATOM 11382 C CA . LYS E 1 151 ? 133.071 151.998 74.680 1.00 16.22 151 LYS E CA 1
ATOM 11383 C C . LYS E 1 151 ? 132.994 152.570 73.271 1.00 18.51 151 LYS E C 1
ATOM 11384 O O . LYS E 1 151 ? 134.031 152.957 72.728 1.00 21.51 151 LYS E O 1
ATOM 11390 N N . LYS E 1 152 ? 131.813 152.646 72.667 1.00 16.85 152 LYS E N 1
ATOM 11391 C CA . LYS E 1 152 ? 131.695 153.114 71.294 1.00 17.64 152 LYS E CA 1
ATOM 11392 C C . LYS E 1 152 ? 131.226 154.555 71.171 1.00 21.70 152 LYS E C 1
ATOM 11393 O O . LYS E 1 152 ? 131.294 155.109 70.073 1.00 23.26 152 LYS E O 1
ATOM 11399 N N . ILE E 1 153 ? 130.760 155.182 72.251 1.00 15.78 153 ILE E N 1
ATOM 11400 C CA . ILE E 1 153 ? 130.246 156.545 72.218 1.00 14.83 153 ILE E CA 1
ATOM 11401 C C . ILE E 1 153 ? 130.919 157.359 73.317 1.00 15.03 153 ILE E C 1
ATOM 11402 O O . ILE E 1 153 ? 131.663 156.837 74.142 1.00 21.06 153 ILE E O 1
ATOM 11407 N N . TRP E 1 154 ? 130.654 158.663 73.302 1.00 12.79 154 TRP E N 1
ATOM 11408 C CA . TRP E 1 154 ? 131.150 159.572 74.331 1.00 11.80 154 TRP E CA 1
ATOM 11409 C C . TRP E 1 154 ? 130.224 159.547 75.549 1.00 6.18 154 TRP E C 1
ATOM 11410 O O . TRP E 1 154 ? 129.001 159.599 75.401 1.00 8.06 154 TRP E O 1
ATOM 11421 N N . VAL E 1 155 ? 130.807 159.463 76.740 1.00 5.99 155 VAL E N 1
ATOM 11422 C CA . VAL E 1 155 ? 130.075 159.565 78.004 1.00 6.49 155 VAL E CA 1
ATOM 11423 C C . VAL E 1 155 ? 130.868 160.440 78.970 1.00 6.11 155 VAL E C 1
ATOM 11424 O O . VAL E 1 155 ? 132.089 160.588 78.832 1.00 8.51 155 VAL E O 1
ATOM 11428 N N . PRO E 1 156 ? 130.194 161.056 79.947 1.00 8.12 156 PRO E N 1
ATOM 11429 C CA . PRO E 1 156 ? 130.910 161.867 80.953 1.00 7.53 156 PRO E CA 1
ATOM 11430 C C . PRO E 1 156 ? 131.776 161.034 81.901 1.00 6.37 156 PRO E C 1
ATOM 11431 O O . PRO E 1 156 ? 131.459 159.890 82.224 1.00 10.31 156 PRO E O 1
ATOM 11435 N N . ASP E 1 157 ? 132.889 161.623 82.337 1.00 6.53 157 ASP E N 1
ATOM 11436 C CA . ASP E 1 157 ? 133.907 160.945 83.163 1.00 4.44 157 ASP E CA 1
ATOM 11437 C C . ASP E 1 157 ? 133.869 161.391 84.630 1.00 2.95 157 ASP E C 1
ATOM 11438 O O . ASP E 1 157 ? 134.802 162.013 85.120 1.00 7.87 157 ASP E O 1
ATOM 11443 N N . MET E 1 158 ? 132.827 161.021 85.367 1.00 2.17 158 MET E N 1
ATOM 11444 C CA . MET E 1 158 ? 132.743 161.408 86.777 1.00 0.34 158 MET E CA 1
ATOM 11445 C C . MET E 1 158 ? 133.625 160.520 87.662 1.00 0.13 158 MET E C 1
ATOM 11446 O O . MET E 1 158 ? 133.814 159.335 87.386 1.00 0.09 158 MET E O 1
ATOM 11451 N N . PHE E 1 159 ? 134.148 161.102 88.750 1.00 0.01 159 PHE E N 1
ATOM 11452 C CA . PHE E 1 159 ? 134.923 160.375 89.754 1.00 0.01 159 PHE E CA 1
ATOM 11453 C C . PHE E 1 159 ? 134.638 160.947 91.143 1.00 0.00 159 PHE E C 1
ATOM 11454 O O . PHE E 1 159 ? 134.139 162.063 91.280 1.00 0.02 159 PHE E O 1
ATOM 11462 N N . PHE E 1 160 ? 134.959 160.170 92.181 1.00 0.07 160 PHE E N 1
ATOM 11463 C CA . PHE E 1 160 ? 134.673 160.542 93.567 1.00 0.01 160 PHE E CA 1
ATOM 11464 C C . PHE E 1 160 ? 135.919 161.138 94.229 1.00 0.02 160 PHE E C 1
ATOM 11465 O O . PHE E 1 160 ? 136.940 160.461 94.363 1.00 0.02 160 PHE E O 1
ATOM 11473 N N . VAL E 1 161 ? 135.810 162.383 94.689 1.00 0.04 161 VAL E N 1
ATOM 11474 C CA . VAL E 1 161 ? 136.930 163.107 95.288 1.00 0.09 161 VAL E CA 1
ATOM 11475 C C . VAL E 1 161 ? 137.121 162.644 96.727 1.00 0.15 161 VAL E C 1
ATOM 11476 O O . VAL E 1 161 ? 136.150 162.428 97.458 1.00 0.18 161 VAL E O 1
ATOM 11480 N N . HIS E 1 162 ? 138.385 162.506 97.139 1.00 0.26 162 HIS E N 1
ATOM 11481 C CA . HIS E 1 162 ? 138.756 162.093 98.499 1.00 0.59 162 HIS E CA 1
ATOM 11482 C C . HIS E 1 162 ? 138.290 160.674 98.828 1.00 0.78 162 HIS E C 1
ATOM 11483 O O . HIS E 1 162 ? 137.923 160.387 99.964 1.00 3.20 162 HIS E O 1
ATOM 11490 N N . SER E 1 163 ? 138.283 159.767 97.862 1.00 0.10 163 SER E N 1
ATOM 11491 C CA . SER E 1 163 ? 137.936 158.381 98.128 1.00 0.28 163 SER E CA 1
ATOM 11492 C C . SER E 1 163 ? 139.188 157.517 98.241 1.00 0.14 163 SER E C 1
ATOM 11493 O O . SER E 1 163 ? 140.251 157.843 97.716 1.00 0.22 163 SER E O 1
ATOM 11496 N N . LYS E 1 164 ? 139.034 156.385 98.922 1.00 0.23 164 LYS E N 1
ATOM 11497 C CA . LYS E 1 164 ? 140.122 155.436 99.111 1.00 0.32 164 LYS E CA 1
ATOM 11498 C C . LYS E 1 164 ? 140.039 154.221 98.202 1.00 0.26 164 LYS E C 1
ATOM 11499 O O . LYS E 1 164 ? 141.082 153.696 97.819 1.00 1.84 164 LYS E O 1
ATOM 11505 N N . ARG E 1 165 ? 138.839 153.771 97.843 1.00 0.23 165 ARG E N 1
ATOM 11506 C CA . ARG E 1 165 ? 138.638 152.631 96.948 1.00 0.66 165 ARG E CA 1
ATOM 11507 C C . ARG E 1 165 ? 137.179 152.589 96.498 1.00 0.22 165 ARG E C 1
ATOM 11508 O O . ARG E 1 165 ? 136.299 153.088 97.201 1.00 1.18 165 ARG E O 1
ATOM 11516 N N . SER E 1 166 ? 136.932 151.999 95.324 1.00 0.03 166 SER E N 1
ATOM 11517 C CA . SER E 1 166 ? 135.581 151.892 94.773 1.00 0.05 166 SER E CA 1
ATOM 11518 C C . SER E 1 166 ? 135.554 150.859 93.650 1.00 0.02 166 SER E C 1
ATOM 11519 O O . SER E 1 166 ? 136.592 150.507 93.091 1.00 0.02 166 SER E O 1
ATOM 11522 N N . PHE E 1 167 ? 134.350 150.371 93.325 1.00 0.02 167 PHE E N 1
ATOM 11523 C CA . PHE E 1 167 ? 134.175 149.419 92.226 1.00 0.00 167 PHE E CA 1
ATOM 11524 C C . PHE E 1 167 ? 132.729 149.434 91.735 1.00 0.00 167 PHE E C 1
ATOM 11525 O O . PHE E 1 167 ? 131.822 149.870 92.441 1.00 0.02 167 PHE E O 1
ATOM 11533 N N . ILE E 1 168 ? 132.528 148.919 90.519 1.00 0.02 168 ILE E N 1
ATOM 11534 C CA . ILE E 1 168 ? 131.215 148.790 89.884 1.00 0.00 168 ILE E CA 1
ATOM 11535 C C . ILE E 1 168 ? 130.794 147.323 89.924 1.00 0.02 168 ILE E C 1
ATOM 11536 O O . ILE E 1 168 ? 131.571 146.442 89.544 1.00 0.03 168 ILE E O 1
ATOM 11541 N N . HIS E 1 169 ? 129.561 147.064 90.367 1.00 0.03 169 HIS E N 1
ATOM 11542 C CA . HIS E 1 169 ? 129.071 145.691 90.523 1.00 0.07 169 HIS E CA 1
ATOM 11543 C C . HIS E 1 169 ? 128.896 144.997 89.170 1.00 0.27 169 HIS E C 1
ATOM 11544 O O . HIS E 1 169 ? 128.483 145.616 88.189 1.00 0.35 169 HIS E O 1
ATOM 11551 N N . ASP E 1 170 ? 129.205 143.687 89.122 1.00 0.91 170 ASP E N 1
ATOM 11552 C CA . ASP E 1 170 ? 129.240 142.990 87.837 1.00 1.93 170 ASP E CA 1
ATOM 11553 C C . ASP E 1 170 ? 128.613 141.584 87.858 1.00 2.10 170 ASP E C 1
ATOM 11554 O O . ASP E 1 170 ? 128.986 140.731 87.050 1.00 3.89 170 ASP E O 1
ATOM 11559 N N . THR E 1 171 ? 127.653 141.321 88.740 1.00 1.96 171 THR E N 1
ATOM 11560 C CA . THR E 1 171 ? 126.942 140.042 88.773 1.00 1.63 171 THR E CA 1
ATOM 11561 C C . THR E 1 171 ? 125.452 140.280 88.531 1.00 1.54 171 THR E C 1
ATOM 11562 O O . THR E 1 171 ? 124.857 141.146 89.172 1.00 1.57 171 THR E O 1
ATOM 11566 N N . THR E 1 172 ? 124.841 139.521 87.618 1.00 1.92 172 THR E N 1
ATOM 11567 C CA . THR E 1 172 ? 125.470 138.463 86.829 1.00 3.06 172 THR E CA 1
ATOM 11568 C C . THR E 1 172 ? 126.186 138.999 85.593 1.00 3.08 172 THR E C 1
ATOM 11569 O O . THR E 1 172 ? 126.894 138.262 84.927 1.00 8.79 172 THR E O 1
ATOM 11573 N N . THR E 1 173 ? 125.966 140.270 85.278 1.00 2.76 173 THR E N 1
ATOM 11574 C CA . THR E 1 173 ? 126.738 140.988 84.273 1.00 4.43 173 THR E CA 1
ATOM 11575 C C . THR E 1 173 ? 126.931 142.410 84.790 1.00 2.92 173 THR E C 1
ATOM 11576 O O . THR E 1 173 ? 126.472 142.745 85.882 1.00 2.21 173 THR E O 1
ATOM 11580 N N . ASP E 1 174 ? 127.634 143.247 84.021 1.00 4.54 174 ASP E N 1
ATOM 11581 C CA . ASP E 1 174 ? 127.881 144.624 84.455 1.00 2.22 174 ASP E CA 1
ATOM 11582 C C . ASP E 1 174 ? 126.563 145.364 84.666 1.00 1.44 174 ASP E C 1
ATOM 11583 O O . ASP E 1 174 ? 125.702 145.373 83.785 1.00 1.41 174 ASP E O 1
ATOM 11588 N N . ASN E 1 175 ? 126.423 146.013 85.825 1.00 0.68 175 ASN E N 1
ATOM 11589 C CA . ASN E 1 175 ? 125.188 146.706 86.206 1.00 0.79 175 ASN E CA 1
ATOM 11590 C C . ASN E 1 175 ? 125.173 148.124 85.615 1.00 0.78 175 ASN E C 1
ATOM 11591 O O . ASN E 1 175 ? 125.259 149.132 86.319 1.00 0.94 175 ASN E O 1
ATOM 11596 N N . VAL E 1 176 ? 125.071 148.189 84.283 1.00 1.23 176 VAL E N 1
ATOM 11597 C CA . VAL E 1 176 ? 125.120 149.435 83.519 1.00 1.28 176 VAL E CA 1
ATOM 11598 C C . VAL E 1 176 ? 124.010 149.425 82.470 1.00 3.72 176 VAL E C 1
ATOM 11599 O O . VAL E 1 176 ? 123.743 148.404 81.846 1.00 20.26 176 VAL E O 1
ATOM 11603 N N . MET E 1 177 ? 123.609 150.595 82.045 1.00 4.65 177 MET E N 1
ATOM 11604 C CA . MET E 1 177 ? 122.671 150.639 80.942 1.00 4.84 177 MET E CA 1
ATOM 11605 C C . MET E 1 177 ? 122.573 152.042 80.336 1.00 3.36 177 MET E C 1
ATOM 11606 O O . MET E 1 177 ? 122.783 153.022 81.032 1.00 4.13 177 MET E O 1
ATOM 11611 N N . LEU E 1 178 ? 122.241 152.117 79.053 1.00 4.57 178 LEU E N 1
ATOM 11612 C CA . LEU E 1 178 ? 122.037 153.362 78.329 1.00 5.67 178 LEU E CA 1
ATOM 11613 C C . LEU E 1 178 ? 120.720 153.352 77.539 1.00 7.09 178 LEU E C 1
ATOM 11614 O O . LEU E 1 178 ? 120.518 152.463 76.728 1.00 13.69 178 LEU E O 1
ATOM 11619 N N . ARG E 1 179 ? 119.883 154.358 77.748 1.00 5.90 179 ARG E N 1
ATOM 11620 C CA . ARG E 1 179 ? 118.618 154.480 77.041 1.00 6.42 179 ARG E CA 1
ATOM 11621 C C . ARG E 1 179 ? 118.647 155.709 76.148 1.00 8.45 179 ARG E C 1
ATOM 11622 O O . ARG E 1 179 ? 118.971 156.798 76.603 1.00 11.04 179 ARG E O 1
ATOM 11630 N N . VAL E 1 180 ? 118.261 155.552 74.897 1.00 11.26 180 VAL E N 1
ATOM 11631 C CA . VAL E 1 180 ? 118.392 156.621 73.914 1.00 8.75 180 VAL E CA 1
ATOM 11632 C C . VAL E 1 180 ? 117.024 156.931 73.316 1.00 13.98 180 VAL E C 1
ATOM 11633 O O . VAL E 1 180 ? 116.366 156.040 72.770 1.00 17.40 180 VAL E O 1
ATOM 11637 N N . GLN E 1 181 ? 116.622 158.193 73.384 1.00 13.30 181 GLN E N 1
ATOM 11638 C CA . GLN E 1 181 ? 115.376 158.661 72.793 1.00 15.91 181 GLN E CA 1
ATOM 11639 C C . GLN E 1 181 ? 115.557 158.952 71.301 1.00 17.82 181 GLN E C 1
ATOM 11640 O O . GLN E 1 181 ? 116.676 159.133 70.824 1.00 19.68 181 GLN E O 1
ATOM 11646 N N . PRO E 1 182 ? 114.460 158.977 70.535 1.00 24.35 182 PRO E N 1
ATOM 11647 C CA . PRO E 1 182 ? 114.584 159.279 69.098 1.00 21.63 182 PRO E CA 1
ATOM 11648 C C . PRO E 1 182 ? 115.247 160.611 68.787 1.00 22.37 182 PRO E C 1
ATOM 11649 O O . PRO E 1 182 ? 115.888 160.726 67.738 1.00 24.90 182 PRO E O 1
ATOM 11653 N N . ASP E 1 183 ? 115.122 161.612 69.655 1.00 23.29 183 ASP E N 1
ATOM 11654 C CA . ASP E 1 183 ? 115.695 162.929 69.421 1.00 19.90 183 ASP E CA 1
ATOM 11655 C C . ASP E 1 183 ? 117.110 163.089 69.985 1.00 24.72 183 ASP E C 1
ATOM 11656 O O . ASP E 1 183 ? 117.684 164.171 69.851 1.00 31.16 183 ASP E O 1
ATOM 11661 N N . GLY E 1 184 ? 117.679 162.050 70.580 1.00 22.56 184 GLY E N 1
ATOM 11662 C CA . GLY E 1 184 ? 119.047 162.101 71.054 1.00 17.10 184 GLY E CA 1
ATOM 11663 C C . GLY E 1 184 ? 119.251 162.337 72.535 1.00 17.34 184 GLY E C 1
ATOM 11664 O O . GLY E 1 184 ? 120.391 162.559 72.948 1.00 18.20 184 GLY E O 1
ATOM 11665 N N . LYS E 1 185 ? 118.194 162.313 73.342 1.00 15.61 185 LYS E N 1
ATOM 11666 C CA . LYS E 1 185 ? 118.343 162.396 74.791 1.00 10.87 185 LYS E CA 1
ATOM 11667 C C . LYS E 1 185 ? 118.795 161.053 75.355 1.00 9.02 185 LYS E C 1
ATOM 11668 O O . LYS E 1 185 ? 118.345 159.997 74.909 1.00 15.99 185 LYS E O 1
ATOM 11674 N N . VAL E 1 186 ? 119.695 161.096 76.341 1.00 5.79 186 VAL E N 1
ATOM 11675 C CA . VAL E 1 186 ? 120.371 159.912 76.858 1.00 4.33 186 VAL E CA 1
ATOM 11676 C C . VAL E 1 186 ? 120.222 159.857 78.376 1.00 3.96 186 VAL E C 1
ATOM 11677 O O . VAL E 1 186 ? 120.358 160.878 79.055 1.00 6.66 186 VAL E O 1
ATOM 11681 N N . LEU E 1 187 ? 119.943 158.662 78.903 1.00 3.25 187 LEU E N 1
ATOM 11682 C CA . LEU E 1 187 ? 120.016 158.357 80.329 1.00 2.14 187 LEU E CA 1
ATOM 11683 C C . LEU E 1 187 ? 121.080 157.287 80.562 1.00 2.27 187 LEU E C 1
ATOM 11684 O O . LEU E 1 187 ? 121.085 156.258 79.883 1.00 4.40 187 LEU E O 1
ATOM 11689 N N . TYR E 1 188 ? 121.962 157.523 81.534 1.00 2.02 188 TYR E N 1
ATOM 11690 C CA . TYR E 1 188 ? 123.105 156.663 81.829 1.00 1.29 188 TYR E CA 1
ATOM 11691 C C . TYR E 1 188 ? 123.102 156.319 83.319 1.00 0.82 188 TYR E C 1
ATOM 11692 O O . TYR E 1 188 ? 123.243 157.212 84.155 1.00 3.17 188 TYR E O 1
ATOM 11701 N N . SER E 1 189 ? 122.970 155.028 83.647 1.00 0.54 189 SER E N 1
ATOM 11702 C CA . SER E 1 189 ? 122.726 154.566 85.011 1.00 0.44 189 SER E CA 1
ATOM 11703 C C . SER E 1 189 ? 123.661 153.422 85.395 1.00 0.29 189 SER E C 1
ATOM 11704 O O . SER E 1 189 ? 123.851 152.482 84.619 1.00 1.56 189 SER E O 1
ATOM 11707 N N . LEU E 1 190 ? 124.228 153.487 86.603 1.00 0.13 190 LEU E N 1
ATOM 11708 C CA . LEU E 1 190 ? 125.106 152.422 87.083 1.00 0.21 190 LEU E CA 1
ATOM 11709 C C . LEU E 1 190 ? 125.099 152.337 88.609 1.00 0.09 190 LEU E C 1
ATOM 11710 O O . LEU E 1 190 ? 124.782 153.301 89.305 1.00 0.08 190 LEU E O 1
ATOM 11715 N N . ARG E 1 191 ? 125.458 151.157 89.117 1.00 0.03 191 ARG E N 1
ATOM 11716 C CA . ARG E 1 191 ? 125.425 150.832 90.542 1.00 0.03 191 ARG E CA 1
ATOM 11717 C C . ARG E 1 191 ? 126.847 150.654 91.073 1.00 0.02 191 ARG E C 1
ATOM 11718 O O . ARG E 1 191 ? 127.602 149.838 90.544 1.00 0.02 191 ARG E O 1
ATOM 11726 N N . VAL E 1 192 ? 127.195 151.380 92.145 1.00 0.00 192 VAL E N 1
ATOM 11727 C CA . VAL E 1 192 ? 128.579 151.498 92.613 1.00 0.01 192 VAL E CA 1
ATOM 11728 C C . VAL E 1 192 ? 128.665 151.457 94.143 1.00 0.02 192 VAL E C 1
ATOM 11729 O O . VAL E 1 192 ? 127.723 151.822 94.848 1.00 0.06 192 VAL E O 1
ATOM 11733 N N . THR E 1 193 ? 129.819 151.011 94.654 1.00 0.00 193 THR E N 1
ATOM 11734 C CA . THR E 1 193 ? 130.151 151.039 96.082 1.00 0.03 193 THR E CA 1
ATOM 11735 C C . THR E 1 193 ? 131.449 151.818 96.288 1.00 0.02 193 THR E C 1
ATOM 11736 O O . THR E 1 193 ? 132.418 151.602 95.561 1.00 0.02 193 THR E O 1
ATOM 11740 N N . VAL E 1 194 ? 131.472 152.721 97.275 1.00 0.02 194 VAL E N 1
ATOM 11741 C CA . VAL E 1 194 ? 132.591 153.645 97.477 1.00 0.02 194 VAL E CA 1
ATOM 11742 C C . VAL E 1 194 ? 132.944 153.761 98.962 1.00 0.05 194 VAL E C 1
ATOM 11743 O O . VAL E 1 194 ? 132.065 153.742 99.829 1.00 0.08 194 VAL E O 1
ATOM 11747 N N . THR E 1 195 ? 134.241 153.870 99.255 1.00 0.08 195 THR E N 1
ATOM 11748 C CA . THR E 1 195 ? 134.759 154.164 100.591 1.00 0.11 195 THR E CA 1
ATOM 11749 C C . THR E 1 195 ? 135.418 155.541 100.587 1.00 0.16 195 THR E C 1
ATOM 11750 O O . THR E 1 195 ? 136.329 155.788 99.797 1.00 0.33 195 THR E O 1
ATOM 11754 N N . ALA E 1 196 ? 134.980 156.426 101.488 1.00 0.14 196 ALA E N 1
ATOM 11755 C CA . ALA E 1 196 ? 135.410 157.822 101.498 1.00 0.64 196 ALA E CA 1
ATOM 11756 C C . ALA E 1 196 ? 135.905 158.261 102.875 1.00 1.22 196 ALA E C 1
ATOM 11757 O O . ALA E 1 196 ? 135.444 157.770 103.903 1.00 1.31 196 ALA E O 1
ATOM 11759 N N . MET E 1 197 ? 136.830 159.217 102.881 1.00 1.20 197 MET E N 1
ATOM 11760 C CA . MET E 1 197 ? 137.434 159.698 104.120 1.00 3.00 197 MET E CA 1
ATOM 11761 C C . MET E 1 197 ? 136.522 160.683 104.857 1.00 4.90 197 MET E C 1
ATOM 11762 O O . MET E 1 197 ? 135.711 161.382 104.252 1.00 3.88 197 MET E O 1
ATOM 11767 N N . CYS E 1 198 ? 136.594 160.692 106.196 1.00 4.07 198 CYS E N 1
ATOM 11768 C CA . CYS E 1 198 ? 135.770 161.612 107.026 1.00 8.49 198 CYS E CA 1
ATOM 11769 C C . CYS E 1 198 ? 136.560 161.974 108.303 1.00 7.36 198 CYS E C 1
ATOM 11770 O O . CYS E 1 198 ? 136.594 161.173 109.231 1.00 11.39 198 CYS E O 1
ATOM 11773 N N . ASN E 1 199 ? 137.217 163.147 108.351 1.00 6.74 199 ASN E N 1
ATOM 11774 C CA . ASN E 1 199 ? 137.946 163.573 109.549 1.00 9.61 199 ASN E CA 1
ATOM 11775 C C . ASN E 1 199 ? 137.008 163.732 110.743 1.00 7.46 199 ASN E C 1
ATOM 11776 O O . ASN E 1 199 ? 135.991 164.426 110.660 1.00 6.93 199 ASN E O 1
ATOM 11781 N N . MET E 1 200 ? 137.373 163.121 111.861 1.00 6.56 200 MET E N 1
ATOM 11782 C CA . MET E 1 200 ? 136.557 163.105 113.064 1.00 5.64 200 MET E CA 1
ATOM 11783 C C . MET E 1 200 ? 137.319 163.715 114.239 1.00 5.82 200 MET E C 1
ATOM 11784 O O . MET E 1 200 ? 138.550 163.711 114.270 1.00 7.06 200 MET E O 1
ATOM 11789 N N . ASP E 1 201 ? 136.571 164.249 115.204 1.00 6.16 201 ASP E N 1
ATOM 11790 C CA . ASP E 1 201 ? 137.121 164.871 116.406 1.00 7.37 201 ASP E CA 1
ATOM 11791 C C . ASP E 1 201 ? 136.457 164.236 117.619 1.00 5.01 201 ASP E C 1
ATOM 11792 O O . ASP E 1 201 ? 135.240 164.344 117.788 1.00 5.24 201 ASP E O 1
ATOM 11797 N N . PHE E 1 202 ? 137.257 163.596 118.469 1.00 3.91 202 PHE E N 1
ATOM 11798 C CA . PHE E 1 202 ? 136.754 162.852 119.612 1.00 4.24 202 PHE E CA 1
ATOM 11799 C C . PHE E 1 202 ? 136.967 163.559 120.950 1.00 2.39 202 PHE E C 1
ATOM 11800 O O . PHE E 1 202 ? 136.935 162.917 121.995 1.00 2.56 202 PHE E O 1
ATOM 11808 N N . SER E 1 203 ? 137.182 164.882 120.934 1.00 2.82 203 SER E N 1
ATOM 11809 C CA . SER E 1 203 ? 137.454 165.610 122.177 1.00 3.29 203 SER E CA 1
ATOM 11810 C C . SER E 1 203 ? 136.287 165.524 123.163 1.00 1.82 203 SER E C 1
ATOM 11811 O O . SER E 1 203 ? 136.505 165.443 124.375 1.00 1.96 203 SER E O 1
ATOM 11814 N N . ARG E 1 204 ? 135.055 165.556 122.669 1.00 1.75 204 ARG E N 1
ATOM 11815 C CA . ARG E 1 204 ? 133.868 165.600 123.514 1.00 2.07 204 ARG E CA 1
ATOM 11816 C C . ARG E 1 204 ? 133.217 164.229 123.707 1.00 2.10 204 ARG E C 1
ATOM 11817 O O . ARG E 1 204 ? 132.101 164.162 124.220 1.00 3.39 204 ARG E O 1
ATOM 11825 N N . PHE E 1 205 ? 133.892 163.149 123.320 1.00 1.87 205 PHE E N 1
ATOM 11826 C CA . PHE E 1 205 ? 133.345 161.802 123.444 1.00 1.99 205 PHE E CA 1
ATOM 11827 C C . PHE E 1 205 ? 132.924 161.528 124.890 1.00 2.29 205 PHE E C 1
ATOM 11828 O O . PHE E 1 205 ? 133.670 161.844 125.822 1.00 2.20 205 PHE E O 1
ATOM 11836 N N . PRO E 1 206 ? 131.752 160.905 125.121 1.00 2.46 206 PRO E N 1
ATOM 11837 C CA . PRO E 1 206 ? 130.794 160.362 124.155 1.00 2.59 206 PRO E CA 1
ATOM 11838 C C . PRO E 1 206 ? 129.689 161.314 123.706 1.00 2.18 206 PRO E C 1
ATOM 11839 O O . PRO E 1 206 ? 128.688 160.848 123.182 1.00 4.07 206 PRO E O 1
ATOM 11843 N N . LEU E 1 207 ? 129.861 162.618 123.901 1.00 2.39 207 LEU E N 1
ATOM 11844 C CA . LEU E 1 207 ? 128.851 163.603 123.536 1.00 3.33 207 LEU E CA 1
ATOM 11845 C C . LEU E 1 207 ? 129.205 164.347 122.250 1.00 2.93 207 LEU E C 1
ATOM 11846 O O . LEU E 1 207 ? 128.738 165.468 122.039 1.00 9.66 207 LEU E O 1
ATOM 11851 N N . ASP E 1 208 ? 130.015 163.745 121.388 1.00 2.94 208 ASP E N 1
ATOM 11852 C CA . ASP E 1 208 ? 130.479 164.364 120.158 1.00 5.14 208 ASP E CA 1
ATOM 11853 C C . ASP E 1 208 ? 129.443 164.224 119.041 1.00 4.00 208 ASP E C 1
ATOM 11854 O O . ASP E 1 208 ? 128.585 163.345 119.063 1.00 10.50 208 ASP E O 1
ATOM 11859 N N . THR E 1 209 ? 129.547 165.115 118.057 1.00 7.23 209 THR E N 1
ATOM 11860 C CA . THR E 1 209 ? 128.745 165.102 116.837 1.00 5.95 209 THR E CA 1
ATOM 11861 C C . THR E 1 209 ? 129.683 165.186 115.636 1.00 6.55 209 THR E C 1
ATOM 11862 O O . THR E 1 209 ? 130.638 165.959 115.648 1.00 13.07 209 THR E O 1
ATOM 11866 N N . GLN E 1 210 ? 129.411 164.394 114.598 1.00 5.79 210 GLN E N 1
ATOM 11867 C CA . GLN E 1 210 ? 130.260 164.343 113.411 1.00 4.07 210 GLN E CA 1
ATOM 11868 C C . GLN E 1 210 ? 129.462 164.678 112.152 1.00 4.75 210 GLN E C 1
ATOM 11869 O O . GLN E 1 210 ? 128.283 164.346 112.044 1.00 5.96 210 GLN E O 1
ATOM 11875 N N . THR E 1 211 ? 130.116 165.338 111.196 1.00 5.12 211 THR E N 1
ATOM 11876 C CA . THR E 1 211 ? 129.534 165.644 109.889 1.00 9.87 211 THR E CA 1
ATOM 11877 C C . THR E 1 211 ? 130.395 165.047 108.780 1.00 4.91 211 THR E C 1
ATOM 11878 O O . THR E 1 211 ? 131.621 165.176 108.801 1.00 16.60 211 THR E O 1
ATOM 11882 N N . CYS E 1 212 ? 129.761 164.318 107.859 1.00 9.09 212 CYS E N 1
ATOM 11883 C CA . CYS E 1 212 ? 130.475 163.693 106.741 1.00 7.20 212 CYS E CA 1
ATOM 11884 C C . CYS E 1 212 ? 129.904 164.125 105.390 1.00 3.19 212 CYS E C 1
ATOM 11885 O O . CYS E 1 212 ? 128.788 164.643 105.321 1.00 3.45 212 CYS E O 1
ATOM 11888 N N . SER E 1 213 ? 130.649 163.880 104.308 1.00 3.98 213 SER E N 1
ATOM 11889 C CA . SER E 1 213 ? 130.216 164.246 102.964 1.00 2.66 213 SER E CA 1
ATOM 11890 C C . SER E 1 213 ? 130.828 163.326 101.910 1.00 1.39 213 SER E C 1
ATOM 11891 O O . SER E 1 213 ? 131.900 162.754 102.107 1.00 1.69 213 SER E O 1
ATOM 11894 N N . LEU E 1 214 ? 130.130 163.202 100.783 1.00 0.88 214 LEU E N 1
ATOM 11895 C CA . LEU E 1 214 ? 130.608 162.528 99.580 1.00 0.56 214 LEU E CA 1
ATOM 11896 C C . LEU E 1 214 ? 130.586 163.518 98.419 1.00 0.54 214 LEU E C 1
ATOM 11897 O O . LEU E 1 214 ? 129.601 164.235 98.237 1.00 1.18 214 LEU E O 1
ATOM 11902 N N . GLU E 1 215 ? 131.664 163.554 97.629 1.00 0.28 215 GLU E N 1
ATOM 11903 C CA . GLU E 1 215 ? 131.889 164.593 96.624 1.00 0.30 215 GLU E CA 1
ATOM 11904 C C . GLU E 1 215 ? 132.080 163.992 95.230 1.00 0.12 215 GLU E C 1
ATOM 11905 O O . GLU E 1 215 ? 132.746 162.968 95.070 1.00 0.10 215 GLU E O 1
ATOM 11911 N N . ILE E 1 216 ? 131.496 164.646 94.220 1.00 0.10 216 ILE E N 1
ATOM 11912 C CA . ILE E 1 216 ? 131.482 164.181 92.832 1.00 0.05 216 ILE E CA 1
ATOM 11913 C C . ILE E 1 216 ? 132.000 165.296 91.922 1.00 0.06 216 ILE E C 1
ATOM 11914 O O . ILE E 1 216 ? 131.583 166.451 92.058 1.00 0.17 216 ILE E O 1
ATOM 11919 N N . GLU E 1 217 ? 132.888 164.946 90.983 1.00 0.07 217 GLU E N 1
ATOM 11920 C CA . GLU E 1 217 ? 133.561 165.915 90.121 1.00 0.12 217 GLU E CA 1
ATOM 11921 C C . GLU E 1 217 ? 133.984 165.262 88.803 1.00 0.21 217 GLU E C 1
ATOM 11922 O O . GLU E 1 217 ? 134.183 164.053 88.731 1.00 0.10 217 GLU E O 1
ATOM 11928 N N . SER E 1 218 ? 134.113 166.078 87.758 1.00 0.12 218 SER E N 1
ATOM 11929 C CA . SER E 1 218 ? 134.666 165.636 86.479 1.00 0.49 218 SER E CA 1
ATOM 11930 C C . SER E 1 218 ? 136.198 165.583 86.523 1.00 0.29 218 SER E C 1
ATOM 11931 O O . SER E 1 218 ? 136.846 166.471 87.077 1.00 0.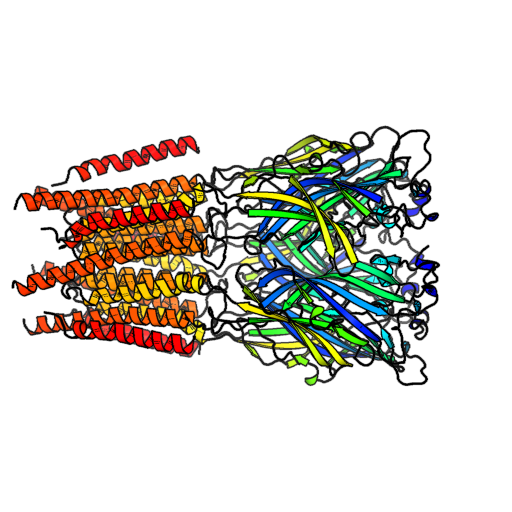29 218 SER E O 1
ATOM 11934 N N . TYR E 1 219 ? 136.781 164.534 85.931 1.00 0.47 219 TYR E N 1
ATOM 11935 C CA . TYR E 1 219 ? 138.237 164.392 85.983 1.00 0.45 219 TYR E CA 1
ATOM 11936 C C . TYR E 1 219 ? 138.943 165.354 85.025 1.00 0.64 219 TYR E C 1
ATOM 11937 O O . TYR E 1 219 ? 139.930 165.985 85.402 1.00 1.01 219 TYR E O 1
ATOM 11946 N N . ALA E 1 220 ? 138.474 165.468 83.784 1.00 0.58 220 ALA E N 1
ATOM 11947 C CA . ALA E 1 220 ? 139.256 166.114 82.740 1.00 2.10 220 ALA E CA 1
ATOM 11948 C C . ALA E 1 220 ? 138.634 167.357 82.108 1.00 3.00 220 ALA E C 1
ATOM 11949 O O . ALA E 1 220 ? 139.327 168.032 81.345 1.00 8.96 220 ALA E O 1
ATOM 11951 N N . TYR E 1 221 ? 137.378 167.692 82.384 1.00 2.65 221 TYR E N 1
ATOM 11952 C CA . TYR E 1 221 ? 136.702 168.804 81.713 1.00 2.54 221 TYR E CA 1
ATOM 11953 C C . TYR E 1 221 ? 136.448 169.945 82.693 1.00 2.51 221 TYR E C 1
ATOM 11954 O O . TYR E 1 221 ? 135.789 169.751 83.716 1.00 2.34 221 TYR E O 1
ATOM 11963 N N . THR E 1 222 ? 136.928 171.138 82.355 1.00 2.76 222 THR E N 1
ATOM 11964 C CA . THR E 1 222 ? 136.675 172.331 83.152 1.00 3.95 222 THR E CA 1
ATOM 11965 C C . THR E 1 222 ? 135.266 172.862 82.882 1.00 4.86 222 THR E C 1
ATOM 11966 O O . THR E 1 222 ? 134.559 172.402 81.987 1.00 8.21 222 THR E O 1
ATOM 11970 N N . GLU E 1 223 ? 134.867 173.863 83.665 1.00 6.81 223 GLU E N 1
ATOM 11971 C CA . GLU E 1 223 ? 133.534 174.442 83.547 1.00 10.86 223 GLU E CA 1
ATOM 11972 C C . GLU E 1 223 ? 133.301 175.139 82.211 1.00 12.68 223 GLU E C 1
ATOM 11973 O O . GLU E 1 223 ? 132.153 175.452 81.895 1.00 13.56 223 GLU E O 1
ATOM 11979 N N . ASP E 1 224 ? 134.347 175.402 81.433 1.00 14.55 224 ASP E N 1
ATOM 11980 C CA . ASP E 1 224 ? 134.157 175.970 80.106 1.00 14.42 224 ASP E CA 1
ATOM 11981 C C . ASP E 1 224 ? 133.694 174.930 79.089 1.00 13.37 224 ASP E C 1
ATOM 11982 O O . ASP E 1 224 ? 133.118 175.303 78.062 1.00 16.86 224 ASP E O 1
ATOM 11987 N N . ASP E 1 225 ? 133.935 173.649 79.349 1.00 10.94 225 ASP E N 1
ATOM 11988 C CA . ASP E 1 225 ? 133.544 172.579 78.446 1.00 11.32 225 ASP E CA 1
ATOM 11989 C C . ASP E 1 225 ? 132.372 171.742 78.946 1.00 11.27 225 ASP E C 1
ATOM 11990 O O . ASP E 1 225 ? 131.608 171.237 78.129 1.00 13.19 225 ASP E O 1
ATOM 11995 N N . LEU E 1 226 ? 132.211 171.576 80.259 1.00 10.61 226 LEU E N 1
ATOM 11996 C CA . LEU E 1 226 ? 131.158 170.737 80.823 1.00 5.55 226 LEU E CA 1
ATOM 11997 C C . LEU E 1 226 ? 130.586 171.423 82.055 1.00 8.01 226 LEU E C 1
ATOM 11998 O O . LEU E 1 226 ? 131.334 171.774 82.967 1.00 9.99 226 LEU E O 1
ATOM 12003 N N . MET E 1 227 ? 129.264 171.590 82.095 1.00 8.66 227 MET E N 1
ATOM 12004 C CA . MET E 1 227 ? 128.570 172.246 83.201 1.00 4.98 227 MET E CA 1
ATOM 12005 C C . MET E 1 227 ? 127.771 171.203 83.982 1.00 3.72 227 MET E C 1
ATOM 12006 O O . MET E 1 227 ? 126.756 170.696 83.497 1.00 8.96 227 MET E O 1
ATOM 12011 N N . LEU E 1 228 ? 128.212 170.904 85.199 1.00 2.19 228 LEU E N 1
ATOM 12012 C CA . LEU E 1 228 ? 127.641 169.851 86.033 1.00 1.73 228 LEU E CA 1
ATOM 12013 C C . LEU E 1 228 ? 126.746 170.455 87.115 1.00 1.49 228 LEU E C 1
ATOM 12014 O O . LEU E 1 228 ? 127.169 171.368 87.826 1.00 1.84 228 LEU E O 1
ATOM 12019 N N . TYR E 1 229 ? 125.520 169.935 87.250 1.00 1.16 229 TYR E N 1
ATOM 12020 C CA . TYR E 1 229 ? 124.541 170.488 88.187 1.00 1.04 229 TYR E CA 1
ATOM 12021 C C . TYR E 1 229 ? 123.574 169.400 88.662 1.00 1.19 229 TYR E C 1
ATOM 12022 O O . TYR E 1 229 ? 123.419 168.359 88.026 1.00 0.96 229 TYR E O 1
ATOM 12031 N N . TRP E 1 230 ? 122.899 169.668 89.784 1.00 1.04 230 TRP E N 1
ATOM 12032 C CA . TRP E 1 230 ? 121.842 168.789 90.288 1.00 1.56 230 TRP E CA 1
ATOM 12033 C C . TRP E 1 230 ? 120.588 168.975 89.441 1.00 3.00 230 TRP E C 1
ATOM 12034 O O . TRP E 1 230 ? 120.108 170.096 89.273 1.00 9.61 230 TRP E O 1
ATOM 12045 N N . LYS E 1 231 ? 120.041 167.869 88.930 1.00 3.55 231 LYS E N 1
ATOM 12046 C CA . LYS E 1 231 ? 118.980 167.964 87.930 1.00 5.99 231 LYS E CA 1
ATOM 12047 C C . LYS E 1 231 ? 117.710 168.615 88.487 1.00 9.95 231 LYS E C 1
ATOM 12048 O O . LYS E 1 231 ? 117.091 169.431 87.801 1.00 12.80 231 LYS E O 1
ATOM 12054 N N . LYS E 1 232 ? 117.312 168.275 89.707 1.00 9.22 232 LYS E N 1
ATOM 12055 C CA . LYS E 1 232 ? 116.075 168.797 90.282 1.00 10.93 232 LYS E CA 1
ATOM 12056 C C . LYS E 1 232 ? 116.316 169.448 91.643 1.00 12.77 232 LYS E C 1
ATOM 12057 O O . LYS E 1 232 ? 115.462 169.374 92.523 1.00 14.84 232 LYS E O 1
ATOM 12063 N N . GLY E 1 233 ? 117.475 170.079 91.838 1.00 9.98 233 GLY E N 1
ATOM 12064 C CA . GLY E 1 233 ? 117.762 170.738 93.107 1.00 8.78 233 GLY E CA 1
ATOM 12065 C C . GLY E 1 233 ? 117.831 169.746 94.259 1.00 13.21 233 GLY E C 1
ATOM 12066 O O . GLY E 1 233 ? 118.500 168.714 94.179 1.00 9.64 233 GLY E O 1
ATOM 12067 N N . ASN E 1 234 ? 117.135 170.058 95.353 1.00 13.77 234 ASN E N 1
ATOM 12068 C CA . ASN E 1 234 ? 117.126 169.195 96.529 1.00 14.76 234 ASN E CA 1
ATOM 12069 C C . ASN E 1 234 ? 116.255 167.959 96.354 1.00 16.11 234 ASN E C 1
ATOM 12070 O O . ASN E 1 234 ? 116.347 167.037 97.168 1.00 18.95 234 ASN E O 1
ATOM 12075 N N . ASP E 1 235 ? 115.439 167.902 95.308 1.00 13.70 235 ASP E N 1
ATOM 12076 C CA . ASP E 1 235 ? 114.647 166.716 95.016 1.00 12.64 235 ASP E CA 1
ATOM 12077 C C . ASP E 1 235 ? 115.442 165.647 94.277 1.00 11.84 235 ASP E C 1
ATOM 12078 O O . ASP E 1 235 ? 114.889 164.584 93.985 1.00 12.00 235 ASP E O 1
ATOM 12083 N N . SER E 1 236 ? 116.715 165.897 93.979 1.00 11.46 236 SER E N 1
ATOM 12084 C CA . SER E 1 236 ? 117.554 164.952 93.252 1.00 8.95 236 SER E CA 1
ATOM 12085 C C . SER E 1 236 ? 118.126 163.848 94.134 1.00 4.84 236 SER E C 1
ATOM 12086 O O . SER E 1 236 ? 118.732 162.918 93.601 1.00 6.76 236 SER E O 1
ATOM 12089 N N . LEU E 1 237 ? 117.958 163.922 95.448 1.00 3.08 237 LEU E N 1
ATOM 12090 C CA . LEU E 1 237 ? 118.537 162.966 96.385 1.00 3.07 237 LEU E CA 1
ATOM 12091 C C . LEU E 1 237 ? 117.425 162.169 97.067 1.00 3.30 237 LEU E C 1
ATOM 12092 O O . LEU E 1 237 ? 116.533 162.755 97.686 1.00 6.55 237 LEU E O 1
ATOM 12097 N N . LYS E 1 238 ? 117.493 160.841 96.971 1.00 2.94 238 LYS E N 1
ATOM 12098 C CA . LYS E 1 238 ? 116.573 159.941 97.656 1.00 3.35 238 LYS E CA 1
ATOM 12099 C C . LYS E 1 238 ? 117.362 158.954 98.506 1.00 3.06 238 LYS E C 1
ATOM 12100 O O . LYS E 1 238 ? 118.463 158.539 98.140 1.00 2.13 238 LYS E O 1
ATOM 12106 N N . THR E 1 239 ? 116.798 158.579 99.651 1.00 3.54 239 THR E N 1
ATOM 12107 C CA . THR E 1 239 ? 117.434 157.637 100.564 1.00 5.72 239 THR E CA 1
ATOM 12108 C C . THR E 1 239 ? 116.468 156.517 100.934 1.00 7.34 239 THR E C 1
ATOM 12109 O O . THR E 1 239 ? 115.256 156.719 101.001 1.00 11.80 239 THR E O 1
ATOM 12113 N N . ASP E 1 240 ? 117.025 155.336 101.186 1.00 5.42 240 ASP E N 1
ATOM 12114 C CA . ASP E 1 240 ? 116.231 154.160 101.522 1.00 9.94 240 ASP E CA 1
ATOM 12115 C C . ASP E 1 240 ? 115.572 154.311 102.892 1.00 16.88 240 ASP E C 1
ATOM 12116 O O . ASP E 1 240 ? 116.148 154.885 103.818 1.00 14.04 240 ASP E O 1
ATOM 12121 N N . GLU E 1 241 ? 114.351 153.787 103.015 1.00 12.51 241 GLU E N 1
ATOM 12122 C CA . GLU E 1 241 ? 113.574 153.948 104.241 1.00 17.82 241 GLU E CA 1
ATOM 12123 C C . GLU E 1 241 ? 114.187 153.236 105.441 1.00 20.13 241 GLU E C 1
ATOM 12124 O O . GLU E 1 241 ? 113.885 153.612 106.574 1.00 24.74 241 GLU E O 1
ATOM 12130 N N . ARG E 1 242 ? 115.034 152.234 105.230 1.00 19.29 242 ARG E N 1
ATOM 12131 C CA . ARG E 1 242 ? 115.568 151.420 106.314 1.00 19.18 242 ARG E CA 1
ATOM 12132 C C . ARG E 1 242 ? 117.079 151.577 106.471 1.00 13.65 242 ARG E C 1
ATOM 12133 O O . ARG E 1 242 ? 117.751 150.677 106.966 1.00 20.63 242 ARG E O 1
ATOM 12141 N N . ILE E 1 243 ? 117.628 152.723 106.073 1.00 10.62 243 ILE E N 1
ATOM 12142 C CA . ILE E 1 243 ? 119.060 152.961 106.213 1.00 12.12 243 ILE E CA 1
ATOM 12143 C C . ILE E 1 243 ? 119.414 153.123 107.687 1.00 12.91 243 ILE E C 1
ATOM 12144 O O . ILE E 1 243 ? 118.752 153.865 108.423 1.00 15.81 243 ILE E O 1
ATOM 12149 N N . SER E 1 244 ? 120.449 152.415 108.135 1.00 12.50 244 SER E N 1
ATOM 12150 C CA . SER E 1 244 ? 120.805 152.454 109.548 1.00 15.63 244 SER E CA 1
ATOM 12151 C C . SER E 1 244 ? 122.248 152.015 109.745 1.00 14.22 244 SER E C 1
ATOM 12152 O O . SER E 1 244 ? 122.831 151.318 108.916 1.00 12.57 244 SER E O 1
ATOM 12155 N N . LEU E 1 245 ? 122.804 152.417 110.883 1.00 16.39 245 LEU E N 1
ATOM 12156 C CA . LEU E 1 245 ? 124.111 151.980 111.357 1.00 12.10 245 LEU E CA 1
ATOM 12157 C C . LEU E 1 245 ? 123.942 151.439 112.768 1.00 13.53 245 LEU E C 1
ATOM 12158 O O . LEU E 1 245 ? 123.060 151.855 113.511 1.00 18.86 245 LEU E O 1
ATOM 12163 N N . SER E 1 246 ? 124.804 150.488 113.131 1.00 17.68 246 SER E N 1
ATOM 12164 C CA . SER E 1 246 ? 124.643 149.794 114.402 1.00 12.20 246 SER E CA 1
ATOM 12165 C C . SER E 1 246 ? 124.865 150.728 115.594 1.00 13.76 246 SER E C 1
ATOM 12166 O O . SER E 1 246 ? 124.072 150.733 116.540 1.00 16.05 246 SER E O 1
ATOM 12169 N N . GLN E 1 247 ? 125.934 151.522 115.576 1.00 10.80 247 GLN E N 1
ATOM 12170 C CA . GLN E 1 247 ? 126.295 152.335 116.733 1.00 12.01 247 GLN E CA 1
ATOM 12171 C C . GLN E 1 247 ? 125.996 153.832 116.585 1.00 7.66 247 GLN E C 1
ATOM 12172 O O . GLN E 1 247 ? 126.375 154.603 117.469 1.00 11.95 247 GLN E O 1
ATOM 12178 N N . PHE E 1 248 ? 125.340 154.274 115.507 1.00 5.41 248 PHE E N 1
ATOM 12179 C CA . PHE E 1 248 ? 125.075 155.697 115.304 1.00 4.49 248 PHE E CA 1
ATOM 12180 C C . PHE E 1 248 ? 123.625 155.944 114.893 1.00 6.06 248 PHE E C 1
ATOM 12181 O O . PHE E 1 248 ? 122.952 155.072 114.343 1.00 9.54 248 PHE E O 1
ATOM 12189 N N . LEU E 1 249 ? 123.156 157.162 115.156 1.00 6.38 249 LEU E N 1
ATOM 12190 C CA . LEU E 1 249 ? 121.924 157.689 114.579 1.00 5.12 249 LEU E CA 1
ATOM 12191 C C . LEU E 1 249 ? 122.263 158.633 113.427 1.00 5.72 249 LEU E C 1
ATOM 12192 O O . LEU E 1 249 ? 123.208 159.415 113.521 1.00 7.51 249 LEU E O 1
ATOM 12197 N N . ILE E 1 250 ? 121.485 158.565 112.347 1.00 5.25 250 ILE E N 1
ATOM 12198 C CA . ILE E 1 250 ? 121.756 159.297 111.109 1.00 6.06 250 ILE E CA 1
ATOM 12199 C C . ILE E 1 250 ? 120.632 160.300 110.867 1.00 7.92 250 ILE E C 1
ATOM 12200 O O . ILE E 1 250 ? 119.454 159.950 110.986 1.00 15.48 250 ILE E O 1
ATOM 12205 N N . GLN E 1 251 ? 120.990 161.537 110.514 1.00 7.26 251 GLN E N 1
ATOM 12206 C CA . GLN E 1 251 ? 119.989 162.577 110.305 1.00 9.91 251 GLN E CA 1
ATOM 12207 C C . GLN E 1 251 ? 120.478 163.621 109.302 1.00 5.95 251 GLN E C 1
ATOM 12208 O O . GLN E 1 251 ? 121.677 163.749 109.039 1.00 7.86 251 GLN E O 1
ATOM 12214 N N . GLU E 1 252 ? 119.517 164.358 108.732 1.00 9.42 252 GLU E N 1
ATOM 12215 C CA . GLU E 1 252 ? 119.742 165.596 107.989 1.00 11.32 252 GLU E CA 1
ATOM 12216 C C . GLU E 1 252 ? 120.547 165.410 106.700 1.00 5.09 252 GLU E C 1
ATOM 12217 O O . GLU E 1 252 ? 121.614 166.012 106.553 1.00 9.12 252 GLU E O 1
ATOM 12223 N N . PHE E 1 253 ? 120.030 164.630 105.750 1.00 4.28 253 PHE E N 1
ATOM 12224 C CA . PHE E 1 253 ? 120.590 164.548 104.403 1.00 2.24 253 PHE E CA 1
ATOM 12225 C C . PHE E 1 253 ? 120.212 165.790 103.597 1.00 2.02 253 PHE E C 1
ATOM 12226 O O . PHE E 1 253 ? 119.064 166.234 103.636 1.00 7.70 253 PHE E O 1
ATOM 12234 N N . HIS E 1 254 ? 121.185 166.356 102.875 1.00 2.31 254 HIS E N 1
ATOM 12235 C CA . HIS E 1 254 ? 120.933 167.459 101.950 1.00 2.45 254 HIS E CA 1
ATOM 12236 C C . HIS E 1 254 ? 122.117 167.602 100.993 1.00 1.40 254 HIS E C 1
ATOM 12237 O O . HIS E 1 254 ? 123.178 167.010 101.194 1.00 2.52 254 HIS E O 1
ATOM 12244 N N . THR E 1 255 ? 121.920 168.400 99.940 1.00 1.22 255 THR E N 1
ATOM 12245 C CA . THR E 1 255 ? 122.911 168.612 98.889 1.00 1.99 255 THR E CA 1
ATOM 12246 C C . THR E 1 255 ? 123.365 170.069 98.813 1.00 1.97 255 THR E C 1
ATOM 12247 O O . THR E 1 255 ? 122.618 170.983 99.167 1.00 6.17 255 THR E O 1
ATOM 12251 N N . THR E 1 256 ? 124.607 170.274 98.347 1.00 2.47 256 THR E N 1
ATOM 12252 C CA . THR E 1 256 ? 125.170 171.594 98.052 1.00 2.17 256 THR E CA 1
ATOM 12253 C C . THR E 1 256 ? 126.082 171.508 96.825 1.00 1.77 256 THR E C 1
ATOM 12254 O O . THR E 1 256 ? 126.367 170.423 96.317 1.00 2.80 256 THR E O 1
ATOM 12258 N N . THR E 1 257 ? 126.527 172.675 96.333 1.00 2.28 257 THR E N 1
ATOM 12259 C CA . THR E 1 257 ? 127.480 172.780 95.229 1.00 2.62 257 THR E CA 1
ATOM 12260 C C . THR E 1 257 ? 128.505 173.877 95.511 1.00 4.04 257 THR E C 1
ATOM 12261 O O . THR E 1 257 ? 128.210 174.851 96.208 1.00 9.69 257 THR E O 1
ATOM 12265 N N . LYS E 1 258 ? 129.702 173.737 94.933 1.00 3.65 258 LYS E N 1
ATOM 12266 C CA . LYS E 1 258 ? 130.767 174.723 95.102 1.00 4.07 258 LYS E CA 1
ATOM 12267 C C . LYS E 1 258 ? 131.814 174.573 93.998 1.00 4.42 258 LYS E C 1
ATOM 12268 O O . LYS E 1 258 ? 132.076 173.468 93.523 1.00 3.66 258 LYS E O 1
ATOM 12274 N N . LEU E 1 259 ? 132.437 175.691 93.627 1.00 3.08 259 LEU E N 1
ATOM 12275 C CA . LEU E 1 259 ? 133.485 175.712 92.610 1.00 3.22 259 LEU E CA 1
ATOM 12276 C C . LEU E 1 259 ? 134.862 175.493 93.231 1.00 3.37 259 LEU E C 1
ATOM 12277 O O . LEU E 1 259 ? 135.179 176.055 94.278 1.00 13.30 259 LEU E O 1
ATOM 12282 N N . ALA E 1 260 ? 135.680 174.672 92.573 1.00 2.41 260 ALA E N 1
ATOM 12283 C CA . ALA E 1 260 ? 137.029 174.350 93.025 1.00 3.83 260 ALA E CA 1
ATOM 12284 C C . ALA E 1 260 ? 138.056 174.763 91.978 1.00 4.34 260 ALA E C 1
ATOM 12285 O O . ALA E 1 260 ? 137.795 174.710 90.776 1.00 7.01 260 ALA E O 1
ATOM 12287 N N . PHE E 1 261 ? 139.240 175.157 92.440 1.00 5.49 261 PHE E N 1
ATOM 12288 C CA . PHE E 1 261 ? 140.302 175.657 91.573 1.00 4.83 261 PHE E CA 1
ATOM 12289 C C . PHE E 1 261 ? 141.531 174.755 91.641 1.00 4.01 261 PHE E C 1
ATOM 12290 O O . PHE E 1 261 ? 141.981 174.389 92.727 1.00 6.53 261 PHE E O 1
ATOM 12298 N N . TYR E 1 262 ? 142.066 174.404 90.478 1.00 3.33 262 TYR E N 1
ATOM 12299 C CA . TYR E 1 262 ? 143.320 173.671 90.353 1.00 4.90 262 TYR E CA 1
ATOM 12300 C C . TYR E 1 262 ? 144.297 174.523 89.557 1.00 7.91 262 TYR E C 1
ATOM 12301 O O . TYR E 1 262 ? 143.985 174.950 88.445 1.00 8.55 262 TYR E O 1
ATOM 12310 N N . SER E 1 263 ? 145.479 174.769 90.121 1.00 7.75 263 SER E N 1
ATOM 12311 C CA . SER E 1 263 ? 146.465 175.571 89.406 1.00 10.48 263 SER E CA 1
ATOM 12312 C C . SER E 1 263 ? 146.960 174.891 88.136 1.00 12.28 263 SER E C 1
ATOM 12313 O O . SER E 1 263 ? 147.416 175.578 87.223 1.00 15.93 263 SER E O 1
ATOM 12316 N N . SER E 1 264 ? 146.870 173.567 88.050 1.00 12.34 264 SER E N 1
ATOM 12317 C CA . SER E 1 264 ? 147.336 172.878 86.853 1.00 11.74 264 SER E CA 1
ATOM 12318 C C . SER E 1 264 ? 146.389 173.071 85.668 1.00 12.67 264 SER E C 1
ATOM 12319 O O . SER E 1 264 ? 146.843 173.159 84.523 1.00 16.62 264 SER E O 1
ATOM 12322 N N . THR E 1 265 ? 145.077 173.128 85.900 1.00 10.26 265 THR E N 1
ATOM 12323 C CA . THR E 1 265 ? 144.163 173.171 84.756 1.00 10.61 265 THR E CA 1
ATOM 12324 C C . THR E 1 265 ? 143.012 174.169 84.836 1.00 8.96 265 THR E C 1
ATOM 12325 O O . THR E 1 265 ? 142.495 174.537 83.779 1.00 14.82 265 THR E O 1
ATOM 12329 N N . GLY E 1 266 ? 142.567 174.620 86.004 1.00 8.61 266 GLY E N 1
ATOM 12330 C CA . GLY E 1 266 ? 141.506 175.613 86.018 1.00 5.83 266 GLY E CA 1
ATOM 12331 C C . GLY E 1 266 ? 140.383 175.323 86.998 1.00 4.08 266 GLY E C 1
ATOM 12332 O O . GLY E 1 266 ? 140.616 174.658 88.009 1.00 3.70 266 GLY E O 1
ATOM 12333 N N . TRP E 1 267 ? 139.181 175.837 86.730 1.00 4.34 267 TRP E N 1
ATOM 12334 C CA . TRP E 1 267 ? 138.030 175.775 87.632 1.00 4.31 267 TRP E CA 1
ATOM 12335 C C . TRP E 1 267 ? 137.102 174.613 87.284 1.00 2.00 267 TRP E C 1
ATOM 12336 O O . TRP E 1 267 ? 136.835 174.359 86.112 1.00 5.22 267 TRP E O 1
ATOM 12347 N N . TYR E 1 268 ? 136.593 173.925 88.315 1.00 1.78 268 TYR E N 1
ATOM 12348 C CA . TYR E 1 268 ? 135.705 172.776 88.160 1.00 1.65 268 TYR E CA 1
ATOM 12349 C C . TYR E 1 268 ? 134.505 172.889 89.100 1.00 1.78 268 TYR E C 1
ATOM 12350 O O . TYR E 1 268 ? 134.619 173.418 90.207 1.00 1.92 268 TYR E O 1
ATOM 12359 N N . ASN E 1 269 ? 133.358 172.358 88.657 1.00 1.64 269 ASN E N 1
ATOM 12360 C CA . ASN E 1 269 ? 132.166 172.248 89.503 1.00 1.67 269 ASN E CA 1
ATOM 12361 C C . ASN E 1 269 ? 132.224 170.994 90.371 1.00 0.88 269 ASN E C 1
ATOM 12362 O O . ASN E 1 269 ? 132.555 169.910 89.892 1.00 3.92 269 ASN E O 1
ATOM 12367 N N . ARG E 1 270 ? 131.864 171.135 91.647 1.00 0.84 270 ARG E N 1
ATOM 12368 C CA . ARG E 1 270 ? 131.854 170.025 92.598 1.00 0.58 270 ARG E CA 1
ATOM 12369 C C . ARG E 1 270 ? 130.499 169.931 93.307 1.00 0.75 270 ARG E C 1
ATOM 12370 O O . ARG E 1 270 ? 129.942 170.946 93.724 1.00 2.20 270 ARG E O 1
ATOM 12378 N N . LEU E 1 271 ? 129.974 168.710 93.441 1.00 0.46 271 LEU E N 1
ATOM 12379 C CA . LEU E 1 271 ? 128.699 168.442 94.103 1.00 0.52 271 LEU E CA 1
ATOM 12380 C C . LEU E 1 271 ? 128.912 167.683 95.413 1.00 0.49 271 LEU E C 1
ATOM 12381 O O . LEU E 1 271 ? 129.801 166.839 95.515 1.00 0.48 271 LEU E O 1
ATOM 12386 N N . TYR E 1 272 ? 128.062 167.963 96.412 1.00 0.35 272 TYR E N 1
ATOM 12387 C CA . TYR E 1 272 ? 128.209 167.421 97.765 1.00 0.66 272 TYR E CA 1
ATOM 12388 C C . TYR E 1 272 ? 126.926 166.760 98.269 1.00 0.87 272 TYR E C 1
ATOM 12389 O O . TYR E 1 272 ? 125.823 167.249 98.016 1.00 1.46 272 TYR E O 1
ATOM 12398 N N . ILE E 1 273 ? 127.087 165.671 99.024 1.00 0.95 273 ILE E N 1
ATOM 12399 C CA . ILE E 1 273 ? 126.018 165.018 99.782 1.00 1.64 273 ILE E CA 1
ATOM 12400 C C . ILE E 1 273 ? 126.421 165.023 101.257 1.00 1.54 273 ILE E C 1
ATOM 12401 O O . ILE E 1 273 ? 127.444 164.438 101.618 1.00 5.51 273 ILE E O 1
ATOM 12406 N N . ASN E 1 274 ? 125.607 165.655 102.114 1.00 1.19 274 ASN E N 1
ATOM 12407 C CA . ASN E 1 274 ? 125.955 165.894 103.518 1.00 1.54 274 ASN E CA 1
ATOM 12408 C C . ASN E 1 274 ? 124.998 165.180 104.473 1.00 1.82 274 ASN E C 1
ATOM 12409 O O . ASN E 1 274 ? 123.801 165.085 104.203 1.00 2.33 274 ASN E O 1
ATOM 12414 N N . PHE E 1 275 ? 125.522 164.703 105.612 1.00 1.01 275 PHE E N 1
ATOM 12415 C CA . PHE E 1 275 ? 124.712 164.090 106.671 1.00 1.93 275 PHE E CA 1
ATOM 12416 C C . PHE E 1 275 ? 125.461 164.153 108.006 1.00 1.55 275 PHE E C 1
ATOM 12417 O O . PHE E 1 275 ? 126.657 164.440 108.049 1.00 2.58 275 PHE E O 1
ATOM 12425 N N . THR E 1 276 ? 124.734 163.878 109.104 1.00 1.46 276 THR E N 1
ATOM 12426 C CA . THR E 1 276 ? 125.206 164.026 110.483 1.00 2.23 276 THR E CA 1
ATOM 12427 C C . THR E 1 276 ? 124.998 162.741 111.292 1.00 2.54 276 THR E C 1
ATOM 12428 O O . THR E 1 276 ? 124.030 162.010 111.082 1.00 7.00 276 THR E O 1
ATOM 12432 N N . LEU E 1 277 ? 125.910 162.473 112.237 1.00 2.28 277 LEU E N 1
ATOM 12433 C CA . LEU E 1 277 ? 125.882 161.274 113.079 1.00 3.09 277 LEU E CA 1
ATOM 12434 C C . LEU E 1 277 ? 125.876 161.624 114.571 1.00 5.01 277 LEU E C 1
ATOM 12435 O O . LEU E 1 277 ? 126.562 162.555 114.997 1.00 4.42 277 LEU E O 1
ATOM 12440 N N . ARG E 1 278 ? 125.128 160.849 115.370 1.00 4.17 278 ARG E N 1
ATOM 12441 C CA . ARG E 1 278 ? 125.064 161.000 116.829 1.00 4.77 278 ARG E CA 1
ATOM 12442 C C . ARG E 1 278 ? 125.048 159.634 117.517 1.00 3.82 278 ARG E C 1
ATOM 12443 O O . ARG E 1 278 ? 124.616 158.640 116.941 1.00 5.69 278 ARG E O 1
ATOM 12451 N N . ARG E 1 279 ? 125.485 159.606 118.783 1.00 2.94 279 ARG E N 1
ATOM 12452 C CA . ARG E 1 279 ? 125.535 158.389 119.598 1.00 2.41 279 ARG E CA 1
ATOM 12453 C C . ARG E 1 279 ? 124.322 158.273 120.529 1.00 2.76 279 ARG E C 1
ATOM 12454 O O . ARG E 1 279 ? 123.532 159.202 120.683 1.00 3.07 279 ARG E O 1
ATOM 12462 N N . HIS E 1 280 ? 124.189 157.101 121.161 1.00 2.80 280 HIS E N 1
ATOM 12463 C CA . HIS E 1 280 ? 123.165 156.836 122.181 1.00 4.43 280 HIS E CA 1
ATOM 12464 C C . HIS E 1 280 ? 123.737 157.174 123.558 1.00 3.61 280 HIS E C 1
ATOM 12465 O O . HIS E 1 280 ? 124.517 156.405 124.120 1.00 4.83 280 HIS E O 1
ATOM 12472 N N . ILE E 1 281 ? 123.320 158.303 124.131 1.00 4.15 281 ILE E N 1
ATOM 12473 C CA . ILE E 1 281 ? 123.976 158.824 125.332 1.00 7.41 281 ILE E CA 1
ATOM 12474 C C . ILE E 1 281 ? 123.715 157.940 126.557 1.00 4.05 281 ILE E C 1
ATOM 12475 O O . ILE E 1 281 ? 124.615 157.728 127.379 1.00 5.08 281 ILE E O 1
ATOM 12480 N N . PHE E 1 282 ? 122.492 157.422 126.708 1.00 4.18 282 PHE E N 1
ATOM 12481 C CA . PHE E 1 282 ? 122.124 156.733 127.946 1.00 5.55 282 PHE E CA 1
ATOM 12482 C C . PHE E 1 282 ? 122.918 155.449 128.158 1.00 4.52 282 PHE E C 1
ATOM 12483 O O . PHE E 1 282 ? 123.243 155.109 129.304 1.00 4.78 282 PHE E O 1
ATOM 12491 N N . PHE E 1 283 ? 123.244 154.737 127.079 1.00 2.10 283 PHE E N 1
ATOM 12492 C CA . PHE E 1 283 ? 124.089 153.554 127.194 1.00 2.13 283 PHE E CA 1
ATOM 12493 C C . PHE E 1 283 ? 125.435 153.909 127.824 1.00 2.60 283 PHE E C 1
ATOM 12494 O O . PHE E 1 283 ? 125.906 153.224 128.740 1.00 2.85 283 PHE E O 1
ATOM 12502 N N . PHE E 1 284 ? 126.064 154.986 127.348 1.00 2.12 284 PHE E N 1
ATOM 12503 C CA . PHE E 1 284 ? 127.367 155.371 127.886 1.00 2.41 284 PHE E CA 1
ATOM 12504 C C . PHE E 1 284 ? 127.248 155.893 129.314 1.00 3.27 284 PHE E C 1
ATOM 12505 O O . PHE E 1 284 ? 128.119 155.610 130.146 1.00 5.88 284 PHE E O 1
ATOM 12513 N N . LEU E 1 285 ? 126.179 156.625 129.629 1.00 2.38 285 LEU E N 1
ATOM 12514 C CA . LEU E 1 285 ? 125.996 157.080 131.005 1.00 3.54 285 LEU E CA 1
ATOM 12515 C C . LEU E 1 285 ? 125.930 155.893 131.957 1.00 2.88 285 LEU E C 1
ATOM 12516 O O . LEU E 1 285 ? 126.698 155.822 132.926 1.00 3.26 285 LEU E O 1
ATOM 12521 N N . LEU E 1 286 ? 125.079 154.912 131.639 1.00 3.32 286 LEU E N 1
ATOM 12522 C CA . LEU E 1 286 ? 124.920 153.741 132.496 1.00 3.13 286 LEU E CA 1
ATOM 12523 C C . LEU E 1 286 ? 126.201 152.920 132.585 1.00 3.55 286 LEU E C 1
ATOM 12524 O O . LEU E 1 286 ? 126.536 152.406 133.654 1.00 3.33 286 LEU E O 1
ATOM 12529 N N . GLN E 1 287 ? 126.922 152.768 131.473 1.00 3.30 287 GLN E N 1
ATOM 12530 C CA . GLN E 1 287 ? 128.093 151.897 131.475 1.00 5.20 287 GLN E CA 1
ATOM 12531 C C . GLN E 1 287 ? 129.312 152.535 132.136 1.00 5.64 287 GLN E C 1
ATOM 12532 O O . GLN E 1 287 ? 130.151 151.819 132.685 1.00 8.51 287 GLN E O 1
ATOM 12538 N N . THR E 1 288 ? 129.450 153.858 132.092 1.00 4.73 288 THR E N 1
ATOM 12539 C CA . THR E 1 288 ? 130.676 154.473 132.583 1.00 3.56 288 THR E CA 1
ATOM 12540 C C . THR E 1 288 ? 130.461 155.380 133.783 1.00 4.81 288 THR E C 1
ATOM 12541 O O . THR E 1 288 ? 131.135 155.205 134.802 1.00 4.96 288 THR E O 1
ATOM 12545 N N . TYR E 1 289 ? 129.555 156.358 133.691 1.00 3.82 289 TYR E N 1
ATOM 12546 C CA . TYR E 1 289 ? 129.500 157.383 134.725 1.00 2.18 289 TYR E CA 1
ATOM 12547 C C . TYR E 1 289 ? 128.893 156.842 136.017 1.00 1.21 289 TYR E C 1
ATOM 12548 O O . TYR E 1 289 ? 129.272 157.286 137.103 1.00 1.91 289 TYR E O 1
ATOM 12557 N N . PHE E 1 290 ? 127.951 155.898 135.908 1.00 1.06 290 PHE E N 1
ATOM 12558 C CA . PHE E 1 290 ? 127.252 155.351 137.071 1.00 1.31 290 PHE E CA 1
ATOM 12559 C C . PHE E 1 290 ? 128.179 154.616 138.039 1.00 1.12 290 PHE E C 1
ATOM 12560 O O . PHE E 1 290 ? 128.213 154.977 139.230 1.00 0.94 290 PHE E O 1
ATOM 12568 N N . PRO E 1 291 ? 128.952 153.602 137.616 1.00 1.53 291 PRO E N 1
ATOM 12569 C CA . PRO E 1 291 ? 129.813 152.886 138.584 1.00 1.47 291 PRO E CA 1
ATOM 12570 C C . PRO E 1 291 ? 130.846 153.762 139.277 1.00 0.68 291 PRO E C 1
ATOM 12571 O O . PRO E 1 291 ? 131.127 153.553 140.462 1.00 0.71 291 PRO E O 1
ATOM 12575 N N . ALA E 1 292 ? 131.434 154.727 138.563 1.00 0.82 292 ALA E N 1
ATOM 12576 C CA . ALA E 1 292 ? 132.451 155.581 139.171 1.00 0.88 292 ALA E CA 1
ATOM 12577 C C . ALA E 1 292 ? 131.857 156.445 140.281 1.00 0.77 292 ALA E C 1
ATOM 12578 O O . ALA E 1 292 ? 132.447 156.568 141.363 1.00 0.98 292 ALA E O 1
ATOM 12580 N N . THR E 1 293 ? 130.678 157.020 140.041 1.00 0.49 293 THR E N 1
ATOM 12581 C CA . THR E 1 293 ? 129.992 157.784 141.082 1.00 0.86 293 THR E CA 1
ATOM 12582 C C . THR E 1 293 ? 129.636 156.896 142.271 1.00 0.64 293 THR E C 1
ATOM 12583 O O . THR E 1 293 ? 129.778 157.311 143.427 1.00 1.01 293 THR E O 1
ATOM 12587 N N . LEU E 1 294 ? 129.189 155.661 142.004 1.00 0.70 294 LEU E N 1
ATOM 12588 C CA . LEU E 1 294 ? 128.865 154.750 143.101 1.00 0.78 294 LEU E CA 1
ATOM 12589 C C . LEU E 1 294 ? 130.095 154.430 143.950 1.00 0.60 294 LEU E C 1
ATOM 12590 O O . LEU E 1 294 ? 130.010 154.389 145.180 1.00 0.68 294 LEU E O 1
ATOM 12595 N N . MET E 1 295 ? 131.249 154.214 143.319 1.00 0.37 295 MET E N 1
ATOM 12596 C CA . MET E 1 295 ? 132.450 153.906 144.097 1.00 0.69 295 MET E CA 1
ATOM 12597 C C . MET E 1 295 ? 132.937 155.116 144.899 1.00 0.61 295 MET E C 1
ATOM 12598 O O . MET E 1 295 ? 133.403 154.967 146.039 1.00 0.90 295 MET E O 1
ATOM 12603 N N . VAL E 1 296 ? 132.819 156.322 144.337 1.00 0.39 296 VAL E N 1
ATOM 12604 C CA . VAL E 1 296 ? 133.163 157.518 145.106 1.00 0.39 296 VAL E CA 1
ATOM 12605 C C . VAL E 1 296 ? 132.250 157.648 146.327 1.00 0.64 296 VAL E C 1
ATOM 12606 O O . VAL E 1 296 ? 132.713 157.951 147.433 1.00 0.69 296 VAL E O 1
ATOM 12610 N N . MET E 1 297 ? 130.951 157.399 146.158 1.00 0.68 297 MET E N 1
ATOM 12611 C CA . MET E 1 297 ? 130.045 157.457 147.305 1.00 1.34 297 MET E CA 1
ATOM 12612 C C . MET E 1 297 ? 130.365 156.363 148.325 1.00 1.32 297 MET E C 1
ATOM 12613 O O . MET E 1 297 ? 130.225 156.585 149.529 1.00 1.35 297 MET E O 1
ATOM 12618 N N . LEU E 1 298 ? 130.793 155.191 147.860 1.00 0.90 298 LEU E N 1
ATOM 12619 C CA . LEU E 1 298 ? 131.151 154.112 148.768 1.00 0.94 298 LEU E CA 1
ATOM 12620 C C . LEU E 1 298 ? 132.376 154.462 149.609 1.00 1.68 298 LEU E C 1
ATOM 12621 O O . LEU E 1 298 ? 132.467 154.040 150.766 1.00 1.69 298 LEU E O 1
ATOM 12626 N N . SER E 1 299 ? 133.331 155.207 149.048 1.00 0.91 299 SER E N 1
ATOM 12627 C CA . SER E 1 299 ? 134.513 155.560 149.828 1.00 1.51 299 SER E CA 1
ATOM 12628 C C . SER E 1 299 ? 134.192 156.485 151.004 1.00 1.57 299 SER E C 1
ATOM 12629 O O . SER E 1 299 ? 134.989 156.575 151.935 1.00 2.98 299 SER E O 1
ATOM 12632 N N . TRP E 1 300 ? 133.036 157.144 151.005 1.00 0.99 300 TRP E N 1
ATOM 12633 C CA . TRP E 1 300 ? 132.681 158.054 152.092 1.00 1.95 300 TRP E CA 1
ATOM 12634 C C . TRP E 1 300 ? 132.149 157.333 153.330 1.00 3.15 300 TRP E C 1
ATOM 12635 O O . TRP E 1 300 ? 132.002 157.970 154.374 1.00 8.07 300 TRP E O 1
ATOM 12646 N N . VAL E 1 301 ? 131.871 156.028 153.238 1.00 3.05 301 VAL E N 1
ATOM 12647 C CA . VAL E 1 301 ? 131.314 155.278 154.363 1.00 3.50 301 VAL E CA 1
ATOM 12648 C C . VAL E 1 301 ? 132.302 155.227 155.520 1.00 4.19 301 VAL E C 1
ATOM 12649 O O . VAL E 1 301 ? 131.898 155.234 156.690 1.00 5.27 301 VAL E O 1
ATOM 12653 N N . SER E 1 302 ? 133.601 155.173 155.219 1.00 2.68 302 SER E N 1
ATOM 12654 C CA . SER E 1 302 ? 134.607 155.059 156.266 1.00 6.17 302 SER E CA 1
ATOM 12655 C C . SER E 1 302 ? 134.588 156.231 157.243 1.00 4.86 302 SER E C 1
ATOM 12656 O O . SER E 1 302 ? 135.069 156.082 158.364 1.00 7.89 302 SER E O 1
ATOM 12659 N N . PHE E 1 303 ? 134.038 157.384 156.851 1.00 3.95 303 PHE E N 1
ATOM 12660 C CA . PHE E 1 303 ? 134.016 158.534 157.749 1.00 4.07 303 PHE E CA 1
ATOM 12661 C C . PHE E 1 303 ? 133.070 158.330 158.928 1.00 5.21 303 PHE E C 1
ATOM 12662 O O . PHE E 1 303 ? 133.166 159.066 159.913 1.00 11.40 303 PHE E O 1
ATOM 12670 N N . TRP E 1 304 ? 132.162 157.359 158.851 1.00 3.88 304 TRP E N 1
ATOM 12671 C CA . TRP E 1 304 ? 131.203 157.083 159.911 1.00 8.12 304 TRP E CA 1
ATOM 12672 C C . TRP E 1 304 ? 131.556 155.849 160.740 1.00 9.27 304 TRP E C 1
ATOM 12673 O O . TRP E 1 304 ? 130.777 155.467 161.613 1.00 14.97 304 TRP E O 1
ATOM 12684 N N . ILE E 1 305 ? 132.702 155.224 160.497 1.00 7.66 305 ILE E N 1
ATOM 12685 C CA . ILE E 1 305 ? 133.136 154.016 161.199 1.00 9.64 305 ILE E CA 1
ATOM 12686 C C . ILE E 1 305 ? 134.065 154.409 162.339 1.00 12.62 305 ILE E C 1
ATOM 12687 O O . ILE E 1 305 ? 134.846 155.356 162.221 1.00 9.11 305 ILE E O 1
ATOM 12692 N N . ASP E 1 306 ? 133.965 153.684 163.454 1.00 16.54 306 ASP E N 1
ATOM 12693 C CA . ASP E 1 306 ? 134.794 153.912 164.639 1.00 12.79 306 ASP E CA 1
ATOM 12694 C C . ASP E 1 306 ? 136.279 153.931 164.291 1.00 13.03 306 ASP E C 1
ATOM 12695 O O . ASP E 1 306 ? 136.798 152.991 163.686 1.00 19.03 306 ASP E O 1
ATOM 12700 N N . ARG E 1 307 ? 136.966 155.005 164.691 1.00 14.82 307 ARG E N 1
ATOM 12701 C CA . ARG E 1 307 ? 138.382 155.162 164.364 1.00 16.09 307 ARG E CA 1
ATOM 12702 C C . ARG E 1 307 ? 139.281 154.153 165.069 1.00 19.82 307 ARG E C 1
ATOM 12703 O O . ARG E 1 307 ? 140.446 154.011 164.688 1.00 20.49 307 ARG E O 1
ATOM 12711 N N . ARG E 1 308 ? 138.790 153.480 166.103 1.00 18.45 308 ARG E N 1
ATOM 12712 C CA . ARG E 1 308 ? 139.571 152.463 166.790 1.00 16.00 308 ARG E CA 1
ATOM 12713 C C . ARG E 1 308 ? 139.609 151.138 166.041 1.00 15.00 308 ARG E C 1
ATOM 12714 O O . ARG E 1 308 ? 140.443 150.291 166.367 1.00 14.72 308 ARG E O 1
ATOM 12722 N N . ALA E 1 309 ? 138.749 150.948 165.044 1.00 16.15 309 ALA E N 1
ATOM 12723 C CA . ALA E 1 309 ? 138.714 149.711 164.261 1.00 13.99 309 ALA E CA 1
ATOM 12724 C C . ALA E 1 309 ? 139.645 149.824 163.048 1.00 17.77 309 ALA E C 1
ATOM 12725 O O . ALA E 1 309 ? 139.223 149.909 161.897 1.00 18.44 309 ALA E O 1
ATOM 12727 N N . VAL E 1 310 ? 140.953 149.807 163.337 1.00 8.40 310 VAL E N 1
ATOM 12728 C CA . VAL E 1 310 ? 141.963 149.889 162.271 1.00 8.56 310 VAL E CA 1
ATOM 12729 C C . VAL E 1 310 ? 141.865 148.727 161.283 1.00 8.99 310 VAL E C 1
ATOM 12730 O O . VAL E 1 310 ? 141.878 148.978 160.062 1.00 14.19 310 VAL E O 1
ATOM 12734 N N . PRO E 1 311 ? 141.774 147.460 161.717 1.00 10.09 311 PRO E N 1
ATOM 12735 C CA . PRO E 1 311 ? 141.689 146.353 160.749 1.00 11.31 311 PRO E CA 1
ATOM 12736 C C . PRO E 1 311 ? 140.421 146.364 159.909 1.00 13.58 311 PRO E C 1
ATOM 12737 O O . PRO E 1 311 ? 140.302 145.535 159.004 1.00 17.65 311 PRO E O 1
ATOM 12741 N N . ALA E 1 312 ? 139.465 147.238 160.194 1.00 11.60 312 ALA E N 1
ATOM 12742 C CA . ALA E 1 312 ? 138.331 147.448 159.308 1.00 16.39 312 ALA E CA 1
ATOM 12743 C C . ALA E 1 312 ? 138.509 148.664 158.404 1.00 14.26 312 ALA E C 1
ATOM 12744 O O . ALA E 1 312 ? 138.136 148.609 157.232 1.00 16.99 312 ALA E O 1
ATOM 12746 N N . ARG E 1 313 ? 139.097 149.750 158.916 1.00 7.51 313 ARG E N 1
ATOM 12747 C CA . ARG E 1 313 ? 139.224 150.972 158.120 1.00 9.17 313 ARG E CA 1
ATOM 12748 C C . ARG E 1 313 ? 140.249 150.818 156.996 1.00 6.70 313 ARG E C 1
ATOM 12749 O O . ARG E 1 313 ? 140.005 151.276 155.876 1.00 9.73 313 ARG E O 1
ATOM 12757 N N . VAL E 1 314 ? 141.393 150.193 157.262 1.00 10.61 314 VAL E N 1
ATOM 12758 C CA . VAL E 1 314 ? 142.455 150.156 156.244 1.00 10.88 314 VAL E CA 1
ATOM 12759 C C . VAL E 1 314 ? 142.085 149.300 155.026 1.00 8.76 314 VAL E C 1
ATOM 12760 O O . VAL E 1 314 ? 142.158 149.793 153.874 1.00 1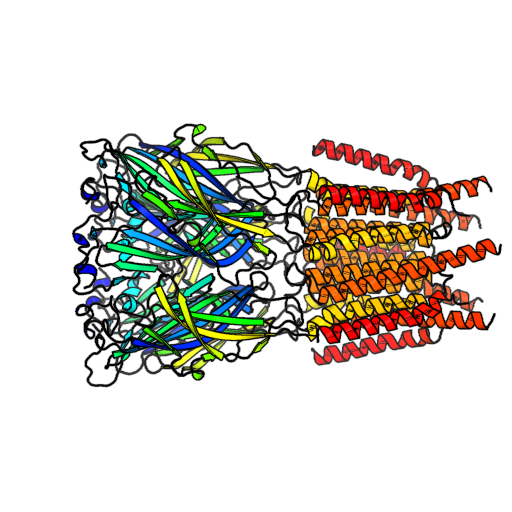2.86 314 VAL E O 1
ATOM 12764 N N . PRO E 1 315 ? 141.706 148.025 155.208 1.00 9.60 315 PRO E N 1
ATOM 12765 C CA . PRO E 1 315 ? 141.399 147.192 154.031 1.00 6.64 315 PRO E CA 1
ATOM 12766 C C . PRO E 1 315 ? 140.286 147.747 153.171 1.00 8.47 315 PRO E C 1
ATOM 12767 O O . PRO E 1 315 ? 140.314 147.559 151.952 1.00 11.08 315 PRO E O 1
ATOM 12771 N N . LEU E 1 316 ? 139.319 148.437 153.770 1.00 8.55 316 LEU E N 1
ATOM 12772 C CA . LEU E 1 316 ? 138.228 149.018 153.004 1.00 7.56 316 LEU E CA 1
ATOM 12773 C C . LEU E 1 316 ? 138.741 150.043 151.991 1.00 5.67 316 LEU E C 1
ATOM 12774 O O . LEU E 1 316 ? 138.383 150.000 150.807 1.00 5.13 316 LEU E O 1
ATOM 12779 N N . GLY E 1 317 ? 139.603 150.959 152.440 1.00 3.97 317 GLY E N 1
ATOM 12780 C CA . GLY E 1 317 ? 140.162 151.948 151.529 1.00 3.19 317 GLY E CA 1
ATOM 12781 C C . GLY E 1 317 ? 141.000 151.333 150.425 1.00 2.17 317 GLY E C 1
ATOM 12782 O O . GLY E 1 317 ? 140.848 151.680 149.245 1.00 1.60 317 GLY E O 1
ATOM 12783 N N . ILE E 1 318 ? 141.893 150.402 150.787 1.00 2.37 318 ILE E N 1
ATOM 12784 C CA . ILE E 1 318 ? 142.758 149.844 149.744 1.00 2.93 318 ILE E CA 1
ATOM 12785 C C . ILE E 1 318 ? 141.943 149.027 148.733 1.00 1.71 318 ILE E C 1
ATOM 12786 O O . ILE E 1 318 ? 142.212 149.058 147.524 1.00 1.47 318 ILE E O 1
ATOM 12791 N N . THR E 1 319 ? 140.908 148.318 149.199 1.00 0.98 319 THR E N 1
ATOM 12792 C CA . THR E 1 319 ? 140.082 147.546 148.272 1.00 1.37 319 THR E CA 1
ATOM 12793 C C . THR E 1 319 ? 139.248 148.448 147.372 1.00 0.45 319 THR E C 1
ATOM 12794 O O . THR E 1 319 ? 139.020 148.107 146.206 1.00 0.26 319 THR E O 1
ATOM 12798 N N . THR E 1 320 ? 138.789 149.595 147.890 1.00 0.55 320 THR E N 1
ATOM 12799 C CA . THR E 1 320 ? 138.083 150.556 147.045 1.00 0.47 320 THR E CA 1
ATOM 12800 C C . THR E 1 320 ? 138.993 151.075 145.931 1.00 0.20 320 THR E C 1
ATOM 12801 O O . THR E 1 320 ? 138.562 151.216 144.776 1.00 0.09 320 THR E O 1
ATOM 12805 N N . VAL E 1 321 ? 140.262 151.349 146.262 1.00 0.16 321 VAL E N 1
ATOM 12806 C CA . VAL E 1 321 ? 141.215 151.778 145.231 1.00 0.10 321 VAL E CA 1
ATOM 12807 C C . VAL E 1 321 ? 141.388 150.692 144.164 1.00 0.08 321 VAL E C 1
ATOM 12808 O O . VAL E 1 321 ? 141.383 150.977 142.957 1.00 0.06 321 VAL E O 1
ATOM 12812 N N . LEU E 1 322 ? 141.533 149.430 144.590 1.00 0.08 322 LEU E N 1
ATOM 12813 C CA . LEU E 1 322 ? 141.671 148.337 143.621 1.00 0.09 322 LEU E CA 1
ATOM 12814 C C . LEU E 1 322 ? 140.445 148.232 142.705 1.00 0.11 322 LEU E C 1
ATOM 12815 O O . LEU E 1 322 ? 140.578 148.053 141.485 1.00 0.13 322 LEU E O 1
ATOM 12820 N N . THR E 1 323 ? 139.243 148.353 143.279 1.00 0.08 323 THR E N 1
ATOM 12821 C CA . THR E 1 323 ? 138.025 148.256 142.480 1.00 0.22 323 THR E CA 1
ATOM 12822 C C . THR E 1 323 ? 137.946 149.367 141.432 1.00 0.25 323 THR E C 1
ATOM 12823 O O . THR E 1 323 ? 137.615 149.109 140.266 1.00 0.34 323 THR E O 1
ATOM 12827 N N . MET E 1 324 ? 138.261 150.604 141.830 1.00 0.17 324 MET E N 1
ATOM 12828 C CA . MET E 1 324 ? 138.231 151.713 140.876 1.00 0.30 324 MET E CA 1
ATOM 12829 C C . MET E 1 324 ? 139.244 151.508 139.753 1.00 0.42 324 MET E C 1
ATOM 12830 O O . MET E 1 324 ? 138.966 151.813 138.584 1.00 0.61 324 MET E O 1
ATOM 12835 N N . SER E 1 325 ? 140.429 150.987 140.090 1.00 0.31 325 SER E N 1
ATOM 12836 C CA . SER E 1 325 ? 141.427 150.722 139.058 1.00 0.44 325 SER E CA 1
ATOM 12837 C C . SER E 1 325 ? 140.933 149.683 138.051 1.00 0.61 325 SER E C 1
ATOM 12838 O O . SER E 1 325 ? 141.109 149.853 136.835 1.00 0.84 325 SER E O 1
ATOM 12841 N N . THR E 1 326 ? 140.303 148.603 138.534 1.00 0.55 326 THR E N 1
ATOM 12842 C CA . THR E 1 326 ? 139.805 147.588 137.603 1.00 0.71 326 THR E CA 1
ATOM 12843 C C . THR E 1 326 ? 138.690 148.145 136.720 1.00 0.88 326 THR E C 1
ATOM 12844 O O . THR E 1 326 ? 138.606 147.809 135.532 1.00 1.14 326 THR E O 1
ATOM 12848 N N . ILE E 1 327 ? 137.848 149.023 137.272 1.00 0.76 327 ILE E N 1
ATOM 12849 C CA . ILE E 1 327 ? 136.803 149.647 136.458 1.00 1.02 327 ILE E CA 1
ATOM 12850 C C . ILE E 1 327 ? 137.417 150.479 135.333 1.00 0.95 327 ILE E C 1
ATOM 12851 O O . ILE E 1 327 ? 137.000 150.386 134.171 1.00 1.33 327 ILE E O 1
ATOM 12856 N N . ILE E 1 328 ? 138.422 151.299 135.658 1.00 0.93 328 ILE E N 1
ATOM 12857 C CA . ILE E 1 328 ? 139.026 152.158 134.635 1.00 1.19 328 ILE E CA 1
ATOM 12858 C C . ILE E 1 328 ? 139.701 151.320 133.546 1.00 2.64 328 ILE E C 1
ATOM 12859 O O . ILE E 1 328 ? 139.583 151.622 132.353 1.00 2.83 328 ILE E O 1
ATOM 12864 N N . THR E 1 329 ? 140.416 150.261 133.938 1.00 1.62 329 THR E N 1
ATOM 12865 C CA . THR E 1 329 ? 141.044 149.399 132.932 1.00 3.08 329 THR E CA 1
ATOM 12866 C C . THR E 1 329 ? 139.999 148.768 132.014 1.00 3.24 329 THR E C 1
ATOM 12867 O O . THR E 1 329 ? 140.166 148.745 130.783 1.00 4.91 329 THR E O 1
ATOM 12871 N N . GLY E 1 330 ? 138.904 148.266 132.593 1.00 2.26 330 GLY E N 1
ATOM 12872 C CA . GLY E 1 330 ? 137.857 147.685 131.773 1.00 2.79 330 GLY E CA 1
ATOM 12873 C C . GLY E 1 330 ? 137.233 148.679 130.812 1.00 7.33 330 GLY E C 1
ATOM 12874 O O . GLY E 1 330 ? 136.952 148.347 129.657 1.00 10.24 330 GLY E O 1
ATOM 12875 N N . VAL E 1 331 ? 137.016 149.914 131.269 1.00 5.45 331 VAL E N 1
ATOM 12876 C CA . VAL E 1 331 ? 136.433 150.932 130.401 1.00 6.64 331 VAL E CA 1
ATOM 12877 C C . VAL E 1 331 ? 137.390 151.275 129.262 1.00 10.32 331 VAL E C 1
ATOM 12878 O O . VAL E 1 331 ? 136.965 151.416 128.111 1.00 11.68 331 VAL E O 1
ATOM 12882 N N . ASN E 1 332 ? 138.681 151.406 129.562 1.00 6.39 332 ASN E N 1
ATOM 12883 C CA . ASN E 1 332 ? 139.653 151.682 128.506 1.00 7.37 332 ASN E CA 1
ATOM 12884 C C . ASN E 1 332 ? 139.662 150.575 127.462 1.00 13.12 332 ASN E C 1
ATOM 12885 O O . ASN E 1 332 ? 139.864 150.839 126.273 1.00 13.19 332 ASN E O 1
ATOM 12890 N N . ALA E 1 333 ? 139.464 149.327 127.886 1.00 11.18 333 ALA E N 1
ATOM 12891 C CA . ALA E 1 333 ? 139.541 148.227 126.931 1.00 14.35 333 ALA E CA 1
ATOM 12892 C C . ALA E 1 333 ? 138.404 148.233 125.905 1.00 14.71 333 ALA E C 1
ATOM 12893 O O . ALA E 1 333 ? 138.526 147.567 124.874 1.00 19.69 333 ALA E O 1
ATOM 12895 N N . SER E 1 334 ? 137.310 148.958 126.146 1.00 16.03 334 SER E N 1
ATOM 12896 C CA . SER E 1 334 ? 136.124 148.863 125.297 1.00 16.05 334 SER E CA 1
ATOM 12897 C C . SER E 1 334 ? 135.877 150.081 124.413 1.00 17.41 334 SER E C 1
ATOM 12898 O O . SER E 1 334 ? 134.908 150.081 123.653 1.00 21.07 334 SER E O 1
ATOM 12901 N N . MET E 1 335 ? 136.693 151.108 124.489 1.00 17.85 335 MET E N 1
ATOM 12902 C CA . MET E 1 335 ? 136.512 152.275 123.637 1.00 18.01 335 MET E CA 1
ATOM 12903 C C . MET E 1 335 ? 137.413 152.179 122.412 1.00 20.75 335 MET E C 1
ATOM 12904 O O . MET E 1 335 ? 138.385 151.421 122.407 1.00 20.06 335 MET E O 1
ATOM 12909 N N . PRO E 1 336 ? 137.109 152.917 121.340 1.00 25.75 336 PRO E N 1
ATOM 12910 C CA . PRO E 1 336 ? 138.005 152.923 120.174 1.00 19.36 336 PRO E CA 1
ATOM 12911 C C . PRO E 1 336 ? 139.381 153.461 120.538 1.00 16.21 336 PRO E C 1
ATOM 12912 O O . PRO E 1 336 ? 139.515 154.400 121.323 1.00 23.59 336 PRO E O 1
ATOM 12916 N N . ARG E 1 337 ? 140.414 152.867 119.940 1.00 16.97 337 ARG E N 1
ATOM 12917 C CA . ARG E 1 337 ? 141.804 153.140 120.312 1.00 17.18 337 ARG E CA 1
ATOM 12918 C C . ARG E 1 337 ? 142.243 154.478 119.718 1.00 15.51 337 ARG E C 1
ATOM 12919 O O . ARG E 1 337 ? 142.937 154.552 118.705 1.00 19.17 337 ARG E O 1
ATOM 12927 N N . VAL E 1 338 ? 141.823 155.557 120.370 1.00 14.54 338 VAL E N 1
ATOM 12928 C CA . VAL E 1 338 ? 142.196 156.918 120.003 1.00 13.73 338 VAL E CA 1
ATOM 12929 C C . VAL E 1 338 ? 143.067 157.479 121.126 1.00 11.32 338 VAL E C 1
ATOM 12930 O O . VAL E 1 338 ? 142.619 157.588 122.272 1.00 16.36 338 VAL E O 1
ATOM 12934 N N . SER E 1 339 ? 144.303 157.832 120.800 1.00 4.64 339 SER E N 1
ATOM 12935 C CA . SER E 1 339 ? 145.318 158.157 121.813 1.00 4.41 339 SER E CA 1
ATOM 12936 C C . SER E 1 339 ? 145.422 159.664 122.041 1.00 2.42 339 SER E C 1
ATOM 12937 O O . SER E 1 339 ? 146.453 160.273 121.796 1.00 2.88 339 SER E O 1
ATOM 12940 N N . TYR E 1 340 ? 144.351 160.262 122.548 1.00 1.97 340 TYR E N 1
ATOM 12941 C CA . TYR E 1 340 ? 144.419 161.605 123.116 1.00 1.35 340 TYR E CA 1
ATOM 12942 C C . TYR E 1 340 ? 143.256 161.776 124.089 1.00 0.85 340 TYR E C 1
ATOM 12943 O O . TYR E 1 340 ? 142.344 160.954 124.143 1.00 1.63 340 TYR E O 1
ATOM 12952 N N . ILE E 1 341 ? 143.306 162.858 124.855 1.00 0.59 341 ILE E N 1
ATOM 12953 C CA . ILE E 1 341 ? 142.474 163.016 126.046 1.00 1.06 341 ILE E CA 1
ATOM 12954 C C . ILE E 1 341 ? 141.034 163.336 125.651 1.00 1.14 341 ILE E C 1
ATOM 12955 O O . ILE E 1 341 ? 140.777 164.240 124.852 1.00 1.12 341 ILE E O 1
ATOM 12960 N N . LYS E 1 342 ? 140.090 162.593 126.224 1.00 0.78 342 LYS E N 1
ATOM 12961 C CA . LYS E 1 342 ? 138.658 162.778 126.026 1.00 2.24 342 LYS E CA 1
ATOM 12962 C C . LYS E 1 342 ? 137.971 163.097 127.352 1.00 0.68 342 LYS E C 1
ATOM 12963 O O . LYS E 1 342 ? 138.523 162.884 128.430 1.00 0.61 342 LYS E O 1
ATOM 12969 N N . ALA E 1 343 ? 136.735 163.602 127.251 1.00 0.74 343 ALA E N 1
ATOM 12970 C CA . ALA E 1 343 ? 136.012 164.098 128.426 1.00 1.01 343 ALA E CA 1
ATOM 12971 C C . ALA E 1 343 ? 135.796 163.006 129.472 1.00 0.50 343 ALA E C 1
ATOM 12972 O O . ALA E 1 343 ? 135.899 163.267 130.673 1.00 0.62 343 ALA E O 1
ATOM 12974 N N . VAL E 1 344 ? 135.461 161.788 129.033 1.00 0.54 344 VAL E N 1
ATOM 12975 C CA . VAL E 1 344 ? 135.190 160.692 129.965 1.00 0.66 344 VAL E CA 1
ATOM 12976 C C . VAL E 1 344 ? 136.442 160.326 130.769 1.00 0.36 344 VAL E C 1
ATOM 12977 O O . VAL E 1 344 ? 136.345 159.935 131.936 1.00 0.32 344 VAL E O 1
ATOM 12981 N N . ASP E 1 345 ? 137.632 160.474 130.175 1.00 0.58 345 ASP E N 1
ATOM 12982 C CA . ASP E 1 345 ? 138.887 160.249 130.901 1.00 1.39 345 ASP E CA 1
ATOM 12983 C C . ASP E 1 345 ? 139.066 161.257 132.030 1.00 0.17 345 ASP E C 1
ATOM 12984 O O . ASP E 1 345 ? 139.525 160.910 133.118 1.00 0.16 345 ASP E O 1
ATOM 12989 N N . ILE E 1 346 ? 138.705 162.514 131.782 1.00 0.14 346 ILE E N 1
ATOM 12990 C CA . ILE E 1 346 ? 138.790 163.536 132.824 1.00 0.17 346 ILE E CA 1
ATOM 12991 C C . ILE E 1 346 ? 137.907 163.168 134.011 1.00 0.11 346 ILE E C 1
ATOM 12992 O O . ILE E 1 346 ? 138.332 163.239 135.168 1.00 0.05 346 ILE E O 1
ATOM 12997 N N . TYR E 1 347 ? 136.664 162.772 133.738 1.00 0.11 347 TYR E N 1
ATOM 12998 C CA . TYR E 1 347 ? 135.753 162.377 134.806 1.00 0.11 347 TYR E CA 1
ATOM 12999 C C . TYR E 1 347 ? 136.316 161.202 135.608 1.00 0.05 347 TYR E C 1
ATOM 13000 O O . TYR E 1 347 ? 136.314 161.222 136.842 1.00 0.07 347 TYR E O 1
ATOM 13009 N N . LEU E 1 348 ? 136.810 160.169 134.917 1.00 0.05 348 LEU E N 1
ATOM 13010 C CA . LEU E 1 348 ? 137.286 158.973 135.613 1.00 0.13 348 LEU E CA 1
ATOM 13011 C C . LEU E 1 348 ? 138.500 159.259 136.496 1.00 0.07 348 LEU E C 1
ATOM 13012 O O . LEU E 1 348 ? 138.577 158.770 137.629 1.00 0.07 348 LEU E O 1
ATOM 13017 N N . TRP E 1 349 ? 139.463 160.045 136.001 1.00 0.04 349 TRP E N 1
ATOM 13018 C CA . TRP E 1 349 ? 140.673 160.266 136.783 1.00 0.10 349 TRP E CA 1
ATOM 13019 C C . TRP E 1 349 ? 140.449 161.228 137.945 1.00 0.07 349 TRP E C 1
ATOM 13020 O O . TRP E 1 349 ? 141.119 161.094 138.970 1.00 0.05 349 TRP E O 1
ATOM 13031 N N . VAL E 1 350 ? 139.518 162.183 137.823 1.00 0.04 350 VAL E N 1
ATOM 13032 C CA . VAL E 1 350 ? 139.136 162.995 138.984 1.00 0.05 350 VAL E CA 1
ATOM 13033 C C . VAL E 1 350 ? 138.514 162.118 140.067 1.00 0.03 350 VAL E C 1
ATOM 13034 O O . VAL E 1 350 ? 138.816 162.266 141.258 1.00 0.03 350 VAL E O 1
ATOM 13038 N N . SER E 1 351 ? 137.646 161.181 139.671 1.00 0.05 351 SER E N 1
ATOM 13039 C CA . SER E 1 351 ? 137.053 160.270 140.650 1.00 0.09 351 SER E CA 1
ATOM 13040 C C . SER E 1 351 ? 138.120 159.436 141.352 1.00 0.06 351 SER E C 1
ATOM 13041 O O . SER E 1 351 ? 138.032 159.203 142.559 1.00 0.04 351 SER E O 1
ATOM 13044 N N . PHE E 1 352 ? 139.121 158.969 140.597 1.00 0.04 352 PHE E N 1
ATOM 13045 C CA . PHE E 1 352 ? 140.217 158.200 141.181 1.00 0.10 352 PHE E CA 1
ATOM 13046 C C . PHE E 1 352 ? 140.978 159.016 142.225 1.00 0.05 352 PHE E C 1
ATOM 13047 O O . PHE E 1 352 ? 141.364 158.491 143.273 1.00 0.05 352 PHE E O 1
ATOM 13055 N N . VAL E 1 353 ? 141.221 160.296 141.938 1.00 0.04 353 VAL E N 1
ATOM 13056 C CA . VAL E 1 353 ? 141.902 161.168 142.894 1.00 0.04 353 VAL E CA 1
ATOM 13057 C C . VAL E 1 353 ? 141.091 161.312 144.179 1.00 0.06 353 VAL E C 1
ATOM 13058 O O . VAL E 1 353 ? 141.647 161.276 145.285 1.00 0.05 353 VAL E O 1
ATOM 13062 N N . PHE E 1 354 ? 139.766 161.462 144.061 1.00 0.06 354 PHE E N 1
ATOM 13063 C CA . PHE E 1 354 ? 138.927 161.532 145.257 1.00 0.11 354 PHE E CA 1
ATOM 13064 C C . PHE E 1 354 ? 139.100 160.290 146.132 1.00 0.14 354 PHE E C 1
ATOM 13065 O O . PHE E 1 354 ? 139.213 160.396 147.355 1.00 0.21 354 PHE E O 1
ATOM 13073 N N . VAL E 1 355 ? 139.104 159.102 145.519 1.00 0.07 355 VAL E N 1
ATOM 13074 C CA . VAL E 1 355 ? 139.250 157.859 146.282 1.00 0.13 355 VAL E CA 1
ATOM 13075 C C . VAL E 1 355 ? 140.606 157.794 146.990 1.00 0.20 355 VAL E C 1
ATOM 13076 O O . VAL E 1 355 ? 140.705 157.354 148.143 1.00 0.36 355 VAL E O 1
ATOM 13080 N N . PHE E 1 356 ? 141.663 158.245 146.317 1.00 0.19 356 PHE E N 1
ATOM 13081 C CA . PHE E 1 356 ? 143.008 158.281 146.898 1.00 0.17 356 PHE E CA 1
ATOM 13082 C C . PHE E 1 356 ? 143.058 159.186 148.128 1.00 0.39 356 PHE E C 1
ATOM 13083 O O . PHE E 1 356 ? 143.649 158.823 149.150 1.00 0.65 356 PHE E O 1
ATOM 13091 N N . LEU E 1 357 ? 142.463 160.383 148.040 1.00 0.34 357 LEU E N 1
ATOM 13092 C CA . LEU E 1 357 ? 142.496 161.297 149.182 1.00 0.63 357 LEU E CA 1
ATOM 13093 C C . LEU E 1 357 ? 141.760 160.734 150.405 1.00 0.70 357 LEU E C 1
ATOM 13094 O O . LEU E 1 357 ? 142.146 161.019 151.544 1.00 0.86 357 LEU E O 1
ATOM 13099 N N . SER E 1 358 ? 140.706 159.939 150.191 1.00 0.91 358 SER E N 1
ATOM 13100 C CA . SER E 1 358 ? 139.983 159.341 151.311 1.00 1.62 358 SER E CA 1
ATOM 13101 C C . SER E 1 358 ? 140.856 158.380 152.115 1.00 1.57 358 SER E C 1
ATOM 13102 O O . SER E 1 358 ? 140.650 158.210 153.319 1.00 2.33 358 SER E O 1
ATOM 13105 N N . VAL E 1 359 ? 141.875 157.798 151.496 1.00 1.35 359 VAL E N 1
ATOM 13106 C CA . VAL E 1 359 ? 142.773 156.940 152.263 1.00 1.39 359 VAL E CA 1
ATOM 13107 C C . VAL E 1 359 ? 143.793 157.766 153.039 1.00 1.85 359 VAL E C 1
ATOM 13108 O O . VAL E 1 359 ? 144.144 157.424 154.170 1.00 0.97 359 VAL E O 1
ATOM 13112 N N . LEU E 1 360 ? 144.315 158.836 152.433 1.00 1.77 360 LEU E N 1
ATOM 13113 C CA . LEU E 1 360 ? 145.237 159.702 153.153 1.00 2.02 360 LEU E CA 1
ATOM 13114 C C . LEU E 1 360 ? 144.599 160.282 154.417 1.00 2.12 360 LEU E C 1
ATOM 13115 O O . LEU E 1 360 ? 145.286 160.499 155.425 1.00 2.19 360 LEU E O 1
ATOM 13120 N N . GLU E 1 361 ? 143.294 160.557 154.373 1.00 2.38 361 GLU E N 1
ATOM 13121 C CA . GLU E 1 361 ? 142.610 161.137 155.526 1.00 2.69 361 GLU E CA 1
ATOM 13122 C C . GLU E 1 361 ? 142.701 160.238 156.754 1.00 2.75 361 GLU E C 1
ATOM 13123 O O . GLU E 1 361 ? 143.001 160.702 157.854 1.00 2.86 361 GLU E O 1
ATOM 13129 N N . TYR E 1 362 ? 142.434 158.945 156.588 1.00 1.55 362 TYR E N 1
ATOM 13130 C CA . TYR E 1 362 ? 142.482 158.051 157.738 1.00 2.51 362 TYR E CA 1
ATOM 13131 C C . TYR E 1 362 ? 143.905 157.810 158.216 1.00 3.24 362 TYR E C 1
ATOM 13132 O O . TYR E 1 362 ? 144.122 157.610 159.415 1.00 3.74 362 TYR E O 1
ATOM 13141 N N . ALA E 1 363 ? 144.880 157.811 157.305 1.00 1.66 363 ALA E N 1
ATOM 13142 C CA . ALA E 1 363 ? 146.267 157.711 157.740 1.00 2.23 363 ALA E CA 1
ATOM 13143 C C . ALA E 1 363 ? 146.608 158.828 158.719 1.00 4.04 363 ALA E C 1
ATOM 13144 O O . ALA E 1 363 ? 147.242 158.592 159.753 1.00 3.75 363 ALA E O 1
ATOM 13146 N N . ALA E 1 364 ? 146.206 160.062 158.396 1.00 3.09 364 ALA E N 1
ATOM 13147 C CA . ALA E 1 364 ? 146.478 161.174 159.301 1.00 3.98 364 ALA E CA 1
ATOM 13148 C C . ALA E 1 364 ? 145.766 161.002 160.644 1.00 6.50 364 ALA E C 1
ATOM 13149 O O . ALA E 1 364 ? 146.336 161.299 161.701 1.00 5.95 364 ALA E O 1
ATOM 13151 N N . VAL E 1 365 ? 144.509 160.557 160.615 1.00 4.27 365 VAL E N 1
ATOM 13152 C CA . VAL E 1 365 ? 143.742 160.393 161.849 1.00 6.05 365 VAL E CA 1
ATOM 13153 C C . VAL E 1 365 ? 144.405 159.364 162.764 1.00 8.29 365 VAL E C 1
ATOM 13154 O O . VAL E 1 365 ? 144.559 159.585 163.969 1.00 10.47 365 VAL E O 1
ATOM 13158 N N . ASN E 1 366 ? 144.816 158.229 162.200 1.00 8.42 366 ASN E N 1
ATOM 13159 C CA . ASN E 1 366 ? 145.419 157.181 163.017 1.00 7.46 366 ASN E CA 1
ATOM 13160 C C . ASN E 1 366 ? 146.723 157.647 163.653 1.00 8.49 366 ASN E C 1
ATOM 13161 O O . ASN E 1 366 ? 146.982 157.366 164.827 1.00 12.76 366 ASN E O 1
ATOM 13166 N N . TYR E 1 367 ? 147.564 158.345 162.888 1.00 10.39 367 TYR E N 1
ATOM 13167 C CA . TYR E 1 367 ? 148.822 158.823 163.446 1.00 9.04 367 TYR E CA 1
ATOM 13168 C C . TYR E 1 367 ? 148.594 159.795 164.603 1.00 12.61 367 TYR E C 1
ATOM 13169 O O . TYR E 1 367 ? 149.259 159.702 165.641 1.00 14.11 367 TYR E O 1
ATOM 13178 N N . LEU E 1 368 ? 147.666 160.740 164.441 1.00 8.74 368 LEU E N 1
ATOM 13179 C CA . LEU E 1 368 ? 147.437 161.719 165.496 1.00 12.20 368 LEU E CA 1
ATOM 13180 C C . LEU E 1 368 ? 146.883 161.073 166.762 1.00 16.86 368 LEU E C 1
ATOM 13181 O O . LEU E 1 368 ? 147.270 161.444 167.876 1.00 22.03 368 LEU E O 1
ATOM 13186 N N . THR E 1 369 ? 145.976 160.106 166.617 1.00 16.63 369 THR E N 1
ATOM 13187 C CA . THR E 1 369 ? 145.443 159.431 167.794 1.00 17.37 369 THR E CA 1
ATOM 13188 C C . THR E 1 369 ? 146.536 158.684 168.546 1.00 22.85 369 THR E C 1
ATOM 13189 O O . THR E 1 369 ? 146.590 158.726 169.781 1.00 25.15 369 THR E O 1
ATOM 13193 N N . THR E 1 370 ? 147.411 157.989 167.817 1.00 19.82 370 THR E N 1
ATOM 13194 C CA . THR E 1 370 ? 148.494 157.267 168.470 1.00 18.96 370 THR E CA 1
ATOM 13195 C C . THR E 1 370 ? 149.417 158.220 169.214 1.00 22.93 370 THR E C 1
ATOM 13196 O O . THR E 1 370 ? 149.855 157.925 170.329 1.00 26.45 370 THR E O 1
ATOM 13200 N N . VAL E 1 371 ? 149.724 159.367 168.610 1.00 19.91 371 VAL E N 1
ATOM 13201 C CA . VAL E 1 371 ? 150.577 160.346 169.272 1.00 21.64 371 VAL E CA 1
ATOM 13202 C C . VAL E 1 371 ? 149.949 160.805 170.582 1.00 28.23 371 VAL E C 1
ATOM 13203 O O . VAL E 1 371 ? 150.624 160.903 171.612 1.00 28.45 371 VAL E O 1
ATOM 13207 N N . GLN E 1 372 ? 148.647 161.094 170.563 1.00 27.10 372 GLN E N 1
ATOM 13208 C CA . GLN E 1 372 ? 147.991 161.581 171.771 1.00 22.96 372 GLN E CA 1
ATOM 13209 C C . GLN E 1 372 ? 147.997 160.532 172.877 1.00 30.19 372 GLN E C 1
ATOM 13210 O O . GLN E 1 372 ? 148.240 160.855 174.043 1.00 33.45 372 GLN E O 1
ATOM 13212 N N . GLU E 1 373 ? 147.724 159.274 172.535 1.00 27.87 373 GLU E N 1
ATOM 13213 C CA . GLU E 1 373 ? 147.708 158.240 173.562 1.00 24.88 373 GLU E CA 1
ATOM 13214 C C . GLU E 1 373 ? 149.086 158.045 174.175 1.00 32.67 373 GLU E C 1
ATOM 13215 O O . GLU E 1 373 ? 149.220 157.922 175.399 1.00 35.93 373 GLU E O 1
ATOM 13217 N N . ARG E 1 374 ? 150.130 158.038 173.343 1.00 28.87 374 ARG E N 1
ATOM 13218 C CA . ARG E 1 374 ? 151.476 157.880 173.871 1.00 29.19 374 ARG E CA 1
ATOM 13219 C C . ARG E 1 374 ? 151.846 159.035 174.790 1.00 34.51 374 ARG E C 1
ATOM 13220 O O . ARG E 1 374 ? 152.451 158.833 175.847 1.00 36.76 374 ARG E O 1
ATOM 13222 N N . LYS E 1 375 ? 151.486 160.257 174.401 1.00 33.88 375 LYS E N 1
ATOM 13223 C CA . LYS E 1 375 ? 151.782 161.411 175.239 1.00 31.19 375 LYS E CA 1
ATOM 13224 C C . LYS E 1 375 ? 151.066 161.323 176.579 1.00 35.66 375 LYS E C 1
ATOM 13225 O O . LYS E 1 375 ? 151.649 161.629 177.623 1.00 40.50 375 LYS E O 1
ATOM 13227 N N . GLU E 1 376 ? 149.796 160.914 176.570 1.00 36.24 376 GLU E N 1
ATOM 13228 C CA . GLU E 1 376 ? 149.053 160.838 177.822 1.00 37.03 376 GLU E CA 1
ATOM 13229 C C . GLU E 1 376 ? 149.647 159.804 178.764 1.00 36.24 376 GLU E C 1
ATOM 13230 O O . GLU E 1 376 ? 149.784 160.051 179.967 1.00 48.49 376 GLU E O 1
ATOM 13232 N N . GLN E 1 377 ? 150.014 158.635 178.243 1.00 34.91 377 GLN E N 1
ATOM 13233 C CA . GLN E 1 377 ? 150.601 157.620 179.106 1.00 36.56 377 GLN E CA 1
ATOM 13234 C C . GLN E 1 377 ? 151.960 158.066 179.634 1.00 39.42 377 GLN E C 1
ATOM 13235 O O . GLN E 1 377 ? 152.300 157.805 180.793 1.00 49.64 377 GLN E O 1
ATOM 13237 N N . ASP E 1 451 ? 134.809 159.450 171.451 1.00 31.24 451 ASP E N 1
ATOM 13238 C CA . ASP E 1 451 ? 134.438 160.666 170.735 1.00 28.40 451 ASP E CA 1
ATOM 13239 C C . ASP E 1 451 ? 134.937 160.643 169.292 1.00 28.39 451 ASP E C 1
ATOM 13240 O O . ASP E 1 451 ? 135.786 159.835 168.939 1.00 29.37 451 ASP E O 1
ATOM 13245 N N . THR E 1 452 ? 134.397 161.533 168.462 1.00 25.88 452 THR E N 1
ATOM 13246 C CA . THR E 1 452 ? 134.776 161.631 167.059 1.00 18.89 452 THR E CA 1
ATOM 13247 C C . THR E 1 452 ? 135.881 162.667 166.892 1.00 20.93 452 THR E C 1
ATOM 13248 O O . THR E 1 452 ? 135.795 163.768 167.440 1.00 26.31 452 THR E O 1
ATOM 13252 N N . HIS E 1 453 ? 136.915 162.305 166.137 1.00 17.68 453 HIS E N 1
ATOM 13253 C CA . HIS E 1 453 ? 137.995 163.227 165.813 1.00 16.14 453 HIS E CA 1
ATOM 13254 C C . HIS E 1 453 ? 137.491 164.332 164.885 1.00 13.96 453 HIS E C 1
ATOM 13255 O O . HIS E 1 453 ? 136.582 164.129 164.079 1.00 14.82 453 HIS E O 1
ATOM 13262 N N . ALA E 1 454 ? 138.092 165.518 165.014 1.00 12.63 454 ALA E N 1
ATOM 13263 C CA . ALA E 1 454 ? 137.639 166.682 164.251 1.00 14.53 454 ALA E CA 1
ATOM 13264 C C . ALA E 1 454 ? 137.770 166.476 162.745 1.00 11.55 454 ALA E C 1
ATOM 13265 O O . ALA E 1 454 ? 136.948 166.991 161.972 1.00 12.12 454 ALA E O 1
ATOM 13267 N N . ILE E 1 455 ? 138.795 165.739 162.310 1.00 12.14 455 ILE E N 1
ATOM 13268 C CA . ILE E 1 455 ? 139.032 165.541 160.883 1.00 9.78 455 ILE E CA 1
ATOM 13269 C C . ILE E 1 455 ? 137.880 164.775 160.244 1.00 9.74 455 ILE E C 1
ATOM 13270 O O . ILE E 1 455 ? 137.414 165.133 159.160 1.00 13.19 455 ILE E O 1
ATOM 13275 N N . ASP E 1 456 ? 137.394 163.722 160.909 1.00 8.21 456 ASP E N 1
ATOM 13276 C CA . ASP E 1 456 ? 136.228 162.999 160.400 1.00 9.20 456 ASP E CA 1
ATOM 13277 C C . ASP E 1 456 ? 135.010 163.909 160.307 1.00 9.92 456 ASP E C 1
ATOM 13278 O O . ASP E 1 456 ? 134.265 163.862 159.318 1.00 10.69 456 ASP E O 1
ATOM 13283 N N . LYS E 1 457 ? 134.794 164.743 161.330 1.00 8.93 457 LYS E N 1
ATOM 13284 C CA . LYS E 1 457 ? 133.633 165.627 161.357 1.00 11.58 457 LYS E CA 1
ATOM 13285 C C . LYS E 1 457 ? 133.656 166.609 160.195 1.00 5.54 457 LYS E C 1
ATOM 13286 O O . LYS E 1 457 ? 132.621 166.866 159.577 1.00 11.24 457 LYS E O 1
ATOM 13292 N N . TYR E 1 458 ? 134.825 167.167 159.881 1.00 7.18 458 TYR E N 1
ATOM 13293 C CA . TYR E 1 458 ? 134.893 168.087 158.749 1.00 11.49 458 TYR E CA 1
ATOM 13294 C C . TYR E 1 458 ? 134.811 167.347 157.414 1.00 7.96 458 TYR E C 1
ATOM 13295 O O . TYR E 1 458 ? 134.165 167.836 156.483 1.00 10.61 458 TYR E O 1
ATOM 13304 N N . SER E 1 459 ? 135.434 166.166 157.305 1.00 7.05 459 SER E N 1
ATOM 13305 C CA . SER E 1 459 ? 135.432 165.432 156.039 1.00 9.30 459 SER E CA 1
ATOM 13306 C C . SER E 1 459 ? 134.024 165.014 155.634 1.00 5.72 459 SER E C 1
ATOM 13307 O O . SER E 1 459 ? 133.676 165.072 154.443 1.00 7.35 459 SER E O 1
ATOM 13310 N N . ARG E 1 460 ? 133.202 164.626 156.619 1.00 6.74 460 ARG E N 1
ATOM 13311 C CA . ARG E 1 460 ? 131.824 164.214 156.351 1.00 5.98 460 ARG E CA 1
ATOM 13312 C C . ARG E 1 460 ? 131.043 165.282 155.593 1.00 7.37 460 ARG E C 1
ATOM 13313 O O . ARG E 1 460 ? 130.100 164.962 154.866 1.00 8.44 460 ARG E O 1
ATOM 13321 N N . ILE E 1 461 ? 131.410 166.548 155.754 1.00 5.82 461 ILE E N 1
ATOM 13322 C CA . ILE E 1 461 ? 130.767 167.640 155.042 1.00 8.68 461 ILE E CA 1
ATOM 13323 C C . ILE E 1 461 ? 131.541 168.031 153.792 1.00 5.92 461 ILE E C 1
ATOM 13324 O O . ILE E 1 461 ? 130.949 168.265 152.743 1.00 7.10 461 ILE E O 1
ATOM 13329 N N . ILE E 1 462 ? 132.867 168.118 153.900 1.00 3.71 462 ILE E N 1
ATOM 13330 C CA . ILE E 1 462 ? 133.669 168.736 152.853 1.00 4.11 462 ILE E CA 1
ATOM 13331 C C . ILE E 1 462 ? 133.715 167.865 151.595 1.00 4.25 462 ILE E C 1
ATOM 13332 O O . ILE E 1 462 ? 133.628 168.385 150.477 1.00 4.93 462 ILE E O 1
ATOM 13337 N N . PHE E 1 463 ? 133.868 166.541 151.739 1.00 3.42 463 PHE E N 1
ATOM 13338 C CA . PHE E 1 463 ? 134.025 165.711 150.541 1.00 3.28 463 PHE E CA 1
ATOM 13339 C C . PHE E 1 463 ? 132.821 165.775 149.593 1.00 3.51 463 PHE E C 1
ATOM 13340 O O . PHE E 1 463 ? 133.018 166.055 148.391 1.00 5.71 463 PHE E O 1
ATOM 13348 N N . PRO E 1 464 ? 131.576 165.526 150.039 1.00 5.43 464 PRO E N 1
ATOM 13349 C CA . PRO E 1 464 ? 130.439 165.594 149.099 1.00 3.21 464 PRO E CA 1
ATOM 13350 C C . PRO E 1 464 ? 130.229 166.954 148.455 1.00 3.87 464 PRO E C 1
ATOM 13351 O O . PRO E 1 464 ? 129.818 167.024 147.291 1.00 4.84 464 PRO E O 1
ATOM 13355 N N . ALA E 1 465 ? 130.473 168.042 149.189 1.00 3.73 465 ALA E N 1
ATOM 13356 C CA . ALA E 1 465 ? 130.265 169.370 148.618 1.00 5.36 465 ALA E CA 1
ATOM 13357 C C . ALA E 1 465 ? 131.238 169.645 147.477 1.00 4.26 465 ALA E C 1
ATOM 13358 O O . ALA E 1 465 ? 130.849 170.199 146.439 1.00 5.59 465 ALA E O 1
ATOM 13360 N N . ALA E 1 466 ? 132.503 169.252 147.648 1.00 2.14 466 ALA E N 1
ATOM 13361 C CA . ALA E 1 466 ? 133.484 169.401 146.580 1.00 2.30 466 ALA E CA 1
ATOM 13362 C C . ALA E 1 466 ? 133.122 168.546 145.370 1.00 2.03 466 ALA E C 1
ATOM 13363 O O . ALA E 1 466 ? 133.271 168.989 144.224 1.00 2.16 466 ALA E O 1
ATOM 13365 N N . TYR E 1 467 ? 132.641 167.317 145.599 1.00 1.95 467 TYR E N 1
ATOM 13366 C CA . TYR E 1 467 ? 132.266 166.481 144.458 1.00 1.85 467 TYR E CA 1
ATOM 13367 C C . TYR E 1 467 ? 131.075 167.072 143.698 1.00 1.95 467 TYR E C 1
ATOM 13368 O O . TYR E 1 467 ? 131.040 167.040 142.460 1.00 1.81 467 TYR E O 1
ATOM 13377 N N . ILE E 1 468 ? 130.095 167.622 144.426 1.00 2.00 468 ILE E N 1
ATOM 13378 C CA . ILE E 1 468 ? 128.944 168.260 143.787 1.00 2.86 468 ILE E CA 1
ATOM 13379 C C . ILE E 1 468 ? 129.378 169.473 142.970 1.00 3.56 468 ILE E C 1
ATOM 13380 O O . ILE E 1 468 ? 128.889 169.698 141.853 1.00 5.75 468 ILE E O 1
ATOM 13385 N N . LEU E 1 469 ? 130.288 170.281 143.513 1.00 3.07 469 LEU E N 1
ATOM 13386 C CA . LEU E 1 469 ? 130.777 171.448 142.781 1.00 6.24 469 LEU E CA 1
ATOM 13387 C C . LEU E 1 469 ? 131.503 171.041 141.501 1.00 5.35 469 LEU E C 1
ATOM 13388 O O . LEU E 1 469 ? 131.318 171.663 140.441 1.00 6.37 469 LEU E O 1
ATOM 13393 N N . PHE E 1 470 ? 132.339 169.997 141.583 1.00 2.83 470 PHE E N 1
ATOM 13394 C CA . PHE E 1 470 ? 133.014 169.497 140.390 1.00 2.91 470 PHE E CA 1
ATOM 13395 C C . PHE E 1 470 ? 132.002 169.049 139.341 1.00 2.57 470 PHE E C 1
ATOM 13396 O O . PHE E 1 470 ? 132.164 169.345 138.156 1.00 3.36 470 PHE E O 1
ATOM 13404 N N . ASN E 1 471 ? 130.948 168.346 139.763 1.00 1.73 471 ASN E N 1
ATOM 13405 C CA . ASN E 1 471 ? 129.931 167.909 138.811 1.00 2.69 471 ASN E CA 1
ATOM 13406 C C . ASN E 1 471 ? 129.217 169.089 138.154 1.00 5.72 471 ASN E C 1
ATOM 13407 O O . ASN E 1 471 ? 128.950 169.065 136.944 1.00 5.37 471 ASN E O 1
ATOM 13412 N N . LEU E 1 472 ? 128.910 170.134 138.925 1.00 4.88 472 LEU E N 1
ATOM 13413 C CA . LEU E 1 472 ? 128.247 171.299 138.342 1.00 7.49 472 LEU E CA 1
ATOM 13414 C C . LEU E 1 472 ? 129.120 171.955 137.278 1.00 10.89 472 LEU E C 1
ATOM 13415 O O . LEU E 1 472 ? 128.649 172.274 136.181 1.00 13.17 472 LEU E O 1
ATOM 13420 N N . ILE E 1 473 ? 130.406 172.131 137.575 1.00 7.06 473 ILE E N 1
ATOM 13421 C CA . ILE E 1 473 ? 131.301 172.756 136.604 1.00 7.96 473 ILE E CA 1
ATOM 13422 C C . ILE E 1 473 ? 131.457 171.876 135.364 1.00 10.64 473 ILE E C 1
ATOM 13423 O O . ILE E 1 473 ? 131.393 172.360 134.226 1.00 9.94 473 ILE E O 1
ATOM 13428 N N . TYR E 1 474 ? 131.659 170.569 135.567 1.00 8.24 474 TYR E N 1
ATOM 13429 C CA . TYR E 1 474 ? 131.862 169.649 134.451 1.00 3.73 474 TYR E CA 1
ATOM 13430 C C . TYR E 1 474 ? 130.666 169.643 133.509 1.00 6.12 474 TYR E C 1
ATOM 13431 O O . TYR E 1 474 ? 130.825 169.740 132.289 1.00 5.90 474 TYR E O 1
ATOM 13440 N N . TRP E 1 475 ? 129.458 169.506 134.056 1.00 6.10 475 TRP E N 1
ATOM 13441 C CA . TRP E 1 475 ? 128.288 169.413 133.199 1.00 7.43 475 TRP E CA 1
ATOM 13442 C C . TRP E 1 475 ? 127.856 170.765 132.644 1.00 12.63 475 TRP E C 1
ATOM 13443 O O . TRP E 1 475 ? 127.138 170.799 131.644 1.00 17.49 475 TRP E O 1
ATOM 13454 N N . SER E 1 476 ? 128.280 171.882 133.244 1.00 13.69 476 SER E N 1
ATOM 13455 C CA . SER E 1 476 ? 128.079 173.161 132.571 1.00 15.32 476 SER E CA 1
ATOM 13456 C C . SER E 1 476 ? 129.052 173.351 131.416 1.00 17.25 476 SER E C 1
ATOM 13457 O O . SER E 1 476 ? 128.723 174.035 130.444 1.00 23.18 476 SER E O 1
ATOM 13460 N N . ILE E 1 477 ? 130.238 172.750 131.486 1.00 14.93 477 ILE E N 1
ATOM 13461 C CA . ILE E 1 477 ? 131.185 172.894 130.385 1.00 13.21 477 ILE E CA 1
ATOM 13462 C C . ILE E 1 477 ? 130.837 171.962 129.230 1.00 17.47 477 ILE E C 1
ATOM 13463 O O . ILE E 1 477 ? 130.812 172.380 128.068 1.00 29.00 477 ILE E O 1
ATOM 13468 N N . PHE E 1 478 ? 130.558 170.690 129.514 1.00 16.12 478 PHE E N 1
ATOM 13469 C CA . PHE E 1 478 ? 130.401 169.691 128.462 1.00 14.35 478 PHE E CA 1
ATOM 13470 C C . PHE E 1 478 ? 128.950 169.432 128.084 1.00 22.71 478 PHE E C 1
ATOM 13471 O O . PHE E 1 478 ? 128.682 168.469 127.361 1.00 24.40 478 PHE E O 1
ATOM 13479 N N . SER E 1 479 ? 128.021 170.262 128.550 1.00 25.75 479 SER E N 1
ATOM 13480 C CA . SER E 1 479 ? 126.587 170.137 128.260 1.00 30.02 479 SER E CA 1
ATOM 13481 C C . SER E 1 479 ? 125.977 168.873 128.838 1.00 26.87 479 SER E C 1
ATOM 13482 O O . SER E 1 479 ? 124.788 168.839 129.148 1.00 31.05 479 SER E O 1
#

Organism: Homo sapiens (NCBI:txid9606)

Solvent-accessible surface area: 71665 Å² total; per-residue (Å²): 99,24,45,82,92,2,50,35,110,74,70,55,25,56,29,12,9,54,149,73,37,123,28,16,70,0,1,0,16,2,50,1,9,8,15,12,39,27,38,28,70,64,17,15,8,23,0,1,1,10,1,27,2,55,14,94,4,119,55,3,56,15,115,51,144,73,139,124,42,28,42,20,35,22,134,12,25,144,108,12,17,35,4,19,4,6,7,4,38,5,16,141,28,89,49,8,80,7,21,52,80,4,15,26,1,56,1,66,29,66,0,110,4,30,14,17,2,3,1,10,2,8,3,39,8,40,22,91,2,55,103,5,4,41,11,62,11,102,7,33,2,21,3,4,6,35,7,39,20,68,110,54,5,78,7,79,20,82,107,40,104,92,3,19,125,53,41,164,160,37,44,24,12,40,10,90,41,63,109,53,79,18,65,86,143,85,17,119,31,111,44,48,17,122,10,35,35,2,41,1,30,5,19,2,105,20,51,62,155,29,29,57,44,29,13,14,74,6,0,38,13,2,0,72,3,8,44,21,14,2,111,15,42,64,192,22,24,45,0,7,18,21,11,14,4,19,1,3,10,0,0,11,37,14,7,54,16,19,54,90,73,26,24,160,6,28,44,66,9,2,4,2,68,7,1,20,41,0,6,50,31,1,22,83,9,24,73,17,18,21,46,1,18,78,83,46,56,71,63,62,74,84,92,126,175,52,40,55,54,4,114,149,9,54,126,102,30,35,59,45,11,106,105,42,34,117,93,9,80,91,112,35,105,100,25,46,80,92,2,51,36,112,73,71,57,25,60,31,12,10,54,154,74,36,124,30,17,70,0,1,0,15,2,50,0,9,9,16,12,40,27,39,28,70,62,19,15,8,22,0,0,1,10,1,26,2,55,13,94,3,117,55,3,57,14,116,52,144,74,140,124,43,31,43,21,35,21,134,12,25,144,107,12,16,33,4,18,3,6,5,4,40,6,17,140,28,92,52,10,83,7,25,53,78,5,15,27,1,56,1,68,30,67,0,113,5,29,14,16,2,3,1,11,2,8,3,42,9,41,21,90,2,56,99,4,3,41,12,64,12,102,7,34,2,21,2,5,5,35,8,41,22,68,109,53,6,78,7,78,20,81,110,40,103,93,3,21,126,53,36,168,160,37,45,23,12,40,9,90,40,63,109,54,81,19,65,84,143,83,19,117,33,110,47,48,18,123,11,35,33,1,42,1,30,6,18,4,105,20,52,63,157,30,28,56,44,29,12,13,72,7,0,38,12,2,0,73,4,8,42,19,15,3,109,14,43,63,192,21,23,41,0,7,15,20,10,15,2,18,2,2,8,0,0,8,36,14,7,51,17,19,55,89,72,25,24,155,6,28,45,68,9,1,4,2,66,7,2,21,42,0,5,52,32,1,21,81,9,23,72,17,18,19,46,0,15,75,81,47,52,72,62,63,74,86,93,126,179,50,40,55,53,4,117,150,9,52,125,103,29,37,59,45,11,109,105,41,33,119,94,9,80,89,112,38,103,100,26,44,81,91,2,50,36,110,74,70,56,25,58,29,13,9,54,143,72,38,123,30,17,70,0,1,0,15,2,52,1,10,9,15,11,39,28,37,26,71,63,18,16,8,23,0,0,0,10,1,27,2,56,13,93,4,118,55,3,57,14,113,52,144,75,141,127,43,32,47,22,34,21,137,12,24,142,109,12,16,34,3,19,4,7,5,4,38,6,17,140,27,89,50,9,81,5,22,53,79,4,15,28,1,60,1,66,30,67,0,114,5,31,15,15,1,3,0,12,2,7,3,40,8,39,22,91,2,56,100,6,3,41,12,65,11,104,8,33,1,22,3,6,5,35,7,38,21,66,110,54,6,79,7,78,22,81,108,40,102,93,3,21,126,54,39,165,161,38,46,24,13,37,9,91,40,62,108,52,80,19,66,85,145,84,17,121,33,109,44,48,18,121,9,35,32,2,41,0,30,5,18,3,104,21,52,63,154,29,30,55,43,29,13,13,73,6,0,39,12,2,0,73,2,6,40,19,13,2,109,13,40,63,191,19,24,43,0,7,16,19,7,16,4,18,2,2,10,0,0,10,33,12,8,56,15,19,57,89,71,27,24,163,6,30,43,62,10,2,4,2,66,7,1,22,43,0,6,50,30,0,18,81,10,23,70,19,18,18,46,0,16,71,81,48,48,71,62,65,70,86,93,124,177,52,40,54,52,4,113,149,10,50,127,104,29,37,60,46,10,108,105,41,31,118,93,9,80,91,108,36,106,100,24,45,80,91,2,50,37,109,73,70,52,24,54,30,14,10,54,145,72,37,124,29,16,71,0,1,0,15,2,52,1,9,8,14,11,40,27,37,28,71,63,20,16,7,22,0,1,1,9,1,25,1,54,13,95,4,118,55,4,57,14,114,50,145,75,141,120,39,30,44,20,34,22,134,12,25,141,109,10,15,33,3,17,3,8,7,5,37,5,13,139,26,90,50,10,82,7,24,53,79,5,15,28,0,56,0,68,30,67,0,113,5,29,14,15,2,3,0,12,2,8,3,39,8,38,21,90,3,58,101,5,3,44,12,64,12,102,7,33,2,22,4,4,6,34,8,38,21,67,110,54,4,80,7,79,20,82,109,40,102,92,3,20,126,54,38,164,160,39,46,23,12,39,10,90,41,61,110,53,79,18,64,85,145,87,18,120,34,110,45,48,18,120,10,35,33,1,40,1,29,6,18,2,105,19,54,61,154,27,31,55,43,30,12,14,75,6,0,38,12,1,0,72,2,7,42,18,13,3,109,14,36,63,190,22,25,44,0,6,17,21,8,15,4,19,2,3,9,0,0,10,34,14,6,54,17,20,55,88,73,27,25,162,6,27,43,64,10,2,4,2,67,6,1,22,42,0,5,52,30,0,24,81,9,26,73,18,17,22,47,0,19,78,82,47,55,71,61,63,74,86,93,125,174,53,40,55,54,4,114,150,9,49,126,104,28,37,57,46,10,108,104,40,33,115,95,9,80,90,112,36,104,99,23,46,81,91,2,50,38,111,73,71,52,25,56,30,12,9,53,148,73,38,122,29,16,70,0,1,0,15,3,50,0,8,8,15,11,40,26,36,28,71,61,20,15,7,21,0,1,1,10,1,26,1,54,13,93,3,116,54,4,58,15,113,50,143,74,140,121,42,30,41,20,34,21,126,12,25,143,110,11,16,35,3,18,3,7,7,4,38,6,15,139,27,90,49,9,81,6,22,51,80,5,16,26,1,57,1,68,29,68,0,111,5,31,14,15,2,3,0,11,1,7,3,39,8,40,21,89,3,56,100,5,3,42,12,64,12,102,7,32,2,22,2,4,6,33,7,37,20,66,110,54,5,79,8,79,20,82,109,38,104,93,3,21,125,54,38,165,160,38,45,23,11,40,10,89,40,61,108,53,80,18,66,86,145,85,18,120,32,110,46,49,17,121,11,34,33,2,41,1,30,6,19,3,104,20,53,63,152,29,29,56,45,30,13,14,73,7,0,38,13,1,0,73,4,8,43,22,14,2,111,14,42,61,192,22,23,46,1,6,18,21,10,14,3,19,2,3,10,0,0,10,34,14,8,57,18,21,55,89,72,25,25,161,6,27,42,66,10,2,3,2,67,6,1,22,42,0,7,51,29,1,22,83,9,24,72,17,18,22,47,0,18,80,82,47,55,72,61,64,74,85,93,125,176,52,40,55,54,4,115,150,8,52,127,102,30,37,60,45,10,109,104,41,34,116,92,9,78,89,111,35,106

Radius of gyration: 39.64 Å; Cα contacts (8 Å, |Δi|>4): 2944; chains: 5; bounding box: 74×75×118 Å

Foldseek 3Di:
DVVVQQVLVVDDQVDDAPPPDFAWEKAKFKEWEEWDDADPVQAKTKTKIKIKIKGFHQSRAGDDPDWDKDKDFDVCPVRHHDFAKDKPQFDDKDFDAVVHGQWMWIATNRGMIMTMTIMMTMHGFDDDFALPPFDKGKDKIKMWGDPDACRHYHYDHPPAFVRYHYDPPYDDDFKDKDDWTKDKDWDADPVPGIIIMIMIMIMIHGDVVVCCVLQVVVLVVLLVQLLVLLVDDLVPVVVNQVSLVVSLVVLVVSVVVVVVPDPPDPDDYLSNVSSVVSSVSSVVSNVLSVVVVVVVVVVVVVVCPHDPSSVVCNPPSVVVVVVVVVVSVVVSD/DVVVQQVLVVDDQVDDAPPPDFAWEKAKFKEWEEWDDADPVQAKTKTKIKIKIKGFHQSRAGDDPDWDKDKDFDVCPVRHHDFAKDKPQFDDKDFDAVVHGQWMWIATNRGMIMTMTIMMTMHGFDDDFALPPFDKGKDKIKMWGDPDACRHYHYDHPPAFVRYHYDPPYDDDFKDKDDWTKDKDWDADPVPGIIIMIMIMIMIHGDVVVCCVLQVVVLVVLLVQLLVLLVDDLVPVVVNQVSLVVSLVVLVVSVVVVVVPDPPDPDDYLSNVSSVVSSVSSVVSNVLSVVVVVVVVVVVVVVCPHDPSSVVCNPPSVVVVVVVVVVSVVVSD/DVVVQQVLVVDDQVDDAPPPDFAWEKAKFKEWEEWDDADPVQAKTKTKIKIKIKGFHQSRAGDDPDWDKDKDFDVCPVRHHDFAKDKPQFDDKDFDAVVHGQWMWIATNRGMIMTMTIMMTMHGFDDDFALPPFDKGKDKIKMWGDPDACRHYHYDHPPAFVRYHYDPPYDDDFKDKDDWTKDKDWDADPVPGIIIMIMIMIMIHGDVVVCCVLQVVVLVVLLVQLLVLLVDDLVPVVVNQVSLVVSLVVLVVSVVVVVVPDPPDPDDYLSNVSSVVSSVSSVVSNVLSVVVVVVVVVVVVVVCPHDPSSVVCNPPSVVVVVVVVVVSVVVSD/DVVVQQVLVVDDQVDDAPPPDFAWEKAKFKEWEEWDDADPVQAKTKTKIKIKIKGFHQSRAGDDPDWDKDKDFDVCPVRHHDFAKDKPQFDDKDFDAVVHGQWMWIATNRGMIMTMTIMMTMHGFDDDFALPPFDKGKDKIKMWGDPDACRHYHYDHPPAFVRYHYDPPYDDDFKDKDDWTKDKDWDADPVPGIIIMIMIMIMIHGDVVVCCVLQVVVLVVLLVQLLVLLVDDLVPVVVNQVSLVVSLVVLVVSVVVVVVPDPPDPDDYLSNVSSVVSSVSSVVSNVLSVVVVVVVVVVVVVVCPHDPSSVVCNPPSVVVVVVVVVVSVVVSD/DVVVQQVLVVDDQVDDAPPPDFAWEKAKFKEWEEWDDADPVQAKTKTKIKIKIKGFHQSRAGDDPDWDKDKDFDVCPVRHHDFAKDKPQFDDKDFDAVVHGQWMWIATNRGMIMTMTIMMTMHGFDDDFALPPFDKGKDKIKMWGDPDACRHYHYDHPPAFVRYHYDPPYDDDFKDKDDWTKDKDWDADPVPGIIIMIMIMIMIHGDVVVCCVLQVVVLVVLLVQLLVLLVDDLVPVVVNQVSLVVSLVVLVVSVVVVVVPDPPDPDDYLSNVSSVVSSVSSVVSNVLSVVVVVVVVVVVVVVCPHDPSSVVCNPPSVVVVVVVVVVSVVVSD